Protein AF-0000000084448054 (afdb_homodimer)

pLDDT: mean 90.61, std 10.12, range [24.33, 98.62]

Secondary structure (DSSP, 8-state):
--------HHHHHHHHHHHHHH-TTS-HHHHHHHHHHHHHHTTSS-HHHHHHHHHHHHHHHHHHHHHHHHHHHT---HHHHHHHHHHHHHHHH-SSTTSPPPPHHHHHHHHHS--EEEEEE--S---S-HHHHHHHHHHHTTPPPPSSPPP-SPPPPPHHHHHHHHHHHHHHHHHHHHHHHHHHHHHHHHH-TTTGGG----SEEEEE-TTTB-TT-SS--HHHHHHHHHHHHHHHHHHHHHHHTTS-HHHHHHHHHHHHHHHHHHHHHHHHSPPSSSPPHHHHHHHHHHHHHTHHHH-SSSHHHHHHHHHHHHH-SSHHHHHHHHHHHHHHHHHTTSSSEEEEEEEHHHHHHHHHHH-GGG-S-TT-HHHHHHHHHHHHHHHHH--PPP--HHHHHH---HHHHHHHHHHHIIIII-SSS-EEEEEET---HHHHHHHHHHHHHTT-GGGEEEEEEE-SHHIIIIIHHHHHHHHHT-HHHHHHHHHHTEEEEEEESHHHHHHH-HHHHHHHHHHHHHHHHHHHHHTT-TTSEEEEEEE--SSGGGT--TT-HHHHHHHHS-HHHHHHHHHTT--EEEEEEEEHHHHHGGGSSHHHHHHHHHHHHHHHTPPPP-S--HHHHTHHHHHHHHHHHHHHHHHHHH-HHHHHHIIIIIGGG----SSS-SB---TTSS-----SGGGB-HHHHHHHHHHTT--HHHHTTHHHHHHHSHHHHHHHHHH-HHHHHHHHHHHHHHHT--HHHHHHHHHHT-HHHHHHHHHH--STTHHHHHHHHHHHHHHHT-HHHHHHHHHHHHHHHHHHHHHS-SSSTTPPP---HHHHHHHHHHHHHHHHHHHHHTTPPP---BTTB-HHHHHHHHHTT-HHHHHHHHHHHS--S--GGGGS--SSPPPP----SHHHIIIIIHHHHHHHHHHHHHHHHHHHHTTS--/--------HHHHHHHHHHHHHH-TTS-HHHHHHHHHHHHHHTTSS-HHHHHHHHHHHHHHHHHHHHHHHHHHHT---HHHHHHHHHHHHHHHH-SSTTSPPPPHHHHHHHHHS--EEEEEE--S---S-HHHHHHHHHHHTTPPPPSSPPP-SPPPPPHHHHHHHHHHHHHHHHHHHHHHHHHHHHHHHHH-TTTGGG----SEEEEE-TTTB-TT-SS--HHHHHHHHHHHHHHHHHHHHHHHTTS-HHHHHHHHHHHHHHHHHHHHHHHHSPPSSSPPHHHHHHHHHHHHHTHHHH-SSSHHHHHHHHHHHHH-SSHHHHHHHHHHHHHHHHHTTSSSEEEEEEEHHHHHHHHHHH-GGG-S-TT-HHHHHHHHHHHHHHHHH--PPP--HHHHHH---HHHHHHHHHHHHHHHT-SSS-EEEEEET---HHHHHHHHHHHHHTT-GGGEEEEEEE-SHHIIIIIHHHHHHHHHT-HHHHHHHHHHTEEEEEEESHHHHHHH-HHHHHHHHHHHHHHHHHHHHHTT-TTSEEEEEEE--SSGGGT--TT-HHHHHHHHS-HHHHHHHHHTT--EEEEEEEEHHHHHGGGSSHHHHHHHHHHHHHHHTPPPP-S--HHHHTHHHHHHHHHHHHHHHHHHHH-HHHHHHIIIIIGGG----SSS-SB---TTSS-----SGGGB-HHHHHHHHHHTT--HHHHTTHHHHHHHSHHHHHHHHHH-HHHHHHHHHHHHHHHT--HHHHHHHHHHT-HHHHHHHHHH--STTHHHHHHHHHHHHHHHT-HHHHHHHHHHHHHHHHHHHHHS-SSSTTPPP---HHHHHHHHHHHHHHHHHHHHHTTPPP---BTTB-HHHHHHHHHTT-HHHHHHHHHHHS--S--GGGGS--SSPPPP----SHHHIIIIIHHHHHHHHHHHHHHHHHHHHTTS--

Nearest PDB structures (foldseek):
  1jqo-assembly1_A  TM=6.121E-01  e=1.648E-20  Zea mays
  8qx3-assembly1_A  TM=6.351E-01  e=4.471E-20  Arabidopsis thaliana
  8ojf-assembly1_B-2  TM=6.512E-01  e=2.265E-19  Arabidopsis thaliana
  8cj5-assembly1_B-2  TM=6.074E-01  e=2.115E-20  Arabidopsis thaliana
  8ojy-assembly2_C  TM=5.848E-01  e=1.375E-19  Arabidopsis thaliana

Foldseek 3Di:
DPPDPPDDLLVLLVVLVVVCVVPVVDFSLQVSLVVQLVCCVVVNADLVNVLVVLLVLLLVLLLVLLQLQLQQLVFDPLVVLLVLLLVVLLCQQPVPPVDAGDDPVSSQVQFQDAFAEEEAEADLFQQAAPVSLLQSLCVSNPHDRDPDRGDQGYDADDLVNQLVLSLLLLVLLLVLLLSSLLSNLVSCCVRPVPCSLPHQGDHYFYEYARLFEPAVHPQRDLLSSVLSFLVQLLVLLVVLLVLPVVDDCVLCVVLNVLSVQLNVLSVVLNVLRDDTDQDDPVSLVSSQCSLAVCLVSNDQWCVVNLVSLVRSLVPDPDDVNNSSSSSSSSSCVNAPSGSHAYEHEYALVLLLVVCVVPPVQLDDDCVDPVNVVSNLVSLLVLLVDAAADEAGSVCLSPDDRPLLNSLSSLLSCCPRPYVPAAYEYEYEPDQALSSVSSSLSSNRNNPNLLRYQYEYEQAAPCCLPPGVLVRVLRNLVRPSSVVSQVSNQAHEYEYFQLNNLQQQFRLLSLVSVLVSLLSVLVSCVVSVNLAGEYEYEYEAECFLSRQNFSSHDLLSLCSNPPLVSVVSSVVSPHRYHYYYYQYTSLSSSCSSDSSSSSSNVSSRSCSSSDDRDPDDFVCVVPVPLVVVLSVQSRVQSNVLQPAQLNLLLCQQQQLVLDDRSRPDRQFQDDPPPDRDSRRGCVRGDRLSSQLSCLLLQARCSHQARNLVSCLVPLPVLAVSCPRGPNSVSSCSSVLLRQQSHDLSSNVLVLVLLALVNLCVCLVPDPDPPSSVLSNLLSVLSVVVVSNVSNVVSSVSRVVSVVSNQVSFDCDDPGHRHHHRSSSSSLSSNLSSLLVVLLSLLSVDDADDDDPNDGSSSLSSCVSNPVLPVSLVVVCVRFPQADDPCLPPCPVDPRDDDPTTNVVCCVRHNVSSVSSSVVSNSSSSSSCSSSSTRD/DPPDPPDDLLVLLVVLVVVCVVPVVDFSLQVSLVVQLVCCVVVNADLVNVLVVLLVLLLVLLLVLLQLQLQQLVFDDLVVLLVLLLVVLLCQQPVPPVDAGDDPVSSLVQFQDAFAEEEAEAPLFQQAAPVSLLQSLCVSNVHDRDPDRGDLGYDADDLVNQLVLSLLLLVLLLVLLLSSQLSNLVSCCVRPVPCSLVHQGDHYFYHYARLFEPAVNPQRDLLSSVLSFLVQLLVLLVVLLVLPVVDDCVLCVVLNVLSVQLNVLSVVLNVLRDDTDDDDPVSLVSSQCSLAVCLVSNDQWCVVNLVSLVRSLVPGPDDVNNSSSSSSSSSCVNAPSGSHAYEHEYALVLLLVVCVVPPVQLDDDCVDPVNVVSNLVSLLVLLVDAAADEQGSVCLSVDDRPLLNSLSSLLSCCVRPYVPAAYEYEYEPDQALSSVSSSLSSNRNNPNLLRYQYEYEQAAPCCLPPGVLVRVLRNLVRPSSVVSQVSNQAHEYEYFQLNNLQQQFRLLSLVSVLVSLLSVLVSCVVSVNLRGEYEYEYEAECFLSSVNFSSHDLLSLCSNPPLVSVVSSVVSPHRYHYYYYQYTSLSSSCSSDSSSSSSNVSSRSCSSSDDRDPDDFVCVVPVPLVVVLSVQSRVQSNVLQPAQLNLLLCQQQQLVLDDRSHPDRQFDDDPPPDRDSRRGCVRGDRLSSQLSCLLLQARCSHQARNLVSCLVPLPVLAVSCPRGPNSVSSCSSVLLRQQSHDLSSNVLVLVLLALVNLCVCLVPDPDPPSSVLSNLLSVLSVVVVSNVSNVVSSVSRVVSVVSNQVSFDCDDPGHRHHHRSSSSSLSSNLSSLLVVQLSLLSVDDADDDDPNDGSSSLSSCVSNPVLPVSLVVVCVRFPQDDDPCQPPCPVDPRDDDPTTPVVCCVRHNVSSVSSSVVSNSSSSSSCSSSSTRD

Sequence (1868 aa):
MRHDPPFDILRLAAETRQAAVSDPFGSPALALALLLSRRMDDGGLSRAELAQLLRDLGQSAFRDRAARLREAVGVVPIAETDQALTALATRIARPDPQDSPVRFAAFAVAAERPRAAAVFTAHPTFSLPPVTNKALAAMASGGPAPTEVLPLRPDVPTLAMEFAQAAEAIIHARDALDRMAGAFLKVARDFWPDRWLRLEPRPVILASWVGYDTDGRTDIGWQDTLRLRLSMKRMQLERLKLQLDPLEEETTGPLRQRVDEALLAVDEQIAACPPSGPTEPMAVRDFAHKLVGLREAALVTPVPLLDLFESAIAEAADEETRMALCVARAGLAAHGLSLAGTHVRLNAAQLHNAARLHFAEIGGDPADPARRRATFAAVNEALQHVKPEPVDMGGLMAEQASALRLIMTVTQIAKHVDASQPVRFLIAETESGLTLLIALLLARLCGVEEHLEISPLFETAEALEHRGERVVEEALRSPAWRDYLRKLGRLCLQFGYSDSGRYVGQVQASQLIERLKLRVADLLDRYGLGDLEVVLFDTHGEGLGRAGHPDGLAARLDYLDPPAVRAAFAAHDTPVRLETSFQGSDGYLNFGTPELAQATIARIAEHAFAPVEADSDPVYAEGGFANDLFAGARAAMSALVDDPGYAALLGAIGTALLDRTGSRPAARQSDSGGPNVIRHVRELRAIPNNAVLQQLGFLATLTHGMGDGASREPDTFADLLRRSPRFRNAMAFVRAALRCSDPDVLRGYVASLDPGMWLDRAAHTRRAGRPAALMRVARALEDLGLTDPTRRVLRRLLADDIRLRGAWPKEGGYVAPAMSDRLFALHALRLCLIHRIWLIAVEMPDFSPRHSVTREGLVQRLLRLDVEGAADVFDAVFPVVEPAGASLDFAEPPTPRHGGYGREHEEITEPLRELFAMVREVSAVVTLECDAFGMRHDPPFDILRLAAETRQAAVSDPFGSPALALALLLSRRMDDGGLSRAELAQLLRDLGQSAFRDRAARLREAVGVVPIAETDQALTALATRIARPDPQDSPVRFAAFAVAAERPRAAAVFTAHPTFSLPPVTNKALAAMASGGPAPTEVLPLRPDVPTLAMEFAQAAEAIIHARDALDRMAGAFLKVARDFWPDRWLRLEPRPVILASWVGYDTDGRTDIGWQDTLRLRLSMKRMQLERLKLQLDPLEEETTGPLRQRVDEALLAVDEQIAACPPSGPTEPMAVRDFAHKLVGLREAALVTPVPLLDLFESAIAEAADEETRMALCVARAGLAAHGLSLAGTHVRLNAAQLHNAARLHFAEIGGDPADPARRRATFAAVNEALQHVKPEPVDMGGLMAEQASALRLIMTVTQIAKHVDASQPVRFLIAETESGLTLLIALLLARLCGVEEHLEISPLFETAEALEHRGERVVEEALRSPAWRDYLRKLGRLCLQFGYSDSGRYVGQVQASQLIERLKLRVADLLDRYGLGDLEVVLFDTHGEGLGRAGHPDGLAARLDYLDPPAVRAAFAAHDTPVRLETSFQGSDGYLNFGTPELAQATIARIAEHAFAPVEADSDPVYAEGGFANDLFAGARAAMSALVDDPGYAALLGAIGTALLDRTGSRPAARQSDSGGPNVIRHVRELRAIPNNAVLQQLGFLATLTHGMGDGASREPDTFADLLRRSPRFRNAMAFVRAALRCSDPDVLRGYVASLDPGMWLDRAAHTRRAGRPAALMRVARALEDLGLTDPTRRVLRRLLADDIRLRGAWPKEGGYVAPAMSDRLFALHALRLCLIHRIWLIAVEMPDFSPRHSVTREGLVQRLLRLDVEGAADVFDAVFPVVEPAGASLDFAEPPTPRHGGYGREHEEITEPLRELFAMVREVSAVVTLECDAFG

Structure (mmCIF, N/CA/C/O backbone):
data_AF-0000000084448054-model_v1
#
loop_
_entity.id
_entity.type
_entity.pdbx_description
1 polymer 'Phosphoenolpyruvate carboxylase'
#
loop_
_atom_site.group_PDB
_atom_site.id
_atom_site.type_symbol
_atom_site.label_atom_id
_atom_site.label_alt_id
_atom_site.label_comp_id
_atom_site.label_asym_id
_atom_site.label_entity_id
_atom_site.label_seq_id
_atom_site.pdbx_PDB_ins_code
_atom_site.Cartn_x
_atom_site.Cartn_y
_atom_site.Cartn_z
_atom_site.occupancy
_atom_site.B_iso_or_equiv
_atom_site.auth_seq_id
_atom_site.auth_comp_id
_atom_site.auth_asym_id
_atom_site.auth_atom_id
_atom_site.pdbx_PDB_model_num
ATOM 1 N N . MET A 1 1 ? -13.938 -16.812 39.594 1 24.33 1 MET A N 1
ATOM 2 C CA . MET A 1 1 ? -14.492 -15.633 38.938 1 24.33 1 MET A CA 1
ATOM 3 C C . MET A 1 1 ? -13.383 -14.711 38.438 1 24.33 1 MET A C 1
ATOM 5 O O . MET A 1 1 ? -12.617 -14.172 39.25 1 24.33 1 MET A O 1
ATOM 9 N N . ARG A 1 2 ? -12.711 -15.047 37.344 1 34.75 2 ARG A N 1
ATOM 10 C CA . ARG A 1 2 ? -11.547 -14.289 36.906 1 34.75 2 ARG A CA 1
ATOM 11 C C . ARG A 1 2 ? -11.82 -12.789 36.938 1 34.75 2 ARG A C 1
ATOM 13 O O . ARG A 1 2 ? -12.781 -12.32 36.312 1 34.75 2 ARG A O 1
ATOM 20 N N . HIS A 1 3 ? -11.609 -12.102 37.781 1 37.38 3 HIS A N 1
ATOM 21 C CA . HIS A 1 3 ? -11.891 -10.703 38.094 1 37.38 3 HIS A CA 1
ATOM 22 C C . HIS A 1 3 ? -11.328 -9.773 37.031 1 37.38 3 HIS A C 1
ATOM 24 O O . HIS A 1 3 ? -10.109 -9.703 36.844 1 37.38 3 HIS A O 1
ATOM 30 N N . ASP A 1 4 ? -11.969 -9.562 35.969 1 50.38 4 ASP A N 1
ATOM 31 C CA . ASP A 1 4 ? -11.641 -8.664 34.875 1 50.38 4 ASP A CA 1
ATOM 32 C C . ASP A 1 4 ? -11.328 -7.258 35.406 1 50.38 4 ASP A C 1
ATOM 34 O O . ASP A 1 4 ? -12.125 -6.668 36.125 1 50.38 4 ASP A O 1
ATOM 38 N N . PRO A 1 5 ? -10.141 -6.895 35.625 1 58.28 5 PRO A N 1
ATOM 39 C CA . PRO A 1 5 ? -9.812 -5.555 36.094 1 58.28 5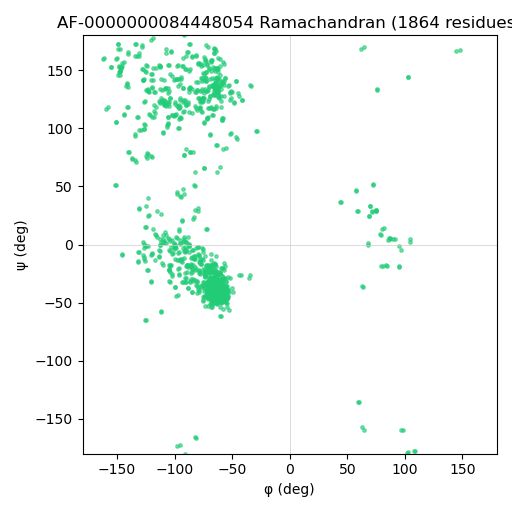 PRO A CA 1
ATOM 40 C C . PRO A 1 5 ? -10.742 -4.48 35.562 1 58.28 5 PRO A C 1
ATOM 42 O O . PRO A 1 5 ? -11.328 -4.656 34.469 1 58.28 5 PRO A O 1
ATOM 45 N N . PRO A 1 6 ? -11.195 -3.525 36.438 1 67.44 6 PRO A N 1
ATOM 46 C CA . PRO A 1 6 ? -12.055 -2.43 36 1 67.44 6 PRO A CA 1
ATOM 47 C C . PRO A 1 6 ? -11.539 -1.761 34.719 1 67.44 6 PRO A C 1
ATOM 49 O O . PRO A 1 6 ? -10.328 -1.725 34.5 1 67.44 6 PRO A O 1
ATOM 52 N N . PHE A 1 7 ? -12.461 -1.431 33.875 1 84.19 7 PHE A N 1
ATOM 53 C CA . PHE A 1 7 ? -12.148 -0.812 32.594 1 84.19 7 PHE A CA 1
ATOM 54 C C . PHE A 1 7 ? -11.383 0.492 32.781 1 84.19 7 PHE A C 1
ATOM 56 O O . PHE A 1 7 ? -11.867 1.404 33.469 1 84.19 7 PHE A O 1
ATOM 63 N N . ASP A 1 8 ? -10.109 0.466 32.469 1 92.75 8 ASP A N 1
ATOM 64 C CA . ASP A 1 8 ? -9.234 1.632 32.531 1 92.75 8 ASP A CA 1
ATOM 65 C C . ASP A 1 8 ? -8.516 1.842 31.188 1 92.75 8 ASP A C 1
ATOM 67 O O . ASP A 1 8 ? -7.492 1.202 30.922 1 92.75 8 ASP A O 1
ATOM 71 N N . ILE A 1 9 ? -9.023 2.82 30.469 1 95.12 9 ILE A N 1
ATOM 72 C CA . ILE A 1 9 ? -8.547 3.01 29.109 1 95.12 9 ILE A CA 1
ATOM 73 C C . ILE A 1 9 ? -7.078 3.436 29.125 1 95.12 9 ILE A C 1
ATOM 75 O O . ILE A 1 9 ? -6.316 3.107 28.219 1 95.12 9 ILE A O 1
ATOM 79 N N . LEU A 1 10 ? -6.613 4.195 30.156 1 96.31 10 LEU A N 1
ATOM 80 C CA . LEU A 1 10 ? -5.23 4.652 30.219 1 96.31 10 LEU A CA 1
ATOM 81 C C . LEU A 1 10 ? -4.285 3.482 30.484 1 96.31 10 LEU A C 1
ATOM 83 O O . LEU A 1 10 ? -3.195 3.42 29.922 1 96.31 10 LEU A O 1
ATOM 87 N N . ARG A 1 11 ? -4.707 2.592 31.344 1 95.69 11 ARG A N 1
ATOM 88 C CA . ARG A 1 11 ? -3.93 1.381 31.578 1 95.69 11 ARG A CA 1
ATOM 89 C C . ARG A 1 11 ? -3.828 0.542 30.312 1 95.69 11 ARG A C 1
ATOM 91 O O . ARG A 1 11 ? -2.754 0.037 29.969 1 95.69 11 ARG A O 1
ATOM 98 N N . LEU A 1 12 ? -4.957 0.373 29.641 1 95 12 LEU A N 1
ATOM 99 C CA . LEU A 1 12 ? -4.973 -0.401 28.406 1 95 12 LEU A CA 1
ATOM 100 C C . LEU A 1 12 ? -4.074 0.238 27.344 1 95 12 LEU A C 1
ATOM 102 O O . LEU A 1 12 ? -3.404 -0.466 26.594 1 95 12 LEU A O 1
ATOM 106 N N . ALA A 1 13 ? -4.125 1.584 27.281 1 96.25 13 ALA A N 1
ATOM 107 C CA . ALA A 1 13 ? -3.26 2.301 26.359 1 96.25 13 ALA A CA 1
ATOM 108 C C . ALA A 1 13 ? -1.789 2.025 26.641 1 96.25 13 ALA A C 1
ATOM 110 O O . ALA A 1 13 ? -1.013 1.726 25.734 1 96.25 13 ALA A O 1
ATOM 111 N N . ALA A 1 14 ? -1.418 2.059 27.906 1 95.62 14 ALA A N 1
ATOM 112 C CA . ALA A 1 14 ? -0.038 1.796 28.312 1 95.62 14 ALA A CA 1
ATOM 113 C C . ALA A 1 14 ? 0.369 0.365 27.969 1 95.62 14 ALA A C 1
ATOM 115 O O . ALA A 1 14 ? 1.479 0.127 27.484 1 95.62 14 ALA A O 1
ATOM 116 N N . GLU A 1 15 ? -0.505 -0.547 28.172 1 93.31 15 GLU A N 1
ATOM 117 C CA . GLU A 1 15 ? -0.228 -1.959 27.922 1 93.31 15 GLU A CA 1
ATOM 118 C C . GLU A 1 15 ? -0.071 -2.236 26.438 1 93.31 15 GLU A C 1
ATOM 120 O O . GLU A 1 15 ? 0.83 -2.971 26.031 1 93.31 15 GLU A O 1
ATOM 125 N N . THR A 1 16 ? -0.963 -1.732 25.656 1 91.75 16 THR A N 1
ATOM 126 C CA . THR A 1 16 ? -0.918 -1.951 24.219 1 91.75 16 THR A CA 1
ATOM 127 C C . THR A 1 16 ? 0.344 -1.339 23.625 1 91.75 16 THR A C 1
ATOM 129 O O . THR A 1 16 ? 0.952 -1.919 22.719 1 91.75 16 THR A O 1
ATOM 132 N N . ARG A 1 17 ? 0.717 -0.185 24.094 1 92.44 17 ARG A N 1
ATOM 133 C CA . ARG A 1 17 ? 1.926 0.479 23.625 1 92.44 17 ARG A CA 1
ATOM 134 C C . ARG A 1 17 ? 3.174 -0.302 24.016 1 92.44 17 ARG A C 1
ATOM 136 O O . ARG A 1 17 ? 4.113 -0.424 23.234 1 92.44 17 ARG A O 1
ATOM 143 N N . GLN A 1 18 ? 3.15 -0.87 25.203 1 89.19 18 GLN A N 1
ATOM 144 C CA . GLN A 1 18 ? 4.277 -1.675 25.672 1 89.19 18 GLN A CA 1
ATOM 145 C C . GLN A 1 18 ? 4.422 -2.943 24.828 1 89.19 18 GLN A C 1
ATOM 147 O O . GLN A 1 18 ? 5.539 -3.359 24.516 1 89.19 18 GLN A O 1
ATOM 152 N N . ALA A 1 19 ? 3.357 -3.508 24.484 1 83 19 ALA A N 1
ATOM 153 C CA . ALA A 1 19 ? 3.365 -4.719 23.672 1 83 19 ALA A CA 1
ATOM 154 C C . ALA A 1 19 ? 3.938 -4.445 22.281 1 83 19 ALA A C 1
ATOM 156 O O . ALA A 1 19 ? 4.574 -5.316 21.688 1 83 19 ALA A O 1
ATOM 157 N N . ALA A 1 20 ? 3.701 -3.301 21.797 1 82 20 ALA A N 1
ATOM 158 C CA . ALA A 1 20 ? 4.145 -2.93 20.469 1 82 20 ALA A CA 1
ATOM 159 C C . ALA A 1 20 ? 5.66 -2.744 20.422 1 82 20 ALA A C 1
ATOM 161 O O . ALA A 1 20 ? 6.266 -2.795 19.344 1 82 20 ALA A O 1
ATOM 162 N N . VAL A 1 21 ? 6.207 -2.586 21.578 1 80.25 21 VAL A N 1
ATOM 163 C CA . VAL A 1 21 ? 7.648 -2.373 21.641 1 80.25 21 VAL A CA 1
ATOM 164 C C . VAL A 1 21 ? 8.375 -3.613 21.125 1 80.25 21 VAL A C 1
ATOM 166 O O . VAL A 1 21 ? 9.398 -3.502 20.438 1 80.25 21 VAL A O 1
ATOM 169 N N . SER A 1 22 ? 7.766 -4.758 21.297 1 79.5 22 SER A N 1
ATOM 170 C CA . SER A 1 22 ? 8.438 -5.996 20.906 1 79.5 22 SER A CA 1
ATOM 171 C C . SER A 1 22 ? 7.945 -6.488 19.547 1 79.5 22 SER A C 1
ATOM 173 O O . SER A 1 22 ? 8.594 -7.316 18.906 1 79.5 22 SER A O 1
ATOM 175 N N . ASP A 1 23 ? 6.902 -5.941 19.078 1 85.06 23 ASP A N 1
ATOM 176 C CA . ASP A 1 23 ? 6.336 -6.367 17.812 1 85.06 23 ASP A CA 1
ATOM 177 C C . ASP A 1 23 ? 6.16 -5.188 16.859 1 85.06 23 ASP A C 1
ATOM 179 O O . ASP A 1 23 ? 5.117 -4.527 16.859 1 85.06 23 ASP A O 1
ATOM 183 N N . PRO A 1 24 ? 7.09 -5.043 15.945 1 87.94 24 PRO A N 1
ATOM 184 C CA . PRO A 1 24 ? 7.023 -3.871 15.062 1 87.94 24 PRO A CA 1
ATOM 185 C C . PRO A 1 24 ? 5.957 -4.008 13.984 1 87.94 24 PRO A C 1
ATOM 187 O O . PRO A 1 24 ? 5.703 -3.059 13.234 1 87.94 24 PRO A O 1
ATOM 190 N N . PHE A 1 25 ? 5.297 -5.141 13.945 1 88.88 25 PHE A N 1
ATOM 191 C CA . PHE A 1 25 ? 4.371 -5.383 12.844 1 88.88 25 PHE A CA 1
ATOM 192 C C . PHE A 1 25 ? 2.934 -5.137 13.281 1 88.88 25 PHE A C 1
ATOM 194 O O . PHE A 1 25 ? 2.01 -5.199 12.469 1 88.88 25 PHE A O 1
ATOM 201 N N . GLY A 1 26 ? 2.73 -4.805 14.523 1 87.06 26 GLY A N 1
ATOM 202 C CA . GLY A 1 26 ? 1.397 -4.523 15.031 1 87.06 26 GLY A CA 1
ATOM 203 C C . GLY A 1 26 ? 1.025 -3.055 14.953 1 87.06 26 GLY A C 1
ATOM 204 O O . GLY A 1 26 ? 1.767 -2.254 14.375 1 87.06 26 GLY A O 1
ATOM 205 N N . SER A 1 27 ? -0.175 -2.725 15.398 1 91.31 27 SER A N 1
ATOM 206 C CA . SER A 1 27 ? -0.687 -1.363 15.516 1 91.31 27 SER A CA 1
ATOM 207 C C . SER A 1 27 ? -1.37 -1.144 16.859 1 91.31 27 SER A C 1
ATOM 209 O O . SER A 1 27 ? -2.561 -1.425 17 1 91.31 27 SER A O 1
ATOM 211 N N . PRO A 1 28 ? -0.624 -0.637 17.75 1 93.69 28 PRO A N 1
ATOM 212 C CA . PRO A 1 28 ? -1.193 -0.506 19.094 1 93.69 28 PRO A CA 1
ATOM 213 C C . PRO A 1 28 ? -2.459 0.347 19.109 1 93.69 28 PRO A C 1
ATOM 215 O O . PRO A 1 28 ? -3.391 0.057 19.875 1 93.69 28 PRO A O 1
ATOM 218 N N . ALA A 1 29 ? -2.508 1.424 18.312 1 96.44 29 ALA A N 1
ATOM 219 C CA . ALA A 1 29 ? -3.695 2.275 18.281 1 96.44 29 ALA A CA 1
ATOM 220 C C . ALA A 1 29 ? -4.91 1.505 17.766 1 96.44 29 ALA A C 1
ATOM 222 O O . ALA A 1 29 ? -5.996 1.596 18.344 1 96.44 29 ALA A O 1
ATOM 223 N N . LEU A 1 30 ? -4.738 0.731 16.734 1 96.69 30 LEU A N 1
ATOM 224 C CA . LEU A 1 30 ? -5.836 -0.053 16.172 1 96.69 30 LEU A CA 1
ATOM 225 C C . LEU A 1 30 ? -6.215 -1.199 17.109 1 96.69 30 LEU A C 1
ATOM 227 O O . LEU A 1 30 ? -7.387 -1.567 17.203 1 96.69 30 LEU A O 1
ATOM 231 N N . ALA A 1 31 ? -5.191 -1.812 17.719 1 94.81 31 ALA A N 1
ATOM 232 C CA . ALA A 1 31 ? -5.461 -2.891 18.656 1 94.81 31 ALA A CA 1
ATOM 233 C C . ALA A 1 31 ? -6.363 -2.412 19.797 1 94.81 31 ALA A C 1
ATOM 235 O O . ALA A 1 31 ? -7.312 -3.1 20.172 1 94.81 31 ALA A O 1
ATOM 236 N N . LEU A 1 32 ? -6.039 -1.258 20.344 1 96.31 32 LEU A N 1
ATOM 237 C CA . LEU A 1 32 ? -6.863 -0.7 21.406 1 96.31 32 LEU A CA 1
ATOM 238 C C . LEU A 1 32 ? -8.25 -0.333 20.891 1 96.31 32 LEU A C 1
ATOM 240 O O . LEU A 1 32 ? -9.25 -0.566 21.562 1 96.31 32 LEU A O 1
ATOM 244 N N . ALA A 1 33 ? -8.312 0.298 19.703 1 97.44 33 ALA A N 1
ATOM 245 C CA . ALA A 1 33 ? -9.602 0.623 19.094 1 97.44 33 ALA A CA 1
ATOM 246 C C . ALA A 1 33 ? -10.469 -0.624 18.953 1 97.44 33 ALA A C 1
ATOM 248 O O . ALA A 1 33 ? -11.672 -0.59 19.234 1 97.44 33 ALA A O 1
ATOM 249 N N . LEU A 1 34 ? -9.883 -1.688 18.469 1 95.56 34 LEU A N 1
ATOM 250 C CA . LEU A 1 34 ? -10.625 -2.932 18.281 1 95.56 34 LEU A CA 1
ATOM 251 C C . LEU A 1 34 ? -11.078 -3.51 19.609 1 95.56 34 LEU A C 1
ATOM 253 O O . LEU A 1 34 ? -12.18 -4.051 19.719 1 95.56 34 LEU A O 1
ATOM 257 N N . LEU A 1 35 ? -10.203 -3.486 20.594 1 94.19 35 LEU A N 1
ATOM 258 C CA . LEU A 1 35 ? -10.57 -3.943 21.922 1 94.19 35 LEU A CA 1
ATOM 259 C C . LEU A 1 35 ? -11.805 -3.203 22.422 1 94.19 35 LEU A C 1
ATOM 261 O O . LEU A 1 35 ? -12.719 -3.816 22.984 1 94.19 35 LEU A O 1
ATOM 265 N N . LEU A 1 36 ? -11.82 -1.893 22.266 1 95.94 36 LEU A N 1
ATOM 266 C CA . LEU A 1 36 ? -12.977 -1.091 22.656 1 95.94 36 LEU A CA 1
ATOM 267 C C . LEU A 1 36 ? -14.219 -1.504 21.875 1 95.94 36 LEU A C 1
ATOM 269 O O . LEU A 1 36 ? -15.297 -1.643 22.453 1 95.94 36 LEU A O 1
ATOM 273 N N . SER A 1 37 ? -14.047 -1.657 20.594 1 95.12 37 SER A N 1
ATOM 274 C CA . SER A 1 37 ? -15.156 -2.07 19.734 1 95.12 37 SER A CA 1
ATOM 275 C C . SER A 1 37 ? -15.727 -3.412 20.188 1 95.12 37 SER A C 1
ATOM 277 O O . SER A 1 37 ? -16.953 -3.59 20.234 1 95.12 37 SER A O 1
ATOM 279 N N . ARG A 1 38 ? -14.844 -4.391 20.516 1 93.44 38 ARG A N 1
ATOM 280 C CA . ARG A 1 38 ? -15.273 -5.707 20.969 1 93.44 38 ARG A CA 1
ATOM 281 C C . ARG A 1 38 ? -16.016 -5.609 22.297 1 93.44 38 ARG A C 1
ATOM 283 O O . ARG A 1 38 ? -17.016 -6.309 22.5 1 93.44 38 ARG A O 1
ATOM 290 N N . ARG A 1 39 ? -15.586 -4.766 23.141 1 93.56 39 ARG A N 1
ATOM 291 C CA . ARG A 1 39 ? -16.266 -4.57 24.406 1 93.56 39 ARG A CA 1
ATOM 292 C C . ARG A 1 39 ? -17.656 -3.971 24.203 1 93.56 39 ARG A C 1
ATOM 294 O O . ARG A 1 39 ? -18.578 -4.277 24.953 1 93.56 39 ARG A O 1
ATOM 301 N N . MET A 1 40 ? -17.75 -3.107 23.25 1 94 40 MET A N 1
ATOM 302 C CA . MET A 1 40 ? -19.047 -2.545 22.922 1 94 40 MET A CA 1
ATOM 303 C C . MET A 1 40 ? -19.984 -3.617 22.375 1 94 40 MET A C 1
ATOM 305 O O . MET A 1 40 ? -21.156 -3.668 22.719 1 94 40 MET A O 1
ATOM 309 N N . ASP A 1 41 ? -19.453 -4.438 21.531 1 92.75 41 ASP A N 1
ATOM 310 C CA . ASP A 1 41 ? -20.234 -5.5 20.906 1 92.75 41 ASP A CA 1
ATOM 311 C C . ASP A 1 41 ? -20.734 -6.492 21.953 1 92.75 41 ASP A C 1
ATOM 313 O O . ASP A 1 41 ? -21.859 -7.004 21.828 1 92.75 41 ASP A O 1
ATOM 317 N N . ASP A 1 42 ? -19.938 -6.73 22.953 1 91.44 42 ASP A N 1
ATOM 318 C CA . ASP A 1 42 ? -20.312 -7.727 23.953 1 91.44 42 ASP A CA 1
ATOM 319 C C . ASP A 1 42 ? -21.109 -7.094 25.094 1 91.44 42 ASP A C 1
ATOM 321 O O . ASP A 1 42 ? -21.422 -7.758 26.078 1 91.44 42 ASP A O 1
ATOM 325 N N . GLY A 1 43 ? -21.359 -5.848 25 1 90.19 43 GLY A N 1
ATOM 326 C CA . GLY A 1 43 ? -22.188 -5.152 25.984 1 90.19 43 GLY A CA 1
ATOM 327 C C . GLY A 1 43 ? -21.406 -4.664 27.188 1 90.19 43 GLY A C 1
ATOM 328 O O . GLY A 1 43 ? -21.984 -4.133 28.141 1 90.19 43 GLY A O 1
ATOM 329 N N . GLY A 1 44 ? -20.109 -4.812 27.156 1 91.25 44 GLY A N 1
ATOM 330 C CA . GLY A 1 44 ? -19.266 -4.406 28.281 1 91.25 44 GLY A CA 1
ATOM 331 C C . GLY A 1 44 ? -19.016 -2.912 28.312 1 91.25 44 GLY A C 1
ATOM 332 O O . GLY A 1 44 ? -18.547 -2.387 29.328 1 91.25 44 GLY A O 1
ATOM 333 N N . LEU A 1 45 ? -19.281 -2.211 27.281 1 93.12 45 LEU A N 1
ATOM 334 C CA . LEU A 1 45 ? -19.078 -0.771 27.156 1 93.12 45 LEU A CA 1
ATOM 335 C C . LEU A 1 45 ? -20.188 -0.141 26.328 1 93.12 45 LEU A C 1
ATOM 337 O O . LEU A 1 45 ? -20.281 -0.399 25.125 1 93.12 45 LEU A O 1
ATOM 341 N N . SER A 1 46 ? -20.984 0.623 26.969 1 94.19 46 SER A N 1
ATOM 342 C CA . SER A 1 46 ? -22.078 1.272 26.25 1 94.19 46 SER A CA 1
ATOM 343 C C . SER A 1 46 ? -21.641 2.617 25.672 1 94.19 46 SER A C 1
ATOM 345 O O . SER A 1 46 ? -20.594 3.145 26.047 1 94.19 46 SER A O 1
ATOM 347 N N . ARG A 1 47 ? -22.438 3.16 24.766 1 93.94 47 ARG A N 1
ATOM 348 C CA . ARG A 1 47 ? -22.172 4.484 24.219 1 93.94 47 ARG A CA 1
ATOM 349 C C . ARG A 1 47 ? -22.219 5.551 25.297 1 93.94 47 ARG A C 1
ATOM 351 O O . ARG A 1 47 ? -21.438 6.504 25.281 1 93.94 47 ARG A O 1
ATOM 358 N N . ALA A 1 48 ? -23.109 5.367 26.203 1 94.25 48 ALA A N 1
ATOM 359 C CA . ALA A 1 48 ? -23.25 6.316 27.312 1 94.25 48 ALA A CA 1
ATOM 360 C C . ALA A 1 48 ? -22 6.305 28.203 1 94.25 48 ALA A C 1
ATOM 362 O O . ALA A 1 48 ? -21.562 7.355 28.672 1 94.25 48 ALA A O 1
ATOM 363 N N . GLU A 1 49 ? -21.547 5.094 28.422 1 94.25 49 GLU A N 1
ATOM 364 C CA . GLU A 1 49 ? -20.328 4.969 29.219 1 94.25 49 GLU A CA 1
ATOM 365 C C . GLU A 1 49 ? -19.125 5.574 28.5 1 94.25 49 GLU A C 1
ATOM 367 O O . GLU A 1 49 ? -18.25 6.172 29.141 1 94.25 49 GLU A O 1
ATOM 372 N N . LEU A 1 50 ? -19.094 5.434 27.234 1 94.56 50 LEU A N 1
ATOM 373 C CA . LEU A 1 50 ? -18.031 6.027 26.422 1 94.56 50 LEU A CA 1
ATOM 374 C C . LEU A 1 50 ? -18.094 7.551 26.484 1 94.56 50 LEU A C 1
ATOM 376 O O . LEU A 1 50 ? -17.062 8.219 26.562 1 94.56 50 LEU A O 1
ATOM 380 N N . ALA A 1 51 ? -19.281 8.07 26.359 1 94.38 51 ALA A N 1
ATOM 381 C CA . ALA A 1 51 ? -19.469 9.516 26.453 1 94.38 51 ALA A CA 1
ATOM 382 C C . ALA A 1 51 ? -19.016 10.047 27.797 1 94.38 51 ALA A C 1
ATOM 384 O O . ALA A 1 51 ? -18.391 11.109 27.875 1 94.38 51 ALA A O 1
ATOM 385 N N . GLN A 1 52 ? -19.312 9.273 28.828 1 94 52 GLN A N 1
ATOM 386 C CA . GLN A 1 52 ? -18.906 9.672 30.156 1 94 52 GLN A CA 1
ATOM 387 C C . GLN A 1 52 ? -17.375 9.617 30.297 1 94 52 GLN A C 1
ATOM 389 O O . GLN A 1 52 ? -16.781 10.5 30.922 1 94 52 GLN A O 1
ATOM 394 N N . LEU A 1 53 ? -16.859 8.602 29.781 1 94.5 53 LEU A N 1
ATOM 395 C CA . LEU A 1 53 ? -15.406 8.484 29.781 1 94.5 53 LEU A CA 1
ATOM 396 C C . LEU A 1 53 ? -14.758 9.68 29.094 1 94.5 53 LEU A C 1
ATOM 398 O O . LEU A 1 53 ? -13.781 10.234 29.594 1 94.5 53 LEU A O 1
ATOM 402 N N . LEU A 1 54 ? -15.273 10.078 27.984 1 94.81 54 LEU A N 1
ATOM 403 C CA . LEU A 1 54 ? -14.75 11.203 27.219 1 94.81 54 LEU A CA 1
ATOM 404 C C . LEU A 1 54 ? -14.875 12.5 28.016 1 94.81 54 LEU A C 1
ATOM 406 O O . LEU A 1 54 ? -13.977 13.344 27.984 1 94.81 54 LEU A O 1
ATOM 410 N N . ARG A 1 55 ? -15.945 12.648 28.734 1 93.94 55 ARG A N 1
ATOM 411 C CA . ARG A 1 55 ? -16.141 13.82 29.578 1 93.94 55 ARG A CA 1
ATOM 412 C C . ARG A 1 55 ? -15.094 13.867 30.688 1 93.94 55 ARG A C 1
ATOM 414 O O . ARG A 1 55 ? -14.555 14.93 31 1 93.94 55 ARG A O 1
ATOM 421 N N . ASP A 1 56 ? -14.82 12.711 31.219 1 94.19 56 ASP A N 1
ATOM 422 C CA . ASP A 1 56 ? -13.836 12.633 32.281 1 94.19 56 ASP A CA 1
ATOM 423 C C . ASP A 1 56 ? -12.438 12.992 31.781 1 94.19 56 ASP A C 1
ATOM 425 O O . ASP A 1 56 ? -11.703 13.727 32.438 1 94.19 56 ASP A O 1
ATOM 429 N N . LEU A 1 57 ? -12.133 12.461 30.656 1 95.75 57 LEU A N 1
ATOM 430 C CA . LEU A 1 57 ? -10.844 12.781 30.047 1 95.75 57 LEU A CA 1
ATOM 431 C C . LEU A 1 57 ? -10.758 14.266 29.703 1 95.75 57 LEU A C 1
ATOM 433 O O . LEU A 1 57 ? -9.703 14.883 29.859 1 95.75 57 LEU A O 1
ATOM 437 N N . GLY A 1 58 ? -11.891 14.805 29.234 1 95.44 58 GLY A N 1
ATOM 438 C CA . GLY A 1 58 ? -11.945 16.219 28.922 1 95.44 58 GLY A CA 1
ATOM 439 C C . GLY A 1 58 ? -11.742 17.125 30.125 1 95.44 58 GLY A C 1
ATOM 440 O O . GLY A 1 58 ? -11.055 18.141 30.031 1 95.44 58 GLY A O 1
ATOM 441 N N . GLN A 1 59 ? -12.297 16.766 31.219 1 94.69 59 GLN A N 1
ATOM 442 C CA . GLN A 1 59 ? -12.141 17.531 32.438 1 94.69 59 GLN A CA 1
ATOM 443 C C . GLN A 1 59 ? -10.695 17.516 32.938 1 94.69 59 GLN A C 1
ATOM 445 O O . GLN A 1 59 ? -10.172 18.547 33.375 1 94.69 59 GLN A O 1
ATOM 450 N N . SER A 1 60 ? -10.148 16.328 32.781 1 95.25 60 SER A N 1
ATOM 451 C CA . SER A 1 60 ? -8.742 16.219 33.156 1 95.25 60 SER A CA 1
ATOM 452 C C . SER A 1 60 ? -7.855 17.062 32.281 1 95.25 60 SER A C 1
ATOM 454 O O . SER A 1 60 ? -6.949 17.766 32.75 1 95.25 60 SER A O 1
ATOM 456 N N . ALA A 1 61 ? -8.102 17 31 1 96.12 61 ALA A N 1
ATOM 457 C CA . ALA A 1 61 ? -7.336 17.781 30.047 1 96.12 61 ALA A CA 1
ATOM 458 C C . ALA A 1 61 ? -7.535 19.281 30.281 1 96.12 61 ALA A C 1
ATOM 460 O O . ALA A 1 61 ? -6.602 20.078 30.125 1 96.12 61 ALA A O 1
ATOM 461 N N . PHE A 1 62 ? -8.742 19.656 30.625 1 96.06 62 PHE A N 1
ATOM 462 C CA . PHE A 1 62 ? -9.102 21.047 30.906 1 96.06 62 PHE A CA 1
ATOM 463 C C . PHE A 1 62 ? -8.281 21.578 32.094 1 96.06 62 PHE A C 1
ATOM 465 O O . PHE A 1 62 ? -7.707 22.672 32 1 96.06 62 PHE A O 1
ATOM 472 N N . ARG A 1 63 ? -8.18 20.844 33.094 1 95.94 63 ARG A N 1
ATOM 473 C CA . ARG A 1 63 ? -7.422 21.234 34.281 1 95.94 63 ARG A CA 1
ATOM 474 C C . ARG A 1 63 ? -5.938 21.375 33.969 1 95.94 63 ARG A C 1
ATOM 476 O O . ARG A 1 63 ? -5.289 22.328 34.406 1 95.94 63 ARG A O 1
ATOM 483 N N . ASP A 1 64 ? -5.488 20.453 33.25 1 96.06 64 ASP A N 1
ATOM 484 C CA . ASP A 1 64 ? -4.074 20.5 32.875 1 96.06 64 ASP A CA 1
ATOM 485 C C . ASP A 1 64 ? -3.771 21.719 32 1 96.06 64 ASP A C 1
ATOM 487 O O . ASP A 1 64 ? -2.719 22.344 32.156 1 96.06 64 ASP A O 1
ATOM 491 N N . ARG A 1 65 ? -4.664 22.016 31.047 1 95.31 65 ARG A N 1
ATOM 492 C CA . ARG A 1 65 ? -4.457 23.188 30.203 1 95.31 65 ARG A CA 1
ATOM 493 C C . ARG A 1 65 ? -4.438 24.469 31.016 1 95.31 65 ARG A C 1
ATOM 495 O O . ARG A 1 65 ? -3.637 25.375 30.75 1 95.31 65 ARG A O 1
ATOM 502 N N . ALA A 1 66 ? -5.34 24.578 31.938 1 96.38 66 ALA A N 1
ATOM 503 C CA . ALA A 1 66 ? -5.371 25.766 32.781 1 96.38 66 ALA A CA 1
ATOM 504 C C . ALA A 1 66 ? -4.051 25.938 33.531 1 96.38 66 ALA A C 1
ATOM 506 O O . ALA A 1 66 ? -3.533 27.047 33.656 1 96.38 66 ALA A O 1
ATOM 507 N N . ALA A 1 67 ? -3.58 24.812 34.031 1 96.19 67 ALA A N 1
ATOM 508 C CA . ALA A 1 67 ? -2.309 24.859 34.75 1 96.19 67 ALA A CA 1
ATOM 509 C C . ALA A 1 67 ? -1.171 25.281 33.812 1 96.19 67 ALA A C 1
ATOM 511 O O . ALA A 1 67 ? -0.302 26.062 34.219 1 96.19 67 ALA A O 1
ATOM 512 N N . ARG A 1 68 ? -1.169 24.734 32.656 1 94.38 68 ARG A N 1
ATOM 513 C CA . ARG A 1 68 ? -0.121 25.094 31.688 1 94.38 68 ARG A CA 1
ATOM 514 C C . ARG A 1 68 ? -0.212 26.562 31.297 1 94.38 68 ARG A C 1
ATOM 516 O O . ARG A 1 68 ? 0.81 27.219 31.078 1 94.38 68 ARG A O 1
ATOM 523 N N . LEU A 1 69 ? -1.425 27.094 31.125 1 94.75 69 LEU A N 1
ATOM 524 C CA . LEU A 1 69 ? -1.604 28.5 30.812 1 94.75 69 LEU A CA 1
ATOM 525 C C . LEU A 1 69 ? -1.05 29.391 31.922 1 94.75 69 LEU A C 1
ATOM 527 O O . LEU A 1 69 ? -0.367 30.375 31.656 1 94.75 69 LEU A O 1
ATOM 531 N N . ARG A 1 70 ? -1.309 29.062 33.125 1 95.88 70 ARG A N 1
ATOM 532 C CA . ARG A 1 70 ? -0.795 29.797 34.281 1 95.88 70 ARG A CA 1
ATOM 533 C C . ARG A 1 70 ? 0.728 29.859 34.25 1 95.88 70 ARG A C 1
ATOM 535 O O . ARG A 1 70 ? 1.312 30.922 34.438 1 95.88 70 ARG A O 1
ATOM 542 N N . GLU A 1 71 ? 1.26 28.734 34 1 94.94 71 GLU A N 1
ATOM 543 C CA . GLU A 1 71 ? 2.717 28.656 33.938 1 94.94 71 GLU A CA 1
ATOM 544 C C . GLU A 1 71 ? 3.281 29.422 32.75 1 94.94 71 GLU A C 1
ATOM 546 O O . GLU A 1 71 ? 4.312 30.094 32.875 1 94.94 71 GLU A O 1
ATOM 551 N N . ALA A 1 72 ? 2.68 29.312 31.688 1 93.88 72 ALA A N 1
ATOM 552 C CA . ALA A 1 72 ? 3.162 29.922 30.453 1 93.88 72 ALA A CA 1
ATOM 553 C C . ALA A 1 72 ? 3.191 31.453 30.562 1 93.88 72 ALA A C 1
ATOM 555 O O . ALA A 1 72 ? 4.109 32.094 30.062 1 93.88 72 ALA A O 1
ATOM 556 N N . VAL A 1 73 ? 2.176 32.062 31.188 1 94.5 73 VAL A N 1
ATOM 557 C CA . VAL A 1 73 ? 2.07 33.531 31.297 1 94.5 73 VAL A CA 1
ATOM 558 C C . VAL A 1 73 ? 2.809 34 32.562 1 94.5 73 VAL A C 1
ATOM 560 O O . VAL A 1 73 ? 3.207 35.156 32.625 1 94.5 73 VAL A O 1
ATOM 563 N N . GLY A 1 74 ? 3.035 33.125 33.469 1 93.31 74 GLY A N 1
ATOM 564 C CA . GLY A 1 74 ? 3.652 33.5 34.75 1 93.31 74 GLY A CA 1
ATOM 565 C C . GLY A 1 74 ? 2.727 34.281 35.656 1 93.31 74 GLY A C 1
ATOM 566 O O . GLY A 1 74 ? 3.092 35.344 36.156 1 93.31 74 GLY A O 1
ATOM 567 N N . VAL A 1 75 ? 1.59 33.75 35.844 1 91.56 75 VAL A N 1
ATOM 568 C CA . VAL A 1 75 ? 0.579 34.438 36.656 1 91.56 75 VAL A CA 1
ATOM 569 C C . VAL A 1 75 ? 0.943 34.344 38.125 1 91.56 75 VAL A C 1
ATOM 571 O O . VAL A 1 75 ? 1.167 33.25 38.656 1 91.56 75 VAL A O 1
ATOM 574 N N . VAL A 1 76 ? 0.995 35.469 38.75 1 88.75 76 VAL A N 1
ATOM 575 C CA . VAL A 1 76 ? 1.192 35.625 40.188 1 88.75 76 VAL A CA 1
ATOM 576 C C . VAL A 1 76 ? 0.185 36.656 40.719 1 88.75 76 VAL A C 1
ATOM 578 O O . VAL A 1 76 ? -0.586 37.219 39.969 1 88.75 76 VAL A O 1
ATOM 581 N N . PRO A 1 77 ? 0.137 36.781 42.031 1 90.75 77 PRO A N 1
ATOM 582 C CA . PRO A 1 77 ? -0.763 37.812 42.531 1 90.75 77 PRO A CA 1
ATOM 583 C C . PRO A 1 77 ? -0.482 39.219 41.969 1 90.75 77 PRO A C 1
ATOM 585 O O . PRO A 1 77 ? 0.678 39.562 41.75 1 90.75 77 PRO A O 1
ATOM 588 N N . ILE A 1 78 ? -1.478 39.938 41.75 1 93.56 78 ILE A N 1
ATOM 589 C CA . ILE A 1 78 ? -1.428 41.219 41.062 1 93.56 78 ILE A CA 1
ATOM 590 C C . ILE A 1 78 ? -0.408 42.125 41.75 1 93.56 78 ILE A C 1
ATOM 592 O O . ILE A 1 78 ? 0.338 42.844 41.094 1 93.56 78 ILE A O 1
ATOM 596 N N . ALA A 1 79 ? -0.363 42.062 43.094 1 94.69 79 ALA A N 1
ATOM 597 C CA . ALA A 1 79 ? 0.543 42.938 43.844 1 94.69 79 ALA A CA 1
ATOM 598 C C . ALA A 1 79 ? 1.999 42.656 43.5 1 94.69 79 ALA A C 1
ATOM 600 O O . ALA A 1 79 ? 2.828 43.562 43.438 1 94.69 79 ALA A O 1
ATOM 601 N N . GLU A 1 80 ? 2.211 41.438 43.344 1 95 80 GLU A N 1
ATOM 602 C CA . GLU A 1 80 ? 3.568 41.031 42.969 1 95 80 GLU A CA 1
ATOM 603 C C . GLU A 1 80 ? 3.924 41.5 41.562 1 95 80 GLU A C 1
ATOM 605 O O . GLU A 1 80 ? 5.059 41.906 41.312 1 95 80 GLU A O 1
ATOM 610 N N . THR A 1 81 ? 2.975 41.406 40.656 1 95.25 81 THR A N 1
ATOM 611 C CA . THR A 1 81 ? 3.191 41.906 39.281 1 95.25 81 THR A CA 1
ATOM 612 C C . THR A 1 81 ? 3.373 43.438 39.312 1 95.25 81 THR A C 1
ATOM 614 O O . THR A 1 81 ? 4.195 43.969 38.562 1 95.25 81 THR A O 1
ATOM 617 N N . ASP A 1 82 ? 2.682 44.094 40.156 1 96 82 ASP A N 1
ATOM 618 C CA . ASP A 1 82 ? 2.826 45.562 40.312 1 96 82 ASP A CA 1
ATOM 619 C C . ASP A 1 82 ? 4.223 45.906 40.781 1 96 82 ASP A C 1
ATOM 621 O O . ASP A 1 82 ? 4.816 46.906 40.312 1 96 82 ASP A O 1
ATOM 625 N N . GLN A 1 83 ? 4.637 45.125 41.719 1 96.12 83 GLN A N 1
ATOM 626 C CA . GLN A 1 83 ? 5.98 45.375 42.219 1 96.12 83 GLN A CA 1
ATOM 627 C C . GLN A 1 83 ? 7.035 45.156 41.125 1 96.12 83 GLN A C 1
ATOM 629 O O . GLN A 1 83 ? 8.016 45.906 41.094 1 96.12 83 GLN A O 1
ATOM 634 N N . ALA A 1 84 ? 6.805 44.188 40.406 1 95.62 84 ALA A N 1
ATOM 635 C CA . ALA A 1 84 ? 7.727 43.906 39.312 1 95.62 84 ALA A CA 1
ATOM 636 C C . ALA A 1 84 ? 7.742 45.062 38.312 1 95.62 84 ALA A C 1
ATOM 638 O O . ALA A 1 84 ? 8.797 45.438 37.781 1 95.62 84 ALA A O 1
ATOM 639 N N . LEU A 1 85 ? 6.613 45.656 38 1 96.62 85 LEU A N 1
ATOM 640 C CA . LEU A 1 85 ? 6.516 46.812 37.094 1 96.62 85 LEU A CA 1
ATOM 641 C C . LEU A 1 85 ? 7.188 48.031 37.688 1 96.62 85 LEU A C 1
ATOM 643 O O . LEU A 1 85 ? 7.836 48.812 36.969 1 96.62 85 LEU A O 1
ATOM 647 N N . THR A 1 86 ? 7.043 48.25 38.969 1 97.31 86 THR A N 1
ATOM 648 C CA . THR A 1 86 ? 7.711 49.344 39.656 1 97.31 86 THR A CA 1
ATOM 649 C C . THR A 1 86 ? 9.227 49.156 39.625 1 97.31 86 THR A C 1
ATOM 651 O O . THR A 1 86 ? 9.961 50.125 39.406 1 97.31 86 THR A O 1
ATOM 654 N N . ALA A 1 87 ? 9.57 47.969 39.875 1 96.94 87 ALA A N 1
ATOM 655 C CA . ALA A 1 87 ? 11 47.656 39.781 1 96.94 87 ALA A CA 1
ATOM 656 C C . ALA A 1 87 ? 11.547 47.938 38.375 1 96.94 87 ALA A C 1
ATOM 658 O O . ALA A 1 87 ? 12.664 48.438 38.25 1 96.94 87 ALA A O 1
ATOM 659 N N . LEU A 1 88 ? 10.812 47.562 37.406 1 96.94 88 LEU A N 1
ATOM 660 C CA . LEU A 1 88 ? 11.195 47.844 36.031 1 96.94 88 LEU A CA 1
ATOM 661 C C . LEU A 1 88 ? 11.336 49.344 35.781 1 96.94 88 LEU A C 1
ATOM 663 O O . LEU A 1 88 ? 12.344 49.812 35.25 1 96.94 88 LEU A O 1
ATOM 667 N N . ALA A 1 89 ? 10.367 50.156 36.219 1 97.62 89 ALA A N 1
ATOM 668 C CA . ALA A 1 89 ? 10.398 51.625 36.094 1 97.62 89 ALA A CA 1
ATOM 669 C C . ALA A 1 89 ? 11.586 52.219 36.844 1 97.62 89 ALA A C 1
ATOM 671 O O . ALA A 1 89 ? 12.211 53.156 36.344 1 97.62 89 ALA A O 1
ATOM 672 N N . THR A 1 90 ? 11.836 51.656 37.969 1 97.5 90 THR A N 1
ATOM 673 C CA . THR A 1 90 ? 12.945 52.125 38.781 1 97.5 90 THR A CA 1
ATOM 674 C C . THR A 1 90 ? 14.281 51.906 38.094 1 97.5 90 THR A C 1
ATOM 676 O O . THR A 1 90 ? 15.156 52.781 38.094 1 97.5 90 THR A O 1
ATOM 679 N N . ARG A 1 91 ? 14.352 50.781 37.5 1 96.12 91 ARG A N 1
ATOM 680 C CA . ARG A 1 91 ? 15.586 50.469 36.781 1 96.12 91 ARG A CA 1
ATOM 681 C C . ARG A 1 91 ? 15.781 51.438 35.594 1 96.12 91 ARG A C 1
ATOM 683 O O . ARG A 1 91 ? 16.906 51.75 35.25 1 96.12 91 ARG A O 1
ATOM 690 N N . ILE A 1 92 ? 14.68 51.812 34.969 1 96 92 ILE A N 1
ATOM 691 C CA . ILE A 1 92 ? 14.75 52.75 33.844 1 96 92 ILE A CA 1
ATOM 692 C C . ILE A 1 92 ? 15.156 54.125 34.375 1 96 92 ILE A C 1
ATOM 694 O O . ILE A 1 92 ? 15.945 54.812 33.75 1 96 92 ILE A O 1
ATOM 698 N N . ALA A 1 93 ? 14.68 54.5 35.562 1 97.12 93 ALA A N 1
ATOM 699 C CA . ALA A 1 93 ? 14.953 55.781 36.156 1 97.12 93 ALA A CA 1
ATOM 700 C C . ALA A 1 93 ? 16.375 55.844 36.719 1 97.12 93 ALA A C 1
ATOM 702 O O . ALA A 1 93 ? 17.016 56.906 36.688 1 97.12 93 ALA A O 1
ATOM 703 N N . ARG A 1 94 ? 16.797 54.75 37.219 1 96.38 94 ARG A N 1
ATOM 704 C CA . ARG A 1 94 ? 18.109 54.625 37.812 1 96.38 94 ARG A CA 1
ATOM 705 C C . ARG A 1 94 ? 18.766 53.312 37.469 1 96.38 94 ARG A C 1
ATOM 707 O O . ARG A 1 94 ? 18.781 52.375 38.281 1 96.38 94 ARG A O 1
ATOM 714 N N . PRO A 1 95 ? 19.328 53.219 36.281 1 92.44 95 PRO A N 1
ATOM 715 C CA . PRO A 1 95 ? 19.906 51.969 35.781 1 92.44 95 PRO A CA 1
ATOM 716 C C . PRO A 1 95 ? 20.984 51.406 36.719 1 92.44 95 PRO A C 1
ATOM 718 O O . PRO A 1 95 ? 21.062 50.188 36.969 1 92.44 95 PRO A O 1
ATOM 721 N N . ASP A 1 96 ? 21.812 52.312 37.312 1 92.69 96 ASP A N 1
ATOM 722 C CA . ASP A 1 96 ? 22.766 51.969 38.375 1 92.69 96 ASP A CA 1
ATOM 723 C C . ASP A 1 96 ? 22.281 52.469 39.719 1 92.69 96 ASP A C 1
ATOM 725 O O . ASP A 1 96 ? 22.219 53.656 39.969 1 92.69 96 ASP A O 1
ATOM 729 N N . PRO A 1 97 ? 21.906 51.562 40.531 1 90.38 97 PRO A N 1
ATOM 730 C CA . PRO A 1 97 ? 21.344 51.938 41.844 1 90.38 97 PRO A CA 1
ATOM 731 C C . PRO A 1 97 ? 22.312 52.812 42.656 1 90.38 97 PRO A C 1
ATOM 733 O O . PRO A 1 97 ? 21.891 53.5 43.594 1 90.38 97 PRO A O 1
ATOM 736 N N . GLN A 1 98 ? 23.594 52.75 42.344 1 92.5 98 GLN A N 1
ATOM 737 C CA . GLN A 1 98 ? 24.594 53.5 43.094 1 92.5 98 GLN A CA 1
ATOM 738 C C . GLN A 1 98 ? 24.781 54.906 42.531 1 92.5 98 GLN A C 1
ATOM 740 O O . GLN A 1 98 ? 25.438 55.75 43.156 1 92.5 98 GLN A O 1
ATOM 745 N N . ASP A 1 99 ? 24.156 55.125 41.469 1 93 99 ASP A N 1
ATOM 746 C CA . ASP A 1 99 ? 24.312 56.406 40.812 1 93 99 ASP A CA 1
ATOM 747 C C . ASP A 1 99 ? 23.047 57.25 40.969 1 93 99 ASP A C 1
ATOM 749 O O . ASP A 1 99 ? 22.031 56.781 41.469 1 93 99 ASP A O 1
ATOM 753 N N . SER A 1 100 ? 23.156 58.5 40.625 1 93.75 100 SER A N 1
ATOM 754 C CA . SER A 1 100 ? 21.984 59.375 40.594 1 93.75 100 SER A CA 1
ATOM 755 C C . SER A 1 100 ? 21.031 58.969 39.469 1 93.75 100 SER A C 1
ATOM 757 O O . SER A 1 100 ? 21.453 58.344 38.469 1 93.75 100 SER A O 1
ATOM 759 N N . PRO A 1 101 ? 19.75 59.188 39.656 1 95.31 101 PRO A N 1
ATOM 760 C CA . PRO A 1 101 ? 18.797 58.906 38.562 1 95.31 101 PRO A CA 1
ATOM 761 C C . PRO A 1 101 ? 19.125 59.688 37.281 1 95.31 101 PRO A C 1
ATOM 763 O O . PRO A 1 101 ? 19.828 60.688 37.312 1 95.31 101 PRO A O 1
ATOM 766 N N . VAL A 1 102 ? 18.656 59.156 36.219 1 96.69 102 VAL A N 1
ATOM 767 C CA . VAL A 1 102 ? 18.812 59.844 34.938 1 96.69 102 VAL A CA 1
ATOM 768 C C . VAL A 1 102 ? 18.031 61.156 34.969 1 96.69 102 VAL A C 1
ATOM 770 O O . VAL A 1 102 ? 17.281 61.438 35.938 1 96.69 102 VAL A O 1
ATOM 773 N N . ARG A 1 103 ? 18.328 62 33.906 1 96.31 103 ARG A N 1
ATOM 774 C CA . ARG A 1 103 ? 17.531 63.219 33.781 1 96.31 103 ARG A CA 1
ATOM 775 C C . ARG A 1 103 ? 16.078 62.906 33.5 1 96.31 103 ARG A C 1
ATOM 777 O O . ARG A 1 103 ? 15.781 61.938 32.781 1 96.31 103 ARG A O 1
ATOM 784 N N . PHE A 1 104 ? 15.062 63.688 34.062 1 96.38 104 PHE A N 1
ATOM 785 C CA . PHE A 1 104 ? 13.633 63.5 33.844 1 96.38 104 PHE A CA 1
ATOM 786 C C . PHE A 1 104 ? 13.312 63.375 32.375 1 96.38 104 PHE A C 1
ATOM 788 O O . PHE A 1 104 ? 12.477 62.562 31.969 1 96.38 104 PHE A O 1
ATOM 795 N N . ALA A 1 105 ? 13.977 64.188 31.625 1 96.56 105 ALA A N 1
ATOM 796 C CA . ALA A 1 105 ? 13.719 64.188 30.188 1 96.56 105 ALA A CA 1
ATOM 797 C C . ALA A 1 105 ? 14.031 62.812 29.578 1 96.56 105 ALA A C 1
ATOM 799 O O . ALA A 1 105 ? 13.32 62.344 28.672 1 96.56 105 ALA A O 1
ATOM 800 N N . ALA A 1 106 ? 15.062 62.219 30.047 1 95.88 106 ALA A N 1
ATOM 801 C CA . ALA A 1 106 ? 15.445 60.875 29.562 1 95.88 106 ALA A CA 1
ATOM 802 C C . ALA A 1 106 ? 14.422 59.844 29.969 1 95.88 106 ALA A C 1
ATOM 804 O O . ALA A 1 106 ? 14.094 58.938 29.188 1 95.88 106 ALA A O 1
ATOM 805 N N . PHE A 1 107 ? 14.008 59.844 31.203 1 96.06 107 PHE A N 1
ATOM 806 C CA . PHE A 1 107 ? 12.984 58.938 31.703 1 96.06 107 PHE A CA 1
ATOM 807 C C . PHE A 1 107 ? 11.68 59.125 30.938 1 96.06 107 PHE A C 1
ATOM 809 O O . PHE A 1 107 ? 11.008 58.125 30.609 1 96.06 107 PHE A O 1
ATOM 816 N N . ALA A 1 108 ? 11.312 60.344 30.625 1 96.94 108 ALA A N 1
ATOM 817 C CA . ALA A 1 108 ? 10.078 60.656 29.906 1 96.94 108 ALA A CA 1
ATOM 818 C C . ALA A 1 108 ? 10.109 60.094 28.484 1 96.94 108 ALA A C 1
ATOM 820 O O . ALA A 1 108 ? 9.117 59.531 28.016 1 96.94 108 ALA A O 1
ATOM 821 N N . VAL A 1 109 ? 11.188 60.219 27.906 1 95.19 109 VAL A N 1
ATOM 822 C CA . VAL A 1 109 ? 11.328 59.688 26.562 1 95.19 109 VAL A CA 1
ATOM 823 C C . VAL A 1 109 ? 11.156 58.156 26.578 1 95.19 109 VAL A C 1
ATOM 825 O O . VAL A 1 109 ? 10.492 57.594 25.703 1 95.19 109 VAL A O 1
ATOM 828 N N . ALA A 1 110 ? 11.766 57.5 27.516 1 95 110 ALA A N 1
ATOM 829 C CA . ALA A 1 110 ? 11.68 56.062 27.625 1 95 110 ALA A CA 1
ATOM 830 C C . ALA A 1 110 ? 10.258 55.594 27.938 1 95 110 ALA A C 1
ATOM 832 O O . ALA A 1 110 ? 9.789 54.594 27.391 1 95 110 ALA A O 1
ATOM 833 N N . ALA A 1 111 ? 9.594 56.344 28.719 1 97 111 ALA A N 1
ATOM 834 C CA . ALA A 1 111 ? 8.281 55.938 29.219 1 97 111 ALA A CA 1
ATOM 835 C C . ALA A 1 111 ? 7.18 56.312 28.219 1 97 111 ALA A C 1
ATOM 837 O O . ALA A 1 111 ? 6.094 55.719 28.234 1 97 111 ALA A O 1
ATOM 838 N N . GLU A 1 112 ? 7.41 57.312 27.375 1 97.06 112 GLU A N 1
ATOM 839 C CA . GLU A 1 112 ? 6.332 57.875 26.562 1 97.06 112 GLU A CA 1
ATOM 840 C C . GLU A 1 112 ? 6.387 57.344 25.125 1 97.06 112 GLU A C 1
ATOM 842 O O . GLU A 1 112 ? 5.426 57.5 24.375 1 97.06 112 GLU A O 1
ATOM 847 N N . ARG A 1 113 ? 7.402 56.625 24.781 1 95.25 113 ARG A N 1
ATOM 848 C CA . ARG A 1 113 ? 7.469 56 23.469 1 95.25 113 ARG A CA 1
ATOM 849 C C . ARG A 1 113 ? 6.875 54.594 23.484 1 95.25 113 ARG A C 1
ATOM 851 O O . ARG A 1 113 ? 7.32 53.75 24.25 1 95.25 113 ARG A O 1
ATOM 858 N N . PRO A 1 114 ? 5.879 54.344 22.641 1 96.81 114 PRO A N 1
ATOM 859 C CA . PRO A 1 114 ? 5.406 52.969 22.547 1 96.81 114 PRO A CA 1
ATOM 860 C C . PRO A 1 114 ? 6.477 52.031 22.016 1 96.81 114 PRO A C 1
ATOM 862 O O . PRO A 1 114 ? 6.957 52.188 20.891 1 96.81 114 PRO A O 1
ATOM 865 N N . ARG A 1 115 ? 6.848 51.062 22.797 1 97 115 ARG A N 1
ATOM 866 C CA . ARG A 1 115 ? 7.902 50.125 22.453 1 97 115 ARG A CA 1
ATOM 867 C C . ARG A 1 115 ? 7.316 48.781 22 1 97 115 ARG A C 1
ATOM 869 O O . ARG A 1 115 ? 7.969 48.031 21.281 1 97 115 ARG A O 1
ATOM 876 N N . ALA A 1 116 ? 6.152 48.5 22.484 1 97.81 116 ALA A N 1
ATOM 877 C CA . ALA A 1 116 ? 5.484 47.25 22.141 1 97.81 116 ALA A CA 1
ATOM 878 C C . ALA A 1 116 ? 3.975 47.469 22.031 1 97.81 116 ALA A C 1
ATOM 880 O O . ALA A 1 116 ? 3.426 48.406 22.578 1 97.81 116 ALA A O 1
ATOM 881 N N . ALA A 1 117 ? 3.354 46.562 21.281 1 97.75 117 ALA A N 1
ATOM 882 C CA . ALA A 1 117 ? 1.896 46.594 21.188 1 97.75 117 ALA A CA 1
ATOM 883 C C . ALA A 1 117 ? 1.331 45.156 21.156 1 97.75 117 ALA A C 1
ATOM 885 O O . ALA A 1 117 ? 1.916 44.281 20.531 1 97.75 117 ALA A O 1
ATOM 886 N N . ALA A 1 118 ? 0.293 44.906 21.891 1 97.44 118 ALA A N 1
ATOM 887 C CA . ALA A 1 118 ? -0.525 43.719 21.75 1 97.44 118 ALA A CA 1
ATOM 888 C C . ALA A 1 118 ? -1.673 43.938 20.766 1 97.44 118 ALA A C 1
ATOM 890 O O . ALA A 1 118 ? -2.484 44.844 20.969 1 97.44 118 ALA A O 1
ATOM 891 N N . VAL A 1 119 ? -1.695 43.156 19.719 1 96.88 119 VAL A N 1
ATOM 892 C CA . VAL A 1 119 ? -2.709 43.344 18.688 1 96.88 119 VAL A CA 1
ATOM 893 C C . VAL A 1 119 ? -3.717 42.188 18.75 1 96.88 119 VAL A C 1
ATOM 895 O O . VAL A 1 119 ? -3.354 41.031 18.578 1 96.88 119 VAL A O 1
ATOM 898 N N . PHE A 1 120 ? -4.973 42.469 18.953 1 95.88 120 PHE A N 1
ATOM 899 C CA . PHE A 1 120 ? -6.043 41.469 19.016 1 95.88 120 PHE A CA 1
ATOM 900 C C . PHE A 1 120 ? -6.613 41.188 17.641 1 95.88 120 PHE A C 1
ATOM 902 O O . PHE A 1 120 ? -7.129 42.094 16.969 1 95.88 120 PHE A O 1
ATOM 909 N N . THR A 1 121 ? -6.598 39.969 17.203 1 91.19 121 THR A N 1
ATOM 910 C CA . THR A 1 121 ? -7.008 39.656 15.836 1 91.19 121 THR A CA 1
ATOM 911 C C . THR A 1 121 ? -8.109 38.594 15.844 1 91.19 121 THR A C 1
ATOM 913 O O . THR A 1 121 ? -8.234 37.812 16.797 1 91.19 121 THR A O 1
ATOM 916 N N . ALA A 1 122 ? -9.062 38.656 14.758 1 77.69 122 ALA A N 1
ATOM 917 C CA . ALA A 1 122 ? -10.219 37.75 14.68 1 77.69 122 ALA A CA 1
ATOM 918 C C . ALA A 1 122 ? -9.836 36.406 14.078 1 77.69 122 ALA A C 1
ATOM 920 O O . ALA A 1 122 ? -10.695 35.562 13.891 1 77.69 122 ALA A O 1
ATOM 921 N N . HIS A 1 123 ? -9.086 35.656 14.516 1 66.38 123 HIS A N 1
ATOM 922 C CA . HIS A 1 123 ? -8.688 34.406 13.844 1 66.38 123 HIS A CA 1
ATOM 923 C C . HIS A 1 123 ? -9.523 33.25 14.32 1 66.38 123 HIS A C 1
ATOM 925 O O . HIS A 1 123 ? -10.008 33.219 15.453 1 66.38 123 HIS A O 1
ATOM 931 N N . PRO A 1 124 ? -9.797 32.344 13.32 1 64.06 124 PRO A N 1
ATOM 932 C CA . PRO A 1 124 ? -10.672 31.188 13.57 1 64.06 124 PRO A CA 1
ATOM 933 C C . PRO A 1 124 ? -10.102 30.234 14.609 1 64.06 124 PRO A C 1
ATOM 935 O O . PRO A 1 124 ? -9.867 29.062 14.305 1 64.06 124 PRO A O 1
ATOM 938 N N . THR A 1 125 ? -9.953 30.734 15.727 1 75.06 125 THR A N 1
ATOM 939 C CA . THR A 1 125 ? -9.438 29.875 16.797 1 75.06 125 THR A CA 1
ATOM 940 C C . THR A 1 125 ? -10.383 29.875 17.984 1 75.06 125 THR A C 1
ATOM 942 O O . THR A 1 125 ? -9.938 29.828 19.141 1 75.06 125 THR A O 1
ATOM 945 N N . PHE A 1 126 ? -11.586 29.984 17.672 1 74.62 126 PHE A N 1
ATOM 946 C CA . PHE A 1 126 ? -12.578 29.875 18.734 1 74.62 126 PHE A CA 1
ATOM 947 C C . PHE A 1 126 ? -12.906 28.406 19.016 1 74.62 126 PHE A C 1
ATOM 949 O O . PHE A 1 126 ? -14 27.938 18.672 1 74.62 126 PHE A O 1
ATOM 956 N N . SER A 1 127 ? -11.984 27.844 19.766 1 84.75 127 SER A N 1
ATOM 957 C CA . SER A 1 127 ? -12.023 26.391 19.906 1 84.75 127 SER A CA 1
ATOM 958 C C . SER A 1 127 ? -12.898 25.969 21.062 1 84.75 127 SER A C 1
ATOM 960 O O . SER A 1 127 ? -13.297 24.812 21.172 1 84.75 127 SER A O 1
ATOM 962 N N . LEU A 1 128 ? -13.195 26.922 21.984 1 89.81 128 LEU A N 1
ATOM 963 C CA . LEU A 1 128 ? -14.039 26.641 23.141 1 89.81 128 LEU A CA 1
ATOM 964 C C . LEU A 1 128 ? -15.234 27.594 23.188 1 89.81 128 LEU A C 1
ATOM 966 O O . LEU A 1 128 ? -15.141 28.734 22.734 1 89.81 128 LEU A O 1
ATOM 970 N N . PRO A 1 129 ? -16.281 27.094 23.828 1 91.38 129 PRO A N 1
ATOM 971 C CA . PRO A 1 129 ? -17.359 28.031 24.094 1 91.38 129 PRO A CA 1
ATOM 972 C C . PRO A 1 129 ? -16.953 29.156 25.062 1 91.38 129 PRO A C 1
ATOM 974 O O . PRO A 1 129 ? -16.094 28.938 25.922 1 91.38 129 PRO A O 1
ATOM 977 N N . PRO A 1 130 ? -17.594 30.281 24.922 1 90.25 130 PRO A N 1
ATOM 978 C CA . PRO A 1 130 ? -17.234 31.422 25.766 1 90.25 130 PRO A CA 1
ATOM 979 C C . PRO A 1 130 ? -17.25 31.094 27.266 1 90.25 130 PRO A C 1
ATOM 981 O O . PRO A 1 130 ? -16.375 31.516 28.016 1 90.25 130 PRO A O 1
ATOM 984 N N . VAL A 1 131 ? -18.25 30.297 27.688 1 92.19 131 VAL A N 1
ATOM 985 C CA . VAL A 1 131 ? -18.375 29.953 29.109 1 92.19 131 VAL A CA 1
ATOM 986 C C . VAL A 1 131 ? -17.188 29.094 29.547 1 92.19 131 VAL A C 1
ATOM 988 O O . VAL A 1 131 ? -16.656 29.281 30.641 1 92.19 131 VAL A O 1
ATOM 991 N N . THR A 1 132 ? -16.859 28.156 28.734 1 94.31 132 THR A N 1
ATOM 992 C CA . THR A 1 132 ? -15.727 27.281 29.031 1 94.31 132 THR A CA 1
ATOM 993 C C . THR A 1 132 ? -14.414 28.062 29 1 94.31 132 THR A C 1
ATOM 995 O O . THR A 1 132 ? -13.516 27.828 29.812 1 94.31 132 THR A O 1
ATOM 998 N N . ASN A 1 133 ? -14.289 28.969 28.047 1 93.19 133 ASN A N 1
ATOM 999 C CA . ASN A 1 133 ? -13.109 29.812 27.938 1 93.19 133 ASN A CA 1
ATOM 1000 C C . ASN A 1 133 ? -12.922 30.672 29.188 1 93.19 133 ASN A C 1
ATOM 1002 O O . ASN A 1 133 ? -11.797 30.844 29.672 1 93.19 133 ASN A O 1
ATOM 1006 N N . LYS A 1 134 ? -13.969 31.25 29.656 1 94.62 134 LYS A N 1
ATOM 1007 C CA . LYS A 1 134 ? -13.938 32.094 30.859 1 94.62 134 LYS A CA 1
ATOM 1008 C C . LYS A 1 134 ? -13.531 31.25 32.062 1 94.62 134 LYS A C 1
ATOM 1010 O O . LYS A 1 134 ? -12.766 31.719 32.906 1 94.62 134 LYS A O 1
ATOM 1015 N N . ALA A 1 135 ? -14.086 30.047 32.094 1 96.19 135 ALA A N 1
ATOM 1016 C CA . ALA A 1 135 ? -13.742 29.156 33.219 1 96.19 135 ALA A CA 1
ATOM 1017 C C . ALA A 1 135 ? -12.266 28.781 33.156 1 96.19 135 ALA A C 1
ATOM 1019 O O . ALA A 1 135 ? -11.625 28.656 34.219 1 96.19 135 ALA A O 1
ATOM 1020 N N . LEU A 1 136 ? -11.781 28.531 32 1 96 136 LEU A N 1
ATOM 1021 C CA . LEU A 1 136 ? -10.367 28.203 31.844 1 96 136 LEU A CA 1
ATOM 1022 C C . LEU A 1 136 ? -9.477 29.328 32.312 1 96 136 LEU A C 1
ATOM 1024 O O . LEU A 1 136 ? -8.492 29.109 33.031 1 96 136 LEU A O 1
ATOM 1028 N N . ALA A 1 137 ? -9.758 30.578 31.938 1 96.38 137 ALA A N 1
ATOM 1029 C CA . ALA A 1 137 ? -9 31.75 32.344 1 96.38 137 ALA A CA 1
ATOM 1030 C C . ALA A 1 137 ? -9.047 31.906 33.875 1 96.38 137 ALA A C 1
ATOM 1032 O O . ALA A 1 137 ? -8.039 32.219 34.5 1 96.38 137 ALA A O 1
ATOM 1033 N N . ALA A 1 138 ? -10.227 31.719 34.438 1 96.5 138 ALA A N 1
ATOM 1034 C CA . ALA A 1 138 ? -10.398 31.859 35.875 1 96.5 138 ALA A CA 1
ATOM 1035 C C . ALA A 1 138 ? -9.547 30.828 36.625 1 96.5 138 ALA A C 1
ATOM 1037 O O . ALA A 1 138 ? -8.906 31.172 37.625 1 96.5 138 ALA A O 1
ATOM 1038 N N . MET A 1 139 ? -9.602 29.672 36.125 1 96.25 139 MET A N 1
ATOM 1039 C CA . MET A 1 139 ? -8.812 28.625 36.781 1 96.25 139 MET A CA 1
ATOM 1040 C C . MET A 1 139 ? -7.32 28.906 36.656 1 96.25 139 MET A C 1
ATOM 1042 O O . MET A 1 139 ? -6.559 28.703 37.594 1 96.25 139 MET A O 1
ATOM 1046 N N . ALA A 1 140 ? -6.906 29.328 35.469 1 96.31 140 ALA A N 1
ATOM 1047 C CA . ALA A 1 140 ? -5.504 29.672 35.25 1 96.31 140 ALA A CA 1
ATOM 1048 C C . ALA A 1 140 ? -5.055 30.797 36.156 1 96.31 140 ALA A C 1
ATOM 1050 O O . ALA A 1 140 ? -3.865 30.938 36.438 1 96.31 140 ALA A O 1
ATOM 1051 N N . SER A 1 141 ? -5.957 31.656 36.656 1 96.12 141 SER A N 1
ATOM 1052 C CA . SER A 1 141 ? -5.66 32.812 37.5 1 96.12 141 SER A CA 1
ATOM 1053 C C . SER A 1 141 ? -5.73 32.406 38.969 1 96.12 141 SER A C 1
ATOM 1055 O O . SER A 1 141 ? -5.688 33.281 39.844 1 96.12 141 SER A O 1
ATOM 1057 N N . GLY A 1 142 ? -5.93 31.172 39.281 1 92 142 GLY A N 1
ATOM 1058 C CA . GLY A 1 142 ? -5.938 30.688 40.656 1 92 142 GLY A CA 1
ATOM 1059 C C . GLY A 1 142 ? -7.332 30.406 41.188 1 92 142 GLY A C 1
ATOM 1060 O O . GLY A 1 142 ? -7.504 30.062 42.375 1 92 142 GLY A O 1
ATOM 1061 N N . GLY A 1 143 ? -8.297 30.531 40.375 1 91.94 143 GLY A N 1
ATOM 1062 C CA . GLY A 1 143 ? -9.648 30.188 40.75 1 91.94 143 GLY A CA 1
ATOM 1063 C C . GLY A 1 143 ? -9.875 28.703 40.906 1 91.94 143 GLY A C 1
ATOM 1064 O O . GLY A 1 143 ? -9.016 27.906 40.5 1 91.94 143 GLY A O 1
ATOM 1065 N N . PRO A 1 144 ? -10.961 28.328 41.406 1 91.62 144 PRO A N 1
ATOM 1066 C CA . PRO A 1 144 ? -11.266 26.922 41.594 1 91.62 144 PRO A CA 1
ATOM 1067 C C . PRO A 1 144 ? -11.664 26.219 40.312 1 91.62 144 PRO A C 1
ATOM 1069 O O . PRO A 1 144 ? -12.117 26.875 39.375 1 91.62 144 PRO A O 1
ATOM 1072 N N . ALA A 1 145 ? -11.438 24.953 40.281 1 90.12 145 ALA A N 1
ATOM 1073 C CA . ALA A 1 145 ? -11.93 24.156 39.156 1 90.12 145 ALA A CA 1
ATOM 1074 C C . ALA A 1 145 ? -13.453 24.188 39.094 1 90.12 145 ALA A C 1
ATOM 1076 O O . ALA A 1 145 ? -14.133 24.172 40.125 1 90.12 145 ALA A O 1
ATOM 1077 N N . PRO A 1 146 ? -13.914 24.297 37.875 1 90.25 146 PRO A N 1
ATOM 1078 C CA . PRO A 1 146 ? -15.367 24.281 37.75 1 90.25 146 PRO A CA 1
ATOM 1079 C C . PRO A 1 146 ? -15.992 23 38.344 1 90.25 146 PRO A C 1
ATOM 1081 O O . PRO A 1 146 ? -15.43 21.922 38.188 1 90.25 146 PRO A O 1
ATOM 1084 N N . THR A 1 147 ? -17.125 23.188 39 1 84.75 147 THR A N 1
ATOM 1085 C CA . THR A 1 147 ? -17.812 22.062 39.625 1 84.75 147 THR A CA 1
ATOM 1086 C C . THR A 1 147 ? -18.656 21.312 38.594 1 84.75 147 THR A C 1
ATOM 1088 O O . THR A 1 147 ? -18.844 20.094 38.688 1 84.75 147 THR A O 1
ATOM 1091 N N . GLU A 1 148 ? -19.141 21.969 37.625 1 86.12 148 GLU A N 1
ATOM 1092 C CA . GLU A 1 148 ? -20 21.375 36.594 1 86.12 148 GLU A CA 1
ATOM 1093 C C . GLU A 1 148 ? -19.203 21.016 35.344 1 86.12 148 GLU A C 1
ATOM 1095 O O . GLU A 1 148 ? -18.141 21.594 35.094 1 86.12 148 GLU A O 1
ATOM 1100 N N . VAL A 1 149 ? -19.766 20.031 34.688 1 88.62 149 VAL A N 1
ATOM 1101 C CA . VAL A 1 149 ? -19.172 19.672 33.375 1 88.62 149 VAL A CA 1
ATOM 1102 C C . VAL A 1 149 ? -19.453 20.766 32.375 1 88.62 149 VAL A C 1
ATOM 1104 O O . VAL A 1 149 ? -20.609 21.141 32.156 1 88.62 149 VAL A O 1
ATOM 1107 N N . LEU A 1 150 ? -18.422 21.281 31.766 1 92.06 150 LEU A N 1
ATOM 1108 C CA . LEU A 1 150 ? -18.547 22.359 30.797 1 92.06 150 LEU A CA 1
ATOM 1109 C C . LEU A 1 150 ? -18.531 21.812 29.375 1 92.06 150 LEU A C 1
ATOM 1111 O O . LEU A 1 150 ? -17.844 20.828 29.078 1 92.06 150 LEU A O 1
ATOM 1115 N N . PRO A 1 151 ? -19.344 22.422 28.547 1 93.44 151 PRO A N 1
ATOM 1116 C CA . PRO A 1 151 ? -19.234 22.031 27.141 1 93.44 151 PRO A CA 1
ATOM 1117 C C . PRO A 1 151 ? -17.875 22.359 26.531 1 93.44 151 PRO A C 1
ATOM 1119 O O . PRO A 1 151 ? -17.281 23.406 26.859 1 93.44 151 PRO A O 1
ATOM 1122 N N . LEU A 1 152 ? -17.422 21.5 25.672 1 93.31 152 LEU A N 1
ATOM 1123 C CA . LEU A 1 152 ? -16.094 21.703 25.109 1 93.31 152 LEU A CA 1
ATOM 1124 C C . LEU A 1 152 ? -16.156 22.062 23.625 1 93.31 152 LEU A C 1
ATOM 1126 O O . LEU A 1 152 ? -15.188 22.547 23.062 1 93.31 152 LEU A O 1
ATOM 1130 N N . ARG A 1 153 ? -17.234 21.859 22.969 1 91.94 153 ARG A N 1
ATOM 1131 C CA . ARG A 1 153 ? -17.344 22.125 21.531 1 91.94 153 ARG A CA 1
ATOM 1132 C C . ARG A 1 153 ? -17.875 23.547 21.281 1 91.94 153 ARG A C 1
ATOM 1134 O O . ARG A 1 153 ? -18.844 23.969 21.906 1 91.94 153 ARG A O 1
ATOM 1141 N N . PRO A 1 154 ? -17.234 24.234 20.359 1 88.19 154 PRO A N 1
ATOM 1142 C CA . PRO A 1 154 ? -17.594 25.641 20.156 1 88.19 154 PRO A CA 1
ATOM 1143 C C . PRO A 1 154 ? -18.875 25.812 19.344 1 88.19 154 PRO A C 1
ATOM 1145 O O . PRO A 1 154 ? -19.25 24.906 18.594 1 88.19 154 PRO A O 1
ATOM 1148 N N . ASP A 1 155 ? -19.453 26.938 19.562 1 82.88 155 ASP A N 1
ATOM 1149 C CA . ASP A 1 155 ? -20.516 27.391 18.672 1 82.88 155 ASP A CA 1
ATOM 1150 C C . ASP A 1 155 ? -19.953 28.109 17.453 1 82.88 155 ASP A C 1
ATOM 1152 O O . ASP A 1 155 ? -18.797 28.547 17.469 1 82.88 155 ASP A O 1
ATOM 1156 N N . VAL A 1 156 ? -20.719 28.219 16.469 1 82.31 156 VAL A N 1
ATOM 1157 C CA . VAL A 1 156 ? -20.281 29 15.312 1 82.31 156 VAL A CA 1
ATOM 1158 C C . VAL A 1 156 ? -20.203 30.484 15.688 1 82.31 156 VAL A C 1
ATOM 1160 O O . VAL A 1 156 ? -21.203 31.094 16.031 1 82.31 156 VAL A O 1
ATOM 1163 N N . PRO A 1 157 ? -19.016 31.016 15.609 1 83 157 PRO A N 1
ATOM 1164 C CA . PRO A 1 157 ? -18.891 32.406 16.047 1 83 157 PRO A CA 1
ATOM 1165 C C . PRO A 1 157 ? -19.438 33.406 15.031 1 83 157 PRO A C 1
ATOM 1167 O O . PRO A 1 157 ? -19.281 33.188 13.82 1 83 157 PRO A O 1
ATOM 1170 N N . THR A 1 158 ? -20.031 34.438 15.492 1 83.81 158 THR A N 1
ATOM 1171 C CA . THR A 1 158 ? -20.422 35.562 14.68 1 83.81 158 THR A CA 1
ATOM 1172 C C . THR A 1 158 ? -19.453 36.719 14.875 1 83.81 158 THR A C 1
ATOM 1174 O O . THR A 1 158 ? -18.656 36.719 15.812 1 83.81 158 THR A O 1
ATOM 1177 N N . LEU A 1 159 ? -19.547 37.688 14 1 87.44 159 LEU A N 1
ATOM 1178 C CA . LEU A 1 159 ? -18.688 38.875 14.125 1 87.44 159 LEU A CA 1
ATOM 1179 C C . LEU A 1 159 ? -18.906 39.562 15.453 1 87.44 159 LEU A C 1
ATOM 1181 O O . LEU A 1 159 ? -17.953 40.031 16.094 1 87.44 159 LEU A O 1
ATOM 1185 N N . ALA A 1 160 ? -20.156 39.688 15.805 1 88.69 160 ALA A N 1
ATOM 1186 C CA . ALA A 1 160 ? -20.5 40.344 17.062 1 88.69 160 ALA A CA 1
ATOM 1187 C C . ALA A 1 160 ? -19.906 39.594 18.25 1 88.69 160 ALA A C 1
ATOM 1189 O O . ALA A 1 160 ? -19.438 40.219 19.219 1 88.69 160 ALA A O 1
ATOM 1190 N N . MET A 1 161 ? -19.891 38.312 18.203 1 88.62 161 MET A N 1
ATOM 1191 C CA . MET A 1 161 ? -19.344 37.5 19.281 1 88.62 161 MET A CA 1
ATOM 1192 C C . MET A 1 161 ? -17.828 37.656 19.359 1 88.62 161 MET A C 1
ATOM 1194 O O . MET A 1 161 ? -17.266 37.75 20.438 1 88.62 161 MET A O 1
ATOM 1198 N N . GLU A 1 162 ? -17.266 37.688 18.234 1 89.94 162 GLU A N 1
ATOM 1199 C CA . GLU A 1 162 ? -15.812 37.875 18.188 1 89.94 162 GLU A CA 1
ATOM 1200 C C . GLU A 1 162 ? -15.422 39.219 18.766 1 89.94 162 GLU A C 1
ATOM 1202 O O . GLU A 1 162 ? -14.484 39.312 19.562 1 89.94 162 GLU A O 1
ATOM 1207 N N . PHE A 1 163 ? -16.156 40.219 18.312 1 93.12 163 PHE A N 1
ATOM 1208 C CA . PHE A 1 163 ? -15.875 41.594 18.75 1 93.12 163 PHE A CA 1
ATOM 1209 C C . PHE A 1 163 ? -16.078 41.719 20.266 1 93.12 163 PHE A C 1
ATOM 1211 O O . PHE A 1 163 ? -15.266 42.344 20.938 1 93.12 163 PHE A O 1
ATOM 1218 N N . ALA A 1 164 ? -17.109 41.125 20.75 1 93.5 164 ALA A N 1
ATOM 1219 C CA . ALA A 1 164 ? -17.406 41.219 22.188 1 93.5 164 ALA A CA 1
ATOM 1220 C C . ALA A 1 164 ? -16.297 40.562 23.016 1 93.5 164 ALA A C 1
ATOM 1222 O O . ALA A 1 164 ? -15.898 41.094 24.047 1 93.5 164 ALA A O 1
ATOM 1223 N N . GLN A 1 165 ? -15.812 39.438 22.562 1 93 165 GLN A N 1
ATOM 1224 C CA . GLN A 1 165 ? -14.742 38.75 23.281 1 93 165 GLN A CA 1
ATOM 1225 C C . GLN A 1 165 ? -13.438 39.531 23.203 1 93 165 GLN A C 1
ATOM 1227 O O . GLN A 1 165 ? -12.703 39.625 24.188 1 93 165 GLN A O 1
ATOM 1232 N N . ALA A 1 166 ? -13.188 40.094 22.062 1 95.12 166 ALA A N 1
ATOM 1233 C CA . ALA A 1 166 ? -11.992 40.938 21.906 1 95.12 166 ALA A CA 1
ATOM 1234 C C . ALA A 1 166 ? -12.055 42.156 22.828 1 95.12 166 ALA A C 1
ATOM 1236 O O . ALA A 1 166 ? -11.07 42.5 23.469 1 95.12 166 ALA A O 1
ATOM 1237 N N . ALA A 1 167 ? -13.203 42.781 22.844 1 96.62 167 ALA A N 1
ATOM 1238 C CA . ALA A 1 167 ? -13.383 44 23.656 1 96.62 167 ALA A CA 1
ATOM 1239 C C . ALA A 1 167 ? -13.188 43.719 25.141 1 96.62 167 ALA A C 1
ATOM 1241 O O . ALA A 1 167 ? -12.562 44.5 25.859 1 96.62 167 ALA A O 1
ATOM 1242 N N . GLU A 1 168 ? -13.719 42.625 25.547 1 96.5 168 GLU A N 1
ATOM 1243 C CA . GLU A 1 168 ? -13.562 42.25 26.938 1 96.5 168 GLU A CA 1
ATOM 1244 C C . GLU A 1 168 ? -12.086 42.031 27.281 1 96.5 168 GLU A C 1
ATOM 1246 O O . GLU A 1 168 ? -11.625 42.5 28.328 1 96.5 168 GLU A O 1
ATOM 1251 N N . ALA A 1 169 ? -11.422 41.312 26.469 1 96.75 169 ALA A N 1
ATOM 1252 C CA . ALA A 1 169 ? -9.984 41.094 26.672 1 96.75 169 ALA A CA 1
ATOM 1253 C C . ALA A 1 169 ? -9.227 42.438 26.672 1 96.75 169 ALA A C 1
ATOM 1255 O O . ALA A 1 169 ? -8.32 42.625 27.469 1 96.75 169 ALA A O 1
ATOM 1256 N N . ILE A 1 170 ? -9.578 43.344 25.781 1 98.19 170 ILE A N 1
ATOM 1257 C CA . ILE A 1 170 ? -8.914 44.625 25.656 1 98.19 170 ILE A CA 1
ATOM 1258 C C . ILE A 1 170 ? -9.18 45.469 26.906 1 98.19 170 ILE A C 1
ATOM 1260 O O . ILE A 1 170 ? -8.297 46.219 27.375 1 98.19 170 ILE A O 1
ATOM 1264 N N . ILE A 1 171 ? -10.336 45.406 27.422 1 98.31 171 ILE A N 1
ATOM 1265 C CA . ILE A 1 171 ? -10.664 46.125 28.625 1 98.31 171 ILE A CA 1
ATOM 1266 C C . ILE A 1 171 ? -9.75 45.688 29.766 1 98.31 171 ILE A C 1
ATOM 1268 O O . ILE A 1 171 ? -9.203 46.531 30.5 1 98.31 171 ILE A O 1
ATOM 1272 N N . HIS A 1 172 ? -9.578 44.344 29.922 1 97.94 172 HIS A N 1
ATOM 1273 C CA . HIS A 1 172 ? -8.648 43.844 30.922 1 97.94 172 HIS A CA 1
ATOM 1274 C C . HIS A 1 172 ? -7.23 44.344 30.656 1 97.94 172 HIS A C 1
ATOM 1276 O O . HIS A 1 172 ? -6.508 44.688 31.594 1 97.94 172 HIS A O 1
ATOM 1282 N N . ALA A 1 173 ? -6.875 44.344 29.422 1 98.5 173 ALA A N 1
ATOM 1283 C CA . ALA A 1 173 ? -5.539 44.781 29.047 1 98.5 173 ALA A CA 1
ATOM 1284 C C . ALA A 1 173 ? -5.355 46.281 29.375 1 98.5 173 ALA A C 1
ATOM 1286 O O . ALA A 1 173 ? -4.281 46.688 29.828 1 98.5 173 ALA A O 1
ATOM 1287 N N . ARG A 1 174 ? -6.371 47.125 29.109 1 98.44 174 ARG A N 1
ATOM 1288 C CA . ARG A 1 174 ? -6.328 48.531 29.422 1 98.44 174 ARG A CA 1
ATOM 1289 C C . ARG A 1 174 ? -6.18 48.781 30.922 1 98.44 174 ARG A C 1
ATOM 1291 O O . ARG A 1 174 ? -5.477 49.688 31.328 1 98.44 174 ARG A O 1
ATOM 1298 N N . ASP A 1 175 ? -6.848 47.969 31.672 1 98.19 175 ASP A N 1
ATOM 1299 C CA . ASP A 1 175 ? -6.691 48.062 33.125 1 98.19 175 ASP A CA 1
ATOM 1300 C C . ASP A 1 175 ? -5.25 47.781 33.531 1 98.19 175 ASP A C 1
ATOM 1302 O O . ASP A 1 175 ? -4.703 48.438 34.406 1 98.19 175 ASP A O 1
ATOM 1306 N N . ALA A 1 176 ? -4.738 46.719 32.938 1 98.19 176 ALA A N 1
ATOM 1307 C CA . ALA A 1 176 ? -3.346 46.375 33.219 1 98.19 176 ALA A CA 1
ATOM 1308 C C . ALA A 1 176 ? -2.41 47.5 32.812 1 98.19 176 ALA A C 1
ATOM 1310 O O . ALA A 1 176 ? -1.427 47.781 33.531 1 98.19 176 ALA A O 1
ATOM 1311 N N . LEU A 1 177 ? -2.682 48.188 31.734 1 98.25 177 LEU A N 1
ATOM 1312 C CA . LEU A 1 177 ? -1.877 49.312 31.281 1 98.25 177 LEU A CA 1
ATOM 1313 C C . LEU A 1 177 ? -1.963 50.5 32.25 1 98.25 177 LEU A C 1
ATOM 1315 O O . LEU A 1 177 ? -0.982 51.219 32.469 1 98.25 177 LEU A O 1
ATOM 1319 N N . ASP A 1 178 ? -3.113 50.719 32.812 1 98 178 ASP A N 1
ATOM 1320 C CA . ASP A 1 178 ? -3.275 51.781 33.812 1 98 178 ASP A CA 1
ATOM 1321 C C . ASP A 1 178 ? -2.381 51.5 35.031 1 98 178 ASP A C 1
ATOM 1323 O O . ASP A 1 178 ? -1.77 52.438 35.562 1 98 178 ASP A O 1
ATOM 1327 N N . ARG A 1 179 ? -2.385 50.25 35.375 1 97.5 179 ARG A N 1
ATOM 1328 C CA . ARG A 1 179 ? -1.532 49.875 36.531 1 97.5 179 ARG A CA 1
ATOM 1329 C C . ARG A 1 179 ? -0.06 50.062 36.188 1 97.5 179 ARG A C 1
ATOM 1331 O O . ARG A 1 179 ? 0.724 50.5 37.031 1 97.5 179 ARG A O 1
ATOM 1338 N N . MET A 1 180 ? 0.295 49.719 35 1 98 180 MET A N 1
ATOM 1339 C CA . MET A 1 180 ? 1.663 49.969 34.562 1 98 180 MET A CA 1
ATOM 1340 C C . MET A 1 180 ? 1.982 51.469 34.562 1 98 180 MET A C 1
ATOM 1342 O O . MET A 1 180 ? 3.043 51.875 35.031 1 98 180 MET A O 1
ATOM 1346 N N . ALA A 1 181 ? 1.084 52.281 34.031 1 98 181 ALA A N 1
ATOM 1347 C CA . ALA A 1 181 ? 1.267 53.75 34.062 1 98 181 ALA A CA 1
ATOM 1348 C C . ALA A 1 181 ? 1.437 54.25 35.469 1 98 181 ALA A C 1
ATOM 1350 O O . ALA A 1 181 ? 2.266 55.125 35.719 1 98 181 ALA A O 1
ATOM 1351 N N . GLY A 1 182 ? 0.614 53.75 36.344 1 97.69 182 GLY A N 1
ATOM 1352 C CA . GLY A 1 182 ? 0.738 54.094 37.75 1 97.69 182 GLY A CA 1
ATOM 1353 C C . GLY A 1 182 ? 2.113 53.812 38.344 1 97.69 182 GLY A C 1
ATOM 1354 O O . GLY A 1 182 ? 2.654 54.625 39.094 1 97.69 182 GLY A O 1
ATOM 1355 N N . ALA A 1 183 ? 2.641 52.688 38 1 97.81 183 ALA A N 1
ATOM 1356 C CA . ALA A 1 183 ? 3.973 52.312 38.469 1 97.81 183 ALA A CA 1
ATOM 1357 C C . ALA A 1 183 ? 5.023 53.312 38 1 97.81 183 ALA A C 1
ATOM 1359 O O . ALA A 1 183 ? 5.887 53.719 38.75 1 97.81 183 ALA A O 1
ATOM 1360 N N . PHE A 1 184 ? 4.969 53.656 36.75 1 98.25 184 PHE A N 1
ATOM 1361 C CA . PHE A 1 184 ? 5.918 54.625 36.156 1 98.25 184 PHE A CA 1
ATOM 1362 C C . PHE A 1 184 ? 5.762 56 36.781 1 98.25 184 PHE A C 1
ATOM 1364 O O . PHE A 1 184 ? 6.754 56.688 37.062 1 98.25 184 PHE A O 1
ATOM 1371 N N . LEU A 1 185 ? 4.555 56.469 37 1 98.19 185 LEU A N 1
ATOM 1372 C CA . LEU A 1 185 ? 4.27 57.781 37.594 1 98.19 185 LEU A CA 1
ATOM 1373 C C . LEU A 1 185 ? 4.738 57.812 39.031 1 98.19 185 LEU A C 1
ATOM 1375 O O . LEU A 1 185 ? 5.254 58.844 39.469 1 98.19 185 LEU A O 1
ATOM 1379 N N . LYS A 1 186 ? 4.508 56.75 39.75 1 97.88 186 LYS A N 1
ATOM 1380 C CA . LYS A 1 186 ? 4.98 56.688 41.156 1 97.88 186 LYS A CA 1
ATOM 1381 C C . LYS A 1 186 ? 6.496 56.844 41.219 1 97.88 186 LYS A C 1
ATOM 1383 O O . LYS A 1 186 ? 7.008 57.562 42.062 1 97.88 186 LYS A O 1
ATOM 1388 N N . VAL A 1 187 ? 7.121 56.156 40.375 1 97.94 187 VAL A N 1
ATOM 1389 C CA . VAL A 1 187 ? 8.578 56.25 40.344 1 97.94 187 VAL A CA 1
ATOM 1390 C C . VAL A 1 187 ? 9 57.656 39.969 1 97.94 187 VAL A C 1
ATOM 1392 O O . VAL A 1 187 ? 9.93 58.219 40.531 1 97.94 187 VAL A O 1
ATOM 1395 N N . ALA A 1 188 ? 8.359 58.281 38.938 1 98 188 ALA A N 1
ATOM 1396 C CA . ALA A 1 188 ? 8.648 59.656 38.562 1 98 188 ALA A CA 1
ATOM 1397 C C . ALA A 1 188 ? 8.43 60.625 39.719 1 98 188 ALA A C 1
ATOM 1399 O O . ALA A 1 188 ? 9.211 61.562 39.906 1 98 188 ALA A O 1
ATOM 1400 N N . ARG A 1 189 ? 7.348 60.406 40.438 1 97.06 189 ARG A N 1
ATOM 1401 C CA . ARG A 1 189 ? 7.043 61.25 41.594 1 97.06 189 ARG A CA 1
ATOM 1402 C C . ARG A 1 189 ? 8.148 61.156 42.656 1 97.06 189 ARG A C 1
ATOM 1404 O O . ARG A 1 189 ? 8.516 62.156 43.25 1 97.06 189 ARG A O 1
ATOM 1411 N N . ASP A 1 190 ? 8.625 60.031 42.906 1 96.69 190 ASP A N 1
ATOM 1412 C CA . ASP A 1 190 ? 9.648 59.812 43.906 1 96.69 190 ASP A CA 1
ATOM 1413 C C . ASP A 1 190 ? 10.969 60.469 43.5 1 96.69 190 ASP A C 1
ATOM 1415 O O . ASP A 1 190 ? 11.656 61.031 44.344 1 96.69 190 ASP A O 1
ATOM 1419 N N . PHE A 1 191 ? 11.297 60.375 42.25 1 96.62 191 PHE A N 1
ATOM 1420 C CA . PHE A 1 191 ? 12.602 60.875 41.812 1 96.62 191 PHE A CA 1
ATOM 1421 C C . PHE A 1 191 ? 12.531 62.312 41.375 1 96.62 191 PHE A C 1
ATOM 1423 O O . PHE A 1 191 ? 13.516 63.062 41.469 1 96.62 191 PHE A O 1
ATOM 1430 N N . TRP A 1 192 ? 11.398 62.75 40.812 1 97.06 192 TRP A N 1
ATOM 1431 C CA . TRP A 1 192 ? 11.219 64.125 40.281 1 97.06 192 TRP A CA 1
ATOM 1432 C C . TRP A 1 192 ? 9.883 64.688 40.75 1 97.06 192 TRP A C 1
ATOM 1434 O O . TRP A 1 192 ? 8.984 64.875 39.938 1 97.06 192 TRP A O 1
ATOM 1444 N N . PRO A 1 193 ? 9.672 65.062 42 1 95.25 193 PRO A N 1
ATOM 1445 C CA . PRO A 1 193 ? 8.398 65.5 42.562 1 95.25 193 PRO A CA 1
ATOM 1446 C C . PRO A 1 193 ? 7.852 66.75 41.906 1 95.25 193 PRO A C 1
ATOM 1448 O O . PRO A 1 193 ? 6.641 67 41.906 1 95.25 193 PRO A O 1
ATOM 1451 N N . ASP A 1 194 ? 8.727 67.562 41.312 1 94.25 194 ASP A N 1
ATOM 1452 C CA . ASP A 1 194 ? 8.289 68.812 40.75 1 94.25 194 ASP A CA 1
ATOM 1453 C C . ASP A 1 194 ? 7.898 68.688 39.281 1 94.25 194 ASP A C 1
ATOM 1455 O O . ASP A 1 194 ? 7.312 69.562 38.688 1 94.25 194 ASP A O 1
ATOM 1459 N N . ARG A 1 195 ? 8.078 67.438 38.75 1 95.94 195 ARG A N 1
ATOM 1460 C CA . ARG A 1 195 ? 7.93 67.312 37.281 1 95.94 195 ARG A CA 1
ATOM 1461 C C . ARG A 1 195 ? 7.016 66.125 36.906 1 95.94 195 ARG A C 1
ATOM 1463 O O . ARG A 1 195 ? 6.531 66.062 35.781 1 95.94 195 ARG A O 1
ATOM 1470 N N . TRP A 1 196 ? 6.715 65.25 37.75 1 95.75 196 TRP A N 1
ATOM 1471 C CA . TRP A 1 196 ? 6.078 63.969 37.469 1 95.75 196 TRP A CA 1
ATOM 1472 C C . TRP A 1 196 ? 4.688 64.188 36.875 1 95.75 196 TRP A C 1
ATOM 1474 O O . TRP A 1 196 ? 4.199 63.344 36.094 1 95.75 196 TRP A O 1
ATOM 1484 N N . LEU A 1 197 ? 4.023 65.25 37.125 1 95.75 197 LEU A N 1
ATOM 1485 C CA . LEU A 1 197 ? 2.674 65.562 36.625 1 95.75 197 LEU A CA 1
ATOM 1486 C C . LEU A 1 197 ? 2.66 65.688 35.125 1 95.75 197 LEU A C 1
ATOM 1488 O O . LEU A 1 197 ? 1.609 65.625 34.469 1 95.75 197 LEU A O 1
ATOM 1492 N N . ARG A 1 198 ? 3.791 65.875 34.531 1 94.81 198 ARG A N 1
ATOM 1493 C CA . ARG A 1 198 ? 3.879 66.125 33.094 1 94.81 198 ARG A CA 1
ATOM 1494 C C . ARG A 1 198 ? 4.066 64.812 32.344 1 94.81 198 ARG A C 1
ATOM 1496 O O . ARG A 1 198 ? 3.893 64.75 31.125 1 94.81 198 ARG A O 1
ATOM 1503 N N . LEU A 1 199 ? 4.359 63.719 33.031 1 96.75 199 LEU A N 1
ATOM 1504 C CA . LEU A 1 199 ? 4.672 62.438 32.406 1 96.75 199 LEU A CA 1
ATOM 1505 C C . LEU A 1 199 ? 3.41 61.75 31.891 1 96.75 199 LEU A C 1
ATOM 1507 O O . LEU A 1 199 ? 2.385 61.719 32.562 1 96.75 199 LEU A O 1
ATOM 1511 N N . GLU A 1 200 ? 3.418 61.219 30.672 1 96.62 200 GLU A N 1
ATOM 1512 C CA . GLU A 1 200 ? 2.357 60.438 30.062 1 96.62 200 GLU A CA 1
ATOM 1513 C C . GLU A 1 200 ? 2.873 59.062 29.625 1 96.62 200 GLU A C 1
ATOM 1515 O O . GLU A 1 200 ? 3.049 58.812 28.438 1 96.62 200 GLU A O 1
ATOM 1520 N N . PRO A 1 201 ? 3.027 58.125 30.547 1 96.81 201 PRO A N 1
ATOM 1521 C CA . PRO A 1 201 ? 3.619 56.844 30.219 1 96.81 201 PRO A CA 1
ATOM 1522 C C . PRO A 1 201 ? 2.768 56.031 29.25 1 96.81 201 PRO A C 1
ATOM 1524 O O . PRO A 1 201 ? 1.566 55.844 29.469 1 96.81 201 PRO A O 1
ATOM 1527 N N . ARG A 1 202 ? 3.332 55.562 28.188 1 96.38 202 ARG A N 1
ATOM 1528 C CA . ARG A 1 202 ? 2.641 54.688 27.219 1 96.38 202 ARG A CA 1
ATOM 1529 C C . ARG A 1 202 ? 3.619 53.75 26.516 1 96.38 202 ARG A C 1
ATOM 1531 O O . ARG A 1 202 ? 3.627 53.688 25.281 1 96.38 202 ARG A O 1
ATOM 1538 N N . PRO A 1 203 ? 4.477 53 27.234 1 96.56 203 PRO A N 1
ATOM 1539 C CA . PRO A 1 203 ? 5.477 52.125 26.609 1 96.56 203 PRO A CA 1
ATOM 1540 C C . PRO A 1 203 ? 4.859 50.938 25.906 1 96.56 203 PRO A C 1
ATOM 1542 O O . PRO A 1 203 ? 5.488 50.344 25.031 1 96.56 203 PRO A O 1
ATOM 1545 N N . VAL A 1 204 ? 3.662 50.531 26.312 1 98.06 204 VAL A N 1
ATOM 1546 C CA . VAL A 1 204 ? 2.908 49.438 25.688 1 98.06 204 VAL A CA 1
ATOM 1547 C C . VAL A 1 204 ? 1.525 49.938 25.281 1 98.06 204 VAL A C 1
ATOM 1549 O O . VAL A 1 204 ? 0.865 50.656 26.047 1 98.06 204 VAL A O 1
ATOM 1552 N N . ILE A 1 205 ? 1.146 49.625 24.078 1 98.25 205 ILE A N 1
ATOM 1553 C CA . ILE A 1 205 ? -0.172 50.031 23.609 1 98.25 205 ILE A CA 1
ATOM 1554 C C . ILE A 1 205 ? -0.928 48.844 23.047 1 98.25 205 ILE A C 1
ATOM 1556 O O . ILE A 1 205 ? -0.388 47.719 23 1 98.25 205 ILE A O 1
ATOM 1560 N N . LEU A 1 206 ? -2.219 49.031 22.766 1 98.5 206 LEU A N 1
ATOM 1561 C CA . LEU A 1 206 ? -3.076 47.969 22.234 1 98.5 206 LEU A CA 1
ATOM 1562 C C . LEU A 1 206 ? -3.637 48.344 20.875 1 98.5 206 LEU A C 1
ATOM 1564 O O . LEU A 1 206 ? -3.811 49.531 20.578 1 98.5 206 LEU A O 1
ATOM 1568 N N . ALA A 1 207 ? -3.818 47.375 20.016 1 97.75 207 ALA A N 1
ATOM 1569 C CA . ALA A 1 207 ? -4.508 47.562 18.75 1 97.75 207 ALA A CA 1
ATOM 1570 C C . ALA A 1 207 ? -5.41 46.344 18.438 1 97.75 207 ALA A C 1
ATOM 1572 O O . ALA A 1 207 ? -5.34 45.344 19.109 1 97.75 207 ALA A O 1
ATOM 1573 N N . SER A 1 208 ? -6.336 46.5 17.5 1 96.5 208 SER A N 1
ATOM 1574 C CA . SER A 1 208 ? -7.242 45.438 17.094 1 96.5 208 SER A CA 1
ATOM 1575 C C . SER A 1 208 ? -7.617 45.531 15.625 1 96.5 208 SER A C 1
ATOM 1577 O O . SER A 1 208 ? -7.75 46.656 15.086 1 96.5 208 SER A O 1
ATOM 1579 N N . TRP A 1 209 ? -7.797 44.375 15 1 94.44 209 TRP A N 1
ATOM 1580 C CA . TRP A 1 209 ? -8.344 44.406 13.648 1 94.44 209 TRP A CA 1
ATOM 1581 C C . TRP A 1 209 ? -9.695 43.719 13.586 1 94.44 209 TRP A C 1
ATOM 1583 O O . TRP A 1 209 ? -10.227 43.469 12.5 1 94.44 209 TRP A O 1
ATOM 1593 N N . VAL A 1 210 ? -10.258 43.344 14.734 1 92.38 210 VAL A N 1
ATOM 1594 C CA . VAL A 1 210 ? -11.547 42.656 14.773 1 92.38 210 VAL A CA 1
ATOM 1595 C C . VAL A 1 210 ? -12.641 43.594 14.273 1 92.38 210 VAL A C 1
ATOM 1597 O O . VAL A 1 210 ? -12.883 44.656 14.867 1 92.38 210 VAL A O 1
ATOM 1600 N N . GLY A 1 211 ? -13.227 43.25 13.25 1 89.75 211 GLY A N 1
ATOM 1601 C CA . GLY A 1 211 ? -14.234 44.094 12.633 1 89.75 211 GLY A CA 1
ATOM 1602 C C . GLY A 1 211 ? -13.688 44.969 11.516 1 89.75 211 GLY A C 1
ATOM 1603 O O . GLY A 1 211 ? -14.445 45.656 10.828 1 89.75 211 GLY A O 1
ATOM 1604 N N . TYR A 1 212 ? -12.383 44.844 11.312 1 92.62 212 TYR A N 1
ATOM 1605 C CA . TYR A 1 212 ? -11.742 45.719 10.336 1 92.62 212 TYR A CA 1
ATOM 1606 C C . TYR A 1 212 ? -10.992 44.906 9.289 1 92.62 212 TYR A C 1
ATOM 1608 O O . TYR A 1 212 ? -10.375 45.5 8.383 1 92.62 212 TYR A O 1
ATOM 1616 N N . ASP A 1 213 ? -11.023 43.656 9.43 1 89.31 213 ASP A N 1
ATOM 1617 C CA . ASP A 1 213 ? -10.352 42.75 8.508 1 89.31 213 ASP A CA 1
ATOM 1618 C C . ASP A 1 213 ? -11.289 42.281 7.398 1 89.31 213 ASP A C 1
ATOM 1620 O O . ASP A 1 213 ? -12.227 41.531 7.641 1 89.31 213 ASP A O 1
ATOM 1624 N N . THR A 1 214 ? -10.977 42.688 6.223 1 84.56 214 THR A N 1
ATOM 1625 C CA . THR A 1 214 ? -11.875 42.375 5.117 1 84.56 214 THR A CA 1
ATOM 1626 C C . THR A 1 214 ? -11.242 41.344 4.168 1 84.56 214 THR A C 1
ATOM 1628 O O . THR A 1 214 ? -11.828 41 3.15 1 84.56 214 THR A O 1
ATOM 1631 N N . ASP A 1 215 ? -10.125 40.938 4.508 1 79.94 215 ASP A N 1
ATOM 1632 C CA . ASP A 1 215 ? -9.461 39.969 3.648 1 79.94 215 ASP A CA 1
ATOM 1633 C C . ASP A 1 215 ? -10.203 38.625 3.652 1 79.94 215 ASP A C 1
ATOM 1635 O O . ASP A 1 215 ? -10.188 37.906 4.648 1 79.94 215 ASP A O 1
ATOM 1639 N N . GLY A 1 216 ? -10.773 38.312 2.586 1 67.69 216 GLY A N 1
ATOM 1640 C CA . GLY A 1 216 ? -11.461 37.031 2.414 1 67.69 216 GLY A CA 1
ATOM 1641 C C . GLY A 1 216 ? -12.844 37.031 3.049 1 67.69 216 GLY A C 1
ATOM 1642 O O . GLY A 1 216 ? -13.445 35.969 3.201 1 67.69 216 GLY A O 1
ATOM 1643 N N . ARG A 1 217 ? -13.273 38.156 3.482 1 74.5 217 ARG A N 1
ATOM 1644 C CA . ARG A 1 217 ? -14.57 38.25 4.148 1 74.5 217 ARG A CA 1
ATOM 1645 C C . ARG A 1 217 ? -15.516 39.156 3.375 1 74.5 217 ARG A C 1
ATOM 1647 O O . ARG A 1 217 ? -15.125 40.25 2.93 1 74.5 217 ARG A O 1
ATOM 1654 N N . THR A 1 218 ? -16.609 38.656 3.205 1 73.88 218 THR A N 1
ATOM 1655 C CA . THR A 1 218 ? -17.609 39.469 2.5 1 73.88 218 THR A CA 1
ATOM 1656 C C . THR A 1 218 ? -18.719 39.906 3.451 1 73.88 218 THR A C 1
ATOM 1658 O O . THR A 1 218 ? -19.625 40.656 3.061 1 73.88 218 THR A O 1
ATOM 1661 N N . ASP A 1 219 ? -18.516 39.562 4.68 1 79.19 219 ASP A N 1
ATOM 1662 C CA . ASP A 1 219 ? -19.609 39.812 5.625 1 79.19 219 ASP A CA 1
ATOM 1663 C C . ASP A 1 219 ? -19.391 41.125 6.371 1 79.19 219 ASP A C 1
ATOM 1665 O O . ASP A 1 219 ? -20.25 41.562 7.145 1 79.19 219 ASP A O 1
ATOM 1669 N N . ILE A 1 220 ? -18.266 41.75 6.203 1 89.19 220 ILE A N 1
ATOM 1670 C CA . ILE A 1 220 ? -17.984 43 6.887 1 89.19 220 ILE A CA 1
ATOM 1671 C C . ILE A 1 220 ? -18.078 44.156 5.898 1 89.19 220 ILE A C 1
ATOM 1673 O O . ILE A 1 220 ? -17.156 44.406 5.117 1 89.19 220 ILE A O 1
ATOM 1677 N N . GLY A 1 221 ? -19.141 44.906 5.969 1 89.94 221 GLY A N 1
ATOM 1678 C CA . GLY A 1 221 ? -19.297 46.094 5.168 1 89.94 221 GLY A CA 1
ATOM 1679 C C . GLY A 1 221 ? -18.688 47.344 5.816 1 89.94 221 GLY A C 1
ATOM 1680 O O . GLY A 1 221 ? -18.297 47.281 6.984 1 89.94 221 GLY A O 1
ATOM 1681 N N . TRP A 1 222 ? -18.656 48.469 5.055 1 93.75 222 TRP A N 1
ATOM 1682 C CA . TRP A 1 222 ? -18.078 49.688 5.566 1 93.75 222 TRP A CA 1
ATOM 1683 C C . TRP A 1 222 ? -18.875 50.219 6.758 1 93.75 222 TRP A C 1
ATOM 1685 O O . TRP A 1 222 ? -18.297 50.812 7.688 1 93.75 222 TRP A O 1
ATOM 1695 N N . GLN A 1 223 ? -20.203 50 6.703 1 94.25 223 GLN A N 1
ATOM 1696 C CA . GLN A 1 223 ? -21.047 50.438 7.809 1 94.25 223 GLN A CA 1
ATOM 1697 C C . GLN A 1 223 ? -20.75 49.656 9.078 1 94.25 223 GLN A C 1
ATOM 1699 O O . GLN A 1 223 ? -20.828 50.188 10.188 1 94.25 223 GLN A O 1
ATOM 1704 N N . ASP A 1 224 ? -20.469 48.344 8.93 1 94.56 224 ASP A N 1
ATOM 1705 C CA . ASP A 1 224 ? -20.094 47.531 10.078 1 94.56 224 ASP A CA 1
ATOM 1706 C C . ASP A 1 224 ? -18.797 48.062 10.703 1 94.56 224 ASP A C 1
ATOM 1708 O O . ASP A 1 224 ? -18.688 48.125 11.93 1 94.56 224 ASP A O 1
ATOM 1712 N N . THR A 1 225 ? -17.844 48.344 9.828 1 95.62 225 THR A N 1
ATOM 1713 C CA . THR A 1 225 ? -16.547 48.844 10.281 1 95.62 225 THR A CA 1
ATOM 1714 C C . THR A 1 225 ? -16.734 50.156 11.047 1 95.62 225 THR A C 1
ATOM 1716 O O . THR A 1 225 ? -16.156 50.344 12.117 1 95.62 225 THR A O 1
ATOM 1719 N N . LEU A 1 226 ? -17.516 51.062 10.547 1 96.62 226 LEU A N 1
ATOM 1720 C CA . LEU A 1 226 ? -17.75 52.344 11.195 1 96.62 226 LEU A CA 1
ATOM 1721 C C . LEU A 1 226 ? -18.484 52.156 12.516 1 96.62 226 LEU A C 1
ATOM 1723 O O . LEU A 1 226 ? -18.172 52.812 13.508 1 96.62 226 LEU A O 1
ATOM 1727 N N . ARG A 1 227 ? -19.453 51.281 12.484 1 96.44 227 ARG A N 1
ATOM 1728 C CA . ARG A 1 227 ? -20.203 51 13.695 1 96.44 227 ARG A CA 1
ATOM 1729 C C . ARG A 1 227 ? -19.297 50.5 14.805 1 96.44 227 ARG A C 1
ATOM 1731 O O . ARG A 1 227 ? -19.375 50.938 15.945 1 96.44 227 ARG A O 1
ATOM 1738 N N . LEU A 1 228 ? -18.516 49.562 14.477 1 96.38 228 LEU A N 1
ATOM 1739 C CA . LEU A 1 228 ? -17.625 48.938 15.469 1 96.38 228 LEU A CA 1
ATOM 1740 C C . LEU A 1 228 ? -16.562 49.938 15.922 1 96.38 228 LEU A C 1
ATOM 1742 O O . LEU A 1 228 ? -16.156 49.938 17.094 1 96.38 228 LEU A O 1
ATOM 1746 N N . ARG A 1 229 ? -16.094 50.781 14.969 1 97.56 229 ARG A N 1
ATOM 1747 C CA . ARG A 1 229 ? -15.133 51.812 15.359 1 97.56 229 ARG A CA 1
ATOM 1748 C C . ARG A 1 229 ? -15.758 52.812 16.328 1 97.56 229 ARG A C 1
ATOM 1750 O O . ARG A 1 229 ? -15.102 53.281 17.266 1 97.56 229 ARG A O 1
ATOM 1757 N N . LEU A 1 230 ? -16.953 53.188 16.062 1 98.06 230 LEU A N 1
ATOM 1758 C CA . LEU A 1 230 ? -17.672 54.062 16.969 1 98.06 230 LEU A CA 1
ATOM 1759 C C . LEU A 1 230 ? -17.891 53.406 18.312 1 98.06 230 LEU A C 1
ATOM 1761 O O . LEU A 1 230 ? -17.844 54.062 19.359 1 98.06 230 LEU A O 1
ATOM 1765 N N . SER A 1 231 ? -18.141 52.156 18.266 1 98 231 SER A N 1
ATOM 1766 C CA . SER A 1 231 ? -18.297 51.438 19.5 1 98 231 SER A CA 1
ATOM 1767 C C . SER A 1 231 ? -17.016 51.438 20.328 1 98 231 SER A C 1
ATOM 1769 O O . SER A 1 231 ? -17.062 51.562 21.562 1 98 231 SER A O 1
ATOM 1771 N N . MET A 1 232 ? -15.906 51.281 19.703 1 98.19 232 MET A N 1
ATOM 1772 C CA . MET A 1 232 ? -14.617 51.344 20.391 1 98.19 232 MET A CA 1
ATOM 1773 C C . MET A 1 232 ? -14.422 52.719 21.016 1 98.19 232 MET A C 1
ATOM 1775 O O . MET A 1 232 ? -13.867 52.844 22.109 1 98.19 232 MET A O 1
ATOM 1779 N N . LYS A 1 233 ? -14.836 53.781 20.328 1 98.56 233 LYS A N 1
ATOM 1780 C CA . LYS A 1 233 ? -14.789 55.156 20.859 1 98.56 233 LYS A CA 1
ATOM 1781 C C . LYS A 1 233 ? -15.672 55.281 22.094 1 98.56 233 LYS A C 1
ATOM 1783 O O . LYS A 1 233 ? -15.266 55.875 23.094 1 98.56 233 LYS A O 1
ATOM 1788 N N . ARG A 1 234 ? -16.828 54.75 21.969 1 98.38 234 ARG A N 1
ATOM 1789 C CA . ARG A 1 234 ? -17.75 54.781 23.094 1 98.38 234 ARG A CA 1
ATOM 1790 C C . ARG A 1 234 ? -17.141 54.125 24.328 1 98.38 234 ARG A C 1
ATOM 1792 O O . ARG A 1 234 ? -17.25 54.656 25.438 1 98.38 234 ARG A O 1
ATOM 1799 N N . MET A 1 235 ? -16.547 53.031 24.141 1 98.12 235 MET A N 1
ATOM 1800 C CA . MET A 1 235 ? -15.977 52.281 25.25 1 98.12 235 MET A CA 1
ATOM 1801 C C . MET A 1 235 ? -14.812 53.031 25.875 1 98.12 235 MET A C 1
ATOM 1803 O O . MET A 1 235 ? -14.617 52.969 27.094 1 98.12 235 MET A O 1
ATOM 1807 N N . GLN A 1 236 ? -14.016 53.688 25.062 1 98 236 GLN A N 1
ATOM 1808 C CA . GLN A 1 236 ? -12.961 54.562 25.578 1 98 236 GLN A CA 1
ATOM 1809 C C . GLN A 1 236 ? -13.539 55.656 26.469 1 98 236 GLN A C 1
ATOM 1811 O O . GLN A 1 236 ? -13.016 55.938 27.547 1 98 236 GLN A O 1
ATOM 1816 N N . LEU A 1 237 ? -14.578 56.312 26.016 1 98.31 237 LEU A N 1
ATOM 1817 C CA . LEU A 1 237 ? -15.219 57.406 26.75 1 98.31 237 LEU A CA 1
ATOM 1818 C C . LEU A 1 237 ? -15.875 56.875 28.031 1 98.31 237 LEU A C 1
ATOM 1820 O O . LEU A 1 237 ? -15.828 57.531 29.078 1 98.31 237 LEU A O 1
ATOM 1824 N N . GLU A 1 238 ? -16.484 55.781 27.891 1 98 238 GLU A N 1
ATOM 1825 C CA . GLU A 1 238 ? -17.078 55.125 29.062 1 98 238 GLU A CA 1
ATOM 1826 C C . GLU A 1 238 ? -16.031 54.812 30.109 1 98 238 GLU A C 1
ATOM 1828 O O . GLU A 1 238 ? -16.281 54.938 31.312 1 98 238 GLU A O 1
ATOM 1833 N N . ARG A 1 239 ? -14.961 54.25 29.688 1 97.38 239 ARG A N 1
ATOM 1834 C CA . ARG A 1 239 ? -13.852 53.969 30.594 1 97.38 239 ARG A CA 1
ATOM 1835 C C . ARG A 1 239 ? -13.398 55.25 31.312 1 97.38 239 ARG A C 1
ATOM 1837 O O . ARG A 1 239 ? -13.164 55.219 32.531 1 97.38 239 ARG A O 1
ATOM 1844 N N . LEU A 1 240 ? -13.25 56.375 30.609 1 97.44 240 LEU A N 1
ATOM 1845 C CA . LEU A 1 240 ? -12.875 57.625 31.219 1 97.44 240 LEU A CA 1
ATOM 1846 C C . LEU A 1 240 ? -13.898 58.062 32.281 1 97.44 240 LEU A C 1
ATOM 1848 O O . LEU A 1 240 ? -13.531 58.531 33.344 1 97.44 240 LEU A O 1
ATOM 1852 N N . LYS A 1 241 ? -15.117 57.906 31.922 1 97.25 241 LYS A N 1
ATOM 1853 C CA . LYS A 1 241 ? -16.188 58.25 32.844 1 97.25 241 LYS A CA 1
ATOM 1854 C C . LYS A 1 241 ? -16.047 57.438 34.156 1 97.25 241 LYS A C 1
ATOM 1856 O O . LYS A 1 241 ? -16.125 58 35.25 1 97.25 241 LYS A O 1
ATOM 1861 N N . LEU A 1 242 ? -15.805 56.25 34.031 1 96.69 242 LEU A N 1
ATOM 1862 C CA . LEU A 1 242 ? -15.672 55.375 35.188 1 96.69 242 LEU A CA 1
ATOM 1863 C C . LEU A 1 242 ? -14.461 55.75 36.031 1 96.69 242 LEU A C 1
ATOM 1865 O O . LEU A 1 242 ? -14.484 55.594 37.25 1 96.69 242 LEU A O 1
ATOM 1869 N N . GLN A 1 243 ? -13.414 56.188 35.406 1 96.56 243 GLN A N 1
ATOM 1870 C CA . GLN A 1 243 ? -12.203 56.594 36.125 1 96.56 243 GLN A CA 1
ATOM 1871 C C . GLN A 1 243 ? -12.414 57.938 36.844 1 96.56 243 GLN A C 1
ATOM 1873 O O . GLN A 1 243 ? -11.805 58.188 37.875 1 96.56 243 GLN A O 1
ATOM 1878 N N . LEU A 1 244 ? -13.297 58.781 36.344 1 96.19 244 LEU A N 1
ATOM 1879 C CA . LEU A 1 244 ? -13.492 60.125 36.844 1 96.19 244 LEU A CA 1
ATOM 1880 C C . LEU A 1 244 ? -14.562 60.156 37.938 1 96.19 244 LEU A C 1
ATOM 1882 O O . LEU A 1 244 ? -14.523 61 38.844 1 96.19 244 LEU A O 1
ATOM 1886 N N . ASP A 1 245 ? -15.461 59.312 37.906 1 94.31 245 ASP A N 1
ATOM 1887 C CA . ASP A 1 245 ? -16.641 59.312 38.75 1 94.31 245 ASP A CA 1
ATOM 1888 C C . ASP A 1 245 ? -16.234 59.25 40.25 1 94.31 245 ASP A C 1
ATOM 1890 O O . ASP A 1 245 ? -16.844 59.938 41.062 1 94.31 245 ASP A O 1
ATOM 1894 N N . PRO A 1 246 ? -15.25 58.469 40.562 1 93.44 246 PRO A N 1
ATOM 1895 C CA . PRO A 1 246 ? -14.898 58.406 42 1 93.44 246 PRO A CA 1
ATOM 1896 C C . PRO A 1 246 ? -14.141 59.625 42.5 1 93.44 246 PRO A C 1
ATOM 1898 O O . PRO A 1 246 ? -13.938 59.781 43.688 1 93.44 246 PRO A O 1
ATOM 1901 N N . LEU A 1 247 ? -13.773 60.531 41.594 1 94 247 LEU A N 1
ATOM 1902 C CA . LEU A 1 247 ? -12.969 61.688 41.969 1 94 247 LEU A CA 1
ATOM 1903 C C . LEU A 1 247 ? -13.859 62.875 42.312 1 94 247 LEU A C 1
ATOM 1905 O O . LEU A 1 247 ? -15.039 62.875 41.969 1 94 247 LEU A O 1
ATOM 1909 N N . GLU A 1 248 ? -13.32 63.844 43.031 1 90.94 248 GLU A N 1
ATOM 1910 C CA . GLU A 1 248 ? -14.086 65 43.531 1 90.94 248 GLU A CA 1
ATOM 1911 C C . GLU A 1 248 ? -14.688 65.75 42.375 1 90.94 248 GLU A C 1
ATOM 1913 O O . GLU A 1 248 ? -13.992 66.125 41.406 1 90.94 248 GLU A O 1
ATOM 1918 N N . GLU A 1 249 ? -15.914 66.188 42.531 1 88.44 249 GLU A N 1
ATOM 1919 C CA . GLU A 1 249 ? -16.672 66.812 41.5 1 88.44 249 GLU A CA 1
ATOM 1920 C C . GLU A 1 249 ? -16.156 68.25 41.219 1 88.44 249 GLU A C 1
ATOM 1922 O O . GLU A 1 249 ? -16.188 68.75 40.094 1 88.44 249 GLU A O 1
ATOM 1927 N N . GLU A 1 250 ? -15.75 68.875 42.312 1 88.12 250 GLU A N 1
ATOM 1928 C CA . GLU A 1 250 ? -15.266 70.25 42.188 1 88.12 250 GLU A CA 1
ATOM 1929 C C . GLU A 1 250 ? -14.07 70.312 41.25 1 88.12 250 GLU A C 1
ATOM 1931 O O . GLU A 1 250 ? -13.922 71.25 40.469 1 88.12 250 GLU A O 1
ATOM 1936 N N . THR A 1 251 ? -13.305 69.25 41.188 1 89.88 251 THR A N 1
ATOM 1937 C CA . THR A 1 251 ? -12.07 69.188 40.406 1 89.88 251 THR A CA 1
ATOM 1938 C C . THR A 1 251 ? -12.336 68.625 39.031 1 89.88 251 THR A C 1
ATOM 1940 O O . THR A 1 251 ? -11.75 69.062 38.031 1 89.88 251 THR A O 1
ATOM 1943 N N . THR A 1 252 ? -13.32 67.688 38.875 1 92.5 252 THR A N 1
ATOM 1944 C CA . THR A 1 252 ? -13.453 66.938 37.656 1 92.5 252 THR A CA 1
ATOM 1945 C C . THR A 1 252 ? -14.75 67.25 36.938 1 92.5 252 THR A C 1
ATOM 1947 O O . THR A 1 252 ? -15.062 66.688 35.875 1 92.5 252 THR A O 1
ATOM 1950 N N . GLY A 1 253 ? -15.492 68.188 37.375 1 93.31 253 GLY A N 1
ATOM 1951 C CA . GLY A 1 253 ? -16.797 68.562 36.844 1 93.31 253 GLY A CA 1
ATOM 1952 C C . GLY A 1 253 ? -16.781 68.812 35.375 1 93.31 253 GLY A C 1
ATOM 1953 O O . GLY A 1 253 ? -17.531 68.188 34.594 1 93.31 253 GLY A O 1
ATOM 1954 N N . PRO A 1 254 ? -15.906 69.75 34.969 1 94.56 254 PRO A N 1
ATOM 1955 C CA . PRO A 1 254 ? -15.852 70.062 33.531 1 94.56 254 PRO A CA 1
ATOM 1956 C C . PRO A 1 254 ? -15.484 68.875 32.688 1 94.56 254 PRO A C 1
ATOM 1958 O O . PRO A 1 254 ? -16.031 68.75 31.578 1 94.56 254 PRO A O 1
ATOM 1961 N N . LEU A 1 255 ? -14.594 68.062 33.156 1 95.31 255 LEU A N 1
ATOM 1962 C CA . LEU A 1 255 ? -14.195 66.875 32.469 1 95.31 255 LEU A CA 1
ATOM 1963 C C . LEU A 1 255 ? -15.359 65.875 32.344 1 95.31 255 LEU A C 1
ATOM 1965 O O . LEU A 1 255 ? -15.602 65.312 31.266 1 95.31 255 LEU A O 1
ATOM 1969 N N . ARG A 1 256 ? -16.062 65.625 33.344 1 95.94 256 ARG A N 1
ATOM 1970 C CA . ARG A 1 256 ? -17.188 64.75 33.375 1 95.94 256 ARG A CA 1
ATOM 1971 C C . ARG A 1 256 ? -18.297 65.188 32.438 1 95.94 256 ARG A C 1
ATOM 1973 O O . ARG A 1 256 ? -18.859 64.375 31.703 1 95.94 256 ARG A O 1
ATOM 1980 N N . GLN A 1 257 ? -18.531 66.438 32.469 1 96.19 257 GLN A N 1
ATOM 1981 C CA . GLN A 1 257 ? -19.578 67 31.609 1 96.19 257 GLN A CA 1
ATOM 1982 C C . GLN A 1 257 ? -19.219 66.812 30.141 1 96.19 257 GLN A C 1
ATOM 1984 O O . GLN A 1 257 ? -20.078 66.438 29.328 1 96.19 257 GLN A O 1
ATOM 1989 N N . ARG A 1 258 ? -18 67.125 29.828 1 96.94 258 ARG A N 1
ATOM 1990 C CA . ARG A 1 258 ? -17.562 67 28.438 1 96.94 258 ARG A CA 1
ATOM 1991 C C . ARG A 1 258 ? -17.578 65.562 27.953 1 96.94 258 ARG A C 1
ATOM 1993 O O . ARG A 1 258 ? -17.938 65.25 26.812 1 96.94 258 ARG A O 1
ATOM 2000 N N . VAL A 1 259 ? -17.188 64.562 28.812 1 97.56 259 VAL A N 1
ATOM 2001 C CA . VAL A 1 259 ? -17.219 63.156 28.5 1 97.56 259 VAL A CA 1
ATOM 2002 C C . VAL A 1 259 ? -18.656 62.719 28.297 1 97.56 259 VAL A C 1
ATOM 2004 O O . VAL A 1 259 ? -18.953 61.938 27.359 1 97.56 259 VAL A O 1
ATOM 2007 N N . ASP A 1 260 ? -19.562 63.188 29.109 1 97.38 260 ASP A N 1
ATOM 2008 C CA . ASP A 1 260 ? -20.969 62.812 29 1 97.38 260 ASP A CA 1
ATOM 2009 C C . ASP A 1 260 ? -21.578 63.344 27.688 1 97.38 260 ASP A C 1
ATOM 2011 O O . ASP A 1 260 ? -22.359 62.656 27.047 1 97.38 260 ASP A O 1
ATOM 2015 N N . GLU A 1 261 ? -21.188 64.562 27.375 1 97.81 261 GLU A N 1
ATOM 2016 C CA . GLU A 1 261 ? -21.641 65.125 26.125 1 97.81 261 GLU A CA 1
ATOM 2017 C C . GLU A 1 261 ? -21.156 64.312 24.938 1 97.81 261 GLU A C 1
ATOM 2019 O O . GLU A 1 261 ? -21.922 64 24 1 97.81 261 GLU A O 1
ATOM 2024 N N . ALA A 1 262 ? -19.938 63.969 24.984 1 98.25 262 ALA A N 1
ATOM 2025 C CA . ALA A 1 262 ? -19.375 63.156 23.922 1 98.25 262 ALA A CA 1
ATOM 2026 C C . ALA A 1 262 ? -20.047 61.812 23.828 1 98.25 262 ALA A C 1
ATOM 2028 O O . ALA A 1 262 ? -20.328 61.312 22.734 1 98.25 262 ALA A O 1
ATOM 2029 N N . LEU A 1 263 ? -20.312 61.156 24.953 1 98.06 263 LEU A N 1
ATOM 2030 C CA . LEU A 1 263 ? -20.938 59.844 25.016 1 98.06 263 LEU A CA 1
ATOM 2031 C C . LEU A 1 263 ? -22.328 59.875 24.391 1 98.06 263 LEU A C 1
ATOM 2033 O O . LEU A 1 263 ? -22.703 58.969 23.625 1 98.06 263 LEU A O 1
ATOM 2037 N N . LEU A 1 264 ? -23.047 60.906 24.688 1 97.94 264 LEU A N 1
ATOM 2038 C CA . LEU A 1 264 ? -24.391 61.062 24.141 1 97.94 264 LEU A CA 1
ATOM 2039 C C . LEU A 1 264 ? -24.344 61.219 22.625 1 97.94 264 LEU A C 1
ATOM 2041 O O . LEU A 1 264 ? -25.156 60.594 21.906 1 97.94 264 LEU A O 1
ATOM 2045 N N . ALA A 1 265 ? -23.422 62 22.188 1 98.25 265 ALA A N 1
ATOM 2046 C CA . ALA A 1 265 ? -23.266 62.219 20.75 1 98.25 265 ALA A CA 1
ATOM 2047 C C . ALA A 1 265 ? -22.891 60.938 20.047 1 98.25 265 ALA A C 1
ATOM 2049 O O . ALA A 1 265 ? -23.422 60.625 18.984 1 98.25 265 ALA A O 1
ATOM 2050 N N . VAL A 1 266 ? -21.969 60.156 20.594 1 98.38 266 VAL A N 1
ATOM 2051 C CA . VAL A 1 266 ? -21.5 58.906 19.984 1 98.38 266 VAL A CA 1
ATOM 2052 C C . VAL A 1 266 ? -22.641 57.906 19.969 1 98.38 266 VAL A C 1
ATOM 2054 O O . VAL A 1 266 ? -22.781 57.125 19 1 98.38 266 VAL A O 1
ATOM 2057 N N . ASP A 1 267 ? -23.438 57.812 21.016 1 97.94 267 ASP A N 1
ATOM 2058 C CA . ASP A 1 267 ? -24.578 56.906 21.062 1 97.94 267 ASP A CA 1
ATOM 2059 C C . ASP A 1 267 ? -25.547 57.219 19.922 1 97.94 267 ASP A C 1
ATOM 2061 O O . ASP A 1 267 ? -26.094 56.281 19.312 1 97.94 267 ASP A O 1
ATOM 2065 N N . GLU A 1 268 ? -25.75 58.438 19.672 1 97.62 268 GLU A N 1
ATOM 2066 C CA . GLU A 1 268 ? -26.641 58.812 18.578 1 97.62 268 GLU A CA 1
ATOM 2067 C C . GLU A 1 268 ? -26.047 58.438 17.234 1 97.62 268 GLU A C 1
ATOM 2069 O O . GLU A 1 268 ? -26.781 58.031 16.328 1 97.62 268 GLU A O 1
ATOM 2074 N N . GLN A 1 269 ? -24.828 58.625 17.125 1 97.69 269 GLN A N 1
ATOM 2075 C CA . GLN A 1 269 ? -24.156 58.25 15.891 1 97.69 269 GLN A CA 1
ATOM 2076 C C . GLN A 1 269 ? -24.25 56.75 15.641 1 97.69 269 GLN A C 1
ATOM 2078 O O . GLN A 1 269 ? -24.531 56.312 14.523 1 97.69 269 GLN A O 1
ATOM 2083 N N . ILE A 1 270 ? -24.016 55.938 16.703 1 97.56 270 ILE A N 1
ATOM 2084 C CA . ILE A 1 270 ? -24.078 54.5 16.594 1 97.56 270 ILE A CA 1
ATOM 2085 C C . ILE A 1 270 ? -25.5 54.062 16.234 1 97.56 270 ILE A C 1
ATOM 2087 O O . ILE A 1 270 ? -25.703 53.219 15.367 1 97.56 270 ILE A O 1
ATOM 2091 N N . ALA A 1 271 ? -26.469 54.688 16.797 1 96.62 271 ALA A N 1
ATOM 2092 C CA . ALA A 1 271 ? -27.875 54.344 16.562 1 96.62 271 ALA A CA 1
ATOM 2093 C C . ALA A 1 271 ? -28.281 54.656 15.125 1 96.62 271 ALA A C 1
ATOM 2095 O O . ALA A 1 271 ? -29.125 53.969 14.555 1 96.62 271 ALA A O 1
ATOM 2096 N N . ALA A 1 272 ? -27.641 55.625 14.555 1 96 272 ALA A N 1
ATOM 2097 C CA . ALA A 1 272 ? -28 56.062 13.203 1 96 272 ALA A CA 1
ATOM 2098 C C . ALA A 1 272 ? -27.297 55.219 12.148 1 96 272 ALA A C 1
ATOM 2100 O O . ALA A 1 272 ? -27.672 55.25 10.969 1 96 272 ALA A O 1
ATOM 2101 N N . CYS A 1 273 ? -26.281 54.5 12.523 1 95.69 273 CYS A N 1
ATOM 2102 C CA . CYS A 1 273 ? -25.531 53.719 11.555 1 95.69 273 CYS A CA 1
ATOM 2103 C C . CYS A 1 273 ? -26.391 52.625 10.953 1 95.69 273 CYS A C 1
ATOM 2105 O O . CYS A 1 273 ? -27.031 51.875 11.68 1 95.69 273 CYS A O 1
ATOM 2107 N N . PRO A 1 274 ? -26.391 52.438 9.641 1 93.56 274 PRO A N 1
ATOM 2108 C CA . PRO A 1 274 ? -27.219 51.406 9.008 1 93.56 274 PRO A CA 1
ATOM 2109 C C . PRO A 1 274 ? -26.828 50 9.438 1 93.56 274 PRO A C 1
ATOM 2111 O O . PRO A 1 274 ? -25.656 49.75 9.773 1 93.56 274 PRO A O 1
ATOM 2114 N N . PRO A 1 275 ? -27.844 49.094 9.422 1 90.44 275 PRO A N 1
ATOM 2115 C CA . PRO A 1 275 ? -27.547 47.688 9.766 1 90.44 275 PRO A CA 1
ATOM 2116 C C . PRO A 1 275 ? -26.641 47.031 8.734 1 90.44 275 PRO A C 1
ATOM 2118 O O . PRO A 1 275 ? -26.406 47.562 7.66 1 90.44 275 PRO A O 1
ATOM 2121 N N . SER A 1 276 ? -26.156 45.844 9.094 1 88.88 276 SER A N 1
ATOM 2122 C CA . SER A 1 276 ? -25.297 45.062 8.195 1 88.88 276 SER A CA 1
ATOM 2123 C C . SER A 1 276 ? -26.047 44.656 6.93 1 88.88 276 SER A C 1
ATOM 2125 O O . SER A 1 276 ? -27.266 44.438 6.965 1 88.88 276 SER A O 1
ATOM 2127 N N . GLY A 1 277 ? -25.297 44.469 5.82 1 84.88 277 GLY A N 1
ATOM 2128 C CA . GLY A 1 277 ? -25.922 44.094 4.562 1 84.88 277 GLY A CA 1
ATOM 2129 C C . GLY A 1 277 ? -26.156 45.25 3.631 1 84.88 277 GLY A C 1
ATOM 2130 O O . GLY A 1 277 ? -25.516 46.312 3.773 1 84.88 277 GLY A O 1
ATOM 2131 N N . PRO A 1 278 ? -27.094 45.094 2.654 1 84.25 278 PRO A N 1
ATOM 2132 C CA . PRO A 1 278 ? -27.391 46.156 1.717 1 84.25 278 PRO A CA 1
ATOM 2133 C C . PRO A 1 278 ? -27.969 47.406 2.408 1 84.25 278 PRO A C 1
ATOM 2135 O O . PRO A 1 278 ? -28.797 47.281 3.305 1 84.25 278 PRO A O 1
ATOM 2138 N N . THR A 1 279 ? -27.391 48.562 2.072 1 87.06 279 THR A N 1
ATOM 2139 C CA . THR A 1 279 ? -27.766 49.812 2.754 1 87.06 279 THR A CA 1
ATOM 2140 C C . THR A 1 279 ? -28.75 50.594 1.91 1 87.06 279 THR A C 1
ATOM 2142 O O . THR A 1 279 ? -28.641 50.656 0.683 1 87.06 279 THR A O 1
ATOM 2145 N N . GLU A 1 280 ? -29.719 51.219 2.598 1 90.75 280 GLU A N 1
ATOM 2146 C CA . GLU A 1 280 ? -30.656 52.125 1.964 1 90.75 280 GLU A CA 1
ATOM 2147 C C . GLU A 1 280 ? -30.094 53.562 1.918 1 90.75 280 GLU A C 1
ATOM 2149 O O . GLU A 1 280 ? -29.688 54.094 2.945 1 90.75 280 GLU A O 1
ATOM 2154 N N . PRO A 1 281 ? -30.188 54.219 0.774 1 91.38 281 PRO A N 1
ATOM 2155 C CA . PRO A 1 281 ? -29.578 55.531 0.6 1 91.38 281 PRO A CA 1
ATOM 2156 C C . PRO A 1 281 ? -30.062 56.562 1.621 1 91.38 281 PRO A C 1
ATOM 2158 O O . PRO A 1 281 ? -29.266 57.344 2.123 1 91.38 281 PRO A O 1
ATOM 2161 N N . MET A 1 282 ? -31.312 56.469 1.922 1 93.19 282 MET A N 1
ATOM 2162 C CA . MET A 1 282 ? -31.844 57.438 2.873 1 93.19 282 MET A CA 1
ATOM 2163 C C . MET A 1 282 ? -31.266 57.188 4.266 1 93.19 282 MET A C 1
ATOM 2165 O O . MET A 1 282 ? -31.016 58.156 5 1 93.19 282 MET A O 1
ATOM 2169 N N . ALA A 1 283 ? -31.141 56.031 4.629 1 93.12 283 ALA A N 1
ATOM 2170 C CA . ALA A 1 283 ? -30.547 55.656 5.914 1 93.12 283 ALA A CA 1
ATOM 2171 C C . ALA A 1 283 ? -29.094 56.094 5.984 1 93.12 283 ALA A C 1
ATOM 2173 O O . ALA A 1 283 ? -28.625 56.562 7.031 1 93.12 283 ALA A O 1
ATOM 2174 N N . VAL A 1 284 ? -28.391 56 4.898 1 94.44 284 VAL A N 1
ATOM 2175 C CA . VAL A 1 284 ? -26.984 56.406 4.82 1 94.44 284 VAL A CA 1
ATOM 2176 C C . VAL A 1 284 ? -26.875 57.938 4.945 1 94.44 284 VAL A C 1
ATOM 2178 O O . VAL A 1 284 ? -25.969 58.438 5.605 1 94.44 284 VAL A O 1
ATOM 2181 N N . ARG A 1 285 ? -27.781 58.594 4.293 1 93.75 285 ARG A N 1
ATOM 2182 C CA . ARG A 1 285 ? -27.828 60.031 4.391 1 93.75 285 ARG A CA 1
ATOM 2183 C C . ARG A 1 285 ? -28.062 60.5 5.836 1 93.75 285 ARG A C 1
ATOM 2185 O O . ARG A 1 285 ? -27.375 61.406 6.324 1 93.75 285 ARG A O 1
ATOM 2192 N N . ASP A 1 286 ? -28.984 59.875 6.453 1 94.44 286 ASP A N 1
ATOM 2193 C CA . ASP A 1 286 ? -29.281 60.188 7.84 1 94.44 286 ASP A CA 1
ATOM 2194 C C . ASP A 1 286 ? -28.078 59.938 8.742 1 94.44 286 ASP A C 1
ATOM 2196 O O . ASP A 1 286 ? -27.797 60.719 9.648 1 94.44 286 ASP A O 1
ATOM 2200 N N . PHE A 1 287 ? -27.5 58.844 8.539 1 94.88 287 PHE A N 1
ATOM 2201 C CA . PHE A 1 287 ? -26.297 58.531 9.297 1 94.88 287 PHE A CA 1
ATOM 2202 C C . PHE A 1 287 ? -25.219 59.562 9.062 1 94.88 287 PHE A C 1
ATOM 2204 O O . PHE A 1 287 ? -24.562 60 10.016 1 94.88 287 PHE A O 1
ATOM 2211 N N . ALA A 1 288 ? -25.016 60 7.812 1 95.75 288 ALA A N 1
ATOM 2212 C CA . ALA A 1 288 ? -24 61 7.469 1 95.75 288 ALA A CA 1
ATOM 2213 C C . ALA A 1 288 ? -24.266 62.312 8.211 1 95.75 288 ALA A C 1
ATOM 2215 O O . ALA A 1 288 ? -23.328 62.938 8.734 1 95.75 288 ALA A O 1
ATOM 2216 N N . HIS A 1 289 ? -25.5 62.656 8.258 1 96.12 289 HIS A N 1
ATOM 2217 C CA . HIS A 1 289 ? -25.859 63.906 8.922 1 96.12 289 HIS A CA 1
ATOM 2218 C C . HIS A 1 289 ? -25.594 63.812 10.422 1 96.12 289 HIS A C 1
ATOM 2220 O O . HIS A 1 289 ? -25.156 64.812 11.023 1 96.12 289 HIS A O 1
ATOM 2226 N N . LYS A 1 290 ? -25.891 62.75 10.93 1 96.75 290 LYS A N 1
ATOM 2227 C CA . LYS A 1 290 ? -25.641 62.562 12.359 1 96.75 290 LYS A CA 1
ATOM 2228 C C . LYS A 1 290 ? -24.141 62.5 12.648 1 96.75 290 LYS A C 1
ATOM 2230 O O . LYS A 1 290 ? -23.672 63.062 13.625 1 96.75 290 LYS A O 1
ATOM 2235 N N . LEU A 1 291 ? -23.438 61.719 11.812 1 96.69 291 LEU A N 1
ATOM 2236 C CA . LEU A 1 291 ? -22 61.562 11.992 1 96.69 291 LEU A CA 1
ATOM 2237 C C . LEU A 1 291 ? -21.281 62.906 11.898 1 96.69 291 LEU A C 1
ATOM 2239 O O . LEU A 1 291 ? -20.469 63.219 12.758 1 96.69 291 LEU A O 1
ATOM 2243 N N . VAL A 1 292 ? -21.609 63.719 10.906 1 95.88 292 VAL A N 1
ATOM 2244 C CA . VAL A 1 292 ? -20.969 65 10.656 1 95.88 292 VAL A CA 1
ATOM 2245 C C . VAL A 1 292 ? -21.516 66.062 11.609 1 95.88 292 VAL A C 1
ATOM 2247 O O . VAL A 1 292 ? -20.75 66.875 12.164 1 95.88 292 VAL A O 1
ATOM 2250 N N . GLY A 1 293 ? -22.781 66 11.797 1 96.25 293 GLY A N 1
ATOM 2251 C CA . GLY A 1 293 ? -23.438 67 12.602 1 96.25 293 GLY A CA 1
ATOM 2252 C C . GLY A 1 293 ? -23.031 67 14.062 1 96.25 293 GLY A C 1
ATOM 2253 O O . GLY A 1 293 ? -23 68 14.727 1 96.25 293 GLY A O 1
ATOM 2254 N N . LEU A 1 294 ? -22.703 65.812 14.523 1 96.75 294 LEU A N 1
ATOM 2255 C CA . LEU A 1 294 ? -22.422 65.688 15.945 1 96.75 294 LEU A CA 1
ATOM 2256 C C . LEU A 1 294 ? -20.922 65.5 16.188 1 96.75 294 LEU A C 1
ATOM 2258 O O . LEU A 1 294 ? -20.516 65.188 17.297 1 96.75 294 LEU A O 1
ATOM 2262 N N . ARG A 1 295 ? -20.094 65.625 15.242 1 95.38 295 ARG A N 1
ATOM 2263 C CA . ARG A 1 295 ? -18.688 65.25 15.336 1 95.38 295 ARG A CA 1
ATOM 2264 C C . ARG A 1 295 ? -17.969 66.062 16.391 1 95.38 295 ARG A C 1
ATOM 2266 O O . ARG A 1 295 ? -17.109 65.562 17.109 1 95.38 295 ARG A O 1
ATOM 2273 N N . GLU A 1 296 ? -18.375 67.375 16.547 1 95.56 296 GLU A N 1
ATOM 2274 C CA . GLU A 1 296 ? -17.719 68.25 17.547 1 95.56 296 GLU A CA 1
ATOM 2275 C C . GLU A 1 296 ? -18.109 67.812 18.969 1 95.56 296 GLU A C 1
ATOM 2277 O O . GLU A 1 296 ? -17.266 67.75 19.859 1 95.56 296 GLU A O 1
ATOM 2282 N N . ALA A 1 297 ? -19.391 67.562 19.062 1 96.81 297 ALA A N 1
ATOM 2283 C CA . ALA A 1 297 ? -19.875 67.062 20.344 1 96.81 297 ALA A CA 1
ATOM 2284 C C . ALA A 1 297 ? -19.25 65.688 20.688 1 96.81 297 ALA A C 1
ATOM 2286 O O . ALA A 1 297 ? -18.953 65.438 21.844 1 96.81 297 ALA A O 1
ATOM 2287 N N . ALA A 1 298 ? -19.078 64.875 19.75 1 97.69 298 ALA A N 1
ATOM 2288 C CA . ALA A 1 298 ? -18.516 63.562 19.906 1 97.69 298 ALA A CA 1
ATOM 2289 C C . ALA A 1 298 ? -17 63.625 20.047 1 97.69 298 ALA A C 1
ATOM 2291 O O . ALA A 1 298 ? -16.375 62.656 20.5 1 97.69 298 ALA A O 1
ATOM 2292 N N . LEU A 1 299 ? -16.375 64.688 19.719 1 97.44 299 LEU A N 1
ATOM 2293 C CA . LEU A 1 299 ? -14.938 64.938 19.734 1 97.44 299 LEU A CA 1
ATOM 2294 C C . LEU A 1 299 ? -14.273 64.25 18.547 1 97.44 299 LEU A C 1
ATOM 2296 O O . LEU A 1 299 ? -14.5 63.031 18.312 1 97.44 299 LEU A O 1
ATOM 2300 N N . VAL A 1 300 ? -13.438 64.812 17.828 1 96.81 300 VAL A N 1
ATOM 2301 C CA . VAL A 1 300 ? -12.688 64.25 16.719 1 96.81 300 VAL A CA 1
ATOM 2302 C C . VAL A 1 300 ? -11.211 64.188 17.078 1 96.81 300 VAL A C 1
ATOM 2304 O O . VAL A 1 300 ? -10.406 63.656 16.297 1 96.81 300 VAL A O 1
ATOM 2307 N N . THR A 1 301 ? -10.844 64.688 18.188 1 97.06 301 THR A N 1
ATOM 2308 C CA . THR A 1 301 ? -9.523 64.625 18.797 1 97.06 301 THR A CA 1
ATOM 2309 C C . THR A 1 301 ? -9.633 64.562 20.312 1 97.06 301 THR A C 1
ATOM 2311 O O . THR A 1 301 ? -10.586 65.125 20.875 1 97.06 301 THR A O 1
ATOM 2314 N N . PRO A 1 302 ? -8.703 64 20.969 1 97.25 302 PRO A N 1
ATOM 2315 C CA . PRO A 1 302 ? -8.75 64 22.438 1 97.25 302 PRO A CA 1
ATOM 2316 C C . PRO A 1 302 ? -8.281 65.312 23.047 1 97.25 302 PRO A C 1
ATOM 2318 O O . PRO A 1 302 ? -8.305 65.438 24.266 1 97.25 302 PRO A O 1
ATOM 2321 N N . VAL A 1 303 ? -7.859 66.25 22.297 1 96.56 303 VAL A N 1
ATOM 2322 C CA . VAL A 1 303 ? -7.199 67.5 22.734 1 96.56 303 VAL A CA 1
ATOM 2323 C C . VAL A 1 303 ? -8.086 68.25 23.719 1 96.56 303 VAL A C 1
ATOM 2325 O O . VAL A 1 303 ? -7.621 68.688 24.766 1 96.56 303 VAL A O 1
ATOM 2328 N N . PRO A 1 304 ? -9.406 68.375 23.438 1 96.88 304 PRO A N 1
ATOM 2329 C CA . PRO A 1 304 ? -10.258 69.062 24.406 1 96.88 304 PRO A CA 1
ATOM 2330 C C . PRO A 1 304 ? -10.258 68.438 25.781 1 96.88 304 PRO A C 1
ATOM 2332 O O . PRO A 1 304 ? -10.297 69.062 26.812 1 96.88 304 PRO A O 1
ATOM 2335 N N . LEU A 1 305 ? -10.305 67.125 25.781 1 97.38 305 LEU A N 1
ATOM 2336 C CA . LEU A 1 305 ? -10.266 66.438 27.047 1 97.38 305 LEU A CA 1
ATOM 2337 C C . LEU A 1 305 ? -8.898 66.562 27.719 1 97.38 305 LEU A C 1
ATOM 2339 O O . LEU A 1 305 ? -8.812 66.688 28.938 1 97.38 305 LEU A O 1
ATOM 2343 N N . LEU A 1 306 ? -7.809 66.5 26.922 1 96.5 306 LEU A N 1
ATOM 2344 C CA . LEU A 1 306 ? -6.453 66.625 27.469 1 96.5 306 LEU A CA 1
ATOM 2345 C C . LEU A 1 306 ? -6.246 67.938 28.109 1 96.5 306 LEU A C 1
ATOM 2347 O O . LEU A 1 306 ? -5.594 68.062 29.156 1 96.5 306 LEU A O 1
ATOM 2351 N N . ASP A 1 307 ? -6.832 69 27.531 1 96.06 307 ASP A N 1
ATOM 2352 C CA . ASP A 1 307 ? -6.758 70.375 28.109 1 96.06 307 ASP A CA 1
ATOM 2353 C C . ASP A 1 307 ? -7.48 70.438 29.453 1 96.06 307 ASP A C 1
ATOM 2355 O O . ASP A 1 307 ? -6.988 71.062 30.406 1 96.06 307 ASP A O 1
ATOM 2359 N N . LEU A 1 308 ? -8.602 69.812 29.438 1 96.44 308 LEU A N 1
ATOM 2360 C CA . LEU A 1 308 ? -9.367 69.812 30.688 1 96.44 308 LEU A CA 1
ATOM 2361 C C . LEU A 1 308 ? -8.641 69 31.75 1 96.44 308 LEU A C 1
ATOM 2363 O O . LEU A 1 308 ? -8.727 69.312 32.938 1 96.44 308 LEU A O 1
ATOM 2367 N N . PHE A 1 309 ? -7.934 67.938 31.375 1 96.81 309 PHE A N 1
ATOM 2368 C CA . PHE A 1 309 ? -7.121 67.125 32.312 1 96.81 309 PHE A CA 1
ATOM 2369 C C . PHE A 1 309 ? -6.039 68 32.938 1 96.81 309 PHE A C 1
ATOM 2371 O O . PHE A 1 309 ? -5.758 67.875 34.125 1 96.81 309 PHE A O 1
ATOM 2378 N N . GLU A 1 310 ? -5.406 68.875 32.094 1 94.88 310 GLU A N 1
ATOM 2379 C CA . GLU A 1 310 ? -4.367 69.75 32.594 1 94.88 310 GLU A CA 1
ATOM 2380 C C . GLU A 1 310 ? -4.91 70.688 33.688 1 94.88 310 GLU A C 1
ATOM 2382 O O . GLU A 1 310 ? -4.281 70.812 34.75 1 94.88 310 GLU A O 1
ATOM 2387 N N . SER A 1 311 ? -6.047 71.125 33.469 1 94.81 311 SER A N 1
ATOM 2388 C CA . SER A 1 311 ? -6.695 72 34.438 1 94.81 311 SER A CA 1
ATOM 2389 C C . SER A 1 311 ? -7.086 71.25 35.688 1 94.81 311 SER A C 1
ATOM 2391 O O . SER A 1 311 ? -6.875 71.688 36.812 1 94.81 311 SER A O 1
ATOM 2393 N N . ALA A 1 312 ? -7.637 70.125 35.5 1 95.75 312 ALA A N 1
ATOM 2394 C CA . ALA A 1 312 ? -8.078 69.312 36.625 1 95.75 312 ALA A CA 1
ATOM 2395 C C . ALA A 1 312 ? -6.895 68.875 37.5 1 95.75 312 ALA A C 1
ATOM 2397 O O . ALA A 1 312 ? -6.996 68.875 38.719 1 95.75 312 ALA A O 1
ATOM 2398 N N . ILE A 1 313 ? -5.805 68.562 36.906 1 96.06 313 ILE A N 1
ATOM 2399 C CA . ILE A 1 313 ? -4.609 68.125 37.625 1 96.06 313 ILE A CA 1
ATOM 2400 C C . ILE A 1 313 ? -4.051 69.25 38.438 1 96.06 313 ILE A C 1
ATOM 2402 O O . ILE A 1 313 ? -3.654 69.062 39.594 1 96.06 313 ILE A O 1
ATOM 2406 N N . ALA A 1 314 ? -4.078 70.5 37.875 1 93.56 314 ALA A N 1
ATOM 2407 C CA . ALA A 1 314 ? -3.568 71.688 38.531 1 93.56 314 ALA A CA 1
ATOM 2408 C C . ALA A 1 314 ? -4.426 72.062 39.75 1 93.56 314 ALA A C 1
ATOM 2410 O O . ALA A 1 314 ? -3.912 72.562 40.75 1 93.56 314 ALA A O 1
ATOM 2411 N N . GLU A 1 315 ? -5.637 71.75 39.688 1 92.62 315 GLU A N 1
ATOM 2412 C CA . GLU A 1 315 ? -6.582 72.188 40.688 1 92.62 315 GLU A CA 1
ATOM 2413 C C . GLU A 1 315 ? -6.805 71.125 41.75 1 92.62 315 GLU A C 1
ATOM 2415 O O . GLU A 1 315 ? -7.418 71.375 42.781 1 92.62 315 GLU A O 1
ATOM 2420 N N . ALA A 1 316 ? -6.332 69.938 41.438 1 93.12 316 ALA A N 1
ATOM 2421 C CA . ALA A 1 316 ? -6.562 68.875 42.375 1 93.12 316 ALA A CA 1
ATOM 2422 C C . ALA A 1 316 ? -5.973 69.188 43.75 1 93.12 316 ALA A C 1
ATOM 2424 O O . ALA A 1 316 ? -4.875 69.75 43.844 1 93.12 316 ALA A O 1
ATOM 2425 N N . ALA A 1 317 ? -6.699 68.812 44.812 1 87.94 317 ALA A N 1
ATOM 2426 C CA . ALA A 1 317 ? -6.344 69.25 46.156 1 87.94 317 ALA A CA 1
ATOM 2427 C C . ALA A 1 317 ? -5.305 68.312 46.75 1 87.94 317 ALA A C 1
ATOM 2429 O O . ALA A 1 317 ? -4.52 68.688 47.625 1 87.94 317 ALA A O 1
ATOM 2430 N N . ASP A 1 318 ? -5.367 67.062 46.312 1 92.19 318 ASP A N 1
ATOM 2431 C CA . ASP A 1 318 ? -4.477 66.062 46.938 1 92.19 318 ASP A CA 1
ATOM 2432 C C . ASP A 1 318 ? -3.73 65.25 45.875 1 92.19 318 ASP A C 1
ATOM 2434 O O . ASP A 1 318 ? -4.125 65.25 44.719 1 92.19 318 ASP A O 1
ATOM 2438 N N . GLU A 1 319 ? -2.705 64.625 46.312 1 92.56 319 GLU A N 1
ATOM 2439 C CA . GLU A 1 319 ? -1.784 63.906 45.438 1 92.56 319 GLU A CA 1
ATOM 2440 C C . GLU A 1 319 ? -2.434 62.656 44.875 1 92.56 319 GLU A C 1
ATOM 2442 O O . GLU A 1 319 ? -2.154 62.25 43.719 1 92.56 319 GLU A O 1
ATOM 2447 N N . GLU A 1 320 ? -3.244 62.062 45.594 1 93.19 320 GLU A N 1
ATOM 2448 C CA . GLU A 1 320 ? -3.922 60.844 45.125 1 93.19 320 GLU A CA 1
ATOM 2449 C C . GLU A 1 320 ? -4.828 61.125 43.938 1 93.19 320 GLU A C 1
ATOM 2451 O O . GLU A 1 320 ? -4.879 60.344 43 1 93.19 320 GLU A O 1
ATOM 2456 N N . THR A 1 321 ? -5.531 62.188 44.031 1 95 321 THR A N 1
ATOM 2457 C CA . THR A 1 321 ? -6.387 62.625 42.938 1 95 321 THR A CA 1
ATOM 2458 C C . THR A 1 321 ? -5.555 62.969 41.719 1 95 321 THR A C 1
ATOM 2460 O O . THR A 1 321 ? -5.918 62.625 40.594 1 95 321 THR A O 1
ATOM 2463 N N . ARG A 1 322 ? -4.449 63.625 41.938 1 96.19 322 ARG A N 1
ATOM 2464 C CA . ARG A 1 322 ? -3.551 63.938 40.844 1 96.19 322 ARG A CA 1
ATOM 2465 C C . ARG A 1 322 ? -3.029 62.688 40.156 1 96.19 322 ARG A C 1
ATOM 2467 O O . ARG A 1 322 ? -2.979 62.625 38.938 1 96.19 322 ARG A O 1
ATOM 2474 N N . MET A 1 323 ? -2.686 61.719 40.969 1 96.56 323 MET A N 1
ATOM 2475 C CA . MET A 1 323 ? -2.195 60.438 40.469 1 96.56 323 MET A CA 1
ATOM 2476 C C . MET A 1 323 ? -3.256 59.781 39.594 1 96.56 323 MET A C 1
ATOM 2478 O O . MET A 1 323 ? -2.967 59.312 38.469 1 96.56 323 MET A O 1
ATOM 2482 N N . ALA A 1 324 ? -4.434 59.75 40.062 1 96.81 324 ALA A N 1
ATOM 2483 C CA . ALA A 1 324 ? -5.535 59.094 39.344 1 96.81 324 ALA A CA 1
ATOM 2484 C C . ALA A 1 324 ? -5.797 59.812 38.031 1 96.81 324 ALA A C 1
ATOM 2486 O O . ALA A 1 324 ? -6.047 59.156 37 1 96.81 324 ALA A O 1
ATOM 2487 N N . LEU A 1 325 ? -5.73 61.094 38 1 97.38 325 LEU A N 1
ATOM 2488 C CA . LEU A 1 325 ? -5.953 61.875 36.781 1 97.38 325 LEU A CA 1
ATOM 2489 C C . LEU A 1 325 ? -4.824 61.656 35.781 1 97.38 325 LEU A C 1
ATOM 2491 O O . LEU A 1 325 ? -5.066 61.594 34.594 1 97.38 325 LEU A O 1
ATOM 2495 N N . CYS A 1 326 ? -3.584 61.562 36.312 1 97.88 326 CYS A N 1
ATOM 2496 C CA . CYS A 1 326 ? -2.441 61.312 35.406 1 97.88 326 CYS A CA 1
ATOM 2497 C C . CYS A 1 326 ? -2.523 59.938 34.75 1 97.88 326 CYS A C 1
ATOM 2499 O O . CYS A 1 326 ? -2.186 59.812 33.594 1 97.88 326 CYS A O 1
ATOM 2501 N N . VAL A 1 327 ? -2.992 59 35.5 1 97.88 327 VAL A N 1
ATOM 2502 C CA . VAL A 1 327 ? -3.143 57.656 34.938 1 97.88 327 VAL A CA 1
ATOM 2503 C C . VAL A 1 327 ? -4.203 57.656 33.844 1 97.88 327 VAL A C 1
ATOM 2505 O O . VAL A 1 327 ? -3.996 57.062 32.781 1 97.88 327 VAL A O 1
ATOM 2508 N N . ALA A 1 328 ? -5.336 58.25 34.062 1 97.81 328 ALA A N 1
ATOM 2509 C CA . ALA A 1 328 ? -6.402 58.344 33.062 1 97.81 328 ALA A CA 1
ATOM 2510 C C . ALA A 1 328 ? -5.938 59.094 31.828 1 97.81 328 ALA A C 1
ATOM 2512 O O . ALA A 1 328 ? -6.242 58.688 30.703 1 97.81 328 ALA A O 1
ATOM 2513 N N . ARG A 1 329 ? -5.195 60.156 32.094 1 97.62 329 ARG A N 1
ATOM 2514 C CA . ARG A 1 329 ? -4.664 60.969 30.984 1 97.62 329 ARG A CA 1
ATOM 2515 C C . ARG A 1 329 ? -3.719 60.125 30.125 1 97.62 329 ARG A C 1
ATOM 2517 O O . ARG A 1 329 ? -3.723 60.25 28.906 1 97.62 329 ARG A O 1
ATOM 2524 N N . ALA A 1 330 ? -2.898 59.344 30.781 1 97.56 330 ALA A N 1
ATOM 2525 C CA . ALA A 1 330 ? -1.947 58.531 30.047 1 97.56 330 ALA A CA 1
ATOM 2526 C C . ALA A 1 330 ? -2.67 57.562 29.109 1 97.56 330 ALA A C 1
ATOM 2528 O O . ALA A 1 330 ? -2.229 57.344 27.969 1 97.56 330 ALA A O 1
ATOM 2529 N N . GLY A 1 331 ? -3.736 56.938 29.547 1 97.25 331 GLY A N 1
ATOM 2530 C CA . GLY A 1 331 ? -4.523 56.062 28.703 1 97.25 331 GLY A CA 1
ATOM 2531 C C . GLY A 1 331 ? -5.133 56.75 27.5 1 97.25 331 GLY A C 1
ATOM 2532 O O . GLY A 1 331 ? -5.176 56.219 26.406 1 97.25 331 GLY A O 1
ATOM 2533 N N . LEU A 1 332 ? -5.656 57.906 27.719 1 97.06 332 LEU A N 1
ATOM 2534 C CA . LEU A 1 332 ? -6.242 58.719 26.656 1 97.06 332 LEU A CA 1
ATOM 2535 C C . LEU A 1 332 ? -5.18 59.125 25.641 1 97.06 332 LEU A C 1
ATOM 2537 O O . LEU A 1 332 ? -5.41 59.062 24.422 1 97.06 332 LEU A O 1
ATOM 2541 N N . ALA A 1 333 ? -4.059 59.469 26.172 1 95.56 333 ALA A N 1
ATOM 2542 C CA . ALA A 1 333 ? -2.965 59.906 25.297 1 95.56 333 ALA A CA 1
ATOM 2543 C C . ALA A 1 333 ? -2.461 58.75 24.438 1 95.56 333 ALA A C 1
ATOM 2545 O O . ALA A 1 333 ? -2.08 58.938 23.281 1 95.56 333 ALA A O 1
ATOM 2546 N N . ALA A 1 334 ? -2.457 57.625 24.969 1 96.12 334 ALA A N 1
ATOM 2547 C CA . ALA A 1 334 ? -1.901 56.469 24.297 1 96.12 334 ALA A CA 1
ATOM 2548 C C . ALA A 1 334 ? -2.828 55.969 23.203 1 96.12 334 ALA A C 1
ATOM 2550 O O . ALA A 1 334 ? -2.367 55.438 22.172 1 96.12 334 ALA A O 1
ATOM 2551 N N . HIS A 1 335 ? -4.184 56.094 23.344 1 97.62 335 HIS A N 1
ATOM 2552 C CA . HIS A 1 335 ? -5.094 55.375 22.453 1 97.62 335 HIS A CA 1
ATOM 2553 C C . HIS A 1 335 ? -6.09 56.344 21.812 1 97.62 335 HIS A C 1
ATOM 2555 O O . HIS A 1 335 ? -6.941 55.938 21.016 1 97.62 335 HIS A O 1
ATOM 2561 N N . GLY A 1 336 ? -5.961 57.594 22.141 1 97.06 336 GLY A N 1
ATOM 2562 C CA . GLY A 1 336 ? -6.895 58.562 21.594 1 97.06 336 GLY A CA 1
ATOM 2563 C C . GLY A 1 336 ? -8.336 58.281 21.953 1 97.06 336 GLY A C 1
ATOM 2564 O O . GLY A 1 336 ? -8.656 58.031 23.125 1 97.06 336 GLY A O 1
ATOM 2565 N N . LEU A 1 337 ? -9.18 58.406 20.938 1 98 337 LEU A N 1
ATOM 2566 C CA . LEU A 1 337 ? -10.602 58.219 21.172 1 98 337 LEU A CA 1
ATOM 2567 C C . LEU A 1 337 ? -11.039 56.812 20.781 1 98 337 LEU A C 1
ATOM 2569 O O . LEU A 1 337 ? -12.031 56.656 20.078 1 98 337 LEU A O 1
ATOM 2573 N N . SER A 1 338 ? -10.289 55.875 21.172 1 97.69 338 SER A N 1
ATOM 2574 C CA . SER A 1 338 ? -10.602 54.469 20.938 1 97.69 338 SER A CA 1
ATOM 2575 C C . SER A 1 338 ? -10.086 53.594 22.078 1 97.69 338 SER A C 1
ATOM 2577 O O . SER A 1 338 ? -9.07 53.906 22.703 1 97.69 338 SER A O 1
ATOM 2579 N N . LEU A 1 339 ? -10.797 52.5 22.328 1 97.94 339 LEU A N 1
ATOM 2580 C CA . LEU A 1 339 ? -10.344 51.531 23.328 1 97.94 339 LEU A CA 1
ATOM 2581 C C . LEU A 1 339 ? -8.984 50.969 22.953 1 97.94 339 LEU A C 1
ATOM 2583 O O . LEU A 1 339 ? -8.18 50.625 23.844 1 97.94 339 LEU A O 1
ATOM 2587 N N . ALA A 1 340 ? -8.727 50.781 21.703 1 97.88 340 ALA A N 1
ATOM 2588 C CA . ALA A 1 340 ? -7.477 50.281 21.141 1 97.88 340 ALA A CA 1
ATOM 2589 C C . ALA A 1 340 ? -7.246 50.844 19.734 1 97.88 340 ALA A C 1
ATOM 2591 O O . ALA A 1 340 ? -8.188 51.281 19.078 1 97.88 340 ALA A O 1
ATOM 2592 N N . GLY A 1 341 ? -5.98 50.781 19.297 1 96.94 341 GLY A N 1
ATOM 2593 C CA . GLY A 1 341 ? -5.676 51.219 17.938 1 96.94 341 GLY A CA 1
ATOM 2594 C C . GLY A 1 341 ? -6.391 50.375 16.891 1 96.94 341 GLY A C 1
ATOM 2595 O O . GLY A 1 341 ? -6.797 49.25 17.156 1 96.94 341 GLY A O 1
ATOM 2596 N N . THR A 1 342 ? -6.5 50.969 15.641 1 97.44 342 THR A N 1
ATOM 2597 C CA . THR A 1 342 ? -7.27 50.312 14.57 1 97.44 342 THR A CA 1
ATOM 2598 C C . THR A 1 342 ? -6.348 49.812 13.469 1 97.44 342 THR A C 1
ATOM 2600 O O . THR A 1 342 ? -5.559 50.562 12.906 1 97.44 342 THR A O 1
ATOM 2603 N N . HIS A 1 343 ? -6.438 48.5 13.164 1 97.19 343 HIS A N 1
ATOM 2604 C CA . HIS A 1 343 ? -5.77 47.906 12.016 1 97.19 343 HIS A CA 1
ATOM 2605 C C . HIS A 1 343 ? -6.781 47.406 10.984 1 97.19 343 HIS A C 1
ATOM 2607 O O . HIS A 1 343 ? -7.672 46.625 11.305 1 97.19 343 HIS A O 1
ATOM 2613 N N . VAL A 1 344 ? -6.688 47.875 9.773 1 96.25 344 VAL A N 1
ATOM 2614 C CA . VAL A 1 344 ? -7.52 47.344 8.695 1 96.25 344 VAL A CA 1
ATOM 2615 C C . VAL A 1 344 ? -6.688 46.469 7.777 1 96.25 344 VAL A C 1
ATOM 2617 O O . VAL A 1 344 ? -5.461 46.594 7.734 1 96.25 344 VAL A O 1
ATOM 2620 N N . ARG A 1 345 ? -7.383 45.562 7.137 1 94.12 345 ARG A N 1
ATOM 2621 C CA . ARG A 1 345 ? -6.637 44.625 6.316 1 94.12 345 ARG A CA 1
ATOM 2622 C C . ARG A 1 345 ? -7.379 44.312 5.023 1 94.12 345 ARG A C 1
ATOM 2624 O O . ARG A 1 345 ? -8.609 44.219 5.012 1 94.12 345 ARG A O 1
ATOM 2631 N N . LEU A 1 346 ? -6.648 44.25 3.965 1 92.12 346 LEU A N 1
ATOM 2632 C CA . LEU A 1 346 ? -7.176 43.844 2.67 1 92.12 346 LEU A CA 1
ATOM 2633 C C . LEU A 1 346 ? -6.102 43.156 1.846 1 92.12 346 LEU A C 1
ATOM 2635 O O . LEU A 1 346 ? -4.934 43.094 2.244 1 92.12 346 LEU A O 1
ATOM 2639 N N . ASN A 1 347 ? -6.5 42.594 0.699 1 89.56 347 ASN A N 1
ATOM 2640 C CA . ASN A 1 347 ? -5.574 41.875 -0.153 1 89.56 347 ASN A CA 1
ATOM 2641 C C . ASN A 1 347 ? -4.926 42.781 -1.195 1 89.56 347 ASN A C 1
ATOM 2643 O O . ASN A 1 347 ? -5.574 43.688 -1.719 1 89.56 347 ASN A O 1
ATOM 2647 N N . ALA A 1 348 ? -3.721 42.438 -1.604 1 90.25 348 ALA A N 1
ATOM 2648 C CA . ALA A 1 348 ? -2.967 43.219 -2.58 1 90.25 348 ALA A CA 1
ATOM 2649 C C . ALA A 1 348 ? -3.711 43.312 -3.91 1 90.25 348 ALA A C 1
ATOM 2651 O O . ALA A 1 348 ? -3.67 44.312 -4.59 1 90.25 348 ALA A O 1
ATOM 2652 N N . ALA A 1 349 ? -4.359 42.25 -4.258 1 86.81 349 ALA A N 1
ATOM 2653 C CA . ALA A 1 349 ? -5.07 42.219 -5.531 1 86.81 349 ALA A CA 1
ATOM 2654 C C . ALA A 1 349 ? -6.145 43.281 -5.605 1 86.81 349 ALA A C 1
ATOM 2656 O O . ALA A 1 349 ? -6.398 43.844 -6.676 1 86.81 349 ALA A O 1
ATOM 2657 N N . GLN A 1 350 ? -6.742 43.562 -4.504 1 90.44 350 GLN A N 1
ATOM 2658 C CA . GLN A 1 350 ? -7.816 44.531 -4.461 1 90.44 350 GLN A CA 1
ATOM 2659 C C . GLN A 1 350 ? -7.273 45.969 -4.676 1 90.44 350 GLN A C 1
ATOM 2661 O O . GLN A 1 350 ? -7.961 46.812 -5.246 1 90.44 350 GLN A O 1
ATOM 2666 N N . LEU A 1 351 ? -6.082 46.188 -4.238 1 93 351 LEU A N 1
ATOM 2667 C CA . LEU A 1 351 ? -5.43 47.469 -4.461 1 93 351 LEU A CA 1
ATOM 2668 C C . LEU A 1 351 ? -5.133 47.688 -5.941 1 93 351 LEU A C 1
ATOM 2670 O O . LEU A 1 351 ? -5.395 48.75 -6.488 1 93 351 LEU A O 1
ATOM 2674 N N . HIS A 1 352 ? -4.633 46.719 -6.551 1 89.56 352 HIS A N 1
ATOM 2675 C CA . HIS A 1 352 ? -4.316 46.781 -7.973 1 89.56 352 HIS A CA 1
ATOM 2676 C C . HIS A 1 352 ? -5.578 46.969 -8.805 1 89.56 352 HIS A C 1
ATOM 2678 O O . HIS A 1 352 ? -5.57 47.75 -9.773 1 89.56 352 HIS A O 1
ATOM 2684 N N . ASN A 1 353 ? -6.613 46.344 -8.453 1 87.31 353 ASN A N 1
ATOM 2685 C CA . ASN A 1 353 ? -7.887 46.5 -9.141 1 87.31 353 ASN A CA 1
ATOM 2686 C C . ASN A 1 353 ? -8.406 47.938 -9.016 1 87.31 353 ASN A C 1
ATOM 2688 O O . ASN A 1 353 ? -8.922 48.5 -9.977 1 87.31 353 ASN A O 1
ATOM 2692 N N . ALA A 1 354 ? -8.328 48.438 -7.832 1 91.12 354 ALA A N 1
ATOM 2693 C CA . ALA A 1 354 ? -8.773 49.812 -7.602 1 91.12 354 ALA A CA 1
ATOM 2694 C C . ALA A 1 354 ? -7.957 50.781 -8.422 1 91.12 354 ALA A C 1
ATOM 2696 O O . ALA A 1 354 ? -8.5 51.75 -8.977 1 91.12 354 ALA A O 1
ATOM 2697 N N . ALA A 1 355 ? -6.684 50.562 -8.492 1 89.12 355 ALA A N 1
ATOM 2698 C CA . ALA A 1 355 ? -5.801 51.438 -9.25 1 89.12 355 ALA A CA 1
ATOM 2699 C C . ALA A 1 355 ? -6.133 51.406 -10.734 1 89.12 355 ALA A C 1
ATOM 2701 O O . ALA A 1 355 ? -6.117 52.438 -11.414 1 89.12 355 ALA A O 1
ATOM 2702 N N . ARG A 1 356 ? -6.395 50.281 -11.219 1 83 356 ARG A N 1
ATOM 2703 C CA . ARG A 1 356 ? -6.734 50.125 -12.625 1 83 356 ARG A CA 1
ATOM 2704 C C . ARG A 1 356 ? -8.023 50.875 -12.969 1 83 356 ARG A C 1
ATOM 2706 O O . ARG A 1 356 ? -8.156 51.438 -14.055 1 83 356 ARG A O 1
ATOM 2713 N N . LEU A 1 357 ? -8.875 50.781 -12.125 1 80.94 357 LEU A N 1
ATOM 2714 C CA . LEU A 1 357 ? -10.18 51.406 -12.352 1 80.94 357 LEU A CA 1
ATOM 2715 C C . LEU A 1 357 ? -10.07 52.938 -12.312 1 80.94 357 LEU A C 1
ATOM 2717 O O . LEU A 1 357 ? -10.734 53.625 -13.094 1 80.94 357 LEU A O 1
ATOM 2721 N N . HIS A 1 358 ? -9.25 53.5 -11.484 1 85.75 358 HIS A N 1
ATOM 2722 C CA . HIS A 1 358 ? -9.266 54.938 -11.211 1 85.75 358 HIS A CA 1
ATOM 2723 C C . HIS A 1 358 ? -8.117 55.656 -11.914 1 85.75 358 HIS A C 1
ATOM 2725 O O . HIS A 1 358 ? -8.125 56.875 -12.047 1 85.75 358 HIS A O 1
ATOM 2731 N N . PHE A 1 359 ? -7.098 54.906 -12.336 1 85.94 359 PHE A N 1
ATOM 2732 C CA . PHE A 1 359 ? -5.949 55.469 -13.023 1 85.94 359 PHE A CA 1
ATOM 2733 C C . PHE A 1 359 ? -5.664 54.719 -14.32 1 85.94 359 PHE A C 1
ATOM 2735 O O . PHE A 1 359 ? -5.008 53.688 -14.305 1 85.94 359 PHE A O 1
ATOM 2742 N N . ALA A 1 360 ? -6.109 55.25 -15.398 1 77.19 360 ALA A N 1
ATOM 2743 C CA . ALA A 1 360 ? -6.059 54.625 -16.703 1 77.19 360 ALA A CA 1
ATOM 2744 C C . ALA A 1 360 ? -4.625 54.25 -17.094 1 77.19 360 ALA A C 1
ATOM 2746 O O . ALA A 1 360 ? -4.391 53.281 -17.797 1 77.19 360 ALA A O 1
ATOM 2747 N N . GLU A 1 361 ? -3.766 55.031 -16.578 1 77.06 361 GLU A N 1
ATOM 2748 C CA . GLU A 1 361 ? -2.371 54.844 -16.969 1 77.06 361 GLU A CA 1
ATOM 2749 C C . GLU A 1 361 ? -1.748 53.656 -16.25 1 77.06 361 GLU A C 1
ATOM 2751 O O . GLU A 1 361 ? -0.699 53.156 -16.656 1 77.06 361 GLU A O 1
ATOM 2756 N N . ILE A 1 362 ? -2.232 53.25 -15.125 1 77.25 362 ILE A N 1
ATOM 2757 C CA . ILE A 1 362 ? -1.677 52.156 -14.336 1 77.25 362 ILE A CA 1
ATOM 2758 C C . ILE A 1 362 ? -2.217 50.812 -14.844 1 77.25 362 ILE A C 1
ATOM 2760 O O . ILE A 1 362 ? -1.601 49.75 -14.625 1 77.25 362 ILE A O 1
ATOM 2764 N N . GLY A 1 363 ? -2.684 50.719 -16.047 1 62.5 363 GLY A N 1
ATOM 2765 C CA . GLY A 1 363 ? -3.305 49.531 -16.594 1 62.5 363 GLY A CA 1
ATOM 2766 C C . GLY A 1 363 ? -2.311 48.562 -17.219 1 62.5 363 GLY A C 1
ATOM 2767 O O . GLY A 1 363 ? -1.153 48.938 -17.438 1 62.5 363 GLY A O 1
ATOM 2768 N N . GLY A 1 364 ? -2.33 47.031 -16.875 1 57.09 364 GLY A N 1
ATOM 2769 C CA . GLY A 1 364 ? -1.541 45.969 -17.5 1 57.09 364 GLY A CA 1
ATOM 2770 C C . GLY A 1 364 ? -1.188 44.844 -16.547 1 57.09 364 GLY A C 1
ATOM 2771 O O . GLY A 1 364 ? -1.448 44.938 -15.344 1 57.09 364 GLY A O 1
ATOM 2772 N N . ASP A 1 365 ? -0.733 43.812 -17.094 1 54.56 365 ASP A N 1
ATOM 2773 C CA . ASP A 1 365 ? -0.355 42.625 -16.359 1 54.56 365 ASP A CA 1
ATOM 2774 C C . ASP A 1 365 ? 0.925 42.844 -15.562 1 54.56 365 ASP A C 1
ATOM 2776 O O . ASP A 1 365 ? 1.985 43.094 -16.141 1 54.56 365 ASP A O 1
ATOM 2780 N N . PRO A 1 366 ? 0.893 42.938 -14.133 1 55.25 366 PRO A N 1
ATOM 2781 C CA . PRO A 1 366 ? 2.094 43.156 -13.328 1 55.25 366 PRO A CA 1
ATOM 2782 C C . PRO A 1 366 ? 3.164 42.094 -13.562 1 55.25 366 PRO A C 1
ATOM 2784 O O . PRO A 1 366 ? 4.312 42.25 -13.133 1 55.25 366 PRO A O 1
ATOM 2787 N N . ALA A 1 367 ? 2.869 40.906 -14.18 1 54.03 367 ALA A N 1
ATOM 2788 C CA . ALA A 1 367 ? 3.799 39.812 -14.344 1 54.03 367 ALA A CA 1
ATOM 2789 C C . ALA A 1 367 ? 4.777 40.062 -15.484 1 54.03 367 ALA A C 1
ATOM 2791 O O . ALA A 1 367 ? 5.824 39.438 -15.578 1 54.03 367 ALA A O 1
ATOM 2792 N N . ASP A 1 368 ? 4.625 41.031 -16.391 1 61.62 368 ASP A N 1
ATOM 2793 C CA . ASP A 1 368 ? 5.512 41.375 -17.5 1 61.62 368 ASP A CA 1
ATOM 2794 C C . ASP A 1 368 ? 6.586 42.344 -17.062 1 61.62 368 ASP A C 1
ATOM 2796 O O . ASP A 1 368 ? 6.277 43.5 -16.703 1 61.62 368 ASP A O 1
ATOM 2800 N N . PRO A 1 369 ? 7.84 41.938 -17.062 1 64.19 369 PRO A N 1
ATOM 2801 C CA . PRO A 1 369 ? 8.898 42.812 -16.562 1 64.19 369 PRO A CA 1
ATOM 2802 C C . PRO A 1 369 ? 8.922 44.188 -17.266 1 64.19 369 PRO A C 1
ATOM 2804 O O . PRO A 1 369 ? 9.18 45.188 -16.625 1 64.19 369 PRO A O 1
ATOM 2807 N N . ALA A 1 370 ? 8.797 44.188 -18.625 1 62.59 370 ALA A N 1
ATOM 2808 C CA . ALA A 1 370 ? 8.773 45.438 -19.344 1 62.59 370 ALA A CA 1
ATOM 2809 C C . ALA A 1 370 ? 7.602 46.312 -18.906 1 62.59 370 ALA A C 1
ATOM 2811 O O . ALA A 1 370 ? 7.754 47.531 -18.734 1 62.59 370 ALA A O 1
ATOM 2812 N N . ARG A 1 371 ? 6.668 45.688 -18.656 1 73.88 371 ARG A N 1
ATOM 2813 C CA . ARG A 1 371 ? 5.457 46.406 -18.25 1 73.88 371 ARG A CA 1
ATOM 2814 C C . ARG A 1 371 ? 5.543 46.844 -16.781 1 73.88 371 ARG A C 1
ATOM 2816 O O . ARG A 1 371 ? 4.973 47.875 -16.406 1 73.88 371 ARG A O 1
ATOM 2823 N N . ARG A 1 372 ? 6.359 46.156 -16.078 1 80.69 372 ARG A N 1
ATOM 2824 C CA . ARG A 1 372 ? 6.535 46.5 -14.672 1 80.69 372 ARG A CA 1
ATOM 2825 C C . ARG A 1 372 ? 7.242 47.844 -14.523 1 80.69 372 ARG A C 1
ATOM 2827 O O . ARG A 1 372 ? 6.832 48.688 -13.719 1 80.69 372 ARG A O 1
ATOM 2834 N N . ARG A 1 373 ? 8.281 48.062 -15.258 1 83.25 373 ARG A N 1
ATOM 2835 C CA . ARG A 1 373 ? 9.023 49.312 -15.195 1 83.25 373 ARG A CA 1
ATOM 2836 C C . ARG A 1 373 ? 8.148 50.469 -15.617 1 83.25 373 ARG A C 1
ATOM 2838 O O . ARG A 1 373 ? 8.188 51.531 -14.992 1 83.25 373 ARG A O 1
ATOM 2845 N N . ALA A 1 374 ? 7.465 50.188 -16.609 1 85.44 374 ALA A N 1
ATOM 2846 C CA . ALA A 1 374 ? 6.562 51.25 -17.109 1 85.44 374 ALA A CA 1
ATOM 2847 C C . ALA A 1 374 ? 5.488 51.562 -16.062 1 85.44 374 ALA A C 1
ATOM 2849 O O . ALA A 1 374 ? 5.102 52.719 -15.914 1 85.44 374 ALA A O 1
ATOM 2850 N N . THR A 1 375 ? 5.023 50.625 -15.445 1 88 375 THR A N 1
ATOM 2851 C CA . THR A 1 375 ? 3.971 50.844 -14.453 1 88 375 THR A CA 1
ATOM 2852 C C . THR A 1 375 ? 4.508 51.594 -13.234 1 88 375 THR A C 1
ATOM 2854 O O . THR A 1 375 ? 3.82 52.438 -12.688 1 88 375 THR A O 1
ATOM 2857 N N . PHE A 1 376 ? 5.738 51.25 -12.805 1 90.69 376 PHE A N 1
ATOM 2858 C CA . PHE A 1 376 ? 6.367 51.969 -11.711 1 90.69 376 PHE A CA 1
ATOM 2859 C C . PHE A 1 376 ? 6.484 53.469 -12.047 1 90.69 376 PHE A C 1
ATOM 2861 O O . PHE A 1 376 ? 6.195 54.312 -11.203 1 90.69 376 PHE A O 1
ATOM 2868 N N . ALA A 1 377 ? 6.867 53.625 -13.273 1 90.12 377 ALA A N 1
ATOM 2869 C CA . ALA A 1 377 ? 7.02 55.031 -13.719 1 90.12 377 ALA A CA 1
ATOM 2870 C C . ALA A 1 377 ? 5.676 55.75 -13.734 1 90.12 377 ALA A C 1
ATOM 2872 O O . ALA A 1 377 ? 5.59 56.906 -13.336 1 90.12 377 ALA A O 1
ATOM 2873 N N . ALA A 1 378 ? 4.758 55.062 -14.195 1 90.5 378 ALA A N 1
ATOM 2874 C CA . ALA A 1 378 ? 3.418 55.656 -14.281 1 90.5 378 ALA A CA 1
ATOM 2875 C C . ALA A 1 378 ? 2.877 55.969 -12.891 1 90.5 378 ALA A C 1
ATOM 2877 O O . ALA A 1 378 ? 2.258 57.031 -12.688 1 90.5 378 ALA A O 1
ATOM 2878 N N . VAL A 1 379 ? 3.051 55.125 -11.914 1 93.56 379 VAL A N 1
ATOM 2879 C CA . VAL A 1 379 ? 2.549 55.312 -10.562 1 93.56 379 VAL A CA 1
ATOM 2880 C C . VAL A 1 379 ? 3.299 56.469 -9.891 1 93.56 379 VAL A C 1
ATOM 2882 O O . VAL A 1 379 ? 2.699 57.281 -9.18 1 93.56 379 VAL A O 1
ATOM 2885 N N . ASN A 1 380 ? 4.555 56.562 -10.133 1 94.06 380 ASN A N 1
ATOM 2886 C CA . ASN A 1 380 ? 5.348 57.656 -9.57 1 94.06 380 ASN A CA 1
ATOM 2887 C C . ASN A 1 380 ? 4.914 59 -10.133 1 94.06 380 ASN A C 1
ATOM 2889 O O . ASN A 1 380 ? 4.883 60 -9.414 1 94.06 380 ASN A O 1
ATOM 2893 N N . GLU A 1 381 ? 4.676 58.938 -11.398 1 93.12 381 GLU A N 1
ATOM 2894 C CA . GLU A 1 381 ? 4.168 60.156 -12.016 1 93.12 381 GLU A CA 1
ATOM 2895 C C . GLU A 1 381 ? 2.818 60.562 -11.438 1 93.12 381 GLU A C 1
ATOM 2897 O O . GLU A 1 381 ? 2.582 61.719 -11.148 1 93.12 381 GLU A O 1
ATOM 2902 N N . ALA A 1 382 ? 2.002 59.594 -11.32 1 93.19 382 ALA A N 1
ATOM 2903 C CA . ALA A 1 382 ? 0.686 59.875 -10.742 1 93.19 382 ALA A CA 1
ATOM 2904 C C . ALA A 1 382 ? 0.807 60.406 -9.32 1 93.19 382 ALA A C 1
ATOM 2906 O O . ALA A 1 382 ? 0.031 61.281 -8.914 1 93.19 382 ALA A O 1
ATOM 2907 N N . LEU A 1 383 ? 1.739 59.906 -8.539 1 95.31 383 LEU A N 1
ATOM 2908 C CA . LEU A 1 383 ? 1.953 60.312 -7.152 1 95.31 383 LEU A CA 1
ATOM 2909 C C . LEU A 1 383 ? 2.4 61.75 -7.074 1 95.31 383 LEU A C 1
ATOM 2911 O O . LEU A 1 383 ? 2.117 62.438 -6.09 1 95.31 383 LEU A O 1
ATOM 2915 N N . GLN A 1 384 ? 2.977 62.25 -8.078 1 92.06 384 GLN A N 1
ATOM 2916 C CA . GLN A 1 384 ? 3.467 63.625 -8.102 1 92.06 384 GLN A CA 1
ATOM 2917 C C . GLN A 1 384 ? 2.338 64.625 -8.414 1 92.06 384 GLN A C 1
ATOM 2919 O O . GLN A 1 384 ? 2.385 65.75 -8 1 92.06 384 GLN A O 1
ATOM 2924 N N . HIS A 1 385 ? 1.298 64 -9.039 1 91.5 385 HIS A N 1
ATOM 2925 C CA . HIS A 1 385 ? 0.322 65 -9.578 1 91.5 385 HIS A CA 1
ATOM 2926 C C . HIS A 1 385 ? -1.044 64.75 -8.93 1 91.5 385 HIS A C 1
ATOM 2928 O O . HIS A 1 385 ? -1.914 65.625 -9.039 1 91.5 385 HIS A O 1
ATOM 2934 N N . VAL A 1 386 ? -1.187 63.719 -8.242 1 92.94 386 VAL A N 1
ATOM 2935 C CA . VAL A 1 386 ? -2.506 63.406 -7.711 1 92.94 386 VAL A CA 1
ATOM 2936 C C . VAL A 1 386 ? -2.93 64.438 -6.699 1 92.94 386 VAL A C 1
ATOM 2938 O O . VAL A 1 386 ? -2.111 64.938 -5.906 1 92.94 386 VAL A O 1
ATOM 2941 N N . LYS A 1 387 ? -4.168 64.938 -6.836 1 93.5 387 LYS A N 1
ATOM 2942 C CA . LYS A 1 387 ? -4.766 65.875 -5.887 1 93.5 387 LYS A CA 1
ATOM 2943 C C . LYS A 1 387 ? -5.883 65.188 -5.086 1 93.5 387 LYS A C 1
ATOM 2945 O O . LYS A 1 387 ? -6.641 64.375 -5.621 1 93.5 387 LYS A O 1
ATOM 2950 N N . PRO A 1 388 ? -5.965 65.5 -3.844 1 94.31 388 PRO A N 1
ATOM 2951 C CA . PRO A 1 388 ? -7.004 64.938 -3.016 1 94.31 388 PRO A CA 1
ATOM 2952 C C . PRO A 1 388 ? -8.414 65.25 -3.488 1 94.31 388 PRO A C 1
ATOM 2954 O O . PRO A 1 388 ? -8.68 66.375 -3.875 1 94.31 388 PRO A O 1
ATOM 2957 N N . GLU A 1 389 ? -9.203 64.312 -3.512 1 93.75 389 GLU A N 1
ATOM 2958 C CA . GLU A 1 389 ? -10.625 64.438 -3.818 1 93.75 389 GLU A CA 1
ATOM 2959 C C . GLU A 1 389 ? -11.477 64.375 -2.557 1 93.75 389 GLU A C 1
ATOM 2961 O O . GLU A 1 389 ? -11.117 63.656 -1.604 1 93.75 389 GLU A O 1
ATOM 2966 N N . PRO A 1 390 ? -12.547 65.125 -2.561 1 92.5 390 PRO A N 1
ATOM 2967 C CA . PRO A 1 390 ? -13.422 65 -1.391 1 92.5 390 PRO A CA 1
ATOM 2968 C C . PRO A 1 390 ? -14.062 63.656 -1.245 1 92.5 390 PRO A C 1
ATOM 2970 O O . PRO A 1 390 ? -14.445 63.031 -2.242 1 92.5 390 PRO A O 1
ATOM 2973 N N . VAL A 1 391 ? -14.148 63.156 -0.11 1 94.12 391 VAL A N 1
ATOM 2974 C CA . VAL A 1 391 ? -14.75 61.875 0.208 1 94.12 391 VAL A CA 1
ATOM 2975 C C . VAL A 1 391 ? -15.953 62.062 1.125 1 94.12 391 VAL A C 1
ATOM 2977 O O . VAL A 1 391 ? -15.82 62.594 2.232 1 94.12 391 VAL A O 1
ATOM 2980 N N . ASP A 1 392 ? -17.109 61.781 0.666 1 93.19 392 ASP A N 1
ATOM 2981 C CA . ASP A 1 392 ? -18.312 61.812 1.489 1 93.19 392 ASP A CA 1
ATOM 2982 C C . ASP A 1 392 ? -18.969 60.438 1.556 1 93.19 392 ASP A C 1
ATOM 2984 O O . ASP A 1 392 ? -18.484 59.469 0.951 1 93.19 392 ASP A O 1
ATOM 2988 N N . MET A 1 393 ? -20.047 60.344 2.328 1 93 393 MET A N 1
ATOM 2989 C CA . MET A 1 393 ? -20.703 59.062 2.541 1 93 393 MET A CA 1
ATOM 2990 C C . MET A 1 393 ? -21.375 58.594 1.261 1 93 393 MET A C 1
ATOM 2992 O O . MET A 1 393 ? -21.516 57.375 1.049 1 93 393 MET A O 1
ATOM 2996 N N . GLY A 1 394 ? -21.781 59.531 0.429 1 90.31 394 GLY A N 1
ATOM 2997 C CA . GLY A 1 394 ? -22.344 59.156 -0.856 1 90.31 394 GLY A CA 1
ATOM 2998 C C . GLY A 1 394 ? -21.344 58.469 -1.775 1 90.31 394 GLY A C 1
ATOM 2999 O O . GLY A 1 394 ? -21.656 57.469 -2.398 1 90.31 394 GLY A O 1
ATOM 3000 N N . GLY A 1 395 ? -20.25 59.094 -1.861 1 89.88 395 GLY A N 1
ATOM 3001 C CA . GLY A 1 395 ? -19.188 58.5 -2.623 1 89.88 395 GLY A CA 1
ATOM 3002 C C . GLY A 1 395 ? -18.781 57.125 -2.092 1 89.88 395 GLY A C 1
ATOM 3003 O O . GLY A 1 395 ? -18.516 56.219 -2.867 1 89.88 395 GLY A O 1
ATOM 3004 N N . LEU A 1 396 ? -18.719 57 -0.751 1 93.5 396 LEU A N 1
ATOM 3005 C CA . LEU A 1 396 ? -18.391 55.75 -0.099 1 93.5 396 LEU A CA 1
ATOM 3006 C C . LEU A 1 396 ? -19.406 54.688 -0.432 1 93.5 396 LEU A C 1
ATOM 3008 O O . LEU A 1 396 ? -19.047 53.531 -0.735 1 93.5 396 LEU A O 1
ATOM 3012 N N . MET A 1 397 ? -20.625 55 -0.449 1 89.94 397 MET A N 1
ATOM 3013 C CA . MET A 1 397 ? -21.719 54.062 -0.748 1 89.94 397 MET A CA 1
ATOM 3014 C C . MET A 1 397 ? -21.672 53.625 -2.211 1 89.94 397 MET A C 1
ATOM 3016 O O . MET A 1 397 ? -21.984 52.469 -2.533 1 89.94 397 MET A O 1
ATOM 3020 N N . ALA A 1 398 ? -21.188 54.531 -3.09 1 88 398 ALA A N 1
ATOM 3021 C CA . ALA A 1 398 ? -21.219 54.281 -4.531 1 88 398 ALA A CA 1
ATOM 3022 C C . ALA A 1 398 ? -19.969 53.562 -5.004 1 88 398 ALA A C 1
ATOM 3024 O O . ALA A 1 398 ? -19.969 52.938 -6.074 1 88 398 ALA A O 1
ATOM 3025 N N . GLU A 1 399 ? -18.953 53.594 -4.191 1 90.94 399 GLU A N 1
ATOM 3026 C CA . GLU A 1 399 ? -17.672 53.062 -4.609 1 90.94 399 GLU A CA 1
ATOM 3027 C C . GLU A 1 399 ? -17.734 51.562 -4.805 1 90.94 399 GLU A C 1
ATOM 3029 O O . GLU A 1 399 ? -18.312 50.844 -3.977 1 90.94 399 GLU A O 1
ATOM 3034 N N . GLN A 1 400 ? -17.109 51.062 -5.902 1 83.69 400 GLN A N 1
ATOM 3035 C CA . GLN A 1 400 ? -17.203 49.656 -6.25 1 83.69 400 GLN A CA 1
ATOM 3036 C C . GLN A 1 400 ? -15.906 48.938 -5.898 1 83.69 400 GLN A C 1
ATOM 3038 O O . GLN A 1 400 ? -15.93 47.719 -5.605 1 83.69 400 GLN A O 1
ATOM 3043 N N . ALA A 1 401 ? -14.836 49.594 -5.984 1 89.12 401 ALA A N 1
ATOM 3044 C CA . ALA A 1 401 ? -13.562 48.969 -5.668 1 89.12 401 ALA A CA 1
ATOM 3045 C C . ALA A 1 401 ? -13.375 48.812 -4.16 1 89.12 401 ALA A C 1
ATOM 3047 O O . ALA A 1 401 ? -13.414 49.812 -3.426 1 89.12 401 ALA A O 1
ATOM 3048 N N . SER A 1 402 ? -13.148 47.625 -3.689 1 90.88 402 SER A N 1
ATOM 3049 C CA . SER A 1 402 ? -13.086 47.344 -2.266 1 90.88 402 SER A CA 1
ATOM 3050 C C . SER A 1 402 ? -11.961 48.094 -1.584 1 90.88 402 SER A C 1
ATOM 3052 O O . SER A 1 402 ? -12.117 48.594 -0.465 1 90.88 402 SER A O 1
ATOM 3054 N N . ALA A 1 403 ? -10.812 48.156 -2.27 1 93.94 403 ALA A N 1
ATOM 3055 C CA . ALA A 1 403 ? -9.664 48.844 -1.671 1 93.94 403 ALA A CA 1
ATOM 3056 C C . ALA A 1 403 ? -9.93 50.312 -1.479 1 93.94 403 ALA A C 1
ATOM 3058 O O . ALA A 1 403 ? -9.625 50.875 -0.424 1 93.94 403 ALA A O 1
ATOM 3059 N N . LEU A 1 404 ? -10.43 50.938 -2.477 1 94.19 404 LEU A N 1
ATOM 3060 C CA . LEU A 1 404 ? -10.742 52.344 -2.377 1 94.19 404 LEU A CA 1
ATOM 3061 C C . LEU A 1 404 ? -11.852 52.594 -1.358 1 94.19 404 LEU A C 1
ATOM 3063 O O . LEU A 1 404 ? -11.812 53.594 -0.621 1 94.19 404 LEU A O 1
ATOM 3067 N N . ARG A 1 405 ? -12.805 51.719 -1.351 1 94.06 405 ARG A N 1
ATOM 3068 C CA . ARG A 1 405 ? -13.883 51.812 -0.373 1 94.06 405 ARG A CA 1
ATOM 3069 C C . ARG A 1 405 ? -13.336 51.75 1.051 1 94.06 405 ARG A C 1
ATOM 3071 O O . ARG A 1 405 ? -13.797 52.5 1.929 1 94.06 405 ARG A O 1
ATOM 3078 N N . LEU A 1 406 ? -12.445 50.844 1.297 1 95.81 406 LEU A N 1
ATOM 3079 C CA . LEU A 1 406 ? -11.844 50.75 2.621 1 95.81 406 LEU A CA 1
ATOM 3080 C C . LEU A 1 406 ? -11.086 52 2.982 1 95.81 406 LEU A C 1
ATOM 3082 O O . LEU A 1 406 ? -11.18 52.5 4.113 1 95.81 406 LEU A O 1
ATOM 3086 N N . ILE A 1 407 ? -10.336 52.594 2.068 1 96.81 407 ILE A N 1
ATOM 3087 C CA . ILE A 1 407 ? -9.586 53.812 2.318 1 96.81 407 ILE A CA 1
ATOM 3088 C C . ILE A 1 407 ? -10.555 54.969 2.543 1 96.81 407 ILE A C 1
ATOM 3090 O O . ILE A 1 407 ? -10.305 55.844 3.387 1 96.81 407 ILE A O 1
ATOM 3094 N N . MET A 1 408 ? -11.641 55.031 1.799 1 96.81 408 MET A N 1
ATOM 3095 C CA . MET A 1 408 ? -12.672 56.031 2.018 1 96.81 408 MET A CA 1
ATOM 3096 C C . MET A 1 408 ? -13.281 55.906 3.412 1 96.81 408 MET A C 1
ATOM 3098 O O . MET A 1 408 ? -13.594 56.906 4.055 1 96.81 408 MET A O 1
ATOM 3102 N N . THR A 1 409 ? -13.492 54.688 3.812 1 96.94 409 THR A N 1
ATOM 3103 C CA . THR A 1 409 ? -13.984 54.438 5.16 1 96.94 409 THR A CA 1
ATOM 3104 C C . THR A 1 409 ? -13.016 55 6.203 1 96.94 409 THR A C 1
ATOM 3106 O O . THR A 1 409 ? -13.438 55.625 7.168 1 96.94 409 THR A O 1
ATOM 3109 N N . VAL A 1 410 ? -11.75 54.719 6.016 1 97.31 410 VAL A N 1
ATOM 3110 C CA . VAL A 1 410 ? -10.719 55.25 6.906 1 97.31 410 VAL A CA 1
ATOM 3111 C C . VAL A 1 410 ? -10.742 56.75 6.891 1 97.31 410 VAL A C 1
ATOM 3113 O O . VAL A 1 410 ? -10.531 57.406 7.918 1 97.31 410 VAL A O 1
ATOM 3116 N N . THR A 1 411 ? -10.984 57.312 5.707 1 97.06 411 THR A N 1
ATOM 3117 C CA . THR A 1 411 ? -11.086 58.75 5.574 1 97.06 411 THR A CA 1
ATOM 3118 C C . THR A 1 411 ? -12.227 59.312 6.438 1 97.06 411 THR A C 1
ATOM 3120 O O . THR A 1 411 ? -12.07 60.344 7.098 1 97.06 411 THR A O 1
ATOM 3123 N N . GLN A 1 412 ? -13.305 58.656 6.402 1 96.62 412 GLN A N 1
ATOM 3124 C CA . GLN A 1 412 ? -14.43 59.062 7.238 1 96.62 412 GLN A CA 1
ATOM 3125 C C . GLN A 1 412 ? -14.078 58.969 8.719 1 96.62 412 GLN A C 1
ATOM 3127 O O . GLN A 1 412 ? -14.484 59.812 9.516 1 96.62 412 GLN A O 1
ATOM 3132 N N . ILE A 1 413 ? -13.383 57.938 9.109 1 97 413 ILE A N 1
ATOM 3133 C CA . ILE A 1 413 ? -12.938 57.781 10.492 1 97 413 ILE A CA 1
ATOM 3134 C C . ILE A 1 413 ? -12.055 58.969 10.883 1 97 413 ILE A C 1
ATOM 3136 O O . ILE A 1 413 ? -12.266 59.594 11.93 1 97 413 ILE A O 1
ATOM 3140 N N . ALA A 1 414 ? -11.078 59.312 10.031 1 96 414 ALA A N 1
ATOM 3141 C CA . ALA A 1 414 ? -10.133 60.375 10.312 1 96 414 ALA A CA 1
ATOM 3142 C C . ALA A 1 414 ? -10.836 61.719 10.391 1 96 414 ALA A C 1
ATOM 3144 O O . ALA A 1 414 ? -10.477 62.562 11.211 1 96 414 ALA A O 1
ATOM 3145 N N . LYS A 1 415 ? -11.867 61.906 9.594 1 95.38 415 LYS A N 1
ATOM 3146 C CA . LYS A 1 415 ? -12.562 63.188 9.523 1 95.38 415 LYS A CA 1
ATOM 3147 C C . LYS A 1 415 ? -13.531 63.344 10.695 1 95.38 415 LYS A C 1
ATOM 3149 O O . LYS A 1 415 ? -13.656 64.438 11.242 1 95.38 415 LYS A O 1
ATOM 3154 N N . HIS A 1 416 ? -14.172 62.281 11.047 1 96.5 416 HIS A N 1
ATOM 3155 C CA . HIS A 1 416 ? -15.383 62.5 11.836 1 96.5 416 HIS A CA 1
ATOM 3156 C C . HIS A 1 416 ? -15.344 61.688 13.125 1 96.5 416 HIS A C 1
ATOM 3158 O O . HIS A 1 416 ? -16.156 61.906 14.023 1 96.5 416 HIS A O 1
ATOM 3164 N N . VAL A 1 417 ? -14.469 60.781 13.281 1 97.06 417 VAL A N 1
ATOM 3165 C CA . VAL A 1 417 ? -14.469 59.875 14.453 1 97.06 417 VAL A CA 1
ATOM 3166 C C . VAL A 1 417 ? -13.25 60.188 15.328 1 97.06 417 VAL A C 1
ATOM 3168 O O . VAL A 1 417 ? -13.391 60.438 16.531 1 97.06 417 VAL A O 1
ATOM 3171 N N . ASP A 1 418 ? -12.102 60.125 14.797 1 96.94 418 ASP A N 1
ATOM 3172 C CA . ASP A 1 418 ? -10.867 60.375 15.523 1 96.94 418 ASP A CA 1
ATOM 3173 C C . ASP A 1 418 ? -9.727 60.719 14.562 1 96.94 418 ASP A C 1
ATOM 3175 O O . ASP A 1 418 ? -9.273 59.844 13.805 1 96.94 418 ASP A O 1
ATOM 3179 N N . ALA A 1 419 ? -9.203 61.844 14.617 1 95.19 419 ALA A N 1
ATOM 3180 C CA . ALA A 1 419 ? -8.133 62.281 13.727 1 95.19 419 ALA A CA 1
ATOM 3181 C C . ALA A 1 419 ? -6.773 62.156 14.406 1 95.19 419 ALA A C 1
ATOM 3183 O O . ALA A 1 419 ? -5.738 62.344 13.766 1 95.19 419 ALA A O 1
ATOM 3184 N N . SER A 1 420 ? -6.82 61.781 15.57 1 94.5 420 SER A N 1
ATOM 3185 C CA . SER A 1 420 ? -5.602 61.875 16.375 1 94.5 420 SER A CA 1
ATOM 3186 C C . SER A 1 420 ? -4.734 60.625 16.188 1 94.5 420 SER A C 1
ATOM 3188 O O . SER A 1 420 ? -3.51 60.688 16.328 1 94.5 420 SER A O 1
ATOM 3190 N N . GLN A 1 421 ? -5.352 59.5 15.953 1 94.5 421 GLN A N 1
ATOM 3191 C CA . GLN A 1 421 ? -4.625 58.25 15.852 1 94.5 421 GLN A CA 1
ATOM 3192 C C . GLN A 1 421 ? -4.566 57.75 14.406 1 94.5 421 GLN A C 1
ATOM 3194 O O . GLN A 1 421 ? -5.582 57.75 13.703 1 94.5 421 GLN A O 1
ATOM 3199 N N . PRO A 1 422 ? -3.389 57.312 13.969 1 94.75 422 PRO A N 1
ATOM 3200 C CA . PRO A 1 422 ? -3.32 56.719 12.625 1 94.75 422 PRO A CA 1
ATOM 3201 C C . PRO A 1 422 ? -3.971 55.344 12.555 1 94.75 422 PRO A C 1
ATOM 3203 O O . PRO A 1 422 ? -4.145 54.688 13.586 1 94.75 422 PRO A O 1
ATOM 3206 N N . VAL A 1 423 ? -4.383 55.031 11.383 1 97.25 423 VAL A N 1
ATOM 3207 C CA . VAL A 1 423 ? -4.941 53.688 11.117 1 97.25 423 VAL A CA 1
ATOM 3208 C C . VAL A 1 423 ? -3.922 52.844 10.359 1 97.25 423 VAL A C 1
ATOM 3210 O O . VAL A 1 423 ? -3.387 53.281 9.336 1 97.25 423 VAL A O 1
ATOM 3213 N N . ARG A 1 424 ? -3.564 51.656 10.961 1 98.06 424 ARG A N 1
ATOM 3214 C CA . ARG A 1 424 ? -2.695 50.719 10.266 1 98.06 424 ARG A CA 1
ATOM 3215 C C . ARG A 1 424 ? -3.416 50.094 9.086 1 98.06 424 ARG A C 1
ATOM 3217 O O . ARG A 1 424 ? -4.531 49.594 9.227 1 98.06 424 ARG A O 1
ATOM 3224 N N . PHE A 1 425 ? -2.838 50.125 7.895 1 97.44 425 PHE A N 1
ATOM 3225 C CA . PHE A 1 425 ? -3.391 49.531 6.68 1 97.44 425 PHE A CA 1
ATOM 3226 C C . PHE A 1 425 ? -2.578 48.312 6.25 1 97.44 425 PHE A C 1
ATOM 3228 O O . PHE A 1 425 ? -1.591 48.438 5.523 1 97.44 425 PHE A O 1
ATOM 3235 N N . LEU A 1 426 ? -3.068 47.125 6.641 1 96.44 426 LEU A N 1
ATOM 3236 C CA . LEU A 1 426 ? -2.354 45.906 6.383 1 96.44 426 LEU A CA 1
ATOM 3237 C C . LEU A 1 426 ? -2.701 45.344 5.004 1 96.44 426 LEU A C 1
ATOM 3239 O O . LEU A 1 426 ? -3.877 45.25 4.637 1 96.44 426 LEU A O 1
ATOM 3243 N N . ILE A 1 427 ? -1.656 44.938 4.27 1 95.25 427 ILE A N 1
ATOM 3244 C CA . ILE A 1 427 ? -1.853 44.406 2.92 1 95.25 427 ILE A CA 1
ATOM 3245 C C . ILE A 1 427 ? -1.388 42.969 2.852 1 95.25 427 ILE A C 1
ATOM 3247 O O . ILE A 1 427 ? -0.185 42.688 2.83 1 95.25 427 ILE A O 1
ATOM 3251 N N . ALA A 1 428 ? -2.326 42.125 2.725 1 89.75 428 ALA A N 1
ATOM 3252 C CA . ALA A 1 428 ? -2.016 40.688 2.643 1 89.75 428 ALA A CA 1
ATOM 3253 C C . ALA A 1 428 ? -1.401 40.344 1.291 1 89.75 428 ALA A C 1
ATOM 3255 O O . ALA A 1 428 ? -1.695 40.969 0.282 1 89.75 428 ALA A O 1
ATOM 3256 N N . GLU A 1 429 ? -0.525 39.375 1.187 1 82.5 429 GLU A N 1
ATOM 3257 C CA . GLU A 1 429 ? 0.085 38.781 0.003 1 82.5 429 GLU A CA 1
ATOM 3258 C C . GLU A 1 429 ? 0.808 39.844 -0.835 1 82.5 429 GLU A C 1
ATOM 3260 O O . GLU A 1 429 ? 0.577 39.938 -2.041 1 82.5 429 GLU A O 1
ATOM 3265 N N . THR A 1 430 ? 1.553 40.625 -0.134 1 88.62 430 THR A N 1
ATOM 3266 C CA . THR A 1 430 ? 2.311 41.656 -0.826 1 88.62 430 THR A CA 1
ATOM 3267 C C . THR A 1 430 ? 3.545 41.062 -1.502 1 88.62 430 THR A C 1
ATOM 3269 O O . THR A 1 430 ? 4.43 40.531 -0.832 1 88.62 430 THR A O 1
ATOM 3272 N N . GLU A 1 431 ? 3.648 41.25 -2.828 1 84.19 431 GLU A N 1
ATOM 3273 C CA . GLU A 1 431 ? 4.746 40.625 -3.555 1 84.19 431 GLU A CA 1
ATOM 3274 C C . GLU A 1 431 ? 5.535 41.656 -4.363 1 84.19 431 GLU A C 1
ATOM 3276 O O . GLU A 1 431 ? 6.527 41.312 -5.008 1 84.19 431 GLU A O 1
ATOM 3281 N N . SER A 1 432 ? 5.078 42.938 -4.301 1 87.56 432 SER A N 1
ATOM 3282 C CA . SER A 1 432 ? 5.758 43.969 -5.074 1 87.56 432 SER A CA 1
ATOM 3283 C C . SER A 1 432 ? 5.684 45.312 -4.371 1 87.56 432 SER A C 1
ATOM 3285 O O . SER A 1 432 ? 4.691 45.625 -3.707 1 87.56 432 SER A O 1
ATOM 3287 N N . GLY A 1 433 ? 6.742 46.062 -4.613 1 91.56 433 GLY A N 1
ATOM 3288 C CA . GLY A 1 433 ? 6.727 47.438 -4.105 1 91.56 433 GLY A CA 1
ATOM 3289 C C . GLY A 1 433 ? 5.691 48.312 -4.781 1 91.56 433 GLY A C 1
ATOM 3290 O O . GLY A 1 433 ? 5.273 49.344 -4.227 1 91.56 433 GLY A O 1
ATOM 3291 N N . LEU A 1 434 ? 5.316 47.875 -5.965 1 91.44 434 LEU A N 1
ATOM 3292 C CA . LEU A 1 434 ? 4.273 48.594 -6.684 1 91.44 434 LEU A CA 1
ATOM 3293 C C . LEU A 1 434 ? 2.994 48.656 -5.855 1 91.44 434 LEU A C 1
ATOM 3295 O O . LEU A 1 434 ? 2.275 49.656 -5.895 1 91.44 434 LEU A O 1
ATOM 3299 N N . THR A 1 435 ? 2.688 47.594 -5.094 1 93.88 435 THR A N 1
ATOM 3300 C CA . THR A 1 435 ? 1.498 47.562 -4.254 1 93.88 435 THR A CA 1
ATOM 3301 C C . THR A 1 435 ? 1.517 48.656 -3.213 1 93.88 435 THR A C 1
ATOM 3303 O O . THR A 1 435 ? 0.49 49.281 -2.951 1 93.88 435 THR A O 1
ATOM 3306 N N . LEU A 1 436 ? 2.633 48.906 -2.699 1 96.06 436 LEU A N 1
ATOM 3307 C CA . LEU A 1 436 ? 2.777 49.938 -1.675 1 96.06 436 LEU A CA 1
ATOM 3308 C C . LEU A 1 436 ? 2.58 51.312 -2.268 1 96.06 436 LEU A C 1
ATOM 3310 O O . LEU A 1 436 ? 1.929 52.188 -1.659 1 96.06 436 LEU A O 1
ATOM 3314 N N . LEU A 1 437 ? 3.131 51.5 -3.449 1 96.31 437 LEU A N 1
ATOM 3315 C CA . LEU A 1 437 ? 2.988 52.812 -4.113 1 96.31 437 LEU A CA 1
ATOM 3316 C C . LEU A 1 437 ? 1.536 53.062 -4.508 1 96.31 437 LEU A C 1
ATOM 3318 O O . LEU A 1 437 ? 1.054 54.188 -4.434 1 96.31 437 LEU A O 1
ATOM 3322 N N . ILE A 1 438 ? 0.891 52 -4.918 1 95.31 438 ILE A N 1
ATOM 3323 C CA . ILE A 1 438 ? -0.519 52.125 -5.277 1 95.31 438 ILE A CA 1
ATOM 3324 C C . ILE A 1 438 ? -1.34 52.469 -4.043 1 95.31 438 ILE A C 1
ATOM 3326 O O . ILE A 1 438 ? -2.236 53.312 -4.109 1 95.31 438 ILE A O 1
ATOM 3330 N N . ALA A 1 439 ? -1.075 51.781 -2.957 1 97.38 439 ALA A N 1
ATOM 3331 C CA . ALA A 1 439 ? -1.77 52.125 -1.715 1 97.38 439 ALA A CA 1
ATOM 3332 C C . ALA A 1 439 ? -1.586 53.594 -1.354 1 97.38 439 ALA A C 1
ATOM 3334 O O . ALA A 1 439 ? -2.537 54.25 -0.941 1 97.38 439 ALA A O 1
ATOM 3335 N N . LEU A 1 440 ? -0.363 54.062 -1.484 1 97.5 440 LEU A N 1
ATOM 3336 C CA . LEU A 1 440 ? -0.066 55.469 -1.203 1 97.5 440 LEU A CA 1
ATOM 3337 C C . LEU A 1 440 ? -0.824 56.406 -2.156 1 97.5 440 LEU A C 1
ATOM 3339 O O . LEU A 1 440 ? -1.347 57.438 -1.74 1 97.5 440 LEU A O 1
ATOM 3343 N N . LEU A 1 441 ? -0.821 56.031 -3.432 1 96.56 441 LEU A N 1
ATOM 3344 C CA . LEU A 1 441 ? -1.533 56.812 -4.445 1 96.56 441 LEU A CA 1
ATOM 3345 C C . LEU A 1 441 ? -3.008 56.969 -4.082 1 96.56 441 LEU A C 1
ATOM 3347 O O . LEU A 1 441 ? -3.561 58.062 -4.137 1 96.56 441 LEU A O 1
ATOM 3351 N N . LEU A 1 442 ? -3.619 55.844 -3.736 1 96.75 442 LEU A N 1
ATOM 3352 C CA . LEU A 1 442 ? -5.035 55.844 -3.381 1 96.75 442 LEU A CA 1
ATOM 3353 C C . LEU A 1 442 ? -5.266 56.625 -2.098 1 96.75 442 LEU A C 1
ATOM 3355 O O . LEU A 1 442 ? -6.285 57.312 -1.956 1 96.75 442 LEU A O 1
ATOM 3359 N N . ALA A 1 443 ? -4.383 56.5 -1.138 1 97.38 443 ALA A N 1
ATOM 3360 C CA . ALA A 1 443 ? -4.484 57.281 0.103 1 97.38 443 ALA A CA 1
ATOM 3361 C C . ALA A 1 443 ? -4.418 58.781 -0.171 1 97.38 443 ALA A C 1
ATOM 3363 O O . ALA A 1 443 ? -5.16 59.562 0.431 1 97.38 443 ALA A O 1
ATOM 3364 N N . ARG A 1 444 ? -3.525 59.188 -1.062 1 96.56 444 ARG A N 1
ATOM 3365 C CA . ARG A 1 444 ? -3.4 60.594 -1.444 1 96.56 444 ARG A CA 1
ATOM 3366 C C . ARG A 1 444 ? -4.66 61.094 -2.146 1 96.56 444 ARG A C 1
ATOM 3368 O O . ARG A 1 444 ? -5.102 62.219 -1.926 1 96.56 444 ARG A O 1
ATOM 3375 N N . LEU A 1 445 ? -5.121 60.219 -2.994 1 95.44 445 LEU A N 1
ATOM 3376 C CA . LEU A 1 445 ? -6.352 60.562 -3.709 1 95.44 445 LEU A CA 1
ATOM 3377 C C . LEU A 1 445 ? -7.477 60.875 -2.732 1 95.44 445 LEU A C 1
ATOM 3379 O O . LEU A 1 445 ? -8.289 61.781 -2.988 1 95.44 445 LEU A O 1
ATOM 3383 N N . CYS A 1 446 ? -7.5 60.156 -1.628 1 96.44 446 CYS A N 1
ATOM 3384 C CA . CYS A 1 446 ? -8.562 60.375 -0.646 1 96.44 446 CYS A CA 1
ATOM 3385 C C . CYS A 1 446 ? -8.156 61.406 0.399 1 96.44 446 CYS A C 1
ATOM 3387 O O . CYS A 1 446 ? -8.93 61.688 1.319 1 96.44 446 CYS A O 1
ATOM 3389 N N . GLY A 1 447 ? -6.953 61.875 0.36 1 94.5 447 GLY A N 1
ATOM 3390 C CA . GLY A 1 447 ? -6.465 62.906 1.264 1 94.5 447 GLY A CA 1
ATOM 3391 C C . GLY A 1 447 ? -6.199 62.375 2.666 1 94.5 447 GLY A C 1
ATOM 3392 O O . GLY A 1 447 ? -6.348 63.125 3.643 1 94.5 447 GLY A O 1
ATOM 3393 N N . VAL A 1 448 ? -5.844 61.156 2.838 1 95.62 448 VAL A N 1
ATOM 3394 C CA . VAL A 1 448 ? -5.719 60.594 4.176 1 95.62 448 VAL A CA 1
ATOM 3395 C C . VAL A 1 448 ? -4.328 60 4.352 1 95.62 448 VAL A C 1
ATOM 3397 O O . VAL A 1 448 ? -4.09 59.219 5.285 1 95.62 448 VAL A O 1
ATOM 3400 N N . GLU A 1 449 ? -3.32 60.281 3.518 1 94.25 449 GLU A N 1
ATOM 3401 C CA . GLU A 1 449 ? -2 59.656 3.527 1 94.25 449 GLU A CA 1
ATOM 3402 C C . GLU A 1 449 ? -1.319 59.812 4.883 1 94.25 449 GLU A C 1
ATOM 3404 O O . GLU A 1 449 ? -0.582 58.938 5.328 1 94.25 449 GLU A O 1
ATOM 3409 N N . GLU A 1 450 ? -1.639 60.875 5.586 1 92.44 450 GLU A N 1
ATOM 3410 C CA . GLU A 1 450 ? -0.97 61.156 6.855 1 92.44 450 GLU A CA 1
ATOM 3411 C C . GLU A 1 450 ? -1.607 60.375 7.992 1 92.44 450 GLU A C 1
ATOM 3413 O O . GLU A 1 450 ? -1.027 60.25 9.07 1 92.44 450 GLU A O 1
ATOM 3418 N N . HIS A 1 451 ? -2.758 59.781 7.742 1 94.69 451 HIS A N 1
ATOM 3419 C CA . HIS A 1 451 ? -3.484 59.062 8.766 1 94.69 451 HIS A CA 1
ATOM 3420 C C . HIS A 1 451 ? -3.436 57.562 8.5 1 94.69 451 HIS A C 1
ATOM 3422 O O . HIS A 1 451 ? -4.062 56.75 9.219 1 94.69 451 HIS A O 1
ATOM 3428 N N . LEU A 1 452 ? -2.748 57.25 7.488 1 96 452 LEU A N 1
ATOM 3429 C CA . LEU A 1 452 ? -2.719 55.844 7.078 1 96 452 LEU A CA 1
ATOM 3430 C C . LEU A 1 452 ? -1.304 55.281 7.16 1 96 452 LEU A C 1
ATOM 3432 O O . LEU A 1 452 ? -0.388 55.781 6.516 1 96 452 LEU A O 1
ATOM 3436 N N . GLU A 1 453 ? -1.134 54.25 7.977 1 97.56 453 GLU A N 1
ATOM 3437 C CA . GLU A 1 453 ? 0.146 53.562 8.047 1 97.56 453 GLU A CA 1
ATOM 3438 C C . GLU A 1 453 ? 0.141 52.312 7.176 1 97.56 453 GLU A C 1
ATOM 3440 O O . GLU A 1 453 ? -0.307 51.25 7.609 1 97.56 453 GLU A O 1
ATOM 3445 N N . ILE A 1 454 ? 0.704 52.344 6.008 1 97.75 454 ILE A N 1
ATOM 3446 C CA . ILE A 1 454 ? 0.702 51.25 5.031 1 97.75 454 ILE A CA 1
ATOM 3447 C C . ILE A 1 454 ? 1.705 50.188 5.453 1 97.75 454 ILE A C 1
ATOM 3449 O O . ILE A 1 454 ? 2.883 50.5 5.664 1 97.75 454 ILE A O 1
ATOM 3453 N N . SER A 1 455 ? 1.226 49 5.59 1 97.19 455 SER A N 1
ATOM 3454 C CA . SER A 1 455 ? 2.039 47.906 6.121 1 97.19 455 SER A CA 1
ATOM 3455 C C . SER A 1 455 ? 1.917 46.656 5.262 1 97.19 455 SER A C 1
ATOM 3457 O O . SER A 1 455 ? 0.875 46 5.258 1 97.19 455 SER A O 1
ATOM 3459 N N . PRO A 1 456 ? 2.963 46.219 4.492 1 95.44 456 PRO A N 1
ATOM 3460 C CA . PRO A 1 456 ? 2.934 44.969 3.74 1 95.44 456 PRO A CA 1
ATOM 3461 C C . PRO A 1 456 ? 3.041 43.75 4.641 1 95.44 456 PRO A C 1
ATOM 3463 O O . PRO A 1 456 ? 3.771 43.781 5.637 1 95.44 456 PRO A O 1
ATOM 3466 N N . LEU A 1 457 ? 2.312 42.719 4.336 1 93 457 LEU A N 1
ATOM 3467 C CA . LEU A 1 457 ? 2.41 41.438 5.004 1 93 457 LEU A CA 1
ATOM 3468 C C . LEU A 1 457 ? 3.236 40.469 4.176 1 93 457 LEU A C 1
ATOM 3470 O O . LEU A 1 457 ? 2.906 40.188 3.021 1 93 457 LEU A O 1
ATOM 3474 N N . PHE A 1 458 ? 4.312 39.938 4.738 1 90.44 458 PHE A N 1
ATOM 3475 C CA . PHE A 1 458 ? 5.148 38.938 4.121 1 90.44 458 PHE A CA 1
ATOM 3476 C C . PHE A 1 458 ? 4.805 37.531 4.668 1 90.44 458 PHE A C 1
ATOM 3478 O O . PHE A 1 458 ? 5.082 37.25 5.828 1 90.44 458 PHE A O 1
ATOM 3485 N N . GLU A 1 459 ? 4.203 36.625 3.816 1 85 459 GLU A N 1
ATOM 3486 C CA . GLU A 1 459 ? 3.746 35.375 4.371 1 85 459 GLU A CA 1
ATOM 3487 C C . GLU A 1 459 ? 3.912 34.219 3.361 1 85 459 GLU A C 1
ATOM 3489 O O . GLU A 1 459 ? 3.744 33.062 3.703 1 85 459 GLU A O 1
ATOM 3494 N N . THR A 1 460 ? 4.238 34.531 2.18 1 78.44 460 THR A N 1
ATOM 3495 C CA . THR A 1 460 ? 4.406 33.469 1.19 1 78.44 460 THR A CA 1
ATOM 3496 C C . THR A 1 460 ? 5.863 33 1.116 1 78.44 460 THR A C 1
ATOM 3498 O O . THR A 1 460 ? 6.77 33.781 1.433 1 78.44 460 THR A O 1
ATOM 3501 N N . ALA A 1 461 ? 5.992 31.797 0.723 1 75.81 461 ALA A N 1
ATOM 3502 C CA . ALA A 1 461 ? 7.348 31.281 0.553 1 75.81 461 ALA A CA 1
ATOM 3503 C C . ALA A 1 461 ? 8.156 32.156 -0.399 1 75.81 461 ALA A C 1
ATOM 3505 O O . ALA A 1 461 ? 9.328 32.438 -0.142 1 75.81 461 ALA A O 1
ATOM 3506 N N . GLU A 1 462 ? 7.535 32.562 -1.329 1 76.88 462 GLU A N 1
ATOM 3507 C CA . GLU A 1 462 ? 8.195 33.406 -2.336 1 76.88 462 GLU A CA 1
ATOM 3508 C C . GLU A 1 462 ? 8.586 34.75 -1.767 1 76.88 462 GLU A C 1
ATOM 3510 O O . GLU A 1 462 ? 9.695 35.25 -2.014 1 76.88 462 GLU A O 1
ATOM 3515 N N . ALA A 1 463 ? 7.719 35.312 -1.017 1 77.81 463 ALA A N 1
ATOM 3516 C CA . ALA A 1 463 ? 7.977 36.625 -0.427 1 77.81 463 ALA A CA 1
ATOM 3517 C C . ALA A 1 463 ? 9.117 36.531 0.586 1 77.81 463 ALA A C 1
ATOM 3519 O O . ALA A 1 463 ? 9.945 37.469 0.661 1 77.81 463 ALA A O 1
ATOM 3520 N N . LEU A 1 464 ? 9.133 35.469 1.264 1 80 464 LEU A N 1
ATOM 3521 C CA . LEU A 1 464 ? 10.133 35.344 2.32 1 80 464 LEU A CA 1
ATOM 3522 C C . LEU A 1 464 ? 11.484 34.938 1.747 1 80 464 LEU A C 1
ATOM 3524 O O . LEU A 1 464 ? 12.523 35.375 2.211 1 80 464 LEU A O 1
ATOM 3528 N N . GLU A 1 465 ? 11.461 34.094 0.708 1 75.19 465 GLU A N 1
ATOM 3529 C CA . GLU A 1 465 ? 12.703 33.531 0.182 1 75.19 465 GLU A CA 1
ATOM 3530 C C . GLU A 1 465 ? 13.352 34.5 -0.825 1 75.19 465 GLU A C 1
ATOM 3532 O O . GLU A 1 465 ? 14.578 34.656 -0.846 1 75.19 465 GLU A O 1
ATOM 3537 N N . HIS A 1 466 ? 12.562 35.094 -1.637 1 68.5 466 HIS A N 1
ATOM 3538 C CA . HIS A 1 466 ? 13.18 35.719 -2.795 1 68.5 466 HIS A CA 1
ATOM 3539 C C . HIS A 1 466 ? 12.812 37.219 -2.859 1 68.5 466 HIS A C 1
ATOM 3541 O O . HIS A 1 466 ? 13.562 38 -3.42 1 68.5 466 HIS A O 1
ATOM 3547 N N . ARG A 1 467 ? 11.758 37.562 -2.24 1 71.38 467 ARG A N 1
ATOM 3548 C CA . ARG A 1 467 ? 11.211 38.812 -2.734 1 71.38 467 ARG A CA 1
ATOM 3549 C C . ARG A 1 467 ? 11 39.812 -1.594 1 71.38 467 ARG A C 1
ATOM 3551 O O . ARG A 1 467 ? 10.844 41 -1.827 1 71.38 467 ARG A O 1
ATOM 3558 N N . GLY A 1 468 ? 11.094 39.438 -0.389 1 73.81 468 GLY A N 1
ATOM 3559 C CA . GLY A 1 468 ? 10.695 40.344 0.668 1 73.81 468 GLY A CA 1
ATOM 3560 C C . GLY A 1 468 ? 11.516 41.625 0.691 1 73.81 468 GLY A C 1
ATOM 3561 O O . GLY A 1 468 ? 10.953 42.719 0.713 1 73.81 468 GLY A O 1
ATOM 3562 N N . GLU A 1 469 ? 12.773 41.469 0.634 1 82.25 469 GLU A N 1
ATOM 3563 C CA . GLU A 1 469 ? 13.656 42.625 0.651 1 82.25 469 GLU A CA 1
ATOM 3564 C C . GLU A 1 469 ? 13.508 43.438 -0.623 1 82.25 469 GLU A C 1
ATOM 3566 O O . GLU A 1 469 ? 13.602 44.656 -0.586 1 82.25 469 GLU A O 1
ATOM 3571 N N . ARG A 1 470 ? 13.25 42.812 -1.656 1 86.5 470 ARG A N 1
ATOM 3572 C CA . ARG A 1 470 ? 13.102 43.5 -2.936 1 86.5 470 ARG A CA 1
ATOM 3573 C C . ARG A 1 470 ? 11.844 44.375 -2.945 1 86.5 470 ARG A C 1
ATOM 3575 O O . ARG A 1 470 ? 11.836 45.438 -3.553 1 86.5 470 ARG A O 1
ATOM 3582 N N . VAL A 1 471 ? 10.836 43.875 -2.25 1 89.69 471 VAL A N 1
ATOM 3583 C CA . VAL A 1 471 ? 9.578 44.625 -2.164 1 89.69 471 VAL A CA 1
ATOM 3584 C C . VAL A 1 471 ? 9.812 45.969 -1.451 1 89.69 471 VAL A C 1
ATOM 3586 O O . VAL A 1 471 ? 9.383 47 -1.933 1 89.69 471 VAL A O 1
ATOM 3589 N N . VAL A 1 472 ? 10.484 45.906 -0.344 1 92.38 472 VAL A N 1
ATOM 3590 C CA . VAL A 1 472 ? 10.766 47.094 0.453 1 92.38 472 VAL A CA 1
ATOM 3591 C C . VAL A 1 472 ? 11.695 48.031 -0.321 1 92.38 472 VAL A C 1
ATOM 3593 O O . VAL A 1 472 ? 11.469 49.219 -0.358 1 92.38 472 VAL A O 1
ATOM 3596 N N . GLU A 1 473 ? 12.656 47.469 -0.968 1 93.19 473 GLU A N 1
ATOM 3597 C CA . GLU A 1 473 ? 13.617 48.25 -1.723 1 93.19 473 GLU A CA 1
ATOM 3598 C C . GLU A 1 473 ? 12.953 48.938 -2.908 1 93.19 473 GLU A C 1
ATOM 3600 O O . GLU A 1 473 ? 13.258 50.094 -3.205 1 93.19 473 GLU A O 1
ATOM 3605 N N . GLU A 1 474 ? 12.148 48.219 -3.561 1 92.69 474 GLU A N 1
ATOM 3606 C CA . GLU A 1 474 ? 11.422 48.781 -4.691 1 92.69 474 GLU A CA 1
ATOM 3607 C C . GLU A 1 474 ? 10.633 50 -4.273 1 92.69 474 GLU A C 1
ATOM 3609 O O . GLU A 1 474 ? 10.586 51 -5.004 1 92.69 474 GLU A O 1
ATOM 3614 N N . ALA A 1 475 ? 9.977 49.906 -3.168 1 94.56 475 ALA A N 1
ATOM 3615 C CA . ALA A 1 475 ? 9.219 51.062 -2.67 1 94.56 475 ALA A CA 1
ATOM 3616 C C . ALA A 1 475 ? 10.141 52.219 -2.289 1 94.56 475 ALA A C 1
ATOM 3618 O O . ALA A 1 475 ? 9.836 53.375 -2.555 1 94.56 475 ALA A O 1
ATOM 3619 N N . LEU A 1 476 ? 11.297 51.906 -1.724 1 94.94 476 LEU A N 1
ATOM 3620 C CA . LEU A 1 476 ? 12.234 52.938 -1.235 1 94.94 476 LEU A CA 1
ATOM 3621 C C . LEU A 1 476 ? 12.875 53.688 -2.395 1 94.94 476 LEU A C 1
ATOM 3623 O O . LEU A 1 476 ? 13.367 54.781 -2.217 1 94.94 476 LEU A O 1
ATOM 3627 N N . ARG A 1 477 ? 12.844 53.094 -3.529 1 94.25 477 ARG A N 1
ATOM 3628 C CA . ARG A 1 477 ? 13.391 53.75 -4.707 1 94.25 477 ARG A CA 1
ATOM 3629 C C . ARG A 1 477 ? 12.531 54.938 -5.098 1 94.25 477 ARG A C 1
ATOM 3631 O O . ARG A 1 477 ? 13 55.875 -5.777 1 94.25 477 ARG A O 1
ATOM 3638 N N . SER A 1 478 ? 11.305 54.969 -4.723 1 95.56 478 SER A N 1
ATOM 3639 C CA . SER A 1 478 ? 10.391 56.062 -5.031 1 95.56 478 SER A CA 1
ATOM 3640 C C . SER A 1 478 ? 10.602 57.25 -4.094 1 95.56 478 SER A C 1
ATOM 3642 O O . SER A 1 478 ? 10.508 57.094 -2.871 1 95.56 478 SER A O 1
ATOM 3644 N N . PRO A 1 479 ? 10.805 58.375 -4.621 1 95 479 PRO A N 1
ATOM 3645 C CA . PRO A 1 479 ? 10.93 59.562 -3.758 1 95 479 PRO A CA 1
ATOM 3646 C C . PRO A 1 479 ? 9.648 59.875 -2.99 1 95 479 PRO A C 1
ATOM 3648 O O . PRO A 1 479 ? 9.703 60.281 -1.835 1 95 479 PRO A O 1
ATOM 3651 N N . ALA A 1 480 ? 8.594 59.656 -3.645 1 95.81 480 ALA A N 1
ATOM 3652 C CA . ALA A 1 480 ? 7.305 59.875 -2.994 1 95.81 480 ALA A CA 1
ATOM 3653 C C . ALA A 1 480 ? 7.152 59 -1.757 1 95.81 480 ALA A C 1
ATOM 3655 O O . ALA A 1 480 ? 6.609 59.438 -0.74 1 95.81 480 ALA A O 1
ATOM 3656 N N . TRP A 1 481 ? 7.59 57.812 -1.858 1 96.75 481 TRP A N 1
ATOM 3657 C CA . TRP A 1 481 ? 7.508 56.875 -0.735 1 96.75 481 TRP A CA 1
ATOM 3658 C C . TRP A 1 481 ? 8.422 57.312 0.403 1 96.75 481 TRP A C 1
ATOM 3660 O O . TRP A 1 481 ? 8.023 57.312 1.57 1 96.75 481 TRP A O 1
ATOM 3670 N N . ARG A 1 482 ? 9.602 57.75 0.125 1 96.56 482 ARG A N 1
ATOM 3671 C CA . ARG A 1 482 ? 10.539 58.219 1.141 1 96.56 482 ARG A CA 1
ATOM 3672 C C . ARG A 1 482 ? 9.992 59.469 1.846 1 96.56 482 ARG A C 1
ATOM 3674 O O . ARG A 1 482 ? 10.125 59.594 3.064 1 96.56 482 ARG A O 1
ATOM 3681 N N . ASP A 1 483 ? 9.414 60.281 1.02 1 95.75 483 ASP A N 1
ATOM 3682 C CA . ASP A 1 483 ? 8.828 61.5 1.598 1 95.75 483 ASP A CA 1
ATOM 3683 C C . ASP A 1 483 ? 7.68 61.125 2.545 1 95.75 483 ASP A C 1
ATOM 3685 O O . ASP A 1 483 ? 7.547 61.75 3.613 1 95.75 483 ASP A O 1
ATOM 3689 N N . TYR A 1 484 ? 6.891 60.312 2.123 1 95.62 484 TYR A N 1
ATOM 3690 C CA . TYR A 1 484 ? 5.781 59.812 2.934 1 95.62 484 TYR A CA 1
ATOM 3691 C C . TYR A 1 484 ? 6.277 59.25 4.258 1 95.62 484 TYR A C 1
ATOM 3693 O O . TYR A 1 484 ? 5.746 59.594 5.32 1 95.62 484 TYR A O 1
ATOM 3701 N N . LEU A 1 485 ? 7.316 58.438 4.25 1 96.69 485 LEU A N 1
ATOM 3702 C CA . LEU A 1 485 ? 7.867 57.812 5.449 1 96.69 485 LEU A CA 1
ATOM 3703 C C . LEU A 1 485 ? 8.445 58.875 6.387 1 96.69 485 LEU A C 1
ATOM 3705 O O . LEU A 1 485 ? 8.281 58.781 7.605 1 96.69 485 LEU A O 1
ATOM 3709 N N . ARG A 1 486 ? 9.078 59.844 5.801 1 95.12 486 ARG A N 1
ATOM 3710 C CA . AR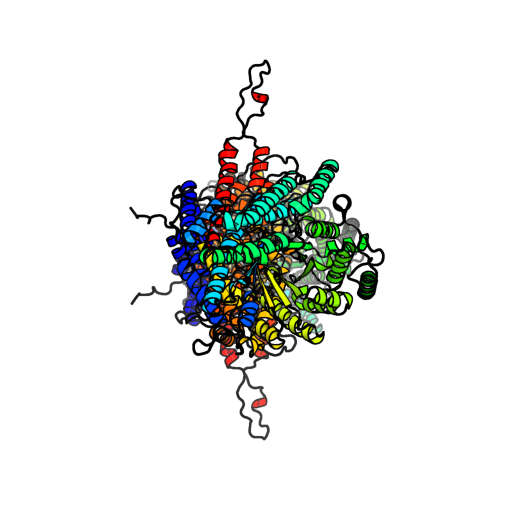G A 1 486 ? 9.656 60.906 6.613 1 95.12 486 ARG A CA 1
ATOM 3711 C C . ARG A 1 486 ? 8.562 61.719 7.324 1 95.12 486 ARG A C 1
ATOM 3713 O O . ARG A 1 486 ? 8.734 62.094 8.484 1 95.12 486 ARG A O 1
ATOM 3720 N N . LYS A 1 487 ? 7.539 61.844 6.582 1 94.5 487 LYS A N 1
ATOM 3721 C CA . LYS A 1 487 ? 6.418 62.594 7.16 1 94.5 487 LYS A CA 1
ATOM 3722 C C . LYS A 1 487 ? 5.738 61.781 8.258 1 94.5 487 LYS A C 1
ATOM 3724 O O . LYS A 1 487 ? 5.363 62.312 9.297 1 94.5 487 LYS A O 1
ATOM 3729 N N . LEU A 1 488 ? 5.547 60.594 8 1 94.12 488 LEU A N 1
ATOM 3730 C CA . LEU A 1 488 ? 4.898 59.688 8.953 1 94.12 488 LEU A CA 1
ATOM 3731 C C . LEU A 1 488 ? 5.812 59.406 10.141 1 94.12 488 LEU A C 1
ATOM 3733 O O . LEU A 1 488 ? 5.336 59.219 11.266 1 94.12 488 LEU A O 1
ATOM 3737 N N . GLY A 1 489 ? 7.113 59.25 9.836 1 94.62 489 GLY A N 1
ATOM 3738 C CA . GLY A 1 489 ? 8.117 59 10.867 1 94.62 489 GLY A CA 1
ATOM 3739 C C . GLY A 1 489 ? 8.344 57.531 11.172 1 94.62 489 GLY A C 1
ATOM 3740 O O . GLY A 1 489 ? 9.086 57.219 12.086 1 94.62 489 GLY A O 1
ATOM 3741 N N . ARG A 1 490 ? 7.727 56.688 10.445 1 95.81 490 ARG A N 1
ATOM 3742 C CA . ARG A 1 490 ? 7.926 55.281 10.758 1 95.81 490 ARG A CA 1
ATOM 3743 C C . ARG A 1 490 ? 7.668 54.406 9.539 1 95.81 490 ARG A C 1
ATOM 3745 O O . ARG A 1 490 ? 6.949 54.812 8.625 1 95.81 490 ARG A O 1
ATOM 3752 N N . LEU A 1 491 ? 8.312 53.219 9.461 1 96.56 491 LEU A N 1
ATOM 3753 C CA . LEU A 1 491 ? 8.086 52.125 8.531 1 96.56 491 LEU A CA 1
ATOM 3754 C C . LEU A 1 491 ? 7.426 50.938 9.234 1 96.56 491 LEU A C 1
ATOM 3756 O O . LEU A 1 491 ? 7.945 50.438 10.234 1 96.56 491 LEU A O 1
ATOM 3760 N N . CYS A 1 492 ? 6.234 50.562 8.773 1 97.5 492 CYS A N 1
ATOM 3761 C CA . CYS A 1 492 ? 5.5 49.469 9.391 1 97.5 492 CYS A CA 1
ATOM 3762 C C . CYS A 1 492 ? 5.578 48.188 8.523 1 97.5 492 CYS A C 1
ATOM 3764 O O . CYS A 1 492 ? 5.277 48.25 7.328 1 97.5 492 CYS A O 1
ATOM 3766 N N . LEU A 1 493 ? 5.996 47.094 9.102 1 96 493 LEU A N 1
ATOM 3767 C CA . LEU A 1 493 ? 6.102 45.812 8.422 1 96 493 LEU A CA 1
ATOM 3768 C C . LEU A 1 493 ? 5.359 44.719 9.195 1 96 493 LEU A C 1
ATOM 3770 O O . LEU A 1 493 ? 5.348 44.719 10.43 1 96 493 LEU A O 1
ATOM 3774 N N . GLN A 1 494 ? 4.73 43.844 8.477 1 95.44 494 GLN A N 1
ATOM 3775 C CA . GLN A 1 494 ? 4.031 42.719 9.086 1 95.44 494 GLN A CA 1
ATOM 3776 C C . GLN A 1 494 ? 4.59 41.406 8.586 1 95.44 494 GLN A C 1
ATOM 3778 O O . GLN A 1 494 ? 4.902 41.25 7.406 1 95.44 494 GLN A O 1
ATOM 3783 N N . PHE A 1 495 ? 4.691 40.406 9.477 1 93.06 495 PHE A N 1
ATOM 3784 C CA . PHE A 1 495 ? 5.219 39.094 9.156 1 93.06 495 PHE A CA 1
ATOM 3785 C C . PHE A 1 495 ? 4.234 38 9.555 1 93.06 495 PHE A C 1
ATOM 3787 O O . PHE A 1 495 ? 3.818 37.938 10.711 1 93.06 495 PHE A O 1
ATOM 3794 N N . GLY A 1 496 ? 3.852 37.188 8.578 1 88.81 496 GLY A N 1
ATOM 3795 C CA . GLY A 1 496 ? 2.938 36.094 8.828 1 88.81 496 GLY A CA 1
ATOM 3796 C C . GLY A 1 496 ? 3.646 34.781 9.086 1 88.81 496 GLY A C 1
ATOM 3797 O O . GLY A 1 496 ? 4.32 34.25 8.203 1 88.81 496 GLY A O 1
ATOM 3798 N N . TYR A 1 497 ? 3.408 34.094 10.211 1 82.94 497 TYR A N 1
ATOM 3799 C CA . TYR A 1 497 ? 4.098 32.875 10.609 1 82.94 497 TYR A CA 1
ATOM 3800 C C . TYR A 1 497 ? 3.287 31.641 10.227 1 82.94 497 TYR A C 1
ATOM 3802 O O . TYR A 1 497 ? 3.814 30.703 9.625 1 82.94 497 TYR A O 1
ATOM 3810 N N . SER A 1 498 ? 2.01 31.641 10.438 1 81.5 498 SER A N 1
ATOM 3811 C CA . SER A 1 498 ? 1.177 30.469 10.211 1 81.5 498 SER A CA 1
ATOM 3812 C C . SER A 1 498 ? 1.098 30.125 8.727 1 81.5 498 SER A C 1
ATOM 3814 O O . SER A 1 498 ? 1.244 28.953 8.344 1 81.5 498 SER A O 1
ATOM 3816 N N . ASP A 1 499 ? 0.843 31.047 7.941 1 80.06 499 ASP A N 1
ATOM 3817 C CA . ASP A 1 499 ? 0.695 30.812 6.512 1 80.06 499 ASP A CA 1
ATOM 3818 C C . ASP A 1 499 ? 2.01 30.344 5.895 1 80.06 499 ASP A C 1
ATOM 3820 O O . ASP A 1 499 ? 2.016 29.453 5.035 1 80.06 499 ASP A O 1
ATOM 3824 N N . SER A 1 500 ? 3.055 30.938 6.398 1 82.44 500 SER A N 1
ATOM 3825 C CA . SER A 1 500 ? 4.355 30.531 5.879 1 82.44 500 SER A CA 1
ATOM 3826 C C . SER A 1 500 ? 4.711 29.125 6.34 1 82.44 500 SER A C 1
ATOM 3828 O O . SER A 1 500 ? 5.273 28.344 5.574 1 82.44 500 SER A O 1
ATOM 3830 N N . GLY A 1 501 ? 4.363 28.844 7.496 1 87.44 501 GLY A N 1
ATOM 3831 C CA . GLY A 1 501 ? 4.699 27.547 8.07 1 87.44 501 GLY A CA 1
ATOM 3832 C C . GLY A 1 501 ? 4.062 26.375 7.34 1 87.44 501 GLY A C 1
ATOM 3833 O O . GLY A 1 501 ? 4.641 25.297 7.262 1 87.44 501 GLY A O 1
ATOM 3834 N N . ARG A 1 502 ? 2.982 26.578 6.789 1 88.62 502 ARG A N 1
ATOM 3835 C CA . ARG A 1 502 ? 2.258 25.531 6.086 1 88.62 502 ARG A CA 1
ATOM 3836 C C . ARG A 1 502 ? 3.01 25.094 4.832 1 88.62 502 ARG A C 1
ATOM 3838 O O . ARG A 1 502 ? 2.908 23.938 4.414 1 88.62 502 ARG A O 1
ATOM 3845 N N . TYR A 1 503 ? 3.775 26.047 4.246 1 87.69 503 TYR A N 1
ATOM 3846 C CA . TYR A 1 503 ? 4.41 25.75 2.969 1 87.69 503 TYR A CA 1
ATOM 3847 C C . TYR A 1 503 ? 5.875 25.359 3.162 1 87.69 503 TYR A C 1
ATOM 3849 O O . TYR A 1 503 ? 6.391 24.484 2.473 1 87.69 503 TYR A O 1
ATOM 3857 N N . VAL A 1 504 ? 6.496 26.047 4.145 1 92 504 VAL A N 1
ATOM 3858 C CA . VAL A 1 504 ? 7.941 25.844 4.207 1 92 504 VAL A CA 1
ATOM 3859 C C . VAL A 1 504 ? 8.32 25.25 5.559 1 92 504 VAL A C 1
ATOM 3861 O O . VAL A 1 504 ? 9.477 24.875 5.77 1 92 504 VAL A O 1
ATOM 3864 N N . GLY A 1 505 ? 7.406 25.156 6.469 1 92.38 505 GLY A N 1
ATOM 3865 C CA . GLY A 1 505 ? 7.688 24.766 7.84 1 92.38 505 GLY A CA 1
ATOM 3866 C C . GLY A 1 505 ? 7.711 25.938 8.805 1 92.38 505 GLY A C 1
ATOM 3867 O O . GLY A 1 505 ? 8.172 27.031 8.453 1 92.38 505 GLY A O 1
ATOM 3868 N N . GLN A 1 506 ? 7.254 25.734 9.992 1 92 506 GLN A N 1
ATOM 3869 C CA . GLN A 1 506 ? 7.07 26.828 10.938 1 92 506 GLN A CA 1
ATOM 3870 C C . GLN A 1 506 ? 8.414 27.359 11.43 1 92 506 GLN A C 1
ATOM 3872 O O . GLN A 1 506 ? 8.617 28.578 11.477 1 92 506 GLN A O 1
ATOM 3877 N N . VAL A 1 507 ? 9.266 26.5 11.789 1 92.62 507 VAL A N 1
ATOM 3878 C CA . VAL A 1 507 ? 10.562 26.922 12.305 1 92.62 507 VAL A CA 1
ATOM 3879 C C . VAL A 1 507 ? 11.383 27.562 11.18 1 92.62 507 VAL A C 1
ATOM 3881 O O . VAL A 1 507 ? 12.047 28.578 11.391 1 92.62 507 VAL A O 1
ATOM 3884 N N . GLN A 1 508 ? 11.289 26.984 10.055 1 92.56 508 GLN A N 1
ATOM 3885 C CA . GLN A 1 508 ? 11.992 27.5 8.883 1 92.56 508 GLN A CA 1
ATOM 3886 C C . GLN A 1 508 ? 11.469 28.875 8.5 1 92.56 508 GLN A C 1
ATOM 3888 O O . GLN A 1 508 ? 12.25 29.75 8.102 1 92.56 508 GLN A O 1
ATOM 3893 N N . ALA A 1 509 ? 10.211 29.078 8.633 1 91.19 509 ALA A N 1
ATOM 3894 C CA . ALA A 1 509 ? 9.609 30.375 8.336 1 91.19 509 ALA A CA 1
ATOM 3895 C C . ALA A 1 509 ? 10.164 31.453 9.258 1 91.19 509 ALA A C 1
ATOM 3897 O O . ALA A 1 509 ? 10.406 32.594 8.82 1 91.19 509 ALA A O 1
ATOM 3898 N N . SER A 1 510 ? 10.32 31.125 10.477 1 90.75 510 SER A N 1
ATOM 3899 C CA . SER A 1 510 ? 10.852 32.094 11.438 1 90.75 510 SER A CA 1
ATOM 3900 C C . SER A 1 510 ? 12.273 32.5 11.078 1 90.75 510 SER A C 1
ATOM 3902 O O . SER A 1 510 ? 12.664 33.656 11.297 1 90.75 510 SER A O 1
ATOM 3904 N N . GLN A 1 511 ? 13.023 31.578 10.578 1 91.12 511 GLN A N 1
ATOM 3905 C CA . GLN A 1 511 ? 14.375 31.891 10.141 1 91.12 511 GLN A CA 1
ATOM 3906 C C . GLN A 1 511 ? 14.367 32.812 8.938 1 91.12 511 GLN A C 1
ATOM 3908 O O . GLN A 1 511 ? 15.188 33.719 8.844 1 91.12 511 GLN A O 1
ATOM 3913 N N . LEU A 1 512 ? 13.5 32.594 8.055 1 91.56 512 LEU A N 1
ATOM 3914 C CA . LEU A 1 512 ? 13.383 33.438 6.879 1 91.56 512 LEU A CA 1
ATOM 3915 C C . LEU A 1 512 ? 12.945 34.844 7.273 1 91.56 512 LEU A C 1
ATOM 3917 O O . LEU A 1 512 ? 13.43 35.844 6.707 1 91.56 512 LEU A O 1
ATOM 3921 N N . ILE A 1 513 ? 12.039 34.938 8.211 1 92.94 513 ILE A N 1
ATOM 3922 C CA . ILE A 1 513 ? 11.555 36.25 8.695 1 92.94 513 ILE A CA 1
ATOM 3923 C C . ILE A 1 513 ? 12.695 37 9.367 1 92.94 513 ILE A C 1
ATOM 3925 O O . ILE A 1 513 ? 12.852 38.188 9.172 1 92.94 513 ILE A O 1
ATOM 3929 N N . GLU A 1 514 ? 13.445 36.281 10.156 1 92.5 514 GLU A N 1
ATOM 3930 C CA . GLU A 1 514 ? 14.602 36.875 10.797 1 92.5 514 GLU A CA 1
ATOM 3931 C C . GLU A 1 514 ? 15.57 37.469 9.766 1 92.5 514 GLU A C 1
ATOM 3933 O O . GLU A 1 514 ? 16.062 38.562 9.922 1 92.5 514 GLU A O 1
ATOM 3938 N N . ARG A 1 515 ? 15.852 36.719 8.742 1 91.12 515 ARG A N 1
ATOM 3939 C CA . ARG A 1 515 ? 16.734 37.188 7.68 1 91.12 515 ARG A CA 1
ATOM 3940 C C . ARG A 1 515 ? 16.172 38.438 7 1 91.12 515 ARG A C 1
ATOM 3942 O O . ARG A 1 515 ? 16.922 39.344 6.66 1 91.12 515 ARG A O 1
ATOM 3949 N N . LEU A 1 516 ? 14.938 38.406 6.809 1 92.88 516 LEU A N 1
ATOM 3950 C CA . LEU A 1 516 ? 14.297 39.562 6.188 1 92.88 516 LEU A CA 1
ATOM 3951 C C . LEU A 1 516 ? 14.414 40.781 7.074 1 92.88 516 LEU A C 1
ATOM 3953 O O . LEU A 1 516 ? 14.688 41.875 6.582 1 92.88 516 LEU A O 1
ATOM 3957 N N . LYS A 1 517 ? 14.172 40.656 8.375 1 94.25 517 LYS A N 1
ATOM 3958 C CA . LYS A 1 517 ? 14.312 41.781 9.312 1 94.25 517 LYS A CA 1
ATOM 3959 C C . LYS A 1 517 ? 15.719 42.344 9.266 1 94.25 517 LYS A C 1
ATOM 3961 O O . LYS A 1 517 ? 15.883 43.594 9.289 1 94.25 517 LYS A O 1
ATOM 3966 N N . LEU A 1 518 ? 16.719 41.5 9.195 1 92.44 518 LEU A N 1
ATOM 3967 C CA . LEU A 1 518 ? 18.109 41.969 9.125 1 92.44 518 LEU A CA 1
ATOM 3968 C C . LEU A 1 518 ? 18.375 42.75 7.844 1 92.44 518 LEU A C 1
ATOM 3970 O O . LEU A 1 518 ? 19.047 43.75 7.863 1 92.44 518 LEU A O 1
ATOM 3974 N N . ARG A 1 519 ? 17.812 42.281 6.789 1 91.94 519 ARG A N 1
ATOM 3975 C CA . ARG A 1 519 ? 17.984 42.969 5.508 1 91.94 519 ARG A CA 1
ATOM 3976 C C . ARG A 1 519 ? 17.328 44.344 5.512 1 91.94 519 ARG A C 1
ATOM 3978 O O . ARG A 1 519 ? 17.812 45.281 4.887 1 91.94 519 ARG A O 1
ATOM 3985 N N . VAL A 1 520 ? 16.188 44.406 6.121 1 92.88 520 VAL A N 1
ATOM 3986 C CA . VAL A 1 520 ? 15.477 45.656 6.215 1 92.88 520 VAL A CA 1
ATOM 3987 C C . VAL A 1 520 ? 16.328 46.688 6.957 1 92.88 520 VAL A C 1
ATOM 3989 O O . VAL A 1 520 ? 16.391 47.844 6.566 1 92.88 520 VAL A O 1
ATOM 3992 N N . ALA A 1 521 ? 16.953 46.281 8.031 1 92.81 521 ALA A N 1
ATOM 3993 C CA . ALA A 1 521 ? 17.844 47.156 8.781 1 92.81 521 ALA A CA 1
ATOM 3994 C C . ALA A 1 521 ? 18.953 47.719 7.887 1 92.81 521 ALA A C 1
ATOM 3996 O O . ALA A 1 521 ? 19.25 48.906 7.922 1 92.81 521 ALA A O 1
ATOM 3997 N N . ASP A 1 522 ? 19.5 46.875 7.047 1 91.88 522 ASP A N 1
ATOM 3998 C CA . ASP A 1 522 ? 20.562 47.281 6.129 1 91.88 522 ASP A CA 1
ATOM 3999 C C . ASP A 1 522 ? 20.047 48.281 5.082 1 91.88 522 ASP A C 1
ATOM 4001 O O . ASP A 1 522 ? 20.734 49.219 4.738 1 91.88 522 ASP A O 1
ATOM 4005 N N . LEU A 1 523 ? 18.906 47.969 4.613 1 92 523 LEU A N 1
ATOM 4006 C CA . LEU A 1 523 ? 18.312 48.781 3.568 1 92 523 LEU A CA 1
ATOM 4007 C C . LEU A 1 523 ? 18.047 50.188 4.074 1 92 523 LEU A C 1
ATOM 4009 O O . LEU A 1 523 ? 18.266 51.188 3.357 1 92 523 LEU A O 1
ATOM 4013 N N . LEU A 1 524 ? 17.453 50.344 5.289 1 93.12 524 LEU A N 1
ATOM 4014 C CA . LEU A 1 524 ? 17.141 51.656 5.848 1 93.12 524 LEU A CA 1
ATOM 4015 C C . LEU A 1 524 ? 18.422 52.469 6.027 1 93.12 524 LEU A C 1
ATOM 4017 O O . LEU A 1 524 ? 18.406 53.688 5.781 1 93.12 524 LEU A O 1
ATOM 4021 N N . ASP A 1 525 ? 19.453 51.812 6.402 1 91 525 ASP A N 1
ATOM 4022 C CA . ASP A 1 525 ? 20.734 52.5 6.539 1 91 525 ASP A CA 1
ATOM 4023 C C . ASP A 1 525 ? 21.25 52.969 5.184 1 91 525 ASP A C 1
ATOM 4025 O O . ASP A 1 525 ? 21.688 54.125 5.055 1 91 525 ASP A O 1
ATOM 4029 N N . ARG A 1 526 ? 21.172 52.219 4.191 1 92.25 526 ARG A N 1
ATOM 4030 C CA . ARG A 1 526 ? 21.656 52.531 2.85 1 92.25 526 ARG A CA 1
ATOM 4031 C C . ARG A 1 526 ? 20.922 53.719 2.254 1 92.25 526 ARG A C 1
ATOM 4033 O O . ARG A 1 526 ? 21.484 54.5 1.497 1 92.25 526 ARG A O 1
ATOM 4040 N N . TYR A 1 527 ? 19.672 53.875 2.566 1 94.06 527 TYR A N 1
ATOM 4041 C CA . TYR A 1 527 ? 18.859 54.938 1.986 1 94.06 527 TYR A CA 1
ATOM 4042 C C . TYR A 1 527 ? 18.828 56.156 2.895 1 94.06 527 TYR A C 1
ATOM 4044 O O . TYR A 1 527 ? 18.078 57.094 2.65 1 94.06 527 TYR A O 1
ATOM 4052 N N . GLY A 1 528 ? 19.578 56.094 3.977 1 92.38 528 GLY A N 1
ATOM 4053 C CA . GLY A 1 528 ? 19.672 57.219 4.891 1 92.38 528 GLY A CA 1
ATOM 4054 C C . GLY A 1 528 ? 18.406 57.438 5.695 1 92.38 528 GLY A C 1
ATOM 4055 O O . GLY A 1 528 ? 18.047 58.562 5.992 1 92.38 528 GLY A O 1
ATOM 4056 N N . LEU A 1 529 ? 17.641 56.469 5.98 1 93.44 529 LEU A N 1
ATOM 4057 C CA . LEU A 1 529 ? 16.391 56.562 6.715 1 93.44 529 LEU A CA 1
ATOM 4058 C C . LEU A 1 529 ? 16.5 55.812 8.047 1 93.44 529 LEU A C 1
ATOM 4060 O O . LEU A 1 529 ? 15.5 55.312 8.578 1 93.44 529 LEU A O 1
ATOM 4064 N N . GLY A 1 530 ? 17.656 55.75 8.57 1 88.38 530 GLY A N 1
ATOM 4065 C CA . GLY A 1 530 ? 17.906 55.031 9.812 1 88.38 530 GLY A CA 1
ATOM 4066 C C . GLY A 1 530 ? 17.219 55.656 11.008 1 88.38 530 GLY A C 1
ATOM 4067 O O . GLY A 1 530 ? 17.047 55.031 12.047 1 88.38 530 GLY A O 1
ATOM 4068 N N . ASP A 1 531 ? 16.797 56.875 10.859 1 89.44 531 ASP A N 1
ATOM 4069 C CA . ASP A 1 531 ? 16.188 57.594 11.984 1 89.44 531 ASP A CA 1
ATOM 4070 C C . ASP A 1 531 ? 14.695 57.281 12.094 1 89.44 531 ASP A C 1
ATOM 4072 O O . ASP A 1 531 ? 14.062 57.625 13.102 1 89.44 531 ASP A O 1
ATOM 4076 N N . LEU A 1 532 ? 14.164 56.656 11.125 1 94.38 532 LEU A N 1
ATOM 4077 C CA . LEU A 1 532 ? 12.758 56.281 11.156 1 94.38 532 LEU A CA 1
ATOM 4078 C C . LEU A 1 532 ? 12.516 55.188 12.211 1 94.38 532 LEU A C 1
ATOM 4080 O O . LEU A 1 532 ? 13.359 54.312 12.398 1 94.38 532 LEU A O 1
ATOM 4084 N N . GLU A 1 533 ? 11.406 55.25 12.898 1 96.25 533 GLU A N 1
ATOM 4085 C CA . GLU A 1 533 ? 10.984 54.125 13.711 1 96.25 533 GLU A CA 1
ATOM 4086 C C . GLU A 1 533 ? 10.539 52.938 12.844 1 96.25 533 GLU A C 1
ATOM 4088 O O . GLU A 1 533 ? 9.867 53.156 11.828 1 96.25 533 GLU A O 1
ATOM 4093 N N . VAL A 1 534 ? 10.961 51.75 13.203 1 97.19 534 VAL A N 1
ATOM 4094 C CA . VAL A 1 534 ? 10.531 50.562 12.492 1 97.19 534 VAL A CA 1
ATOM 4095 C C . VAL A 1 534 ? 9.57 49.75 13.367 1 97.19 534 VAL A C 1
ATOM 4097 O O . VAL A 1 534 ? 9.898 49.375 14.492 1 97.19 534 VAL A O 1
ATOM 4100 N N . VAL A 1 535 ? 8.352 49.562 12.852 1 97.69 535 VAL A N 1
ATOM 4101 C CA . VAL A 1 535 ? 7.363 48.719 13.539 1 97.69 535 VAL A CA 1
ATOM 4102 C C . VAL A 1 535 ? 7.367 47.312 12.945 1 97.69 535 VAL A C 1
ATOM 4104 O O . VAL A 1 535 ? 7.16 47.125 11.742 1 97.69 535 VAL A O 1
ATOM 4107 N N . LEU A 1 536 ? 7.66 46.375 13.75 1 97.25 536 LEU A N 1
ATOM 4108 C CA . LEU A 1 536 ? 7.645 44.969 13.359 1 97.25 536 LEU A CA 1
ATOM 4109 C C . LEU A 1 536 ? 6.441 44.25 13.961 1 97.25 536 LEU A C 1
ATOM 4111 O O . LEU A 1 536 ? 6.461 43.875 15.141 1 97.25 536 LEU A O 1
ATOM 4115 N N . PHE A 1 537 ? 5.469 44.031 13.172 1 97.06 537 PHE A N 1
ATOM 4116 C CA . PHE A 1 537 ? 4.258 43.344 13.609 1 97.06 537 PHE A CA 1
ATOM 4117 C C . PHE A 1 537 ? 4.32 41.875 13.266 1 97.06 537 PHE A C 1
ATOM 4119 O O . PHE A 1 537 ? 4.195 41.5 12.102 1 97.06 537 PHE A O 1
ATOM 4126 N N . ASP A 1 538 ? 4.488 41.031 14.266 1 94.38 538 ASP A N 1
ATOM 4127 C CA . ASP A 1 538 ? 4.562 39.594 14.102 1 94.38 538 ASP A CA 1
ATOM 4128 C C . ASP A 1 538 ? 3.199 38.938 14.328 1 94.38 538 ASP A C 1
ATOM 4130 O O . ASP A 1 538 ? 2.715 38.875 15.453 1 94.38 538 ASP A O 1
ATOM 4134 N N . THR A 1 539 ? 2.631 38.469 13.297 1 91.19 539 THR A N 1
ATOM 4135 C CA . THR A 1 539 ? 1.373 37.75 13.398 1 91.19 539 THR A CA 1
ATOM 4136 C C . THR A 1 539 ? 1.627 36.25 13.68 1 91.19 539 THR A C 1
ATOM 4138 O O . THR A 1 539 ? 1.604 35.438 12.766 1 91.19 539 THR A O 1
ATOM 4141 N N . HIS A 1 540 ? 1.882 36.062 14.898 1 88.75 540 HIS A N 1
ATOM 4142 C CA . HIS A 1 540 ? 2.168 34.75 15.484 1 88.75 540 HIS A CA 1
ATOM 4143 C C . HIS A 1 540 ? 1.051 34.312 16.422 1 88.75 540 HIS A C 1
ATOM 4145 O O . HIS A 1 540 ? 0.503 35.125 17.172 1 88.75 540 HIS A O 1
ATOM 4151 N N . GLY A 1 541 ? 0.478 33.125 16.234 1 83.25 541 GLY A N 1
ATOM 4152 C CA . GLY A 1 541 ? -0.664 32.688 17.016 1 83.25 541 GLY A CA 1
ATOM 4153 C C . GLY A 1 541 ? -0.277 31.781 18.172 1 83.25 541 GLY A C 1
ATOM 4154 O O . GLY A 1 541 ? 0.887 31.734 18.578 1 83.25 541 GLY A O 1
ATOM 4155 N N . GLU A 1 542 ? -1.234 31.234 18.844 1 84.75 542 GLU A N 1
ATOM 4156 C CA . GLU A 1 542 ? -1.035 30.484 20.078 1 84.75 542 GLU A CA 1
ATOM 4157 C C . GLU A 1 542 ? -0.787 29 19.797 1 84.75 542 GLU A C 1
ATOM 4159 O O . GLU A 1 542 ? -0.153 28.312 20.594 1 84.75 542 GLU A O 1
ATOM 4164 N N . GLY A 1 543 ? -1.177 28.516 18.781 1 85 543 GLY A N 1
ATOM 4165 C CA . GLY A 1 543 ? -0.978 27.109 18.484 1 85 543 GLY A CA 1
ATOM 4166 C C . GLY A 1 543 ? 0.42 26.797 17.984 1 85 543 GLY A C 1
ATOM 4167 O O . GLY A 1 543 ? 1.112 27.672 17.469 1 85 543 GLY A O 1
ATOM 4168 N N . LEU A 1 544 ? 0.844 25.578 18.172 1 81.06 544 LEU A N 1
ATOM 4169 C CA . LEU A 1 544 ? 2.184 25.172 17.766 1 81.06 544 LEU A CA 1
ATOM 4170 C C . LEU A 1 544 ? 2.402 25.453 16.281 1 81.06 544 LEU A C 1
ATOM 4172 O O . LEU A 1 544 ? 3.498 25.844 15.867 1 81.06 544 LEU A O 1
ATOM 4176 N N . GLY A 1 545 ? 1.302 25.25 15.586 1 73.06 545 GLY A N 1
ATOM 4177 C CA . GLY A 1 545 ? 1.412 25.5 14.164 1 73.06 545 GLY A CA 1
ATOM 4178 C C . GLY A 1 545 ? 1.284 26.969 13.805 1 73.06 545 GLY A C 1
ATOM 4179 O O . GLY A 1 545 ? 1.419 27.328 12.633 1 73.06 545 GLY A O 1
ATOM 4180 N N . ARG A 1 546 ? 1.039 27.75 14.773 1 73.81 546 ARG A N 1
ATOM 4181 C CA . ARG A 1 546 ? 0.919 29.188 14.562 1 73.81 546 ARG A CA 1
ATOM 4182 C C . ARG A 1 546 ? 1.985 29.953 15.352 1 73.81 546 ARG A C 1
ATOM 4184 O O . ARG A 1 546 ? 1.764 31.094 15.766 1 73.81 546 ARG A O 1
ATOM 4191 N N . ALA A 1 547 ? 2.867 29.094 15.758 1 54.69 547 ALA A N 1
ATOM 4192 C CA . ALA A 1 547 ? 4.078 29.625 16.375 1 54.69 547 ALA A CA 1
ATOM 4193 C C . ALA A 1 547 ? 3.828 30.016 17.828 1 54.69 547 ALA A C 1
ATOM 4195 O O . ALA A 1 547 ? 4.539 30.859 18.391 1 54.69 547 ALA A O 1
ATOM 4196 N N . GLY A 1 548 ? 2.65 29.547 18.391 1 77.69 548 GLY A N 1
ATOM 4197 C CA . GLY A 1 548 ? 2.57 29.688 19.828 1 77.69 548 GLY A CA 1
ATOM 4198 C C . GLY A 1 548 ? 3.682 28.953 20.562 1 77.69 548 GLY A C 1
ATOM 4199 O O . GLY A 1 548 ? 3.889 27.766 20.359 1 77.69 548 GLY A O 1
ATOM 4200 N N . HIS A 1 549 ? 4.395 29.688 21.203 1 90.56 549 HIS A N 1
ATOM 4201 C CA . HIS A 1 549 ? 5.613 29.109 21.766 1 90.56 549 HIS A CA 1
ATOM 4202 C C . HIS A 1 549 ? 5.297 28.188 22.938 1 90.56 549 HIS A C 1
ATOM 4204 O O . HIS A 1 549 ? 4.57 28.562 23.859 1 90.56 549 HIS A O 1
ATOM 4210 N N . PRO A 1 550 ? 5.809 27.078 22.984 1 91.38 550 PRO A N 1
ATOM 4211 C CA . PRO A 1 550 ? 5.473 26.078 24 1 91.38 550 PRO A CA 1
ATOM 4212 C C . PRO A 1 550 ? 6.078 26.391 25.359 1 91.38 550 PRO A C 1
ATOM 4214 O O . PRO A 1 550 ? 5.59 25.906 26.391 1 91.38 550 PRO A O 1
ATOM 4217 N N . ASP A 1 551 ? 7.121 27.203 25.406 1 92 551 ASP A N 1
ATOM 4218 C CA . ASP A 1 551 ? 7.805 27.469 26.672 1 92 551 ASP A CA 1
ATOM 4219 C C . ASP A 1 551 ? 7.293 28.766 27.312 1 92 551 ASP A C 1
ATOM 4221 O O . ASP A 1 551 ? 7.945 29.328 28.188 1 92 551 ASP A O 1
ATOM 4225 N N . GLY A 1 552 ? 6.195 29.297 26.828 1 92.62 552 GLY A N 1
ATOM 4226 C CA . GLY A 1 552 ? 5.531 30.406 27.484 1 92.62 552 GLY A CA 1
ATOM 4227 C C . GLY A 1 552 ? 5.668 31.719 26.734 1 92.62 552 GLY A C 1
ATOM 4228 O O . GLY A 1 552 ? 6.305 31.766 25.688 1 92.62 552 GLY A O 1
ATOM 4229 N N . LEU A 1 553 ? 5.105 32.719 27.359 1 94.25 553 LEU A N 1
ATOM 4230 C CA . LEU A 1 553 ? 4.973 34.031 26.688 1 94.25 553 LEU A CA 1
ATOM 4231 C C . LEU A 1 553 ? 6.328 34.719 26.578 1 94.25 553 LEU A C 1
ATOM 4233 O O . LEU A 1 553 ? 6.648 35.312 25.547 1 94.25 553 LEU A O 1
ATOM 4237 N N . ALA A 1 554 ? 7.18 34.688 27.641 1 94.5 554 ALA A N 1
ATOM 4238 C CA . ALA A 1 554 ? 8.5 35.312 27.594 1 94.5 554 ALA A CA 1
ATOM 4239 C C . ALA A 1 554 ? 9.344 34.719 26.469 1 94.5 554 ALA A C 1
ATOM 4241 O O . ALA A 1 554 ? 9.969 35.438 25.703 1 94.5 554 ALA A O 1
ATOM 4242 N N . ALA A 1 555 ? 9.32 33.406 26.391 1 94.44 555 ALA A N 1
ATOM 4243 C CA . ALA A 1 555 ? 10.055 32.719 25.328 1 94.44 555 ALA A CA 1
ATOM 4244 C C . ALA A 1 555 ? 9.516 33.094 23.953 1 94.44 555 ALA A C 1
ATOM 4246 O O . ALA A 1 555 ? 10.273 33.188 22.984 1 94.44 555 ALA A O 1
ATOM 4247 N N . ARG A 1 556 ? 8.234 33.25 23.891 1 95.19 556 ARG A N 1
ATOM 4248 C CA . ARG A 1 556 ? 7.594 33.656 22.641 1 95.19 556 ARG A CA 1
ATOM 4249 C C . ARG A 1 556 ? 8.125 35.031 22.172 1 95.19 556 ARG A C 1
ATOM 4251 O O . ARG A 1 556 ? 8.461 35.188 21 1 95.19 556 ARG A O 1
ATOM 4258 N N . LEU A 1 557 ? 8.164 35.969 23.031 1 94.81 557 LEU A N 1
ATOM 4259 C CA . LEU A 1 557 ? 8.625 37.312 22.672 1 94.81 557 LEU A CA 1
ATOM 4260 C C . LEU A 1 557 ? 10.094 37.281 22.266 1 94.81 557 LEU A C 1
ATOM 4262 O O . LEU A 1 557 ? 10.484 37.969 21.312 1 94.81 557 LEU A O 1
ATOM 4266 N N . ASP A 1 558 ? 10.852 36.438 22.938 1 92.88 558 ASP A N 1
ATOM 4267 C CA . ASP A 1 558 ? 12.25 36.25 22.547 1 92.88 558 ASP A CA 1
ATOM 4268 C C . ASP A 1 558 ? 12.359 35.656 21.156 1 92.88 558 ASP A C 1
ATOM 4270 O O . ASP A 1 558 ? 13.266 35.969 20.391 1 92.88 558 ASP A O 1
ATOM 4274 N N . TYR A 1 559 ? 11.5 34.75 20.938 1 93.75 559 TYR A N 1
ATOM 4275 C CA . TYR A 1 559 ? 11.484 34.031 19.656 1 93.75 559 TYR A CA 1
ATOM 4276 C C . TYR A 1 559 ? 11.172 35 18.516 1 93.75 559 TYR A C 1
ATOM 4278 O O . TYR A 1 559 ? 11.766 34.906 17.438 1 93.75 559 TYR A O 1
ATOM 4286 N N . LEU A 1 560 ? 10.297 35.938 18.719 1 93.44 560 LEU A N 1
ATOM 4287 C CA . LEU A 1 560 ? 9.828 36.875 17.688 1 93.44 560 LEU A CA 1
ATOM 4288 C C . LEU A 1 560 ? 10.797 38.031 17.516 1 93.44 560 LEU A C 1
ATOM 4290 O O . LEU A 1 560 ? 10.758 38.75 16.516 1 93.44 560 LEU A O 1
ATOM 4294 N N . ASP A 1 561 ? 11.609 38.219 18.5 1 94 561 ASP A N 1
ATOM 4295 C CA . ASP A 1 561 ? 12.578 39.312 18.516 1 94 561 ASP A CA 1
ATOM 4296 C C . ASP A 1 561 ? 14 38.781 18.734 1 94 561 ASP A C 1
ATOM 4298 O O . ASP A 1 561 ? 14.617 39.062 19.766 1 94 561 ASP A O 1
ATOM 4302 N N . PRO A 1 562 ? 14.547 38.219 17.688 1 91.69 562 PRO A N 1
ATOM 4303 C CA . PRO A 1 562 ? 15.852 37.562 17.875 1 91.69 562 PRO A CA 1
ATOM 4304 C C . PRO A 1 562 ? 16.953 38.562 18.219 1 91.69 562 PRO A C 1
ATOM 4306 O O . PRO A 1 562 ? 16.938 39.688 17.734 1 91.69 562 PRO A O 1
ATOM 4309 N N . PRO A 1 563 ? 17.906 38.094 18.938 1 88.31 563 PRO A N 1
ATOM 4310 C CA . PRO A 1 563 ? 18.969 39 19.391 1 88.31 563 PRO A CA 1
ATOM 4311 C C . PRO A 1 563 ? 19.734 39.656 18.25 1 88.31 563 PRO A C 1
ATOM 4313 O O . PRO A 1 563 ? 20.094 40.812 18.344 1 88.31 563 PRO A O 1
ATOM 4316 N N . ALA A 1 564 ? 19.969 38.906 17.219 1 90.25 564 ALA A N 1
ATOM 4317 C CA . ALA A 1 564 ? 20.688 39.469 16.078 1 90.25 564 ALA A CA 1
ATOM 4318 C C . ALA A 1 564 ? 19.938 40.625 15.453 1 90.25 564 ALA A C 1
ATOM 4320 O O . ALA A 1 564 ? 20.531 41.594 15.016 1 90.25 564 ALA A O 1
ATOM 4321 N N . VAL A 1 565 ? 18.641 40.531 15.375 1 93.25 565 VAL A N 1
ATOM 4322 C CA . VAL A 1 565 ? 17.812 41.594 14.797 1 93.25 565 VAL A CA 1
ATOM 4323 C C . VAL A 1 565 ? 17.828 42.812 15.703 1 93.25 565 VAL A C 1
ATOM 4325 O O . VAL A 1 565 ? 18 43.938 15.227 1 93.25 565 VAL A O 1
ATOM 4328 N N . ARG A 1 566 ? 17.656 42.594 17 1 92.56 566 ARG A N 1
ATOM 4329 C CA . ARG A 1 566 ? 17.719 43.688 17.953 1 92.56 566 ARG A CA 1
ATOM 4330 C C . ARG A 1 566 ? 19.047 44.438 17.859 1 92.56 566 ARG A C 1
ATOM 4332 O O . ARG A 1 566 ? 19.094 45.656 17.859 1 92.56 566 ARG A O 1
ATOM 4339 N N . ALA A 1 567 ? 20.094 43.625 17.766 1 91.94 567 ALA A N 1
ATOM 4340 C CA . ALA A 1 567 ? 21.438 44.188 17.688 1 91.94 567 ALA A CA 1
ATOM 4341 C C . ALA A 1 567 ? 21.625 45 16.391 1 91.94 567 ALA A C 1
ATOM 4343 O O . ALA A 1 567 ? 22.266 46.062 16.391 1 91.94 567 ALA A O 1
ATOM 4344 N N . ALA A 1 568 ? 21.109 44.531 15.328 1 92 568 ALA A N 1
ATOM 4345 C CA . ALA A 1 568 ? 21.25 45.188 14.039 1 92 568 ALA A CA 1
ATOM 4346 C C . ALA A 1 568 ? 20.578 46.531 14.031 1 92 568 ALA A C 1
ATOM 4348 O O . ALA A 1 568 ? 21.156 47.531 13.547 1 92 568 ALA A O 1
ATOM 4349 N N . PHE A 1 569 ? 19.375 46.656 14.516 1 93.81 569 PHE A N 1
ATOM 4350 C CA . PHE A 1 569 ? 18.672 47.938 14.562 1 93.81 569 PHE A CA 1
ATOM 4351 C C . PHE A 1 569 ? 19.312 48.875 15.578 1 93.81 569 PHE A C 1
ATOM 4353 O O . PHE A 1 569 ? 19.375 50.094 15.359 1 93.81 569 PHE A O 1
ATOM 4360 N N . ALA A 1 570 ? 19.781 48.312 16.703 1 91 570 ALA A N 1
ATOM 4361 C CA . ALA A 1 570 ? 20.469 49.094 17.719 1 91 570 ALA A CA 1
ATOM 4362 C C . ALA A 1 570 ? 21.75 49.719 17.156 1 91 570 ALA A C 1
ATOM 4364 O O . ALA A 1 570 ? 22.109 50.844 17.5 1 91 570 ALA A O 1
ATOM 4365 N N . ALA A 1 571 ? 22.453 48.969 16.375 1 90 571 ALA A N 1
ATOM 4366 C CA . ALA A 1 571 ? 23.703 49.438 15.797 1 90 571 ALA A CA 1
ATOM 4367 C C . ALA A 1 571 ? 23.484 50.656 14.93 1 90 571 ALA A C 1
ATOM 4369 O O . ALA A 1 571 ? 24.359 51.5 14.82 1 90 571 ALA A O 1
ATOM 4370 N N . HIS A 1 572 ? 22.328 50.812 14.438 1 89.06 572 HIS A N 1
ATOM 4371 C CA . HIS A 1 572 ? 22.016 51.938 13.578 1 89.06 572 HIS A CA 1
ATOM 4372 C C . HIS A 1 572 ? 21.203 53 14.336 1 89.06 572 HIS A C 1
ATOM 4374 O O . HIS A 1 572 ? 20.703 53.938 13.734 1 89.06 572 HIS A O 1
ATOM 4380 N N . ASP A 1 573 ? 20.984 52.75 15.594 1 89.69 573 ASP A N 1
ATOM 4381 C CA . ASP A 1 573 ? 20.188 53.625 16.453 1 89.69 573 ASP A CA 1
ATOM 4382 C C . ASP A 1 573 ? 18.766 53.781 15.93 1 89.69 573 ASP A C 1
ATOM 4384 O O . ASP A 1 573 ? 18.188 54.875 16 1 89.69 573 ASP A O 1
ATOM 4388 N N . THR A 1 574 ? 18.297 52.812 15.266 1 93.69 574 THR A N 1
ATOM 4389 C CA . THR A 1 574 ? 16.938 52.812 14.75 1 93.69 574 THR A CA 1
ATOM 4390 C C . THR A 1 574 ? 15.953 52.375 15.836 1 93.69 574 THR A C 1
ATOM 4392 O O . THR A 1 574 ? 16.047 51.25 16.359 1 93.69 574 THR A O 1
ATOM 4395 N N . PRO A 1 575 ? 14.992 53.219 16.234 1 94.19 575 PRO A N 1
ATOM 4396 C CA . PRO A 1 575 ? 13.984 52.75 17.203 1 94.19 575 PRO A CA 1
ATOM 4397 C C . PRO A 1 575 ? 13.078 51.688 16.641 1 94.19 575 PRO A C 1
ATOM 4399 O O . PRO A 1 575 ? 12.672 51.75 15.484 1 94.19 575 PRO A O 1
ATOM 4402 N N . VAL A 1 576 ? 12.836 50.688 17.453 1 95.62 576 VAL A N 1
ATOM 4403 C CA . VAL A 1 576 ? 12.008 49.594 17 1 95.62 576 VAL A CA 1
ATOM 4404 C C . VAL A 1 576 ? 10.812 49.406 17.922 1 95.62 576 VAL A C 1
ATOM 4406 O O . VAL A 1 576 ? 10.945 49.562 19.141 1 95.62 576 VAL A O 1
ATOM 4409 N N . ARG A 1 577 ? 9.633 49.25 17.406 1 96.88 577 ARG A N 1
ATOM 4410 C CA . ARG A 1 577 ? 8.438 48.844 18.125 1 96.88 577 ARG A CA 1
ATOM 4411 C C . ARG A 1 577 ? 8.031 47.406 17.734 1 96.88 577 ARG A C 1
ATOM 4413 O O . ARG A 1 577 ? 7.828 47.125 16.547 1 96.88 577 ARG A O 1
ATOM 4420 N N . LEU A 1 578 ? 7.918 46.594 18.719 1 96.19 578 LEU A N 1
ATOM 4421 C CA . LEU A 1 578 ? 7.516 45.188 18.484 1 96.19 578 LEU A CA 1
ATOM 4422 C C . LEU A 1 578 ? 6.016 45.031 18.703 1 96.19 578 LEU A C 1
ATOM 4424 O O . LEU A 1 578 ? 5.504 45.344 19.781 1 96.19 578 LEU A O 1
ATOM 4428 N N . GLU A 1 579 ? 5.309 44.625 17.703 1 97.06 579 GLU A N 1
ATOM 4429 C CA . GLU A 1 579 ? 3.889 44.312 17.828 1 97.06 579 GLU A CA 1
ATOM 4430 C C . GLU A 1 579 ? 3.643 42.812 17.641 1 97.06 579 GLU A C 1
ATOM 4432 O O . GLU A 1 579 ? 4.238 42.188 16.766 1 97.06 579 GLU A O 1
ATOM 4437 N N . THR A 1 580 ? 2.846 42.25 18.516 1 95 580 THR A N 1
ATOM 4438 C CA . THR A 1 580 ? 2.543 40.812 18.469 1 95 580 THR A CA 1
ATOM 4439 C C . THR A 1 580 ? 1.035 40.562 18.469 1 95 580 THR A C 1
ATOM 4441 O O . THR A 1 580 ? 0.299 41.25 19.203 1 95 580 THR A O 1
ATOM 4444 N N . SER A 1 581 ? 0.667 39.656 17.75 1 94.31 581 SER A N 1
ATOM 4445 C CA . SER A 1 581 ? -0.762 39.375 17.672 1 94.31 581 SER A CA 1
ATOM 4446 C C . SER A 1 581 ? -1.201 38.406 18.766 1 94.31 581 SER A C 1
ATOM 4448 O O . SER A 1 581 ? -0.412 37.594 19.234 1 94.31 581 SER A O 1
ATOM 4450 N N . PHE A 1 582 ? -2.387 38.5 19.219 1 94.31 582 PHE A N 1
ATOM 4451 C CA . PHE A 1 582 ? -3.156 37.562 20.031 1 94.31 582 PHE A CA 1
ATOM 4452 C C . PHE A 1 582 ? -4.449 37.156 19.328 1 94.31 582 PHE A C 1
ATOM 4454 O O . PHE A 1 582 ? -5.387 37.969 19.25 1 94.31 582 PHE A O 1
ATOM 4461 N N . GLN A 1 583 ? -4.504 35.938 18.938 1 89.88 583 GLN A N 1
ATOM 4462 C CA . GLN A 1 583 ? -5.461 35.562 17.906 1 89.88 583 GLN A CA 1
ATOM 4463 C C . GLN A 1 583 ? -6.645 34.812 18.5 1 89.88 583 GLN A C 1
ATOM 4465 O O . GLN A 1 583 ? -6.473 33.719 19.062 1 89.88 583 GLN A O 1
ATOM 4470 N N . GLY A 1 584 ? -7.766 35.344 18.344 1 88.19 584 GLY A N 1
ATOM 4471 C CA . GLY A 1 584 ? -9 34.656 18.688 1 88.19 584 GLY A CA 1
ATOM 4472 C C . GLY A 1 584 ? -9.117 34.375 20.172 1 88.19 584 GLY A C 1
ATOM 4473 O O . GLY A 1 584 ? -8.43 35 20.984 1 88.19 584 GLY A O 1
ATOM 4474 N N . SER A 1 585 ? -9.969 33.406 20.438 1 88.69 585 SER A N 1
ATOM 4475 C CA . SER A 1 585 ? -10.273 33.094 21.828 1 88.69 585 SER A CA 1
ATOM 4476 C C . SER A 1 585 ? -9.07 32.5 22.547 1 88.69 585 SER A C 1
ATOM 4478 O O . SER A 1 585 ? -8.875 32.719 23.734 1 88.69 585 SER A O 1
ATOM 4480 N N . ASP A 1 586 ? -8.242 31.828 21.812 1 91.06 586 ASP A N 1
ATOM 4481 C CA . ASP A 1 586 ? -7.035 31.266 22.406 1 91.06 586 ASP A CA 1
ATOM 4482 C C . ASP A 1 586 ? -6.062 32.375 22.828 1 91.06 586 ASP A C 1
ATOM 4484 O O . ASP A 1 586 ? -5.438 32.281 23.875 1 91.06 586 ASP A O 1
ATOM 4488 N N . GLY A 1 587 ? -5.934 33.344 21.922 1 92.31 587 GLY A N 1
ATOM 4489 C CA . GLY A 1 587 ? -5.07 34.469 22.25 1 92.31 587 GLY A CA 1
ATOM 4490 C C . GLY A 1 587 ? -5.645 35.344 23.344 1 92.31 587 GLY A C 1
ATOM 4491 O O . GLY A 1 587 ? -4.902 35.875 24.172 1 92.31 587 GLY A O 1
ATOM 4492 N N . TYR A 1 588 ? -6.953 35.469 23.344 1 94.69 588 TYR A N 1
ATOM 4493 C CA . TYR A 1 588 ? -7.621 36.344 24.312 1 94.69 588 TYR A CA 1
ATOM 4494 C C . TYR A 1 588 ? -7.508 35.781 25.719 1 94.69 588 TYR A C 1
ATOM 4496 O O . TYR A 1 588 ? -7.637 36.531 26.703 1 94.69 588 TYR A O 1
ATOM 4504 N N . LEU A 1 589 ? -7.199 34.531 25.766 1 93.56 589 LEU A N 1
ATOM 4505 C CA . LEU A 1 589 ? -7.062 33.875 27.062 1 93.56 589 LEU A CA 1
ATOM 4506 C C . LEU A 1 589 ? -5.969 34.562 27.891 1 93.56 589 LEU A C 1
ATOM 4508 O O . LEU A 1 589 ? -6.066 34.625 29.109 1 93.56 589 LEU A O 1
ATOM 4512 N N . ASN A 1 590 ? -4.98 35.031 27.234 1 95.19 590 ASN A N 1
ATOM 4513 C CA . ASN A 1 590 ? -3.893 35.719 27.906 1 95.19 590 ASN A CA 1
ATOM 4514 C C . ASN A 1 590 ? -4.395 36.938 28.656 1 95.19 590 ASN A C 1
ATOM 4516 O O . ASN A 1 590 ? -3.725 37.438 29.562 1 95.19 590 ASN A O 1
ATOM 4520 N N . PHE A 1 591 ? -5.559 37.438 28.297 1 97.19 591 PHE A N 1
ATOM 4521 C CA . PHE A 1 591 ? -6.168 38.625 28.891 1 97.19 591 PHE A CA 1
ATOM 4522 C C . PHE A 1 591 ? -7.543 38.281 29.453 1 97.19 591 PHE A C 1
ATOM 4524 O O . PHE A 1 591 ? -8.398 39.188 29.562 1 97.19 591 PHE A O 1
ATOM 4531 N N . GLY A 1 592 ? -7.762 37.031 29.812 1 95.94 592 GLY A N 1
ATOM 4532 C CA . GLY A 1 592 ? -9.094 36.562 30.172 1 95.94 592 GLY A CA 1
ATOM 4533 C C . GLY A 1 592 ? -9.547 37.031 31.531 1 95.94 592 GLY A C 1
ATOM 4534 O O . GLY A 1 592 ? -10.742 37.094 31.812 1 95.94 592 GLY A O 1
ATOM 4535 N N . THR A 1 593 ? -8.586 37.312 32.375 1 96.88 593 THR A N 1
ATOM 4536 C CA . THR A 1 593 ? -8.82 37.875 33.688 1 96.88 593 THR A CA 1
ATOM 4537 C C . THR A 1 593 ? -7.855 39.031 33.969 1 96.88 593 THR A C 1
ATOM 4539 O O . THR A 1 593 ? -6.859 39.188 33.25 1 96.88 593 THR A O 1
ATOM 4542 N N . PRO A 1 594 ? -8.148 39.844 34.906 1 96.44 594 PRO A N 1
ATOM 4543 C CA . PRO A 1 594 ? -7.215 40.938 35.25 1 96.44 594 PRO A CA 1
ATOM 4544 C C . PRO A 1 594 ? -5.82 40.406 35.594 1 96.44 594 PRO A C 1
ATOM 4546 O O . PRO A 1 594 ? -4.816 41 35.219 1 96.44 594 PRO A O 1
ATOM 4549 N N . GLU A 1 595 ? -5.789 39.25 36.344 1 96.69 595 GLU A N 1
ATOM 4550 C CA . GLU A 1 595 ? -4.508 38.656 36.719 1 96.69 595 GLU A CA 1
ATOM 4551 C C . GLU A 1 595 ? -3.705 38.25 35.469 1 96.69 595 GLU A C 1
ATOM 4553 O O . GLU A 1 595 ? -2.508 38.5 35.375 1 96.69 595 GLU A O 1
ATOM 4558 N N . LEU A 1 596 ? -4.402 37.562 34.562 1 97.25 596 LEU A N 1
ATOM 4559 C CA . LEU A 1 596 ? -3.756 37.125 33.344 1 97.25 596 LEU A CA 1
ATOM 4560 C C . LEU A 1 596 ? -3.303 38.344 32.531 1 97.25 596 LEU A C 1
ATOM 4562 O O . LEU A 1 596 ? -2.186 38.375 32 1 97.25 596 LEU A O 1
ATOM 4566 N N . ALA A 1 597 ? -4.168 39.344 32.375 1 97.88 597 ALA A N 1
ATOM 4567 C CA . ALA A 1 597 ? -3.846 40.531 31.609 1 97.88 597 ALA A CA 1
ATOM 4568 C C . ALA A 1 597 ? -2.646 41.281 32.188 1 97.88 597 ALA A C 1
ATOM 4570 O O . ALA A 1 597 ? -1.766 41.719 31.469 1 97.88 597 ALA A O 1
ATOM 4571 N N . GLN A 1 598 ? -2.65 41.406 33.531 1 97.56 598 GLN A N 1
ATOM 4572 C CA . GLN A 1 598 ? -1.55 42.094 34.219 1 97.56 598 GLN A CA 1
ATOM 4573 C C . GLN A 1 598 ? -0.231 41.344 34 1 97.56 598 GLN A C 1
ATOM 4575 O O . GLN A 1 598 ? 0.795 41.969 33.719 1 97.56 598 GLN A O 1
ATOM 4580 N N . ALA A 1 599 ? -0.303 40.031 34.188 1 97.31 599 ALA A N 1
ATOM 4581 C CA . ALA A 1 599 ? 0.893 39.25 33.938 1 97.31 599 ALA A CA 1
ATOM 4582 C C . ALA A 1 599 ? 1.368 39.344 32.5 1 97.31 599 ALA A C 1
ATOM 4584 O O . ALA A 1 599 ? 2.57 39.469 32.25 1 97.31 599 ALA A O 1
ATOM 4585 N N . THR A 1 600 ? 0.466 39.312 31.547 1 97.19 600 THR A N 1
ATOM 4586 C CA . THR A 1 600 ? 0.791 39.406 30.125 1 97.19 600 THR A CA 1
ATOM 4587 C C . THR A 1 600 ? 1.447 40.719 29.797 1 97.19 600 THR A C 1
ATOM 4589 O O . THR A 1 600 ? 2.494 40.781 29.141 1 97.19 600 THR A O 1
ATOM 4592 N N . ILE A 1 601 ? 0.86 41.844 30.25 1 97.94 601 ILE A N 1
ATOM 4593 C CA . ILE A 1 601 ? 1.389 43.156 29.984 1 97.94 601 ILE A CA 1
ATOM 4594 C C . ILE A 1 601 ? 2.764 43.312 30.641 1 97.94 601 ILE A C 1
ATOM 4596 O O . ILE A 1 601 ? 3.666 43.906 30.062 1 97.94 601 ILE A O 1
ATOM 4600 N N . ALA A 1 602 ? 2.865 42.75 31.812 1 97.75 602 ALA A N 1
ATOM 4601 C CA . ALA A 1 602 ? 4.156 42.812 32.5 1 97.75 602 ALA A CA 1
ATOM 4602 C C . ALA A 1 602 ? 5.238 42.125 31.688 1 97.75 602 ALA A C 1
ATOM 4604 O O . ALA A 1 602 ? 6.355 42.625 31.562 1 97.75 602 ALA A O 1
ATOM 4605 N N . ARG A 1 603 ? 4.926 40.906 31.141 1 96.38 603 ARG A N 1
ATOM 4606 C CA . ARG A 1 603 ? 5.895 40.188 30.328 1 96.38 603 ARG A CA 1
ATOM 4607 C C . ARG A 1 603 ? 6.266 40.969 29.078 1 96.38 603 ARG A C 1
ATOM 4609 O O . ARG A 1 603 ? 7.434 41 28.688 1 96.38 603 ARG A O 1
ATOM 4616 N N . ILE A 1 604 ? 5.285 41.562 28.484 1 97.56 604 ILE A N 1
ATOM 4617 C CA . ILE A 1 604 ? 5.523 42.375 27.281 1 97.56 604 ILE A CA 1
ATOM 4618 C C . ILE A 1 604 ? 6.434 43.562 27.625 1 97.56 604 ILE A C 1
ATOM 4620 O O . ILE A 1 604 ? 7.387 43.844 26.906 1 97.56 604 ILE A O 1
ATOM 4624 N N . ALA A 1 605 ? 6.152 44.219 28.734 1 97.88 605 ALA A N 1
ATOM 4625 C CA . ALA A 1 605 ? 6.957 45.344 29.156 1 97.88 605 ALA A CA 1
ATOM 4626 C C . ALA A 1 605 ? 8.383 44.938 29.484 1 97.88 605 ALA A C 1
ATOM 4628 O O . ALA A 1 605 ? 9.344 45.625 29.094 1 97.88 605 ALA A O 1
ATOM 4629 N N . GLU A 1 606 ? 8.477 43.875 30.203 1 96.94 606 GLU A N 1
ATOM 4630 C CA . GLU A 1 606 ? 9.797 43.344 30.562 1 96.94 606 GLU A CA 1
ATOM 4631 C C . GLU A 1 606 ? 10.633 43.094 29.312 1 96.94 606 GLU A C 1
ATOM 4633 O O . GLU A 1 606 ? 11.812 43.438 29.266 1 96.94 606 GLU A O 1
ATOM 4638 N N . HIS A 1 607 ? 10.039 42.5 28.328 1 96.06 607 HIS A N 1
ATOM 4639 C CA . HIS A 1 607 ? 10.758 42.25 27.078 1 96.06 607 HIS A CA 1
ATOM 4640 C C . HIS A 1 607 ? 11.109 43.531 26.359 1 96.06 607 HIS A C 1
ATOM 4642 O O . HIS A 1 607 ? 12.219 43.688 25.844 1 96.06 607 HIS A O 1
ATOM 4648 N N . ALA A 1 608 ? 10.141 44.438 26.297 1 95.75 608 ALA A N 1
ATOM 4649 C CA . ALA A 1 608 ? 10.312 45.688 25.562 1 95.75 608 ALA A CA 1
ATOM 4650 C C . ALA A 1 608 ? 11.484 46.5 26.109 1 95.75 608 ALA A C 1
ATOM 4652 O O . ALA A 1 608 ? 12.172 47.219 25.375 1 95.75 608 ALA A O 1
ATOM 4653 N N . PHE A 1 609 ? 11.727 46.438 27.422 1 95.75 609 PHE A N 1
ATOM 4654 C CA . PHE A 1 609 ? 12.766 47.25 28.047 1 95.75 609 PHE A CA 1
ATOM 4655 C C . PHE A 1 609 ? 14.023 46.406 28.281 1 95.75 609 PHE A C 1
ATOM 4657 O O . PHE A 1 609 ? 15.008 46.906 28.828 1 95.75 609 PHE A O 1
ATOM 4664 N N . ALA A 1 610 ? 13.977 45.156 27.875 1 93.19 610 ALA A N 1
ATOM 4665 C CA . ALA A 1 610 ? 15.156 44.312 28.062 1 93.19 610 ALA A CA 1
ATOM 4666 C C . ALA A 1 610 ? 16.344 44.844 27.297 1 93.19 610 ALA A C 1
ATOM 4668 O O . ALA A 1 610 ? 16.203 45.344 26.172 1 93.19 610 ALA A O 1
ATOM 4669 N N . PRO A 1 611 ? 17.531 44.75 27.875 1 88.44 611 PRO A N 1
ATOM 4670 C CA . PRO A 1 611 ? 18.719 45.219 27.188 1 88.44 611 PRO A CA 1
ATOM 4671 C C . PRO A 1 611 ? 19.109 44.344 26 1 88.44 611 PRO A C 1
ATOM 4673 O O . PRO A 1 611 ? 18.781 43.156 25.984 1 88.44 611 PRO A O 1
ATOM 4676 N N . VAL A 1 612 ? 19.766 44.969 24.984 1 85.38 612 VAL A N 1
ATOM 4677 C CA . VAL A 1 612 ? 20.25 44.25 23.812 1 85.38 612 VAL A CA 1
ATOM 4678 C C . VAL A 1 612 ? 21.547 43.5 24.172 1 85.38 612 VAL A C 1
ATOM 4680 O O . VAL A 1 612 ? 22.484 44.125 24.688 1 85.38 612 VAL A O 1
ATOM 4683 N N . GLU A 1 613 ? 21.484 42.219 24.078 1 75.56 613 GLU A N 1
ATOM 4684 C CA . GLU A 1 613 ? 22.672 41.438 24.391 1 75.56 613 GLU A CA 1
ATOM 4685 C C . GLU A 1 613 ? 23.688 41.469 23.25 1 75.56 613 GLU A C 1
ATOM 4687 O O . GLU A 1 613 ? 23.328 41.344 22.078 1 75.56 613 GLU A O 1
ATOM 4692 N N . ALA A 1 614 ? 25.031 41.75 23.594 1 67.69 614 ALA A N 1
ATOM 4693 C CA . ALA A 1 614 ? 26.109 41.938 22.625 1 67.69 614 ALA A CA 1
ATOM 4694 C C . ALA A 1 614 ? 26.734 40.594 22.25 1 67.69 614 ALA A C 1
ATOM 4696 O O . ALA A 1 614 ? 27.312 40.469 21.172 1 67.69 614 ALA A O 1
ATOM 4697 N N . ASP A 1 615 ? 26.516 39.594 23.047 1 67.31 615 ASP A N 1
ATOM 4698 C CA . ASP A 1 615 ? 27.297 38.375 22.828 1 67.31 615 ASP A CA 1
ATOM 4699 C C . ASP A 1 615 ? 26.719 37.531 21.672 1 67.31 615 ASP A C 1
ATOM 4701 O O . ASP A 1 615 ? 25.5 37.5 21.5 1 67.31 615 ASP A O 1
ATOM 4705 N N . SER A 1 616 ? 27.578 37.062 20.984 1 79.12 616 SER A N 1
ATOM 4706 C CA . SER A 1 616 ? 27.219 36.375 19.75 1 79.12 616 SER A CA 1
ATOM 4707 C C . SER A 1 616 ? 26.672 34.969 20.047 1 79.12 616 SER A C 1
ATOM 4709 O O . SER A 1 616 ? 27.312 34.188 20.734 1 79.12 616 SER A O 1
ATOM 4711 N N . ASP A 1 617 ? 25.438 34.625 19.797 1 88.31 617 ASP A N 1
ATOM 4712 C CA . ASP A 1 617 ? 24.828 33.312 19.844 1 88.31 617 ASP A CA 1
ATOM 4713 C C . ASP A 1 617 ? 25.516 32.344 18.875 1 88.31 617 ASP A C 1
ATOM 4715 O O . ASP A 1 617 ? 25.766 32.688 17.719 1 88.31 617 ASP A O 1
ATOM 4719 N N . PRO A 1 618 ? 25.938 31.188 19.344 1 89 618 PRO A N 1
ATOM 4720 C CA . PRO A 1 618 ? 26.688 30.219 18.547 1 89 618 PRO A CA 1
ATOM 4721 C C . PRO A 1 618 ? 26 29.891 17.219 1 89 618 PRO A C 1
ATOM 4723 O O . PRO A 1 618 ? 26.672 29.531 16.25 1 89 618 PRO A O 1
ATOM 4726 N N . VAL A 1 619 ? 24.719 29.969 17.141 1 90.88 619 VAL A N 1
ATOM 4727 C CA . VAL A 1 619 ? 23.984 29.594 15.938 1 90.88 619 VAL A CA 1
ATOM 4728 C C . VAL A 1 619 ? 24.344 30.531 14.789 1 90.88 619 VAL A C 1
ATOM 4730 O O . VAL A 1 619 ? 24.297 30.125 13.617 1 90.88 619 VAL A O 1
ATOM 4733 N N . TYR A 1 620 ? 24.719 31.766 15.086 1 86.12 620 TYR A N 1
ATOM 4734 C CA . TYR A 1 620 ? 25.078 32.719 14.055 1 86.12 620 TYR A CA 1
ATOM 4735 C C . TYR A 1 620 ? 26.531 32.562 13.641 1 86.12 620 TYR A C 1
ATOM 4737 O O . TYR A 1 620 ? 26.906 32.875 12.508 1 86.12 620 TYR A O 1
ATOM 4745 N N . ALA A 1 621 ? 27.484 32.094 14.555 1 76.94 621 ALA A N 1
ATOM 4746 C CA . ALA A 1 621 ? 28.891 31.875 14.273 1 76.94 621 ALA A CA 1
ATOM 4747 C C . ALA A 1 621 ? 29.094 30.609 13.461 1 76.94 621 ALA A C 1
ATOM 4749 O O . ALA A 1 621 ? 29.953 30.547 12.578 1 76.94 621 ALA A O 1
ATOM 4750 N N . GLU A 1 622 ? 28.453 29.594 13.828 1 69.44 622 GLU A N 1
ATOM 4751 C CA . GLU A 1 622 ? 28.5 28.312 13.141 1 69.44 622 GLU A CA 1
ATOM 4752 C C . GLU A 1 622 ? 27.391 28.188 12.102 1 69.44 622 GLU A C 1
ATOM 4754 O O . GLU A 1 622 ? 26.703 27.172 12.039 1 69.44 622 GLU A O 1
ATOM 4759 N N . GLY A 1 623 ? 27.234 29.125 11.328 1 66.44 623 GLY A N 1
ATOM 4760 C CA . GLY A 1 623 ? 26.078 29.344 10.484 1 66.44 623 GLY A CA 1
ATOM 4761 C C . GLY A 1 623 ? 25.938 28.312 9.375 1 66.44 623 GLY A C 1
ATOM 4762 O O . GLY A 1 623 ? 24.844 28.078 8.859 1 66.44 623 GLY A O 1
ATOM 4763 N N . GLY A 1 624 ? 27.016 27.516 9.305 1 83.06 624 GLY A N 1
ATOM 4764 C CA . GLY A 1 624 ? 26.953 26.562 8.203 1 83.06 624 GLY A CA 1
ATOM 4765 C C . GLY A 1 624 ? 25.984 25.422 8.438 1 83.06 624 GLY A C 1
ATOM 4766 O O . GLY A 1 624 ? 25.109 25.172 7.613 1 83.06 624 GLY A O 1
ATOM 4767 N N . PHE A 1 625 ? 25.969 24.797 9.656 1 90.5 625 PHE A N 1
ATOM 4768 C CA . PHE A 1 625 ? 25.094 23.672 9.961 1 90.5 625 PHE A CA 1
ATOM 4769 C C . PHE A 1 625 ? 23.641 24.125 10.031 1 90.5 625 PHE A C 1
ATOM 4771 O O . PHE A 1 625 ? 22.766 23.5 9.43 1 90.5 625 PHE A O 1
ATOM 4778 N N . ALA A 1 626 ? 23.391 25.172 10.812 1 91.56 626 ALA A N 1
ATOM 4779 C CA . ALA A 1 626 ? 22.016 25.641 11.008 1 91.56 626 ALA A CA 1
ATOM 4780 C C . ALA A 1 626 ? 21.391 26.062 9.688 1 91.56 626 ALA A C 1
ATOM 4782 O O . ALA A 1 626 ? 20.219 25.766 9.43 1 91.56 626 ALA A O 1
ATOM 4783 N N . ASN A 1 627 ? 22.172 26.688 8.883 1 90.56 627 ASN A N 1
ATOM 4784 C CA . ASN A 1 627 ? 21.672 27.078 7.574 1 90.56 627 ASN A CA 1
ATOM 4785 C C . ASN A 1 627 ? 21.297 25.875 6.723 1 90.56 627 ASN A C 1
ATOM 4787 O O . ASN A 1 627 ? 20.266 25.859 6.055 1 90.56 627 ASN A O 1
ATOM 4791 N N . ASP A 1 628 ? 22.141 24.922 6.793 1 92.94 628 ASP A N 1
ATOM 4792 C CA . ASP A 1 628 ? 21.875 23.703 6.02 1 92.94 628 ASP A CA 1
ATOM 4793 C C . ASP A 1 628 ? 20.672 22.953 6.562 1 92.94 628 ASP A C 1
ATOM 4795 O O . ASP A 1 628 ? 19.875 22.406 5.793 1 92.94 628 ASP A O 1
ATOM 4799 N N . LEU A 1 629 ? 20.594 22.859 7.832 1 94.62 629 LEU A N 1
ATOM 4800 C CA . LEU A 1 629 ? 19.469 22.188 8.484 1 94.62 629 LEU A CA 1
ATOM 4801 C C . LEU A 1 629 ? 18.141 22.812 8.062 1 94.62 629 LEU A C 1
ATOM 4803 O O . LEU A 1 629 ? 17.234 22.109 7.629 1 94.62 629 LEU A O 1
ATOM 4807 N N . PHE A 1 630 ? 18.047 24.109 8.117 1 93.81 630 PHE A N 1
ATOM 4808 C CA . PHE A 1 630 ? 16.797 24.781 7.828 1 93.81 630 PHE A CA 1
ATOM 4809 C C . PHE A 1 630 ? 16.5 24.781 6.332 1 93.81 630 PHE A C 1
ATOM 4811 O O . PHE A 1 630 ? 15.352 24.641 5.918 1 93.81 630 PHE A O 1
ATOM 4818 N N . ALA A 1 631 ? 17.562 24.922 5.539 1 93.12 631 ALA A N 1
ATOM 4819 C CA . ALA A 1 631 ? 17.375 24.859 4.09 1 93.12 631 ALA A CA 1
ATOM 4820 C C . ALA A 1 631 ? 16.859 23.484 3.662 1 93.12 631 ALA A C 1
ATOM 4822 O O . ALA A 1 631 ? 15.969 23.391 2.816 1 93.12 631 ALA A O 1
ATOM 4823 N N . GLY A 1 632 ? 17.484 22.469 4.215 1 95.31 632 GLY A N 1
ATOM 4824 C CA . GLY A 1 632 ? 17.047 21.109 3.924 1 95.31 632 GLY A CA 1
ATOM 4825 C C . GLY A 1 632 ? 15.609 20.859 4.363 1 95.31 632 GLY A C 1
ATOM 4826 O O . GLY A 1 632 ? 14.844 20.203 3.65 1 95.31 632 GLY A O 1
ATOM 4827 N N . ALA A 1 633 ? 15.281 21.344 5.516 1 96.06 633 ALA A N 1
ATOM 4828 C CA . ALA A 1 633 ? 13.93 21.156 6.043 1 96.06 633 ALA A CA 1
ATOM 4829 C C . ALA A 1 633 ? 12.898 21.891 5.18 1 96.06 633 ALA A C 1
ATOM 4831 O O . ALA A 1 633 ? 11.797 21.375 4.965 1 96.06 633 ALA A O 1
ATOM 4832 N N . ARG A 1 634 ? 13.25 23.047 4.711 1 94.62 634 ARG A N 1
ATOM 4833 C CA . ARG A 1 634 ? 12.367 23.797 3.822 1 94.62 634 ARG A CA 1
ATOM 4834 C C . ARG A 1 634 ? 12.102 23.016 2.535 1 94.62 634 ARG A C 1
ATOM 4836 O O . ARG A 1 634 ? 10.953 22.922 2.084 1 94.62 634 ARG A O 1
ATOM 4843 N N . ALA A 1 635 ? 13.141 22.484 1.99 1 95.06 635 ALA A N 1
ATOM 4844 C CA . ALA A 1 635 ? 13.016 21.703 0.76 1 95.06 635 ALA A CA 1
ATOM 4845 C C . ALA A 1 635 ? 12.125 20.484 0.977 1 95.06 635 ALA A C 1
ATOM 4847 O O . ALA A 1 635 ? 11.305 20.141 0.12 1 95.06 635 ALA A O 1
ATOM 4848 N N . ALA A 1 636 ? 12.32 19.844 2.088 1 96.06 636 ALA A N 1
ATOM 4849 C CA . ALA A 1 636 ? 11.523 18.656 2.412 1 96.06 636 ALA A CA 1
ATOM 4850 C C . ALA A 1 636 ? 10.047 19.016 2.561 1 96.06 636 ALA A C 1
ATOM 4852 O O . ALA A 1 636 ? 9.172 18.297 2.076 1 96.06 636 ALA A O 1
ATOM 4853 N N . MET A 1 637 ? 9.742 20.094 3.232 1 95 637 MET A N 1
ATOM 4854 C CA . MET A 1 637 ? 8.367 20.531 3.426 1 95 637 MET A CA 1
ATOM 4855 C C . MET A 1 637 ? 7.723 20.906 2.098 1 95 637 MET A C 1
ATOM 4857 O O . MET A 1 637 ? 6.562 20.594 1.847 1 95 637 MET A O 1
ATOM 4861 N N . SER A 1 638 ? 8.469 21.625 1.302 1 93.56 638 SER A N 1
ATOM 4862 C CA . SER A 1 638 ? 7.961 22 -0.014 1 93.56 638 SER A CA 1
ATOM 4863 C C . SER A 1 638 ? 7.602 20.766 -0.841 1 93.56 638 SER A C 1
ATOM 4865 O O . SER A 1 638 ? 6.59 20.75 -1.543 1 93.56 638 SER A O 1
ATOM 4867 N N . ALA A 1 639 ? 8.453 19.797 -0.766 1 95 639 ALA A N 1
ATOM 4868 C CA . ALA A 1 639 ? 8.188 18.547 -1.48 1 95 639 ALA A CA 1
ATOM 4869 C C . ALA A 1 639 ? 6.941 17.859 -0.94 1 95 639 ALA A C 1
ATOM 4871 O O . ALA A 1 639 ? 6.172 17.266 -1.702 1 95 639 ALA A O 1
ATOM 4872 N N . LEU A 1 640 ? 6.754 17.859 0.332 1 95.56 640 LEU A N 1
ATOM 4873 C CA . LEU A 1 640 ? 5.57 17.266 0.952 1 95.56 640 LEU A CA 1
ATOM 4874 C C . LEU A 1 640 ? 4.305 17.984 0.484 1 95.56 640 LEU A C 1
ATOM 4876 O O . LEU A 1 640 ? 3.311 17.328 0.155 1 95.56 640 LEU A O 1
ATOM 4880 N N . VAL A 1 641 ? 4.359 19.281 0.473 1 93.62 641 VAL A N 1
ATOM 4881 C CA . VAL A 1 641 ? 3.221 20.109 0.084 1 93.62 641 VAL A CA 1
ATOM 4882 C C . VAL A 1 641 ? 2.805 19.766 -1.347 1 93.62 641 VAL A C 1
ATOM 4884 O O . VAL A 1 641 ? 1.613 19.75 -1.666 1 93.62 641 VAL A O 1
ATOM 4887 N N . ASP A 1 642 ? 3.752 19.438 -2.166 1 93.06 642 ASP A N 1
ATOM 4888 C CA . ASP A 1 642 ? 3.488 19.156 -3.574 1 93.06 642 ASP A CA 1
ATOM 4889 C C . ASP A 1 642 ? 3.031 17.719 -3.773 1 93.06 642 ASP A C 1
ATOM 4891 O O . ASP A 1 642 ? 2.529 17.359 -4.84 1 93.06 642 ASP A O 1
ATOM 4895 N N . ASP A 1 643 ? 3.172 16.938 -2.807 1 93.25 643 ASP A N 1
ATOM 4896 C CA . ASP A 1 643 ? 2.777 15.539 -2.898 1 93.25 643 ASP A CA 1
ATOM 4897 C C . ASP A 1 643 ? 1.26 15.391 -2.82 1 93.25 643 ASP A C 1
ATOM 4899 O O . ASP A 1 643 ? 0.643 15.773 -1.825 1 93.25 643 ASP A O 1
ATOM 4903 N N . PRO A 1 644 ? 0.662 14.719 -3.803 1 92.06 644 PRO A N 1
ATOM 4904 C CA . PRO A 1 644 ? -0.791 14.531 -3.775 1 92.06 644 PRO A CA 1
ATOM 4905 C C . PRO A 1 644 ? -1.255 13.711 -2.574 1 92.06 644 PRO A C 1
ATOM 4907 O O . PRO A 1 644 ? -2.387 13.875 -2.109 1 92.06 644 PRO A O 1
ATOM 4910 N N . GLY A 1 645 ? -0.396 12.898 -2.105 1 94 645 GLY A N 1
ATOM 4911 C CA . GLY A 1 645 ? -0.74 12.109 -0.933 1 94 645 GLY A CA 1
ATOM 4912 C C . GLY A 1 645 ? -0.95 12.953 0.311 1 94 645 GLY A C 1
ATOM 4913 O O . GLY A 1 645 ? -1.718 12.578 1.199 1 94 645 GLY A O 1
ATOM 4914 N N . TYR A 1 646 ? -0.279 14.031 0.341 1 96.31 646 TYR A N 1
ATOM 4915 C CA . TYR A 1 646 ? -0.438 14.922 1.485 1 96.31 646 TYR A CA 1
ATOM 4916 C C . TYR A 1 646 ? -1.824 15.555 1.497 1 96.31 646 TYR A C 1
ATOM 4918 O O . TYR A 1 646 ? -2.494 15.578 2.531 1 96.31 646 TYR A O 1
ATOM 4926 N N . ALA A 1 647 ? -2.271 16.047 0.397 1 94.06 647 ALA A N 1
ATOM 4927 C CA . ALA A 1 647 ? -3.623 16.594 0.264 1 94.06 647 ALA A CA 1
ATOM 4928 C C . ALA A 1 647 ? -4.672 15.531 0.58 1 94.06 647 ALA A C 1
ATOM 4930 O O . ALA A 1 647 ? -5.676 15.82 1.238 1 94.06 647 ALA A O 1
ATOM 4931 N N . ALA A 1 648 ? -4.375 14.367 0.16 1 93.88 648 ALA A N 1
ATOM 4932 C CA . ALA A 1 648 ? -5.293 13.258 0.409 1 93.88 648 ALA A CA 1
ATOM 4933 C C . ALA A 1 648 ? -5.391 12.945 1.9 1 93.88 648 ALA A C 1
ATOM 4935 O O . ALA A 1 648 ? -6.48 12.695 2.42 1 93.88 648 ALA A O 1
ATOM 4936 N N . LEU A 1 649 ? -4.258 12.938 2.527 1 94.25 649 LEU A N 1
ATOM 4937 C CA . LEU A 1 649 ? -4.211 12.656 3.959 1 94.25 649 LEU A CA 1
ATOM 4938 C C . LEU A 1 649 ? -5.023 13.688 4.738 1 94.25 649 LEU A C 1
ATOM 4940 O O . LEU A 1 649 ? -5.809 13.32 5.617 1 94.25 649 LEU A O 1
ATOM 4944 N N . LEU A 1 650 ? -4.906 14.93 4.414 1 94.06 650 LEU A N 1
ATOM 4945 C CA . LEU A 1 650 ? -5.598 16.016 5.109 1 94.06 650 LEU A CA 1
ATOM 4946 C C . LEU A 1 650 ? -7.086 16 4.781 1 94.06 650 LEU A C 1
ATOM 4948 O O . LEU A 1 650 ? -7.918 16.312 5.641 1 94.06 650 LEU A O 1
ATOM 4952 N N . GLY A 1 651 ? -7.41 15.602 3.59 1 91.31 651 GLY A N 1
ATOM 4953 C CA . GLY A 1 651 ? -8.773 15.742 3.098 1 91.31 651 GLY A CA 1
ATOM 4954 C C . GLY A 1 651 ? -9.617 14.5 3.305 1 91.31 651 GLY A C 1
ATOM 4955 O O . GLY A 1 651 ? -10.844 14.547 3.193 1 91.31 651 GLY A O 1
ATOM 4956 N N . ALA A 1 652 ? -8.969 13.367 3.617 1 92.62 652 ALA A N 1
ATOM 4957 C CA . ALA A 1 652 ? -9.719 12.125 3.752 1 92.62 652 ALA A CA 1
ATOM 4958 C C . ALA A 1 652 ? -10.766 12.234 4.855 1 92.62 652 ALA A C 1
ATOM 4960 O O . ALA A 1 652 ? -11.969 12.203 4.582 1 92.62 652 ALA A O 1
ATOM 4961 N N . ILE A 1 653 ? -10.297 12.461 6.066 1 92.5 653 ILE A N 1
ATOM 4962 C CA . ILE A 1 653 ? -11.211 12.602 7.188 1 92.5 653 ILE A CA 1
ATOM 4963 C C . ILE A 1 653 ? -10.859 13.852 7.992 1 92.5 653 ILE A C 1
ATOM 4965 O O . ILE A 1 653 ? -11.617 14.273 8.867 1 92.5 653 ILE A O 1
ATOM 4969 N N . GLY A 1 654 ? -9.812 14.492 7.691 1 92.94 654 GLY A N 1
ATOM 4970 C CA . GLY A 1 654 ? -9.234 15.531 8.531 1 92.94 654 GLY A CA 1
ATOM 4971 C C . GLY A 1 654 ? -10.148 16.734 8.719 1 92.94 654 GLY A C 1
ATOM 4972 O O . GLY A 1 654 ? -10.375 17.172 9.844 1 92.94 654 GLY A O 1
ATOM 4973 N N . THR A 1 655 ? -10.664 17.234 7.676 1 90.38 655 THR A N 1
ATOM 4974 C CA . THR A 1 655 ? -11.484 18.438 7.758 1 90.38 655 THR A CA 1
ATOM 4975 C C . THR A 1 655 ? -12.773 18.156 8.523 1 90.38 655 THR A C 1
ATOM 4977 O O . THR A 1 655 ? -13.305 19.047 9.195 1 90.38 655 THR A O 1
ATOM 4980 N N . ALA A 1 656 ? -13.18 16.938 8.453 1 93.75 656 ALA A N 1
ATOM 4981 C CA . ALA A 1 656 ? -14.422 16.562 9.133 1 93.75 656 ALA A CA 1
ATOM 4982 C C . ALA A 1 656 ? -14.219 16.516 10.648 1 93.75 656 ALA A C 1
ATOM 4984 O O . ALA A 1 656 ? -15.18 16.578 11.414 1 93.75 656 ALA A O 1
ATOM 4985 N N . LEU A 1 657 ? -13.023 16.438 11.062 1 95.75 657 LEU A N 1
ATOM 4986 C CA . LEU A 1 657 ? -12.719 16.328 12.484 1 95.75 657 LEU A CA 1
ATOM 4987 C C . LEU A 1 657 ? -12.812 17.703 13.172 1 95.75 657 LEU A C 1
ATOM 4989 O O . LEU A 1 657 ? -12.805 17.781 14.398 1 95.75 657 LEU A O 1
ATOM 4993 N N . LEU A 1 658 ? -12.953 18.734 12.391 1 92.62 658 LEU A N 1
ATOM 4994 C CA . LEU A 1 658 ? -12.906 20.078 12.938 1 92.62 658 LEU A CA 1
ATOM 4995 C C . LEU A 1 658 ? -14.297 20.703 13 1 92.62 658 LEU A C 1
ATOM 4997 O O . LEU A 1 658 ? -15.07 20.594 12.047 1 92.62 658 LEU A O 1
ATOM 5001 N N . ASP A 1 659 ? -14.625 21.234 14.141 1 90.94 659 ASP A N 1
ATOM 5002 C CA . ASP A 1 659 ? -15.781 22.125 14.188 1 90.94 659 ASP A CA 1
ATOM 5003 C C . ASP A 1 659 ? -15.461 23.484 13.539 1 90.94 659 ASP A C 1
ATOM 5005 O O . ASP A 1 659 ? -14.297 23.828 13.375 1 90.94 659 ASP A O 1
ATOM 5009 N N . ARG A 1 660 ? -16.5 24.172 13.164 1 84.38 660 ARG A N 1
ATOM 5010 C CA . ARG A 1 660 ? -16.297 25.516 12.641 1 84.38 660 ARG A CA 1
ATOM 5011 C C . ARG A 1 660 ? -15.875 26.484 13.742 1 84.38 660 ARG A C 1
ATOM 5013 O O . ARG A 1 660 ? -16.625 26.719 14.695 1 84.38 660 ARG A O 1
ATOM 5020 N N . THR A 1 661 ? -14.602 26.875 13.633 1 74.88 661 THR A N 1
ATOM 5021 C CA . THR A 1 661 ? -14.031 27.688 14.703 1 74.88 661 THR A CA 1
ATOM 5022 C C . THR A 1 661 ? -13.945 29.156 14.297 1 74.88 661 THR A C 1
ATOM 5024 O O . THR A 1 661 ? -13.422 29.984 15.039 1 74.88 661 THR A O 1
ATOM 5027 N N . GLY A 1 662 ? -14.32 29.422 13.156 1 70.12 662 GLY A N 1
ATOM 5028 C CA . GLY A 1 662 ? -14.305 30.797 12.688 1 70.12 662 GLY A CA 1
ATOM 5029 C C . GLY A 1 662 ? -15.398 31.109 11.68 1 70.12 662 GLY A C 1
ATOM 5030 O O . GLY A 1 662 ? -16.141 30.203 11.273 1 70.12 662 GLY A O 1
ATOM 5031 N N . SER A 1 663 ? -15.508 32.312 11.477 1 60.75 663 SER A N 1
ATOM 5032 C CA . SER A 1 663 ? -16.547 32.781 10.555 1 60.75 663 SER A CA 1
ATOM 5033 C C . SER A 1 663 ? -16.219 32.344 9.117 1 60.75 663 SER A C 1
ATOM 5035 O O . SER A 1 663 ? -17.125 32.281 8.273 1 60.75 663 SER A O 1
ATOM 5037 N N . ARG A 1 664 ? -14.906 32 8.945 1 60.44 664 ARG A N 1
ATOM 5038 C CA . ARG A 1 664 ? -14.5 31.594 7.609 1 60.44 664 ARG A CA 1
ATOM 5039 C C . ARG A 1 664 ? -14.539 30.078 7.457 1 60.44 664 ARG A C 1
ATOM 5041 O O . ARG A 1 664 ? -14.211 29.344 8.391 1 60.44 664 ARG A O 1
ATOM 5048 N N . PRO A 1 665 ? -15.039 29.484 6.297 1 62.59 665 PRO A N 1
ATOM 5049 C CA . PRO A 1 665 ? -14.977 28.047 6.082 1 62.59 665 PRO A CA 1
ATOM 5050 C C . PRO A 1 665 ? -13.547 27.516 6.023 1 62.59 665 PRO A C 1
ATOM 5052 O O . PRO A 1 665 ? -12.625 28.25 5.668 1 62.59 665 PRO A O 1
ATOM 5055 N N . ALA A 1 666 ? -13.336 26.312 6.461 1 61.22 666 ALA A N 1
ATOM 5056 C CA . ALA A 1 666 ? -12.023 25.672 6.477 1 61.22 666 ALA A CA 1
ATOM 5057 C C . ALA A 1 666 ? -11.445 25.562 5.066 1 61.22 666 ALA A C 1
ATOM 5059 O O . ALA A 1 666 ? -10.25 25.75 4.863 1 61.22 666 ALA A O 1
ATOM 5060 N N . ALA A 1 667 ? -12.203 24.953 4.102 1 58.5 667 ALA A N 1
ATOM 5061 C CA . ALA A 1 667 ? -11.758 24.797 2.717 1 58.5 667 ALA A CA 1
ATOM 5062 C C . ALA A 1 667 ? -12.32 25.922 1.836 1 58.5 667 ALA A C 1
ATOM 5064 O O . ALA A 1 667 ? -13.469 26.328 2 1 58.5 667 ALA A O 1
ATOM 5065 N N . ARG A 1 668 ? -11.414 26.312 0.931 1 50.28 668 ARG A N 1
ATOM 5066 C CA . ARG A 1 668 ? -11.859 27.312 -0.03 1 50.28 668 ARG A CA 1
ATOM 5067 C C . ARG A 1 668 ? -12.891 26.734 -0.993 1 50.28 668 ARG A C 1
ATOM 5069 O O . ARG A 1 668 ? -12.805 25.578 -1.374 1 50.28 668 ARG A O 1
ATOM 5076 N N . GLN A 1 669 ? -14.273 26.812 -0.842 1 47.75 669 GLN A N 1
ATOM 5077 C CA . GLN A 1 669 ? -15.461 26.266 -1.493 1 47.75 669 GLN A CA 1
ATOM 5078 C C . GLN A 1 669 ? -15.195 25.969 -2.965 1 47.75 669 GLN A C 1
ATOM 5080 O O . GLN A 1 669 ? -14.656 26.812 -3.688 1 47.75 669 GLN A O 1
ATOM 5085 N N . SER A 1 670 ? -14.875 24.578 -3.248 1 44.03 670 SER A N 1
ATOM 5086 C CA . SER A 1 670 ? -15.047 24.266 -4.664 1 44.03 670 SER A CA 1
ATOM 5087 C C . SER A 1 670 ? -16.516 24.344 -5.07 1 44.03 670 SER A C 1
ATOM 5089 O O . SER A 1 670 ? -17.406 24.125 -4.242 1 44.03 670 SER A O 1
ATOM 5091 N N . ASP A 1 671 ? -16.875 24.984 -6.023 1 38.09 671 ASP A N 1
ATOM 5092 C CA . ASP A 1 671 ? -18.188 25.266 -6.578 1 38.09 671 ASP A CA 1
ATOM 5093 C C . ASP A 1 671 ? -19.047 24 -6.609 1 38.09 671 ASP A C 1
ATOM 5095 O O . ASP A 1 671 ? -20.219 24.047 -7.012 1 38.09 671 ASP A O 1
ATOM 5099 N N . SER A 1 672 ? -18.531 22.781 -6.668 1 37.94 672 SER A N 1
ATOM 5100 C CA . SER A 1 672 ? -19.375 21.734 -7.227 1 37.94 672 SER A CA 1
ATOM 5101 C C . SER A 1 672 ? -20.125 20.969 -6.129 1 37.94 672 SER A C 1
ATOM 5103 O O . SER A 1 672 ? -20.719 19.938 -6.387 1 37.94 672 SER A O 1
ATOM 5105 N N . GLY A 1 673 ? -20.703 21.5 -5.047 1 42 673 GLY A N 1
ATOM 5106 C CA . GLY A 1 673 ? -21.672 20.969 -4.102 1 42 673 GLY A CA 1
ATOM 5107 C C . GLY A 1 673 ? -21.172 19.766 -3.334 1 42 673 GLY A C 1
ATOM 5108 O O . GLY A 1 673 ? -21.844 19.281 -2.426 1 42 673 GLY A O 1
ATOM 5109 N N . GLY A 1 674 ? -20.375 18.781 -3.781 1 45.84 674 GLY A N 1
ATOM 5110 C CA . GLY A 1 674 ? -20.031 17.547 -3.092 1 45.84 674 GLY A CA 1
ATOM 5111 C C . GLY A 1 674 ? -18.906 17.734 -2.084 1 45.84 674 GLY A C 1
ATOM 5112 O O . GLY A 1 674 ? -18.406 18.828 -1.896 1 45.84 674 GLY A O 1
ATOM 5113 N N . PRO A 1 675 ? -18.812 16.688 -1.159 1 51.69 675 PRO A N 1
ATOM 5114 C CA . PRO A 1 675 ? -17.734 16.797 -0.191 1 51.69 675 PRO A CA 1
ATOM 5115 C C . PRO A 1 675 ? -16.422 17.297 -0.825 1 51.69 675 PRO A C 1
ATOM 5117 O O . PRO A 1 675 ? -16.094 16.891 -1.946 1 51.69 675 PRO A O 1
ATOM 5120 N N . ASN A 1 676 ? -15.844 18.344 -0.338 1 56.12 676 ASN A N 1
ATOM 5121 C CA . ASN A 1 676 ? -14.688 19.047 -0.881 1 56.12 676 ASN A CA 1
ATOM 5122 C C . ASN A 1 676 ? -13.445 18.172 -0.874 1 56.12 676 ASN A C 1
ATOM 5124 O O . ASN A 1 676 ? -12.977 17.75 0.188 1 56.12 676 ASN A O 1
ATOM 5128 N N . VAL A 1 677 ? -13.234 17.328 -1.937 1 68.75 677 VAL A N 1
ATOM 5129 C CA . VAL A 1 677 ? -11.953 16.656 -2.121 1 68.75 677 VAL A CA 1
ATOM 5130 C C . VAL A 1 677 ? -10.836 17.688 -2.244 1 68.75 677 VAL A C 1
ATOM 5132 O O . VAL A 1 677 ? -10.938 18.625 -3.031 1 68.75 677 VAL A O 1
ATOM 5135 N N . ILE A 1 678 ? -9.992 17.766 -1.188 1 79.31 678 ILE A N 1
ATOM 5136 C CA . ILE A 1 678 ? -8.82 18.641 -1.231 1 79.31 678 ILE A CA 1
ATOM 5137 C C . ILE A 1 678 ? -7.789 18.062 -2.199 1 79.31 678 ILE A C 1
ATOM 5139 O O . ILE A 1 678 ? -7.285 16.953 -1.996 1 79.31 678 ILE A O 1
ATOM 5143 N N . ARG A 1 679 ? -7.461 18.781 -3.268 1 80.75 679 ARG A N 1
ATOM 5144 C CA . ARG A 1 679 ? -6.527 18.297 -4.277 1 80.75 679 ARG A CA 1
ATOM 5145 C C . ARG A 1 679 ? -5.117 18.812 -4.016 1 80.75 679 ARG A C 1
ATOM 5147 O O . ARG A 1 679 ? -4.137 18.188 -4.441 1 80.75 679 ARG A O 1
ATOM 5154 N N . HIS A 1 680 ? -5.109 19.922 -3.35 1 85.88 680 HIS A N 1
ATOM 5155 C CA . HIS A 1 680 ? -3.852 20.547 -2.959 1 85.88 680 HIS A CA 1
ATOM 5156 C C . HIS A 1 680 ? -4 21.297 -1.646 1 85.88 680 HIS A C 1
ATOM 5158 O O . HIS A 1 680 ? -5.078 21.812 -1.338 1 85.88 680 HIS A O 1
ATOM 5164 N N . VAL A 1 681 ? -2.982 21.438 -0.954 1 85.88 681 VAL A N 1
ATOM 5165 C CA . VAL A 1 681 ? -2.961 22.016 0.381 1 85.88 681 VAL A CA 1
ATOM 5166 C C . VAL A 1 681 ? -3.377 23.484 0.304 1 85.88 681 VAL A C 1
ATOM 5168 O O . VAL A 1 681 ? -3.906 24.047 1.271 1 85.88 681 VAL A O 1
ATOM 5171 N N . ARG A 1 682 ? -3.223 24.062 -0.796 1 82.19 682 ARG A N 1
ATOM 5172 C CA . ARG A 1 682 ? -3.545 25.484 -0.987 1 82.19 682 ARG A CA 1
ATOM 5173 C C . ARG A 1 682 ? -5.039 25.719 -0.813 1 82.19 682 ARG A C 1
ATOM 5175 O O . ARG A 1 682 ? -5.461 26.844 -0.522 1 82.19 682 ARG A O 1
ATOM 5182 N N . GLU A 1 683 ? -5.723 24.688 -0.876 1 84.62 683 GLU A N 1
ATOM 5183 C CA . GLU A 1 683 ? -7.172 24.812 -0.737 1 84.62 683 GLU A CA 1
ATOM 5184 C C . GLU A 1 683 ? -7.582 24.859 0.731 1 84.62 683 GLU A C 1
ATOM 5186 O O . GLU A 1 683 ? -8.703 25.25 1.054 1 84.62 683 GLU A O 1
ATOM 5191 N N . LEU A 1 684 ? -6.648 24.594 1.607 1 84.75 684 LEU A N 1
ATOM 5192 C CA . LEU A 1 684 ? -6.895 24.641 3.045 1 84.75 684 LEU A CA 1
ATOM 5193 C C . LEU A 1 684 ? -6.207 25.844 3.682 1 84.75 684 LEU A C 1
ATOM 5195 O O . LEU A 1 684 ? -5.07 26.172 3.336 1 84.75 684 LEU A O 1
ATOM 5199 N N . ARG A 1 685 ? -6.949 26.484 4.492 1 81.25 685 ARG A N 1
ATOM 5200 C CA . ARG A 1 685 ? -6.332 27.578 5.246 1 81.25 685 ARG A CA 1
ATOM 5201 C C . ARG A 1 685 ? -5.285 27.047 6.215 1 81.25 685 ARG A C 1
ATOM 5203 O O . ARG A 1 685 ? -5.254 25.859 6.512 1 81.25 685 ARG A O 1
ATOM 5210 N N . ALA A 1 686 ? -4.457 27.938 6.707 1 85.5 686 ALA A N 1
ATOM 5211 C CA . ALA A 1 686 ? -3.305 27.547 7.512 1 85.5 686 ALA A CA 1
ATOM 5212 C C . ALA A 1 686 ? -3.748 26.938 8.836 1 85.5 686 ALA A C 1
ATOM 5214 O O . ALA A 1 686 ? -3.225 25.891 9.258 1 85.5 686 ALA A O 1
ATOM 5215 N N . ILE A 1 687 ? -4.688 27.594 9.438 1 88.06 687 ILE A N 1
ATOM 5216 C CA . ILE A 1 687 ? -5.07 27.156 10.773 1 88.06 687 ILE A CA 1
ATOM 5217 C C . ILE A 1 687 ? -5.754 25.797 10.703 1 88.06 687 ILE A C 1
ATOM 5219 O O . ILE A 1 687 ? -5.387 24.875 11.43 1 88.06 687 ILE A O 1
ATOM 5223 N N . PRO A 1 688 ? -6.66 25.609 9.758 1 90.06 688 PRO A N 1
ATOM 5224 C CA . PRO A 1 688 ? -7.246 24.266 9.617 1 90.06 688 PRO A CA 1
ATOM 5225 C C . PRO A 1 688 ? -6.215 23.203 9.234 1 90.06 688 PRO A C 1
ATOM 5227 O O . PRO A 1 688 ? -6.316 22.062 9.672 1 90.06 688 PRO A O 1
ATOM 5230 N N . ASN A 1 689 ? -5.316 23.547 8.414 1 92.31 689 ASN A N 1
ATOM 5231 C CA . ASN A 1 689 ? -4.25 22.609 8.07 1 92.31 689 ASN A CA 1
ATOM 5232 C C . ASN A 1 689 ? -3.531 22.109 9.32 1 92.31 689 ASN A C 1
ATOM 5234 O O . ASN A 1 689 ? -3.367 20.891 9.492 1 92.31 689 ASN A O 1
ATOM 5238 N N . ASN A 1 690 ? -3.145 23.031 10.133 1 92.88 690 ASN A N 1
ATOM 5239 C CA . ASN A 1 690 ? -2.439 22.656 11.352 1 92.88 690 ASN A CA 1
ATOM 5240 C C . ASN A 1 690 ? -3.342 21.891 12.312 1 92.88 690 ASN A C 1
ATOM 5242 O O . ASN A 1 690 ? -2.889 20.969 13 1 92.88 690 ASN A O 1
ATOM 5246 N N . ALA A 1 691 ? -4.562 22.359 12.328 1 93.94 691 ALA A N 1
ATOM 5247 C CA . ALA A 1 691 ? -5.508 21.703 13.219 1 93.94 691 ALA A CA 1
ATOM 5248 C C . ALA A 1 691 ? -5.719 20.25 12.82 1 93.94 691 ALA A C 1
ATOM 5250 O O . ALA A 1 691 ? -5.84 19.375 13.672 1 93.94 691 ALA A O 1
ATOM 5251 N N . VAL A 1 692 ? -5.797 20.016 11.578 1 95.31 692 VAL A N 1
ATOM 5252 C CA . VAL A 1 692 ? -5.969 18.641 11.102 1 95.31 692 VAL A CA 1
ATOM 5253 C C . VAL A 1 692 ? -4.758 17.797 11.508 1 95.31 692 VAL A C 1
ATOM 5255 O O . VAL A 1 692 ? -4.906 16.672 11.961 1 95.31 692 VAL A O 1
ATOM 5258 N N . LEU A 1 693 ? -3.564 18.328 11.312 1 96.19 693 LEU A N 1
ATOM 5259 C CA . LEU A 1 693 ? -2.352 17.609 11.695 1 96.19 693 LEU A CA 1
ATOM 5260 C C . LEU A 1 693 ? -2.352 17.297 13.188 1 96.19 693 LEU A C 1
ATOM 5262 O O . LEU A 1 693 ? -1.918 16.234 13.602 1 96.19 693 LEU A O 1
ATOM 5266 N N . GLN A 1 694 ? -2.865 18.266 13.914 1 95.06 694 GLN A N 1
ATOM 5267 C CA . GLN A 1 694 ? -3.025 18.047 15.352 1 95.06 694 GLN A CA 1
ATOM 5268 C C . GLN A 1 694 ? -3.977 16.891 15.625 1 95.06 694 GLN A C 1
ATOM 5270 O O . GLN A 1 694 ? -3.686 16.031 16.453 1 95.06 694 GLN A O 1
ATOM 5275 N N . GLN A 1 695 ? -4.992 16.891 14.906 1 97.38 695 GLN A N 1
ATOM 5276 C CA . GLN A 1 695 ? -6.023 15.875 15.109 1 97.38 695 GLN A CA 1
ATOM 5277 C C . GLN A 1 695 ? -5.547 14.508 14.633 1 97.38 695 GLN A C 1
ATOM 5279 O O . GLN A 1 695 ? -6.016 13.477 15.125 1 97.38 695 GLN A O 1
ATOM 5284 N N . LEU A 1 696 ? -4.625 14.477 13.758 1 97.62 696 LEU A N 1
ATOM 5285 C CA . LEU A 1 696 ? -4.102 13.219 13.242 1 97.62 696 LEU A CA 1
ATOM 5286 C C . LEU A 1 696 ? -2.912 12.75 14.078 1 97.62 696 LEU A C 1
ATOM 5288 O O . LEU A 1 696 ? -2.387 11.656 13.859 1 97.62 696 LEU A O 1
ATOM 5292 N N . GLY A 1 697 ? -2.508 13.602 15 1 97.5 697 GLY A N 1
ATOM 5293 C CA . GLY A 1 697 ? -1.452 13.242 15.938 1 97.5 697 GLY A CA 1
ATOM 5294 C C . GLY A 1 697 ? -0.072 13.25 15.305 1 97.5 697 GLY A C 1
ATOM 5295 O O . GLY A 1 697 ? 0.779 12.422 15.656 1 97.5 697 GLY A O 1
ATOM 5296 N N . PHE A 1 698 ? 0.131 14.047 14.328 1 97.38 698 PHE A N 1
ATOM 5297 C CA . PHE A 1 698 ? 1.435 14.18 13.695 1 97.38 698 PHE A CA 1
ATOM 5298 C C . PHE A 1 698 ? 1.616 15.586 13.125 1 97.38 698 PHE A C 1
ATOM 5300 O O . PHE A 1 698 ? 1.123 15.891 12.039 1 97.38 698 PHE A O 1
ATOM 5307 N N . LEU A 1 699 ? 2.377 16.375 13.742 1 96.56 699 LEU A N 1
ATOM 5308 C CA . LEU A 1 699 ? 2.521 17.781 13.391 1 96.56 699 LEU A CA 1
ATOM 5309 C C . LEU A 1 699 ? 3.672 17.984 12.414 1 96.56 699 LEU A C 1
ATOM 5311 O O . LEU A 1 699 ? 4.691 18.578 12.758 1 96.56 699 LEU A O 1
ATOM 5315 N N . ALA A 1 700 ? 3.463 17.672 11.219 1 96.25 700 ALA A N 1
ATOM 5316 C CA . ALA A 1 700 ? 4.473 17.641 10.164 1 96.25 700 ALA A CA 1
ATOM 5317 C C . ALA A 1 700 ? 5.039 19.031 9.891 1 96.25 700 ALA A C 1
ATOM 5319 O O . ALA A 1 700 ? 6.223 19.172 9.578 1 96.25 700 ALA A O 1
ATOM 5320 N N . THR A 1 701 ? 4.281 20.062 10.039 1 94.62 701 THR A N 1
ATOM 5321 C CA . THR A 1 701 ? 4.727 21.422 9.734 1 94.62 701 THR A CA 1
ATOM 5322 C C . THR A 1 701 ? 5.84 21.844 10.688 1 94.62 701 THR A C 1
ATOM 5324 O O . THR A 1 701 ? 6.559 22.812 10.414 1 94.62 701 THR A O 1
ATOM 5327 N N . LEU A 1 702 ? 5.953 21.156 11.789 1 95.31 702 LEU A N 1
ATOM 5328 C CA . LEU A 1 702 ? 6.934 21.547 12.797 1 95.31 702 LEU A CA 1
ATOM 5329 C C . LEU A 1 702 ? 8.133 20.609 12.773 1 95.31 702 LEU A C 1
ATOM 5331 O O . LEU A 1 702 ? 9.227 20.969 13.211 1 95.31 702 LEU A O 1
ATOM 5335 N N . THR A 1 703 ? 7.965 19.391 12.227 1 95.56 703 THR A N 1
ATOM 5336 C CA . THR A 1 703 ? 9.016 18.391 12.438 1 95.56 703 THR A CA 1
ATOM 5337 C C . THR A 1 703 ? 9.586 17.922 11.102 1 95.56 703 THR A C 1
ATOM 5339 O O . THR A 1 703 ? 10.75 17.531 11.023 1 95.56 703 THR A O 1
ATOM 5342 N N . HIS A 1 704 ? 8.789 17.891 10.094 1 96.44 704 HIS A N 1
ATOM 5343 C CA . HIS A 1 704 ? 9.18 17.203 8.859 1 96.44 704 HIS A CA 1
ATOM 5344 C C . HIS A 1 704 ? 10.375 17.891 8.211 1 96.44 704 HIS A C 1
ATOM 5346 O O . HIS A 1 704 ? 10.406 19.125 8.094 1 96.44 704 HIS A O 1
ATOM 5352 N N . GLY A 1 705 ? 11.297 17.172 7.812 1 96.31 705 GLY A N 1
ATOM 5353 C CA . GLY A 1 705 ? 12.492 17.672 7.156 1 96.31 705 GLY A CA 1
ATOM 5354 C C . GLY A 1 705 ? 13.648 17.891 8.117 1 96.31 705 GLY A C 1
ATOM 5355 O O . GLY A 1 705 ? 14.805 17.969 7.691 1 96.31 705 GLY A O 1
ATOM 5356 N N . MET A 1 706 ? 13.391 18 9.414 1 96.38 706 MET A N 1
ATOM 5357 C CA . MET A 1 706 ? 14.414 18.234 10.422 1 96.38 706 MET A CA 1
ATOM 5358 C C . MET A 1 706 ? 15.289 17 10.617 1 96.38 706 MET A C 1
ATOM 5360 O O . MET A 1 706 ? 16.469 17.125 10.953 1 96.38 706 MET A O 1
ATOM 5364 N N . GLY A 1 707 ? 14.695 15.852 10.445 1 96 707 GLY A N 1
ATOM 5365 C CA . GLY A 1 707 ? 15.406 14.609 10.695 1 96 707 GLY A CA 1
ATOM 5366 C C . GLY A 1 707 ? 16.562 14.383 9.758 1 96 707 GLY A C 1
ATOM 5367 O O . GLY A 1 707 ? 17.641 13.953 10.18 1 96 707 GLY A O 1
ATOM 5368 N N . ASP A 1 708 ? 16.344 14.695 8.508 1 94.12 708 ASP A N 1
ATOM 5369 C CA . ASP A 1 708 ? 17.406 14.5 7.516 1 94.12 708 ASP A CA 1
ATOM 5370 C C . ASP A 1 708 ? 18.641 15.305 7.867 1 94.12 708 ASP A C 1
ATOM 5372 O O . ASP A 1 708 ? 19.766 14.773 7.895 1 94.12 708 ASP A O 1
ATOM 5376 N N . GLY A 1 709 ? 18.469 16.578 8.156 1 93.5 709 GLY A N 1
ATOM 5377 C CA . GLY A 1 709 ? 19.594 17.438 8.484 1 93.5 709 GLY A CA 1
ATOM 5378 C C . GLY A 1 709 ? 20.234 17.109 9.82 1 93.5 709 GLY A C 1
ATOM 5379 O O . GLY A 1 709 ? 21.453 17.078 9.938 1 93.5 709 GLY A O 1
ATOM 5380 N N . ALA A 1 710 ? 19.422 16.859 10.836 1 95.5 710 ALA A N 1
ATOM 5381 C CA . ALA A 1 710 ? 19.922 16.562 12.18 1 95.5 710 ALA A CA 1
ATOM 5382 C C . ALA A 1 710 ? 20.75 15.281 12.188 1 95.5 710 ALA A C 1
ATOM 5384 O O . ALA A 1 710 ? 21.75 15.188 12.898 1 95.5 710 ALA A O 1
ATOM 5385 N N . SER A 1 711 ? 20.328 14.312 11.43 1 93.81 711 SER A N 1
ATOM 5386 C CA . SER A 1 711 ? 20.953 13 11.445 1 93.81 711 SER A CA 1
ATOM 5387 C C . SER A 1 711 ? 22.312 13.023 10.742 1 93.81 711 SER A C 1
ATOM 5389 O O . SER A 1 711 ? 23.156 12.156 10.977 1 93.81 711 SER A O 1
ATOM 5391 N N . ARG A 1 712 ? 22.531 13.953 9.867 1 91.88 712 ARG A N 1
ATOM 5392 C CA . ARG A 1 712 ? 23.797 14.062 9.164 1 91.88 712 ARG A CA 1
ATOM 5393 C C . ARG A 1 712 ? 24.922 14.453 10.117 1 91.88 712 ARG A C 1
ATOM 5395 O O . ARG A 1 712 ? 26.062 14 9.961 1 91.88 712 ARG A O 1
ATOM 5402 N N . GLU A 1 713 ? 24.594 15.352 11.117 1 93.06 713 GLU A N 1
ATOM 5403 C CA . GLU A 1 713 ? 25.547 15.781 12.133 1 93.06 713 GLU A CA 1
ATOM 5404 C C . GLU A 1 713 ? 24.906 15.812 13.516 1 93.06 713 GLU A C 1
ATOM 5406 O O . GLU A 1 713 ? 24.781 16.875 14.125 1 93.06 713 GLU A O 1
ATOM 5411 N N . PRO A 1 714 ? 24.672 14.68 14.078 1 91.62 714 PRO A N 1
ATOM 5412 C CA . PRO A 1 714 ? 23.938 14.609 15.344 1 91.62 714 PRO A CA 1
ATOM 5413 C C . PRO A 1 714 ? 24.672 15.297 16.5 1 91.62 714 PRO A C 1
ATOM 5415 O O . PRO A 1 714 ? 24.031 15.875 17.375 1 91.62 714 PRO A O 1
ATOM 5418 N N . ASP A 1 715 ? 26 15.289 16.406 1 92.12 715 ASP A N 1
ATOM 5419 C CA . ASP A 1 715 ? 26.781 15.906 17.469 1 92.12 715 ASP A CA 1
ATOM 5420 C C . ASP A 1 715 ? 26.656 17.422 17.438 1 92.12 715 ASP A C 1
ATOM 5422 O O . ASP A 1 715 ? 26.516 18.078 18.469 1 92.12 715 ASP A O 1
ATOM 5426 N N . THR A 1 716 ? 26.766 17.969 16.25 1 93.25 716 THR A N 1
ATOM 5427 C CA . THR A 1 716 ? 26.609 19.406 16.094 1 93.25 716 THR A CA 1
ATOM 5428 C C . THR A 1 716 ? 25.203 19.828 16.484 1 93.25 716 THR A C 1
ATOM 5430 O O . THR A 1 716 ? 25.016 20.875 17.125 1 93.25 716 THR A O 1
ATOM 5433 N N . PHE A 1 717 ? 24.203 19.047 16.156 1 94.81 717 PHE A N 1
ATOM 5434 C CA . PHE A 1 717 ? 22.812 19.312 16.516 1 94.81 717 PHE A CA 1
ATOM 5435 C C . PHE A 1 717 ? 22.656 19.375 18.031 1 94.81 717 PHE A C 1
ATOM 5437 O O . PHE A 1 717 ? 22.078 20.328 18.562 1 94.81 717 PHE A O 1
ATOM 5444 N N . ALA A 1 718 ? 23.234 18.453 18.719 1 91.88 718 ALA A N 1
ATOM 5445 C CA . ALA A 1 718 ? 23.156 18.375 20.172 1 91.88 718 ALA A CA 1
ATOM 5446 C C . ALA A 1 718 ? 23.906 19.531 20.828 1 91.88 718 ALA A C 1
ATOM 5448 O O . ALA A 1 718 ? 23.453 20.094 21.828 1 91.88 718 ALA A O 1
ATOM 5449 N N . ASP A 1 719 ? 25.016 19.828 20.203 1 92.56 719 ASP A N 1
ATOM 5450 C CA . ASP A 1 719 ? 25.844 20.906 20.734 1 92.56 719 ASP A CA 1
ATOM 5451 C C . ASP A 1 719 ? 25.109 22.25 20.656 1 92.56 719 ASP A C 1
ATOM 5453 O O . ASP A 1 719 ? 25.125 23.031 21.609 1 92.56 719 ASP A O 1
ATOM 5457 N N . LEU A 1 720 ? 24.469 22.547 19.562 1 92.94 720 LEU A N 1
ATOM 5458 C CA . LEU A 1 720 ? 23.719 23.797 19.391 1 92.94 720 LEU A CA 1
ATOM 5459 C C . LEU A 1 720 ? 22.516 23.844 20.328 1 92.94 720 LEU A C 1
ATOM 5461 O O . LEU A 1 720 ? 22.172 24.906 20.859 1 92.94 720 LEU A O 1
ATOM 5465 N N . LEU A 1 721 ? 21.891 22.75 20.547 1 92.44 721 LEU A N 1
ATOM 5466 C CA . LEU A 1 721 ? 20.766 22.688 21.453 1 92.44 721 LEU A CA 1
ATOM 5467 C C . LEU A 1 721 ? 21.188 23.062 22.875 1 92.44 721 LEU A C 1
ATOM 5469 O O . LEU A 1 721 ? 20.406 23.672 23.609 1 92.44 721 LEU A O 1
ATOM 5473 N N . ARG A 1 722 ? 22.391 22.781 23.141 1 90.81 722 ARG A N 1
ATOM 5474 C CA . ARG A 1 722 ? 22.875 23.031 24.5 1 90.81 722 ARG A CA 1
ATOM 5475 C C . ARG A 1 722 ? 23.406 24.453 24.641 1 90.81 722 ARG A C 1
ATOM 5477 O O . ARG A 1 722 ? 23.156 25.125 25.641 1 90.81 722 ARG A O 1
ATOM 5484 N N . ARG A 1 723 ? 24.047 24.922 23.609 1 91.19 723 ARG A N 1
ATOM 5485 C CA . ARG A 1 723 ? 24.844 26.125 23.797 1 91.19 723 ARG A CA 1
ATOM 5486 C C . ARG A 1 723 ? 24.156 27.344 23.188 1 91.19 723 ARG A C 1
ATOM 5488 O O . ARG A 1 723 ? 24.484 28.484 23.547 1 91.19 723 ARG A O 1
ATOM 5495 N N . SER A 1 724 ? 23.312 27.172 22.297 1 93.38 724 SER A N 1
ATOM 5496 C CA . SER A 1 724 ? 22.703 28.297 21.609 1 93.38 724 SER A CA 1
ATOM 5497 C C . SER A 1 724 ? 21.297 28.562 22.125 1 93.38 724 SER A C 1
ATOM 5499 O O . SER A 1 724 ? 20.375 27.781 21.859 1 93.38 724 SER A O 1
ATOM 5501 N N . PRO A 1 725 ? 21.078 29.656 22.797 1 91.94 725 PRO A N 1
ATOM 5502 C CA . PRO A 1 725 ? 19.734 29.984 23.25 1 91.94 725 PRO A CA 1
ATOM 5503 C C . PRO A 1 725 ? 18.75 30.172 22.094 1 91.94 725 PRO A C 1
ATOM 5505 O O . PRO A 1 725 ? 17.609 29.719 22.172 1 91.94 725 PRO A O 1
ATOM 5508 N N . ARG A 1 726 ? 19.188 30.828 20.984 1 93.5 726 ARG A N 1
ATOM 5509 C CA . ARG A 1 726 ? 18.312 31.047 19.828 1 93.5 726 ARG A CA 1
ATOM 5510 C C . ARG A 1 726 ? 17.906 29.719 19.188 1 93.5 726 ARG A C 1
ATOM 5512 O O . ARG A 1 726 ? 16.734 29.531 18.859 1 93.5 726 ARG A O 1
ATOM 5519 N N . PHE A 1 727 ? 18.875 28.797 19.078 1 94.62 727 PHE A N 1
ATOM 5520 C CA . PHE A 1 727 ? 18.609 27.5 18.484 1 94.62 727 PHE A CA 1
ATOM 5521 C C . PHE A 1 727 ? 17.703 26.672 19.391 1 94.62 727 PHE A C 1
ATOM 5523 O O . PHE A 1 727 ? 16.75 26.047 18.922 1 94.62 727 PHE A O 1
ATOM 5530 N N . ARG A 1 728 ? 17.984 26.703 20.609 1 93.81 728 ARG A N 1
ATOM 5531 C CA . ARG A 1 728 ? 17.188 25.984 21.578 1 93.81 728 ARG A CA 1
ATOM 5532 C C . ARG A 1 728 ? 15.75 26.5 21.594 1 93.81 728 ARG A C 1
ATOM 5534 O O . ARG A 1 728 ? 14.805 25.703 21.688 1 93.81 728 ARG A O 1
ATOM 5541 N N . ASN A 1 729 ? 15.57 27.797 21.547 1 93.88 729 ASN A N 1
ATOM 5542 C CA . ASN A 1 729 ? 14.25 28.406 21.516 1 93.88 729 ASN A CA 1
ATOM 5543 C C . ASN A 1 729 ? 13.477 27.984 20.266 1 93.88 729 ASN A C 1
ATOM 5545 O O . ASN A 1 729 ? 12.273 27.719 20.344 1 93.88 729 ASN A O 1
ATOM 5549 N N . ALA A 1 730 ? 14.148 27.891 19.203 1 93.88 730 ALA A N 1
ATOM 5550 C CA . ALA A 1 730 ? 13.516 27.438 17.953 1 93.88 730 ALA A CA 1
ATOM 5551 C C . ALA A 1 730 ? 13.148 25.953 18.031 1 93.88 730 ALA A C 1
ATOM 5553 O O . ALA A 1 730 ? 12.062 25.562 17.594 1 93.88 730 ALA A O 1
ATOM 5554 N N . MET A 1 731 ? 13.992 25.156 18.641 1 94.56 731 MET A N 1
ATOM 5555 C CA . MET A 1 731 ? 13.789 23.719 18.703 1 94.56 731 MET A CA 1
ATOM 5556 C C . MET A 1 731 ? 12.719 23.359 19.734 1 94.56 731 MET A C 1
ATOM 5558 O O . MET A 1 731 ? 12.234 22.234 19.766 1 94.56 731 MET A O 1
ATOM 5562 N N . ALA A 1 732 ? 12.367 24.344 20.547 1 93.94 732 ALA A N 1
ATOM 5563 C CA . ALA A 1 732 ? 11.273 24.094 21.484 1 93.94 732 ALA A CA 1
ATOM 5564 C C . ALA A 1 732 ? 9.992 23.719 20.75 1 93.94 732 ALA A C 1
ATOM 5566 O O . ALA A 1 732 ? 9.203 22.906 21.25 1 93.94 732 ALA A O 1
ATOM 5567 N N . PHE A 1 733 ? 9.828 24.25 19.594 1 94.19 733 PHE A N 1
ATOM 5568 C CA . PHE A 1 733 ? 8.664 23.922 18.781 1 94.19 733 PHE A CA 1
ATOM 5569 C C . PHE A 1 733 ? 8.711 22.469 18.328 1 94.19 733 PHE A C 1
ATOM 5571 O O . PHE A 1 733 ? 7.699 21.766 18.391 1 94.19 733 PHE A O 1
ATOM 5578 N N . VAL A 1 734 ? 9.836 22.047 17.891 1 95.31 734 VAL A N 1
ATOM 5579 C CA . VAL A 1 734 ? 10.008 20.672 17.422 1 95.31 734 VAL A CA 1
ATOM 5580 C C . VAL A 1 734 ? 9.789 19.703 18.578 1 95.31 734 VAL A C 1
ATOM 5582 O O . VAL A 1 734 ? 9.125 18.672 18.422 1 95.31 734 VAL A O 1
ATOM 5585 N N . ARG A 1 735 ? 10.352 20.062 19.703 1 93.88 735 ARG A N 1
ATOM 5586 C CA . ARG A 1 735 ? 10.195 19.25 20.906 1 93.88 735 ARG A CA 1
ATOM 5587 C C . ARG A 1 735 ? 8.727 19.094 21.281 1 93.88 735 ARG A C 1
ATOM 5589 O O . ARG A 1 735 ? 8.258 18 21.562 1 93.88 735 ARG A O 1
ATOM 5596 N N . ALA A 1 736 ? 8.016 20.234 21.297 1 93.69 736 ALA A N 1
ATOM 5597 C CA . ALA A 1 736 ? 6.594 20.203 21.625 1 93.69 736 ALA A CA 1
ATOM 5598 C C . ALA A 1 736 ? 5.809 19.391 20.594 1 93.69 736 ALA A C 1
ATOM 5600 O O . ALA A 1 736 ? 4.848 18.703 20.938 1 93.69 736 ALA A O 1
ATOM 5601 N N . ALA A 1 737 ? 6.176 19.516 19.359 1 95.06 737 ALA A N 1
ATOM 5602 C CA . ALA A 1 737 ? 5.52 18.766 18.297 1 95.06 737 ALA A CA 1
ATOM 5603 C C . ALA A 1 737 ? 5.703 17.266 18.5 1 95.06 737 ALA A C 1
ATOM 5605 O O . ALA A 1 737 ? 4.793 16.484 18.234 1 95.06 737 ALA A O 1
ATOM 5606 N N . LEU A 1 738 ? 6.875 16.844 18.906 1 94.56 738 LEU A N 1
ATOM 5607 C CA . LEU A 1 738 ? 7.145 15.438 19.156 1 94.56 738 LEU A CA 1
ATOM 5608 C C . LEU A 1 738 ? 6.27 14.906 20.281 1 94.56 738 LEU A C 1
ATOM 5610 O O . LEU A 1 738 ? 5.836 13.75 20.25 1 94.56 738 LEU A O 1
ATOM 5614 N N . ARG A 1 739 ? 5.938 15.742 21.219 1 94 739 ARG A N 1
ATOM 5615 C CA . ARG A 1 739 ? 5.074 15.375 22.328 1 94 739 ARG A CA 1
ATOM 5616 C C . ARG A 1 739 ? 3.65 15.102 21.859 1 94 739 ARG A C 1
ATOM 5618 O O . ARG A 1 739 ? 2.934 14.289 22.438 1 94 739 ARG A O 1
ATOM 5625 N N . CYS A 1 740 ? 3.264 15.758 20.797 1 95.69 740 CYS A N 1
ATOM 5626 C CA . CYS A 1 740 ? 1.895 15.648 20.297 1 95.69 740 CYS A CA 1
ATOM 5627 C C . CYS A 1 740 ? 1.834 14.781 19.047 1 95.69 740 CYS A C 1
ATOM 5629 O O . CYS A 1 740 ? 0.796 14.711 18.391 1 95.69 740 CYS A O 1
ATOM 5631 N N . SER A 1 741 ? 2.975 14.195 18.688 1 96.12 741 SER A N 1
ATOM 5632 C CA . SER A 1 741 ? 3.037 13.359 17.484 1 96.12 741 SER A CA 1
ATOM 5633 C C . SER A 1 741 ? 3.436 11.93 17.844 1 96.12 741 SER A C 1
ATOM 5635 O O . SER A 1 741 ? 4.328 11.711 18.656 1 96.12 741 SER A O 1
ATOM 5637 N N . ASP A 1 742 ? 2.748 11.031 17.266 1 96.44 742 ASP A N 1
ATOM 5638 C CA . ASP A 1 742 ? 3.045 9.609 17.422 1 96.44 742 ASP A CA 1
ATOM 5639 C C . ASP A 1 742 ? 2.848 8.859 16.109 1 96.44 742 ASP A C 1
ATOM 5641 O O . ASP A 1 742 ? 1.729 8.781 15.594 1 96.44 742 ASP A O 1
ATOM 5645 N N . PRO A 1 743 ? 3.906 8.266 15.594 1 93.62 743 PRO A N 1
ATOM 5646 C CA . PRO A 1 743 ? 3.793 7.555 14.32 1 93.62 743 PRO A CA 1
ATOM 5647 C C . PRO A 1 743 ? 2.76 6.434 14.359 1 93.62 743 PRO A C 1
ATOM 5649 O O . PRO A 1 743 ? 2.104 6.156 13.352 1 93.62 743 PRO A O 1
ATOM 5652 N N . ASP A 1 744 ? 2.572 5.785 15.461 1 94.31 744 ASP A N 1
ATOM 5653 C CA . ASP A 1 744 ? 1.604 4.699 15.57 1 94.31 744 ASP A CA 1
ATOM 5654 C C . ASP A 1 744 ? 0.175 5.223 15.453 1 94.31 744 ASP A C 1
ATOM 5656 O O . ASP A 1 744 ? -0.704 4.539 14.922 1 94.31 744 ASP A O 1
ATOM 5660 N N . VAL A 1 745 ? -0.021 6.375 15.953 1 97.38 745 VAL A N 1
ATOM 5661 C CA . VAL A 1 745 ? -1.334 7.004 15.844 1 97.38 745 VAL A CA 1
ATOM 5662 C C . VAL A 1 745 ? -1.63 7.34 14.383 1 97.38 745 VAL A C 1
ATOM 5664 O O . VAL A 1 745 ? -2.688 6.98 13.859 1 97.38 745 VAL A O 1
ATOM 5667 N N . LEU A 1 746 ? -0.689 8.016 13.742 1 97.5 746 LEU A N 1
ATOM 5668 C CA . LEU A 1 746 ? -0.889 8.352 12.336 1 97.5 746 LEU A CA 1
ATOM 5669 C C . LEU A 1 746 ? -1.078 7.094 11.5 1 97.5 746 LEU A C 1
ATOM 5671 O O . LEU A 1 746 ? -1.912 7.066 10.586 1 97.5 746 LEU A O 1
ATOM 5675 N N . ARG A 1 747 ? -0.34 6.109 11.82 1 95.88 747 ARG A N 1
ATOM 5676 C CA . ARG A 1 747 ? -0.476 4.828 11.133 1 95.88 747 ARG A CA 1
ATOM 5677 C C . ARG A 1 747 ? -1.884 4.266 11.305 1 95.88 747 ARG A C 1
ATOM 5679 O O . ARG A 1 747 ? -2.428 3.656 10.375 1 95.88 747 ARG A O 1
ATOM 5686 N N . GLY A 1 748 ? -2.428 4.367 12.469 1 97.19 748 GLY A N 1
ATOM 5687 C CA . GLY A 1 748 ? -3.789 3.91 12.703 1 97.19 748 GLY A CA 1
ATOM 5688 C C . GLY A 1 748 ? -4.801 4.559 11.773 1 97.19 748 GLY A C 1
ATOM 5689 O O . GLY A 1 748 ? -5.668 3.881 11.219 1 97.19 748 GLY A O 1
ATOM 5690 N N . TYR A 1 749 ? -4.672 5.859 11.602 1 97.88 749 TYR A N 1
ATOM 5691 C CA . TYR A 1 749 ? -5.59 6.574 10.719 1 97.88 749 TYR A CA 1
ATOM 5692 C C . TYR A 1 749 ? -5.398 6.156 9.266 1 97.88 749 TYR A C 1
ATOM 5694 O O . TYR A 1 749 ? -6.371 5.922 8.547 1 97.88 749 TYR A O 1
ATOM 5702 N N . VAL A 1 750 ? -4.164 6.055 8.844 1 96.75 750 VAL A N 1
ATOM 5703 C CA . VAL A 1 750 ? -3.861 5.695 7.461 1 96.75 750 VAL A CA 1
ATOM 5704 C C . VAL A 1 750 ? -4.305 4.262 7.188 1 96.75 750 VAL A C 1
ATOM 5706 O O . VAL A 1 750 ? -4.879 3.971 6.137 1 96.75 750 VAL A O 1
ATOM 5709 N N . ALA A 1 751 ? -4.035 3.383 8.156 1 96.38 751 ALA A N 1
ATOM 5710 C CA . ALA A 1 751 ? -4.418 1.98 8.023 1 96.38 751 ALA A CA 1
ATOM 5711 C C . ALA A 1 751 ? -5.934 1.83 7.949 1 96.38 751 ALA A C 1
ATOM 5713 O O . ALA A 1 751 ? -6.445 0.933 7.273 1 96.38 751 ALA A O 1
ATOM 5714 N N . SER A 1 752 ? -6.629 2.678 8.633 1 97.38 752 SER A N 1
ATOM 5715 C CA . SER A 1 752 ? -8.086 2.619 8.602 1 97.38 752 SER A CA 1
ATOM 5716 C C . SER A 1 752 ? -8.625 2.889 7.199 1 97.38 752 SER A C 1
ATOM 5718 O O . SER A 1 752 ? -9.695 2.406 6.84 1 97.38 752 SER A O 1
ATOM 5720 N N . LEU A 1 753 ? -7.84 3.607 6.398 1 96.44 753 LEU A N 1
ATOM 5721 C CA . LEU A 1 753 ? -8.25 3.926 5.035 1 96.44 753 LEU A CA 1
ATOM 5722 C C . LEU A 1 753 ? -7.84 2.814 4.07 1 96.44 753 LEU A C 1
ATOM 5724 O O . LEU A 1 753 ? -8.156 2.873 2.881 1 96.44 753 LEU A O 1
ATOM 5728 N N . ASP A 1 754 ? -7.191 1.805 4.57 1 95.25 754 ASP A N 1
ATOM 5729 C CA . ASP A 1 754 ? -6.695 0.688 3.77 1 95.25 754 ASP A CA 1
ATOM 5730 C C . ASP A 1 754 ? -7.676 -0.483 3.795 1 95.25 754 ASP A C 1
ATOM 5732 O O . ASP A 1 754 ? -7.883 -1.104 4.84 1 95.25 754 ASP A O 1
ATOM 5736 N N . PRO A 1 755 ? -8.234 -0.864 2.607 1 96.62 755 PRO A N 1
ATOM 5737 C CA . PRO A 1 755 ? -9.125 -2.025 2.576 1 96.62 755 PRO A CA 1
ATOM 5738 C C . PRO A 1 755 ? -8.477 -3.283 3.148 1 96.62 755 PRO A C 1
ATOM 5740 O O . PRO A 1 755 ? -9.156 -4.133 3.725 1 96.62 755 PRO A O 1
ATOM 5743 N N . GLY A 1 756 ? -7.184 -3.402 2.986 1 94.62 756 GLY A N 1
ATOM 5744 C CA . GLY A 1 756 ? -6.465 -4.57 3.473 1 94.62 756 GLY A CA 1
ATOM 5745 C C . GLY A 1 756 ? -6.617 -4.781 4.969 1 94.62 756 GLY A C 1
ATOM 5746 O O . GLY A 1 756 ? -6.746 -5.918 5.43 1 94.62 756 GLY A O 1
ATOM 5747 N N . MET A 1 757 ? -6.609 -3.699 5.699 1 94.75 757 MET A N 1
ATOM 5748 C CA . MET A 1 757 ? -6.77 -3.783 7.148 1 94.75 757 MET A CA 1
ATOM 5749 C C . MET A 1 757 ? -8.133 -4.363 7.516 1 94.75 757 MET A C 1
ATOM 5751 O O . MET A 1 757 ? -8.234 -5.191 8.422 1 94.75 757 MET A O 1
ATOM 5755 N N . TRP A 1 758 ? -9.102 -4.012 6.84 1 97.12 758 TRP A N 1
ATOM 5756 C CA . TRP A 1 758 ? -10.461 -4.484 7.094 1 97.12 758 TRP A CA 1
ATOM 5757 C C . TRP A 1 758 ? -10.609 -5.945 6.684 1 97.12 758 TRP A C 1
ATOM 5759 O O . TRP A 1 758 ? -11.328 -6.707 7.336 1 97.12 758 TRP A O 1
ATOM 5769 N N . LEU A 1 759 ? -10.008 -6.336 5.578 1 96.12 759 LEU A N 1
ATOM 5770 C CA . LEU A 1 759 ? -10.008 -7.734 5.16 1 96.12 759 LEU A CA 1
ATOM 5771 C C . LEU A 1 759 ? -9.312 -8.609 6.195 1 96.12 759 LEU A C 1
ATOM 5773 O O . LEU A 1 759 ? -9.758 -9.727 6.469 1 96.12 759 LEU A O 1
ATOM 5777 N N . ASP A 1 760 ? -8.227 -8.102 6.734 1 93.38 760 ASP A N 1
ATOM 5778 C CA . ASP A 1 760 ? -7.547 -8.828 7.801 1 93.38 760 ASP A CA 1
ATOM 5779 C C . ASP A 1 760 ? -8.469 -9.047 9 1 93.38 760 ASP A C 1
ATOM 5781 O O . ASP A 1 760 ? -8.492 -10.133 9.578 1 93.38 760 ASP A O 1
ATOM 5785 N N . ARG A 1 761 ? -9.148 -8.031 9.336 1 94.12 761 ARG A N 1
ATOM 5786 C CA . ARG A 1 761 ? -10.117 -8.156 10.414 1 94.12 761 ARG A CA 1
ATOM 5787 C C . ARG A 1 761 ? -11.195 -9.18 10.07 1 94.12 761 ARG A C 1
ATOM 5789 O O . ARG A 1 761 ? -11.602 -9.969 10.922 1 94.12 761 ARG A O 1
ATOM 5796 N N . ALA A 1 762 ? -11.68 -9.078 8.828 1 94.56 762 ALA A N 1
ATOM 5797 C CA . ALA A 1 762 ? -12.719 -10 8.375 1 94.56 762 ALA A CA 1
ATOM 5798 C C . ALA A 1 762 ? -12.25 -11.453 8.477 1 94.56 762 ALA A C 1
ATOM 5800 O O . ALA A 1 762 ? -13.023 -12.336 8.836 1 94.56 762 ALA A O 1
ATOM 5801 N N . ALA A 1 763 ? -11.008 -11.688 8.172 1 89.94 763 ALA A N 1
ATOM 5802 C CA . ALA A 1 763 ? -10.438 -13.031 8.164 1 89.94 763 ALA A CA 1
ATOM 5803 C C . ALA A 1 763 ? -10.32 -13.586 9.578 1 89.94 763 ALA A C 1
ATOM 5805 O O . ALA A 1 763 ? -10.266 -14.805 9.773 1 89.94 763 ALA A O 1
ATOM 5806 N N . HIS A 1 764 ? -10.328 -12.695 10.586 1 88.12 764 HIS A N 1
ATOM 5807 C CA . HIS A 1 764 ? -10 -13.148 11.938 1 88.12 764 HIS A CA 1
ATOM 5808 C C . HIS A 1 764 ? -11.203 -13.047 12.859 1 88.12 764 HIS A C 1
ATOM 5810 O O . HIS A 1 764 ? -11.172 -13.555 13.984 1 88.12 764 HIS A O 1
ATOM 5816 N N . THR A 1 765 ? -12.203 -12.398 12.367 1 88.44 765 THR A N 1
ATOM 5817 C CA . THR A 1 765 ? -13.352 -12.219 13.242 1 88.44 765 THR A CA 1
ATOM 5818 C C . THR A 1 765 ? -14.141 -13.523 13.375 1 88.44 765 THR A C 1
ATOM 5820 O O . THR A 1 765 ? -14.188 -14.32 12.445 1 88.44 765 THR A O 1
ATOM 5823 N N . ARG A 1 766 ? -14.75 -13.742 14.586 1 79.75 766 ARG A N 1
ATOM 5824 C CA . ARG A 1 766 ? -15.547 -14.938 14.852 1 79.75 766 ARG A CA 1
ATOM 5825 C C . ARG A 1 766 ? -17.016 -14.578 15.023 1 79.75 766 ARG A C 1
ATOM 5827 O O . ARG A 1 766 ? -17.859 -15.469 15.188 1 79.75 766 ARG A O 1
ATOM 5834 N N . ARG A 1 767 ? -17.219 -13.305 14.898 1 84.31 767 ARG A N 1
ATOM 5835 C CA . ARG A 1 767 ? -18.609 -12.875 15.055 1 84.31 767 ARG A CA 1
ATOM 5836 C C . ARG A 1 767 ? -19.406 -13.109 13.773 1 84.31 767 ARG A C 1
ATOM 5838 O O . ARG A 1 767 ? -18.969 -12.711 12.688 1 84.31 767 ARG A O 1
ATOM 5845 N N . ALA A 1 768 ? -20.562 -13.695 13.977 1 83.19 768 ALA A N 1
ATOM 5846 C CA . ALA A 1 768 ? -21.406 -14.031 12.836 1 83.19 768 ALA A CA 1
ATOM 5847 C C . ALA A 1 768 ? -21.828 -12.773 12.07 1 83.19 768 ALA A C 1
ATOM 5849 O O . ALA A 1 768 ? -22.172 -11.766 12.68 1 83.19 768 ALA A O 1
ATOM 5850 N N . GLY A 1 769 ? -21.719 -12.766 10.797 1 86.31 769 GLY A N 1
ATOM 5851 C CA . GLY A 1 769 ? -22.156 -11.68 9.938 1 86.31 769 GLY A CA 1
ATOM 5852 C C . GLY A 1 769 ? -21.125 -10.562 9.812 1 86.31 769 GLY A C 1
ATOM 5853 O O . GLY A 1 769 ? -21.188 -9.766 8.875 1 86.31 769 GLY A O 1
ATOM 5854 N N . ARG A 1 770 ? -20.219 -10.547 10.719 1 91 770 ARG A N 1
ATOM 5855 C CA . ARG A 1 770 ? -19.266 -9.445 10.789 1 91 770 ARG A CA 1
ATOM 5856 C C . ARG A 1 770 ? -18.312 -9.469 9.602 1 91 770 ARG A C 1
ATOM 5858 O O . ARG A 1 770 ? -17.938 -8.422 9.07 1 91 770 ARG A O 1
ATOM 5865 N N . PRO A 1 771 ? -17.891 -10.648 9.172 1 91.88 771 PRO A N 1
ATOM 5866 C CA . PRO A 1 771 ? -16.969 -10.672 8.023 1 91.88 771 PRO A CA 1
ATOM 5867 C C . PRO A 1 771 ? -17.562 -9.977 6.793 1 91.88 771 PRO A C 1
ATOM 5869 O O . PRO A 1 771 ? -16.859 -9.227 6.109 1 91.88 771 PRO A O 1
ATOM 5872 N N . ALA A 1 772 ? -18.812 -10.164 6.602 1 92.06 772 ALA A N 1
ATOM 5873 C CA . ALA A 1 772 ? -19.453 -9.555 5.438 1 92.06 772 ALA A CA 1
ATOM 5874 C C . ALA A 1 772 ? -19.469 -8.039 5.551 1 92.06 772 ALA A C 1
ATOM 5876 O O . ALA A 1 772 ? -19.234 -7.332 4.566 1 92.06 772 ALA A O 1
ATOM 5877 N N . ALA A 1 773 ? -19.781 -7.562 6.727 1 94.94 773 ALA A N 1
ATOM 5878 C CA . ALA A 1 773 ? -19.781 -6.121 6.945 1 94.94 773 ALA A CA 1
ATOM 5879 C C . ALA A 1 773 ? -18.406 -5.52 6.742 1 94.94 773 ALA A C 1
ATOM 5881 O O . ALA A 1 773 ? -18.25 -4.473 6.109 1 94.94 773 ALA A O 1
ATOM 5882 N N . LEU A 1 774 ? -17.422 -6.172 7.328 1 97.31 774 LEU A N 1
ATOM 5883 C CA . LEU A 1 774 ? -16.031 -5.719 7.199 1 97.31 774 LEU A CA 1
ATOM 5884 C C . LEU A 1 774 ? -15.594 -5.727 5.738 1 97.31 774 LEU A C 1
ATOM 5886 O O . LEU A 1 774 ? -14.898 -4.812 5.293 1 97.31 774 LEU A O 1
ATOM 5890 N N . MET A 1 775 ? -16.031 -6.723 4.984 1 96 775 MET A N 1
ATOM 5891 C CA . MET A 1 775 ? -15.688 -6.812 3.566 1 96 775 MET A CA 1
ATOM 5892 C C . MET A 1 775 ? -16.359 -5.699 2.773 1 96 775 MET A C 1
ATOM 5894 O O . MET A 1 775 ? -15.805 -5.195 1.801 1 96 775 MET A O 1
ATOM 5898 N N . ARG A 1 776 ? -17.562 -5.355 3.166 1 96 776 ARG A N 1
ATOM 5899 C CA . ARG A 1 776 ? -18.25 -4.254 2.5 1 96 776 ARG A CA 1
ATOM 5900 C C . ARG A 1 776 ? -17.516 -2.934 2.732 1 96 776 ARG A C 1
ATOM 5902 O O . ARG A 1 776 ? -17.438 -2.096 1.832 1 96 776 ARG A O 1
ATOM 5909 N N . VAL A 1 777 ? -17.031 -2.732 3.959 1 97.5 777 VAL A N 1
ATOM 5910 C CA . VAL A 1 777 ? -16.234 -1.537 4.234 1 97.5 777 VAL A CA 1
ATOM 5911 C C . VAL A 1 777 ? -14.992 -1.529 3.352 1 97.5 777 VAL A C 1
ATOM 5913 O O . VAL A 1 777 ? -14.648 -0.503 2.758 1 97.5 777 VAL A O 1
ATOM 5916 N N . ALA A 1 778 ? -14.344 -2.691 3.314 1 97.25 778 ALA A N 1
ATOM 5917 C CA . ALA A 1 778 ? -13.141 -2.816 2.494 1 97.25 778 ALA A CA 1
ATOM 5918 C C . ALA A 1 778 ? -13.422 -2.436 1.044 1 97.25 778 ALA A C 1
ATOM 5920 O O . ALA A 1 778 ? -12.648 -1.701 0.427 1 97.25 778 ALA A O 1
ATOM 5921 N N . ARG A 1 779 ? -14.516 -2.92 0.513 1 95.44 779 ARG A N 1
ATOM 5922 C CA . ARG A 1 779 ? -14.875 -2.635 -0.874 1 95.44 779 ARG A CA 1
ATOM 5923 C C . ARG A 1 779 ? -15.133 -1.146 -1.077 1 95.44 779 ARG A C 1
ATOM 5925 O O . ARG A 1 779 ? -14.703 -0.564 -2.072 1 95.44 779 ARG A O 1
ATOM 5932 N N . ALA A 1 780 ? -15.844 -0.569 -0.156 1 95.62 780 ALA A N 1
ATOM 5933 C CA . ALA A 1 780 ? -16.141 0.855 -0.247 1 95.62 780 ALA A CA 1
ATOM 5934 C C . ALA A 1 780 ? -14.875 1.696 -0.204 1 95.62 780 ALA A C 1
ATOM 5936 O O . ALA A 1 780 ? -14.766 2.703 -0.906 1 95.62 780 ALA A O 1
ATOM 5937 N N . LEU A 1 781 ? -13.945 1.314 0.618 1 96.06 781 LEU A N 1
ATOM 5938 C CA . LEU A 1 781 ? -12.68 2.031 0.732 1 96.06 781 LEU A CA 1
ATOM 5939 C C . LEU A 1 781 ? -11.852 1.871 -0.536 1 96.06 781 LEU A C 1
ATOM 5941 O O . LEU A 1 781 ? -11.117 2.783 -0.918 1 96.06 781 LEU A O 1
ATOM 5945 N N . GLU A 1 782 ? -11.875 0.66 -1.12 1 93.81 782 GLU A N 1
ATOM 5946 C CA . GLU A 1 782 ? -11.18 0.438 -2.383 1 93.81 782 GLU A CA 1
ATOM 5947 C C . GLU A 1 782 ? -11.633 1.433 -3.447 1 93.81 782 GLU A C 1
ATOM 5949 O O . GLU A 1 782 ? -10.82 1.925 -4.234 1 93.81 782 GLU A O 1
ATOM 5954 N N . ASP A 1 783 ? -12.859 1.767 -3.414 1 91.44 783 ASP A N 1
ATOM 5955 C CA . ASP A 1 783 ? -13.453 2.676 -4.395 1 91.44 783 ASP A CA 1
ATOM 5956 C C . ASP A 1 783 ? -13 4.113 -4.148 1 91.44 783 ASP A C 1
ATOM 5958 O O . ASP A 1 783 ? -12.961 4.926 -5.074 1 91.44 783 ASP A O 1
ATOM 5962 N N . LEU A 1 784 ? -12.664 4.43 -2.912 1 89.94 784 LEU A N 1
ATOM 5963 C CA . LEU A 1 784 ? -12.211 5.777 -2.57 1 89.94 784 LEU A CA 1
ATOM 5964 C C . LEU A 1 784 ? -10.82 6.043 -3.139 1 89.94 784 LEU A C 1
ATOM 5966 O O . LEU A 1 784 ? -10.469 7.191 -3.408 1 89.94 784 LEU A O 1
ATOM 5970 N N . GLY A 1 785 ? -9.922 5.031 -3.281 1 89.25 785 GLY A N 1
ATOM 5971 C CA . GLY A 1 785 ? -8.625 5.145 -3.922 1 89.25 785 GLY A CA 1
ATOM 5972 C C . GLY A 1 785 ? -7.637 5.98 -3.125 1 89.25 785 GLY A C 1
ATOM 5973 O O . GLY A 1 785 ? -6.82 6.703 -3.701 1 89.25 785 GLY A O 1
ATOM 5974 N N . LEU A 1 786 ? -7.676 5.969 -1.763 1 91.69 786 LEU A N 1
ATOM 5975 C CA . LEU A 1 786 ? -6.84 6.832 -0.936 1 91.69 786 LEU A CA 1
ATOM 5976 C C . LEU A 1 786 ? -5.695 6.043 -0.312 1 91.69 786 LEU A C 1
ATOM 5978 O O . LEU A 1 786 ? -4.754 6.629 0.227 1 91.69 786 LEU A O 1
ATOM 5982 N N . THR A 1 787 ? -5.641 4.785 -0.477 1 91.06 787 THR A N 1
ATOM 5983 C CA . THR A 1 787 ? -4.707 3.932 0.253 1 91.06 787 THR A CA 1
ATOM 5984 C C . THR A 1 787 ? -3.271 4.203 -0.186 1 91.06 787 THR A C 1
ATOM 5986 O O . THR A 1 787 ? -2.414 4.523 0.64 1 91.06 787 THR A O 1
ATOM 5989 N N . ASP A 1 788 ? -2.969 4.145 -1.464 1 90.81 788 ASP A N 1
ATOM 5990 C CA . ASP A 1 788 ? -1.598 4.211 -1.958 1 90.81 788 ASP A CA 1
ATOM 5991 C C . ASP A 1 788 ? -0.987 5.586 -1.701 1 90.81 788 ASP A C 1
ATOM 5993 O O . ASP A 1 788 ? 0.107 5.691 -1.143 1 90.81 788 ASP A O 1
ATOM 5997 N N . PRO A 1 789 ? -1.744 6.672 -1.979 1 92.69 789 PRO A N 1
ATOM 5998 C CA . PRO A 1 789 ? -1.137 7.984 -1.75 1 92.69 789 PRO A CA 1
ATOM 5999 C C . PRO A 1 789 ? -0.906 8.281 -0.269 1 92.69 789 PRO A C 1
ATOM 6001 O O . PRO A 1 789 ? 0.125 8.844 0.098 1 92.69 789 PRO A O 1
ATOM 6004 N N . THR A 1 790 ? -1.776 7.902 0.595 1 95.69 790 THR A N 1
ATOM 6005 C CA . THR A 1 790 ? -1.624 8.203 2.014 1 95.69 790 THR A CA 1
ATOM 6006 C C . THR A 1 790 ? -0.509 7.363 2.629 1 95.69 790 THR A C 1
ATOM 6008 O O . THR A 1 790 ? 0.219 7.832 3.506 1 95.69 790 THR A O 1
ATOM 6011 N N . ARG A 1 791 ? -0.338 6.188 2.174 1 94.06 791 ARG A N 1
ATOM 6012 C CA . ARG A 1 791 ? 0.73 5.332 2.676 1 94.06 791 ARG A CA 1
ATOM 6013 C C . ARG A 1 791 ? 2.1 5.859 2.258 1 94.06 791 ARG A C 1
ATOM 6015 O O . ARG A 1 791 ? 3.068 5.75 3.012 1 94.06 791 ARG A O 1
ATOM 6022 N N . ARG A 1 792 ? 2.168 6.324 1.098 1 93.62 792 ARG A N 1
ATOM 6023 C CA . ARG A 1 792 ? 3.424 6.895 0.624 1 93.62 792 ARG A CA 1
ATOM 6024 C C . ARG A 1 792 ? 3.854 8.07 1.492 1 93.62 792 ARG A C 1
ATOM 6026 O O . ARG A 1 792 ? 5.027 8.195 1.845 1 93.62 792 ARG A O 1
ATOM 6033 N N . VAL A 1 793 ? 2.885 8.93 1.797 1 96 793 VAL A N 1
ATOM 6034 C CA . VAL A 1 793 ? 3.176 10.086 2.641 1 96 793 VAL A CA 1
ATOM 6035 C C . VAL A 1 793 ? 3.572 9.617 4.039 1 96 793 VAL A C 1
ATOM 6037 O O . VAL A 1 793 ? 4.504 10.156 4.641 1 96 793 VAL A O 1
ATOM 6040 N N . LEU A 1 794 ? 2.873 8.617 4.551 1 96.5 794 LEU A N 1
ATOM 6041 C CA . LEU A 1 794 ? 3.215 8.078 5.859 1 96.5 794 LEU A CA 1
ATOM 6042 C C . LEU A 1 794 ? 4.664 7.605 5.891 1 96.5 794 LEU A C 1
ATOM 6044 O O . LEU A 1 794 ? 5.391 7.875 6.852 1 96.5 794 LEU A O 1
ATOM 6048 N N . ARG A 1 795 ? 5.109 6.91 4.855 1 95.62 795 ARG A N 1
ATOM 6049 C CA . ARG A 1 795 ? 6.477 6.406 4.812 1 95.62 795 ARG A CA 1
ATOM 6050 C C . ARG A 1 795 ? 7.488 7.547 4.812 1 95.62 795 ARG A C 1
ATOM 6052 O O . ARG A 1 795 ? 8.523 7.469 5.477 1 95.62 795 ARG A O 1
ATOM 6059 N N . ARG A 1 796 ? 7.141 8.586 4.066 1 95.38 796 ARG A N 1
ATOM 6060 C CA . ARG A 1 796 ? 8.008 9.766 4.016 1 95.38 796 ARG A CA 1
ATOM 6061 C C . ARG A 1 796 ? 8.141 10.406 5.395 1 95.38 796 ARG A C 1
ATOM 6063 O O . ARG A 1 796 ? 9.242 10.719 5.836 1 95.38 796 ARG A O 1
ATOM 6070 N N . LEU A 1 797 ? 7.043 10.594 6.047 1 97.25 797 LEU A N 1
ATOM 6071 C CA . LEU A 1 797 ? 7.023 11.211 7.367 1 97.25 797 LEU A CA 1
ATOM 6072 C C . LEU A 1 797 ? 7.734 10.328 8.391 1 97.25 797 LEU A C 1
ATOM 6074 O O . LEU A 1 797 ? 8.492 10.828 9.227 1 97.25 797 LEU A O 1
ATOM 6078 N N . LEU A 1 798 ? 7.504 9.055 8.281 1 96.12 798 LEU A N 1
ATOM 6079 C CA . LEU A 1 798 ? 8.086 8.109 9.227 1 96.12 798 LEU A CA 1
ATOM 6080 C C . LEU A 1 798 ? 9.602 8.062 9.086 1 96.12 798 LEU A C 1
ATOM 6082 O O . LEU A 1 798 ? 10.32 8.023 10.094 1 96.12 798 LEU A O 1
ATOM 6086 N N . ALA A 1 799 ? 10.109 8.039 7.863 1 96.25 799 ALA A N 1
ATOM 6087 C CA . ALA A 1 799 ? 11.555 7.996 7.637 1 96.25 799 ALA A CA 1
ATOM 6088 C C . ALA A 1 799 ? 12.242 9.188 8.289 1 96.25 799 ALA A C 1
ATOM 6090 O O . ALA A 1 799 ? 13.266 9.031 8.961 1 96.25 799 ALA A O 1
ATOM 6091 N N . ASP A 1 800 ? 11.656 10.344 8.094 1 97.06 800 ASP A N 1
ATOM 6092 C CA . ASP A 1 800 ? 12.25 11.547 8.672 1 97.06 800 ASP A CA 1
ATOM 6093 C C . ASP A 1 800 ? 12.109 11.555 10.195 1 97.06 800 ASP A C 1
ATOM 6095 O O . ASP A 1 800 ? 13.008 12.023 10.898 1 97.06 800 ASP A O 1
ATOM 6099 N N . ASP A 1 801 ? 11.016 11.109 10.719 1 96.19 801 ASP A N 1
ATOM 6100 C CA . ASP A 1 801 ? 10.781 11.047 12.156 1 96.19 801 ASP A CA 1
ATOM 6101 C C . ASP A 1 801 ? 11.797 10.133 12.844 1 96.19 801 ASP A C 1
ATOM 6103 O O . ASP A 1 801 ? 12.297 10.453 13.922 1 96.19 801 ASP A O 1
ATOM 6107 N N . ILE A 1 802 ? 12.055 9.023 12.227 1 94.31 802 ILE A N 1
ATOM 6108 C CA . ILE A 1 802 ? 13.031 8.078 12.766 1 94.31 802 ILE A CA 1
ATOM 6109 C C . ILE A 1 802 ? 14.398 8.742 12.852 1 94.31 802 ILE A C 1
ATOM 6111 O O . ILE A 1 802 ? 15.094 8.625 13.859 1 94.31 802 ILE A O 1
ATOM 6115 N N . ARG A 1 803 ? 14.781 9.477 11.805 1 95 803 ARG A N 1
ATOM 6116 C CA . ARG A 1 803 ? 16.047 10.188 11.789 1 95 803 ARG A CA 1
ATOM 6117 C C . ARG A 1 803 ? 16.094 11.258 12.875 1 95 803 ARG A C 1
ATOM 6119 O O . ARG A 1 803 ? 17.109 11.422 13.547 1 95 803 ARG A O 1
ATOM 6126 N N . LEU A 1 804 ? 14.984 11.969 12.977 1 95.44 804 LEU A N 1
ATOM 6127 C CA . LEU A 1 804 ? 14.922 13.047 13.953 1 95.44 804 LEU A CA 1
ATOM 6128 C C . LEU A 1 804 ? 15.047 12.516 15.375 1 95.44 804 LEU A C 1
ATOM 6130 O O . LEU A 1 804 ? 15.852 13.023 16.156 1 95.44 804 LEU A O 1
ATOM 6134 N N . ARG A 1 805 ? 14.281 11.539 15.719 1 92.38 805 ARG A N 1
ATOM 6135 C CA . ARG A 1 805 ? 14.328 10.945 17.047 1 92.38 805 ARG A CA 1
ATOM 6136 C C . ARG A 1 805 ? 15.688 10.305 17.328 1 92.38 805 ARG A C 1
ATOM 6138 O O . ARG A 1 805 ? 16.156 10.289 18.469 1 92.38 805 ARG A O 1
ATOM 6145 N N . GLY A 1 806 ? 16.297 9.781 16.25 1 90.5 806 GLY A N 1
ATOM 6146 C CA . GLY A 1 806 ? 17.625 9.195 16.391 1 90.5 806 GLY A CA 1
ATOM 6147 C C . GLY A 1 806 ? 18.688 10.219 16.688 1 90.5 806 GLY A C 1
ATOM 6148 O O . GLY A 1 806 ? 19.656 9.914 17.391 1 90.5 806 GLY A O 1
ATOM 6149 N N . ALA A 1 807 ? 18.5 11.383 16.141 1 92.25 807 ALA A N 1
ATOM 6150 C CA . ALA A 1 807 ? 19.5 12.438 16.297 1 92.25 807 ALA A CA 1
ATOM 6151 C C . ALA A 1 807 ? 19.297 13.203 17.594 1 92.25 807 ALA A C 1
ATOM 6153 O O . ALA A 1 807 ? 20.203 13.898 18.062 1 92.25 807 ALA A O 1
ATOM 6154 N N . TRP A 1 808 ? 18.062 13.141 18.156 1 92.19 808 TRP A N 1
ATOM 6155 C CA . TRP A 1 808 ? 17.75 13.875 19.375 1 92.19 808 TRP A CA 1
ATOM 6156 C C . TRP A 1 808 ? 18.547 13.32 20.547 1 92.19 808 TRP A C 1
ATOM 6158 O O . TRP A 1 808 ? 18.719 12.109 20.672 1 92.19 808 TRP A O 1
ATOM 6168 N N . PRO A 1 809 ? 19.109 14.18 21.359 1 88.75 809 PRO A N 1
ATOM 6169 C CA . PRO A 1 809 ? 19.891 13.703 22.5 1 88.75 809 PRO A CA 1
ATOM 6170 C C . PRO A 1 809 ? 19.109 12.727 23.375 1 88.75 809 PRO A C 1
ATOM 6172 O O . PRO A 1 809 ? 17.906 12.93 23.625 1 88.75 809 PRO A O 1
ATOM 6175 N N . LYS A 1 810 ? 19.719 11.648 23.797 1 82.31 810 LYS A N 1
ATOM 6176 C CA . LYS A 1 810 ? 19.062 10.586 24.547 1 82.31 810 LYS A CA 1
ATOM 6177 C C . LYS A 1 810 ? 19.281 10.773 26.047 1 82.31 810 LYS A C 1
ATOM 6179 O O . LYS A 1 810 ? 18.609 10.125 26.859 1 82.31 810 LYS A O 1
ATOM 6184 N N . GLU A 1 811 ? 20.266 11.5 26.375 1 77.81 811 GLU A N 1
ATOM 6185 C CA . GLU A 1 811 ? 20.547 11.742 27.781 1 77.81 811 GLU A CA 1
ATOM 6186 C C . GLU A 1 811 ? 20.688 13.234 28.062 1 77.81 811 GLU A C 1
ATOM 6188 O O . GLU A 1 811 ? 20.828 14.039 27.141 1 77.81 811 GLU A O 1
ATOM 6193 N N . GLY A 1 812 ? 20.359 13.445 29.188 1 70.75 812 GLY A N 1
ATOM 6194 C CA . GLY A 1 812 ? 20.469 14.828 29.625 1 70.75 812 GLY A CA 1
ATOM 6195 C C . GLY A 1 812 ? 19.125 15.531 29.656 1 70.75 812 GLY A C 1
ATOM 6196 O O . GLY A 1 812 ? 18.078 14.891 29.562 1 70.75 812 GLY A O 1
ATOM 6197 N N . GLY A 1 813 ? 18.953 16.688 29.953 1 68.81 813 GLY A N 1
ATOM 6198 C CA . GLY A 1 813 ? 17.766 17.5 30.156 1 68.81 813 GLY A CA 1
ATOM 6199 C C . GLY A 1 813 ? 17.047 17.844 28.875 1 68.81 813 GLY A C 1
ATOM 6200 O O . GLY A 1 813 ? 16.047 18.562 28.891 1 68.81 813 GLY A O 1
ATOM 6201 N N . TYR A 1 814 ? 17.453 17.078 27.672 1 73.44 814 TYR A N 1
ATOM 6202 C CA . TYR A 1 814 ? 16.859 17.484 26.422 1 73.44 814 TYR A CA 1
ATOM 6203 C C . TYR A 1 814 ? 16.297 16.297 25.656 1 73.44 814 TYR A C 1
ATOM 6205 O O . TYR A 1 814 ? 16.266 16.297 24.422 1 73.44 814 TYR A O 1
ATOM 6213 N N . VAL A 1 815 ? 15.859 15.297 26.328 1 78.88 815 VAL A N 1
ATOM 6214 C CA . VAL A 1 815 ? 15.336 14.086 25.719 1 78.88 815 VAL A CA 1
ATOM 6215 C C . VAL A 1 815 ? 14.031 14.398 24.984 1 78.88 815 VAL A C 1
ATOM 6217 O O . VAL A 1 815 ? 13.211 15.18 25.484 1 78.88 815 VAL A O 1
ATOM 6220 N N . ALA A 1 816 ? 13.875 13.836 23.734 1 80.94 816 ALA A N 1
ATOM 6221 C CA . ALA A 1 816 ? 12.641 14.039 22.984 1 80.94 816 ALA A CA 1
ATOM 6222 C C . ALA A 1 816 ? 11.438 13.461 23.719 1 80.94 816 ALA A C 1
ATOM 6224 O O . ALA A 1 816 ? 11.484 12.312 24.172 1 80.94 816 ALA A O 1
ATOM 6225 N N . PRO A 1 817 ? 10.398 14.25 23.906 1 88.12 817 PRO A N 1
ATOM 6226 C CA . PRO A 1 817 ? 9.219 13.742 24.594 1 88.12 817 PRO A CA 1
ATOM 6227 C C . PRO A 1 817 ? 8.406 12.773 23.75 1 88.12 817 PRO A C 1
ATOM 6229 O O . PRO A 1 817 ? 8.586 12.711 22.531 1 88.12 817 PRO A O 1
ATOM 6232 N N . ALA A 1 818 ? 7.621 11.961 24.484 1 92.06 818 ALA A N 1
ATOM 6233 C CA . ALA A 1 818 ? 6.684 11.047 23.844 1 92.06 818 ALA A CA 1
ATOM 6234 C C . ALA A 1 818 ? 5.238 11.453 24.125 1 92.06 818 ALA A C 1
ATOM 6236 O O . ALA A 1 818 ? 4.961 12.141 25.109 1 92.06 818 ALA A O 1
ATOM 6237 N N . MET A 1 819 ? 4.387 11.094 23.234 1 96.06 819 MET A N 1
ATOM 6238 C CA . MET A 1 819 ? 2.963 11.352 23.422 1 96.06 819 MET A CA 1
ATOM 6239 C C . MET A 1 819 ? 2.467 10.703 24.719 1 96.06 819 MET A C 1
ATOM 6241 O O . MET A 1 819 ? 2.852 9.57 25.031 1 96.06 819 MET A O 1
ATOM 6245 N N . SER A 1 820 ? 1.639 11.367 25.469 1 96.75 820 SER A N 1
ATOM 6246 C CA . SER A 1 820 ? 1.09 10.836 26.719 1 96.75 820 SER A CA 1
ATOM 6247 C C . SER A 1 820 ? 0.128 9.68 26.453 1 96.75 820 SER A C 1
ATOM 6249 O O . SER A 1 820 ? -0.411 9.562 25.344 1 96.75 820 SER A O 1
ATOM 6251 N N . ASP A 1 821 ? -0.106 8.852 27.438 1 97 821 ASP A N 1
ATOM 6252 C CA . ASP A 1 821 ? -1.057 7.754 27.312 1 97 821 ASP A CA 1
ATOM 6253 C C . ASP A 1 821 ? -2.477 8.273 27.109 1 97 821 ASP A C 1
ATOM 6255 O O . ASP A 1 821 ? -3.275 7.652 26.406 1 97 821 ASP A O 1
ATOM 6259 N N . ARG A 1 822 ? -2.779 9.375 27.734 1 97.5 822 ARG A N 1
ATOM 6260 C CA . ARG A 1 822 ? -4.117 9.938 27.578 1 97.5 822 ARG A CA 1
ATOM 6261 C C . ARG A 1 822 ? -4.379 10.383 26.141 1 97.5 822 ARG A C 1
ATOM 6263 O O . ARG A 1 822 ? -5.418 10.055 25.578 1 97.5 822 ARG A O 1
ATOM 6270 N N . LEU A 1 823 ? -3.434 11.156 25.578 1 98.12 823 LEU A N 1
ATOM 6271 C CA . LEU A 1 823 ? -3.59 11.602 24.203 1 98.12 823 LEU A CA 1
ATOM 6272 C C . LEU A 1 823 ? -3.646 10.414 23.25 1 98.12 823 LEU A C 1
ATOM 6274 O O . LEU A 1 823 ? -4.441 10.406 22.312 1 98.12 823 LEU A O 1
ATOM 6278 N N . PHE A 1 824 ? -2.818 9.398 23.516 1 98.19 824 PHE A N 1
ATOM 6279 C CA . PHE A 1 824 ? -2.828 8.18 22.719 1 98.19 824 PHE A CA 1
ATOM 6280 C C . PHE A 1 824 ? -4.184 7.488 22.797 1 98.19 824 PHE A C 1
ATOM 6282 O O . PHE A 1 824 ? -4.738 7.066 21.781 1 98.19 824 PHE A O 1
ATOM 6289 N N . ALA A 1 825 ? -4.707 7.363 23.984 1 98.19 825 ALA A N 1
ATOM 6290 C CA . ALA A 1 825 ? -5.996 6.719 24.219 1 98.19 825 ALA A CA 1
ATOM 6291 C C . ALA A 1 825 ? -7.117 7.457 23.5 1 98.19 825 ALA A C 1
ATOM 6293 O O . ALA A 1 825 ? -8.055 6.836 22.984 1 98.19 825 ALA A O 1
ATOM 6294 N N . LEU A 1 826 ? -7.051 8.773 23.484 1 98.5 826 LEU A N 1
ATOM 6295 C CA . LEU A 1 826 ? -8.047 9.578 22.797 1 98.5 826 LEU A CA 1
ATOM 6296 C C . LEU A 1 826 ? -8.07 9.25 21.312 1 98.5 826 LEU A C 1
ATOM 6298 O O . LEU A 1 826 ? -9.148 9.109 20.719 1 98.5 826 LEU A O 1
ATOM 6302 N N . HIS A 1 827 ? -6.898 9.125 20.703 1 98.62 827 HIS A N 1
ATOM 6303 C CA . HIS A 1 827 ? -6.824 8.781 19.297 1 98.62 827 HIS A CA 1
ATOM 6304 C C . HIS A 1 827 ? -7.375 7.379 19.031 1 98.62 827 HIS A C 1
ATOM 6306 O O . HIS A 1 827 ? -8.086 7.16 18.047 1 98.62 827 HIS A O 1
ATOM 6312 N N . ALA A 1 828 ? -7.031 6.434 19.891 1 98.25 828 ALA A N 1
ATOM 6313 C CA . ALA A 1 828 ? -7.539 5.07 19.75 1 98.25 828 ALA A CA 1
ATOM 6314 C C . ALA A 1 828 ? -9.062 5.035 19.875 1 98.25 828 ALA A C 1
ATOM 6316 O O . ALA A 1 828 ? -9.734 4.324 19.125 1 98.25 828 ALA A O 1
ATOM 6317 N N . LEU A 1 829 ? -9.562 5.719 20.828 1 98.12 829 LEU A N 1
ATOM 6318 C CA . LEU A 1 829 ? -11.008 5.824 21.016 1 98.12 829 LEU A CA 1
ATOM 6319 C C . LEU A 1 829 ? -11.672 6.398 19.766 1 98.12 829 LEU A C 1
ATOM 6321 O O . LEU A 1 829 ? -12.711 5.902 19.328 1 98.12 829 LEU A O 1
ATOM 6325 N N . ARG A 1 830 ? -11.109 7.461 19.234 1 98.62 830 ARG A N 1
ATOM 6326 C CA . ARG A 1 830 ? -11.656 8.047 18.016 1 98.62 830 ARG A CA 1
ATOM 6327 C C . ARG A 1 830 ? -11.656 7.043 16.875 1 98.62 830 ARG A C 1
ATOM 6329 O O . ARG A 1 830 ? -12.617 6.973 16.094 1 98.62 830 ARG A O 1
ATOM 6336 N N . LEU A 1 831 ? -10.57 6.324 16.734 1 98.44 831 LEU A N 1
ATOM 6337 C CA . LEU A 1 831 ? -10.508 5.301 15.703 1 98.44 831 LEU A CA 1
ATOM 6338 C C . LEU A 1 831 ? -11.633 4.289 15.867 1 98.44 831 LEU A C 1
ATOM 6340 O O . LEU A 1 831 ? -12.258 3.883 14.891 1 98.44 831 LEU A O 1
ATOM 6344 N N . CYS A 1 832 ? -11.891 3.867 17.078 1 98.19 832 CYS A N 1
ATOM 6345 C CA . CYS A 1 832 ? -13 2.965 17.375 1 98.19 832 CYS A CA 1
ATOM 6346 C C . CYS A 1 832 ? -14.32 3.557 16.891 1 98.19 832 CYS A C 1
ATOM 6348 O O . CYS A 1 832 ? -15.094 2.885 16.203 1 98.19 832 CYS A O 1
ATOM 6350 N N . LEU A 1 833 ? -14.531 4.805 17.219 1 98.5 833 LEU A N 1
ATOM 6351 C CA . LEU A 1 833 ? -15.773 5.477 16.859 1 98.5 833 LEU A CA 1
ATOM 6352 C C . LEU A 1 833 ? -15.914 5.578 15.352 1 98.5 833 LEU A C 1
ATOM 6354 O O . LEU A 1 833 ? -17 5.332 14.805 1 98.5 833 LEU A O 1
ATOM 6358 N N . ILE A 1 834 ? -14.852 5.953 14.68 1 98.5 834 ILE A N 1
ATOM 6359 C CA . ILE A 1 834 ? -14.867 6.082 13.227 1 98.5 834 ILE A CA 1
ATOM 6360 C C . ILE A 1 834 ? -15.18 4.727 12.594 1 98.5 834 ILE A C 1
ATOM 6362 O O . ILE A 1 834 ? -16 4.641 11.68 1 98.5 834 ILE A O 1
ATOM 6366 N N . HIS A 1 835 ? -14.516 3.684 13.086 1 98.31 835 HIS A N 1
ATOM 6367 C CA . HIS A 1 835 ? -14.758 2.344 12.57 1 98.31 835 HIS A CA 1
ATOM 6368 C C . HIS A 1 835 ? -16.219 1.942 12.734 1 98.31 835 HIS A C 1
ATOM 6370 O O . HIS A 1 835 ? -16.812 1.326 11.844 1 98.31 835 HIS A O 1
ATOM 6376 N N . ARG A 1 836 ? -16.797 2.256 13.844 1 97.56 836 ARG A N 1
ATOM 6377 C CA . ARG A 1 836 ? -18.203 1.93 14.086 1 97.56 836 ARG A CA 1
ATOM 6378 C C . ARG A 1 836 ? -19.109 2.695 13.133 1 97.56 836 ARG A C 1
ATOM 6380 O O . ARG A 1 836 ? -20.094 2.145 12.633 1 97.56 836 ARG A O 1
ATOM 6387 N N . ILE A 1 837 ? -18.781 3.943 12.906 1 98 837 ILE A N 1
ATOM 6388 C CA . ILE A 1 837 ? -19.547 4.742 11.953 1 98 837 ILE A CA 1
ATOM 6389 C C . ILE A 1 837 ? -19.516 4.074 10.578 1 98 837 ILE A C 1
ATOM 6391 O O . ILE A 1 837 ? -20.547 3.953 9.914 1 98 837 ILE A O 1
ATOM 6395 N N . TRP A 1 838 ? -18.359 3.648 10.164 1 98.19 838 TRP A N 1
ATOM 6396 C CA . TRP A 1 838 ? -18.219 3.041 8.844 1 98.19 838 TRP A CA 1
ATOM 6397 C C . TRP A 1 838 ? -18.953 1.709 8.766 1 98.19 838 TRP A C 1
ATOM 6399 O O . TRP A 1 838 ? -19.5 1.354 7.723 1 98.19 838 TRP A O 1
ATOM 6409 N N . LEU A 1 839 ? -18.969 0.948 9.836 1 96.88 839 LEU A N 1
ATOM 6410 C CA . LEU A 1 839 ? -19.703 -0.311 9.867 1 96.88 839 LEU A CA 1
ATOM 6411 C C . LEU A 1 839 ? -21.203 -0.068 9.742 1 96.88 839 LEU A C 1
ATOM 6413 O O . LEU A 1 839 ? -21.906 -0.842 9.094 1 96.88 839 LEU A O 1
ATOM 6417 N N . ILE A 1 840 ? -21.719 0.988 10.359 1 96.06 840 ILE A N 1
ATOM 6418 C CA . ILE A 1 840 ? -23.125 1.344 10.227 1 96.06 840 ILE A CA 1
ATOM 6419 C C . ILE A 1 840 ? -23.391 1.821 8.805 1 96.06 840 ILE A C 1
ATOM 6421 O O . ILE A 1 840 ? -24.453 1.521 8.234 1 96.06 840 ILE A O 1
ATOM 6425 N N . ALA A 1 841 ? -22.453 2.572 8.234 1 95 841 ALA A N 1
ATOM 6426 C CA . ALA A 1 841 ? -22.609 3.139 6.895 1 95 841 ALA A CA 1
ATOM 6427 C C . ALA A 1 841 ? -22.906 2.051 5.867 1 95 841 ALA A C 1
ATOM 6429 O O . ALA A 1 841 ? -23.766 2.23 5 1 95 841 ALA A O 1
ATOM 6430 N N . VAL A 1 842 ? -22.234 0.925 5.98 1 94.12 842 VAL A N 1
ATOM 6431 C CA . VAL A 1 842 ? -22.344 -0.095 4.945 1 94.12 842 VAL A CA 1
ATOM 6432 C C . VAL A 1 842 ? -23.578 -0.959 5.199 1 94.12 842 VAL A C 1
ATOM 6434 O O . VAL A 1 842 ? -23.922 -1.817 4.387 1 94.12 842 VAL A O 1
ATOM 6437 N N . GLU A 1 843 ? -24.266 -0.753 6.273 1 90.69 843 GLU A N 1
ATOM 6438 C CA . GLU A 1 843 ? -25.484 -1.49 6.582 1 90.69 843 GLU A CA 1
ATOM 6439 C C . GLU A 1 843 ? -26.719 -0.721 6.133 1 90.69 843 GLU A C 1
ATOM 6441 O O . GLU A 1 843 ? -27.844 -1.218 6.25 1 90.69 843 GLU A O 1
ATOM 6446 N N . MET A 1 844 ? -26.484 0.368 5.59 1 89.06 844 MET A N 1
ATOM 6447 C CA . MET A 1 844 ? -27.609 1.166 5.098 1 89.06 844 MET A CA 1
ATOM 6448 C C . MET A 1 844 ? -28.391 0.407 4.031 1 89.06 844 MET A C 1
ATOM 6450 O O . MET A 1 844 ? -27.797 -0.217 3.15 1 89.06 844 MET A O 1
ATOM 6454 N N . PRO A 1 845 ? -29.656 0.475 4.145 1 86.56 845 PRO A N 1
ATOM 6455 C CA . PRO A 1 845 ? -30.484 -0.25 3.166 1 86.56 845 PRO A CA 1
ATOM 6456 C C . PRO A 1 845 ? -30.406 0.356 1.768 1 86.56 845 PRO A C 1
ATOM 6458 O O . PRO A 1 845 ? -30.094 1.54 1.619 1 86.56 845 PRO A O 1
ATOM 6461 N N . ASP A 1 846 ? -30.703 -0.477 0.828 1 82.25 846 ASP A N 1
ATOM 6462 C CA . ASP A 1 846 ? -30.734 -0.006 -0.554 1 82.25 846 ASP A CA 1
ATOM 6463 C C . ASP A 1 846 ? -31.953 0.881 -0.808 1 82.25 846 ASP A C 1
ATOM 6465 O O . ASP A 1 846 ? -33 0.703 -0.182 1 82.25 846 ASP A O 1
ATOM 6469 N N . PHE A 1 847 ? -31.781 1.837 -1.564 1 80.44 847 PHE A N 1
ATOM 6470 C CA . PHE A 1 847 ? -32.906 2.678 -1.99 1 80.44 847 PHE A CA 1
ATOM 6471 C C . PHE A 1 847 ? -32.688 3.18 -3.414 1 80.44 847 PHE A C 1
ATOM 6473 O O . PHE A 1 847 ? -31.562 3.184 -3.912 1 80.44 847 PHE A O 1
ATOM 6480 N N . SER A 1 848 ? -33.75 3.436 -4.129 1 73.75 848 SER A N 1
ATOM 6481 C CA . SER A 1 848 ? -33.688 3.938 -5.496 1 73.75 848 SER A CA 1
ATOM 6482 C C . SER A 1 848 ? -33.062 5.324 -5.547 1 73.75 848 SER A C 1
ATOM 6484 O O . SER A 1 848 ? -33.312 6.16 -4.68 1 73.75 848 SER A O 1
ATOM 6486 N N . PRO A 1 849 ? -32.125 5.406 -6.512 1 75.81 849 PRO A N 1
ATOM 6487 C CA . PRO A 1 849 ? -31.484 6.715 -6.629 1 75.81 849 PRO A CA 1
ATOM 6488 C C . PRO A 1 849 ? -32.5 7.859 -6.727 1 75.81 849 PRO A C 1
ATOM 6490 O O . PRO A 1 849 ? -33.5 7.734 -7.406 1 75.81 849 PRO A O 1
ATOM 6493 N N . ARG A 1 850 ? -32.469 8.852 -5.953 1 69.44 850 ARG A N 1
ATOM 6494 C CA . ARG A 1 850 ? -33.312 10.039 -5.961 1 69.44 850 ARG A CA 1
ATOM 6495 C C . ARG A 1 850 ? -32.469 11.312 -6.074 1 69.44 850 ARG A C 1
ATOM 6497 O O . ARG A 1 850 ? -31.594 11.555 -5.254 1 69.44 850 ARG A O 1
ATOM 6504 N N . HIS A 1 851 ? -32.812 12.172 -6.926 1 62.19 851 HIS A N 1
ATOM 6505 C CA . HIS A 1 851 ? -32.156 13.461 -7.113 1 62.19 851 HIS A CA 1
ATOM 6506 C C . HIS A 1 851 ? -30.641 13.32 -7.09 1 62.19 851 HIS A C 1
ATOM 6508 O O . HIS A 1 851 ? -29.953 14.055 -6.375 1 62.19 851 HIS A O 1
ATOM 6514 N N . SER A 1 852 ? -30.094 12.312 -7.598 1 73.88 852 SER A N 1
ATOM 6515 C CA . SER A 1 852 ? -28.672 12.109 -7.844 1 73.88 852 SER A CA 1
ATOM 6516 C C . SER A 1 852 ? -27.969 11.531 -6.617 1 73.88 852 SER A C 1
ATOM 6518 O O . SER A 1 852 ? -26.75 11.422 -6.59 1 73.88 852 SER A O 1
ATOM 6520 N N . VAL A 1 853 ? -28.844 11.227 -5.605 1 81.88 853 VAL A N 1
ATOM 6521 C CA . VAL A 1 853 ? -28.25 10.609 -4.426 1 81.88 853 VAL A CA 1
ATOM 6522 C C . VAL A 1 853 ? -28.312 9.086 -4.555 1 81.88 853 VAL A C 1
ATOM 6524 O O . VAL A 1 853 ? -29.375 8.531 -4.828 1 81.88 853 VAL A O 1
ATOM 6527 N N . THR A 1 854 ? -27.266 8.469 -4.488 1 87 854 THR A N 1
ATOM 6528 C CA . THR A 1 854 ? -27.203 7.008 -4.5 1 87 854 THR A CA 1
ATOM 6529 C C . THR A 1 854 ? -26.719 6.477 -3.148 1 87 854 THR A C 1
ATOM 6531 O O . THR A 1 854 ? -26.156 7.223 -2.352 1 87 854 THR A O 1
ATOM 6534 N N . ARG A 1 855 ? -27.109 5.328 -2.871 1 89.31 855 ARG A N 1
ATOM 6535 C CA . ARG A 1 855 ? -26.625 4.691 -1.648 1 89.31 855 ARG A CA 1
ATOM 6536 C C . ARG A 1 855 ? -25.094 4.695 -1.591 1 89.31 855 ARG A C 1
ATOM 6538 O O . ARG A 1 855 ? -24.516 4.988 -0.546 1 89.31 855 ARG A O 1
ATOM 6545 N N . GLU A 1 856 ? -24.453 4.352 -2.721 1 89.38 856 GLU A N 1
ATOM 6546 C CA . GLU A 1 856 ? -23 4.352 -2.795 1 89.38 856 GLU A CA 1
ATOM 6547 C C . GLU A 1 856 ? -22.422 5.738 -2.51 1 89.38 856 GLU A C 1
ATOM 6549 O O . GLU A 1 856 ? -21.406 5.867 -1.846 1 89.38 856 GLU A O 1
ATOM 6554 N N . GLY A 1 857 ? -23.156 6.637 -3.047 1 90.38 857 GLY A N 1
ATOM 6555 C CA . GLY A 1 857 ? -22.734 8 -2.783 1 90.38 857 GLY A CA 1
ATOM 6556 C C . GLY A 1 857 ? -22.797 8.375 -1.314 1 90.38 857 GLY A C 1
ATOM 6557 O O . GLY A 1 857 ? -21.906 9.062 -0.802 1 90.38 857 GLY A O 1
ATOM 6558 N N . LEU A 1 858 ? -23.828 7.957 -0.595 1 91.69 858 LEU A N 1
ATOM 6559 C CA . LEU A 1 858 ? -23.984 8.242 0.829 1 91.69 858 LEU A CA 1
ATOM 6560 C C . LEU A 1 858 ? -22.906 7.527 1.642 1 91.69 858 LEU A C 1
ATOM 6562 O O . LEU A 1 858 ? -22.375 8.086 2.605 1 91.69 858 LEU A O 1
ATOM 6566 N N . VAL A 1 859 ? -22.594 6.328 1.262 1 94.06 859 VAL A N 1
ATOM 6567 C CA . VAL A 1 859 ? -21.562 5.57 1.954 1 94.06 859 VAL A CA 1
ATOM 6568 C C . VAL A 1 859 ? -20.203 6.27 1.792 1 94.06 859 VAL A C 1
ATOM 6570 O O . VAL A 1 859 ? -19.438 6.371 2.748 1 94.06 859 VAL A O 1
ATOM 6573 N N . GLN A 1 860 ? -19.938 6.777 0.607 1 93 860 GLN A N 1
ATOM 6574 C CA . GLN A 1 860 ? -18.688 7.48 0.363 1 93 860 GLN A CA 1
ATOM 6575 C C . GLN A 1 860 ? -18.594 8.734 1.225 1 93 860 GLN A C 1
ATOM 6577 O O . GLN A 1 860 ? -17.516 9.062 1.731 1 93 860 GLN A O 1
ATOM 6582 N N . ARG A 1 861 ? -19.703 9.43 1.375 1 93 861 ARG A N 1
ATOM 6583 C CA . ARG A 1 861 ? -19.719 10.609 2.23 1 93 861 ARG A CA 1
ATOM 6584 C C . ARG A 1 861 ? -19.438 10.242 3.684 1 93 861 ARG A C 1
ATOM 6586 O O . ARG A 1 861 ? -18.703 10.938 4.375 1 93 861 ARG A O 1
ATOM 6593 N N . LEU A 1 862 ? -19.984 9.164 4.102 1 95.69 862 LEU A N 1
ATOM 6594 C CA . LEU A 1 862 ? -19.812 8.727 5.484 1 95.69 862 LEU A CA 1
ATOM 6595 C C . LEU A 1 862 ? -18.391 8.25 5.727 1 95.69 862 LEU A C 1
ATOM 6597 O O . LEU A 1 862 ? -17.844 8.414 6.824 1 95.69 862 LEU A O 1
ATOM 6601 N N . LEU A 1 863 ? -17.75 7.645 4.691 1 95.69 863 LEU A N 1
ATOM 6602 C CA . LEU A 1 863 ? -16.359 7.219 4.832 1 95.69 863 LEU A CA 1
ATOM 6603 C C . LEU A 1 863 ? -15.438 8.422 5.016 1 95.69 863 LEU A C 1
ATOM 6605 O O . LEU A 1 863 ? -14.359 8.305 5.602 1 95.69 863 LEU A O 1
ATOM 6609 N N . ARG A 1 864 ? -15.93 9.617 4.562 1 94.38 864 ARG A N 1
ATOM 6610 C CA . ARG A 1 864 ? -15.18 10.852 4.746 1 94.38 864 ARG A CA 1
ATOM 6611 C C . ARG A 1 864 ? -15.688 11.625 5.953 1 94.38 864 ARG A C 1
ATOM 6613 O O . ARG A 1 864 ? -15.336 12.797 6.145 1 94.38 864 ARG A O 1
ATOM 6620 N N . LEU A 1 865 ? -16.609 11.039 6.68 1 96.31 865 LEU A N 1
ATOM 6621 C CA . LEU A 1 865 ? -17.172 11.516 7.941 1 96.31 865 LEU A CA 1
ATOM 6622 C C . LEU A 1 865 ? -18.031 12.758 7.715 1 96.31 865 LEU A C 1
ATOM 6624 O O . LEU A 1 865 ? -18.062 13.656 8.562 1 96.31 865 LEU A O 1
ATOM 6628 N N . ASP A 1 866 ? -18.547 12.898 6.48 1 93.75 866 ASP A N 1
ATOM 6629 C CA . ASP A 1 866 ? -19.625 13.852 6.285 1 93.75 866 ASP A CA 1
ATOM 6630 C C . ASP A 1 866 ? -20.938 13.312 6.855 1 93.75 866 ASP A C 1
ATOM 6632 O O . ASP A 1 866 ? -21.906 13.102 6.117 1 93.75 866 ASP A O 1
ATOM 6636 N N . VAL A 1 867 ? -20.969 13.164 8.117 1 95.56 867 VAL A N 1
ATOM 6637 C CA . VAL A 1 867 ? -22.016 12.414 8.797 1 95.56 867 VAL A CA 1
ATOM 6638 C C . VAL A 1 867 ? -23.297 13.242 8.844 1 95.56 867 VAL A C 1
ATOM 6640 O O . VAL A 1 867 ? -24.391 12.75 8.523 1 95.56 867 VAL A O 1
ATOM 6643 N N . GLU A 1 868 ? -23.188 14.516 9.25 1 91.94 868 GLU A N 1
ATOM 6644 C CA . GLU A 1 868 ? -24.375 15.367 9.352 1 91.94 868 GLU A CA 1
ATOM 6645 C C . GLU A 1 868 ? -25.062 15.523 7.996 1 91.94 868 GLU A C 1
ATOM 6647 O O . GLU A 1 868 ? -26.281 15.359 7.891 1 91.94 868 GLU A O 1
ATOM 6652 N N . GLY A 1 869 ? -24.234 15.781 6.973 1 89.75 869 GLY A N 1
ATOM 6653 C CA . GLY A 1 869 ? -24.797 15.898 5.637 1 89.75 869 GLY A CA 1
ATOM 6654 C C . GLY A 1 869 ? -25.453 14.617 5.145 1 89.75 869 GLY A C 1
ATOM 6655 O O . GLY A 1 869 ? -26.531 14.648 4.566 1 89.75 869 GLY A O 1
ATOM 6656 N N . ALA A 1 870 ? -24.797 13.531 5.422 1 92 870 ALA A N 1
ATOM 6657 C CA . ALA A 1 870 ? -25.312 12.242 4.984 1 92 870 ALA A CA 1
ATOM 6658 C C . ALA A 1 870 ? -26.578 11.867 5.754 1 92 870 ALA A C 1
ATOM 6660 O O . ALA A 1 870 ? -27.516 11.297 5.184 1 92 870 ALA A O 1
ATOM 6661 N N . ALA A 1 871 ? -26.562 12.102 7.047 1 91.62 871 ALA A N 1
ATOM 6662 C CA . ALA A 1 871 ? -27.734 11.812 7.875 1 91.62 871 ALA A CA 1
ATOM 6663 C C . ALA A 1 871 ? -28.938 12.633 7.434 1 91.62 871 ALA A C 1
ATOM 6665 O O . ALA A 1 871 ? -30.078 12.141 7.434 1 91.62 871 ALA A O 1
ATOM 6666 N N . ASP A 1 872 ? -28.734 13.875 7.07 1 90.31 872 ASP A N 1
ATOM 6667 C CA . ASP A 1 872 ? -29.828 14.727 6.578 1 90.31 872 ASP A CA 1
ATOM 6668 C C . ASP A 1 872 ? -30.438 14.148 5.301 1 90.31 872 ASP A C 1
ATOM 6670 O O . ASP A 1 872 ? -31.656 14.125 5.145 1 90.31 872 ASP A O 1
ATOM 6674 N N . VAL A 1 873 ? -29.578 13.758 4.422 1 87.31 873 VAL A N 1
ATOM 6675 C CA . VAL A 1 873 ? -30.047 13.164 3.172 1 87.31 873 VAL A CA 1
ATOM 6676 C C . VAL A 1 873 ? -30.812 11.875 3.465 1 87.31 873 VAL A C 1
ATOM 6678 O O . VAL A 1 873 ? -31.844 11.609 2.861 1 87.31 873 VAL A O 1
ATOM 6681 N N . PHE A 1 874 ? -30.312 11.055 4.375 1 87.75 874 PHE A N 1
ATOM 6682 C CA . PHE A 1 874 ? -30.953 9.805 4.758 1 87.75 874 PHE A CA 1
ATOM 6683 C C . PHE A 1 874 ? -32.344 10.062 5.34 1 87.75 874 PHE A C 1
ATOM 6685 O O . PHE A 1 874 ? -33.312 9.352 5.027 1 87.75 874 PHE A O 1
ATOM 6692 N N . ASP A 1 875 ? -32.438 11.07 6.145 1 86.88 875 ASP A N 1
ATOM 6693 C CA . ASP A 1 875 ? -33.688 11.422 6.758 1 86.88 875 ASP A CA 1
ATOM 6694 C C . ASP A 1 875 ? -34.719 11.852 5.703 1 86.88 875 ASP A C 1
ATOM 6696 O O . ASP A 1 875 ? -35.906 11.609 5.859 1 86.88 875 ASP A O 1
ATOM 6700 N N . ALA A 1 876 ? -34.188 12.484 4.707 1 82.75 876 ALA A N 1
ATOM 6701 C CA . ALA A 1 876 ? -35.062 12.906 3.617 1 82.75 876 ALA A CA 1
ATOM 6702 C C . ALA A 1 876 ? -35.562 11.703 2.811 1 82.75 876 ALA A C 1
ATOM 6704 O O . ALA A 1 876 ? -36.688 11.695 2.324 1 82.75 876 ALA A O 1
ATOM 6705 N N . VAL A 1 877 ? -34.719 10.711 2.66 1 81 877 VAL A N 1
ATOM 6706 C CA . VAL A 1 877 ? -35.062 9.516 1.891 1 81 877 VAL A CA 1
ATOM 6707 C C . VAL A 1 877 ? -35.969 8.602 2.715 1 81 877 VAL A C 1
ATOM 6709 O O . VAL A 1 877 ? -36.844 7.941 2.172 1 81 877 VAL A O 1
ATOM 6712 N N . PHE A 1 878 ? -35.688 8.578 4.012 1 82.56 878 PHE A N 1
ATOM 6713 C CA . PHE A 1 878 ? -36.438 7.738 4.926 1 82.56 878 PHE A CA 1
ATOM 6714 C C . PHE A 1 878 ? -37.125 8.586 6.008 1 82.56 878 PHE A C 1
ATOM 6716 O O . PHE A 1 878 ? -36.719 8.547 7.168 1 82.56 878 PHE A O 1
ATOM 6723 N N . PRO A 1 879 ? -38.156 9.25 5.676 1 78.88 879 PRO A N 1
ATOM 6724 C CA . PRO A 1 879 ? -38.781 10.164 6.645 1 78.88 879 PRO A CA 1
ATOM 6725 C C . PRO A 1 879 ? -39.5 9.43 7.77 1 78.88 879 PRO A C 1
ATOM 6727 O O . PRO A 1 879 ? -40.125 8.391 7.535 1 78.88 879 PRO A O 1
ATOM 6730 N N . VAL A 1 880 ? -39.25 9.867 8.961 1 72.06 880 VAL A N 1
ATOM 6731 C CA . VAL A 1 880 ? -39.875 9.273 10.125 1 72.06 880 VAL A CA 1
ATOM 6732 C C . VAL A 1 880 ? -41.344 9.688 10.18 1 72.06 880 VAL A C 1
ATOM 6734 O O . VAL A 1 880 ? -42.219 8.891 10.555 1 72.06 880 VAL A O 1
ATOM 6737 N N . VAL A 1 881 ? -41.625 11.055 10.102 1 65.25 881 VAL A N 1
ATOM 6738 C CA . VAL A 1 881 ? -42.938 11.609 10.367 1 65.25 881 VAL A CA 1
ATOM 6739 C C . VAL A 1 881 ? -43.812 11.469 9.125 1 65.25 881 VAL A C 1
ATOM 6741 O O . VAL A 1 881 ? -43.344 11.586 7.996 1 65.25 881 VAL A O 1
ATOM 6744 N N . GLU A 1 882 ? -44.969 10.945 9.477 1 59.47 882 GLU A N 1
ATOM 6745 C CA . GLU A 1 882 ? -46.031 10.891 8.477 1 59.47 882 GLU A CA 1
ATOM 6746 C C . GLU A 1 882 ? -46.25 12.258 7.82 1 59.47 882 GLU A C 1
ATOM 6748 O O . GLU A 1 882 ? -46.094 13.289 8.461 1 59.47 882 GLU A O 1
ATOM 6753 N N . PRO A 1 883 ? -46.312 12.227 6.535 1 56.53 883 PRO A N 1
ATOM 6754 C CA . PRO A 1 883 ? -46.562 13.508 5.867 1 56.53 883 PRO A CA 1
ATOM 6755 C C . PRO A 1 883 ? -47.656 14.32 6.559 1 56.53 883 PRO A C 1
ATOM 6757 O O . PRO A 1 883 ? -48.562 13.758 7.148 1 56.53 883 PRO A O 1
ATOM 6760 N N . ALA A 1 884 ? -47.5 15.586 6.93 1 60.84 884 ALA A N 1
ATOM 6761 C CA . ALA A 1 884 ? -48.375 16.531 7.613 1 60.84 884 ALA A CA 1
ATOM 6762 C C . ALA A 1 884 ? -49.844 16.328 7.227 1 60.84 884 ALA A C 1
ATOM 6764 O O . ALA A 1 884 ? -50.719 16.484 8.055 1 60.84 884 ALA A O 1
ATOM 6765 N N . GLY A 1 885 ? -50.031 15.82 6.105 1 59.06 885 GLY A N 1
ATOM 6766 C CA . GLY A 1 885 ? -51.406 15.742 5.629 1 59.06 885 GLY A CA 1
ATOM 6767 C C . GLY A 1 885 ? -52.094 14.438 5.992 1 59.06 885 GLY A C 1
ATOM 6768 O O . GLY A 1 885 ? -53.281 14.266 5.738 1 59.06 885 GLY A O 1
ATOM 6769 N N . ALA A 1 886 ? -51.375 13.695 6.688 1 60.09 886 ALA A N 1
ATOM 6770 C CA . ALA A 1 886 ? -51.938 12.367 6.91 1 60.09 886 ALA A CA 1
ATOM 6771 C C . ALA A 1 886 ? -53.094 12.43 7.922 1 60.09 886 ALA A C 1
ATOM 6773 O O . ALA A 1 886 ? -54 11.602 7.891 1 60.09 886 ALA A O 1
ATOM 6774 N N . SER A 1 887 ? -53 13.578 8.789 1 63.28 887 SER A N 1
ATOM 6775 C CA . SER A 1 887 ? -54.062 13.688 9.812 1 63.28 887 SER A CA 1
ATOM 6776 C C . SER A 1 887 ? -55.281 14.43 9.289 1 63.28 887 SER A C 1
ATOM 6778 O O . SER A 1 887 ? -56.281 14.547 9.992 1 63.28 887 SER A O 1
ATOM 6780 N N . LEU A 1 888 ? -55.156 14.773 8.211 1 68.44 888 LEU A N 1
ATOM 6781 C CA . LEU A 1 888 ? -56.312 15.516 7.68 1 68.44 888 LEU A CA 1
ATOM 6782 C C . LEU A 1 888 ? -57.469 14.578 7.375 1 68.44 888 LEU A C 1
ATOM 6784 O O . LEU A 1 888 ? -57.25 13.398 7.102 1 68.44 888 LEU A O 1
ATOM 6788 N N . ASP A 1 889 ? -58.688 15.031 7.652 1 73.75 889 ASP A N 1
ATOM 6789 C CA . ASP A 1 889 ? -59.906 14.273 7.383 1 73.75 889 ASP A CA 1
ATOM 6790 C C . ASP A 1 889 ? -60.219 14.273 5.895 1 73.75 889 ASP A C 1
ATOM 6792 O O . ASP A 1 889 ? -60.562 15.32 5.32 1 73.75 889 ASP A O 1
ATOM 6796 N N . PHE A 1 890 ? -59.938 13.125 5.406 1 77.19 890 PHE A N 1
ATOM 6797 C CA . PHE A 1 890 ? -60.25 13.016 3.979 1 77.19 890 PHE A CA 1
ATOM 6798 C C . PHE A 1 890 ? -61.625 12.445 3.75 1 77.19 890 PHE A C 1
ATOM 6800 O O . PHE A 1 890 ? -61.906 11.875 2.693 1 77.19 890 PHE A O 1
ATOM 6807 N N . ALA A 1 891 ? -62.406 12.531 4.668 1 76.75 891 ALA A N 1
ATOM 6808 C CA . ALA A 1 891 ? -63.812 12.18 4.594 1 76.75 891 ALA A CA 1
ATOM 6809 C C . ALA A 1 891 ? -64 10.68 4.41 1 76.75 891 ALA A C 1
ATOM 6811 O O . ALA A 1 891 ? -65.062 10.227 4.012 1 76.75 891 ALA A 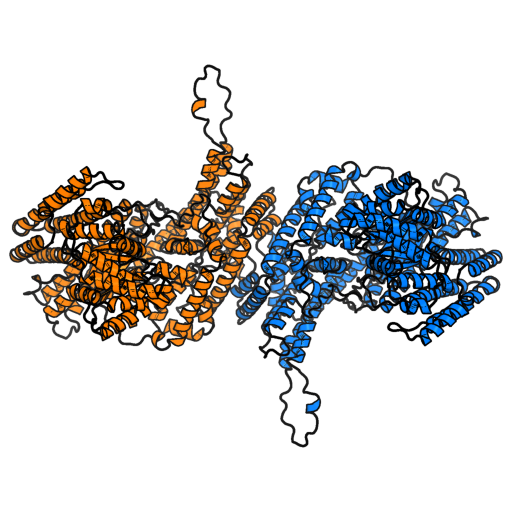O 1
ATOM 6812 N N . GLU A 1 892 ? -62.938 9.969 4.379 1 73.06 892 GLU A N 1
ATOM 6813 C CA . GLU A 1 892 ? -62.969 8.508 4.402 1 73.06 892 GLU A CA 1
ATOM 6814 C C . GLU A 1 892 ? -62.25 7.969 5.637 1 73.06 892 GLU A C 1
ATOM 6816 O O . GLU A 1 892 ? -61.438 8.672 6.246 1 73.06 892 GLU A O 1
ATOM 6821 N N . PRO A 1 893 ? -62.719 6.836 6.004 1 72.38 893 PRO A N 1
ATOM 6822 C CA . PRO A 1 893 ? -61.969 6.254 7.125 1 72.38 893 PRO A CA 1
ATOM 6823 C C . PRO A 1 893 ? -60.469 6.203 6.863 1 72.38 893 PRO A C 1
ATOM 6825 O O . PRO A 1 893 ? -60.062 5.879 5.754 1 72.38 893 PRO A O 1
ATOM 6828 N N . PRO A 1 894 ? -59.812 6.648 7.777 1 64.06 894 PRO A N 1
ATOM 6829 C CA . PRO A 1 894 ? -58.375 6.719 7.566 1 64.06 894 PRO A CA 1
ATOM 6830 C C . PRO A 1 894 ? -57.75 5.348 7.359 1 64.06 894 PRO A C 1
ATOM 6832 O O . PRO A 1 894 ? -58.125 4.383 8.031 1 64.06 894 PRO A O 1
ATOM 6835 N N . THR A 1 895 ? -57 5.172 6.262 1 67.69 895 THR A N 1
ATOM 6836 C CA . THR A 1 895 ? -56.188 3.98 6.035 1 67.69 895 THR A CA 1
ATOM 6837 C C . THR A 1 895 ? -55.125 3.848 7.105 1 67.69 895 THR A C 1
ATOM 6839 O O . THR A 1 895 ? -54.531 4.844 7.527 1 67.69 895 THR A O 1
ATOM 6842 N N . PRO A 1 896 ? -55.031 2.602 7.695 1 62.31 896 PRO A N 1
ATOM 6843 C CA . PRO A 1 896 ? -53.938 2.393 8.672 1 62.31 896 PRO A CA 1
ATOM 6844 C C . PRO A 1 896 ? -52.594 2.852 8.164 1 62.31 896 PRO A C 1
ATOM 6846 O O . PRO A 1 896 ? -52.219 2.549 7.023 1 62.31 896 PRO A O 1
ATOM 6849 N N . ARG A 1 897 ? -52 3.682 8.82 1 60.66 897 ARG A N 1
ATOM 6850 C CA . ARG A 1 897 ? -50.688 4.195 8.469 1 60.66 897 ARG A CA 1
ATOM 6851 C C . ARG A 1 897 ? -49.594 3.52 9.289 1 60.66 897 ARG A C 1
ATOM 6853 O O . ARG A 1 897 ? -49.75 3.354 10.508 1 60.66 897 ARG A O 1
ATOM 6860 N N . HIS A 1 898 ? -48.781 2.707 8.625 1 58.94 898 HIS A N 1
ATOM 6861 C CA . HIS A 1 898 ? -47.781 1.888 9.281 1 58.94 898 HIS A CA 1
ATOM 6862 C C . HIS A 1 898 ? -46.531 2.713 9.641 1 58.94 898 HIS A C 1
ATOM 6864 O O . HIS A 1 898 ? -45.469 2.158 9.938 1 58.94 898 HIS A O 1
ATOM 6870 N N . GLY A 1 899 ? -46.781 3.934 9.859 1 59.5 899 GLY A N 1
ATOM 6871 C CA . GLY A 1 899 ? -45.75 4.801 10.359 1 59.5 899 GLY A CA 1
ATOM 6872 C C . GLY A 1 899 ? -44.594 4.973 9.383 1 59.5 899 GLY A C 1
ATOM 6873 O O . GLY A 1 899 ? -44.656 4.477 8.258 1 59.5 899 GLY A O 1
ATOM 6874 N N . GLY A 1 900 ? -43.688 5.863 9.602 1 67.31 900 GLY A N 1
ATOM 6875 C CA . GLY A 1 900 ? -42.5 6.133 8.781 1 67.31 900 GLY A CA 1
ATOM 6876 C C . GLY A 1 900 ? -41.344 5.199 9.07 1 67.31 900 GLY A C 1
ATOM 6877 O O . GLY A 1 900 ? -41.562 4.07 9.523 1 67.31 900 GLY A O 1
ATOM 6878 N N . TYR A 1 901 ? -40.25 5.484 8.656 1 76.69 901 TYR A N 1
ATOM 6879 C CA . TYR A 1 901 ? -39.031 4.695 8.742 1 76.69 901 TYR A CA 1
ATOM 6880 C C . TYR A 1 901 ? -38.344 4.883 10.102 1 76.69 901 TYR A C 1
ATOM 6882 O O . TYR A 1 901 ? -37.156 5.137 10.172 1 76.69 901 TYR A O 1
ATOM 6890 N N . GLY A 1 902 ? -39.094 4.723 11.25 1 76.69 902 GLY A N 1
ATOM 6891 C CA . GLY A 1 902 ? -38.594 4.93 12.594 1 76.69 902 GLY A CA 1
ATOM 6892 C C . GLY A 1 902 ? -37.5 3.973 12.969 1 76.69 902 GLY A C 1
ATOM 6893 O O . GLY A 1 902 ? -36.531 4.355 13.656 1 76.69 902 GLY A O 1
ATOM 6894 N N . ARG A 1 903 ? -37.562 2.801 12.523 1 78.44 903 ARG A N 1
ATOM 6895 C CA . ARG A 1 903 ? -36.531 1.799 12.828 1 78.44 903 ARG A CA 1
ATOM 6896 C C . ARG A 1 903 ? -35.188 2.168 12.203 1 78.44 903 ARG A C 1
ATOM 6898 O O . ARG A 1 903 ? -34.156 1.993 12.828 1 78.44 903 ARG A O 1
ATOM 6905 N N . GLU A 1 904 ? -35.25 2.652 10.992 1 83.25 904 GLU A N 1
ATOM 6906 C CA . GLU A 1 904 ? -34.031 3.076 10.305 1 83.25 904 GLU A CA 1
ATOM 6907 C C . GLU A 1 904 ? -33.375 4.238 11.031 1 83.25 904 GLU A C 1
ATOM 6909 O O . GLU A 1 904 ? -32.125 4.309 11.102 1 83.25 904 GLU A O 1
ATOM 6914 N N . HIS A 1 905 ? -34.156 5 11.57 1 86.5 905 HIS A N 1
ATOM 6915 C CA . HIS A 1 905 ? -33.594 6.125 12.312 1 86.5 905 HIS A CA 1
ATOM 6916 C C . HIS A 1 905 ? -32.938 5.664 13.617 1 86.5 905 HIS A C 1
ATOM 6918 O O . HIS A 1 905 ? -31.859 6.109 13.977 1 86.5 905 HIS A O 1
ATOM 6924 N N . GLU A 1 906 ? -33.531 4.805 14.258 1 87.5 906 GLU A N 1
ATOM 6925 C CA . GLU A 1 906 ? -33.031 4.301 15.539 1 87.5 906 GLU A CA 1
ATOM 6926 C C . GLU A 1 906 ? -31.781 3.467 15.359 1 87.5 906 GLU A C 1
ATOM 6928 O O . GLU A 1 906 ? -30.906 3.449 16.234 1 87.5 906 GLU A O 1
ATOM 6933 N N . GLU A 1 907 ? -31.688 2.91 14.25 1 88.44 907 GLU A N 1
ATOM 6934 C CA . GLU A 1 907 ? -30.594 1.954 14.062 1 88.44 907 GLU A CA 1
ATOM 6935 C C . GLU A 1 907 ? -29.469 2.557 13.234 1 88.44 907 GLU A C 1
ATOM 6937 O O . GLU A 1 907 ? -28.328 2.072 13.273 1 88.44 907 GLU A O 1
ATOM 6942 N N . ILE A 1 908 ? -29.75 3.596 12.539 1 91.69 908 ILE A N 1
ATOM 6943 C CA . ILE A 1 908 ? -28.734 4.078 11.609 1 91.69 908 ILE A CA 1
ATOM 6944 C C . ILE A 1 908 ? -28.422 5.543 11.891 1 91.69 908 ILE A C 1
ATOM 6946 O O . ILE A 1 908 ? -27.375 5.867 12.445 1 91.69 908 ILE A O 1
ATOM 6950 N N . THR A 1 909 ? -29.406 6.438 11.688 1 91.12 909 THR A N 1
ATOM 6951 C CA . THR A 1 909 ? -29.094 7.859 11.695 1 91.12 909 THR A CA 1
ATOM 6952 C C . THR A 1 909 ? -28.797 8.344 13.109 1 91.12 909 THR A C 1
ATOM 6954 O O . THR A 1 909 ? -27.891 9.156 13.32 1 91.12 909 THR A O 1
ATOM 6957 N N . GLU A 1 910 ? -29.516 7.906 14.109 1 93.44 910 GLU A N 1
ATOM 6958 C CA . GLU A 1 910 ? -29.281 8.359 15.477 1 93.44 910 GLU A CA 1
ATOM 6959 C C . GLU A 1 910 ? -27.922 7.898 15.992 1 93.44 910 GLU A C 1
ATOM 6961 O O . GLU A 1 910 ? -27.141 8.703 16.516 1 93.44 910 GLU A O 1
ATOM 6966 N N . PRO A 1 911 ? -27.641 6.652 15.82 1 94.75 911 PRO A N 1
ATOM 6967 C CA . PRO A 1 911 ? -26.297 6.227 16.234 1 94.75 911 PRO A CA 1
ATOM 6968 C C . PRO A 1 911 ? -25.188 6.945 15.477 1 94.75 911 PRO A C 1
ATOM 6970 O O . PRO A 1 911 ? -24.141 7.258 16.062 1 94.75 911 PRO A O 1
ATOM 6973 N N . LEU A 1 912 ? -25.406 7.203 14.219 1 96.38 912 LEU A N 1
ATOM 6974 C CA . LEU A 1 912 ? -24.406 7.918 13.422 1 96.38 912 LEU A CA 1
ATOM 6975 C C . LEU A 1 912 ? -24.141 9.297 14.008 1 96.38 912 LEU A C 1
ATOM 6977 O O . LEU A 1 912 ? -22.984 9.688 14.172 1 96.38 912 LEU A O 1
ATOM 6981 N N . ARG A 1 913 ? -25.203 9.992 14.312 1 96.25 913 ARG A N 1
ATOM 6982 C CA . ARG A 1 913 ? -25.062 11.336 14.859 1 96.25 913 ARG A CA 1
ATOM 6983 C C . ARG A 1 913 ? -24.422 11.305 16.234 1 96.25 913 ARG A C 1
ATOM 6985 O O . ARG A 1 913 ? -23.609 12.172 16.578 1 96.25 913 ARG A O 1
ATOM 6992 N N . GLU A 1 914 ? -24.766 10.367 17.016 1 96.56 914 GLU A N 1
ATOM 6993 C CA . GLU A 1 914 ? -24.203 10.242 18.375 1 96.56 914 GLU A CA 1
ATOM 6994 C C . GLU A 1 914 ? -22.719 9.93 18.328 1 96.56 914 GLU A C 1
ATOM 6996 O O . GLU A 1 914 ? -21.922 10.523 19.062 1 96.56 914 GLU A O 1
ATOM 7001 N N . LEU A 1 915 ? -22.359 8.953 17.516 1 97.81 915 LEU A N 1
ATOM 7002 C CA . LEU A 1 915 ? -20.969 8.562 17.406 1 97.81 915 LEU A CA 1
ATOM 7003 C C . LEU A 1 915 ? -20.125 9.711 16.859 1 97.81 915 LEU A C 1
ATOM 7005 O O . LEU A 1 915 ? -19.016 9.945 17.312 1 97.81 915 LEU A O 1
ATOM 7009 N N . PHE A 1 916 ? -20.672 10.383 15.891 1 97.69 916 PHE A N 1
ATOM 7010 C CA . PHE A 1 916 ? -19.922 11.477 15.289 1 97.69 916 PHE A CA 1
ATOM 7011 C C . PHE A 1 916 ? -19.766 12.625 16.281 1 97.69 916 PHE A C 1
ATOM 7013 O O . PHE A 1 916 ? -18.734 13.297 16.297 1 97.69 916 PHE A O 1
ATOM 7020 N N . ALA A 1 917 ? -20.781 12.875 17.047 1 96.88 917 ALA A N 1
ATOM 7021 C CA . ALA A 1 917 ? -20.672 13.883 18.094 1 96.88 917 ALA A CA 1
ATOM 7022 C C . ALA A 1 917 ? -19.516 13.555 19.047 1 96.88 917 ALA A C 1
ATOM 7024 O O . ALA A 1 917 ? -18.797 14.445 19.5 1 96.88 917 ALA A O 1
ATOM 7025 N N . MET A 1 918 ? -19.359 12.312 19.359 1 97.75 918 MET A N 1
ATOM 7026 C CA . MET A 1 918 ? -18.266 11.891 20.234 1 97.75 918 MET A CA 1
ATOM 7027 C C . MET A 1 918 ? -16.922 12.062 19.516 1 97.75 918 MET A C 1
ATOM 7029 O O . MET A 1 918 ? -15.922 12.398 20.156 1 97.75 918 MET A O 1
ATOM 7033 N N . VAL A 1 919 ? -16.875 11.766 18.156 1 98.25 919 VAL A N 1
ATOM 7034 C CA . VAL A 1 919 ? -15.656 12 17.391 1 98.25 919 VAL A CA 1
ATOM 7035 C C . VAL A 1 919 ? -15.234 13.461 17.516 1 98.25 919 VAL A C 1
ATOM 7037 O O . VAL A 1 919 ? -14.062 13.758 17.734 1 98.25 919 VAL A O 1
ATOM 7040 N N . ARG A 1 920 ? -16.188 14.367 17.438 1 96.81 920 ARG A N 1
ATOM 7041 C CA . ARG A 1 920 ? -15.906 15.805 17.547 1 96.81 920 ARG A CA 1
ATOM 7042 C C . ARG A 1 920 ? -15.531 16.188 18.969 1 96.81 920 ARG A C 1
ATOM 7044 O O . ARG A 1 920 ? -14.727 17.094 19.188 1 96.81 920 ARG A O 1
ATOM 7051 N N . GLU A 1 921 ? -16.125 15.523 19.891 1 97.06 921 GLU A N 1
ATOM 7052 C CA . GLU A 1 921 ? -15.742 15.758 21.281 1 97.06 921 GLU A CA 1
ATOM 7053 C C . GLU A 1 921 ? -14.289 15.367 21.516 1 97.06 921 GLU A C 1
ATOM 7055 O O . GLU A 1 921 ? -13.562 16.047 22.25 1 97.06 921 GLU A O 1
ATOM 7060 N N . VAL A 1 922 ? -13.883 14.242 20.953 1 98.12 922 VAL A N 1
ATOM 7061 C CA . VAL A 1 922 ? -12.477 13.844 21.031 1 98.12 922 VAL A CA 1
ATOM 7062 C C . VAL A 1 922 ? -11.594 14.953 20.469 1 98.12 922 VAL A C 1
ATOM 7064 O O . VAL A 1 922 ? -10.531 15.25 21.016 1 98.12 922 VAL A O 1
ATOM 7067 N N . SER A 1 923 ? -12.031 15.57 19.359 1 97.38 923 SER A N 1
ATOM 7068 C CA . SER A 1 923 ? -11.273 16.656 18.75 1 97.38 923 SER A CA 1
ATOM 7069 C C . SER A 1 923 ? -11.086 17.812 19.719 1 97.38 923 SER A C 1
ATOM 7071 O O . SER A 1 923 ? -10 18.406 19.797 1 97.38 923 SER A O 1
ATOM 7073 N N . ALA A 1 924 ? -12.094 18.109 20.438 1 96.12 924 ALA A N 1
ATOM 7074 C CA . ALA A 1 924 ? -12.016 19.188 21.438 1 96.12 924 ALA A CA 1
ATOM 7075 C C . ALA A 1 924 ? -11 18.844 22.516 1 96.12 924 ALA A C 1
ATOM 7077 O O . ALA A 1 924 ? -10.211 19.703 22.938 1 96.12 924 ALA A O 1
ATOM 7078 N N . VAL A 1 925 ? -11.039 17.625 23 1 97.44 925 VAL A N 1
ATOM 7079 C CA . VAL A 1 925 ? -10.141 17.219 24.062 1 97.44 925 VAL A CA 1
ATOM 7080 C C . VAL A 1 925 ? -8.703 17.203 23.562 1 97.44 925 VAL A C 1
ATOM 7082 O O . VAL A 1 925 ? -7.773 17.594 24.281 1 97.44 925 VAL A O 1
ATOM 7085 N N . VAL A 1 926 ? -8.5 16.688 22.312 1 97.25 926 VAL A N 1
ATOM 7086 C CA . VAL A 1 926 ? -7.168 16.703 21.703 1 97.25 926 VAL A CA 1
ATOM 7087 C C . VAL A 1 926 ? -6.641 18.125 21.641 1 97.25 926 VAL A C 1
ATOM 7089 O O . VAL A 1 926 ? -5.461 18.375 21.891 1 97.25 926 VAL A O 1
ATOM 7092 N N . THR A 1 927 ? -7.48 19.078 21.281 1 94.94 927 THR A N 1
ATOM 7093 C CA . THR A 1 927 ? -7.086 20.484 21.219 1 94.94 927 THR A CA 1
ATOM 7094 C C . THR A 1 927 ? -6.648 20.969 22.594 1 94.94 927 THR A C 1
ATOM 7096 O O . THR A 1 927 ? -5.684 21.734 22.719 1 94.94 927 THR A O 1
ATOM 7099 N N . LEU A 1 928 ? -7.379 20.562 23.656 1 95.06 928 LEU A N 1
ATOM 7100 C CA . LEU A 1 928 ? -6.98 20.906 25.016 1 95.06 928 LEU A CA 1
ATOM 7101 C C . LEU A 1 928 ? -5.594 20.359 25.344 1 95.06 928 LEU A C 1
ATOM 7103 O O . LEU A 1 928 ? -4.777 21.047 25.953 1 95.06 928 LEU A O 1
ATOM 7107 N N . GLU A 1 929 ? -5.363 19.156 24.859 1 94.94 929 GLU A N 1
ATOM 7108 C CA . GLU A 1 929 ? -4.07 18.516 25.078 1 94.94 929 GLU A CA 1
ATOM 7109 C C . GLU A 1 929 ? -2.947 19.266 24.391 1 94.94 929 GLU A C 1
ATOM 7111 O O . GLU A 1 929 ? -1.805 19.266 24.844 1 94.94 929 GLU A O 1
ATOM 7116 N N . CYS A 1 930 ? -3.332 19.969 23.328 1 92.88 930 CYS A N 1
ATOM 7117 C CA . CYS A 1 930 ? -2.332 20.672 22.531 1 92.88 930 CYS A CA 1
ATOM 7118 C C . CYS A 1 930 ? -2.283 22.141 22.891 1 92.88 930 CYS A C 1
ATOM 7120 O O . CYS A 1 930 ? -1.549 22.922 22.281 1 92.88 930 CYS A O 1
ATOM 7122 N N . ASP A 1 931 ? -3.088 22.578 23.797 1 91.06 931 ASP A N 1
ATOM 7123 C CA . ASP A 1 931 ? -3.07 23.891 24.438 1 91.06 931 ASP A CA 1
ATOM 7124 C C . ASP A 1 931 ? -3.705 24.953 23.547 1 91.06 931 ASP A C 1
ATOM 7126 O O . ASP A 1 931 ? -4.027 26.047 24 1 91.06 931 ASP A O 1
ATOM 7130 N N . ALA A 1 932 ? -3.852 24.719 22.25 1 91.56 932 ALA A N 1
ATOM 7131 C CA . ALA A 1 932 ? -4.492 25.641 21.328 1 91.56 932 ALA A CA 1
ATOM 7132 C C . ALA A 1 932 ? -4.922 24.938 20.047 1 91.56 932 ALA A C 1
ATOM 7134 O O . ALA A 1 932 ? -4.43 23.859 19.734 1 91.56 932 ALA A O 1
ATOM 7135 N N . PHE A 1 933 ? -5.82 25.547 19.359 1 90.62 933 PHE A N 1
ATOM 7136 C CA . PHE A 1 933 ? -6.312 25.031 18.094 1 90.62 933 PHE A CA 1
ATOM 7137 C C . PHE A 1 933 ? -5.348 25.375 16.969 1 90.62 933 PHE A C 1
ATOM 7139 O O . PHE A 1 933 ? -5.09 26.547 16.688 1 90.62 933 PHE A O 1
ATOM 7146 N N . GLY A 1 934 ? -4.793 24.391 16.391 1 87.5 934 GLY A N 1
ATOM 7147 C CA . GLY A 1 934 ? -3.928 24.578 15.234 1 87.5 934 GLY A CA 1
ATOM 7148 C C . GLY A 1 934 ? -2.467 24.75 15.602 1 87.5 934 GLY A C 1
ATOM 7149 O O . GLY A 1 934 ? -1.619 24.953 14.734 1 87.5 934 GLY A O 1
ATOM 7150 N N . MET B 1 1 ? 17.516 -18.906 36.844 1 24.47 1 MET B N 1
ATOM 7151 C CA . MET B 1 1 ? 17.969 -19.156 35.5 1 24.47 1 MET B CA 1
ATOM 7152 C C . MET B 1 1 ? 16.797 -19.406 34.562 1 24.47 1 MET B C 1
ATOM 7154 O O . MET B 1 1 ? 16.078 -20.391 34.719 1 24.47 1 MET B O 1
ATOM 7158 N N . ARG B 1 2 ? 16.047 -18.375 34.156 1 35.16 2 ARG B N 1
ATOM 7159 C CA . ARG B 1 2 ? 14.836 -18.578 33.344 1 35.16 2 ARG B CA 1
ATOM 7160 C C . ARG B 1 2 ? 15.078 -19.547 32.219 1 35.16 2 ARG B C 1
ATOM 7162 O O . ARG B 1 2 ? 15.984 -19.359 31.406 1 35.16 2 ARG B O 1
ATOM 7169 N N . HIS B 1 3 ? 14.922 -20.656 32.281 1 37.38 3 HIS B N 1
ATOM 7170 C CA . HIS B 1 3 ? 15.188 -21.781 31.375 1 37.38 3 HIS B CA 1
ATOM 7171 C C . HIS B 1 3 ? 14.516 -21.578 30.016 1 37.38 3 HIS B C 1
ATOM 7173 O O . HIS B 1 3 ? 13.289 -21.531 29.938 1 37.38 3 HIS B O 1
ATOM 7179 N N . ASP B 1 4 ? 15.062 -20.891 29.141 1 50.47 4 ASP B N 1
ATOM 7180 C CA . ASP B 1 4 ? 14.625 -20.625 27.766 1 50.47 4 ASP B CA 1
ATOM 7181 C C . ASP B 1 4 ? 14.32 -21.938 27.047 1 50.47 4 ASP B C 1
ATOM 7183 O O . ASP B 1 4 ? 15.156 -22.844 27 1 50.47 4 ASP B O 1
ATOM 7187 N N . PRO B 1 5 ? 13.148 -22.406 26.984 1 58.38 5 PRO B N 1
ATOM 7188 C CA . PRO B 1 5 ? 12.812 -23.656 26.297 1 58.38 5 PRO B CA 1
ATOM 7189 C C . PRO B 1 5 ? 13.672 -23.875 25.047 1 58.38 5 PRO B C 1
ATOM 7191 O O . PRO B 1 5 ? 14.164 -22.906 24.453 1 58.38 5 PRO B O 1
ATOM 7194 N N . PRO B 1 6 ? 14.156 -25.172 24.844 1 67.56 6 PRO B N 1
ATOM 7195 C CA . PRO B 1 6 ? 14.938 -25.484 23.641 1 67.56 6 PRO B CA 1
ATOM 7196 C C . PRO B 1 6 ? 14.305 -24.938 22.375 1 67.56 6 PRO B C 1
ATOM 7198 O O . PRO B 1 6 ? 13.078 -24.828 22.281 1 67.56 6 PRO B O 1
ATOM 7201 N N . PHE B 1 7 ? 15.133 -24.453 21.5 1 84.12 7 PHE B N 1
ATOM 7202 C CA . PHE B 1 7 ? 14.695 -23.859 20.234 1 84.12 7 PHE B CA 1
ATOM 7203 C C . PHE B 1 7 ? 13.906 -24.875 19.406 1 84.12 7 PHE B C 1
ATOM 7205 O O . PHE B 1 7 ? 14.398 -25.953 19.094 1 84.12 7 PHE B O 1
ATOM 7212 N N . ASP B 1 8 ? 12.617 -24.672 19.344 1 92.75 8 ASP B N 1
ATOM 7213 C CA . ASP B 1 8 ? 11.703 -25.484 18.547 1 92.75 8 ASP B CA 1
ATOM 7214 C C . ASP B 1 8 ? 10.867 -24.609 17.609 1 92.75 8 ASP B C 1
ATOM 7216 O O . ASP B 1 8 ? 9.859 -24.031 18.016 1 92.75 8 ASP B O 1
ATOM 7220 N N . ILE B 1 9 ? 11.289 -24.641 16.344 1 95.12 9 ILE B N 1
ATOM 7221 C CA . ILE B 1 9 ? 10.695 -23.719 15.383 1 95.12 9 ILE B CA 1
ATOM 7222 C C . ILE B 1 9 ? 9.219 -24.062 15.188 1 95.12 9 ILE B C 1
ATOM 7224 O O . ILE B 1 9 ? 8.398 -23.172 14.93 1 95.12 9 ILE B O 1
ATOM 7228 N N . LEU B 1 10 ? 8.805 -25.359 15.289 1 96.31 10 LEU B N 1
ATOM 7229 C CA . LEU B 1 10 ? 7.41 -25.75 15.094 1 96.31 10 LEU B CA 1
ATOM 7230 C C . LEU B 1 10 ? 6.539 -25.25 16.234 1 96.31 10 LEU B C 1
ATOM 7232 O O . LEU B 1 10 ? 5.41 -24.797 16.016 1 96.31 10 LEU B O 1
ATOM 7236 N N . ARG B 1 11 ? 7.066 -25.344 17.422 1 95.69 11 ARG B N 1
ATOM 7237 C CA . ARG B 1 11 ? 6.359 -24.781 18.578 1 95.69 11 ARG B CA 1
ATOM 7238 C C . ARG B 1 11 ? 6.188 -23.281 18.438 1 95.69 11 ARG B C 1
ATOM 7240 O O . ARG B 1 11 ? 5.109 -22.75 18.703 1 95.69 11 ARG B O 1
ATOM 7247 N N . LEU B 1 12 ? 7.266 -22.609 18.062 1 94.94 12 LEU B N 1
ATOM 7248 C CA . LEU B 1 12 ? 7.215 -21.172 17.875 1 94.94 12 LEU B CA 1
ATOM 7249 C C . LEU B 1 12 ? 6.211 -20.781 16.797 1 94.94 12 LEU B C 1
ATOM 7251 O O . LEU B 1 12 ? 5.508 -19.781 16.922 1 94.94 12 LEU B O 1
ATOM 7255 N N . ALA B 1 13 ? 6.203 -21.594 15.711 1 96.25 13 ALA B N 1
ATOM 7256 C CA . ALA B 1 13 ? 5.238 -21.344 14.641 1 96.25 13 ALA B CA 1
ATOM 7257 C C . ALA B 1 13 ? 3.805 -21.453 15.156 1 96.25 13 ALA B C 1
ATOM 7259 O O . ALA B 1 13 ? 2.975 -20.594 14.891 1 96.25 13 ALA B O 1
ATOM 7260 N N . ALA B 1 14 ? 3.525 -22.469 15.953 1 95.62 14 ALA B N 1
ATOM 7261 C CA . ALA B 1 14 ? 2.191 -22.672 16.516 1 95.62 14 ALA B CA 1
ATOM 7262 C C . ALA B 1 14 ? 1.817 -21.516 17.438 1 95.62 14 ALA B C 1
ATOM 7264 O O . ALA B 1 14 ? 0.684 -21.031 17.422 1 95.62 14 ALA B O 1
ATOM 7265 N N . GLU B 1 15 ? 2.736 -21.062 18.203 1 93.19 15 GLU B N 1
ATOM 7266 C CA . GLU B 1 15 ? 2.496 -19.984 19.172 1 93.19 15 GLU B CA 1
ATOM 7267 C C . GLU B 1 15 ? 2.234 -18.672 18.453 1 93.19 15 GLU B C 1
ATOM 7269 O O . GLU B 1 15 ? 1.332 -17.922 18.844 1 93.19 15 GLU B O 1
ATOM 7274 N N . THR B 1 16 ? 3.049 -18.344 17.516 1 91.69 16 THR B N 1
ATOM 7275 C CA . THR B 1 16 ? 2.898 -17.094 16.781 1 91.69 16 THR B CA 1
ATOM 7276 C C . THR B 1 16 ? 1.57 -17.062 16.031 1 91.69 16 THR B C 1
ATOM 7278 O O . THR B 1 16 ? 0.916 -16.016 15.969 1 91.69 16 THR B O 1
ATOM 7281 N N . ARG B 1 17 ? 1.186 -18.172 15.477 1 92.31 17 ARG B N 1
ATOM 7282 C CA . ARG B 1 17 ? -0.083 -18.266 14.758 1 92.31 17 ARG B CA 1
ATOM 7283 C C . ARG B 1 17 ? -1.263 -18.125 15.719 1 92.31 17 ARG B C 1
ATOM 7285 O O . ARG B 1 17 ? -2.256 -17.469 15.391 1 92.31 17 ARG B O 1
ATOM 7292 N N . GLN B 1 18 ? -1.125 -18.688 16.891 1 89 18 GLN B N 1
ATOM 7293 C CA . GLN B 1 18 ? -2.182 -18.578 17.906 1 89 18 GLN B CA 1
ATOM 7294 C C . GLN B 1 18 ? -2.342 -17.141 18.375 1 89 18 GLN B C 1
ATOM 7296 O O . GLN B 1 18 ? -3.463 -16.672 18.578 1 89 18 GLN B O 1
ATOM 7301 N N . ALA B 1 19 ? -1.282 -16.469 18.5 1 82.88 19 ALA B N 1
ATOM 7302 C CA . ALA B 1 19 ? -1.306 -15.078 18.938 1 82.88 19 ALA B CA 1
ATOM 7303 C C . ALA B 1 19 ? -1.997 -14.195 17.906 1 82.88 19 ALA B C 1
ATOM 7305 O O . ALA B 1 19 ? -2.639 -13.203 18.25 1 82.88 19 ALA B O 1
ATOM 7306 N N . ALA B 1 20 ? -1.845 -14.531 16.688 1 81.69 20 ALA B N 1
ATOM 7307 C CA . ALA B 1 20 ? -2.412 -13.742 15.602 1 81.69 20 ALA B CA 1
ATOM 7308 C C . ALA B 1 20 ? -3.932 -13.883 15.562 1 81.69 20 ALA B C 1
ATOM 7310 O O . ALA B 1 20 ? -4.621 -13.039 14.977 1 81.69 20 ALA B O 1
ATOM 7311 N N . VAL B 1 21 ? -4.395 -14.906 16.219 1 79.88 21 VAL B N 1
ATOM 7312 C CA . VAL B 1 21 ? -5.836 -15.133 16.219 1 79.88 21 VAL B CA 1
ATOM 7313 C C . VAL B 1 21 ? -6.539 -13.984 16.922 1 79.88 21 VAL B C 1
ATOM 7315 O O . VAL B 1 21 ? -7.617 -13.555 16.5 1 79.88 21 VAL B O 1
ATOM 7318 N N . SER B 1 22 ? -5.867 -13.391 17.875 1 79.44 22 SER B N 1
ATOM 7319 C CA . SER B 1 22 ? -6.504 -12.336 18.656 1 79.44 22 SER B CA 1
ATOM 7320 C C . SER B 1 22 ? -6.113 -10.953 18.141 1 79.44 22 SER B C 1
ATOM 7322 O O . SER B 1 22 ? -6.785 -9.961 18.438 1 79.44 22 SER B O 1
ATOM 7324 N N . ASP B 1 23 ? -5.137 -10.891 17.328 1 85.19 23 ASP B N 1
ATOM 7325 C CA . ASP B 1 23 ? -4.668 -9.609 16.812 1 85.19 23 ASP B CA 1
ATOM 7326 C C . ASP B 1 23 ? -4.621 -9.625 15.289 1 85.19 23 ASP B C 1
ATOM 7328 O O . ASP B 1 23 ? -3.602 -9.984 14.695 1 85.19 23 ASP B O 1
ATOM 7332 N N . PRO B 1 24 ? -5.637 -9.062 14.688 1 88.06 24 PRO B N 1
ATOM 7333 C CA . PRO B 1 24 ? -5.691 -9.125 13.227 1 88.06 24 PRO B CA 1
ATOM 7334 C C . PRO B 1 24 ? -4.711 -8.164 12.555 1 88.06 24 PRO B C 1
ATOM 7336 O O . PRO B 1 24 ? -4.559 -8.18 11.336 1 88.06 24 PRO B O 1
ATOM 7339 N N . PHE B 1 25 ? -4.02 -7.375 13.352 1 88.94 25 PHE B N 1
ATOM 7340 C CA . PHE B 1 25 ? -3.176 -6.34 12.773 1 88.94 25 PHE B CA 1
ATOM 7341 C C . PHE B 1 25 ? -1.718 -6.781 12.742 1 88.94 25 PHE B C 1
ATOM 7343 O O . PHE B 1 25 ? -0.861 -6.082 12.195 1 88.94 25 PHE B O 1
ATOM 7350 N N . GLY B 1 26 ? -1.429 -7.945 13.25 1 87.12 26 GLY B N 1
ATOM 7351 C CA . GLY B 1 26 ? -0.071 -8.469 13.242 1 87.12 26 GLY B CA 1
ATOM 7352 C C . GLY B 1 26 ? 0.244 -9.297 12.016 1 87.12 26 GLY B C 1
ATOM 7353 O O . GLY B 1 26 ? -0.562 -9.367 11.086 1 87.12 26 GLY B O 1
ATOM 7354 N N . SER B 1 27 ? 1.453 -9.805 11.938 1 91.31 27 SER B N 1
ATOM 7355 C CA . SER B 1 27 ? 1.927 -10.719 10.906 1 91.31 27 SER B CA 1
ATOM 7356 C C . SER B 1 27 ? 2.709 -11.883 11.508 1 91.31 27 SER B C 1
ATOM 7358 O O . SER B 1 27 ? 3.924 -11.781 11.703 1 91.31 27 SER B O 1
ATOM 7360 N N . PRO B 1 28 ? 2.029 -12.906 11.734 1 93.62 28 PRO B N 1
ATOM 7361 C CA . PRO B 1 28 ? 2.695 -14.016 12.43 1 93.62 28 PRO B CA 1
ATOM 7362 C C . PRO B 1 28 ? 3.924 -14.523 11.68 1 93.62 28 PRO B C 1
ATOM 7364 O O . PRO B 1 28 ? 4.922 -14.898 12.305 1 93.62 28 PRO B O 1
ATOM 7367 N N . ALA B 1 29 ? 3.863 -14.602 10.336 1 96.38 29 ALA B N 1
ATOM 7368 C CA . ALA B 1 29 ? 5.012 -15.07 9.57 1 96.38 29 ALA B CA 1
ATOM 7369 C C . ALA B 1 29 ? 6.211 -14.148 9.742 1 96.38 29 ALA B C 1
ATOM 7371 O O . ALA B 1 29 ? 7.336 -14.609 9.945 1 96.38 29 ALA B O 1
ATOM 7372 N N . LEU B 1 30 ? 5.988 -12.852 9.703 1 96.62 30 LEU B N 1
ATOM 7373 C CA . LEU B 1 30 ? 7.066 -11.883 9.875 1 96.62 30 LEU B CA 1
ATOM 7374 C C . LEU B 1 30 ? 7.562 -11.867 11.32 1 96.62 30 LEU B C 1
ATOM 7376 O O . LEU B 1 30 ? 8.75 -11.664 11.57 1 96.62 30 LEU B O 1
ATOM 7380 N N . ALA B 1 31 ? 6.621 -11.992 12.258 1 94.81 31 ALA B N 1
ATOM 7381 C CA . ALA B 1 31 ? 7.008 -12.039 13.664 1 94.81 31 ALA B CA 1
ATOM 7382 C C . ALA B 1 31 ? 7.973 -13.188 13.93 1 94.81 31 ALA B C 1
ATOM 7384 O O . ALA B 1 31 ? 8.977 -13.008 14.633 1 94.81 31 ALA B O 1
ATOM 7385 N N . LEU B 1 32 ? 7.648 -14.336 13.406 1 96.25 32 LEU B N 1
ATOM 7386 C CA . LEU B 1 32 ? 8.531 -15.484 13.57 1 96.25 32 LEU B CA 1
ATOM 7387 C C . LEU B 1 32 ? 9.859 -15.258 12.852 1 96.25 32 LEU B C 1
ATOM 7389 O O . LEU B 1 32 ? 10.922 -15.594 13.375 1 96.25 32 LEU B O 1
ATOM 7393 N N . ALA B 1 33 ? 9.82 -14.75 11.609 1 97.44 33 ALA B N 1
ATOM 7394 C CA . ALA B 1 33 ? 11.039 -14.43 10.875 1 97.44 33 ALA B CA 1
ATOM 7395 C C . ALA B 1 33 ? 11.938 -13.5 11.68 1 97.44 33 ALA B C 1
ATOM 7397 O O . ALA B 1 33 ? 13.156 -13.688 11.734 1 97.44 33 ALA B O 1
ATOM 7398 N N . LEU B 1 34 ? 11.344 -12.469 12.25 1 95.56 34 LEU B N 1
ATOM 7399 C CA . LEU B 1 34 ? 12.109 -11.508 13.039 1 95.56 34 LEU B CA 1
ATOM 7400 C C . LEU B 1 34 ? 12.695 -12.156 14.281 1 95.56 34 LEU B C 1
ATOM 7402 O O . LEU B 1 34 ? 13.82 -11.852 14.68 1 95.56 34 LEU B O 1
ATOM 7406 N N . LEU B 1 35 ? 11.906 -12.969 14.945 1 94.12 35 LEU B N 1
ATOM 7407 C CA . LEU B 1 35 ? 12.398 -13.703 16.109 1 94.12 35 LEU B CA 1
ATOM 7408 C C . LEU B 1 35 ? 13.641 -14.516 15.758 1 94.12 35 LEU B C 1
ATOM 7410 O O . LEU B 1 35 ? 14.609 -14.531 16.516 1 94.12 35 LEU B O 1
ATOM 7414 N N . LEU B 1 36 ? 13.594 -15.211 14.633 1 95.88 36 LEU B N 1
ATOM 7415 C CA . LEU B 1 36 ? 14.742 -15.969 14.164 1 95.88 36 LEU B CA 1
ATOM 7416 C C . LEU B 1 36 ? 15.93 -15.055 13.891 1 95.88 36 LEU B C 1
ATOM 7418 O O . LEU B 1 36 ? 17.062 -15.367 14.273 1 95.88 36 LEU B O 1
ATOM 7422 N N . SER B 1 37 ? 15.664 -13.969 13.219 1 95.06 37 SER B N 1
ATOM 7423 C CA . SER B 1 37 ? 16.719 -13.008 12.914 1 95.06 37 SER B CA 1
ATOM 7424 C C . SER B 1 37 ? 17.375 -12.484 14.195 1 95.06 37 SER B C 1
ATOM 7426 O O . SER B 1 37 ? 18.594 -12.359 14.258 1 95.06 37 SER B O 1
ATOM 7428 N N . ARG B 1 38 ? 16.547 -12.148 15.219 1 93.44 38 ARG B N 1
ATOM 7429 C CA . ARG B 1 38 ? 17.062 -11.648 16.5 1 93.44 38 ARG B CA 1
ATOM 7430 C C . ARG B 1 38 ? 17.906 -12.711 17.188 1 93.44 38 ARG B C 1
ATOM 7432 O O . ARG B 1 38 ? 18.938 -12.391 17.781 1 93.44 38 ARG B O 1
ATOM 7439 N N . ARG B 1 39 ? 17.516 -13.914 17.094 1 93.5 39 ARG B N 1
ATOM 7440 C CA . ARG B 1 39 ? 18.297 -15 17.688 1 93.5 39 ARG B CA 1
ATOM 7441 C C . ARG B 1 39 ? 19.641 -15.164 16.984 1 93.5 39 ARG B C 1
ATOM 7443 O O . ARG B 1 39 ? 20.641 -15.508 17.625 1 93.5 39 ARG B O 1
ATOM 7450 N N . MET B 1 40 ? 19.625 -14.969 15.719 1 94 40 MET B N 1
ATOM 7451 C CA . MET B 1 40 ? 20.875 -15.016 14.969 1 94 40 MET B CA 1
ATOM 7452 C C . MET B 1 40 ? 21.797 -13.867 15.375 1 94 40 MET B C 1
ATOM 7454 O O . MET B 1 40 ? 23 -14.062 15.547 1 94 40 MET B O 1
ATOM 7458 N N . ASP B 1 41 ? 21.219 -12.727 15.523 1 92.69 41 ASP B N 1
ATOM 7459 C CA . ASP B 1 41 ? 21.984 -11.539 15.891 1 92.69 41 ASP B CA 1
ATOM 7460 C C . ASP B 1 41 ? 22.625 -11.703 17.281 1 92.69 41 ASP B C 1
ATOM 7462 O O . ASP B 1 41 ? 23.734 -11.242 17.5 1 92.69 41 ASP B O 1
ATOM 7466 N N . ASP B 1 42 ? 21.922 -12.367 18.156 1 91.44 42 ASP B N 1
ATOM 7467 C CA . ASP B 1 42 ? 22.406 -12.5 19.516 1 91.44 42 ASP B CA 1
ATOM 7468 C C . ASP B 1 42 ? 23.266 -13.75 19.672 1 91.44 42 ASP B C 1
ATOM 7470 O O . ASP B 1 42 ? 23.688 -14.086 20.781 1 91.44 42 ASP B O 1
ATOM 7474 N N . GLY B 1 43 ? 23.484 -14.461 18.625 1 90.25 43 GLY B N 1
ATOM 7475 C CA . GLY B 1 43 ? 24.359 -15.617 18.641 1 90.25 43 GLY B CA 1
ATOM 7476 C C . GLY B 1 43 ? 23.656 -16.891 19.078 1 90.25 43 GLY B C 1
ATOM 7477 O O . GLY B 1 43 ? 24.297 -17.938 19.219 1 90.25 43 GLY B O 1
ATOM 7478 N N . GLY B 1 44 ? 22.359 -16.812 19.297 1 91.25 44 GLY B N 1
ATOM 7479 C CA . GLY B 1 44 ? 21.609 -17.984 19.75 1 91.25 44 GLY B CA 1
ATOM 7480 C C . GLY B 1 44 ? 21.297 -18.969 18.641 1 91.25 44 GLY B C 1
ATOM 7481 O O . GLY B 1 44 ? 20.891 -20.094 18.906 1 91.25 44 GLY B O 1
ATOM 7482 N N . LEU B 1 45 ? 21.453 -18.594 17.422 1 93.06 45 LEU B N 1
ATOM 7483 C CA . LEU B 1 45 ? 21.188 -19.422 16.25 1 93.06 45 LEU B CA 1
ATOM 7484 C C . LEU B 1 45 ? 22.203 -19.125 15.148 1 93.06 45 LEU B C 1
ATOM 7486 O O . LEU B 1 45 ? 22.203 -18.016 14.586 1 93.06 45 LEU B O 1
ATOM 7490 N N . SER B 1 46 ? 23.016 -20.062 14.883 1 94.25 46 SER B N 1
ATOM 7491 C CA . SER B 1 46 ? 24.016 -19.875 13.844 1 94.25 46 SER B CA 1
ATOM 7492 C C . SER B 1 46 ? 23.484 -20.297 12.477 1 94.25 46 SER B C 1
ATOM 7494 O O . SER B 1 46 ? 22.453 -20.953 12.391 1 94.25 46 SER B O 1
ATOM 7496 N N . ARG B 1 47 ? 24.172 -19.906 11.422 1 93.88 47 ARG B N 1
ATOM 7497 C CA . ARG B 1 47 ? 23.812 -20.328 10.07 1 93.88 47 ARG B CA 1
ATOM 7498 C C . ARG B 1 47 ? 23.906 -21.844 9.922 1 93.88 47 ARG B C 1
ATOM 7500 O O . ARG B 1 47 ? 23.094 -22.453 9.234 1 93.88 47 ARG B O 1
ATOM 7507 N N . ALA B 1 48 ? 24.875 -22.391 10.555 1 94.25 48 ALA B N 1
ATOM 7508 C CA . ALA B 1 48 ? 25.062 -23.828 10.5 1 94.25 48 ALA B CA 1
ATOM 7509 C C . ALA B 1 48 ? 23.906 -24.562 11.164 1 94.25 48 ALA B C 1
ATOM 7511 O O . ALA B 1 48 ? 23.453 -25.609 10.68 1 94.25 48 ALA B O 1
ATOM 7512 N N . GLU B 1 49 ? 23.516 -24 12.289 1 94.25 49 GLU B N 1
ATOM 7513 C CA . GLU B 1 49 ? 22.375 -24.578 12.984 1 94.25 49 GLU B CA 1
ATOM 7514 C C . GLU B 1 49 ? 21.094 -24.453 12.156 1 94.25 49 GLU B C 1
ATOM 7516 O O . GLU B 1 49 ? 20.25 -25.344 12.164 1 94.25 49 GLU B O 1
ATOM 7521 N N . LEU B 1 50 ? 20.953 -23.375 11.477 1 94.56 50 LEU B N 1
ATOM 7522 C CA . LEU B 1 50 ? 19.797 -23.172 10.602 1 94.56 50 LEU B CA 1
ATOM 7523 C C . LEU B 1 50 ? 19.812 -24.172 9.445 1 94.56 50 LEU B C 1
ATOM 7525 O O . LEU B 1 50 ? 18.766 -24.688 9.062 1 94.56 50 LEU B O 1
ATOM 7529 N N . ALA B 1 51 ? 20.969 -24.359 8.883 1 94.38 51 ALA B N 1
ATOM 7530 C CA . ALA B 1 51 ? 21.109 -25.328 7.797 1 94.38 51 ALA B CA 1
ATOM 7531 C C . ALA B 1 51 ? 20.734 -26.719 8.266 1 94.38 51 ALA B C 1
ATOM 7533 O O . ALA B 1 51 ? 20.078 -27.484 7.543 1 94.38 51 ALA B O 1
ATOM 7534 N N . GLN B 1 52 ? 21.156 -27.031 9.484 1 94.06 52 GLN B N 1
ATOM 7535 C CA . GLN B 1 52 ? 20.828 -28.328 10.047 1 94.06 52 GLN B CA 1
ATOM 7536 C C . GLN B 1 52 ? 19.328 -28.453 10.297 1 94.06 52 GLN B C 1
ATOM 7538 O O . GLN B 1 52 ? 18.75 -29.516 10.047 1 94.06 52 GLN B O 1
ATOM 7543 N N . LEU B 1 53 ? 18.812 -27.422 10.812 1 94.56 53 LEU B N 1
ATOM 7544 C CA . LEU B 1 53 ? 17.359 -27.406 11.023 1 94.56 53 LEU B CA 1
ATOM 7545 C C . LEU B 1 53 ? 16.625 -27.656 9.711 1 94.56 53 LEU B C 1
ATOM 7547 O O . LEU B 1 53 ? 15.664 -28.438 9.68 1 94.56 53 LEU B O 1
ATOM 7551 N N . LEU B 1 54 ? 17.016 -27.031 8.68 1 94.81 54 LEU B N 1
ATOM 7552 C CA . LEU B 1 54 ? 16.391 -27.172 7.367 1 94.81 54 LEU B CA 1
ATOM 7553 C C . LEU B 1 54 ? 16.531 -28.594 6.852 1 94.81 54 LEU B C 1
ATOM 7555 O O . LEU B 1 54 ? 15.594 -29.141 6.254 1 94.81 54 LEU B O 1
ATOM 7559 N N . ARG B 1 55 ? 17.641 -29.203 7.09 1 94 55 ARG B N 1
ATOM 7560 C CA . ARG B 1 55 ? 17.859 -30.594 6.699 1 94 55 ARG B CA 1
ATOM 7561 C C . ARG B 1 55 ? 16.906 -31.516 7.445 1 94 55 ARG B C 1
ATOM 7563 O O . ARG B 1 55 ? 16.359 -32.438 6.855 1 94 55 ARG B O 1
ATOM 7570 N N . ASP B 1 56 ? 16.734 -31.203 8.695 1 94.25 56 ASP B N 1
ATOM 7571 C CA . ASP B 1 56 ? 15.836 -32.031 9.508 1 94.25 56 ASP B CA 1
ATOM 7572 C C . ASP B 1 56 ? 14.398 -31.906 9.023 1 94.25 56 ASP B C 1
ATOM 7574 O O . ASP B 1 56 ? 13.68 -32.906 8.93 1 94.25 56 ASP B O 1
ATOM 7578 N N . LEU B 1 57 ? 14.008 -30.719 8.758 1 95.75 57 LEU B N 1
ATOM 7579 C CA . LEU B 1 57 ? 12.672 -30.484 8.227 1 95.75 57 LEU B CA 1
ATOM 7580 C C . LEU B 1 57 ? 12.5 -31.172 6.875 1 95.75 57 LEU B C 1
ATOM 7582 O O . LEU B 1 57 ? 11.438 -31.734 6.586 1 95.75 57 LEU B O 1
ATOM 7586 N N . GLY B 1 58 ? 13.562 -31.109 6.066 1 95.38 58 GLY B N 1
ATOM 7587 C CA . GLY B 1 58 ? 13.539 -31.75 4.762 1 95.38 58 GLY B CA 1
ATOM 7588 C C . GLY B 1 58 ? 13.398 -33.25 4.844 1 95.38 58 GLY B C 1
ATOM 7589 O O . GLY B 1 58 ? 12.656 -33.875 4.062 1 95.38 58 GLY B O 1
ATOM 7590 N N . GLN B 1 59 ? 14.062 -33.875 5.773 1 94.69 59 GLN B N 1
ATOM 7591 C CA . GLN B 1 59 ? 13.977 -35.312 5.957 1 94.69 59 GLN B CA 1
ATOM 7592 C C . GLN B 1 59 ? 12.57 -35.719 6.387 1 94.69 59 GLN B C 1
ATOM 7594 O O . GLN B 1 59 ? 12.055 -36.75 5.922 1 94.69 59 GLN B O 1
ATOM 7599 N N . SER B 1 60 ? 12.062 -34.875 7.262 1 95.25 60 SER B N 1
ATOM 7600 C CA . SER B 1 60 ? 10.695 -35.156 7.703 1 95.25 60 SER B CA 1
ATOM 7601 C C . SER B 1 60 ? 9.711 -35.031 6.547 1 95.25 60 SER B C 1
ATOM 7603 O O . SER B 1 60 ? 8.82 -35.875 6.391 1 95.25 60 SER B O 1
ATOM 7605 N N . ALA B 1 61 ? 9.844 -34 5.797 1 96.19 61 ALA B N 1
ATOM 7606 C CA . ALA B 1 61 ? 8.977 -33.781 4.645 1 96.19 61 ALA B CA 1
ATOM 7607 C C . ALA B 1 61 ? 9.133 -34.906 3.619 1 96.19 61 ALA B C 1
ATOM 7609 O O . ALA B 1 61 ? 8.156 -35.312 2.992 1 96.19 61 ALA B O 1
ATOM 7610 N N . PHE B 1 62 ? 10.352 -35.344 3.449 1 96.06 62 PHE B N 1
ATOM 7611 C CA . PHE B 1 62 ? 10.68 -36.438 2.525 1 96.06 62 PHE B CA 1
ATOM 7612 C C . PHE B 1 62 ? 9.938 -37.719 2.908 1 96.06 62 PHE B C 1
ATOM 7614 O O . PHE B 1 62 ? 9.312 -38.344 2.059 1 96.06 62 PHE B O 1
ATOM 7621 N N . ARG B 1 63 ? 9.953 -38.062 4.129 1 96 63 ARG B N 1
ATOM 7622 C CA . ARG B 1 63 ? 9.281 -39.25 4.625 1 96 63 ARG B CA 1
ATOM 7623 C C . ARG B 1 63 ? 7.77 -39.156 4.43 1 96 63 ARG B C 1
ATOM 7625 O O . ARG B 1 63 ? 7.121 -40.125 4.027 1 96 63 ARG B O 1
ATOM 7632 N N . ASP B 1 64 ? 7.297 -38 4.734 1 96.12 64 ASP B N 1
ATOM 7633 C CA . ASP B 1 64 ? 5.855 -37.812 4.586 1 96.12 64 ASP B CA 1
ATOM 7634 C C . ASP B 1 64 ? 5.438 -37.906 3.119 1 96.12 64 ASP B C 1
ATOM 7636 O O . ASP B 1 64 ? 4.379 -38.469 2.811 1 96.12 64 ASP B O 1
ATOM 7640 N N . ARG B 1 65 ? 6.23 -37.344 2.213 1 95.38 65 ARG B N 1
ATOM 7641 C CA . ARG B 1 65 ? 5.91 -37.438 0.79 1 95.38 65 ARG B CA 1
ATOM 7642 C C . ARG B 1 65 ? 5.906 -38.875 0.308 1 95.38 65 ARG B C 1
ATOM 7644 O O . ARG B 1 65 ? 5.051 -39.25 -0.487 1 95.38 65 ARG B O 1
ATOM 7651 N N . ALA B 1 66 ? 6.879 -39.594 0.723 1 96.38 66 ALA B N 1
ATOM 7652 C CA . ALA B 1 66 ? 6.934 -41.031 0.345 1 96.38 66 ALA B CA 1
ATOM 7653 C C . ALA B 1 66 ? 5.672 -41.75 0.791 1 96.38 66 ALA B C 1
ATOM 7655 O O . ALA B 1 66 ? 5.113 -42.562 0.039 1 96.38 66 ALA B O 1
ATOM 7656 N N . ALA B 1 67 ? 5.293 -41.469 2 1 96.25 67 ALA B N 1
ATOM 7657 C CA . ALA B 1 67 ? 4.082 -42.094 2.527 1 96.25 67 ALA B CA 1
ATOM 7658 C C . ALA B 1 67 ? 2.857 -41.688 1.711 1 96.25 67 ALA B C 1
ATOM 7660 O O . ALA B 1 67 ? 1.992 -42.5 1.426 1 96.25 67 ALA B O 1
ATOM 7661 N N . ARG B 1 68 ? 2.777 -40.406 1.394 1 94.5 68 ARG B N 1
ATOM 7662 C CA . ARG B 1 68 ? 1.642 -39.938 0.612 1 94.5 68 ARG B CA 1
ATOM 7663 C C . ARG B 1 68 ? 1.639 -40.562 -0.784 1 94.5 68 ARG B C 1
ATOM 7665 O O . ARG B 1 68 ? 0.577 -40.844 -1.337 1 94.5 68 ARG B O 1
ATOM 7672 N N . LEU B 1 69 ? 2.812 -40.719 -1.402 1 94.88 69 LEU B N 1
ATOM 7673 C CA . LEU B 1 69 ? 2.908 -41.375 -2.709 1 94.88 69 LEU B CA 1
ATOM 7674 C C . LEU B 1 69 ? 2.406 -42.812 -2.65 1 94.88 69 LEU B C 1
ATOM 7676 O O . LEU B 1 69 ? 1.662 -43.25 -3.529 1 94.88 69 LEU B O 1
ATOM 7680 N N . ARG B 1 70 ? 2.781 -43.5 -1.655 1 95.94 70 ARG B N 1
ATOM 7681 C CA . ARG B 1 70 ? 2.332 -44.875 -1.459 1 95.94 70 ARG B CA 1
ATOM 7682 C C . ARG B 1 70 ? 0.811 -44.969 -1.399 1 95.94 70 ARG B C 1
ATOM 7684 O O . ARG B 1 70 ? 0.199 -45.812 -2.061 1 95.94 70 ARG B O 1
ATOM 7691 N N . GLU B 1 71 ? 0.305 -44.062 -0.665 1 95 71 GLU B N 1
ATOM 7692 C CA . GLU B 1 71 ? -1.146 -44.031 -0.504 1 95 71 GLU B CA 1
ATOM 7693 C C . GLU B 1 71 ? -1.834 -43.625 -1.8 1 95 71 GLU B C 1
ATOM 7695 O O . GLU B 1 71 ? -2.875 -44.156 -2.162 1 95 71 GLU B O 1
ATOM 7700 N N . ALA B 1 72 ? -1.317 -42.719 -2.438 1 94 72 ALA B N 1
ATOM 7701 C CA . ALA B 1 72 ? -1.92 -42.156 -3.648 1 94 72 ALA B CA 1
ATOM 7702 C C . ALA B 1 72 ? -2.006 -43.219 -4.75 1 94 72 ALA B C 1
ATOM 7704 O O . ALA B 1 72 ? -2.99 -43.25 -5.492 1 94 72 ALA B O 1
ATOM 7705 N N . VAL B 1 73 ? -0.975 -44.062 -4.914 1 94.56 73 VAL B N 1
ATOM 7706 C CA . VAL B 1 73 ? -0.924 -45.031 -5.98 1 94.56 73 VAL B CA 1
ATOM 7707 C C . VAL B 1 73 ? -1.577 -46.344 -5.504 1 94.56 73 VAL B C 1
ATOM 7709 O O . VAL B 1 73 ? -2.016 -47.156 -6.316 1 94.56 73 VAL B O 1
ATOM 7712 N N . GLY B 1 74 ? -1.696 -46.5 -4.234 1 93.19 74 GLY B N 1
ATOM 7713 C CA . GLY B 1 74 ? -2.221 -47.75 -3.67 1 93.19 74 GLY B CA 1
ATOM 7714 C C . GLY B 1 74 ? -1.256 -48.906 -3.783 1 93.19 74 GLY B C 1
ATOM 7715 O O . GLY B 1 74 ? -1.626 -50 -4.262 1 93.19 74 GLY B O 1
ATOM 7716 N N . VAL B 1 75 ? -0.082 -48.688 -3.332 1 91.44 75 VAL B N 1
ATOM 7717 C CA . VAL B 1 75 ? 0.962 -49.688 -3.451 1 91.44 75 VAL B CA 1
ATOM 7718 C C . VAL B 1 75 ? 0.729 -50.812 -2.424 1 91.44 75 VAL B C 1
ATOM 7720 O O . VAL B 1 75 ? 0.59 -50.531 -1.229 1 91.44 75 VAL B O 1
ATOM 7723 N N . VAL B 1 76 ? 0.684 -52 -2.896 1 88.44 76 VAL B N 1
ATOM 7724 C CA . VAL B 1 76 ? 0.603 -53.219 -2.111 1 88.44 76 VAL B CA 1
ATOM 7725 C C . VAL B 1 76 ? 1.609 -54.219 -2.643 1 88.44 76 VAL B C 1
ATOM 7727 O O . VAL B 1 76 ? 2.277 -54 -3.648 1 88.44 76 VAL B O 1
ATOM 7730 N N . PRO B 1 77 ? 1.758 -55.312 -1.95 1 90.44 77 PRO B N 1
ATOM 7731 C CA . PRO B 1 77 ? 2.656 -56.344 -2.49 1 90.44 77 PRO B CA 1
ATOM 7732 C C . PRO B 1 77 ? 2.268 -56.781 -3.898 1 90.44 77 PRO B C 1
ATOM 7734 O O . PRO B 1 77 ? 1.077 -56.906 -4.207 1 90.44 77 PRO B O 1
ATOM 7737 N N . ILE B 1 78 ? 3.215 -57.031 -4.668 1 93.38 78 ILE B N 1
ATOM 7738 C CA . ILE B 1 78 ? 3.051 -57.344 -6.09 1 93.38 78 ILE B CA 1
ATOM 7739 C C . ILE B 1 78 ? 2.057 -58.469 -6.277 1 93.38 78 ILE B C 1
ATOM 7741 O O . ILE B 1 78 ? 1.223 -58.438 -7.184 1 93.38 78 ILE B O 1
ATOM 7745 N N . ALA B 1 79 ? 2.143 -59.469 -5.41 1 94.56 79 ALA B N 1
ATOM 7746 C CA . ALA B 1 79 ? 1.271 -60.656 -5.516 1 94.56 79 ALA B CA 1
ATOM 7747 C C . ALA B 1 79 ? -0.196 -60.25 -5.383 1 94.56 79 ALA B C 1
ATOM 7749 O O . ALA B 1 79 ? -1.062 -60.812 -6.051 1 94.56 79 ALA B O 1
ATOM 7750 N N . GLU B 1 80 ? -0.383 -59.375 -4.531 1 94.94 80 GLU B N 1
ATOM 7751 C CA . GLU B 1 80 ? -1.747 -58.906 -4.332 1 94.94 80 GLU B CA 1
ATOM 7752 C C . GLU B 1 80 ? -2.242 -58.125 -5.551 1 94.94 80 GLU B C 1
ATOM 7754 O O . GLU B 1 80 ? -3.408 -58.219 -5.934 1 94.94 80 GLU B O 1
ATOM 7759 N N . THR B 1 81 ? -1.377 -57.312 -6.133 1 95.19 81 THR B N 1
ATOM 7760 C CA . THR B 1 81 ? -1.731 -56.594 -7.352 1 95.19 81 THR B CA 1
ATOM 7761 C C . THR B 1 81 ? -1.971 -57.562 -8.508 1 95.19 81 THR B C 1
ATOM 7763 O O . THR B 1 81 ? -2.877 -57.344 -9.312 1 95.19 81 THR B O 1
ATOM 7766 N N . ASP B 1 82 ? -1.232 -58.625 -8.555 1 96.06 82 ASP B N 1
ATOM 7767 C CA . ASP B 1 82 ? -1.423 -59.656 -9.57 1 96.06 82 ASP B CA 1
ATOM 7768 C C . ASP B 1 82 ? -2.787 -60.312 -9.43 1 96.06 82 ASP B C 1
ATOM 7770 O O . ASP B 1 82 ? -3.457 -60.594 -10.43 1 96.06 82 ASP B O 1
ATOM 7774 N N . GLN B 1 83 ? -3.098 -60.562 -8.211 1 96.12 83 GLN B N 1
ATOM 7775 C CA . GLN B 1 83 ? -4.398 -61.156 -7.949 1 96.12 83 GLN B CA 1
ATOM 7776 C C . GLN B 1 83 ? -5.535 -60.25 -8.391 1 96.12 83 GLN B C 1
ATOM 7778 O O . GLN B 1 83 ? -6.547 -60.688 -8.914 1 96.12 83 GLN B O 1
ATOM 7783 N N . ALA B 1 84 ? -5.32 -59.031 -8.102 1 95.62 84 ALA B N 1
ATOM 7784 C CA . ALA B 1 84 ? -6.328 -58.031 -8.508 1 95.62 84 ALA B CA 1
ATOM 7785 C C . ALA B 1 84 ? -6.473 -58 -10.031 1 95.62 84 ALA B C 1
ATOM 7787 O O . ALA B 1 84 ? -7.582 -57.875 -10.547 1 95.62 84 ALA B O 1
ATOM 7788 N N . LEU B 1 85 ? -5.402 -58.094 -10.781 1 96.69 85 LEU B N 1
ATOM 7789 C CA . LEU B 1 85 ? -5.43 -58.125 -12.242 1 96.69 85 LEU B CA 1
ATOM 7790 C C . LEU B 1 85 ? -6.098 -59.375 -12.766 1 96.69 85 LEU B C 1
ATOM 7792 O O . LEU B 1 85 ? -6.832 -59.344 -13.75 1 96.69 85 LEU B O 1
ATOM 7796 N N . THR B 1 86 ? -5.848 -60.5 -12.125 1 97.38 86 THR B N 1
ATOM 7797 C CA . THR B 1 86 ? -6.5 -61.75 -12.484 1 97.38 86 THR B CA 1
ATOM 7798 C C . THR B 1 86 ? -8.008 -61.656 -12.25 1 97.38 86 THR B C 1
ATOM 7800 O O . THR B 1 86 ? -8.797 -62.125 -13.07 1 97.38 86 THR B O 1
ATOM 7803 N N . ALA B 1 87 ? -8.273 -61.094 -11.133 1 96.94 87 ALA B N 1
ATOM 7804 C CA . ALA B 1 87 ? -9.695 -60.906 -10.828 1 96.94 87 ALA B CA 1
ATOM 7805 C C . ALA B 1 87 ? -10.367 -60.031 -11.883 1 96.94 87 ALA B C 1
ATOM 7807 O O . ALA B 1 87 ? -11.508 -60.281 -12.266 1 96.94 87 ALA B O 1
ATOM 7808 N N . LEU B 1 88 ? -9.703 -59 -12.266 1 97 88 LEU B N 1
ATOM 7809 C CA . LEU B 1 88 ? -10.203 -58.125 -13.32 1 97 88 LEU B CA 1
ATOM 7810 C C . LEU B 1 88 ? -10.43 -58.906 -14.617 1 97 88 LEU B C 1
ATOM 7812 O O . LEU B 1 88 ? -11.492 -58.812 -15.227 1 97 88 LEU B O 1
ATOM 7816 N N . ALA B 1 89 ? -9.461 -59.719 -15.062 1 97.69 89 ALA B N 1
ATOM 7817 C CA . ALA B 1 89 ? -9.562 -60.531 -16.266 1 97.69 89 ALA B CA 1
ATOM 7818 C C . ALA B 1 89 ? -10.703 -61.531 -16.172 1 97.69 89 ALA B C 1
ATOM 7820 O O . ALA B 1 89 ? -11.414 -61.781 -17.141 1 97.69 89 ALA B O 1
ATOM 7821 N N . THR B 1 90 ? -10.844 -62.062 -15 1 97.5 90 THR B N 1
ATOM 7822 C CA . THR B 1 90 ? -11.898 -63.031 -14.766 1 97.5 90 THR B CA 1
ATOM 7823 C C . THR B 1 90 ? -13.273 -62.406 -14.922 1 97.5 90 THR B C 1
ATOM 7825 O O . THR B 1 90 ? -14.18 -63 -15.516 1 97.5 90 THR B O 1
ATOM 7828 N N . ARG B 1 91 ? -13.352 -61.25 -14.406 1 96.12 91 ARG B N 1
ATOM 7829 C CA . ARG B 1 91 ? -14.625 -60.531 -14.523 1 96.12 91 ARG B CA 1
ATOM 7830 C C . ARG B 1 91 ? -14.953 -60.219 -15.977 1 96.12 91 ARG B C 1
ATOM 7832 O O . ARG B 1 91 ? -16.125 -60.219 -16.359 1 96.12 91 ARG B O 1
ATOM 7839 N N . ILE B 1 92 ? -13.93 -59.938 -16.75 1 96.06 92 ILE B N 1
ATOM 7840 C CA . ILE B 1 92 ? -14.125 -59.656 -18.172 1 96.06 92 ILE B CA 1
ATOM 7841 C C . ILE B 1 92 ? -14.539 -60.938 -18.891 1 96.06 92 ILE B C 1
ATOM 7843 O O . ILE B 1 92 ? -15.414 -60.938 -19.766 1 96.06 92 ILE B O 1
ATOM 7847 N N . ALA B 1 93 ? -13.984 -62.094 -18.469 1 97.19 93 ALA B N 1
ATOM 7848 C CA . ALA B 1 93 ? -14.266 -63.375 -19.078 1 97.19 93 ALA B CA 1
ATOM 7849 C C . ALA B 1 93 ? -15.641 -63.906 -18.656 1 97.19 93 ALA B C 1
ATOM 7851 O O . ALA B 1 93 ? -16.328 -64.562 -19.438 1 97.19 93 ALA B O 1
ATOM 7852 N N . ARG B 1 94 ? -15.969 -63.625 -17.469 1 96.38 94 ARG B N 1
ATOM 7853 C CA . ARG B 1 94 ? -17.234 -64.062 -16.875 1 96.38 94 ARG B CA 1
ATOM 7854 C C . ARG B 1 94 ? -17.859 -62.969 -16.016 1 96.38 94 ARG B C 1
ATOM 7856 O O . ARG B 1 94 ? -17.781 -63.031 -14.797 1 96.38 94 ARG B O 1
ATOM 7863 N N . PRO B 1 95 ? -18.516 -62 -16.656 1 92.5 95 PRO B N 1
ATOM 7864 C CA . PRO B 1 95 ? -19.078 -60.875 -15.922 1 92.5 95 PRO B CA 1
ATOM 7865 C C . PRO B 1 95 ? -20.047 -61.281 -14.82 1 92.5 95 PRO B C 1
ATOM 7867 O O . PRO B 1 95 ? -20.047 -60.688 -13.734 1 92.5 95 PRO B O 1
ATOM 7870 N N . ASP B 1 96 ? -20.859 -62.344 -15.078 1 92.62 96 ASP B N 1
ATOM 7871 C CA . ASP B 1 96 ? -21.703 -62.969 -14.07 1 92.62 96 ASP B CA 1
ATOM 7872 C C . ASP B 1 96 ? -21.125 -64.312 -13.641 1 92.62 96 ASP B C 1
ATOM 7874 O O . ASP B 1 96 ? -21.109 -65.25 -14.422 1 92.62 96 ASP B O 1
ATOM 7878 N N . PRO B 1 97 ? -20.641 -64.375 -12.469 1 90.38 97 PRO B N 1
ATOM 7879 C CA . PRO B 1 97 ? -20 -65.625 -12 1 90.38 97 PRO B CA 1
ATOM 7880 C C . PRO B 1 97 ? -20.938 -66.812 -12.07 1 90.38 97 PRO B C 1
ATOM 7882 O O . PRO B 1 97 ? -20.469 -67.938 -12.07 1 90.38 97 PRO B O 1
ATOM 7885 N N . GLN B 1 98 ? -22.234 -66.562 -12.125 1 92.5 98 GLN B N 1
ATOM 7886 C CA . GLN B 1 98 ? -23.203 -67.688 -12.141 1 92.5 98 GLN B CA 1
ATOM 7887 C C . GLN B 1 98 ? -23.5 -68.125 -13.57 1 92.5 98 GLN B C 1
ATOM 7889 O O . GLN B 1 98 ? -24.141 -69.125 -13.781 1 92.5 98 GLN B O 1
ATOM 7894 N N . ASP B 1 99 ? -22.969 -67.438 -14.453 1 93.06 99 ASP B N 1
ATOM 7895 C CA . ASP B 1 99 ? -23.219 -67.688 -15.859 1 93.06 99 ASP B CA 1
ATOM 7896 C C . ASP B 1 99 ? -21.984 -68.312 -16.516 1 93.06 99 ASP B C 1
ATOM 7898 O O . ASP B 1 99 ? -20.906 -68.375 -15.93 1 93.06 99 ASP B O 1
ATOM 7902 N N . SER B 1 100 ? -22.172 -68.875 -17.688 1 93.81 100 SER B N 1
ATOM 7903 C CA . SER B 1 100 ? -21.047 -69.312 -18.484 1 93.81 100 SER B CA 1
ATOM 7904 C C . SER B 1 100 ? -20.172 -68.188 -18.938 1 93.81 100 SER B C 1
ATOM 7906 O O . SER B 1 100 ? -20.641 -67.062 -19.047 1 93.81 100 SER B O 1
ATOM 7908 N N . PRO B 1 101 ? -18.891 -68.375 -19.125 1 95.44 101 PRO B N 1
ATOM 7909 C CA . PRO B 1 101 ? -18.031 -67.375 -19.656 1 95.44 101 PRO B CA 1
ATOM 7910 C C . PRO B 1 101 ? -18.5 -66.875 -21.031 1 95.44 101 PRO B C 1
ATOM 7912 O O . PRO B 1 101 ? -19.219 -67.562 -21.734 1 95.44 101 PRO B O 1
ATOM 7915 N N . VAL B 1 102 ? -18.109 -65.688 -21.328 1 96.69 102 VAL B N 1
ATOM 7916 C CA . VAL B 1 102 ? -18.391 -65.125 -22.656 1 96.69 102 VAL B CA 1
ATOM 7917 C C . VAL B 1 102 ? -17.656 -65.938 -23.719 1 96.69 102 VAL B C 1
ATOM 7919 O O . VAL B 1 102 ? -16.844 -66.812 -23.375 1 96.69 102 VAL B O 1
ATOM 7922 N N . ARG B 1 103 ? -18.062 -65.688 -25.016 1 96.25 103 ARG B N 1
ATOM 7923 C CA . ARG B 1 103 ? -17.328 -66.312 -26.094 1 96.25 103 ARG B CA 1
ATOM 7924 C C . ARG B 1 103 ? -15.891 -65.812 -26.172 1 96.25 103 ARG B C 1
ATOM 7926 O O . ARG B 1 103 ? -15.625 -64.688 -25.891 1 96.25 103 ARG B O 1
ATOM 7933 N N . PHE B 1 104 ? -14.875 -66.75 -26.5 1 96.44 104 PHE B N 1
ATOM 7934 C CA . PHE B 1 104 ? -13.461 -66.375 -26.609 1 96.44 104 PHE B CA 1
ATOM 7935 C C . PHE B 1 104 ? -13.258 -65.188 -27.469 1 96.44 104 PHE B C 1
ATOM 7937 O O . PHE B 1 104 ? -12.422 -64.312 -27.156 1 96.44 104 PHE B O 1
ATOM 7944 N N . ALA B 1 105 ? -14.008 -65.125 -28.484 1 96.62 105 ALA B N 1
ATOM 7945 C CA . ALA B 1 105 ? -13.867 -64 -29.406 1 96.62 105 ALA B CA 1
ATOM 7946 C C . ALA B 1 105 ? -14.164 -62.656 -28.719 1 96.62 105 ALA B C 1
ATOM 7948 O O . ALA B 1 105 ? -13.516 -61.656 -28.984 1 96.62 105 ALA B O 1
ATOM 7949 N N . ALA B 1 106 ? -15.141 -62.688 -27.875 1 95.88 106 ALA B N 1
ATOM 7950 C CA . ALA B 1 106 ? -15.508 -61.5 -27.125 1 95.88 106 ALA B CA 1
ATOM 7951 C C . ALA B 1 106 ? -14.414 -61.125 -26.141 1 95.88 106 ALA B C 1
ATOM 7953 O O . ALA B 1 106 ? -14.102 -59.938 -25.969 1 95.88 106 ALA B O 1
ATOM 7954 N N . PHE B 1 107 ? -13.891 -62.062 -25.406 1 96.12 107 PHE B N 1
ATOM 7955 C CA . PHE B 1 107 ? -12.797 -61.844 -24.469 1 96.12 107 PHE B CA 1
ATOM 7956 C C . PHE B 1 107 ? -11.562 -61.312 -25.188 1 96.12 107 PHE B C 1
ATOM 7958 O O . PHE B 1 107 ? -10.883 -60.406 -24.703 1 96.12 107 PHE B O 1
ATOM 7965 N N . ALA B 1 108 ? -11.273 -61.844 -26.375 1 96.94 108 ALA B N 1
ATOM 7966 C CA . ALA B 1 108 ? -10.117 -61.438 -27.188 1 96.94 108 ALA B CA 1
ATOM 7967 C C . ALA B 1 108 ? -10.242 -59.969 -27.625 1 96.94 108 ALA B C 1
ATOM 7969 O O . ALA B 1 108 ? -9.273 -59.219 -27.578 1 96.94 108 ALA B O 1
ATOM 7970 N N . VAL B 1 109 ? -11.375 -59.625 -28 1 95.25 109 VAL B N 1
ATOM 7971 C CA . VAL B 1 109 ? -11.602 -58.25 -28.422 1 95.25 109 VAL B CA 1
ATOM 7972 C C . VAL B 1 109 ? -11.375 -57.312 -27.25 1 95.25 109 VAL B C 1
ATOM 7974 O O . VAL B 1 109 ? -10.758 -56.25 -27.406 1 95.25 109 VAL B O 1
ATOM 7977 N N . ALA B 1 110 ? -11.867 -57.656 -26.109 1 95 110 ALA B N 1
ATOM 7978 C CA . ALA B 1 110 ? -11.727 -56.812 -24.906 1 95 110 ALA B CA 1
ATOM 7979 C C . ALA B 1 110 ? -10.258 -56.719 -24.5 1 95 110 ALA B C 1
ATOM 7981 O O . ALA B 1 110 ? -9.797 -55.625 -24.094 1 95 110 ALA B O 1
ATOM 7982 N N . ALA B 1 111 ? -9.562 -57.75 -24.625 1 97 111 ALA B N 1
ATOM 7983 C CA . ALA B 1 111 ? -8.195 -57.844 -24.109 1 97 111 ALA B CA 1
ATOM 7984 C C . ALA B 1 111 ? -7.195 -57.281 -25.109 1 97 111 ALA B C 1
ATOM 7986 O O . ALA B 1 111 ? -6.09 -56.875 -24.734 1 97 111 ALA B O 1
ATOM 7987 N N . GLU B 1 112 ? -7.535 -57.25 -26.391 1 97.12 112 GLU B N 1
ATOM 7988 C CA . GLU B 1 112 ? -6.547 -56.938 -27.422 1 97.12 112 GLU B CA 1
ATOM 7989 C C . GLU B 1 112 ? -6.699 -55.5 -27.906 1 97.12 112 GLU B C 1
ATOM 7991 O O . GLU B 1 112 ? -5.805 -54.969 -28.562 1 97.12 112 GLU B O 1
ATOM 7996 N N . ARG B 1 113 ? -7.715 -54.812 -27.5 1 95.25 113 ARG B N 1
ATOM 7997 C CA . ARG B 1 113 ? -7.863 -53.406 -27.844 1 95.25 113 ARG B CA 1
ATOM 7998 C C . ARG B 1 113 ? -7.211 -52.531 -26.781 1 95.25 113 ARG B C 1
ATOM 8000 O O . ARG B 1 113 ? -7.566 -52.594 -25.609 1 95.25 113 ARG B O 1
ATOM 8007 N N . PRO B 1 114 ? -6.273 -51.656 -27.203 1 96.81 114 PRO B N 1
ATOM 8008 C CA . PRO B 1 114 ? -5.758 -50.688 -26.234 1 96.81 114 PRO B CA 1
ATOM 8009 C C . PRO B 1 114 ? -6.828 -49.719 -25.734 1 96.81 114 PRO B C 1
ATOM 8011 O O . PRO B 1 114 ? -7.402 -48.969 -26.531 1 96.81 114 PRO B O 1
ATOM 8014 N N . ARG B 1 115 ? -7.094 -49.75 -24.469 1 97.06 115 ARG B N 1
ATOM 8015 C CA . ARG B 1 115 ? -8.133 -48.906 -23.875 1 97.06 115 ARG B CA 1
ATOM 8016 C C . ARG B 1 115 ? -7.535 -47.719 -23.172 1 97.06 115 ARG B C 1
ATOM 8018 O O . ARG B 1 115 ? -8.211 -46.688 -22.969 1 97.06 115 ARG B O 1
ATOM 8025 N N . ALA B 1 116 ? -6.328 -47.875 -22.766 1 97.81 116 ALA B N 1
ATOM 8026 C CA . ALA B 1 116 ? -5.637 -46.781 -22.062 1 97.81 116 ALA B CA 1
ATOM 8027 C C . ALA B 1 116 ? -4.152 -46.781 -22.406 1 97.81 116 ALA B C 1
ATOM 8029 O O . ALA B 1 116 ? -3.6 -47.781 -22.859 1 97.81 116 ALA B O 1
ATOM 8030 N N . ALA B 1 117 ? -3.559 -45.594 -22.25 1 97.81 117 ALA B N 1
ATOM 8031 C CA . ALA B 1 117 ? -2.115 -45.469 -22.438 1 97.81 117 ALA B CA 1
ATOM 8032 C C . ALA B 1 117 ? -1.498 -44.531 -21.406 1 97.81 117 ALA B C 1
ATOM 8034 O O . ALA B 1 117 ? -2.092 -43.531 -21.062 1 97.81 117 ALA B O 1
ATOM 8035 N N . ALA B 1 118 ? -0.4 -44.906 -20.828 1 97.44 118 ALA B N 1
ATOM 8036 C CA . ALA B 1 118 ? 0.452 -44 -20.047 1 97.44 118 ALA B CA 1
ATOM 8037 C C . ALA B 1 118 ? 1.508 -43.344 -20.938 1 97.44 118 ALA B C 1
ATOM 8039 O O . ALA B 1 118 ? 2.301 -44.062 -21.578 1 97.44 118 ALA B O 1
ATOM 8040 N N . VAL B 1 119 ? 1.479 -42.062 -21 1 96.94 119 VAL B N 1
ATOM 8041 C CA . VAL B 1 119 ? 2.396 -41.344 -21.875 1 96.94 119 VAL B CA 1
ATOM 8042 C C . VAL B 1 119 ? 3.453 -40.625 -21.047 1 96.94 119 VAL B C 1
ATOM 8044 O O . VAL B 1 119 ? 3.123 -39.75 -20.234 1 96.94 119 VAL B O 1
ATOM 8047 N N . PHE B 1 120 ? 4.707 -40.875 -21.219 1 95.94 120 PHE B N 1
ATOM 8048 C CA . PHE B 1 120 ? 5.82 -40.281 -20.5 1 95.94 120 PHE B CA 1
ATOM 8049 C C . PHE B 1 120 ? 6.285 -39 -21.188 1 95.94 120 PHE B C 1
ATOM 8051 O O . PHE B 1 120 ? 6.719 -39.031 -22.344 1 95.94 120 PHE B O 1
ATOM 8058 N N . THR B 1 121 ? 6.262 -37.906 -20.516 1 91.31 121 THR B N 1
ATOM 8059 C CA . THR B 1 121 ? 6.574 -36.625 -21.141 1 91.31 121 THR B CA 1
ATOM 8060 C C . THR B 1 121 ? 7.703 -35.906 -20.391 1 91.31 121 THR B C 1
ATOM 8062 O O . THR B 1 121 ? 7.934 -36.188 -19.203 1 91.31 121 THR B O 1
ATOM 8065 N N . ALA B 1 122 ? 8.578 -35.094 -21.109 1 77.69 122 ALA B N 1
ATOM 8066 C CA . ALA B 1 122 ? 9.766 -34.469 -20.562 1 77.69 122 ALA B CA 1
ATOM 8067 C C . ALA B 1 122 ? 9.406 -33.156 -19.828 1 77.69 122 ALA B C 1
ATOM 8069 O O . ALA B 1 122 ? 10.266 -32.531 -19.203 1 77.69 122 ALA B O 1
ATOM 8070 N N . HIS B 1 123 ? 8.453 -32.938 -19.312 1 66.19 123 HIS B N 1
ATOM 8071 C CA . HIS B 1 123 ? 8.141 -31.625 -18.75 1 66.19 123 HIS B CA 1
ATOM 8072 C C . HIS B 1 123 ? 9.07 -31.266 -17.609 1 66.19 123 HIS B C 1
ATOM 8074 O O . HIS B 1 123 ? 9.539 -32.156 -16.891 1 66.19 123 HIS B O 1
ATOM 8080 N N . PRO B 1 124 ? 9.547 -29.953 -17.562 1 63.72 124 PRO B N 1
ATOM 8081 C CA . PRO B 1 124 ? 10.539 -29.469 -16.594 1 63.72 124 PRO B CA 1
ATOM 8082 C C . PRO B 1 124 ? 10.062 -29.609 -15.148 1 63.72 124 PRO B C 1
ATOM 8084 O O . PRO B 1 124 ? 9.883 -28.609 -14.453 1 63.72 124 PRO B O 1
ATOM 8087 N N . THR B 1 125 ? 9.938 -30.781 -14.766 1 76.25 125 THR B N 1
ATOM 8088 C CA . THR B 1 125 ? 9.531 -31.031 -13.391 1 76.25 125 THR B CA 1
ATOM 8089 C C . THR B 1 125 ? 10.555 -31.906 -12.672 1 76.25 125 THR B C 1
ATOM 8091 O O . THR B 1 125 ? 10.188 -32.781 -11.898 1 76.25 125 THR B O 1
ATOM 8094 N N . PHE B 1 126 ? 11.766 -31.641 -12.938 1 74.81 126 PHE B N 1
ATOM 8095 C CA . PHE B 1 126 ? 12.805 -32.375 -12.234 1 74.81 126 PHE B CA 1
ATOM 8096 C C . PHE B 1 126 ? 13.203 -31.672 -10.953 1 74.81 126 PHE B C 1
ATOM 8098 O O . PHE B 1 126 ? 14.266 -31.047 -10.883 1 74.81 126 PHE B O 1
ATOM 8105 N N . SER B 1 127 ? 12.375 -31.953 -9.984 1 84.38 127 SER B N 1
ATOM 8106 C CA . SER B 1 127 ? 12.469 -31.156 -8.766 1 84.38 127 SER B CA 1
ATOM 8107 C C . SER B 1 127 ? 13.461 -31.766 -7.785 1 84.38 127 SER B C 1
ATOM 8109 O O . SER B 1 127 ? 13.906 -31.094 -6.852 1 84.38 127 SER B O 1
ATOM 8111 N N . LEU B 1 128 ? 13.797 -33.062 -7.984 1 89.44 128 LEU B N 1
ATOM 8112 C CA . LEU B 1 128 ? 14.742 -33.75 -7.113 1 89.44 128 LEU B CA 1
ATOM 8113 C C . LEU B 1 128 ? 15.891 -34.344 -7.926 1 89.44 128 LEU B C 1
ATOM 8115 O O . LEU B 1 128 ? 15.703 -34.719 -9.086 1 89.44 128 LEU B O 1
ATOM 8119 N N . PRO B 1 129 ? 17 -34.5 -7.227 1 91.19 129 PRO B N 1
ATOM 8120 C CA . PRO B 1 129 ? 18.062 -35.25 -7.883 1 91.19 129 PRO B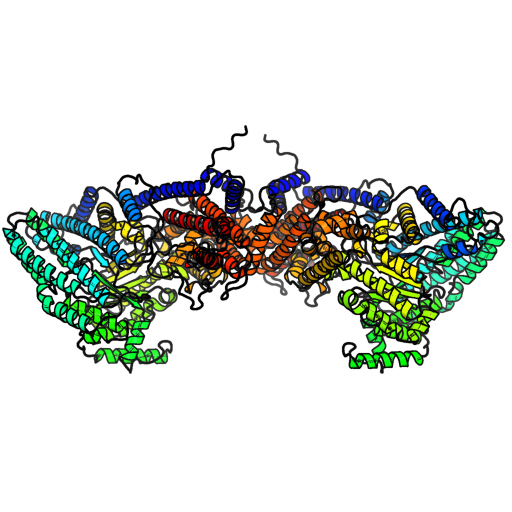 CA 1
ATOM 8121 C C . PRO B 1 129 ? 17.688 -36.719 -8.102 1 91.19 129 PRO B C 1
ATOM 8123 O O . PRO B 1 129 ? 16.906 -37.281 -7.332 1 91.19 129 PRO B O 1
ATOM 8126 N N . PRO B 1 130 ? 18.266 -37.312 -9.117 1 90.19 130 PRO B N 1
ATOM 8127 C CA . PRO B 1 130 ? 17.922 -38.719 -9.438 1 90.19 130 PRO B CA 1
ATOM 8128 C C . PRO B 1 130 ? 18.078 -39.656 -8.242 1 90.19 130 PRO B C 1
ATOM 8130 O O . PRO B 1 130 ? 17.25 -40.531 -8.031 1 90.19 130 PRO B O 1
ATOM 8133 N N . VAL B 1 131 ? 19.141 -39.438 -7.449 1 92.06 131 VAL B N 1
ATOM 8134 C CA . VAL B 1 131 ? 19.406 -40.312 -6.309 1 92.06 131 VAL B CA 1
ATOM 8135 C C . VAL B 1 131 ? 18.297 -40.156 -5.273 1 92.06 131 VAL B C 1
ATOM 8137 O O . VAL B 1 131 ? 17.844 -41.156 -4.684 1 92.06 131 VAL B O 1
ATOM 8140 N N . THR B 1 132 ? 17.938 -38.969 -5.02 1 94.25 132 THR B N 1
ATOM 8141 C CA . THR B 1 132 ? 16.875 -38.688 -4.062 1 94.25 132 THR B CA 1
ATOM 8142 C C . THR B 1 132 ? 15.523 -39.188 -4.578 1 94.25 132 THR B C 1
ATOM 8144 O O . THR B 1 132 ? 14.719 -39.719 -3.809 1 94.25 132 THR B O 1
ATOM 8147 N N . ASN B 1 133 ? 15.289 -39.031 -5.852 1 93.12 133 ASN B N 1
ATOM 8148 C CA . ASN B 1 133 ? 14.062 -39.531 -6.477 1 93.12 133 ASN B CA 1
ATOM 8149 C C . ASN B 1 133 ? 13.945 -41.031 -6.348 1 93.12 133 ASN B C 1
ATOM 8151 O O . ASN B 1 133 ? 12.867 -41.562 -6.082 1 93.12 133 ASN B O 1
ATOM 8155 N N . LYS B 1 134 ? 15.016 -41.719 -6.59 1 94.56 134 LYS B N 1
ATOM 8156 C CA . LYS B 1 134 ? 15.047 -43.188 -6.469 1 94.56 134 LYS B CA 1
ATOM 8157 C C . LYS B 1 134 ? 14.773 -43.625 -5.031 1 94.56 134 LYS B C 1
ATOM 8159 O O . LYS B 1 134 ? 14.062 -44.594 -4.801 1 94.56 134 LYS B O 1
ATOM 8164 N N . ALA B 1 135 ? 15.383 -42.875 -4.133 1 96.19 135 ALA B N 1
ATOM 8165 C CA . ALA B 1 135 ? 15.164 -43.156 -2.719 1 96.19 135 ALA B CA 1
ATOM 8166 C C . ALA B 1 135 ? 13.703 -42.969 -2.332 1 96.19 135 ALA B C 1
ATOM 8168 O O . ALA B 1 135 ? 13.156 -43.719 -1.53 1 96.19 135 ALA B O 1
ATOM 8169 N N . LEU B 1 136 ? 13.133 -41.938 -2.83 1 96 136 LEU B N 1
ATOM 8170 C CA . LEU B 1 136 ? 11.727 -41.625 -2.562 1 96 136 LEU B CA 1
ATOM 8171 C C . LEU B 1 136 ? 10.836 -42.75 -3.064 1 96 136 LEU B C 1
ATOM 8173 O O . LEU B 1 136 ? 9.922 -43.188 -2.357 1 96 136 LEU B O 1
ATOM 8177 N N . ALA B 1 137 ? 11.023 -43.219 -4.285 1 96.38 137 ALA B N 1
ATOM 8178 C CA . ALA B 1 137 ? 10.266 -44.344 -4.867 1 96.38 137 ALA B CA 1
ATOM 8179 C C . ALA B 1 137 ? 10.43 -45.625 -4.043 1 96.38 137 ALA B C 1
ATOM 8181 O O . ALA B 1 137 ? 9.461 -46.344 -3.803 1 96.38 137 ALA B O 1
ATOM 8182 N N . ALA B 1 138 ? 11.656 -45.875 -3.648 1 96.56 138 ALA B N 1
ATOM 8183 C CA . ALA B 1 138 ? 11.945 -47.062 -2.857 1 96.56 138 ALA B CA 1
ATOM 8184 C C . ALA B 1 138 ? 11.203 -47.031 -1.527 1 96.56 138 ALA B C 1
ATOM 8186 O O . ALA B 1 138 ? 10.625 -48.031 -1.108 1 96.56 138 ALA B O 1
ATOM 8187 N N . MET B 1 139 ? 11.266 -45.906 -0.931 1 96.19 139 MET B N 1
ATOM 8188 C CA . MET B 1 139 ? 10.57 -45.781 0.347 1 96.19 139 MET B CA 1
ATOM 8189 C C . MET B 1 139 ? 9.062 -45.906 0.166 1 96.19 139 MET B C 1
ATOM 8191 O O . MET B 1 139 ? 8.391 -46.562 0.983 1 96.19 139 MET B O 1
ATOM 8195 N N . ALA B 1 140 ? 8.539 -45.312 -0.858 1 96.31 140 ALA B N 1
ATOM 8196 C CA . ALA B 1 140 ? 7.109 -45.375 -1.147 1 96.31 140 ALA B CA 1
ATOM 8197 C C . ALA B 1 140 ? 6.695 -46.844 -1.412 1 96.31 140 ALA B C 1
ATOM 8199 O O . ALA B 1 140 ? 5.527 -47.188 -1.235 1 96.31 140 ALA B O 1
ATOM 8200 N N .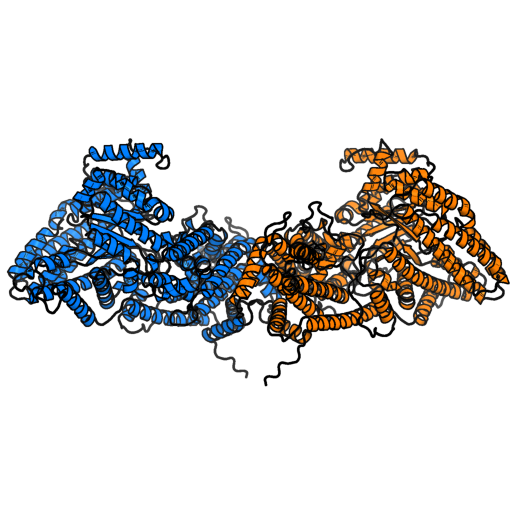 SER B 1 141 ? 7.598 -47.719 -1.841 1 96.12 141 SER B N 1
ATOM 8201 C CA . SER B 1 141 ? 7.324 -49.094 -2.168 1 96.12 141 SER B CA 1
ATOM 8202 C C . SER B 1 141 ? 7.539 -50 -0.959 1 96.12 141 SER B C 1
ATOM 8204 O O . SER B 1 141 ? 7.539 -51.219 -1.086 1 96.12 141 SER B O 1
ATOM 8206 N N . GLY B 1 142 ? 7.801 -49.438 0.195 1 92.06 142 GLY B N 1
ATOM 8207 C CA . GLY B 1 142 ? 7.945 -50.219 1.426 1 92.06 142 GLY B CA 1
ATOM 8208 C C . GLY B 1 142 ? 9.391 -50.375 1.86 1 92.06 142 GLY B C 1
ATOM 8209 O O . GLY B 1 142 ? 9.672 -51.094 2.832 1 92.06 142 GLY B O 1
ATOM 8210 N N . GLY B 1 143 ? 10.289 -49.781 1.152 1 91.88 143 GLY B N 1
ATOM 8211 C CA . GLY B 1 143 ? 11.68 -49.844 1.554 1 91.88 143 GLY B CA 1
ATOM 8212 C C . GLY B 1 143 ? 11.977 -49 2.777 1 91.88 143 GLY B C 1
ATOM 8213 O O . GLY B 1 143 ? 11.125 -48.219 3.23 1 91.88 143 GLY B O 1
ATOM 8214 N N . PRO B 1 144 ? 13.117 -49.125 3.293 1 91.62 144 PRO B N 1
ATOM 8215 C CA . PRO B 1 144 ? 13.492 -48.344 4.484 1 91.62 144 PRO B CA 1
ATOM 8216 C C . PRO B 1 144 ? 13.805 -46.875 4.172 1 91.62 144 PRO B C 1
ATOM 8218 O O . PRO B 1 144 ? 14.148 -46.562 3.033 1 91.62 144 PRO B O 1
ATOM 8221 N N . ALA B 1 145 ? 13.625 -46.094 5.168 1 90.12 145 ALA B N 1
ATOM 8222 C CA . ALA B 1 145 ? 14.047 -44.688 5.039 1 90.12 145 ALA B CA 1
ATOM 8223 C C . ALA B 1 145 ? 15.562 -44.594 4.832 1 90.12 145 ALA B C 1
ATOM 8225 O O . ALA B 1 145 ? 16.328 -45.344 5.441 1 90.12 145 ALA B O 1
ATOM 8226 N N . PRO B 1 146 ? 15.906 -43.688 3.947 1 90.19 146 PRO B N 1
ATOM 8227 C CA . PRO B 1 146 ? 17.359 -43.531 3.76 1 90.19 146 PRO B CA 1
ATOM 8228 C C . PRO B 1 146 ? 18.078 -43.156 5.047 1 90.19 146 PRO B C 1
ATOM 8230 O O . PRO B 1 146 ? 17.547 -42.375 5.852 1 90.19 146 PRO B O 1
ATOM 8233 N N . THR B 1 147 ? 19.234 -43.75 5.242 1 84.81 147 THR B N 1
ATOM 8234 C CA . THR B 1 147 ? 20.031 -43.5 6.441 1 84.81 147 THR B CA 1
ATOM 8235 C C . THR B 1 147 ? 20.812 -42.188 6.301 1 84.81 147 THR B C 1
ATOM 8237 O O . THR B 1 147 ? 21.078 -41.5 7.289 1 84.81 147 THR B O 1
ATOM 8240 N N . GLU B 1 148 ? 21.203 -41.844 5.141 1 86.19 148 GLU B N 1
ATOM 8241 C CA . GLU B 1 148 ? 22 -40.656 4.891 1 86.19 148 GLU B CA 1
ATOM 8242 C C . GLU B 1 148 ? 21.109 -39.469 4.449 1 86.19 148 GLU B C 1
ATOM 8244 O O . GLU B 1 148 ? 20.016 -39.688 3.938 1 86.19 148 GLU B O 1
ATOM 8249 N N . VAL B 1 149 ? 21.672 -38.312 4.738 1 88.5 149 VAL B N 1
ATOM 8250 C CA . VAL B 1 149 ? 21 -37.094 4.266 1 88.5 149 VAL B CA 1
ATOM 8251 C C . VAL B 1 149 ? 21.141 -37 2.75 1 88.5 149 VAL B C 1
ATOM 8253 O O . VAL B 1 149 ? 22.266 -37.031 2.225 1 88.5 149 VAL B O 1
ATOM 8256 N N . LEU B 1 150 ? 20.047 -36.906 2.057 1 92 150 LEU B N 1
ATOM 8257 C CA . LEU B 1 150 ? 20.047 -36.844 0.599 1 92 150 LEU B CA 1
ATOM 8258 C C . LEU B 1 150 ? 19.938 -35.375 0.134 1 92 150 LEU B C 1
ATOM 8260 O O . LEU B 1 150 ? 19.281 -34.562 0.777 1 92 150 LEU B O 1
ATOM 8264 N N . PRO B 1 151 ? 20.641 -35.094 -0.928 1 93.38 151 PRO B N 1
ATOM 8265 C CA . PRO B 1 151 ? 20.438 -33.781 -1.498 1 93.38 151 PRO B CA 1
ATOM 8266 C C . PRO B 1 151 ? 19.016 -33.562 -2.016 1 93.38 151 PRO B C 1
ATOM 8268 O O . PRO B 1 151 ? 18.406 -34.5 -2.568 1 93.38 151 PRO B O 1
ATOM 8271 N N . LEU B 1 152 ? 18.531 -32.375 -1.842 1 93.25 152 LEU B N 1
ATOM 8272 C CA . LEU B 1 152 ? 17.141 -32.094 -2.227 1 93.25 152 LEU B CA 1
ATOM 8273 C C . LEU B 1 152 ? 17.078 -31.188 -3.439 1 93.25 152 LEU B C 1
ATOM 8275 O O . LEU B 1 152 ? 16.047 -31.078 -4.094 1 93.25 152 LEU B O 1
ATOM 8279 N N . ARG B 1 153 ? 18.094 -30.5 -3.797 1 91.94 153 ARG B N 1
ATOM 8280 C CA . ARG B 1 153 ? 18.078 -29.562 -4.914 1 91.94 153 ARG B CA 1
ATOM 8281 C C . ARG B 1 153 ? 18.531 -30.25 -6.207 1 91.94 153 ARG B C 1
ATOM 8283 O O . ARG B 1 153 ? 19.531 -30.953 -6.23 1 91.94 153 ARG B O 1
ATOM 8290 N N . PRO B 1 154 ? 17.781 -29.984 -7.266 1 88 154 PRO B N 1
ATOM 8291 C CA . PRO B 1 154 ? 18.062 -30.688 -8.516 1 88 154 PRO B CA 1
ATOM 8292 C C . PRO B 1 154 ? 19.281 -30.125 -9.25 1 88 154 PRO B C 1
ATOM 8294 O O . PRO B 1 154 ? 19.641 -28.969 -9.055 1 88 154 PRO B O 1
ATOM 8297 N N . ASP B 1 155 ? 19.828 -31 -10.039 1 82.62 155 ASP B N 1
ATOM 8298 C CA . ASP B 1 155 ? 20.812 -30.562 -11.023 1 82.62 155 ASP B CA 1
ATOM 8299 C C . ASP B 1 155 ? 20.141 -30.078 -12.305 1 82.62 155 ASP B C 1
ATOM 8301 O O . ASP B 1 155 ? 18.969 -30.391 -12.539 1 82.62 155 ASP B O 1
ATOM 8305 N N . VAL B 1 156 ? 20.828 -29.375 -13.07 1 82.31 156 VAL B N 1
ATOM 8306 C CA . VAL B 1 156 ? 20.281 -28.969 -14.359 1 82.31 156 VAL B CA 1
ATOM 8307 C C . VAL B 1 156 ? 20.156 -30.203 -15.266 1 82.31 156 VAL B C 1
ATOM 8309 O O . VAL B 1 156 ? 21.141 -30.844 -15.602 1 82.31 156 VAL B O 1
ATOM 8312 N N . PRO B 1 157 ? 18.938 -30.484 -15.641 1 82.81 157 PRO B N 1
ATOM 8313 C CA . PRO B 1 157 ? 18.766 -31.719 -16.422 1 82.81 157 PRO B CA 1
ATOM 8314 C C . PRO B 1 157 ? 19.203 -31.547 -17.875 1 82.81 157 PRO B C 1
ATOM 8316 O O . PRO B 1 157 ? 19 -30.484 -18.469 1 82.81 157 PRO B O 1
ATOM 8319 N N . THR B 1 158 ? 19.781 -32.562 -18.438 1 83.69 158 THR B N 1
ATOM 8320 C CA . THR B 1 158 ? 20.062 -32.656 -19.875 1 83.69 158 THR B CA 1
ATOM 8321 C C . THR B 1 158 ? 19.062 -33.562 -20.562 1 83.69 158 THR B C 1
ATOM 8323 O O . THR B 1 158 ? 18.344 -34.312 -19.906 1 83.69 158 THR B O 1
ATOM 8326 N N . LEU B 1 159 ? 19.031 -33.5 -21.875 1 87.44 159 LEU B N 1
ATOM 8327 C CA . LEU B 1 159 ? 18.141 -34.375 -22.625 1 87.44 159 LEU B CA 1
ATOM 8328 C C . LEU B 1 159 ? 18.438 -35.844 -22.359 1 87.44 159 LEU B C 1
ATOM 8330 O O . LEU B 1 159 ? 17.531 -36.656 -22.219 1 87.44 159 LEU B O 1
ATOM 8334 N N . ALA B 1 160 ? 19.703 -36.125 -22.312 1 88.62 160 ALA B N 1
ATOM 8335 C CA . ALA B 1 160 ? 20.141 -37.5 -22.078 1 88.62 160 ALA B CA 1
ATOM 8336 C C . ALA B 1 160 ? 19.656 -37.969 -20.703 1 88.62 160 ALA B C 1
ATOM 8338 O O . ALA B 1 160 ? 19.25 -39.125 -20.547 1 88.62 160 ALA B O 1
ATOM 8339 N N . MET B 1 161 ? 19.703 -37.125 -19.734 1 88.5 161 MET B N 1
ATOM 8340 C CA . MET B 1 161 ? 19.281 -37.469 -18.375 1 88.5 161 MET B CA 1
ATOM 8341 C C . MET B 1 161 ? 17.766 -37.688 -18.328 1 88.5 161 MET B C 1
ATOM 8343 O O . MET B 1 161 ? 17.297 -38.625 -17.688 1 88.5 161 MET B O 1
ATOM 8347 N N . GLU B 1 162 ? 17.109 -36.875 -19.016 1 89.81 162 GLU B N 1
ATOM 8348 C CA . GLU B 1 162 ? 15.664 -37 -19.078 1 89.81 162 GLU B CA 1
ATOM 8349 C C . GLU B 1 162 ? 15.258 -38.312 -19.734 1 89.81 162 GLU B C 1
ATOM 8351 O O . GLU B 1 162 ? 14.383 -39.031 -19.219 1 89.81 162 GLU B O 1
ATOM 8356 N N . PHE B 1 163 ? 15.906 -38.562 -20.828 1 93.12 163 PHE B N 1
ATOM 8357 C CA . PHE B 1 163 ? 15.602 -39.781 -21.578 1 93.12 163 PHE B CA 1
ATOM 8358 C C . PHE B 1 163 ? 15.914 -41 -20.75 1 93.12 163 PHE B C 1
ATOM 8360 O O . PHE B 1 163 ? 15.133 -41.969 -20.734 1 93.12 163 PHE B O 1
ATOM 8367 N N . ALA B 1 164 ? 17.016 -41 -20.078 1 93.5 164 ALA B N 1
ATOM 8368 C CA . ALA B 1 164 ? 17.422 -42.125 -19.281 1 93.5 164 ALA B CA 1
ATOM 8369 C C . ALA B 1 164 ? 16.406 -42.406 -18.172 1 93.5 164 ALA B C 1
ATOM 8371 O O . ALA B 1 164 ? 16.078 -43.562 -17.891 1 93.5 164 ALA B O 1
ATOM 8372 N N . GLN B 1 165 ? 15.945 -41.344 -17.531 1 92.88 165 GLN B N 1
ATOM 8373 C CA . GLN B 1 165 ? 14.961 -41.5 -16.453 1 92.88 165 GLN B CA 1
ATOM 8374 C C . GLN B 1 165 ? 13.625 -42 -17.016 1 92.88 165 GLN B C 1
ATOM 8376 O O . GLN B 1 165 ? 12.977 -42.875 -16.406 1 92.88 165 GLN B O 1
ATOM 8381 N N . ALA B 1 166 ? 13.25 -41.469 -18.125 1 95.12 166 ALA B N 1
ATOM 8382 C CA . ALA B 1 166 ? 12.016 -41.938 -18.766 1 95.12 166 ALA B CA 1
ATOM 8383 C C . ALA B 1 166 ? 12.102 -43.406 -19.141 1 95.12 166 ALA B C 1
ATOM 8385 O O . ALA B 1 166 ? 11.156 -44.156 -18.906 1 95.12 166 ALA B O 1
ATOM 8386 N N . ALA B 1 167 ? 13.227 -43.781 -19.719 1 96.69 167 ALA B N 1
ATOM 8387 C CA . ALA B 1 167 ? 13.422 -45.188 -20.172 1 96.69 167 ALA B CA 1
ATOM 8388 C C . ALA B 1 167 ? 13.359 -46.156 -18.984 1 96.69 167 ALA B C 1
ATOM 8390 O O . ALA B 1 167 ? 12.758 -47.219 -19.094 1 96.69 167 ALA B O 1
ATOM 8391 N N . GLU B 1 168 ? 13.961 -45.75 -17.953 1 96.44 168 GLU B N 1
ATOM 8392 C CA . GLU B 1 168 ? 13.93 -46.594 -16.75 1 96.44 168 GLU B CA 1
ATOM 8393 C C . GLU B 1 168 ? 12.5 -46.812 -16.266 1 96.44 168 GLU B C 1
ATOM 8395 O O . GLU B 1 168 ? 12.102 -47.938 -15.93 1 96.44 168 GLU B O 1
ATOM 8400 N N . ALA B 1 169 ? 11.789 -45.75 -16.156 1 96.69 169 ALA B N 1
ATOM 8401 C CA . ALA B 1 169 ? 10.391 -45.812 -15.75 1 96.69 169 ALA B CA 1
ATOM 8402 C C . ALA B 1 169 ? 9.578 -46.656 -16.719 1 96.69 169 ALA B C 1
ATOM 8404 O O . ALA B 1 169 ? 8.734 -47.469 -16.297 1 96.69 169 ALA B O 1
ATOM 8405 N N . ILE B 1 170 ? 9.82 -46.562 -18 1 98.19 170 ILE B N 1
ATOM 8406 C CA . ILE B 1 170 ? 9.094 -47.312 -19.016 1 98.19 170 ILE B CA 1
ATOM 8407 C C . ILE B 1 170 ? 9.422 -48.781 -18.906 1 98.19 170 ILE B C 1
ATOM 8409 O O . ILE B 1 170 ? 8.555 -49.656 -19.109 1 98.19 170 ILE B O 1
ATOM 8413 N N . ILE B 1 171 ? 10.633 -49.094 -18.641 1 98.31 171 ILE B N 1
ATOM 8414 C CA . ILE B 1 171 ? 11.031 -50.469 -18.469 1 98.31 171 ILE B CA 1
ATOM 8415 C C . ILE B 1 171 ? 10.234 -51.125 -17.344 1 98.31 171 ILE B C 1
ATOM 8417 O O . ILE B 1 171 ? 9.711 -52.219 -17.484 1 98.31 171 ILE B O 1
ATOM 8421 N N . HIS B 1 172 ? 10.117 -50.406 -16.203 1 97.94 172 HIS B N 1
ATOM 8422 C CA . HIS B 1 172 ? 9.297 -50.875 -15.102 1 97.94 172 HIS B CA 1
ATOM 8423 C C . HIS B 1 172 ? 7.844 -51.062 -15.539 1 97.94 172 HIS B C 1
ATOM 8425 O O . HIS B 1 172 ? 7.188 -52.031 -15.156 1 97.94 172 HIS B O 1
ATOM 8431 N N . ALA B 1 173 ? 7.387 -50.125 -16.266 1 98.5 173 ALA B N 1
ATOM 8432 C CA . ALA B 1 173 ? 6.008 -50.156 -16.734 1 98.5 173 ALA B CA 1
ATOM 8433 C C . ALA B 1 173 ? 5.789 -51.344 -17.672 1 98.5 173 ALA B C 1
ATOM 8435 O O . ALA B 1 173 ? 4.742 -52 -17.609 1 98.5 173 ALA B O 1
ATOM 8436 N N . ARG B 1 174 ? 6.746 -51.625 -18.562 1 98.44 174 ARG B N 1
ATOM 8437 C CA . ARG B 1 174 ? 6.672 -52.781 -19.484 1 98.44 174 ARG B CA 1
ATOM 8438 C C . ARG B 1 174 ? 6.637 -54.094 -18.703 1 98.44 174 ARG B C 1
ATOM 8440 O O . ARG B 1 174 ? 5.93 -55.031 -19.094 1 98.44 174 ARG B O 1
ATOM 8447 N N . ASP B 1 175 ? 7.395 -54.156 -17.672 1 98.19 175 ASP B N 1
ATOM 8448 C CA . ASP B 1 175 ? 7.352 -55.312 -16.812 1 98.19 175 ASP B CA 1
ATOM 8449 C C . ASP B 1 175 ? 5.965 -55.531 -16.203 1 98.19 175 ASP B C 1
ATOM 8451 O O . ASP B 1 175 ? 5.461 -56.625 -16.141 1 98.19 175 ASP B O 1
ATOM 8455 N N . ALA B 1 176 ? 5.453 -54.438 -15.719 1 98.25 176 ALA B N 1
ATOM 8456 C CA . ALA B 1 176 ? 4.102 -54.469 -15.164 1 98.25 176 ALA B CA 1
ATOM 8457 C C . ALA B 1 176 ? 3.09 -54.906 -16.219 1 98.25 176 ALA B C 1
ATOM 8459 O O . ALA B 1 176 ? 2.158 -55.656 -15.906 1 98.25 176 ALA B O 1
ATOM 8460 N N . LEU B 1 177 ? 3.236 -54.5 -17.453 1 98.31 177 LEU B N 1
ATOM 8461 C CA . LEU B 1 177 ? 2.35 -54.875 -18.547 1 98.31 177 LEU B CA 1
ATOM 8462 C C . LEU B 1 177 ? 2.467 -56.375 -18.828 1 98.31 177 LEU B C 1
ATOM 8464 O O . LEU B 1 177 ? 1.476 -57.031 -19.172 1 98.31 177 LEU B O 1
ATOM 8468 N N . ASP B 1 178 ? 3.65 -56.906 -18.766 1 98 178 ASP B N 1
ATOM 8469 C CA . ASP B 1 178 ? 3.85 -58.344 -18.969 1 98 178 ASP B CA 1
ATOM 8470 C C . ASP B 1 178 ? 3.07 -59.125 -17.922 1 98 178 ASP B C 1
ATOM 8472 O O . ASP B 1 178 ? 2.463 -60.156 -18.25 1 98 178 ASP B O 1
ATOM 8476 N N . ARG B 1 179 ? 3.158 -58.625 -16.703 1 97.62 179 ARG B N 1
ATOM 8477 C CA . ARG B 1 179 ? 2.418 -59.281 -15.641 1 97.62 179 ARG B CA 1
ATOM 8478 C C . ARG B 1 179 ? 0.915 -59.219 -15.891 1 97.62 179 ARG B C 1
ATOM 8480 O O . ARG B 1 179 ? 0.188 -60.188 -15.625 1 97.62 179 ARG B O 1
ATOM 8487 N N . MET B 1 180 ? 0.474 -58.094 -16.328 1 98.06 180 MET B N 1
ATOM 8488 C CA . MET B 1 180 ? -0.936 -57.969 -16.688 1 98.06 180 MET B CA 1
ATOM 8489 C C . MET B 1 180 ? -1.312 -58.938 -17.812 1 98.06 180 MET B C 1
ATOM 8491 O O . MET B 1 180 ? -2.342 -59.594 -17.734 1 98.06 180 MET B O 1
ATOM 8495 N N . ALA B 1 181 ? -0.498 -59 -18.859 1 98.06 181 ALA B N 1
ATOM 8496 C CA . ALA B 1 181 ? -0.736 -59.938 -19.953 1 98.06 181 ALA B CA 1
ATOM 8497 C C . ALA B 1 181 ? -0.807 -61.375 -19.453 1 98.06 181 ALA B C 1
ATOM 8499 O O . ALA B 1 181 ? -1.65 -62.156 -19.891 1 98.06 181 ALA B O 1
ATOM 8500 N N . GLY B 1 182 ? 0.11 -61.688 -18.562 1 97.75 182 GLY B N 1
ATOM 8501 C CA . GLY B 1 182 ? 0.09 -63 -17.938 1 97.75 182 GLY B CA 1
ATOM 8502 C C . GLY B 1 182 ? -1.221 -63.312 -17.25 1 97.75 182 GLY B C 1
ATOM 8503 O O . GLY B 1 182 ? -1.732 -64.438 -17.344 1 97.75 182 GLY B O 1
ATOM 8504 N N . ALA B 1 183 ? -1.728 -62.375 -16.531 1 97.88 183 ALA B N 1
ATOM 8505 C CA . ALA B 1 183 ? -3 -62.562 -15.836 1 97.88 183 ALA B CA 1
ATOM 8506 C C . ALA B 1 183 ? -4.129 -62.844 -16.828 1 97.88 183 ALA B C 1
ATOM 8508 O O . ALA B 1 183 ? -4.934 -63.75 -16.609 1 97.88 183 ALA B O 1
ATOM 8509 N N . PHE B 1 184 ? -4.191 -62.125 -17.891 1 98.25 184 PHE B N 1
ATOM 8510 C CA . PHE B 1 184 ? -5.227 -62.312 -18.906 1 98.25 184 PHE B CA 1
ATOM 8511 C C . PHE B 1 184 ? -5.074 -63.656 -19.594 1 98.25 184 PHE B C 1
ATOM 8513 O O . PHE B 1 184 ? -6.066 -64.312 -19.859 1 98.25 184 PHE B O 1
ATOM 8520 N N . LEU B 1 185 ? -3.873 -64.062 -19.938 1 98.19 185 LEU B N 1
ATOM 8521 C CA . LEU B 1 185 ? -3.594 -65.312 -20.609 1 98.19 185 LEU B CA 1
ATOM 8522 C C . LEU B 1 185 ? -3.943 -66.5 -19.703 1 98.19 185 LEU B C 1
ATOM 8524 O O . LEU B 1 185 ? -4.469 -67.5 -20.172 1 98.19 185 LEU B O 1
ATOM 8528 N N . LYS B 1 186 ? -3.611 -66.375 -18.406 1 97.88 186 LYS B N 1
ATOM 8529 C CA . LYS B 1 186 ? -3.963 -67.438 -17.453 1 97.88 186 LYS B CA 1
ATOM 8530 C C . LYS B 1 186 ? -5.473 -67.625 -17.406 1 97.88 186 LYS B C 1
ATOM 8532 O O . LYS B 1 186 ? -5.941 -68.75 -17.406 1 97.88 186 LYS B O 1
ATOM 8537 N N . VAL B 1 187 ? -6.137 -66.562 -17.359 1 97.94 187 VAL B N 1
ATOM 8538 C CA . VAL B 1 187 ? -7.594 -66.688 -17.328 1 97.94 187 VAL B CA 1
ATOM 8539 C C . VAL B 1 187 ? -8.102 -67.25 -18.641 1 97.94 187 VAL B C 1
ATOM 8541 O O . VAL B 1 187 ? -9 -68.125 -18.625 1 97.94 187 VAL B O 1
ATOM 8544 N N . ALA B 1 188 ? -7.586 -66.875 -19.781 1 98.06 188 ALA B N 1
ATOM 8545 C CA . ALA B 1 188 ? -7.965 -67.438 -21.078 1 98.06 188 ALA B CA 1
ATOM 8546 C C . ALA B 1 188 ? -7.691 -68.938 -21.125 1 98.06 188 ALA B C 1
ATOM 8548 O O . ALA B 1 188 ? -8.492 -69.688 -21.656 1 98.06 188 ALA B O 1
ATOM 8549 N N . ARG B 1 189 ? -6.539 -69.312 -20.594 1 97.12 189 ARG B N 1
ATOM 8550 C CA . ARG B 1 189 ? -6.176 -70.75 -20.547 1 97.12 189 ARG B CA 1
ATOM 8551 C C . ARG B 1 189 ? -7.184 -71.562 -19.734 1 97.12 189 ARG B C 1
ATOM 8553 O O . ARG B 1 189 ? -7.551 -72.625 -20.109 1 97.12 189 ARG B O 1
ATOM 8560 N N . ASP B 1 190 ? -7.586 -71 -18.656 1 96.75 190 ASP B N 1
ATOM 8561 C CA . ASP B 1 190 ? -8.516 -71.688 -17.75 1 96.75 190 ASP B CA 1
ATOM 8562 C C . ASP B 1 190 ? -9.891 -71.875 -18.406 1 96.75 190 ASP B C 1
ATOM 8564 O O . ASP B 1 190 ? -10.523 -72.938 -18.281 1 96.75 190 ASP B O 1
ATOM 8568 N N . PHE B 1 191 ? -10.32 -70.875 -19.109 1 96.62 191 PHE B N 1
ATOM 8569 C CA . PHE B 1 191 ? -11.672 -70.875 -19.641 1 96.62 191 PHE B CA 1
ATOM 8570 C C . PHE B 1 191 ? -11.695 -71.438 -21.047 1 96.62 191 PHE B C 1
ATOM 8572 O O . PHE B 1 191 ? -12.703 -72 -21.469 1 96.62 191 PHE B O 1
ATOM 8579 N N . TRP B 1 192 ? -10.641 -71.25 -21.844 1 97.06 192 TRP B N 1
ATOM 8580 C CA . TRP B 1 192 ? -10.555 -71.688 -23.219 1 97.06 192 TRP B CA 1
ATOM 8581 C C . TRP B 1 192 ? -9.219 -72.375 -23.5 1 97.06 192 TRP B C 1
ATOM 8583 O O . TRP B 1 192 ? -8.398 -71.875 -24.266 1 97.06 192 TRP B O 1
ATOM 8593 N N . PRO B 1 193 ? -8.922 -73.562 -23.016 1 95.31 193 PRO B N 1
ATOM 8594 C CA . PRO B 1 193 ? -7.621 -74.25 -23.094 1 95.31 193 PRO B CA 1
ATOM 8595 C C . PRO B 1 193 ? -7.188 -74.5 -24.531 1 95.31 193 PRO B C 1
ATOM 8597 O O . PRO B 1 193 ? -5.988 -74.625 -24.812 1 95.31 193 PRO B O 1
ATOM 8600 N N . ASP B 1 194 ? -8.141 -74.562 -25.453 1 94.19 194 ASP B N 1
ATOM 8601 C CA . ASP B 1 194 ? -7.805 -74.938 -26.828 1 94.19 194 ASP B CA 1
ATOM 8602 C C . ASP B 1 194 ? -7.531 -73.688 -27.656 1 94.19 194 ASP B C 1
ATOM 8604 O O . ASP B 1 194 ? -7.051 -73.75 -28.797 1 94.19 194 ASP B O 1
ATOM 8608 N N . ARG B 1 195 ? -7.707 -72.438 -27.031 1 96 195 ARG B N 1
ATOM 8609 C CA . ARG B 1 195 ? -7.668 -71.25 -27.875 1 96 195 ARG B CA 1
ATOM 8610 C C . ARG B 1 195 ? -6.742 -70.188 -27.281 1 96 195 ARG B C 1
ATOM 8612 O O . ARG B 1 195 ? -6.352 -69.25 -27.984 1 96 195 ARG B O 1
ATOM 8619 N N . TRP B 1 196 ? -6.328 -70.25 -26.062 1 95.75 196 TRP B N 1
ATOM 8620 C CA . TRP B 1 196 ? -5.668 -69.188 -25.328 1 95.75 196 TRP B CA 1
ATOM 8621 C C . TRP B 1 196 ? -4.34 -68.812 -25.969 1 95.75 196 TRP B C 1
ATOM 8623 O O . TRP B 1 196 ? -3.881 -67.688 -25.844 1 95.75 196 TRP B O 1
ATOM 8633 N N . LEU B 1 197 ? -3.709 -69.688 -26.719 1 95.88 197 LEU B N 1
ATOM 8634 C CA . LEU B 1 197 ? -2.414 -69.438 -27.344 1 95.88 197 LEU B CA 1
ATOM 8635 C C . LEU B 1 197 ? -2.529 -68.375 -28.438 1 95.88 197 LEU B C 1
ATOM 8637 O O . LEU B 1 197 ? -1.526 -67.75 -28.828 1 95.88 197 LEU B O 1
ATOM 8641 N N . ARG B 1 198 ? -3.703 -68.062 -28.828 1 94.88 198 ARG B N 1
ATOM 8642 C CA . ARG B 1 198 ? -3.912 -67.125 -29.906 1 94.88 198 ARG B CA 1
ATOM 8643 C C . ARG B 1 198 ? -4.109 -65.688 -29.344 1 94.88 198 ARG B C 1
ATOM 8645 O O . ARG B 1 198 ? -4.035 -64.688 -30.078 1 94.88 198 ARG B O 1
ATOM 8652 N N . LEU B 1 199 ? -4.312 -65.562 -28.047 1 96.81 199 LEU B N 1
ATOM 8653 C CA . LEU B 1 199 ? -4.621 -64.312 -27.422 1 96.81 199 LEU B CA 1
ATOM 8654 C C . LEU B 1 199 ? -3.379 -63.406 -27.344 1 96.81 199 LEU B C 1
ATOM 8656 O O . LEU B 1 199 ? -2.301 -63.875 -26.969 1 96.81 199 LEU B O 1
ATOM 8660 N N . GLU B 1 200 ? -3.459 -62.125 -27.688 1 96.75 200 GLU B N 1
ATOM 8661 C CA . GLU B 1 200 ? -2.418 -61.125 -27.547 1 96.75 200 GLU B CA 1
ATOM 8662 C C . GLU B 1 200 ? -2.912 -59.938 -26.719 1 96.75 200 GLU B C 1
ATOM 8664 O O . GLU B 1 200 ? -3.17 -58.844 -27.25 1 96.75 200 GLU B O 1
ATOM 8669 N N . PRO B 1 201 ? -2.947 -60.062 -25.406 1 96.94 201 PRO B N 1
ATOM 8670 C CA . PRO B 1 201 ? -3.512 -59 -24.562 1 96.94 201 PRO B CA 1
ATOM 8671 C C . PRO B 1 201 ? -2.707 -57.719 -24.609 1 96.94 201 PRO B C 1
ATOM 8673 O O . PRO B 1 201 ? -1.486 -57.75 -24.438 1 96.94 201 PRO B O 1
ATOM 8676 N N . ARG B 1 202 ? -3.336 -56.625 -24.859 1 96.56 202 ARG B N 1
ATOM 8677 C CA . ARG B 1 202 ? -2.689 -55.312 -24.859 1 96.56 202 ARG B CA 1
ATOM 8678 C C . ARG B 1 202 ? -3.686 -54.188 -24.5 1 96.56 202 ARG B C 1
ATOM 8680 O O . ARG B 1 202 ? -3.787 -53.188 -25.203 1 96.56 202 ARG B O 1
ATOM 8687 N N . PRO B 1 203 ? -4.449 -54.312 -23.375 1 96.62 203 PRO B N 1
ATOM 8688 C CA . PRO B 1 203 ? -5.461 -53.312 -23.031 1 96.62 203 PRO B CA 1
ATOM 8689 C C . PRO B 1 203 ? -4.855 -51.969 -22.594 1 96.62 203 PRO B C 1
ATOM 8691 O O . PRO B 1 203 ? -5.527 -50.938 -22.625 1 96.62 203 PRO B O 1
ATOM 8694 N N . VAL B 1 204 ? -3.619 -52 -22.125 1 98.06 204 VAL B N 1
ATOM 8695 C CA . VAL B 1 204 ? -2.875 -50.812 -21.734 1 98.06 204 VAL B CA 1
ATOM 8696 C C . VAL B 1 204 ? -1.551 -50.75 -22.5 1 98.06 204 VAL B C 1
ATOM 8698 O O . VAL B 1 204 ? -0.857 -51.781 -22.609 1 98.06 204 VAL B O 1
ATOM 8701 N N . ILE B 1 205 ? -1.253 -49.594 -23.047 1 98.31 205 ILE B N 1
ATOM 8702 C CA . ILE B 1 205 ? 0.004 -49.469 -23.766 1 98.31 205 ILE B CA 1
ATOM 8703 C C . ILE B 1 205 ? 0.762 -48.25 -23.25 1 98.31 205 ILE B C 1
ATOM 8705 O O . ILE B 1 205 ? 0.262 -47.5 -22.375 1 98.31 205 ILE B O 1
ATOM 8709 N N . LEU B 1 206 ? 2.012 -48.094 -23.688 1 98.56 206 LEU B N 1
ATOM 8710 C CA . LEU B 1 206 ? 2.865 -46.969 -23.266 1 98.56 206 LEU B CA 1
ATOM 8711 C C . LEU B 1 206 ? 3.293 -46.156 -24.469 1 98.56 206 LEU B C 1
ATOM 8713 O O . LEU B 1 206 ? 3.391 -46.656 -25.578 1 98.56 206 LEU B O 1
ATOM 8717 N N . ALA B 1 207 ? 3.441 -44.844 -24.25 1 97.81 207 ALA B N 1
ATOM 8718 C CA . ALA B 1 207 ? 4.016 -43.969 -25.25 1 97.81 207 ALA B CA 1
ATOM 8719 C C . ALA B 1 207 ? 4.941 -42.938 -24.594 1 97.81 207 ALA B C 1
ATOM 8721 O O . ALA B 1 207 ? 4.973 -42.812 -23.359 1 97.81 207 ALA B O 1
ATOM 8722 N N . SER B 1 208 ? 5.781 -42.25 -25.375 1 96.56 208 SER B N 1
ATOM 8723 C CA . SER B 1 208 ? 6.695 -41.25 -24.859 1 96.56 208 SER B CA 1
ATOM 8724 C C . SER B 1 208 ? 6.945 -40.156 -25.906 1 96.56 208 SER B C 1
ATOM 8726 O O . SER B 1 208 ? 6.988 -40.438 -27.109 1 96.56 208 SER B O 1
ATOM 8728 N N . TRP B 1 209 ? 7.121 -38.938 -25.406 1 94.5 209 TRP B N 1
ATOM 8729 C CA . TRP B 1 209 ? 7.555 -37.875 -26.344 1 94.5 209 TRP B CA 1
ATOM 8730 C C . TRP B 1 209 ? 8.914 -37.344 -25.938 1 94.5 209 TRP B C 1
ATOM 8732 O O . TRP B 1 209 ? 9.367 -36.312 -26.469 1 94.5 209 TRP B O 1
ATOM 8742 N N . VAL B 1 210 ? 9.594 -37.969 -24.984 1 92.44 210 VAL B N 1
ATOM 8743 C CA . VAL B 1 210 ? 10.914 -37.531 -24.531 1 92.44 210 VAL B CA 1
ATOM 8744 C C . VAL B 1 210 ? 11.922 -37.719 -25.672 1 92.44 210 VAL B C 1
ATOM 8746 O O . VAL B 1 210 ? 12.172 -38.812 -26.125 1 92.44 210 VAL B O 1
ATOM 8749 N N . GLY B 1 211 ? 12.43 -36.656 -26.094 1 89.75 211 GLY B N 1
ATOM 8750 C CA . GLY B 1 211 ? 13.359 -36.688 -27.219 1 89.75 211 GLY B CA 1
ATOM 8751 C C . GLY B 1 211 ? 12.688 -36.375 -28.547 1 89.75 211 GLY B C 1
ATOM 8752 O O . GLY B 1 211 ? 13.359 -36.281 -29.578 1 89.75 211 GLY B O 1
ATOM 8753 N N . TYR B 1 212 ? 11.383 -36.219 -28.484 1 92.56 212 TYR B N 1
ATOM 8754 C CA . TYR B 1 212 ? 10.625 -36.031 -29.719 1 92.56 212 TYR B CA 1
ATOM 8755 C C . TYR B 1 212 ? 9.828 -34.75 -29.688 1 92.56 212 TYR B C 1
ATOM 8757 O O . TYR B 1 212 ? 9.117 -34.406 -30.656 1 92.56 212 TYR B O 1
ATOM 8765 N N . ASP B 1 213 ? 9.914 -34.062 -28.625 1 89.38 213 ASP B N 1
ATOM 8766 C CA . ASP B 1 213 ? 9.203 -32.781 -28.438 1 89.38 213 ASP B CA 1
ATOM 8767 C C . ASP B 1 213 ? 10.062 -31.609 -28.859 1 89.38 213 ASP B C 1
ATOM 8769 O O . ASP B 1 213 ? 11.039 -31.266 -28.188 1 89.38 213 ASP B O 1
ATOM 8773 N N . THR B 1 214 ? 9.648 -30.938 -29.875 1 84.81 214 THR B N 1
ATOM 8774 C CA . THR B 1 214 ? 10.469 -29.859 -30.406 1 84.81 214 THR B CA 1
ATOM 8775 C C . THR B 1 214 ? 9.797 -28.5 -30.156 1 84.81 214 THR B C 1
ATOM 8777 O O . THR B 1 214 ? 10.312 -27.469 -30.562 1 84.81 214 THR B O 1
ATOM 8780 N N . ASP B 1 215 ? 8.727 -28.547 -29.531 1 80.25 215 ASP B N 1
ATOM 8781 C CA . ASP B 1 215 ? 8.039 -27.281 -29.25 1 80.25 215 ASP B CA 1
ATOM 8782 C C . ASP B 1 215 ? 8.836 -26.422 -28.281 1 80.25 215 ASP B C 1
ATOM 8784 O O . ASP B 1 215 ? 8.922 -26.734 -27.094 1 80.25 215 ASP B O 1
ATOM 8788 N N . GLY B 1 216 ? 9.328 -25.375 -28.75 1 68.06 216 GLY B N 1
ATOM 8789 C CA . GLY B 1 216 ? 10.055 -24.406 -27.953 1 68.06 216 GLY B CA 1
ATOM 8790 C C . GLY B 1 216 ? 11.484 -24.844 -27.656 1 68.06 216 GLY B C 1
ATOM 8791 O O . GLY B 1 216 ? 12.141 -24.266 -26.781 1 68.06 216 GLY B O 1
ATOM 8792 N N . ARG B 1 217 ? 11.898 -25.891 -28.281 1 74.62 217 ARG B N 1
ATOM 8793 C CA . ARG B 1 217 ? 13.242 -26.422 -28.047 1 74.62 217 ARG B CA 1
ATOM 8794 C C . ARG B 1 217 ? 14.086 -26.359 -29.312 1 74.62 217 ARG B C 1
ATOM 8796 O O . ARG B 1 217 ? 13.625 -26.734 -30.391 1 74.62 217 ARG B O 1
ATOM 8803 N N . THR B 1 218 ? 15.188 -25.859 -29.125 1 74.06 218 THR B N 1
ATOM 8804 C CA . THR B 1 218 ? 16.094 -25.781 -30.266 1 74.06 218 THR B CA 1
ATOM 8805 C C . THR B 1 218 ? 17.25 -26.75 -30.109 1 74.06 218 THR B C 1
ATOM 8807 O O . THR B 1 218 ? 18.078 -26.891 -31 1 74.06 218 THR B O 1
ATOM 8810 N N . ASP B 1 219 ? 17.172 -27.5 -29.031 1 79.12 219 ASP B N 1
ATOM 8811 C CA . ASP B 1 219 ? 18.312 -28.359 -28.734 1 79.12 219 ASP B CA 1
ATOM 8812 C C . ASP B 1 219 ? 18.094 -29.766 -29.266 1 79.12 219 ASP B C 1
ATOM 8814 O O . ASP B 1 219 ? 18.984 -30.609 -29.172 1 79.12 219 ASP B O 1
ATOM 8818 N N . ILE B 1 220 ? 16.938 -30.062 -29.766 1 89.12 220 ILE B N 1
ATOM 8819 C CA . ILE B 1 220 ? 16.656 -31.391 -30.281 1 89.12 220 ILE B CA 1
ATOM 8820 C C . ILE B 1 220 ? 16.641 -31.359 -31.812 1 89.12 220 ILE B C 1
ATOM 8822 O O . ILE B 1 220 ? 15.641 -30.953 -32.406 1 89.12 220 ILE B O 1
ATOM 8826 N N . GLY B 1 221 ? 17.672 -31.844 -32.438 1 90 221 GLY B N 1
ATOM 8827 C CA . GLY B 1 221 ? 17.703 -31.969 -33.875 1 90 221 GLY B CA 1
ATOM 8828 C C . GLY B 1 221 ? 17.109 -33.281 -34.375 1 90 221 GLY B C 1
ATOM 8829 O O . GLY B 1 221 ? 16.797 -34.156 -33.594 1 90 221 GLY B O 1
ATOM 8830 N N . TRP B 1 222 ? 16.953 -33.406 -35.719 1 93.75 222 TRP B N 1
ATOM 8831 C CA . TRP B 1 222 ? 16.375 -34.594 -36.312 1 93.75 222 TRP B CA 1
ATOM 8832 C C . TRP B 1 222 ? 17.234 -35.812 -36.031 1 93.75 222 TRP B C 1
ATOM 8834 O O . TRP B 1 222 ? 16.719 -36.938 -35.844 1 93.75 222 TRP B O 1
ATOM 8844 N N . GLN B 1 223 ? 18.562 -35.594 -36 1 94.25 223 GLN B N 1
ATOM 8845 C CA . GLN B 1 223 ? 19.484 -36.688 -35.719 1 94.25 223 GLN B CA 1
ATOM 8846 C C . GLN B 1 223 ? 19.328 -37.188 -34.281 1 94.25 223 GLN B C 1
ATOM 8848 O O . GLN B 1 223 ? 19.469 -38.375 -34.031 1 94.25 223 GLN B O 1
ATOM 8853 N N . ASP B 1 224 ? 19.094 -36.25 -33.344 1 94.62 224 ASP B N 1
ATOM 8854 C CA . ASP B 1 224 ? 18.844 -36.656 -31.969 1 94.62 224 ASP B CA 1
ATOM 8855 C C . ASP B 1 224 ? 17.578 -37.5 -31.859 1 94.62 224 ASP B C 1
ATOM 8857 O O . ASP B 1 224 ? 17.562 -38.5 -31.156 1 94.62 224 ASP B O 1
ATOM 8861 N N . THR B 1 225 ? 16.547 -37.031 -32.562 1 95.69 225 THR B N 1
ATOM 8862 C CA . THR B 1 225 ? 15.281 -37.781 -32.562 1 95.69 225 THR B CA 1
ATOM 8863 C C . THR B 1 225 ? 15.469 -39.188 -33.125 1 95.69 225 THR B C 1
ATOM 8865 O O . THR B 1 225 ? 14.977 -40.156 -32.531 1 95.69 225 THR B O 1
ATOM 8868 N N . LEU B 1 226 ? 16.156 -39.312 -34.188 1 96.69 226 LEU B N 1
ATOM 8869 C CA . LEU B 1 226 ? 16.391 -40.625 -34.812 1 96.69 226 LEU B CA 1
ATOM 8870 C C . LEU B 1 226 ? 17.25 -41.5 -33.875 1 96.69 226 LEU B C 1
ATOM 8872 O O . LEU B 1 226 ? 16.984 -42.688 -33.75 1 96.69 226 LEU B O 1
ATOM 8876 N N . ARG B 1 227 ? 18.25 -40.906 -33.312 1 96.44 227 ARG B N 1
ATOM 8877 C CA . ARG B 1 227 ? 19.109 -41.656 -32.406 1 96.44 227 ARG B CA 1
ATOM 8878 C C . ARG B 1 227 ? 18.312 -42.188 -31.219 1 96.44 227 ARG B C 1
ATOM 8880 O O . ARG B 1 227 ? 18.453 -43.375 -30.859 1 96.44 227 ARG B O 1
ATOM 8887 N N . LEU B 1 228 ? 17.531 -41.375 -30.641 1 96.44 228 LEU B N 1
ATOM 8888 C CA . LEU B 1 228 ? 16.75 -41.781 -29.484 1 96.44 228 LEU B CA 1
ATOM 8889 C C . LEU B 1 228 ? 15.688 -42.812 -29.875 1 96.44 228 LEU B C 1
ATOM 8891 O O . LEU B 1 228 ? 15.383 -43.719 -29.109 1 96.44 228 LEU B O 1
ATOM 8895 N N . ARG B 1 229 ? 15.117 -42.656 -31.078 1 97.56 229 ARG B N 1
ATOM 8896 C CA . ARG B 1 229 ? 14.141 -43.625 -31.547 1 97.56 229 ARG B CA 1
ATOM 8897 C C . ARG B 1 229 ? 14.805 -45 -31.781 1 97.56 229 ARG B C 1
ATOM 8899 O O . ARG B 1 229 ? 14.211 -46.031 -31.484 1 97.56 229 ARG B O 1
ATOM 8906 N N . LEU B 1 230 ? 15.953 -44.969 -32.344 1 98.12 230 LEU B N 1
ATOM 8907 C CA . LEU B 1 230 ? 16.719 -46.219 -32.531 1 98.12 230 LEU B CA 1
ATOM 8908 C C . LEU B 1 230 ? 17.078 -46.812 -31.172 1 98.12 230 LEU B C 1
ATOM 8910 O O . LEU B 1 230 ? 17.078 -48.031 -31.016 1 98.12 230 LEU B O 1
ATOM 8914 N N . SER B 1 231 ? 17.359 -45.969 -30.266 1 98.06 231 SER B N 1
ATOM 8915 C CA . SER B 1 231 ? 17.656 -46.469 -28.922 1 98.06 231 SER B CA 1
ATOM 8916 C C . SER B 1 231 ? 16.438 -47.156 -28.297 1 98.06 231 SER B C 1
ATOM 8918 O O . SER B 1 231 ? 16.578 -48.188 -27.625 1 98.06 231 SER B O 1
ATOM 8920 N N . MET B 1 232 ? 15.289 -46.625 -28.484 1 98.25 232 MET B N 1
ATOM 8921 C CA . MET B 1 232 ? 14.062 -47.25 -28 1 98.25 232 MET B CA 1
ATOM 8922 C C . MET B 1 232 ? 13.859 -48.594 -28.656 1 98.25 232 MET B C 1
ATOM 8924 O O . MET B 1 232 ? 13.391 -49.562 -28.016 1 98.25 232 MET B O 1
ATOM 8928 N N . LYS B 1 233 ? 14.172 -48.719 -29.953 1 98.56 233 LYS B N 1
ATOM 8929 C CA . LYS B 1 233 ? 14.117 -50 -30.656 1 98.56 233 LYS B CA 1
ATOM 8930 C C . LYS B 1 233 ? 15.086 -51 -30.062 1 98.56 233 LYS B C 1
ATOM 8932 O O . LYS B 1 233 ? 14.742 -52.188 -29.844 1 98.56 233 LYS B O 1
ATOM 8937 N N . ARG B 1 234 ? 16.25 -50.531 -29.828 1 98.38 234 ARG B N 1
ATOM 8938 C CA . ARG B 1 234 ? 17.266 -51.406 -29.234 1 98.38 234 ARG B CA 1
ATOM 8939 C C . ARG B 1 234 ? 16.781 -51.969 -27.891 1 98.38 234 ARG B C 1
ATOM 8941 O O . ARG B 1 234 ? 16.969 -53.156 -27.609 1 98.38 234 ARG B O 1
ATOM 8948 N N . MET B 1 235 ? 16.219 -51.125 -27.094 1 98.19 235 MET B N 1
ATOM 8949 C CA . MET B 1 235 ? 15.773 -51.531 -25.781 1 98.19 235 MET B CA 1
ATOM 8950 C C . MET B 1 235 ? 14.641 -52.562 -25.875 1 98.19 235 MET B C 1
ATOM 8952 O O . MET B 1 235 ? 14.539 -53.469 -25.047 1 98.19 235 MET B O 1
ATOM 8956 N N . GLN B 1 236 ? 13.75 -52.375 -26.828 1 98.06 236 GLN B N 1
ATOM 8957 C CA . GLN B 1 236 ? 12.703 -53.344 -27.078 1 98.06 236 GLN B CA 1
ATOM 8958 C C . GLN B 1 236 ? 13.305 -54.719 -27.422 1 98.06 236 GLN B C 1
ATOM 8960 O O . GLN B 1 236 ? 12.867 -55.75 -26.922 1 98.06 236 GLN B O 1
ATOM 8965 N N . LEU B 1 237 ? 14.281 -54.75 -28.312 1 98.31 237 LEU B N 1
ATOM 8966 C CA . LEU B 1 237 ? 14.938 -55.969 -28.734 1 98.31 237 LEU B CA 1
ATOM 8967 C C . LEU B 1 237 ? 15.719 -56.594 -27.578 1 98.31 237 LEU B C 1
ATOM 8969 O O . LEU B 1 237 ? 15.727 -57.812 -27.422 1 98.31 237 LEU B O 1
ATOM 8973 N N . GLU B 1 238 ? 16.359 -55.75 -26.859 1 98 238 GLU B N 1
ATOM 8974 C CA . GLU B 1 238 ? 17.078 -56.25 -25.688 1 98 238 GLU B CA 1
ATOM 8975 C C . GLU B 1 238 ? 16.109 -56.906 -24.688 1 98 238 GLU B C 1
ATOM 8977 O O . GLU B 1 238 ? 16.453 -57.906 -24.062 1 98 238 GLU B O 1
ATOM 8982 N N . ARG B 1 239 ? 15.039 -56.25 -24.453 1 97.44 239 ARG B N 1
ATOM 8983 C CA . ARG B 1 239 ? 14.016 -56.812 -23.562 1 97.44 239 ARG B CA 1
ATOM 8984 C C . ARG B 1 239 ? 13.578 -58.219 -24.047 1 97.44 239 ARG B C 1
ATOM 8986 O O . ARG B 1 239 ? 13.445 -59.125 -23.25 1 97.44 239 ARG B O 1
ATOM 8993 N N . LEU B 1 240 ? 13.32 -58.375 -25.344 1 97.56 240 LEU B N 1
ATOM 8994 C CA . LEU B 1 240 ? 12.945 -59.656 -25.906 1 97.56 240 LEU B CA 1
ATOM 8995 C C . LEU B 1 240 ? 14.039 -60.719 -25.672 1 97.56 240 LEU B C 1
ATOM 8997 O O . LEU B 1 240 ? 13.742 -61.844 -25.312 1 97.56 240 LEU B O 1
ATOM 9001 N N . LYS B 1 241 ? 15.227 -60.281 -25.875 1 97.31 241 LYS B N 1
ATOM 9002 C CA . LYS B 1 241 ? 16.359 -61.188 -25.625 1 97.31 241 LYS B CA 1
ATOM 9003 C C . LYS B 1 241 ? 16.359 -61.688 -24.188 1 97.31 241 LYS B C 1
ATOM 9005 O O . LYS B 1 241 ? 16.5 -62.906 -23.938 1 97.31 241 LYS B O 1
ATOM 9010 N N . LEU B 1 242 ? 16.156 -60.844 -23.312 1 96.75 242 LEU B N 1
ATOM 9011 C CA . LEU B 1 242 ? 16.156 -61.188 -21.891 1 96.75 242 LEU B CA 1
ATOM 9012 C C . LEU B 1 242 ? 15.008 -62.125 -21.562 1 96.75 242 LEU B C 1
ATOM 9014 O O . LEU B 1 242 ? 15.133 -63 -20.672 1 96.75 242 LEU B O 1
ATOM 9018 N N . GLN B 1 243 ? 13.898 -61.969 -22.203 1 96.62 243 GLN B N 1
ATOM 9019 C CA . GLN B 1 243 ? 12.734 -62.844 -21.969 1 96.62 243 GLN B CA 1
ATOM 9020 C C . GLN B 1 243 ? 12.945 -64.25 -22.578 1 96.62 243 GLN B C 1
ATOM 9022 O O . GLN B 1 243 ? 12.422 -65.188 -22.062 1 96.62 243 GLN B O 1
ATOM 9027 N N . LEU B 1 244 ? 13.75 -64.312 -23.625 1 96.25 244 LEU B N 1
ATOM 9028 C CA . LEU B 1 244 ? 13.922 -65.562 -24.375 1 96.25 244 LEU B CA 1
ATOM 9029 C C . LEU B 1 244 ? 15.078 -66.375 -23.797 1 96.25 244 LEU B C 1
ATOM 9031 O O . LEU B 1 244 ? 15.078 -67.625 -23.859 1 96.25 244 LEU B O 1
ATOM 9035 N N . ASP B 1 245 ? 16.016 -65.812 -23.234 1 94.38 245 ASP B N 1
ATOM 9036 C CA . ASP B 1 245 ? 17.266 -66.438 -22.781 1 94.38 245 ASP B CA 1
ATOM 9037 C C . ASP B 1 245 ? 16.984 -67.562 -21.797 1 94.38 245 ASP B C 1
ATOM 9039 O O . ASP B 1 245 ? 17.625 -68.625 -21.859 1 94.38 245 ASP B O 1
ATOM 9043 N N . PRO B 1 246 ? 16.062 -67.375 -20.891 1 93.56 246 PRO B N 1
ATOM 9044 C CA . PRO B 1 246 ? 15.82 -68.375 -19.906 1 93.56 246 PRO B CA 1
ATOM 9045 C C . PRO B 1 246 ? 15.062 -69.625 -20.484 1 93.56 246 PRO B C 1
ATOM 9047 O O . PRO B 1 246 ? 14.953 -70.625 -19.828 1 93.56 246 PRO B O 1
ATOM 9050 N N . LEU B 1 247 ? 14.578 -69.5 -21.703 1 94.06 247 LEU B N 1
ATOM 9051 C CA . LEU B 1 247 ? 13.766 -70.562 -22.297 1 94.06 247 LEU B CA 1
ATOM 9052 C C . LEU B 1 247 ? 14.633 -71.562 -23.062 1 94.06 247 LEU B C 1
ATOM 9054 O O . LEU B 1 247 ? 15.781 -71.25 -23.391 1 94.06 247 LEU B O 1
ATOM 9058 N N . GLU B 1 248 ? 14.117 -72.688 -23.328 1 91.06 248 GLU B N 1
ATOM 9059 C CA . GLU B 1 248 ? 14.875 -73.812 -23.969 1 91.06 248 GLU B CA 1
ATOM 9060 C C . GLU B 1 248 ? 15.344 -73.375 -25.359 1 91.06 248 GLU B C 1
ATOM 9062 O O . GLU B 1 248 ? 14.555 -72.875 -26.172 1 91.06 248 GLU B O 1
ATOM 9067 N N . GLU B 1 249 ? 16.562 -73.688 -25.641 1 88.56 249 GLU B N 1
ATOM 9068 C CA . GLU B 1 249 ? 17.203 -73.25 -26.891 1 88.56 249 GLU B CA 1
ATOM 9069 C C . GLU B 1 249 ? 16.609 -74 -28.094 1 88.56 249 GLU B C 1
ATOM 9071 O O . GLU B 1 249 ? 16.531 -73.438 -29.188 1 88.56 249 GLU B O 1
ATOM 9076 N N . GLU B 1 250 ? 16.266 -75.25 -27.859 1 88.19 250 GLU B N 1
ATOM 9077 C CA . GLU B 1 250 ? 15.719 -76 -28.969 1 88.19 250 GLU B CA 1
ATOM 9078 C C . GLU B 1 250 ? 14.445 -75.375 -29.516 1 88.19 250 GLU B C 1
ATOM 9080 O O . GLU B 1 250 ? 14.203 -75.438 -30.719 1 88.19 250 GLU B O 1
ATOM 9085 N N . THR B 1 251 ? 13.719 -74.75 -28.672 1 90.06 251 THR B N 1
ATOM 9086 C CA . THR B 1 251 ? 12.438 -74.125 -29.031 1 90.06 251 THR B CA 1
ATOM 9087 C C . THR B 1 251 ? 12.609 -72.688 -29.469 1 90.06 251 THR B C 1
ATOM 9089 O O . THR B 1 251 ? 11.93 -72.25 -30.391 1 90.06 251 THR B O 1
ATOM 9092 N N . THR B 1 252 ? 13.602 -71.938 -28.906 1 92.56 252 THR B N 1
ATOM 9093 C CA . THR B 1 252 ? 13.664 -70.5 -29.094 1 92.56 252 THR B CA 1
ATOM 9094 C C . THR B 1 252 ? 14.891 -70.125 -29.922 1 92.56 252 THR B C 1
ATOM 9096 O O . THR B 1 252 ? 15.133 -68.938 -30.172 1 92.56 252 THR B O 1
ATOM 9099 N N . GLY B 1 253 ? 15.625 -71 -30.406 1 93.44 253 GLY B N 1
ATOM 9100 C CA . GLY B 1 253 ? 16.875 -70.75 -31.125 1 93.44 253 GLY B CA 1
ATOM 9101 C C . GLY B 1 253 ? 16.719 -69.812 -32.281 1 93.44 253 GLY B C 1
ATOM 9102 O O . GLY B 1 253 ? 17.422 -68.812 -32.344 1 93.44 253 GLY B O 1
ATOM 9103 N N . PRO B 1 254 ? 15.781 -70.125 -33.188 1 94.62 254 PRO B N 1
ATOM 9104 C CA . PRO B 1 254 ? 15.594 -69.25 -34.344 1 94.62 254 PRO B CA 1
ATOM 9105 C C . PRO B 1 254 ? 15.211 -67.812 -33.906 1 94.62 254 PRO B C 1
ATOM 9107 O O . PRO B 1 254 ? 15.672 -66.812 -34.531 1 94.62 254 PRO B O 1
ATOM 9110 N N . LEU B 1 255 ? 14.398 -67.688 -32.906 1 95.38 255 LEU B N 1
ATOM 9111 C CA . LEU B 1 255 ? 13.984 -66.438 -32.375 1 95.38 255 LEU B CA 1
ATOM 9112 C C . LEU B 1 255 ? 15.18 -65.688 -31.797 1 95.38 255 LEU B C 1
ATOM 9114 O O . LEU B 1 255 ? 15.352 -64.5 -32.062 1 95.38 255 LEU B O 1
ATOM 9118 N N . ARG B 1 256 ? 15.977 -66.25 -31.031 1 96 256 ARG B N 1
ATOM 9119 C CA . ARG B 1 256 ? 17.141 -65.688 -30.391 1 96 256 ARG B CA 1
ATOM 9120 C C . ARG B 1 256 ? 18.141 -65.188 -31.422 1 96 256 ARG B C 1
ATOM 9122 O O . ARG B 1 256 ? 18.688 -64.062 -31.312 1 96 256 ARG B O 1
ATOM 9129 N N . GLN B 1 257 ? 18.328 -66 -32.438 1 96.25 257 GLN B N 1
ATOM 9130 C CA . GLN B 1 257 ? 19.266 -65.625 -33.469 1 96.25 257 GLN B CA 1
ATOM 9131 C C . GLN B 1 257 ? 18.812 -64.438 -34.25 1 96.25 257 GLN B C 1
ATOM 9133 O O . GLN B 1 257 ? 19.609 -63.531 -34.531 1 96.25 257 GLN B O 1
ATOM 9138 N N . ARG B 1 258 ? 17.547 -64.375 -34.531 1 97 258 ARG B N 1
ATOM 9139 C CA . ARG B 1 258 ? 17 -63.25 -35.281 1 97 258 ARG B CA 1
ATOM 9140 C C . ARG B 1 258 ? 17.047 -61.969 -34.469 1 97 258 ARG B C 1
ATOM 9142 O O . ARG B 1 258 ? 17.312 -60.906 -35 1 97 258 ARG B O 1
ATOM 9149 N N . VAL B 1 259 ? 16.766 -62.031 -33.156 1 97.62 259 VAL B N 1
ATOM 9150 C CA . VAL B 1 259 ? 16.828 -60.906 -32.25 1 97.62 259 VAL B CA 1
ATOM 9151 C C . VAL B 1 259 ? 18.266 -60.375 -32.156 1 97.62 259 VAL B C 1
ATOM 9153 O O . VAL B 1 259 ? 18.516 -59.188 -32.188 1 97.62 259 VAL B O 1
ATOM 9156 N N . ASP B 1 260 ? 19.219 -61.312 -32.094 1 97.44 260 ASP B N 1
ATOM 9157 C CA . ASP B 1 260 ? 20.625 -60.938 -32 1 97.44 260 ASP B CA 1
ATOM 9158 C C . ASP B 1 260 ? 21.094 -60.219 -33.25 1 97.44 260 ASP B C 1
ATOM 9160 O O . ASP B 1 260 ? 21.844 -59.25 -33.188 1 97.44 260 ASP B O 1
ATOM 9164 N N . GLU B 1 261 ? 20.625 -60.75 -34.344 1 97.88 261 GLU B N 1
ATOM 9165 C CA . GLU B 1 261 ? 20.969 -60.125 -35.625 1 97.88 261 GLU B CA 1
ATOM 9166 C C . GLU B 1 261 ? 20.422 -58.688 -35.688 1 97.88 261 GLU B C 1
ATOM 9168 O O . GLU B 1 261 ? 21.109 -57.781 -36.156 1 97.88 261 GLU B O 1
ATOM 9173 N N . ALA B 1 262 ? 19.234 -58.594 -35.312 1 98.31 262 ALA B N 1
ATOM 9174 C CA . ALA B 1 262 ? 18.609 -57.281 -35.312 1 98.31 262 ALA B CA 1
ATOM 9175 C C . ALA B 1 262 ? 19.328 -56.312 -34.375 1 98.31 262 ALA B C 1
ATOM 9177 O O . ALA B 1 262 ? 19.531 -55.156 -34.688 1 98.31 262 ALA B O 1
ATOM 9178 N N . LEU B 1 263 ? 19.703 -56.75 -33.188 1 98.12 263 LEU B N 1
ATOM 9179 C CA . LEU B 1 263 ? 20.391 -55.938 -32.188 1 98.12 263 LEU B CA 1
ATOM 9180 C C . LEU B 1 263 ? 21.719 -55.438 -32.719 1 98.12 263 LEU B C 1
ATOM 9182 O O . LEU B 1 263 ? 22.062 -54.281 -32.531 1 98.12 263 LEU B O 1
ATOM 9186 N N . LEU B 1 264 ? 22.406 -56.312 -33.375 1 98 264 LEU B N 1
ATOM 9187 C CA . LEU B 1 264 ? 23.688 -55.906 -33.969 1 98 264 LEU B CA 1
ATOM 9188 C C . LEU B 1 264 ? 23.516 -54.844 -35.031 1 98 264 LEU B C 1
ATOM 9190 O O . LEU B 1 264 ? 24.297 -53.875 -35.062 1 98 264 LEU B O 1
ATOM 9194 N N . ALA B 1 265 ? 22.531 -55.031 -35.844 1 98.31 265 ALA B N 1
ATOM 9195 C CA . ALA B 1 265 ? 22.25 -54.062 -36.906 1 98.31 265 ALA B CA 1
ATOM 9196 C C . ALA B 1 265 ? 21.875 -52.719 -36.312 1 98.31 265 ALA B C 1
ATOM 9198 O O . ALA B 1 265 ? 22.344 -51.688 -36.781 1 98.31 265 ALA B O 1
ATOM 9199 N N . VAL B 1 266 ? 21.031 -52.688 -35.281 1 98.44 266 VAL B N 1
ATOM 9200 C CA . VAL B 1 266 ? 20.578 -51.469 -34.656 1 98.44 266 VAL B CA 1
ATOM 9201 C C . VAL B 1 266 ? 21.734 -50.75 -33.969 1 98.44 266 VAL B C 1
ATOM 9203 O O . VAL B 1 266 ? 21.844 -49.531 -34.031 1 98.44 266 VAL B O 1
ATOM 9206 N N . ASP B 1 267 ? 22.625 -51.5 -33.344 1 97.94 267 ASP B N 1
ATOM 9207 C CA . ASP B 1 267 ? 23.797 -50.906 -32.719 1 97.94 267 ASP B CA 1
ATOM 9208 C C . ASP B 1 267 ? 24.672 -50.188 -33.719 1 97.94 267 ASP B C 1
ATOM 9210 O O . ASP B 1 267 ? 25.188 -49.094 -33.438 1 97.94 267 ASP B O 1
ATOM 9214 N N . GLU B 1 268 ? 24.797 -50.75 -34.875 1 97.69 268 GLU B N 1
ATOM 9215 C CA . GLU B 1 268 ? 25.578 -50.125 -35.906 1 97.69 268 GLU B CA 1
ATOM 9216 C C . GLU B 1 268 ? 24.906 -48.875 -36.438 1 97.69 268 GLU B C 1
ATOM 9218 O O . GLU B 1 268 ? 25.562 -47.875 -36.719 1 97.69 268 GLU B O 1
ATOM 9223 N N . GLN B 1 269 ? 23.656 -48.938 -36.531 1 97.75 269 GLN B N 1
ATOM 9224 C CA . GLN B 1 269 ? 22.906 -47.75 -36.969 1 97.75 269 GLN B CA 1
ATOM 9225 C C . GLN B 1 269 ? 23.047 -46.625 -35.969 1 97.75 269 GLN B C 1
ATOM 9227 O O . GLN B 1 269 ? 23.266 -45.469 -36.344 1 97.75 269 GLN B O 1
ATOM 9232 N N . ILE B 1 270 ? 22.922 -46.938 -34.656 1 97.62 270 ILE B N 1
ATOM 9233 C CA . ILE B 1 270 ? 23.047 -45.938 -33.594 1 97.62 270 ILE B CA 1
ATOM 9234 C C . ILE B 1 270 ? 24.453 -45.344 -33.625 1 97.62 270 ILE B C 1
ATOM 9236 O O . ILE B 1 270 ? 24.609 -44.125 -33.531 1 97.62 270 ILE B O 1
ATOM 9240 N N . ALA B 1 271 ? 25.438 -46.125 -33.812 1 96.69 271 ALA B N 1
ATOM 9241 C CA . ALA B 1 271 ? 26.828 -45.688 -33.812 1 96.69 271 ALA B CA 1
ATOM 9242 C C . ALA B 1 271 ? 27.094 -44.75 -35 1 96.69 271 ALA B C 1
ATOM 9244 O O . ALA B 1 271 ? 27.922 -43.844 -34.906 1 96.69 271 ALA B O 1
ATOM 9245 N N . ALA B 1 272 ? 26.375 -44.938 -36.062 1 96 272 ALA B N 1
ATOM 9246 C CA . ALA B 1 272 ? 26.609 -44.156 -37.281 1 96 272 ALA B CA 1
ATOM 9247 C C . ALA B 1 272 ? 25.859 -42.844 -37.219 1 96 272 ALA B C 1
ATOM 9249 O O . ALA B 1 272 ? 26.125 -41.938 -38.031 1 96 272 ALA B O 1
ATOM 9250 N N . CYS B 1 273 ? 24.906 -42.719 -36.375 1 95.75 273 CYS B N 1
ATOM 9251 C CA . CYS B 1 273 ? 24.109 -41.5 -36.281 1 95.75 273 CYS B CA 1
ATOM 9252 C C . CYS B 1 273 ? 24.953 -40.312 -35.875 1 95.75 273 CYS B C 1
ATOM 9254 O O . CYS B 1 273 ? 25.688 -40.375 -34.906 1 95.75 273 CYS B O 1
ATOM 9256 N N . PRO B 1 274 ? 24.875 -39.156 -36.562 1 93.62 274 PRO B N 1
ATOM 9257 C CA . PRO B 1 274 ? 25.672 -38 -36.219 1 93.62 274 PRO B CA 1
ATOM 9258 C C . PRO B 1 274 ? 25.375 -37.469 -34.844 1 93.62 274 PRO B C 1
ATOM 9260 O O . PRO B 1 274 ? 24.266 -37.625 -34.344 1 93.62 274 PRO B O 1
ATOM 9263 N N . PRO B 1 275 ? 26.438 -36.844 -34.219 1 90.5 275 PRO B N 1
ATOM 9264 C CA . PRO B 1 275 ? 26.219 -36.219 -32.906 1 90.5 275 PRO B CA 1
ATOM 9265 C C . PRO B 1 275 ? 25.266 -35.031 -32.969 1 90.5 275 PRO B C 1
ATOM 9267 O O . PRO B 1 275 ? 24.906 -34.562 -34.031 1 90.5 275 PRO B O 1
ATOM 9270 N N . SER B 1 276 ? 24.844 -34.594 -31.766 1 88.94 276 SER B N 1
ATOM 9271 C CA . SER B 1 276 ? 23.969 -33.438 -31.656 1 88.94 276 SER B CA 1
ATOM 9272 C C . SER B 1 276 ? 24.625 -32.188 -32.219 1 88.94 276 SER B C 1
ATOM 9274 O O . SER B 1 276 ? 25.844 -32.031 -32.125 1 88.94 276 SER B O 1
ATOM 9276 N N . GLY B 1 277 ? 23.797 -31.219 -32.688 1 85 277 GLY B N 1
ATOM 9277 C CA . GLY B 1 277 ? 24.328 -29.984 -33.25 1 85 277 GLY B CA 1
ATOM 9278 C C . GLY B 1 277 ? 24.438 -29.984 -34.75 1 85 277 GLY B C 1
ATOM 9279 O O . GLY B 1 277 ? 23.766 -30.781 -35.438 1 85 277 GLY B O 1
ATOM 9280 N N . PRO B 1 278 ? 25.297 -29.078 -35.312 1 84.44 278 PRO B N 1
ATOM 9281 C CA . PRO B 1 278 ? 25.484 -29.031 -36.781 1 84.44 278 PRO B CA 1
ATOM 9282 C C . PRO B 1 278 ? 26.062 -30.328 -37.344 1 84.44 278 PRO B C 1
ATOM 9284 O O . PRO B 1 278 ? 26.969 -30.906 -36.75 1 84.44 278 PRO B O 1
ATOM 9287 N N . THR B 1 279 ? 25.406 -30.828 -38.406 1 87.19 279 THR B N 1
ATOM 9288 C CA . THR B 1 279 ? 25.797 -32.125 -38.938 1 87.19 279 THR B CA 1
ATOM 9289 C C . THR B 1 279 ? 26.672 -31.938 -40.188 1 87.19 279 THR B C 1
ATOM 9291 O O . THR B 1 279 ? 26.469 -31.016 -40.969 1 87.19 279 THR B O 1
ATOM 9294 N N . GLU B 1 280 ? 27.672 -32.812 -40.281 1 90.69 280 GLU B N 1
ATOM 9295 C CA . GLU B 1 280 ? 28.516 -32.875 -41.469 1 90.69 280 GLU B CA 1
ATOM 9296 C C . GLU B 1 280 ? 27.891 -33.75 -42.562 1 90.69 280 GLU B C 1
ATOM 9298 O O . GLU B 1 280 ? 27.547 -34.906 -42.312 1 90.69 280 GLU B O 1
ATOM 9303 N N . PRO B 1 281 ? 27.875 -33.281 -43.812 1 91.44 281 PRO B N 1
ATOM 9304 C CA . PRO B 1 281 ? 27.188 -34 -44.875 1 91.44 281 PRO B CA 1
ATOM 9305 C C . PRO B 1 281 ? 27.719 -35.438 -45.062 1 91.44 281 PRO B C 1
ATOM 9307 O O . PRO B 1 281 ? 26.938 -36.344 -45.312 1 91.44 281 PRO B O 1
ATOM 9310 N N . MET B 1 282 ? 28.984 -35.562 -44.938 1 93.19 282 MET B N 1
ATOM 9311 C CA . MET B 1 282 ? 29.547 -36.875 -45.125 1 93.19 282 MET B CA 1
ATOM 9312 C C . MET B 1 282 ? 29.109 -37.844 -44.031 1 93.19 282 MET B C 1
ATOM 9314 O O . MET B 1 282 ? 28.859 -39.031 -44.281 1 93.19 282 MET B O 1
ATOM 9318 N N . ALA B 1 283 ? 29.047 -37.375 -42.875 1 93.19 283 ALA B N 1
ATOM 9319 C CA . ALA B 1 283 ? 28.578 -38.188 -41.75 1 93.19 283 ALA B CA 1
ATOM 9320 C C . ALA B 1 283 ? 27.109 -38.562 -41.906 1 93.19 283 ALA B C 1
ATOM 9322 O O . ALA B 1 283 ? 26.703 -39.656 -41.562 1 93.19 283 ALA B O 1
ATOM 9323 N N . VAL B 1 284 ? 26.328 -37.688 -42.469 1 94.44 284 VAL B N 1
ATOM 9324 C CA . VAL B 1 284 ? 24.906 -37.938 -42.719 1 94.44 284 VAL B CA 1
ATOM 9325 C C . VAL B 1 284 ? 24.75 -39 -43.812 1 94.44 284 VAL B C 1
ATOM 9327 O O . VAL B 1 284 ? 23.875 -39.844 -43.719 1 94.44 284 VAL B O 1
ATOM 9330 N N . ARG B 1 285 ? 25.578 -38.875 -44.781 1 93.81 285 ARG B N 1
ATOM 9331 C CA . ARG B 1 285 ? 25.578 -39.875 -45.875 1 93.81 285 ARG B CA 1
ATOM 9332 C C . ARG B 1 285 ? 25.891 -41.25 -45.312 1 93.81 285 ARG B C 1
ATOM 9334 O O . ARG B 1 285 ? 25.219 -42.219 -45.656 1 93.81 285 ARG B O 1
ATOM 9341 N N . ASP B 1 286 ? 26.891 -41.312 -44.531 1 94.44 286 ASP B N 1
ATOM 9342 C CA . ASP B 1 286 ? 27.297 -42.594 -43.938 1 94.44 286 ASP B CA 1
ATOM 9343 C C . ASP B 1 286 ? 26.172 -43.156 -43.062 1 94.44 286 ASP B C 1
ATOM 9345 O O . ASP B 1 286 ? 25.922 -44.375 -43.094 1 94.44 286 ASP B O 1
ATOM 9349 N N . PHE B 1 287 ? 25.625 -42.344 -42.312 1 94.94 287 PHE B N 1
ATOM 9350 C CA . PHE B 1 287 ? 24.5 -42.75 -41.469 1 94.94 287 PHE B CA 1
ATOM 9351 C C . PHE B 1 287 ? 23.359 -43.281 -42.344 1 94.94 287 PHE B C 1
ATOM 9353 O O . PHE B 1 287 ? 22.781 -44.312 -42.031 1 94.94 287 PHE B O 1
ATOM 9360 N N . ALA B 1 288 ? 23.047 -42.594 -43.438 1 95.81 288 ALA B N 1
ATOM 9361 C CA . ALA B 1 288 ? 21.969 -43 -44.344 1 95.81 288 ALA B CA 1
ATOM 9362 C C . ALA B 1 288 ? 22.234 -44.375 -44.938 1 95.81 288 ALA B C 1
ATOM 9364 O O . ALA B 1 288 ? 21.328 -45.219 -45 1 95.81 288 ALA B O 1
ATOM 9365 N N . HIS B 1 289 ? 23.469 -44.594 -45.25 1 96.19 289 HIS B N 1
ATOM 9366 C CA . HIS B 1 289 ? 23.828 -45.875 -45.844 1 96.19 289 HIS B CA 1
ATOM 9367 C C . HIS B 1 289 ? 23.672 -47 -44.812 1 96.19 289 HIS B C 1
ATOM 9369 O O . HIS B 1 289 ? 23.234 -48.094 -45.156 1 96.19 289 HIS B O 1
ATOM 9375 N N . LYS B 1 290 ? 24.062 -46.688 -43.688 1 96.81 290 LYS B N 1
ATOM 9376 C CA . LYS B 1 290 ? 23.938 -47.719 -42.625 1 96.81 290 LYS B CA 1
ATOM 9377 C C . LYS B 1 290 ? 22.469 -47.938 -42.281 1 96.81 290 LYS B C 1
ATOM 9379 O O . LYS B 1 290 ? 22.047 -49.094 -42.062 1 96.81 290 LYS B O 1
ATOM 9384 N N . LEU B 1 291 ? 21.719 -46.844 -42.125 1 96.75 291 LEU B N 1
ATOM 9385 C CA . LEU B 1 291 ? 20.312 -46.906 -41.781 1 96.75 291 LEU B CA 1
ATOM 9386 C C . LEU B 1 291 ? 19.531 -47.719 -42.812 1 96.75 291 LEU B C 1
ATOM 9388 O O . LEU B 1 291 ? 18.781 -48.625 -42.469 1 96.75 291 LEU B O 1
ATOM 9392 N N . VAL B 1 292 ? 19.766 -47.469 -44.094 1 95.88 292 VAL B N 1
ATOM 9393 C CA . VAL B 1 292 ? 19.031 -48.094 -45.219 1 95.88 292 VAL B CA 1
ATOM 9394 C C . VAL B 1 292 ? 19.609 -49.5 -45.469 1 95.88 292 VAL B C 1
ATOM 9396 O O . VAL B 1 292 ? 18.875 -50.438 -45.656 1 95.88 292 VAL B O 1
ATOM 9399 N N . GLY B 1 293 ? 20.891 -49.562 -45.406 1 96.25 293 GLY B N 1
ATOM 9400 C CA . GLY B 1 293 ? 21.562 -50.781 -45.75 1 96.25 293 GLY B CA 1
ATOM 9401 C C . GLY B 1 293 ? 21.281 -51.906 -44.781 1 96.25 293 GLY B C 1
ATOM 9402 O O . GLY B 1 293 ? 21.266 -53.094 -45.156 1 96.25 293 GLY B O 1
ATOM 9403 N N . LEU B 1 294 ? 21.047 -51.562 -43.562 1 96.75 294 LEU B N 1
ATOM 9404 C CA . LEU B 1 294 ? 20.891 -52.594 -42.531 1 96.75 294 LEU B CA 1
ATOM 9405 C C . LEU B 1 294 ? 19.422 -52.688 -42.094 1 96.75 294 LEU B C 1
ATOM 9407 O O . LEU B 1 294 ? 19.109 -53.375 -41.125 1 96.75 294 LEU B O 1
ATOM 9411 N N . ARG B 1 295 ? 18.516 -52.094 -42.75 1 95.38 295 ARG B N 1
ATOM 9412 C CA . ARG B 1 295 ? 17.141 -51.969 -42.281 1 95.38 295 ARG B CA 1
ATOM 9413 C C . ARG B 1 295 ? 16.469 -53.344 -42.188 1 95.38 295 ARG B C 1
ATOM 9415 O O . ARG B 1 295 ? 15.695 -53.594 -41.281 1 95.38 295 ARG B O 1
ATOM 9422 N N . GLU B 1 296 ? 16.844 -54.281 -43.125 1 95.62 296 GLU B N 1
ATOM 9423 C CA . GLU B 1 296 ? 16.234 -55.594 -43.094 1 95.62 296 GLU B CA 1
ATOM 9424 C C . GLU B 1 296 ? 16.75 -56.406 -41.906 1 95.62 296 GLU B C 1
ATOM 9426 O O . GLU B 1 296 ? 15.984 -57.094 -41.25 1 95.62 296 GLU B O 1
ATOM 9431 N N . ALA B 1 297 ? 18.047 -56.281 -41.781 1 96.81 297 ALA B N 1
ATOM 9432 C CA . ALA B 1 297 ? 18.656 -56.938 -40.625 1 96.81 297 ALA B CA 1
ATOM 9433 C C . ALA B 1 297 ? 18.109 -56.375 -39.312 1 96.81 297 ALA B C 1
ATOM 9435 O O . ALA B 1 297 ? 17.922 -57.125 -38.344 1 96.81 297 ALA B O 1
ATOM 9436 N N . ALA B 1 298 ? 17.891 -55.156 -39.25 1 97.75 298 ALA B N 1
ATOM 9437 C CA . ALA B 1 298 ? 17.406 -54.438 -38.062 1 97.75 298 ALA B CA 1
ATOM 9438 C C . ALA B 1 298 ? 15.898 -54.656 -37.875 1 97.75 298 ALA B C 1
ATOM 9440 O O . ALA B 1 298 ? 15.352 -54.406 -36.812 1 97.75 298 ALA B O 1
ATOM 9441 N N . LEU B 1 299 ? 15.211 -55.125 -38.906 1 97.5 299 LEU B N 1
ATOM 9442 C CA . LEU B 1 299 ? 13.766 -55.312 -38.938 1 97.5 299 LEU B CA 1
ATOM 9443 C C . LEU B 1 299 ? 13.047 -53.969 -39.094 1 97.5 299 LEU B C 1
ATOM 9445 O O . LEU B 1 299 ? 13.297 -53.031 -38.344 1 97.5 299 LEU B O 1
ATOM 9449 N N . VAL B 1 300 ? 12.133 -53.844 -39.938 1 96.88 300 VAL B N 1
ATOM 9450 C CA . VAL B 1 300 ? 11.32 -52.625 -40.125 1 96.88 300 VAL B CA 1
ATOM 9451 C C . VAL B 1 300 ? 9.875 -52.906 -39.719 1 96.88 300 VAL B C 1
ATOM 9453 O O . VAL B 1 300 ? 9.039 -52 -39.719 1 96.88 300 VAL B O 1
ATOM 9456 N N . THR B 1 301 ? 9.586 -54.125 -39.406 1 97.19 301 THR B N 1
ATOM 9457 C CA . THR B 1 301 ? 8.32 -54.594 -38.844 1 97.19 301 THR B CA 1
ATOM 9458 C C . THR B 1 301 ? 8.555 -55.75 -37.875 1 97.19 301 THR B C 1
ATOM 9460 O O . THR B 1 301 ? 9.539 -56.469 -38 1 97.19 301 THR B O 1
ATOM 9463 N N . PRO B 1 302 ? 7.711 -55.938 -36.938 1 97.38 302 PRO B N 1
ATOM 9464 C CA . PRO B 1 302 ? 7.883 -57.062 -36 1 97.38 302 PRO B CA 1
ATOM 9465 C C . PRO B 1 302 ? 7.414 -58.375 -36.594 1 97.38 302 PRO B C 1
ATOM 9467 O O . PRO B 1 302 ? 7.535 -59.438 -35.969 1 97.38 302 PRO B O 1
ATOM 9470 N N . VAL B 1 303 ? 6.891 -58.406 -37.781 1 96.62 303 VAL B N 1
ATOM 9471 C CA . VAL B 1 303 ? 6.219 -59.562 -38.406 1 96.62 303 VAL B CA 1
ATOM 9472 C C . VAL B 1 303 ? 7.156 -60.75 -38.438 1 96.62 303 VAL B C 1
ATOM 9474 O O . VAL B 1 303 ? 6.762 -61.875 -38.062 1 96.62 303 VAL B O 1
ATOM 9477 N N . PRO B 1 304 ? 8.438 -60.594 -38.844 1 96.94 304 PRO B N 1
ATOM 9478 C CA . PRO B 1 304 ? 9.336 -61.75 -38.844 1 96.94 304 PRO B CA 1
ATOM 9479 C C . PRO B 1 304 ? 9.477 -62.375 -37.438 1 96.94 304 PRO B C 1
ATOM 9481 O O . PRO B 1 304 ? 9.57 -63.594 -37.344 1 96.94 304 PRO B O 1
ATOM 9484 N N . LEU B 1 305 ? 9.57 -61.562 -36.469 1 97.44 305 LEU B N 1
ATOM 9485 C CA . LEU B 1 305 ? 9.664 -62.094 -35.125 1 97.44 305 LEU B CA 1
ATOM 9486 C C . LEU B 1 305 ? 8.359 -62.75 -34.688 1 97.44 305 LEU B C 1
ATOM 9488 O O . LEU B 1 305 ? 8.359 -63.781 -34.031 1 97.44 305 LEU B O 1
ATOM 9492 N N . LEU B 1 306 ? 7.199 -62.125 -35.031 1 96.62 306 LEU B N 1
ATOM 9493 C CA . LEU B 1 306 ? 5.891 -62.656 -34.688 1 96.62 306 LEU B CA 1
ATOM 9494 C C . LEU B 1 306 ? 5.684 -64.062 -35.312 1 96.62 306 LEU B C 1
ATOM 9496 O O . LEU B 1 306 ? 5.113 -64.938 -34.656 1 96.62 306 LEU B O 1
ATOM 9500 N N . ASP B 1 307 ? 6.172 -64.25 -36.531 1 96.12 307 ASP B N 1
ATOM 9501 C CA . ASP B 1 307 ? 6.09 -65.562 -37.188 1 96.12 307 ASP B CA 1
ATOM 9502 C C . ASP B 1 307 ? 6.918 -66.562 -36.438 1 96.12 307 ASP B C 1
ATOM 9504 O O . ASP B 1 307 ? 6.477 -67.75 -36.281 1 96.12 307 ASP B O 1
ATOM 9508 N N . LEU B 1 308 ? 8.07 -66.188 -36.094 1 96.5 308 LEU B N 1
ATOM 9509 C CA . LEU B 1 308 ? 8.938 -67.062 -35.375 1 96.5 308 LEU B CA 1
ATOM 9510 C C . LEU B 1 308 ? 8.336 -67.438 -34 1 96.5 308 LEU B C 1
ATOM 9512 O O . LEU B 1 308 ? 8.5 -68.5 -33.5 1 96.5 308 LEU B O 1
ATOM 9516 N N . PHE B 1 309 ? 7.629 -66.5 -33.375 1 96.88 309 PHE B N 1
ATOM 9517 C CA . PHE B 1 309 ? 6.926 -66.75 -32.125 1 96.88 309 PHE B CA 1
ATOM 9518 C C . PHE B 1 309 ? 5.867 -67.812 -32.312 1 96.88 309 PHE B C 1
ATOM 9520 O O . PHE B 1 309 ? 5.695 -68.688 -31.453 1 96.88 309 PHE B O 1
ATOM 9527 N N . GLU B 1 310 ? 5.133 -67.75 -33.438 1 95 310 GLU B N 1
ATOM 9528 C CA . GLU B 1 310 ? 4.105 -68.75 -33.719 1 95 310 GLU B CA 1
ATOM 9529 C C . GLU B 1 310 ? 4.699 -70.125 -33.781 1 95 310 GLU B C 1
ATOM 9531 O O . GLU B 1 310 ? 4.152 -71.062 -33.188 1 95 310 GLU B O 1
ATOM 9536 N N . SER B 1 311 ? 5.797 -70.188 -34.406 1 94.88 311 SER B N 1
ATOM 9537 C CA . SER B 1 311 ? 6.488 -71.5 -34.5 1 94.88 311 SER B CA 1
ATOM 9538 C C . SER B 1 311 ? 7.008 -71.938 -33.156 1 94.88 311 SER B C 1
ATOM 9540 O O . SER B 1 311 ? 6.863 -73.125 -32.812 1 94.88 311 SER B O 1
ATOM 9542 N N . ALA B 1 312 ? 7.594 -71.062 -32.438 1 95.88 312 ALA B N 1
ATOM 9543 C CA . ALA B 1 312 ? 8.156 -71.375 -31.141 1 95.88 312 ALA B CA 1
ATOM 9544 C C . ALA B 1 312 ? 7.066 -71.875 -30.172 1 95.88 312 ALA B C 1
ATOM 9546 O O . ALA B 1 312 ? 7.266 -72.812 -29.406 1 95.88 312 ALA B O 1
ATOM 9547 N N . ILE B 1 313 ? 5.941 -71.25 -30.188 1 96.12 313 ILE B N 1
ATOM 9548 C CA . ILE B 1 313 ? 4.828 -71.562 -29.297 1 96.12 313 ILE B CA 1
ATOM 9549 C C . ILE B 1 313 ? 4.293 -72.938 -29.641 1 96.12 313 ILE B C 1
ATOM 9551 O O . ILE B 1 313 ? 4.008 -73.75 -28.75 1 96.12 313 ILE B O 1
ATOM 9555 N N . ALA B 1 314 ? 4.227 -73.25 -30.953 1 93.69 314 ALA B N 1
ATOM 9556 C CA . ALA B 1 314 ? 3.725 -74.562 -31.422 1 93.69 314 ALA B CA 1
ATOM 9557 C C . ALA B 1 314 ? 4.664 -75.688 -31.016 1 93.69 314 ALA B C 1
ATOM 9559 O O . ALA B 1 314 ? 4.215 -76.812 -30.719 1 93.69 314 ALA B O 1
ATOM 9560 N N . GLU B 1 315 ? 5.867 -75.438 -30.938 1 92.62 315 GLU B N 1
ATOM 9561 C CA . GLU B 1 315 ? 6.875 -76.438 -30.719 1 92.62 315 GLU B CA 1
ATOM 9562 C C . GLU B 1 315 ? 7.227 -76.562 -29.234 1 92.62 315 GLU B C 1
ATOM 9564 O O . GLU B 1 315 ? 7.914 -77.5 -28.828 1 92.62 315 GLU B O 1
ATOM 9569 N N . ALA B 1 316 ? 6.785 -75.625 -28.516 1 93.19 316 ALA B N 1
ATOM 9570 C CA . ALA B 1 316 ? 7.141 -75.625 -27.094 1 93.19 316 ALA B CA 1
ATOM 9571 C C . ALA B 1 316 ? 6.656 -76.875 -26.422 1 93.19 316 ALA B C 1
ATOM 9573 O O . ALA B 1 316 ? 5.551 -77.375 -26.688 1 93.19 316 ALA B O 1
ATOM 9574 N N . ALA B 1 317 ? 7.48 -77.5 -25.562 1 88.06 317 ALA B N 1
ATOM 9575 C CA . ALA B 1 317 ? 7.23 -78.812 -24.969 1 88.06 317 ALA B CA 1
ATOM 9576 C C . ALA B 1 317 ? 6.277 -78.688 -23.781 1 88.06 317 ALA B C 1
ATOM 9578 O O . ALA B 1 317 ? 5.562 -79.688 -23.469 1 88.06 317 ALA B O 1
ATOM 9579 N N . ASP B 1 318 ? 6.352 -77.562 -23.094 1 92.19 318 ASP B N 1
ATOM 9580 C CA . ASP B 1 318 ? 5.547 -77.5 -21.875 1 92.19 318 ASP B CA 1
ATOM 9581 C C . ASP B 1 318 ? 4.75 -76.188 -21.859 1 92.19 318 ASP B C 1
ATOM 9583 O O . ASP B 1 318 ? 5.039 -75.25 -22.625 1 92.19 318 ASP B O 1
ATOM 9587 N N . GLU B 1 319 ? 3.783 -76.125 -21.016 1 92.62 319 GLU B N 1
ATOM 9588 C CA . GLU B 1 319 ? 2.822 -75.062 -20.938 1 92.62 319 GLU B CA 1
ATOM 9589 C C . GLU B 1 319 ? 3.469 -73.812 -20.375 1 92.62 319 GLU B C 1
ATOM 9591 O O . GLU B 1 319 ? 3.109 -72.688 -20.766 1 92.62 319 GLU B O 1
ATOM 9596 N N . GLU B 1 320 ? 4.359 -73.938 -19.531 1 93.25 320 GLU B N 1
ATOM 9597 C CA . GLU B 1 320 ? 5.043 -72.812 -18.938 1 93.25 320 GLU B CA 1
ATOM 9598 C C . GLU B 1 320 ? 5.836 -72 -19.984 1 93.25 320 GLU B C 1
ATOM 9600 O O . GLU B 1 320 ? 5.836 -70.812 -19.984 1 93.25 320 GLU B O 1
ATOM 9605 N N . THR B 1 321 ? 6.508 -72.75 -20.797 1 95.06 321 THR B N 1
ATOM 9606 C CA . THR B 1 321 ? 7.258 -72.125 -21.875 1 95.06 321 THR B CA 1
ATOM 9607 C C . THR B 1 321 ? 6.312 -71.438 -22.859 1 95.06 321 THR B C 1
ATOM 9609 O O . THR B 1 321 ? 6.598 -70.312 -23.328 1 95.06 321 THR B O 1
ATOM 9612 N N . ARG B 1 322 ? 5.199 -72.062 -23.125 1 96.25 322 ARG B N 1
ATOM 9613 C CA . ARG B 1 322 ? 4.203 -71.438 -24 1 96.25 322 ARG B CA 1
ATOM 9614 C C . ARG B 1 322 ? 3.68 -70.125 -23.406 1 96.25 322 ARG B C 1
ATOM 9616 O O . ARG B 1 322 ? 3.531 -69.188 -24.109 1 96.25 322 ARG B O 1
ATOM 9623 N N . MET B 1 323 ? 3.441 -70.188 -22.109 1 96.62 323 MET B N 1
ATOM 9624 C CA . MET B 1 323 ? 2.959 -69 -21.422 1 96.62 323 MET B CA 1
ATOM 9625 C C . MET B 1 323 ? 3.973 -67.875 -21.531 1 96.62 323 MET B C 1
ATOM 9627 O O . MET B 1 323 ? 3.611 -66.75 -21.844 1 96.62 323 MET B O 1
ATOM 9631 N N . ALA B 1 324 ? 5.191 -68.188 -21.281 1 96.88 324 ALA B N 1
ATOM 9632 C CA . ALA B 1 324 ? 6.254 -67.188 -21.328 1 96.88 324 ALA B CA 1
ATOM 9633 C C . ALA B 1 324 ? 6.375 -66.562 -22.734 1 96.88 324 ALA B C 1
ATOM 9635 O O . ALA B 1 324 ? 6.566 -65.375 -22.875 1 96.88 324 ALA B O 1
ATOM 9636 N N . LEU B 1 325 ? 6.262 -67.375 -23.75 1 97.44 325 LEU B N 1
ATOM 9637 C CA . LEU B 1 325 ? 6.352 -66.938 -25.125 1 97.44 325 LEU B CA 1
ATOM 9638 C C . LEU B 1 325 ? 5.156 -66.062 -25.5 1 97.44 325 LEU B C 1
ATOM 9640 O O . LEU B 1 325 ? 5.305 -65.062 -26.203 1 97.44 325 LEU B O 1
ATOM 9644 N N . CYS B 1 326 ? 3.963 -66.438 -24.984 1 97.94 326 CYS B N 1
ATOM 9645 C CA . CYS B 1 326 ? 2.764 -65.625 -25.281 1 97.94 326 CYS B CA 1
ATOM 9646 C C . CYS B 1 326 ? 2.846 -64.25 -24.641 1 97.94 326 CYS B C 1
ATOM 9648 O O . CYS B 1 326 ? 2.42 -63.281 -25.234 1 97.94 326 CYS B O 1
ATOM 9650 N N . VAL B 1 327 ? 3.408 -64.188 -23.469 1 97.94 327 VAL B N 1
ATOM 9651 C CA . VAL B 1 327 ? 3.568 -62.938 -22.781 1 97.94 327 VAL B CA 1
ATOM 9652 C C . VAL B 1 327 ? 4.535 -62.031 -23.547 1 97.94 327 VAL B C 1
ATOM 9654 O O . VAL B 1 327 ? 4.262 -60.875 -23.766 1 97.94 327 VAL B O 1
ATOM 9657 N N . ALA B 1 328 ? 5.652 -62.562 -23.969 1 97.88 328 ALA B N 1
ATOM 9658 C CA . ALA B 1 328 ? 6.633 -61.781 -24.75 1 97.88 328 ALA B CA 1
ATOM 9659 C C . ALA B 1 328 ? 6.035 -61.312 -26.078 1 97.88 328 ALA B C 1
ATOM 9661 O O . ALA B 1 328 ? 6.258 -60.188 -26.484 1 97.88 328 ALA B O 1
ATOM 9662 N N . ARG B 1 329 ? 5.277 -62.219 -26.688 1 97.69 329 ARG B N 1
ATOM 9663 C CA . ARG B 1 329 ? 4.625 -61.906 -27.953 1 97.69 329 ARG B CA 1
ATOM 9664 C C . ARG B 1 329 ? 3.646 -60.75 -27.781 1 97.69 329 ARG B C 1
ATOM 9666 O O . ARG B 1 329 ? 3.553 -59.875 -28.641 1 97.69 329 ARG B O 1
ATOM 9673 N N . ALA B 1 330 ? 2.912 -60.781 -26.688 1 97.62 330 ALA B N 1
ATOM 9674 C CA . ALA B 1 330 ? 1.94 -59.719 -26.422 1 97.62 330 ALA B CA 1
ATOM 9675 C C . ALA B 1 330 ? 2.623 -58.375 -26.328 1 97.62 330 ALA B C 1
ATOM 9677 O O . ALA B 1 330 ? 2.104 -57.375 -26.844 1 97.62 330 ALA B O 1
ATOM 9678 N N . GLY B 1 331 ? 3.75 -58.281 -25.672 1 97.38 331 GLY B N 1
ATOM 9679 C CA . GLY B 1 331 ? 4.5 -57.062 -25.578 1 97.38 331 GLY B CA 1
ATOM 9680 C C . GLY B 1 331 ? 4.984 -56.531 -26.938 1 97.38 331 GLY B C 1
ATOM 9681 O O . GLY B 1 331 ? 4.957 -55.344 -27.188 1 97.38 331 GLY B O 1
ATOM 9682 N N . LEU B 1 332 ? 5.477 -57.406 -27.734 1 97.19 332 LEU B N 1
ATOM 9683 C CA . LEU B 1 332 ? 5.938 -57.062 -29.078 1 97.19 332 LEU B CA 1
ATOM 9684 C C . LEU B 1 332 ? 4.777 -56.594 -29.953 1 97.19 332 LEU B C 1
ATOM 9686 O O . LEU B 1 332 ? 4.914 -55.594 -30.688 1 97.19 332 LEU B O 1
ATOM 9690 N N . ALA B 1 333 ? 3.693 -57.25 -29.781 1 95.75 333 ALA B N 1
ATOM 9691 C CA . ALA B 1 333 ? 2.516 -56.875 -30.562 1 95.75 333 ALA B CA 1
ATOM 9692 C C . ALA B 1 333 ? 1.992 -55.5 -30.172 1 95.75 333 ALA B C 1
ATOM 9694 O O . ALA B 1 333 ? 1.515 -54.75 -31.016 1 95.75 333 ALA B O 1
ATOM 9695 N N . ALA B 1 334 ? 2.074 -55.219 -28.969 1 96.25 334 ALA B N 1
ATOM 9696 C CA . ALA B 1 334 ? 1.516 -53.969 -28.438 1 96.25 334 ALA B CA 1
ATOM 9697 C C . ALA B 1 334 ? 2.371 -52.781 -28.812 1 96.25 334 ALA B C 1
ATOM 9699 O O . ALA B 1 334 ? 1.851 -51.688 -29.031 1 96.25 334 ALA B O 1
ATOM 9700 N N . HIS B 1 335 ? 3.725 -52.938 -28.938 1 97.75 335 HIS B N 1
ATOM 9701 C CA . HIS B 1 335 ? 4.586 -51.75 -29.031 1 97.75 335 HIS B CA 1
ATOM 9702 C C . HIS B 1 335 ? 5.488 -51.844 -30.266 1 97.75 335 HIS B C 1
ATOM 9704 O O . HIS B 1 335 ? 6.285 -50.938 -30.516 1 97.75 335 HIS B O 1
ATOM 9710 N N . GLY B 1 336 ? 5.332 -52.875 -31.016 1 97.25 336 GLY B N 1
ATOM 9711 C CA . GLY B 1 336 ? 6.176 -53.031 -32.188 1 97.25 336 GLY B CA 1
ATOM 9712 C C . GLY B 1 336 ? 7.656 -53.094 -31.844 1 97.25 336 GLY B C 1
ATOM 9713 O O . GLY B 1 336 ? 8.078 -53.812 -30.953 1 97.25 336 GLY B O 1
ATOM 9714 N N . LEU B 1 337 ? 8.406 -52.344 -32.656 1 98 337 LEU B N 1
ATOM 9715 C CA . LEU B 1 337 ? 9.852 -52.344 -32.5 1 98 337 LEU B CA 1
ATOM 9716 C C . LEU B 1 337 ? 10.312 -51.156 -31.688 1 98 337 LEU B C 1
ATOM 9718 O O . LEU B 1 337 ? 11.242 -50.438 -32.094 1 98 337 LEU B O 1
ATOM 9722 N N . SER B 1 338 ? 9.641 -50.875 -30.641 1 97.75 338 SER B N 1
ATOM 9723 C CA . SER B 1 338 ? 9.984 -49.781 -29.719 1 97.75 338 SER B CA 1
ATOM 9724 C C . SER B 1 338 ? 9.602 -50.125 -28.281 1 97.75 338 SER B C 1
ATOM 9726 O O . SER B 1 338 ? 8.633 -50.875 -28.062 1 97.75 338 SER B O 1
ATOM 9728 N N . LEU B 1 339 ? 10.367 -49.594 -27.344 1 98 339 LEU B N 1
ATOM 9729 C CA . LEU B 1 339 ? 10.039 -49.812 -25.938 1 98 339 LEU B CA 1
ATOM 9730 C C . LEU B 1 339 ? 8.688 -49.188 -25.609 1 98 339 LEU B C 1
ATOM 9732 O O . LEU B 1 339 ? 7.965 -49.688 -24.75 1 98 339 LEU B O 1
ATOM 9736 N N . ALA B 1 340 ? 8.336 -48.125 -26.234 1 97.94 340 ALA B N 1
ATOM 9737 C CA . ALA B 1 340 ? 7.062 -47.406 -26.094 1 97.94 340 ALA B CA 1
ATOM 9738 C C . ALA B 1 340 ? 6.695 -46.688 -27.391 1 97.94 340 ALA B C 1
ATOM 9740 O O . ALA B 1 340 ? 7.562 -46.438 -28.234 1 97.94 340 ALA B O 1
ATOM 9741 N N . GLY B 1 341 ? 5.398 -46.375 -27.516 1 97.06 341 GLY B N 1
ATOM 9742 C CA . GLY B 1 341 ? 4.969 -45.594 -28.672 1 97.06 341 GLY B CA 1
ATOM 9743 C C . GLY B 1 341 ? 5.625 -44.219 -28.766 1 97.06 341 GLY B C 1
ATOM 9744 O O . GLY B 1 341 ? 6.094 -43.688 -27.75 1 97.06 341 GLY B O 1
ATOM 9745 N N . THR B 1 342 ? 5.613 -43.625 -30 1 97.5 342 THR B N 1
ATOM 9746 C CA . THR B 1 342 ? 6.32 -42.375 -30.25 1 97.5 342 THR B CA 1
ATOM 9747 C C . THR B 1 342 ? 5.336 -41.219 -30.469 1 97.5 342 THR B C 1
ATOM 9749 O O . THR B 1 342 ? 4.48 -41.312 -31.344 1 97.5 342 THR B O 1
ATOM 9752 N N . HIS B 1 343 ? 5.453 -40.156 -29.641 1 97.19 343 HIS B N 1
ATOM 9753 C CA . HIS B 1 343 ? 4.719 -38.906 -29.844 1 97.19 343 HIS B CA 1
ATOM 9754 C C . HIS B 1 343 ? 5.66 -37.781 -30.203 1 97.19 343 HIS B C 1
ATOM 9756 O O . HIS B 1 343 ? 6.602 -37.469 -29.453 1 97.19 343 HIS B O 1
ATOM 9762 N N . VAL B 1 344 ? 5.453 -37.156 -31.312 1 96.25 344 VAL B N 1
ATOM 9763 C CA . VAL B 1 344 ? 6.215 -35.938 -31.656 1 96.25 344 VAL B CA 1
ATOM 9764 C C . VAL B 1 344 ? 5.348 -34.719 -31.469 1 96.25 344 VAL B C 1
ATOM 9766 O O . VAL B 1 344 ? 4.117 -34.812 -31.484 1 96.25 344 VAL B O 1
ATOM 9769 N N . ARG B 1 345 ? 6.027 -33.625 -31.234 1 94.19 345 ARG B N 1
ATOM 9770 C CA . ARG B 1 345 ? 5.254 -32.406 -30.953 1 94.19 345 ARG B CA 1
ATOM 9771 C C . ARG B 1 345 ? 5.902 -31.188 -31.594 1 94.19 345 ARG B C 1
ATOM 9773 O O . ARG B 1 345 ? 7.129 -31.078 -31.625 1 94.19 345 ARG B O 1
ATOM 9780 N N . LEU B 1 346 ? 5.094 -30.359 -32.156 1 92.19 346 LEU B N 1
ATOM 9781 C CA . LEU B 1 346 ? 5.535 -29.078 -32.688 1 92.19 346 LEU B CA 1
ATOM 9782 C C . LEU B 1 346 ? 4.43 -28.031 -32.594 1 92.19 346 LEU B C 1
ATOM 9784 O O . LEU B 1 346 ? 3.303 -28.359 -32.188 1 92.19 346 LEU B O 1
ATOM 9788 N N . ASN B 1 347 ? 4.75 -26.797 -32.906 1 89.62 347 ASN B N 1
ATOM 9789 C CA . ASN B 1 347 ? 3.789 -25.703 -32.812 1 89.62 347 ASN B CA 1
ATOM 9790 C C . ASN B 1 347 ? 3.023 -25.5 -34.094 1 89.62 347 ASN B C 1
ATOM 9792 O O . ASN B 1 347 ? 3.586 -25.641 -35.188 1 89.62 347 ASN B O 1
ATOM 9796 N N . ALA B 1 348 ? 1.803 -25.016 -34 1 90.38 348 ALA B N 1
ATOM 9797 C CA . ALA B 1 348 ? 0.939 -24.781 -35.156 1 90.38 348 ALA B CA 1
ATOM 9798 C C . ALA B 1 348 ? 1.569 -2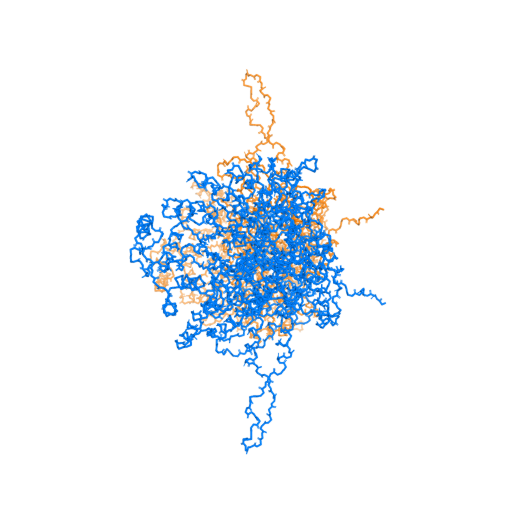3.781 -36.125 1 90.38 348 ALA B C 1
ATOM 9800 O O . ALA B 1 348 ? 1.434 -23.906 -37.344 1 90.38 348 ALA B O 1
ATOM 9801 N N . ALA B 1 349 ? 2.23 -22.828 -35.594 1 86.94 349 ALA B N 1
ATOM 9802 C CA . ALA B 1 349 ? 2.836 -21.781 -36.406 1 86.94 349 ALA B CA 1
ATOM 9803 C C . ALA B 1 349 ? 3.855 -22.375 -37.406 1 86.94 349 ALA B C 1
ATOM 9805 O O . ALA B 1 349 ? 3.996 -21.891 -38.531 1 86.94 349 ALA B O 1
ATOM 9806 N N . GLN B 1 350 ? 4.531 -23.375 -36.938 1 90.5 350 GLN B N 1
ATOM 9807 C CA . GLN B 1 350 ? 5.562 -24 -37.781 1 90.5 350 GLN B CA 1
ATOM 9808 C C . GLN B 1 350 ? 4.949 -24.75 -38.969 1 90.5 350 GLN B C 1
ATOM 9810 O O . GLN B 1 350 ? 5.551 -24.812 -40.031 1 90.5 350 GLN B O 1
ATOM 9815 N N . LEU B 1 351 ? 3.789 -25.266 -38.75 1 93.06 351 LEU B N 1
ATOM 9816 C CA . LEU B 1 351 ? 3.068 -25.922 -39.844 1 93.06 351 LEU B CA 1
ATOM 9817 C C . LEU B 1 351 ? 2.643 -24.922 -40.906 1 93.06 351 LEU B C 1
ATOM 9819 O O . LEU B 1 351 ? 2.822 -25.172 -42.094 1 93.06 351 LEU B O 1
ATOM 9823 N N . HIS B 1 352 ? 2.127 -23.859 -40.5 1 89.69 352 HIS B N 1
ATOM 9824 C CA . HIS B 1 352 ? 1.694 -22.828 -41.438 1 89.69 352 HIS B CA 1
ATOM 9825 C C . HIS B 1 352 ? 2.875 -22.266 -42.219 1 89.69 352 HIS B C 1
ATOM 9827 O O . HIS B 1 352 ? 2.764 -22 -43.406 1 89.69 352 HIS B O 1
ATOM 9833 N N . ASN B 1 353 ? 3.963 -22.078 -41.562 1 87.38 353 ASN B N 1
ATOM 9834 C CA . ASN B 1 353 ? 5.168 -21.609 -42.25 1 87.38 353 ASN B CA 1
ATOM 9835 C C . ASN B 1 353 ? 5.641 -22.594 -43.312 1 87.38 353 ASN B C 1
ATOM 9837 O O . ASN B 1 353 ? 6.051 -22.188 -44.406 1 87.38 353 ASN B O 1
ATOM 9841 N N . ALA B 1 354 ? 5.629 -23.828 -42.938 1 91.25 354 ALA B N 1
ATOM 9842 C CA . ALA B 1 354 ? 6.039 -24.859 -43.906 1 91.25 354 ALA B CA 1
ATOM 9843 C C . ALA B 1 354 ? 5.117 -24.875 -45.125 1 91.25 354 ALA B C 1
ATOM 9845 O O . ALA B 1 354 ? 5.574 -25.031 -46.25 1 91.25 354 ALA B O 1
ATOM 9846 N N . ALA B 1 355 ? 3.852 -24.734 -44.875 1 89.19 355 ALA B N 1
ATOM 9847 C CA . ALA B 1 355 ? 2.875 -24.734 -45.969 1 89.19 355 ALA B CA 1
ATOM 9848 C C . ALA B 1 355 ? 3.084 -23.531 -46.875 1 89.19 355 ALA B C 1
ATOM 9850 O O . ALA B 1 355 ? 2.977 -23.672 -48.094 1 89.19 355 ALA B O 1
ATOM 9851 N N . ARG B 1 356 ? 3.352 -22.438 -46.344 1 83 356 ARG B N 1
ATOM 9852 C CA . ARG B 1 356 ? 3.582 -21.234 -47.125 1 83 356 ARG B CA 1
ATOM 9853 C C . ARG B 1 356 ? 4.809 -21.391 -48.031 1 83 356 ARG B C 1
ATOM 9855 O O . ARG B 1 356 ? 4.828 -20.906 -49.156 1 83 356 ARG B O 1
ATOM 9862 N N . LEU B 1 357 ? 5.73 -21.969 -47.531 1 81 357 LEU B N 1
ATOM 9863 C CA . LEU B 1 357 ? 6.98 -22.141 -48.25 1 81 357 LEU B CA 1
ATOM 9864 C C . LEU B 1 357 ? 6.816 -23.141 -49.375 1 81 357 LEU B C 1
ATOM 9866 O O . LEU B 1 357 ? 7.383 -22.953 -50.469 1 81 357 LEU B O 1
ATOM 9870 N N . HIS B 1 358 ? 6.047 -24.172 -49.25 1 85.69 358 HIS B N 1
ATOM 9871 C CA . HIS B 1 358 ? 6.027 -25.297 -50.188 1 85.69 358 HIS B CA 1
ATOM 9872 C C . HIS B 1 358 ? 4.797 -25.234 -51.062 1 85.69 358 HIS B C 1
ATOM 9874 O O . HIS B 1 358 ? 4.75 -25.906 -52.094 1 85.69 358 HIS B O 1
ATOM 9880 N N . PHE B 1 359 ? 3.777 -24.469 -50.688 1 86.06 359 PHE B N 1
ATOM 9881 C CA . PHE B 1 359 ? 2.555 -24.344 -51.469 1 86.06 359 PHE B CA 1
ATOM 9882 C C . PHE B 1 359 ? 2.195 -22.875 -51.656 1 86.06 359 PHE B C 1
ATOM 9884 O O . PHE B 1 359 ? 1.567 -22.266 -50.812 1 86.06 359 PHE B O 1
ATOM 9891 N N . ALA B 1 360 ? 2.539 -22.359 -52.781 1 77.31 360 ALA B N 1
ATOM 9892 C CA . ALA B 1 360 ? 2.412 -20.953 -53.125 1 77.31 360 ALA B CA 1
ATOM 9893 C C . ALA B 1 360 ? 0.965 -20.484 -52.969 1 77.31 360 ALA B C 1
ATOM 9895 O O . ALA B 1 360 ? 0.711 -19.328 -52.625 1 77.31 360 ALA B O 1
ATOM 9896 N N . GLU B 1 361 ? 0.12 -21.406 -53.156 1 77.25 361 GLU B N 1
ATOM 9897 C CA . GLU B 1 361 ? -1.293 -21.031 -53.156 1 77.25 361 GLU B CA 1
ATOM 9898 C C . GLU B 1 361 ? -1.811 -20.859 -51.719 1 77.25 361 GLU B C 1
ATOM 9900 O O . GLU B 1 361 ? -2.875 -20.281 -51.531 1 77.25 361 GLU B O 1
ATOM 9905 N N . ILE B 1 362 ? -1.232 -21.469 -50.75 1 77.62 362 ILE B N 1
ATOM 9906 C CA . ILE B 1 362 ? -1.683 -21.406 -49.344 1 77.62 362 ILE B CA 1
ATOM 9907 C C . ILE B 1 362 ? -1.128 -20.156 -48.688 1 77.62 362 ILE B C 1
ATOM 9909 O O . ILE B 1 362 ? -1.691 -19.672 -47.688 1 77.62 362 ILE B O 1
ATOM 9913 N N . GLY B 1 363 ? -0.788 -19.141 -49.375 1 63 363 GLY B N 1
ATOM 9914 C CA . GLY B 1 363 ? -0.169 -17.938 -48.844 1 63 363 GLY B CA 1
ATOM 9915 C C . GLY B 1 363 ? -1.178 -16.906 -48.375 1 63 363 GLY B C 1
ATOM 9916 O O . GLY B 1 363 ? -2.373 -17.031 -48.656 1 63 363 GLY B O 1
ATOM 9917 N N . GLY B 1 364 ? -1.034 -16.156 -47.031 1 57.28 364 GLY B N 1
ATOM 9918 C CA . GLY B 1 364 ? -1.833 -15.039 -46.531 1 57.28 364 GLY B CA 1
ATOM 9919 C C . GLY B 1 364 ? -2.061 -15.086 -45.031 1 57.28 364 GLY B C 1
ATOM 9920 O O . GLY B 1 364 ? -1.701 -16.062 -44.375 1 57.28 364 GLY B O 1
ATOM 9921 N N . ASP B 1 365 ? -2.506 -14.047 -44.5 1 55 365 ASP B N 1
ATOM 9922 C CA . ASP B 1 365 ? -2.768 -13.867 -43.094 1 55 365 ASP B CA 1
ATOM 9923 C C . ASP B 1 365 ? -3.99 -14.672 -42.656 1 55 365 ASP B C 1
ATOM 9925 O O . ASP B 1 365 ? -5.102 -14.422 -43.125 1 55 365 ASP B O 1
ATOM 9929 N N . PRO B 1 366 ? -3.838 -15.82 -41.844 1 55.84 366 PRO B N 1
ATOM 9930 C CA . PRO B 1 366 ? -4.977 -16.625 -41.406 1 55.84 366 PRO B CA 1
ATOM 9931 C C . PRO B 1 366 ? -6.016 -15.828 -40.656 1 55.84 366 PRO B C 1
ATOM 9933 O O . PRO B 1 366 ? -7.133 -16.297 -40.438 1 55.84 366 PRO B O 1
ATOM 9936 N N . ALA B 1 367 ? -5.711 -14.633 -40.125 1 54.47 367 ALA B N 1
ATOM 9937 C CA . ALA B 1 367 ? -6.605 -13.844 -39.281 1 54.47 367 ALA B CA 1
ATOM 9938 C C . ALA B 1 367 ? -7.672 -13.141 -40.125 1 54.47 367 ALA B C 1
ATOM 9940 O O . ALA B 1 367 ? -8.703 -12.711 -39.594 1 54.47 367 ALA B O 1
ATOM 9941 N N . ASP B 1 368 ? -7.578 -12.977 -41.469 1 61.47 368 ASP B N 1
ATOM 9942 C CA . ASP B 1 368 ? -8.562 -12.359 -42.344 1 61.47 368 ASP B CA 1
ATOM 9943 C C . ASP B 1 368 ? -9.641 -13.359 -42.781 1 61.47 368 ASP B C 1
ATOM 9945 O O . ASP B 1 368 ? -9.344 -14.352 -43.438 1 61.47 368 ASP B O 1
ATOM 9949 N N . PRO B 1 369 ? -10.875 -13.156 -42.344 1 64.62 369 PRO B N 1
ATOM 9950 C CA . PRO B 1 369 ? -11.93 -14.125 -42.625 1 64.62 369 PRO B CA 1
ATOM 9951 C C . PRO B 1 369 ? -12.078 -14.445 -44.094 1 64.62 369 PRO B C 1
ATOM 9953 O O . PRO B 1 369 ? -12.32 -15.594 -44.469 1 64.62 369 PRO B O 1
ATOM 9956 N N . ALA B 1 370 ? -12.07 -13.391 -44.938 1 65.38 370 ALA B N 1
ATOM 9957 C CA . ALA B 1 370 ? -12.172 -13.633 -46.375 1 65.38 370 ALA B CA 1
ATOM 9958 C C . ALA B 1 370 ? -11.016 -14.492 -46.875 1 65.38 370 ALA B C 1
ATOM 9960 O O . ALA B 1 370 ? -11.211 -15.398 -47.688 1 65.38 370 ALA B O 1
ATOM 9961 N N . ARG B 1 371 ? -10.047 -14.266 -46.344 1 73.88 371 ARG B N 1
ATOM 9962 C CA . ARG B 1 371 ? -8.852 -15 -46.75 1 73.88 371 ARG B CA 1
ATOM 9963 C C . ARG B 1 371 ? -8.836 -16.406 -46.156 1 73.88 371 ARG B C 1
ATOM 9965 O O . ARG B 1 371 ? -8.297 -17.328 -46.781 1 73.88 371 ARG B O 1
ATOM 9972 N N . ARG B 1 372 ? -9.57 -16.531 -45.125 1 80.56 372 ARG B N 1
ATOM 9973 C CA . ARG B 1 372 ? -9.641 -17.844 -44.5 1 80.56 372 ARG B CA 1
ATOM 9974 C C . ARG B 1 372 ? -10.391 -18.844 -45.375 1 80.56 372 ARG B C 1
ATOM 9976 O O . ARG B 1 372 ? -9.953 -19.969 -45.562 1 80.56 372 ARG B O 1
ATOM 9983 N N . ARG B 1 373 ? -11.492 -18.438 -45.938 1 83.06 373 ARG B N 1
ATOM 9984 C CA . ARG B 1 373 ? -12.281 -19.297 -46.781 1 83.06 373 ARG B CA 1
ATOM 9985 C C . ARG B 1 373 ? -11.492 -19.688 -48.031 1 83.06 373 ARG B C 1
ATOM 9987 O O . ARG B 1 373 ? -11.523 -20.844 -48.469 1 83.06 373 ARG B O 1
ATOM 9994 N N . ALA B 1 374 ? -10.875 -18.719 -48.5 1 85.31 374 ALA B N 1
ATOM 9995 C CA . ALA B 1 374 ? -10.062 -18.969 -49.688 1 85.31 374 ALA B CA 1
ATOM 9996 C C . ALA B 1 374 ? -8.922 -19.922 -49.375 1 85.31 374 ALA B C 1
ATOM 9998 O O . ALA B 1 374 ? -8.578 -20.766 -50.219 1 85.31 374 ALA B O 1
ATOM 9999 N N . THR B 1 375 ? -8.375 -19.812 -48.312 1 88.06 375 THR B N 1
ATOM 10000 C CA . THR B 1 375 ? -7.254 -20.656 -47.938 1 88.06 375 THR B CA 1
ATOM 10001 C C . THR B 1 375 ? -7.719 -22.094 -47.719 1 88.06 375 THR B C 1
ATOM 10003 O O . THR B 1 375 ? -7.027 -23.047 -48.094 1 88.06 375 THR B O 1
ATOM 10006 N N . PHE B 1 376 ? -8.891 -22.266 -47.062 1 90.69 376 PHE B N 1
ATOM 10007 C CA . PHE B 1 376 ? -9.453 -23.609 -46.906 1 90.69 376 PHE B CA 1
ATOM 10008 C C . PHE B 1 376 ? -9.656 -24.281 -48.25 1 90.69 376 PHE B C 1
ATOM 10010 O O . PHE B 1 376 ? -9.336 -25.469 -48.406 1 90.69 376 PHE B O 1
ATOM 10017 N N . ALA B 1 377 ? -10.148 -23.469 -49.125 1 90.06 377 ALA B N 1
ATOM 10018 C CA . ALA B 1 377 ? -10.398 -24.016 -50.469 1 90.06 377 ALA B CA 1
ATOM 10019 C C . ALA B 1 377 ? -9.094 -24.406 -51.125 1 90.06 377 ALA B C 1
ATOM 10021 O O . ALA B 1 377 ? -9.016 -25.438 -51.781 1 90.06 377 ALA B O 1
ATOM 10022 N N . ALA B 1 378 ? -8.188 -23.578 -50.969 1 90.5 378 ALA B N 1
ATOM 10023 C CA . ALA B 1 378 ? -6.883 -23.828 -51.594 1 90.5 378 ALA B CA 1
ATOM 10024 C C . ALA B 1 378 ? -6.246 -25.094 -51 1 90.5 378 ALA B C 1
ATOM 10026 O O . ALA B 1 378 ? -5.664 -25.891 -51.75 1 90.5 378 ALA B O 1
ATOM 10027 N N . VAL B 1 379 ? -6.301 -25.312 -49.75 1 93.62 379 VAL B N 1
ATOM 10028 C CA . VAL B 1 379 ? -5.699 -26.469 -49.062 1 93.62 379 VAL B CA 1
ATOM 10029 C C . VAL B 1 379 ? -6.438 -27.734 -49.469 1 93.62 379 VAL B C 1
ATOM 10031 O O . VAL B 1 379 ? -5.816 -28.781 -49.719 1 93.62 379 VAL B O 1
ATOM 10034 N N . ASN B 1 380 ? -7.715 -27.656 -49.594 1 94.06 380 ASN B N 1
ATOM 10035 C CA . ASN B 1 380 ? -8.5 -28.797 -50.031 1 94.06 380 ASN B CA 1
ATOM 10036 C C . ASN B 1 380 ? -8.172 -29.203 -51.469 1 94.06 380 ASN B C 1
ATOM 10038 O O . ASN B 1 380 ? -8.117 -30.391 -51.781 1 94.06 380 ASN B O 1
ATOM 10042 N N . GLU B 1 381 ? -8.039 -28.188 -52.25 1 93.19 381 GLU B N 1
ATOM 10043 C CA . GLU B 1 381 ? -7.633 -28.469 -53.625 1 93.19 381 GLU B CA 1
ATOM 10044 C C . GLU B 1 381 ? -6.254 -29.109 -53.656 1 93.19 381 GLU B C 1
ATOM 10046 O O . GLU B 1 381 ? -6.043 -30.078 -54.406 1 93.19 381 GLU B O 1
ATOM 10051 N N . ALA B 1 382 ? -5.398 -28.562 -52.938 1 93.25 382 ALA B N 1
ATOM 10052 C CA . ALA B 1 382 ? -4.051 -29.125 -52.875 1 93.25 382 ALA B CA 1
ATOM 10053 C C . ALA B 1 382 ? -4.078 -30.578 -52.375 1 93.25 382 ALA B C 1
ATOM 10055 O O . ALA B 1 382 ? -3.312 -31.406 -52.875 1 93.25 382 ALA B O 1
ATOM 10056 N N . LEU B 1 383 ? -4.926 -30.906 -51.438 1 95.38 383 LEU B N 1
ATOM 10057 C CA . LEU B 1 383 ? -5.043 -32.25 -50.844 1 95.38 383 LEU B CA 1
ATOM 10058 C C . LEU B 1 383 ? -5.539 -33.219 -51.875 1 95.38 383 LEU B C 1
ATOM 10060 O O . LEU B 1 383 ? -5.211 -34.406 -51.812 1 95.38 383 LEU B O 1
ATOM 10064 N N . GLN B 1 384 ? -6.211 -32.781 -52.844 1 92.06 384 GLN B N 1
ATOM 10065 C CA . GLN B 1 384 ? -6.754 -33.656 -53.875 1 92.06 384 GLN B CA 1
ATOM 10066 C C . GLN B 1 384 ? -5.695 -34 -54.938 1 92.06 384 GLN B C 1
ATOM 10068 O O . GLN B 1 384 ? -5.758 -35.031 -55.562 1 92.06 384 GLN B O 1
ATOM 10073 N N . HIS B 1 385 ? -4.691 -33.094 -54.969 1 91.5 385 HIS B N 1
ATOM 10074 C CA . HIS B 1 385 ? -3.801 -33.25 -56.125 1 91.5 385 HIS B CA 1
ATOM 10075 C C . HIS B 1 385 ? -2.381 -33.594 -55.656 1 91.5 385 HIS B C 1
ATOM 10077 O O . HIS B 1 385 ? -1.56 -34.031 -56.469 1 91.5 385 HIS B O 1
ATOM 10083 N N . VAL B 1 386 ? -2.139 -33.438 -54.438 1 93 386 VAL B N 1
ATOM 10084 C CA . VAL B 1 386 ? -0.769 -33.594 -53.969 1 93 386 VAL B CA 1
ATOM 10085 C C . VAL B 1 386 ? -0.31 -35.031 -54.188 1 93 386 VAL B C 1
ATOM 10087 O O . VAL B 1 386 ? -1.081 -35.969 -53.969 1 93 386 VAL B O 1
ATOM 10090 N N . LYS B 1 387 ? 0.904 -35.156 -54.719 1 93.5 387 LYS B N 1
ATOM 10091 C CA . LYS B 1 387 ? 1.538 -36.469 -54.906 1 93.5 387 LYS B CA 1
ATOM 10092 C C . LYS B 1 387 ? 2.74 -36.625 -53.969 1 93.5 387 LYS B C 1
ATOM 10094 O O . LYS B 1 387 ? 3.484 -35.656 -53.75 1 93.5 387 LYS B O 1
ATOM 10099 N N . PRO B 1 388 ? 2.91 -37.812 -53.469 1 94.25 388 PRO B N 1
ATOM 10100 C CA . PRO B 1 388 ? 4.039 -38.031 -52.562 1 94.25 388 PRO B CA 1
ATOM 10101 C C . PRO B 1 388 ? 5.391 -37.812 -53.219 1 94.25 388 PRO B C 1
ATOM 10103 O O . PRO B 1 388 ? 5.57 -38.219 -54.375 1 94.25 388 PRO B O 1
ATOM 10106 N N . GLU B 1 389 ? 6.215 -37.156 -52.562 1 93.69 389 GLU B N 1
ATOM 10107 C CA . GLU B 1 389 ? 7.594 -36.969 -53 1 93.69 389 GLU B CA 1
ATOM 10108 C C . GLU B 1 389 ? 8.547 -37.844 -52.219 1 93.69 389 GLU B C 1
ATOM 10110 O O . GLU B 1 389 ? 8.297 -38.156 -51.031 1 93.69 389 GLU B O 1
ATOM 10115 N N . PRO B 1 390 ? 9.594 -38.281 -52.875 1 92.44 390 PRO B N 1
ATOM 10116 C CA . PRO B 1 390 ? 10.562 -39.094 -52.156 1 92.44 390 PRO B CA 1
ATOM 10117 C C . PRO B 1 390 ? 11.266 -38.312 -51.031 1 92.44 390 PRO B C 1
ATOM 10119 O O . PRO B 1 390 ? 11.594 -37.156 -51.219 1 92.44 390 PRO B O 1
ATOM 10122 N N . VAL B 1 391 ? 11.453 -38.875 -49.969 1 94.06 391 VAL B N 1
ATOM 10123 C CA . VAL B 1 391 ? 12.133 -38.281 -48.812 1 94.06 391 VAL B CA 1
ATOM 10124 C C . VAL B 1 391 ? 13.398 -39.094 -48.5 1 94.06 391 VAL B C 1
ATOM 10126 O O . VAL B 1 391 ? 13.328 -40.281 -48.188 1 94.06 391 VAL B O 1
ATOM 10129 N N . ASP B 1 392 ? 14.523 -38.5 -48.656 1 93 392 ASP B N 1
ATOM 10130 C CA . ASP B 1 392 ? 15.789 -39.094 -48.25 1 93 392 ASP B CA 1
ATOM 10131 C C . ASP B 1 392 ? 16.516 -38.25 -47.219 1 93 392 ASP B C 1
ATOM 10133 O O . ASP B 1 392 ? 16.016 -37.188 -46.812 1 93 392 ASP B O 1
ATOM 10137 N N . MET B 1 393 ? 17.641 -38.781 -46.75 1 93 393 MET B N 1
ATOM 10138 C CA . MET B 1 393 ? 18.359 -38.094 -45.688 1 93 393 MET B CA 1
ATOM 10139 C C . MET B 1 393 ? 18.938 -36.781 -46.156 1 93 393 MET B C 1
ATOM 10141 O O . MET B 1 393 ? 19.109 -35.844 -45.375 1 93 393 MET B O 1
ATOM 10145 N N . GLY B 1 394 ? 19.25 -36.719 -47.438 1 90.19 394 GLY B N 1
ATOM 10146 C CA . GLY B 1 394 ? 19.719 -35.469 -48 1 90.19 394 GLY B CA 1
ATOM 10147 C C . GLY B 1 394 ? 18.672 -34.344 -47.969 1 90.19 394 GLY B C 1
ATOM 10148 O O . GLY B 1 394 ? 18.984 -33.219 -47.625 1 90.19 394 GLY B O 1
ATOM 10149 N N . GLY B 1 395 ? 17.562 -34.719 -48.438 1 89.88 395 GLY B N 1
ATOM 10150 C CA . GLY B 1 395 ? 16.453 -33.781 -48.344 1 89.88 395 GLY B CA 1
ATOM 10151 C C . GLY B 1 395 ? 16.156 -33.344 -46.938 1 89.88 395 GLY B C 1
ATOM 10152 O O . GLY B 1 395 ? 15.852 -32.188 -46.688 1 89.88 395 GLY B O 1
ATOM 10153 N N . LEU B 1 396 ? 16.203 -34.312 -46 1 93.44 396 LEU B N 1
ATOM 10154 C CA . LEU B 1 396 ? 15.969 -34.031 -44.594 1 93.44 396 LEU B CA 1
ATOM 10155 C C . LEU B 1 396 ? 17.016 -33.062 -44.062 1 93.44 396 LEU B C 1
ATOM 10157 O O . LEU B 1 396 ? 16.672 -32.125 -43.344 1 93.44 396 LEU B O 1
ATOM 10161 N N . MET B 1 397 ? 18.219 -33.188 -44.406 1 89.88 397 MET B N 1
ATOM 10162 C CA . MET B 1 397 ? 19.297 -32.344 -43.969 1 89.88 397 MET B CA 1
ATOM 10163 C C . MET B 1 397 ? 19.156 -30.938 -44.562 1 89.88 397 MET B C 1
ATOM 10165 O O . MET B 1 397 ? 19.484 -29.938 -43.875 1 89.88 397 MET B O 1
ATOM 10169 N N . ALA B 1 398 ? 18.562 -30.844 -45.75 1 88 398 ALA B N 1
ATOM 10170 C CA . ALA B 1 398 ? 18.5 -29.578 -46.5 1 88 398 ALA B CA 1
ATOM 10171 C C . ALA B 1 398 ? 17.234 -28.797 -46.125 1 88 398 ALA B C 1
ATOM 10173 O O . ALA B 1 398 ? 17.172 -27.578 -46.312 1 88 398 ALA B O 1
ATOM 10174 N N . GLU B 1 399 ? 16.297 -29.5 -45.562 1 90.88 399 GLU B N 1
ATOM 10175 C CA . GLU B 1 399 ? 14.992 -28.875 -45.281 1 90.88 399 GLU B CA 1
ATOM 10176 C C . GLU B 1 399 ? 15.109 -27.781 -44.25 1 90.88 399 GLU B C 1
ATOM 10178 O O . GLU B 1 399 ? 15.773 -27.953 -43.219 1 90.88 399 GLU B O 1
ATOM 10183 N N . GLN B 1 400 ? 14.422 -26.641 -44.5 1 83.88 400 GLN B N 1
ATOM 10184 C CA . GLN B 1 400 ? 14.539 -25.469 -43.625 1 83.88 400 GLN B CA 1
ATOM 10185 C C . GLN B 1 400 ? 13.305 -25.328 -42.75 1 83.88 400 GLN B C 1
ATOM 10187 O O . GLN B 1 400 ? 13.398 -24.812 -41.625 1 83.88 400 GLN B O 1
ATOM 10192 N N . ALA B 1 401 ? 12.203 -25.734 -43.25 1 89.19 401 ALA B N 1
ATOM 10193 C CA . ALA B 1 401 ? 10.984 -25.625 -42.438 1 89.19 401 ALA B CA 1
ATOM 10194 C C . ALA B 1 401 ? 10.93 -26.703 -41.375 1 89.19 401 ALA B C 1
ATOM 10196 O O . ALA B 1 401 ? 10.977 -27.906 -41.656 1 89.19 401 ALA B O 1
ATOM 10197 N N . SER B 1 402 ? 10.789 -26.344 -40.125 1 91 402 SER B N 1
ATOM 10198 C CA . SER B 1 402 ? 10.859 -27.25 -39 1 91 402 SER B CA 1
ATOM 10199 C C . SER B 1 402 ? 9.758 -28.297 -39.062 1 91 402 SER B C 1
ATOM 10201 O O . SER B 1 402 ? 9.992 -29.469 -38.75 1 91 402 SER B O 1
ATOM 10203 N N . ALA B 1 403 ? 8.562 -27.859 -39.438 1 94 403 ALA B N 1
ATOM 10204 C CA . ALA B 1 403 ? 7.438 -28.781 -39.5 1 94 403 ALA B CA 1
ATOM 10205 C C . ALA B 1 403 ? 7.66 -29.875 -40.531 1 94 403 ALA B C 1
ATOM 10207 O O . ALA B 1 403 ? 7.422 -31.047 -40.281 1 94 403 ALA B O 1
ATOM 10208 N N . LEU B 1 404 ? 8.047 -29.453 -41.688 1 94.31 404 LEU B N 1
ATOM 10209 C CA . LEU B 1 404 ? 8.305 -30.422 -42.75 1 94.31 404 LEU B CA 1
ATOM 10210 C C . LEU B 1 404 ? 9.484 -31.312 -42.375 1 94.31 404 LEU B C 1
ATOM 10212 O O . LEU B 1 404 ? 9.477 -32.5 -42.688 1 94.31 404 LEU B O 1
ATOM 10216 N N . ARG B 1 405 ? 10.477 -30.734 -41.781 1 94.12 405 ARG B N 1
ATOM 10217 C CA . ARG B 1 405 ? 11.625 -31.516 -41.344 1 94.12 405 ARG B CA 1
ATOM 10218 C C . ARG B 1 405 ? 11.203 -32.594 -40.344 1 94.12 405 ARG B C 1
ATOM 10220 O O . ARG B 1 405 ? 11.703 -33.719 -40.406 1 94.12 405 ARG B O 1
ATOM 10227 N N . LEU B 1 406 ? 10.367 -32.25 -39.406 1 95.88 406 LEU B N 1
ATOM 10228 C CA . LEU B 1 406 ? 9.883 -33.219 -38.438 1 95.88 406 LEU B CA 1
ATOM 10229 C C . LEU B 1 406 ? 9.109 -34.344 -39.156 1 95.88 406 LEU B C 1
ATOM 10231 O O . LEU B 1 406 ? 9.281 -35.531 -38.812 1 95.88 406 LEU B O 1
ATOM 10235 N N . ILE B 1 407 ? 8.266 -34.031 -40.094 1 96.88 407 ILE B N 1
ATOM 10236 C CA . ILE B 1 407 ? 7.488 -35.031 -40.812 1 96.88 407 ILE B CA 1
ATOM 10237 C C . ILE B 1 407 ? 8.422 -35.906 -41.656 1 96.88 407 ILE B C 1
ATOM 10239 O O . ILE B 1 407 ? 8.211 -37.094 -41.781 1 96.88 407 ILE B O 1
ATOM 10243 N N . MET B 1 408 ? 9.438 -35.312 -42.25 1 96.88 408 MET B N 1
ATOM 10244 C CA . MET B 1 408 ? 10.445 -36.062 -43 1 96.88 408 MET B CA 1
ATOM 10245 C C . MET B 1 408 ? 11.164 -37.031 -42.062 1 96.88 408 MET B C 1
ATOM 10247 O O . MET B 1 408 ? 11.484 -38.156 -42.469 1 96.88 408 MET B O 1
ATOM 10251 N N . THR B 1 409 ? 11.469 -36.562 -40.875 1 97 409 THR B N 1
ATOM 10252 C CA . THR B 1 409 ? 12.086 -37.438 -39.906 1 97 409 THR B CA 1
ATOM 10253 C C . THR B 1 409 ? 11.18 -38.625 -39.594 1 97 409 THR B C 1
ATOM 10255 O O . THR B 1 409 ? 11.648 -39.781 -39.531 1 97 409 THR B O 1
ATOM 10258 N N . VAL B 1 410 ? 9.906 -38.375 -39.375 1 97.38 410 VAL B N 1
ATOM 10259 C CA . VAL B 1 410 ? 8.93 -39.438 -39.156 1 97.38 410 VAL B CA 1
ATOM 10260 C C . VAL B 1 410 ? 8.891 -40.375 -40.344 1 97.38 410 VAL B C 1
ATOM 10262 O O . VAL B 1 410 ? 8.742 -41.594 -40.156 1 97.38 410 VAL B O 1
ATOM 10265 N N . THR B 1 411 ? 9.008 -39.812 -41.5 1 97.12 411 THR B N 1
ATOM 10266 C CA . THR B 1 411 ? 9.039 -40.594 -42.719 1 97.12 411 THR B CA 1
ATOM 10267 C C . THR B 1 411 ? 10.219 -41.594 -42.688 1 97.12 411 THR B C 1
ATOM 10269 O O . THR B 1 411 ? 10.078 -42.75 -43.062 1 97.12 411 THR B O 1
ATOM 10272 N N . GLN B 1 412 ? 11.32 -41.094 -42.312 1 96.69 412 GLN B N 1
ATOM 10273 C CA . GLN B 1 412 ? 12.492 -41.938 -42.188 1 96.69 412 GLN B CA 1
ATOM 10274 C C . GLN B 1 412 ? 12.266 -43.062 -41.156 1 96.69 412 GLN B C 1
ATOM 10276 O O . GLN B 1 412 ? 12.703 -44.188 -41.344 1 96.69 412 GLN B O 1
ATOM 10281 N N . ILE B 1 413 ? 11.656 -42.75 -40.062 1 97.12 413 ILE B N 1
ATOM 10282 C CA . ILE B 1 413 ? 11.336 -43.719 -39.031 1 97.12 413 ILE B CA 1
ATOM 10283 C C . ILE B 1 413 ? 10.438 -44.812 -39.625 1 97.12 413 ILE B C 1
ATOM 10285 O O . ILE B 1 413 ? 10.711 -46 -39.469 1 97.12 413 ILE B O 1
ATOM 10289 N N . ALA B 1 414 ? 9.383 -44.406 -40.344 1 96.12 414 ALA B N 1
ATOM 10290 C CA . ALA B 1 414 ? 8.422 -45.344 -40.938 1 96.12 414 ALA B CA 1
ATOM 10291 C C . ALA B 1 414 ? 9.078 -46.219 -41.969 1 96.12 414 ALA B C 1
ATOM 10293 O O . ALA B 1 414 ? 8.75 -47.406 -42.094 1 96.12 414 ALA B O 1
ATOM 10294 N N . LYS B 1 415 ? 10.023 -45.656 -42.688 1 95.44 415 LYS B N 1
ATOM 10295 C CA . LYS B 1 415 ? 10.664 -46.406 -43.781 1 95.44 415 LYS B CA 1
ATOM 10296 C C . LYS B 1 415 ? 11.703 -47.375 -43.25 1 95.44 415 LYS B C 1
ATOM 10298 O O . LYS B 1 415 ? 11.828 -48.5 -43.781 1 95.44 415 LYS B O 1
ATOM 10303 N N . HIS B 1 416 ? 12.422 -46.969 -42.281 1 96.56 416 HIS B N 1
ATOM 10304 C CA . HIS B 1 416 ? 13.68 -47.656 -42.031 1 96.56 416 HIS B CA 1
ATOM 10305 C C . HIS B 1 416 ? 13.781 -48.156 -40.594 1 96.56 416 HIS B C 1
ATOM 10307 O O . HIS B 1 416 ? 14.656 -48.938 -40.281 1 96.56 416 HIS B O 1
ATOM 10313 N N . VAL B 1 417 ? 12.961 -47.719 -39.719 1 97.12 417 VAL B N 1
ATOM 10314 C CA . VAL B 1 417 ? 13.094 -48.062 -38.312 1 97.12 417 VAL B CA 1
ATOM 10315 C C . VAL B 1 417 ? 11.938 -48.969 -37.906 1 97.12 417 VAL B C 1
ATOM 10317 O O . VAL B 1 417 ? 12.164 -50.062 -37.344 1 97.12 417 VAL B O 1
ATOM 10320 N N . ASP B 1 418 ? 10.742 -48.562 -38.062 1 97.06 418 ASP B N 1
ATOM 10321 C CA . ASP B 1 418 ? 9.562 -49.344 -37.719 1 97.06 418 ASP B CA 1
ATOM 10322 C C . ASP B 1 418 ? 8.336 -48.844 -38.5 1 97.06 418 ASP B C 1
ATOM 10324 O O . ASP B 1 418 ? 7.855 -47.75 -38.281 1 97.06 418 ASP B O 1
ATOM 10328 N N . ALA B 1 419 ? 7.781 -49.625 -39.281 1 95.38 419 ALA B N 1
ATOM 10329 C CA . ALA B 1 419 ? 6.629 -49.25 -40.094 1 95.38 419 ALA B CA 1
ATOM 10330 C C . ALA B 1 419 ? 5.332 -49.75 -39.469 1 95.38 419 ALA B C 1
ATOM 10332 O O . ALA B 1 419 ? 4.238 -49.438 -39.938 1 95.38 419 ALA B O 1
ATOM 10333 N N . SER B 1 420 ? 5.488 -50.406 -38.438 1 94.69 420 SER B N 1
ATOM 10334 C CA . SER B 1 420 ? 4.336 -51.125 -37.906 1 94.69 420 SER B CA 1
ATOM 10335 C C . SER B 1 420 ? 3.504 -50.25 -37 1 94.69 420 SER B C 1
ATOM 10337 O O . SER B 1 420 ? 2.297 -50.469 -36.844 1 94.69 420 SER B O 1
ATOM 10339 N N . GLN B 1 421 ? 4.137 -49.344 -36.312 1 94.62 421 GLN B N 1
ATOM 10340 C CA . GLN B 1 421 ? 3.449 -48.469 -35.344 1 94.62 421 GLN B CA 1
ATOM 10341 C C . GLN B 1 421 ? 3.295 -47.062 -35.875 1 94.62 421 GLN B C 1
ATOM 10343 O O . GLN B 1 421 ? 4.246 -46.469 -36.406 1 94.62 421 GLN B O 1
ATOM 10348 N N . PRO B 1 422 ? 2.107 -46.469 -35.719 1 94.81 422 PRO B N 1
ATOM 10349 C CA . PRO B 1 422 ? 1.956 -45.062 -36.094 1 94.81 422 PRO B CA 1
ATOM 10350 C C . PRO B 1 422 ? 2.656 -44.125 -35.125 1 94.81 422 PRO B C 1
ATOM 10352 O O . PRO B 1 422 ? 2.941 -44.5 -33.969 1 94.81 422 PRO B O 1
ATOM 10355 N N . VAL B 1 423 ? 2.986 -43 -35.625 1 97.38 423 VAL B N 1
ATOM 10356 C CA . VAL B 1 423 ? 3.578 -41.938 -34.812 1 97.38 423 VAL B CA 1
ATOM 10357 C C . VAL B 1 423 ? 2.539 -40.844 -34.562 1 97.38 423 VAL B C 1
ATOM 10359 O O . VAL B 1 423 ? 1.909 -40.344 -35.5 1 97.38 423 VAL B O 1
ATOM 10362 N N . ARG B 1 424 ? 2.277 -40.562 -33.25 1 98.12 424 ARG B N 1
ATOM 10363 C CA . ARG B 1 424 ? 1.395 -39.469 -32.875 1 98.12 424 ARG B CA 1
ATOM 10364 C C . ARG B 1 424 ? 2.043 -38.125 -33.188 1 98.12 424 ARG B C 1
ATOM 10366 O O . ARG B 1 424 ? 3.186 -37.875 -32.781 1 98.12 424 ARG B O 1
ATOM 10373 N N . PHE B 1 425 ? 1.372 -37.25 -33.906 1 97.5 425 PHE B N 1
ATOM 10374 C CA . PHE B 1 425 ? 1.849 -35.938 -34.281 1 97.5 425 PHE B CA 1
ATOM 10375 C C . PHE B 1 425 ? 1.056 -34.844 -33.531 1 97.5 425 PHE B C 1
ATOM 10377 O O . PHE B 1 425 ? 0.011 -34.406 -34 1 97.5 425 PHE B O 1
ATOM 10384 N N . LEU B 1 426 ? 1.625 -34.375 -32.406 1 96.5 426 LEU B N 1
ATOM 10385 C CA . LEU B 1 426 ? 0.945 -33.438 -31.547 1 96.5 426 LEU B CA 1
ATOM 10386 C C . LEU B 1 426 ? 1.202 -32 -32.031 1 96.5 426 LEU B C 1
ATOM 10388 O O . LEU B 1 426 ? 2.348 -31.625 -32.281 1 96.5 426 LEU B O 1
ATOM 10392 N N . ILE B 1 427 ? 0.124 -31.203 -32.062 1 95.38 427 ILE B N 1
ATOM 10393 C CA . ILE B 1 427 ? 0.232 -29.828 -32.531 1 95.38 427 ILE B CA 1
ATOM 10394 C C . ILE B 1 427 ? -0.177 -28.875 -31.422 1 95.38 427 ILE B C 1
ATOM 10396 O O . ILE B 1 427 ? -1.366 -28.719 -31.141 1 95.38 427 ILE B O 1
ATOM 10400 N N . ALA B 1 428 ? 0.778 -28.203 -30.922 1 89.81 428 ALA B N 1
ATOM 10401 C CA . ALA B 1 428 ? 0.517 -27.25 -29.844 1 89.81 428 ALA B CA 1
ATOM 10402 C C . ALA B 1 428 ? -0.187 -26.016 -30.375 1 89.81 428 ALA B C 1
ATOM 10404 O O . ALA B 1 428 ? -0.011 -25.641 -31.547 1 89.81 428 ALA B O 1
ATOM 10405 N N . GLU B 1 429 ? -1.021 -25.359 -29.625 1 82.44 429 GLU B N 1
ATOM 10406 C CA . GLU B 1 429 ? -1.698 -24.078 -29.859 1 82.44 429 GLU B CA 1
ATOM 10407 C C . GLU B 1 429 ? -2.529 -24.125 -31.141 1 82.44 429 GLU B C 1
ATOM 10409 O O . GLU B 1 429 ? -2.402 -23.25 -32 1 82.44 429 GLU B O 1
ATOM 10414 N N . THR B 1 430 ? -3.25 -25.188 -31.25 1 88.75 430 THR B N 1
ATOM 10415 C CA . THR B 1 430 ? -4.102 -25.344 -32.438 1 88.75 430 THR B CA 1
ATOM 10416 C C . THR B 1 430 ? -5.363 -24.484 -32.281 1 88.75 430 THR B C 1
ATOM 10418 O O . THR B 1 430 ? -6.172 -24.703 -31.391 1 88.75 430 THR B O 1
ATOM 10421 N N . GLU B 1 431 ? -5.582 -23.594 -33.281 1 84.19 431 GLU B N 1
ATOM 10422 C CA . GLU B 1 431 ? -6.707 -22.672 -33.156 1 84.19 431 GLU B CA 1
ATOM 10423 C C . GLU B 1 431 ? -7.602 -22.734 -34.375 1 84.19 431 GLU B C 1
ATOM 10425 O O . GLU B 1 431 ? -8.633 -22.062 -34.438 1 84.19 431 GLU B O 1
ATOM 10430 N N . SER B 1 432 ? -7.191 -23.562 -35.375 1 87.62 432 SER B N 1
ATOM 10431 C CA . SER B 1 432 ? -7.977 -23.641 -36.594 1 87.62 432 SER B CA 1
ATOM 10432 C C . SER B 1 432 ? -7.898 -25.031 -37.188 1 87.62 432 SER B C 1
ATOM 10434 O O . SER B 1 432 ? -6.871 -25.719 -37.094 1 87.62 432 SER B O 1
ATOM 10436 N N . GLY B 1 433 ? -9.016 -25.375 -37.844 1 91.69 433 GLY B N 1
ATOM 10437 C CA . GLY B 1 433 ? -9.016 -26.625 -38.594 1 91.69 433 GLY B CA 1
ATOM 10438 C C . GLY B 1 433 ? -8.07 -26.625 -39.781 1 91.69 433 GLY B C 1
ATOM 10439 O O . GLY B 1 433 ? -7.66 -27.672 -40.25 1 91.69 433 GLY B O 1
ATOM 10440 N N . LEU B 1 434 ? -7.777 -25.422 -40.219 1 91.5 434 LEU B N 1
ATOM 10441 C CA . LEU B 1 434 ? -6.824 -25.281 -41.312 1 91.5 434 LEU B CA 1
ATOM 10442 C C . LEU B 1 434 ? -5.488 -25.906 -40.938 1 91.5 434 LEU B C 1
ATOM 10444 O O . LEU B 1 434 ? -4.82 -26.5 -41.812 1 91.5 434 LEU B O 1
ATOM 10448 N N . THR B 1 435 ? -5.078 -25.828 -39.688 1 94 435 THR B N 1
ATOM 10449 C CA . THR B 1 435 ? -3.822 -26.391 -39.219 1 94 435 THR B CA 1
ATOM 10450 C C . THR B 1 435 ? -3.805 -27.906 -39.406 1 94 435 THR B C 1
ATOM 10452 O O . THR B 1 435 ? -2.787 -28.469 -39.812 1 94 435 THR B O 1
ATOM 10455 N N . LEU B 1 436 ? -4.887 -28.5 -39.188 1 96.19 436 LEU B N 1
ATOM 10456 C CA . LEU B 1 436 ? -4.988 -29.938 -39.312 1 96.19 436 LEU B CA 1
ATOM 10457 C C . LEU B 1 436 ? -4.898 -30.359 -40.781 1 96.19 436 LEU B C 1
ATOM 10459 O O . LEU B 1 436 ? -4.234 -31.344 -41.094 1 96.19 436 LEU B O 1
ATOM 10463 N N . LEU B 1 437 ? -5.547 -29.594 -41.625 1 96.31 437 LEU B N 1
ATOM 10464 C CA . LEU B 1 437 ? -5.512 -29.891 -43.031 1 96.31 437 LEU B CA 1
ATOM 10465 C C . LEU B 1 437 ? -4.109 -29.688 -43.594 1 96.31 437 LEU B C 1
ATOM 10467 O O . LEU B 1 437 ? -3.67 -30.438 -44.469 1 96.31 437 LEU B O 1
ATOM 10471 N N . ILE B 1 438 ? -3.461 -28.688 -43.125 1 95.38 438 ILE B N 1
ATOM 10472 C CA . ILE B 1 438 ? -2.09 -28.422 -43.531 1 95.38 438 ILE B CA 1
ATOM 10473 C C . ILE B 1 438 ? -1.187 -29.578 -43.125 1 95.38 438 ILE B C 1
ATOM 10475 O O . ILE B 1 438 ? -0.336 -30.031 -43.875 1 95.38 438 ILE B O 1
ATOM 10479 N N . ALA B 1 439 ? -1.334 -29.984 -41.875 1 97.44 439 ALA B N 1
ATOM 10480 C CA . ALA B 1 439 ? -0.557 -31.125 -41.406 1 97.44 439 ALA B CA 1
ATOM 10481 C C . ALA B 1 439 ? -0.77 -32.344 -42.312 1 97.44 439 ALA B C 1
ATOM 10483 O O . ALA B 1 439 ? 0.184 -33.062 -42.656 1 97.44 439 ALA B O 1
ATOM 10484 N N . LEU B 1 440 ? -2.018 -32.594 -42.656 1 97.56 440 LEU B N 1
ATOM 10485 C CA . LEU B 1 440 ? -2.35 -33.719 -43.531 1 97.56 440 LEU B CA 1
ATOM 10486 C C . LEU B 1 440 ? -1.709 -33.531 -44.906 1 97.56 440 LEU B C 1
ATOM 10488 O O . LEU B 1 440 ? -1.194 -34.469 -45.5 1 97.56 440 LEU B O 1
ATOM 10492 N N . LEU B 1 441 ? -1.802 -32.312 -45.438 1 96.56 441 LEU B N 1
ATOM 10493 C CA . LEU B 1 441 ? -1.207 -32 -46.719 1 96.56 441 LEU B CA 1
ATOM 10494 C C . LEU B 1 441 ? 0.285 -32.312 -46.719 1 96.56 441 LEU B C 1
ATOM 10496 O O . LEU B 1 441 ? 0.785 -32.969 -47.656 1 96.56 441 LEU B O 1
ATOM 10500 N N . LEU B 1 442 ? 0.971 -31.859 -45.719 1 96.75 442 LEU B N 1
ATOM 10501 C CA . LEU B 1 442 ? 2.408 -32.094 -45.594 1 96.75 442 LEU B CA 1
ATOM 10502 C C . LEU B 1 442 ? 2.709 -33.562 -45.438 1 96.75 442 LEU B C 1
ATOM 10504 O O . LEU B 1 442 ? 3.707 -34.062 -45.969 1 96.75 442 LEU B O 1
ATOM 10508 N N . ALA B 1 443 ? 1.907 -34.25 -44.656 1 97.44 443 ALA B N 1
ATOM 10509 C CA . ALA B 1 443 ? 2.074 -35.719 -44.469 1 97.44 443 ALA B CA 1
ATOM 10510 C C . ALA B 1 443 ? 1.926 -36.438 -45.812 1 97.44 443 ALA B C 1
ATOM 10512 O O . ALA B 1 443 ? 2.682 -37.375 -46.094 1 97.44 443 ALA B O 1
ATOM 10513 N N . ARG B 1 444 ? 0.95 -36.031 -46.594 1 96.62 444 ARG B N 1
ATOM 10514 C CA . ARG B 1 444 ? 0.737 -36.625 -47.938 1 96.62 444 ARG B CA 1
ATOM 10515 C C . ARG B 1 444 ? 1.918 -36.344 -48.844 1 96.62 444 ARG B C 1
ATOM 10517 O O . ARG B 1 444 ? 2.33 -37.219 -49.625 1 96.62 444 ARG B O 1
ATOM 10524 N N . LEU B 1 445 ? 2.338 -35.156 -48.75 1 95.38 445 LEU B N 1
ATOM 10525 C CA . LEU B 1 445 ? 3.492 -34.75 -49.562 1 95.38 445 LEU B CA 1
ATOM 10526 C C . LEU B 1 445 ? 4.676 -35.688 -49.281 1 95.38 445 LEU B C 1
ATOM 10528 O O . LEU B 1 445 ? 5.426 -36 -50.219 1 95.38 445 LEU B O 1
ATOM 10532 N N . CYS B 1 446 ? 4.828 -36.094 -48.062 1 96.5 446 CYS B N 1
ATOM 10533 C CA . CYS B 1 446 ? 5.953 -36.938 -47.688 1 96.5 446 CYS B CA 1
ATOM 10534 C C . CYS B 1 446 ? 5.594 -38.406 -47.781 1 96.5 446 CYS B C 1
ATOM 10536 O O . CYS B 1 446 ? 6.422 -39.281 -47.5 1 96.5 446 CYS B O 1
ATOM 10538 N N . GLY B 1 447 ? 4.363 -38.719 -48.062 1 94.56 447 GLY B N 1
ATOM 10539 C CA . GLY B 1 447 ? 3.904 -40.094 -48.25 1 94.56 447 GLY B CA 1
ATOM 10540 C C . GLY B 1 447 ? 3.775 -40.844 -46.969 1 94.56 447 GLY B C 1
ATOM 10541 O O . GLY B 1 447 ? 3.984 -42.062 -46.938 1 94.56 447 GLY B O 1
ATOM 10542 N N . VAL B 1 448 ? 3.496 -40.219 -45.875 1 95.69 448 VAL B N 1
ATOM 10543 C CA . VAL B 1 448 ? 3.506 -40.906 -44.594 1 95.69 448 VAL B CA 1
ATOM 10544 C C . VAL B 1 448 ? 2.16 -40.719 -43.906 1 95.69 448 VAL B C 1
ATOM 10546 O O . VAL B 1 448 ? 2.033 -40.938 -42.688 1 95.69 448 VAL B O 1
ATOM 10549 N N . GLU B 1 449 ? 1.074 -40.281 -44.562 1 94.38 449 GLU B N 1
ATOM 10550 C CA . GLU B 1 449 ? -0.212 -39.938 -43.938 1 94.38 449 GLU B CA 1
ATOM 10551 C C . GLU B 1 449 ? -0.788 -41.125 -43.188 1 94.38 449 GLU B C 1
ATOM 10553 O O . GLU B 1 449 ? -1.454 -40.938 -42.156 1 94.38 449 GLU B O 1
ATOM 10558 N N . GLU B 1 450 ? -0.453 -42.344 -43.594 1 92.5 450 GLU B N 1
ATOM 10559 C CA . GLU B 1 450 ? -1.025 -43.5 -42.938 1 92.5 450 GLU B CA 1
ATOM 10560 C C . GLU B 1 450 ? -0.267 -43.844 -41.656 1 92.5 450 GLU B C 1
ATOM 10562 O O . GLU B 1 450 ? -0.756 -44.625 -40.844 1 92.5 450 GLU B O 1
ATOM 10567 N N . HIS B 1 451 ? 0.882 -43.25 -41.469 1 94.81 451 HIS B N 1
ATOM 10568 C CA . HIS B 1 451 ? 1.718 -43.562 -40.312 1 94.81 451 HIS B CA 1
ATOM 10569 C C . HIS B 1 451 ? 1.702 -42.406 -39.312 1 94.81 451 HIS B C 1
ATOM 10571 O O . HIS B 1 451 ? 2.4 -42.438 -38.312 1 94.81 451 HIS B O 1
ATOM 10577 N N . LEU B 1 452 ? 0.956 -41.438 -39.656 1 96.06 452 LEU B N 1
ATOM 10578 C CA . LEU B 1 452 ? 0.949 -40.25 -38.844 1 96.06 452 LEU B CA 1
ATOM 10579 C C . LEU B 1 452 ? -0.431 -40 -38.219 1 96.06 452 LEU B C 1
ATOM 10581 O O . LEU B 1 452 ? -1.416 -39.844 -38.969 1 96.06 452 LEU B O 1
ATOM 10585 N N . GLU B 1 453 ? -0.487 -40 -36.906 1 97.62 453 GLU B N 1
ATOM 10586 C CA . GLU B 1 453 ? -1.727 -39.656 -36.219 1 97.62 453 GLU B CA 1
ATOM 10587 C C . GLU B 1 453 ? -1.741 -38.188 -35.812 1 97.62 453 GLU B C 1
ATOM 10589 O O . GLU B 1 453 ? -1.23 -37.844 -34.719 1 97.62 453 GLU B O 1
ATOM 10594 N N . ILE B 1 454 ? -2.395 -37.344 -36.531 1 97.81 454 ILE B N 1
ATOM 10595 C CA . ILE B 1 454 ? -2.426 -35.906 -36.312 1 97.81 454 ILE B CA 1
ATOM 10596 C C . ILE B 1 454 ? -3.346 -35.562 -35.125 1 97.81 454 ILE B C 1
ATOM 10598 O O . ILE B 1 454 ? -4.516 -35.969 -35.125 1 97.81 454 ILE B O 1
ATOM 10602 N N . SER B 1 455 ? -2.811 -34.906 -34.156 1 97.25 455 SER B N 1
ATOM 10603 C CA . SER B 1 455 ? -3.531 -34.656 -32.906 1 97.25 455 SER B CA 1
ATOM 10604 C C . SER B 1 455 ? -3.426 -33.188 -32.5 1 97.25 455 SER B C 1
ATOM 10606 O O . SER B 1 455 ? -2.363 -32.75 -32.062 1 97.25 455 SER B O 1
ATOM 10608 N N . PRO B 1 456 ? -4.512 -32.375 -32.562 1 95.5 456 PRO B N 1
ATOM 10609 C CA . PRO B 1 456 ? -4.488 -31 -32.062 1 95.5 456 PRO B CA 1
ATOM 10610 C C . PRO B 1 456 ? -4.473 -30.922 -30.531 1 95.5 456 PRO B C 1
ATOM 10612 O O . PRO B 1 456 ? -5.117 -31.734 -29.859 1 95.5 456 PRO B O 1
ATOM 10615 N N . LEU B 1 457 ? -3.732 -30.016 -30 1 93.19 457 LEU B N 1
ATOM 10616 C CA . LEU B 1 457 ? -3.719 -29.719 -28.578 1 93.19 457 LEU B CA 1
ATOM 10617 C C . LEU B 1 457 ? -4.566 -28.5 -28.266 1 93.19 457 LEU B C 1
ATOM 10619 O O . LEU B 1 457 ? -4.324 -27.406 -28.812 1 93.19 457 LEU B O 1
ATOM 10623 N N . PHE B 1 458 ? -5.566 -28.656 -27.422 1 90.5 458 PHE B N 1
ATOM 10624 C CA . PHE B 1 458 ? -6.406 -27.562 -26.953 1 90.5 458 PHE B CA 1
ATOM 10625 C C . PHE B 1 458 ? -5.961 -27.094 -25.562 1 90.5 458 PHE B C 1
ATOM 10627 O O . PHE B 1 458 ? -6.121 -27.828 -24.578 1 90.5 458 PHE B O 1
ATOM 10634 N N . GLU B 1 459 ? -5.398 -25.844 -25.453 1 85.19 459 GLU B N 1
ATOM 10635 C CA . GLU B 1 459 ? -4.844 -25.453 -24.156 1 85.19 459 GLU B CA 1
ATOM 10636 C C . GLU B 1 459 ? -5.043 -23.953 -23.891 1 85.19 459 GLU B C 1
ATOM 10638 O O . GLU B 1 459 ? -4.789 -23.484 -22.781 1 85.19 459 GLU B O 1
ATOM 10643 N N . THR B 1 460 ? -5.484 -23.234 -24.828 1 78.81 460 THR B N 1
ATOM 10644 C CA . THR B 1 460 ? -5.691 -21.797 -24.609 1 78.81 460 THR B CA 1
ATOM 10645 C C . THR B 1 460 ? -7.133 -21.516 -24.188 1 78.81 460 THR B C 1
ATOM 10647 O O . THR B 1 460 ? -8.039 -22.297 -24.516 1 78.81 460 THR B O 1
ATOM 10650 N N . ALA B 1 461 ? -7.25 -20.453 -23.5 1 76.19 461 ALA B N 1
ATOM 10651 C CA . ALA B 1 461 ? -8.594 -20.047 -23.094 1 76.19 461 ALA B CA 1
ATOM 10652 C C . ALA B 1 461 ? -9.508 -19.891 -24.312 1 76.19 461 ALA B C 1
ATOM 10654 O O . ALA B 1 461 ? -10.664 -20.328 -24.281 1 76.19 461 ALA B O 1
ATOM 10655 N N . GLU B 1 462 ? -8.984 -19.406 -25.266 1 77.12 462 GLU B N 1
ATOM 10656 C CA . GLU B 1 462 ? -9.75 -19.172 -26.484 1 77.12 462 GLU B CA 1
ATOM 10657 C C . GLU B 1 462 ? -10.148 -20.5 -27.141 1 77.12 462 GLU B C 1
ATOM 10659 O O . GLU B 1 462 ? -11.289 -20.656 -27.578 1 77.12 462 GLU B O 1
ATOM 10664 N N . ALA B 1 463 ? -9.25 -21.391 -27.172 1 78.12 463 ALA B N 1
ATOM 10665 C CA . ALA B 1 463 ? -9.508 -22.688 -27.781 1 78.12 463 ALA B CA 1
ATOM 10666 C C . ALA B 1 463 ? -10.555 -23.469 -27 1 78.12 463 ALA B C 1
ATOM 10668 O O . ALA B 1 463 ? -11.414 -24.125 -27.594 1 78.12 463 ALA B O 1
ATOM 10669 N N . LEU B 1 464 ? -10.469 -23.312 -25.734 1 80.38 464 LEU B N 1
ATOM 10670 C CA . LEU B 1 464 ? -11.375 -24.094 -24.906 1 80.38 464 LEU B CA 1
ATOM 10671 C C . LEU B 1 464 ? -12.75 -23.438 -24.828 1 80.38 464 LEU B C 1
ATOM 10673 O O . LEU B 1 464 ? -13.773 -24.125 -24.797 1 80.38 464 LEU B O 1
ATOM 10677 N N . GLU B 1 465 ? -12.781 -22.109 -24.828 1 75.69 465 GLU B N 1
ATOM 10678 C CA . GLU B 1 465 ? -14.039 -21.406 -24.641 1 75.69 465 GLU B CA 1
ATOM 10679 C C . GLU B 1 465 ? -14.805 -21.25 -25.953 1 75.69 465 GLU B C 1
ATOM 10681 O O . GLU B 1 465 ? -16.031 -21.375 -25.984 1 75.69 465 GLU B O 1
ATOM 10686 N N . HIS B 1 466 ? -14.117 -20.953 -26.984 1 69.25 466 HIS B N 1
ATOM 10687 C CA . HIS B 1 466 ? -14.844 -20.484 -28.156 1 69.25 466 HIS B CA 1
ATOM 10688 C C . HIS B 1 466 ? -14.547 -21.344 -29.375 1 69.25 466 HIS B C 1
ATOM 10690 O O . HIS B 1 466 ? -15.375 -21.469 -30.281 1 69.25 466 HIS B O 1
ATOM 10696 N N . ARG B 1 467 ? -13.445 -22.016 -29.344 1 71.69 467 ARG B N 1
ATOM 10697 C CA . ARG B 1 467 ? -13 -22.406 -30.672 1 71.69 467 ARG B CA 1
ATOM 10698 C C . ARG B 1 467 ? -12.734 -23.906 -30.75 1 71.69 467 ARG B C 1
ATOM 10700 O O . ARG B 1 467 ? -12.617 -24.469 -31.828 1 71.69 467 ARG B O 1
ATOM 10707 N N . GLY B 1 468 ? -12.734 -24.609 -29.703 1 74.06 468 GLY B N 1
ATOM 10708 C CA . GLY B 1 468 ? -12.281 -25.984 -29.781 1 74.06 468 GLY B CA 1
ATOM 10709 C C . GLY B 1 468 ? -13.148 -26.844 -30.688 1 74.06 468 GLY B C 1
ATOM 10710 O O . GLY B 1 468 ? -12.633 -27.531 -31.562 1 74.06 468 GLY B O 1
ATOM 10711 N N . GLU B 1 469 ? -14.398 -26.75 -30.484 1 82.62 469 GLU B N 1
ATOM 10712 C CA . GLU B 1 469 ? -15.328 -27.531 -31.297 1 82.62 469 GLU B CA 1
ATOM 10713 C C . GLU B 1 469 ? -15.312 -27.047 -32.75 1 82.62 469 GLU B C 1
ATOM 10715 O O . GLU B 1 469 ? -15.453 -27.859 -33.688 1 82.62 469 GLU B O 1
ATOM 10720 N N . ARG B 1 470 ? -15.117 -25.859 -32.938 1 86.75 470 ARG B N 1
ATOM 10721 C CA . ARG B 1 470 ? -15.102 -25.297 -34.281 1 86.75 470 ARG B CA 1
ATOM 10722 C C . ARG B 1 470 ? -13.891 -25.781 -35.062 1 86.75 470 ARG B C 1
ATOM 10724 O O . ARG B 1 470 ? -13.969 -26 -36.281 1 86.75 470 ARG B O 1
ATOM 10731 N N . VAL B 1 471 ? -12.797 -25.984 -34.344 1 89.81 471 VAL B N 1
ATOM 10732 C CA . VAL B 1 471 ? -11.57 -26.469 -34.969 1 89.81 471 VAL B CA 1
ATOM 10733 C C . VAL B 1 471 ? -11.797 -27.875 -35.531 1 89.81 471 VAL B C 1
ATOM 10735 O O . VAL B 1 471 ? -11.461 -28.141 -36.688 1 89.81 471 VAL B O 1
ATOM 10738 N N . VAL B 1 472 ? -12.383 -28.703 -34.719 1 92.56 472 VAL B N 1
ATOM 10739 C CA . VAL B 1 472 ? -12.648 -30.078 -35.125 1 92.56 472 VAL B CA 1
ATOM 10740 C C . VAL B 1 472 ? -13.672 -30.109 -36.25 1 92.56 472 VAL B C 1
ATOM 10742 O O . VAL B 1 472 ? -13.5 -30.844 -37.219 1 92.56 472 VAL B O 1
ATOM 10745 N N . GLU B 1 473 ? -14.656 -29.297 -36.125 1 93.31 473 GLU B N 1
ATOM 10746 C CA . GLU B 1 473 ? -15.711 -29.25 -37.156 1 93.31 473 GLU B CA 1
ATOM 10747 C C . GLU B 1 473 ? -15.172 -28.75 -38.5 1 93.31 473 GLU B C 1
ATOM 10749 O O . GLU B 1 473 ? -15.539 -29.266 -39.531 1 93.31 473 GLU B O 1
ATOM 10754 N N . GLU B 1 474 ? -14.398 -27.734 -38.375 1 92.88 474 GLU B N 1
ATOM 10755 C CA . GLU B 1 474 ? -13.789 -27.203 -39.594 1 92.88 474 GLU B CA 1
ATOM 10756 C C . GLU B 1 474 ? -13.016 -28.266 -40.344 1 92.88 474 GLU B C 1
ATOM 10758 O O . GLU B 1 474 ? -13.07 -28.328 -41.594 1 92.88 474 GLU B O 1
ATOM 10763 N N . ALA B 1 475 ? -12.266 -29.047 -39.656 1 94.75 475 ALA B N 1
ATOM 10764 C CA . ALA B 1 475 ? -11.516 -30.125 -40.281 1 94.75 475 ALA B CA 1
ATOM 10765 C C . ALA B 1 475 ? -12.461 -31.188 -40.844 1 94.75 475 ALA B C 1
ATOM 10767 O O . ALA B 1 475 ? -12.227 -31.703 -41.938 1 94.75 475 ALA B O 1
ATOM 10768 N N . LEU B 1 476 ? -13.555 -31.484 -40.188 1 95 476 LEU B N 1
ATOM 10769 C CA . LEU B 1 476 ? -14.484 -32.531 -40.562 1 95 476 LEU B CA 1
ATOM 10770 C C . LEU B 1 476 ? -15.25 -32.125 -41.812 1 95 476 LEU B C 1
ATOM 10772 O O . LEU B 1 476 ? -15.773 -33 -42.531 1 95 476 LEU B O 1
ATOM 10776 N N . ARG B 1 477 ? -15.289 -30.875 -42.094 1 94.25 477 ARG B N 1
ATOM 10777 C CA . ARG B 1 477 ? -15.953 -30.406 -43.312 1 94.25 477 ARG B CA 1
ATOM 10778 C C . ARG B 1 477 ? -15.18 -30.828 -44.531 1 94.25 477 ARG B C 1
ATOM 10780 O O . ARG B 1 477 ? -15.742 -30.891 -45.625 1 94.25 477 ARG B O 1
ATOM 10787 N N . SER B 1 478 ? -13.93 -31.078 -44.406 1 95.56 478 SER B N 1
ATOM 10788 C CA . SER B 1 478 ? -13.086 -31.5 -45.531 1 95.56 478 SER B CA 1
ATOM 10789 C C . SER B 1 478 ? -13.273 -33 -45.844 1 95.56 478 SER B C 1
ATOM 10791 O O . SER B 1 478 ? -13.078 -33.844 -44.969 1 95.56 478 SER B O 1
ATOM 10793 N N . PRO B 1 479 ? -13.57 -33.312 -47.031 1 95.06 479 PRO B N 1
ATOM 10794 C CA . PRO B 1 479 ? -13.672 -34.719 -47.375 1 95.06 479 PRO B CA 1
ATOM 10795 C C . PRO B 1 479 ? -12.344 -35.469 -47.25 1 95.06 479 PRO B C 1
ATOM 10797 O O . PRO B 1 479 ? -12.328 -36.625 -46.844 1 95.06 479 PRO B O 1
ATOM 10800 N N . ALA B 1 480 ? -11.336 -34.781 -47.594 1 95.88 480 ALA B N 1
ATOM 10801 C CA . ALA B 1 480 ? -10.016 -35.406 -47.469 1 95.88 480 ALA B CA 1
ATOM 10802 C C . ALA B 1 480 ? -9.719 -35.781 -46.031 1 95.88 480 ALA B C 1
ATOM 10804 O O . ALA B 1 480 ? -9.125 -36.844 -45.75 1 95.88 480 ALA B O 1
ATOM 10805 N N . TRP B 1 481 ? -10.117 -34.969 -45.125 1 96.81 481 TRP B N 1
ATOM 10806 C CA . TRP B 1 481 ? -9.906 -35.25 -43.719 1 96.81 481 TRP B CA 1
ATOM 10807 C C . TRP B 1 481 ? -10.742 -36.438 -43.25 1 96.81 481 TRP B C 1
ATOM 10809 O O . TRP B 1 481 ? -10.258 -37.312 -42.531 1 96.81 481 TRP B O 1
ATOM 10819 N N . ARG B 1 482 ? -11.953 -36.531 -43.656 1 96.62 482 ARG B N 1
ATOM 10820 C CA . ARG B 1 482 ? -12.82 -37.656 -43.312 1 96.62 482 ARG B CA 1
ATOM 10821 C C . ARG B 1 482 ? -12.281 -38.969 -43.875 1 96.62 482 ARG B C 1
ATOM 10823 O O . ARG B 1 482 ? -12.312 -40 -43.188 1 96.62 482 ARG B O 1
ATOM 10830 N N . ASP B 1 483 ? -11.805 -38.812 -45.062 1 95.75 483 ASP B N 1
ATOM 10831 C CA . ASP B 1 483 ? -11.227 -40 -45.688 1 95.75 483 ASP B CA 1
ATOM 10832 C C . ASP B 1 483 ? -9.992 -40.469 -44.906 1 95.75 483 ASP B C 1
ATOM 10834 O O . ASP B 1 483 ? -9.797 -41.688 -44.719 1 95.75 483 ASP B O 1
ATOM 10838 N N . TYR B 1 484 ? -9.195 -39.594 -44.594 1 95.69 484 TYR B N 1
ATOM 10839 C CA . TYR B 1 484 ? -8.008 -39.875 -43.812 1 95.69 484 TYR B CA 1
ATOM 10840 C C . TYR B 1 484 ? -8.375 -40.562 -42.5 1 95.69 484 TYR B C 1
ATOM 10842 O O . TYR B 1 484 ? -7.777 -41.562 -42.125 1 95.69 484 TYR B O 1
ATOM 10850 N N . LEU B 1 485 ? -9.383 -40.062 -41.781 1 96.75 485 LEU B N 1
ATOM 10851 C CA . LEU B 1 485 ? -9.805 -40.625 -40.531 1 96.75 485 LEU B CA 1
ATOM 10852 C C . LEU B 1 485 ? -10.344 -42.062 -40.688 1 96.75 485 LEU B C 1
ATOM 10854 O O . LEU B 1 485 ? -10.086 -42.938 -39.875 1 96.75 485 LEU B O 1
ATOM 10858 N N . ARG B 1 486 ? -11.062 -42.219 -41.781 1 95.12 486 ARG B N 1
ATOM 10859 C CA . ARG B 1 486 ? -11.617 -43.562 -42.031 1 95.1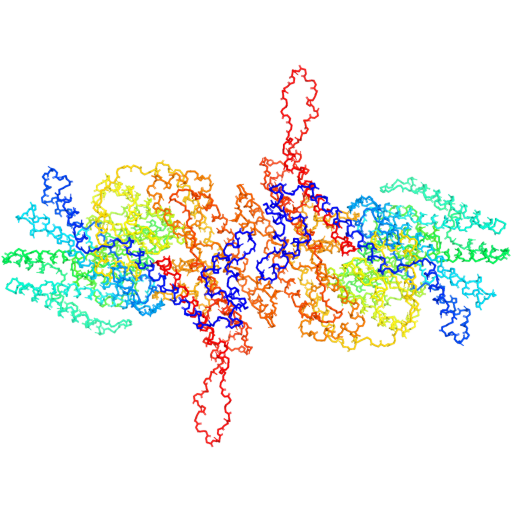2 486 ARG B CA 1
ATOM 10860 C C . ARG B 1 486 ? -10.508 -44.562 -42.281 1 95.12 486 ARG B C 1
ATOM 10862 O O . ARG B 1 486 ? -10.594 -45.719 -41.844 1 95.12 486 ARG B O 1
ATOM 10869 N N . LYS B 1 487 ? -9.547 -44.031 -42.969 1 94.44 487 LYS B N 1
ATOM 10870 C CA . LYS B 1 487 ? -8.414 -44.906 -43.25 1 94.44 487 LYS B CA 1
ATOM 10871 C C . LYS B 1 487 ? -7.617 -45.219 -42 1 94.44 487 LYS B C 1
ATOM 10873 O O . LYS B 1 487 ? -7.184 -46.375 -41.781 1 94.44 487 LYS B O 1
ATOM 10878 N N . LEU B 1 488 ? -7.402 -44.25 -41.25 1 94.25 488 LEU B N 1
ATOM 10879 C CA . LEU B 1 488 ? -6.641 -44.406 -40 1 94.25 488 LEU B CA 1
ATOM 10880 C C . LEU B 1 488 ? -7.441 -45.188 -38.969 1 94.25 488 LEU B C 1
ATOM 10882 O O . LEU B 1 488 ? -6.867 -45.906 -38.156 1 94.25 488 LEU B O 1
ATOM 10886 N N . GLY B 1 489 ? -8.758 -44.906 -38.906 1 94.69 489 GLY B N 1
ATOM 10887 C CA . GLY B 1 489 ? -9.664 -45.594 -38 1 94.69 489 GLY B CA 1
ATOM 10888 C C . GLY B 1 489 ? -9.805 -44.906 -36.656 1 94.69 489 GLY B C 1
ATOM 10889 O O . GLY B 1 489 ? -10.461 -45.438 -35.75 1 94.69 489 GLY B O 1
ATOM 10890 N N . ARG B 1 490 ? -9.211 -43.781 -36.5 1 95.88 490 ARG B N 1
ATOM 10891 C CA . ARG B 1 490 ? -9.328 -43.125 -35.188 1 95.88 490 ARG B CA 1
ATOM 10892 C C . ARG B 1 490 ? -9.133 -41.625 -35.312 1 95.88 490 ARG B C 1
ATOM 10894 O O . ARG B 1 490 ? -8.508 -41.125 -36.25 1 95.88 490 ARG B O 1
ATOM 10901 N N . LEU B 1 491 ? -9.734 -40.844 -34.406 1 96.69 491 LEU B N 1
ATOM 10902 C CA . LEU B 1 491 ? -9.531 -39.406 -34.156 1 96.69 491 LEU B CA 1
ATOM 10903 C C . LEU B 1 491 ? -8.766 -39.188 -32.844 1 96.69 491 LEU B C 1
ATOM 10905 O O . LEU B 1 491 ? -9.195 -39.656 -31.797 1 96.69 491 LEU B O 1
ATOM 10909 N N . CYS B 1 492 ? -7.602 -38.562 -32.938 1 97.56 492 CYS B N 1
ATOM 10910 C CA . CYS B 1 492 ? -6.773 -38.312 -31.766 1 97.56 492 CYS B CA 1
ATOM 10911 C C . CYS B 1 492 ? -6.863 -36.844 -31.328 1 97.56 492 CYS B C 1
ATOM 10913 O O . CYS B 1 492 ? -6.664 -35.938 -32.156 1 97.56 492 CYS B O 1
ATOM 10915 N N . LEU B 1 493 ? -7.188 -36.594 -30.062 1 96.12 493 LEU B N 1
ATOM 10916 C CA . LEU B 1 493 ? -7.293 -35.281 -29.5 1 96.12 493 LEU B CA 1
ATOM 10917 C C . LEU B 1 493 ? -6.445 -35.156 -28.234 1 96.12 493 LEU B C 1
ATOM 10919 O O . LEU B 1 493 ? -6.34 -36.094 -27.453 1 96.12 493 LEU B O 1
ATOM 10923 N N . GLN B 1 494 ? -5.84 -34.031 -28.078 1 95.56 494 GLN B N 1
ATOM 10924 C CA . GLN B 1 494 ? -5.047 -33.75 -26.875 1 95.56 494 GLN B CA 1
ATOM 10925 C C . GLN B 1 494 ? -5.59 -32.562 -26.109 1 95.56 494 GLN B C 1
ATOM 10927 O O . GLN B 1 494 ? -5.996 -31.562 -26.719 1 95.56 494 GLN B O 1
ATOM 10932 N N . PHE B 1 495 ? -5.578 -32.625 -24.797 1 93.31 495 PHE B N 1
ATOM 10933 C CA . PHE B 1 495 ? -6.078 -31.562 -23.922 1 93.31 495 PHE B CA 1
ATOM 10934 C C . PHE B 1 495 ? -5.02 -31.141 -22.922 1 93.31 495 PHE B C 1
ATOM 10936 O O . PHE B 1 495 ? -4.508 -31.984 -22.172 1 93.31 495 PHE B O 1
ATOM 10943 N N . GLY B 1 496 ? -4.688 -29.859 -22.922 1 89.06 496 GLY B N 1
ATOM 10944 C CA . GLY B 1 496 ? -3.717 -29.328 -21.984 1 89.06 496 GLY B CA 1
ATOM 10945 C C . GLY B 1 496 ? -4.352 -28.719 -20.75 1 89.06 496 GLY B C 1
ATOM 10946 O O . GLY B 1 496 ? -5.102 -27.75 -20.844 1 89.06 496 GLY B O 1
ATOM 10947 N N . TYR B 1 497 ? -3.959 -29.141 -19.531 1 83.69 497 TYR B N 1
ATOM 10948 C CA . TYR B 1 497 ? -4.566 -28.703 -18.281 1 83.69 497 TYR B CA 1
ATOM 10949 C C . TYR B 1 497 ? -3.736 -27.609 -17.641 1 83.69 497 TYR B C 1
ATOM 10951 O O . TYR B 1 497 ? -4.266 -26.562 -17.25 1 83.69 497 TYR B O 1
ATOM 10959 N N . SER B 1 498 ? -2.445 -27.719 -17.594 1 81.81 498 SER B N 1
ATOM 10960 C CA . SER B 1 498 ? -1.583 -26.781 -16.891 1 81.81 498 SER B CA 1
ATOM 10961 C C . SER B 1 498 ? -1.603 -25.406 -17.562 1 81.81 498 SER B C 1
ATOM 10963 O O . SER B 1 498 ? -1.717 -24.375 -16.891 1 81.81 498 SER B O 1
ATOM 10965 N N . ASP B 1 499 ? -1.465 -25.391 -18.797 1 81 499 ASP B N 1
ATOM 10966 C CA . ASP B 1 499 ? -1.423 -24.125 -19.531 1 81 499 ASP B CA 1
ATOM 10967 C C . ASP B 1 499 ? -2.762 -23.391 -19.438 1 81 499 ASP B C 1
ATOM 10969 O O . ASP B 1 499 ? -2.803 -22.172 -19.281 1 81 499 ASP B O 1
ATOM 10973 N N . SER B 1 500 ? -3.787 -24.203 -19.516 1 83.75 500 SER B N 1
ATOM 10974 C CA . SER B 1 500 ? -5.105 -23.578 -19.422 1 83.75 500 SER B CA 1
ATOM 10975 C C . SER B 1 500 ? -5.371 -23.062 -18.016 1 83.75 500 SER B C 1
ATOM 10977 O O . SER B 1 500 ? -5.961 -21.984 -17.844 1 83.75 500 SER B O 1
ATOM 10979 N N . GLY B 1 501 ? -4.926 -23.781 -17.094 1 87.94 501 GLY B N 1
ATOM 10980 C CA . GLY B 1 501 ? -5.168 -23.422 -15.703 1 87.94 501 GLY B CA 1
ATOM 10981 C C . GLY B 1 501 ? -4.543 -22.094 -15.312 1 87.94 501 GLY B C 1
ATOM 10982 O O . GLY B 1 501 ? -5.082 -21.375 -14.469 1 87.94 501 GLY B O 1
ATOM 10983 N N . ARG B 1 502 ? -3.516 -21.766 -15.891 1 88.88 502 ARG B N 1
ATOM 10984 C CA . ARG B 1 502 ? -2.811 -20.516 -15.578 1 88.88 502 ARG B CA 1
ATOM 10985 C C . ARG B 1 502 ? -3.643 -19.297 -15.969 1 88.88 502 ARG B C 1
ATOM 10987 O O . ARG B 1 502 ? -3.537 -18.25 -15.344 1 88.88 502 ARG B O 1
ATOM 10994 N N . TYR B 1 503 ? -4.484 -19.484 -17.016 1 88 503 TYR B N 1
ATOM 10995 C CA . TYR B 1 503 ? -5.211 -18.328 -17.547 1 88 503 TYR B CA 1
ATOM 10996 C C . TYR B 1 503 ? -6.641 -18.297 -17.016 1 88 503 TYR B C 1
ATOM 10998 O O . TYR B 1 503 ? -7.176 -17.219 -16.719 1 88 503 TYR B O 1
ATOM 11006 N N . VAL B 1 504 ? -7.211 -19.5 -16.875 1 92.19 504 VAL B N 1
ATOM 11007 C CA . VAL B 1 504 ? -8.633 -19.484 -16.562 1 92.19 504 VAL B CA 1
ATOM 11008 C C . VAL B 1 504 ? -8.883 -20.172 -15.219 1 92.19 504 VAL B C 1
ATOM 11010 O O . VAL B 1 504 ? -10 -20.141 -14.695 1 92.19 504 VAL B O 1
ATOM 11013 N N . GLY B 1 505 ? -7.898 -20.781 -14.656 1 92.56 505 GLY B N 1
ATOM 11014 C CA . GLY B 1 505 ? -8.055 -21.609 -13.469 1 92.56 505 GLY B CA 1
ATOM 11015 C C . GLY B 1 505 ? -8.047 -23.109 -13.773 1 92.56 505 GLY B C 1
ATOM 11016 O O . GLY B 1 505 ? -8.578 -23.531 -14.797 1 92.56 505 GLY B O 1
ATOM 11017 N N . GLN B 1 506 ? -7.488 -23.875 -12.891 1 92.12 506 GLN B N 1
ATOM 11018 C CA . GLN B 1 506 ? -7.277 -25.297 -13.164 1 92.12 506 GLN B CA 1
ATOM 11019 C C . GLN B 1 506 ? -8.602 -26.062 -13.164 1 92.12 506 GLN B C 1
ATOM 11021 O O . GLN B 1 506 ? -8.852 -26.859 -14.055 1 92.12 506 GLN B O 1
ATOM 11026 N N . VAL B 1 507 ? -9.391 -25.812 -12.203 1 92.88 507 VAL B N 1
ATOM 11027 C CA . VAL B 1 507 ? -10.664 -26.531 -12.102 1 92.88 507 VAL B CA 1
ATOM 11028 C C . VAL B 1 507 ? -11.586 -26.094 -13.234 1 92.88 507 VAL B C 1
ATOM 11030 O O . VAL B 1 507 ? -12.273 -26.922 -13.844 1 92.88 507 VAL B O 1
ATOM 11033 N N . GLN B 1 508 ? -11.562 -24.844 -13.5 1 92.81 508 GLN B N 1
ATOM 11034 C CA . GLN B 1 508 ? -12.375 -24.281 -14.586 1 92.81 508 GLN B CA 1
ATOM 11035 C C . GLN B 1 508 ? -11.938 -24.844 -15.938 1 92.81 508 GLN B C 1
ATOM 11037 O O . GLN B 1 508 ? -12.781 -25.125 -16.797 1 92.81 508 GLN B O 1
ATOM 11042 N N . ALA B 1 509 ? -10.68 -25.031 -16.109 1 91.44 509 ALA B N 1
ATOM 11043 C CA . ALA B 1 509 ? -10.156 -25.594 -17.344 1 91.44 509 ALA B CA 1
ATOM 11044 C C . ALA B 1 509 ? -10.68 -27.016 -17.562 1 91.44 509 ALA B C 1
ATOM 11046 O O . ALA B 1 509 ? -11.016 -27.391 -18.688 1 91.44 509 ALA B O 1
ATOM 11047 N N . SER B 1 510 ? -10.727 -27.75 -16.516 1 90.94 510 SER B N 1
ATOM 11048 C CA . SER B 1 510 ? -11.219 -29.125 -16.625 1 90.94 510 SER B CA 1
ATOM 11049 C C . SER B 1 510 ? -12.68 -29.156 -17.047 1 90.94 510 SER B C 1
ATOM 11051 O O . SER B 1 510 ? -13.102 -30.062 -17.766 1 90.94 510 SER B O 1
ATOM 11053 N N . GLN B 1 511 ? -13.43 -28.203 -16.578 1 91.38 511 GLN B N 1
ATOM 11054 C CA . GLN B 1 511 ? -14.828 -28.125 -16.984 1 91.38 511 GLN B CA 1
ATOM 11055 C C . GLN B 1 511 ? -14.953 -27.781 -18.469 1 91.38 511 GLN B C 1
ATOM 11057 O O . GLN B 1 511 ? -15.82 -28.312 -19.172 1 91.38 511 GLN B O 1
ATOM 11062 N N . LEU B 1 512 ? -14.156 -26.906 -18.906 1 91.75 512 LEU B N 1
ATOM 11063 C CA . LEU B 1 512 ? -14.164 -26.531 -20.312 1 91.75 512 LEU B CA 1
ATOM 11064 C C . LEU B 1 512 ? -13.758 -27.719 -21.188 1 91.75 512 LEU B C 1
ATOM 11066 O O . LEU B 1 512 ? -14.328 -27.922 -22.266 1 91.75 512 LEU B O 1
ATOM 11070 N N . ILE B 1 513 ? -12.789 -28.469 -20.75 1 93.31 513 ILE B N 1
ATOM 11071 C CA . ILE B 1 513 ? -12.32 -29.641 -21.484 1 93.31 513 ILE B CA 1
ATOM 11072 C C . ILE B 1 513 ? -13.438 -30.688 -21.547 1 93.31 513 ILE B C 1
ATOM 11074 O O . ILE B 1 513 ? -13.656 -31.297 -22.594 1 93.31 513 ILE B O 1
ATOM 11078 N N . GLU B 1 514 ? -14.086 -30.875 -20.453 1 92.81 514 GLU B N 1
ATOM 11079 C CA . GLU B 1 514 ? -15.219 -31.797 -20.422 1 92.81 514 GLU B CA 1
ATOM 11080 C C . GLU B 1 514 ? -16.281 -31.391 -21.438 1 92.81 514 GLU B C 1
ATOM 11082 O O . GLU B 1 514 ? -16.812 -32.25 -22.156 1 92.81 514 GLU B O 1
ATOM 11087 N N . ARG B 1 515 ? -16.609 -30.156 -21.484 1 91.38 515 ARG B N 1
ATOM 11088 C CA . ARG B 1 515 ? -17.609 -29.641 -22.438 1 91.38 515 ARG B CA 1
ATOM 11089 C C . ARG B 1 515 ? -17.141 -29.891 -23.859 1 91.38 515 ARG B C 1
ATOM 11091 O O . ARG B 1 515 ? -17.953 -30.234 -24.734 1 91.38 515 ARG B O 1
ATOM 11098 N N . LEU B 1 516 ? -15.93 -29.672 -24.078 1 93.06 516 LEU B N 1
ATOM 11099 C CA . LEU B 1 516 ? -15.383 -29.891 -25.406 1 93.06 516 LEU B CA 1
ATOM 11100 C C . LEU B 1 516 ? -15.484 -31.359 -25.797 1 93.06 516 LEU B C 1
ATOM 11102 O O . LEU B 1 516 ? -15.844 -31.688 -26.938 1 93.06 516 LEU B O 1
ATOM 11106 N N . LYS B 1 517 ? -15.141 -32.281 -24.906 1 94.5 517 LYS B N 1
ATOM 11107 C CA . LYS B 1 517 ? -15.242 -33.719 -25.156 1 94.5 517 LYS B CA 1
ATOM 11108 C C . LYS B 1 517 ? -16.672 -34.094 -25.531 1 94.5 517 LYS B C 1
ATOM 11110 O O . LYS B 1 517 ? -16.891 -34.906 -26.438 1 94.5 517 LYS B O 1
ATOM 11115 N N . LEU B 1 518 ? -17.641 -33.531 -24.828 1 92.69 518 LEU B N 1
ATOM 11116 C CA . LEU B 1 518 ? -19.047 -33.812 -25.109 1 92.69 518 LEU B CA 1
ATOM 11117 C C . LEU B 1 518 ? -19.438 -33.312 -26.484 1 92.69 518 LEU B C 1
ATOM 11119 O O . LEU B 1 518 ? -20.156 -34.031 -27.219 1 92.69 518 LEU B O 1
ATOM 11123 N N . ARG B 1 519 ? -18.953 -32.219 -26.844 1 92.12 519 ARG B N 1
ATOM 11124 C CA . ARG B 1 519 ? -19.266 -31.641 -28.156 1 92.12 519 ARG B CA 1
ATOM 11125 C C . ARG B 1 519 ? -18.656 -32.5 -29.281 1 92.12 519 ARG B C 1
ATOM 11127 O O . ARG B 1 519 ? -19.234 -32.625 -30.359 1 92.12 519 ARG B O 1
ATOM 11134 N N . VAL B 1 520 ? -17.484 -32.969 -29.031 1 93.06 520 VAL B N 1
ATOM 11135 C CA . VAL B 1 520 ? -16.812 -33.812 -30.016 1 93.06 520 VAL B CA 1
ATOM 11136 C C . VAL B 1 520 ? -17.656 -35.062 -30.266 1 93.06 520 VAL B C 1
ATOM 11138 O O . VAL B 1 520 ? -17.797 -35.5 -31.422 1 93.06 520 VAL B O 1
ATOM 11141 N N . ALA B 1 521 ? -18.156 -35.656 -29.219 1 93.19 521 ALA B N 1
ATOM 11142 C CA . ALA B 1 521 ? -19.031 -36.844 -29.359 1 93.19 521 ALA B CA 1
ATOM 11143 C C . ALA B 1 521 ? -20.219 -36.531 -30.266 1 93.19 521 ALA B C 1
ATOM 11145 O O . ALA B 1 521 ? -20.562 -37.312 -31.141 1 93.19 521 ALA B O 1
ATOM 11146 N N . ASP B 1 522 ? -20.797 -35.375 -30.094 1 92.06 522 ASP B N 1
ATOM 11147 C CA . ASP B 1 522 ? -21.953 -34.938 -30.891 1 92.06 522 ASP B CA 1
ATOM 11148 C C . ASP B 1 522 ? -21.562 -34.75 -32.344 1 92.06 522 ASP B C 1
ATOM 11150 O O . ASP B 1 522 ? -22.312 -35.125 -33.25 1 92.06 522 ASP B O 1
ATOM 11154 N N . LEU B 1 523 ? -20.453 -34.156 -32.5 1 92.19 523 LEU B N 1
ATOM 11155 C CA . LEU B 1 523 ? -19.969 -33.844 -33.844 1 92.19 523 LEU B CA 1
ATOM 11156 C C . LEU B 1 523 ? -19.719 -35.125 -34.656 1 92.19 523 LEU B C 1
ATOM 11158 O O . LEU B 1 523 ? -20.047 -35.188 -35.844 1 92.19 523 LEU B O 1
ATOM 11162 N N . LEU B 1 524 ? -19.062 -36.125 -34.031 1 93.31 524 LEU B N 1
ATOM 11163 C CA . LEU B 1 524 ? -18.75 -37.375 -34.719 1 93.31 524 LEU B CA 1
ATOM 11164 C C . LEU B 1 524 ? -20.031 -38.094 -35.156 1 93.31 524 LEU B C 1
ATOM 11166 O O . LEU B 1 524 ? -20.109 -38.656 -36.219 1 93.31 524 LEU B O 1
ATOM 11170 N N . ASP B 1 525 ? -21.016 -38 -34.312 1 91.12 525 ASP B N 1
ATOM 11171 C CA . ASP B 1 525 ? -22.297 -38.562 -34.656 1 91.12 525 ASP B CA 1
ATOM 11172 C C . ASP B 1 525 ? -22.938 -37.844 -35.844 1 91.12 525 ASP B C 1
ATOM 11174 O O . ASP B 1 525 ? -23.438 -38.5 -36.75 1 91.12 525 ASP B O 1
ATOM 11178 N N . ARG B 1 526 ? -22.938 -36.594 -35.875 1 92.31 526 ARG B N 1
ATOM 11179 C CA . ARG B 1 526 ? -23.531 -35.781 -36.906 1 92.31 526 ARG B CA 1
ATOM 11180 C C . ARG B 1 526 ? -22.891 -36.031 -38.281 1 92.31 526 ARG B C 1
ATOM 11182 O O . ARG B 1 526 ? -23.562 -35.969 -39.312 1 92.31 526 ARG B O 1
ATOM 11189 N N . TYR B 1 527 ? -21.625 -36.312 -38.281 1 94.12 527 TYR B N 1
ATOM 11190 C CA . TYR B 1 527 ? -20.906 -36.531 -39.531 1 94.12 527 TYR B CA 1
ATOM 11191 C C . TYR B 1 527 ? -20.859 -38 -39.938 1 94.12 527 TYR B C 1
ATOM 11193 O O . TYR B 1 527 ? -20.172 -38.375 -40.875 1 94.12 527 TYR B O 1
ATOM 11201 N N . GLY B 1 528 ? -21.516 -38.812 -39.125 1 92.44 528 GLY B N 1
ATOM 11202 C CA . GLY B 1 528 ? -21.578 -40.25 -39.406 1 92.44 528 GLY B CA 1
ATOM 11203 C C . GLY B 1 528 ? -20.266 -40.969 -39.188 1 92.44 528 GLY B C 1
ATOM 11204 O O . GLY B 1 528 ? -19.922 -41.875 -39.906 1 92.44 528 GLY B O 1
ATOM 11205 N N . LEU B 1 529 ? -19.438 -40.531 -38.344 1 93.44 529 LEU B N 1
ATOM 11206 C CA . LEU B 1 529 ? -18.125 -41.094 -38.031 1 93.44 529 LEU B CA 1
ATOM 11207 C C . LEU B 1 529 ? -18.109 -41.688 -36.625 1 93.44 529 LEU B C 1
ATOM 11209 O O . LEU B 1 529 ? -17.047 -41.719 -35.969 1 93.44 529 LEU B O 1
ATOM 11213 N N . GLY B 1 530 ? -19.219 -42.094 -36.125 1 88.44 530 GLY B N 1
ATOM 11214 C CA . GLY B 1 530 ? -19.344 -42.594 -34.781 1 88.44 530 GLY B CA 1
ATOM 11215 C C . GLY B 1 530 ? -18.578 -43.906 -34.594 1 88.44 530 GLY B C 1
ATOM 11216 O O . GLY B 1 530 ? -18.297 -44.281 -33.438 1 88.44 530 GLY B O 1
ATOM 11217 N N . ASP B 1 531 ? -18.219 -44.531 -35.625 1 89.5 531 ASP B N 1
ATOM 11218 C CA . ASP B 1 531 ? -17.562 -45.844 -35.531 1 89.5 531 ASP B CA 1
ATOM 11219 C C . ASP B 1 531 ? -16.047 -45.688 -35.344 1 89.5 531 ASP B C 1
ATOM 11221 O O . ASP B 1 531 ? -15.352 -46.625 -35.031 1 89.5 531 ASP B O 1
ATOM 11225 N N . LEU B 1 532 ? -15.562 -44.5 -35.531 1 94.44 532 LEU B N 1
ATOM 11226 C CA . LEU B 1 532 ? -14.148 -44.25 -35.312 1 94.44 532 LEU B CA 1
ATOM 11227 C C . LEU B 1 532 ? -13.781 -44.375 -33.844 1 94.44 532 LEU B C 1
ATOM 11229 O O . LEU B 1 532 ? -14.57 -44 -32.969 1 94.44 532 LEU B O 1
ATOM 11233 N N . GLU B 1 533 ? -12.617 -44.906 -33.562 1 96.38 533 GLU B N 1
ATOM 11234 C CA . GLU B 1 533 ? -12.078 -44.812 -32.219 1 96.38 533 GLU B CA 1
ATOM 11235 C C . GLU B 1 533 ? -11.656 -43.375 -31.891 1 96.38 533 GLU B C 1
ATOM 11237 O O . GLU B 1 533 ? -11.078 -42.688 -32.719 1 96.38 533 GLU B O 1
ATOM 11242 N N . VAL B 1 534 ? -12 -42.906 -30.688 1 97.25 534 VAL B N 1
ATOM 11243 C CA . VAL B 1 534 ? -11.57 -41.562 -30.25 1 97.25 534 VAL B CA 1
ATOM 11244 C C . VAL B 1 534 ? -10.516 -41.719 -29.156 1 97.25 534 VAL B C 1
ATOM 11246 O O . VAL B 1 534 ? -10.742 -42.375 -28.141 1 97.25 534 VAL B O 1
ATOM 11249 N N . VAL B 1 535 ? -9.344 -41.156 -29.422 1 97.81 535 VAL B N 1
ATOM 11250 C CA . VAL B 1 535 ? -8.266 -41.125 -28.438 1 97.81 535 VAL B CA 1
ATOM 11251 C C . VAL B 1 535 ? -8.258 -39.781 -27.719 1 97.81 535 VAL B C 1
ATOM 11253 O O . VAL B 1 535 ? -8.141 -38.719 -28.359 1 97.81 535 VAL B O 1
ATOM 11256 N N . LEU B 1 536 ? -8.445 -39.812 -26.453 1 97.38 536 LEU B N 1
ATOM 11257 C CA . LEU B 1 536 ? -8.406 -38.625 -25.609 1 97.38 536 LEU B CA 1
ATOM 11258 C C . LEU B 1 536 ? -7.129 -38.594 -24.781 1 97.38 536 LEU B C 1
ATOM 11260 O O . LEU B 1 536 ? -7.035 -39.25 -23.75 1 97.38 536 LEU B O 1
ATOM 11264 N N . PHE B 1 537 ? -6.207 -37.812 -25.219 1 97.12 537 PHE B N 1
ATOM 11265 C CA . PHE B 1 537 ? -4.941 -37.656 -24.5 1 97.12 537 PHE B CA 1
ATOM 11266 C C . PHE B 1 537 ? -4.969 -36.469 -23.578 1 97.12 537 PHE B C 1
ATOM 11268 O O . PHE B 1 537 ? -4.918 -35.312 -24.016 1 97.12 537 PHE B O 1
ATOM 11275 N N . ASP B 1 538 ? -5.012 -36.719 -22.281 1 94.62 538 ASP B N 1
ATOM 11276 C CA . ASP B 1 538 ? -5.047 -35.688 -21.266 1 94.62 538 ASP B CA 1
ATOM 11277 C C . ASP B 1 538 ? -3.645 -35.375 -20.719 1 94.62 538 ASP B C 1
ATOM 11279 O O . ASP B 1 538 ? -3.072 -36.219 -20 1 94.62 538 ASP B O 1
ATOM 11283 N N . THR B 1 539 ? -3.127 -34.25 -21.047 1 91.56 539 THR B N 1
ATOM 11284 C CA . THR B 1 539 ? -1.839 -33.844 -20.516 1 91.56 539 THR B CA 1
ATOM 11285 C C . THR B 1 539 ? -2.018 -33.156 -19.172 1 91.56 539 THR B C 1
ATOM 11287 O O . THR B 1 539 ? -2.031 -31.906 -19.094 1 91.56 539 THR B O 1
ATOM 11290 N N . HIS B 1 540 ? -2.191 -33.969 -18.219 1 89.31 540 HIS B N 1
ATOM 11291 C CA . HIS B 1 540 ? -2.422 -33.625 -16.812 1 89.31 540 HIS B CA 1
ATOM 11292 C C . HIS B 1 540 ? -1.241 -34.062 -15.953 1 89.31 540 HIS B C 1
ATOM 11294 O O . HIS B 1 540 ? -0.807 -35.219 -16 1 89.31 540 HIS B O 1
ATOM 11300 N N . GLY B 1 541 ? -0.595 -33.125 -15.234 1 84.25 541 GLY B N 1
ATOM 11301 C CA . GLY B 1 541 ? 0.628 -33.406 -14.508 1 84.25 541 GLY B CA 1
ATOM 11302 C C . GLY B 1 541 ? 0.386 -33.75 -13.047 1 84.25 541 GLY B C 1
ATOM 11303 O O . GLY B 1 541 ? -0.743 -34.062 -12.648 1 84.25 541 GLY B O 1
ATOM 11304 N N . GLU B 1 542 ? 1.42 -33.875 -12.281 1 86.12 542 GLU B N 1
ATOM 11305 C CA . GLU B 1 542 ? 1.363 -34.406 -10.914 1 86.12 542 GLU B CA 1
ATOM 11306 C C . GLU B 1 542 ? 1.162 -33.281 -9.914 1 86.12 542 GLU B C 1
ATOM 11308 O O . GLU B 1 542 ? 0.635 -33.5 -8.82 1 86.12 542 GLU B O 1
ATOM 11313 N N . GLY B 1 543 ? 1.503 -32.125 -10.172 1 85.62 543 GLY B N 1
ATOM 11314 C CA . GLY B 1 543 ? 1.333 -31.031 -9.242 1 85.62 543 GLY B CA 1
ATOM 11315 C C . GLY B 1 543 ? -0.079 -30.484 -9.219 1 85.62 543 GLY B C 1
ATOM 11316 O O . GLY B 1 543 ? -0.832 -30.656 -10.18 1 85.62 543 GLY B O 1
ATOM 11317 N N . LEU B 1 544 ? -0.433 -29.875 -8.125 1 82.81 544 LEU B N 1
ATOM 11318 C CA . LEU B 1 544 ? -1.786 -29.344 -7.98 1 82.81 544 LEU B CA 1
ATOM 11319 C C . LEU B 1 544 ? -2.115 -28.375 -9.109 1 82.81 544 LEU B C 1
ATOM 11321 O O . LEU B 1 544 ? -3.244 -28.359 -9.609 1 82.81 544 LEU B O 1
ATOM 11325 N N . GLY B 1 545 ? -1.056 -27.609 -9.445 1 74.88 545 GLY B N 1
ATOM 11326 C CA . GLY B 1 545 ? -1.271 -26.672 -10.531 1 74.88 545 GLY B CA 1
ATOM 11327 C C . GLY B 1 545 ? -1.203 -27.312 -11.906 1 74.88 545 GLY B C 1
ATOM 11328 O O . GLY B 1 545 ? -1.484 -26.672 -12.914 1 74.88 545 GLY B O 1
ATOM 11329 N N . ARG B 1 546 ? -0.817 -28.531 -11.914 1 73.81 546 ARG B N 1
ATOM 11330 C CA . ARG B 1 546 ? -0.74 -29.281 -13.164 1 73.81 546 ARG B CA 1
ATOM 11331 C C . ARG B 1 546 ? -1.813 -30.359 -13.219 1 73.81 546 ARG B C 1
ATOM 11333 O O . ARG B 1 546 ? -1.663 -31.359 -13.938 1 73.81 546 ARG B O 1
ATOM 11340 N N . ALA B 1 547 ? -2.627 -30.203 -12.195 1 57.38 547 ALA B N 1
ATOM 11341 C CA . ALA B 1 547 ? -3.848 -31.016 -12.133 1 57.38 547 ALA B CA 1
ATOM 11342 C C . ALA B 1 547 ? -3.564 -32.406 -11.57 1 57.38 547 ALA B C 1
ATOM 11344 O O . ALA B 1 547 ? -4.316 -33.344 -11.82 1 57.38 547 ALA B O 1
ATOM 11345 N N . GLY B 1 548 ? -2.318 -32.531 -10.938 1 78.12 548 GLY B N 1
ATOM 11346 C CA . GLY B 1 548 ? -2.188 -33.781 -10.164 1 78.12 548 GLY B CA 1
ATOM 11347 C C . GLY B 1 548 ? -3.23 -33.906 -9.07 1 78.12 548 GLY B C 1
ATOM 11348 O O . GLY B 1 548 ? -3.443 -32.969 -8.297 1 78.12 548 GLY B O 1
ATOM 11349 N N . HIS B 1 549 ? -3.906 -34.906 -9.141 1 91.06 549 HIS B N 1
ATOM 11350 C CA . HIS B 1 549 ? -5.062 -35.031 -8.258 1 91.06 549 HIS B CA 1
ATOM 11351 C C . HIS B 1 549 ? -4.633 -35.344 -6.828 1 91.06 549 HIS B C 1
ATOM 11353 O O . HIS B 1 549 ? -3.863 -36.281 -6.598 1 91.06 549 HIS B O 1
ATOM 11359 N N . PRO B 1 550 ? -5.086 -34.688 -5.898 1 91.69 550 PRO B N 1
ATOM 11360 C CA . PRO B 1 550 ? -4.637 -34.844 -4.512 1 91.69 550 PRO B CA 1
ATOM 11361 C C . PRO B 1 550 ? -5.141 -36.125 -3.852 1 91.69 550 PRO B C 1
ATOM 11363 O O . PRO B 1 550 ? -4.555 -36.594 -2.869 1 91.69 550 PRO B O 1
ATOM 11366 N N . ASP B 1 551 ? -6.215 -36.719 -4.367 1 92.31 551 ASP B N 1
ATOM 11367 C CA . ASP B 1 551 ? -6.797 -37.875 -3.73 1 92.31 551 ASP B CA 1
ATOM 11368 C C . ASP B 1 551 ? -6.281 -39.188 -4.371 1 92.31 551 ASP B C 1
ATOM 11370 O O . ASP B 1 551 ? -6.867 -40.25 -4.195 1 92.31 551 ASP B O 1
ATOM 11374 N N . GLY B 1 552 ? -5.258 -39.062 -5.18 1 92.88 552 GLY B N 1
ATOM 11375 C CA . GLY B 1 552 ? -4.57 -40.25 -5.676 1 92.88 552 GLY B CA 1
ATOM 11376 C C . GLY B 1 552 ? -4.824 -40.531 -7.148 1 92.88 552 GLY B C 1
ATOM 11377 O O . GLY B 1 552 ? -5.547 -39.781 -7.801 1 92.88 552 GLY B O 1
ATOM 11378 N N . LEU B 1 553 ? -4.242 -41.625 -7.598 1 94.44 553 LEU B N 1
ATOM 11379 C CA . LEU B 1 553 ? -4.219 -41.906 -9.023 1 94.44 553 LEU B CA 1
ATOM 11380 C C . LEU B 1 553 ? -5.602 -42.312 -9.516 1 94.44 553 LEU B C 1
ATOM 11382 O O . LEU B 1 553 ? -6.031 -41.906 -10.594 1 94.44 553 LEU B O 1
ATOM 11386 N N . ALA B 1 554 ? -6.355 -43.156 -8.742 1 94.69 554 ALA B N 1
ATOM 11387 C CA . ALA B 1 554 ? -7.695 -43.562 -9.148 1 94.69 554 ALA B CA 1
ATOM 11388 C C . ALA B 1 554 ? -8.609 -42.344 -9.328 1 94.69 554 ALA B C 1
ATOM 11390 O O . ALA B 1 554 ? -9.328 -42.25 -10.32 1 94.69 554 ALA B O 1
ATOM 11391 N N . ALA B 1 555 ? -8.539 -41.469 -8.375 1 94.69 555 ALA B N 1
ATOM 11392 C CA . ALA B 1 555 ? -9.336 -40.25 -8.445 1 94.69 555 ALA B CA 1
ATOM 11393 C C . ALA B 1 555 ? -8.93 -39.375 -9.641 1 94.69 555 ALA B C 1
ATOM 11395 O O . ALA B 1 555 ? -9.766 -38.719 -10.258 1 94.69 555 ALA B O 1
ATOM 11396 N N . ARG B 1 556 ? -7.664 -39.375 -9.93 1 95.38 556 ARG B N 1
ATOM 11397 C CA . ARG B 1 556 ? -7.152 -38.656 -11.086 1 95.38 556 ARG B CA 1
ATOM 11398 C C . ARG B 1 556 ? -7.777 -39.156 -12.383 1 95.38 556 ARG B C 1
ATOM 11400 O O . ARG B 1 556 ? -8.227 -38.375 -13.219 1 95.38 556 ARG B O 1
ATOM 11407 N N . LEU B 1 557 ? -7.785 -40.438 -12.555 1 95 557 LEU B N 1
ATOM 11408 C CA . LEU B 1 557 ? -8.328 -41.031 -13.773 1 95 557 LEU B CA 1
ATOM 11409 C C . LEU B 1 557 ? -9.82 -40.75 -13.891 1 95 557 LEU B C 1
ATOM 11411 O O . LEU B 1 557 ? -10.32 -40.469 -14.984 1 95 557 LEU B O 1
ATOM 11415 N N . ASP B 1 558 ? -10.492 -40.781 -12.75 1 93.19 558 ASP B N 1
ATOM 11416 C CA . ASP B 1 558 ? -11.906 -40.406 -12.742 1 93.19 558 ASP B CA 1
ATOM 11417 C C . ASP B 1 558 ? -12.102 -38.969 -13.133 1 93.19 558 ASP B C 1
ATOM 11419 O O . ASP B 1 558 ? -13.086 -38.625 -13.805 1 93.19 558 ASP B O 1
ATOM 11423 N N . TYR B 1 559 ? -11.234 -38.188 -12.648 1 94 559 TYR B N 1
ATOM 11424 C CA . TYR B 1 559 ? -11.289 -36.75 -12.914 1 94 559 TYR B CA 1
ATOM 11425 C C . TYR B 1 559 ? -11.125 -36.469 -14.398 1 94 559 TYR B C 1
ATOM 11427 O O . TYR B 1 559 ? -11.797 -35.594 -14.945 1 94 559 TYR B O 1
ATOM 11435 N N . LEU B 1 560 ? -10.273 -37.188 -15.07 1 93.94 560 LEU B N 1
ATOM 11436 C CA . LEU B 1 560 ? -9.93 -36.938 -16.469 1 93.94 560 LEU B CA 1
ATOM 11437 C C . LEU B 1 560 ? -10.953 -37.594 -17.391 1 93.94 560 LEU B C 1
ATOM 11439 O O . LEU B 1 560 ? -11.023 -37.25 -18.578 1 93.94 560 LEU B O 1
ATOM 11443 N N . ASP B 1 561 ? -11.695 -38.5 -16.875 1 94.19 561 ASP B N 1
ATOM 11444 C CA . ASP B 1 561 ? -12.703 -39.25 -17.609 1 94.19 561 ASP B CA 1
ATOM 11445 C C . ASP B 1 561 ? -14.07 -39.125 -16.953 1 94.19 561 ASP B C 1
ATOM 11447 O O . ASP B 1 561 ? -14.625 -40.094 -16.469 1 94.19 561 ASP B O 1
ATOM 11451 N N . PRO B 1 562 ? -14.664 -37.969 -17.125 1 92 562 PRO B N 1
ATOM 11452 C CA . PRO B 1 562 ? -15.93 -37.719 -16.406 1 92 562 PRO B CA 1
ATOM 11453 C C . PRO B 1 562 ? -17.031 -38.688 -16.859 1 92 562 PRO B C 1
ATOM 11455 O O . PRO B 1 562 ? -17.109 -39.031 -18.047 1 92 562 PRO B O 1
ATOM 11458 N N . PRO B 1 563 ? -17.922 -38.938 -15.977 1 88.88 563 PRO B N 1
ATOM 11459 C CA . PRO B 1 563 ? -18.969 -39.906 -16.281 1 88.88 563 PRO B CA 1
ATOM 11460 C C . PRO B 1 563 ? -19.844 -39.469 -17.453 1 88.88 563 PRO B C 1
ATOM 11462 O O . PRO B 1 563 ? -20.266 -40.281 -18.266 1 88.88 563 PRO B O 1
ATOM 11465 N N . ALA B 1 564 ? -20.141 -38.188 -17.516 1 90.5 564 ALA B N 1
ATOM 11466 C CA . ALA B 1 564 ? -20.969 -37.719 -18.609 1 90.5 564 ALA B CA 1
ATOM 11467 C C . ALA B 1 564 ? -20.312 -37.938 -19.953 1 90.5 564 ALA B C 1
ATOM 11469 O O . ALA B 1 564 ? -20.984 -38.25 -20.938 1 90.5 564 ALA B O 1
ATOM 11470 N N . VAL B 1 565 ? -19.031 -37.75 -20.047 1 93.5 565 VAL B N 1
ATOM 11471 C CA . VAL B 1 565 ? -18.281 -37.969 -21.281 1 93.5 565 VAL B CA 1
ATOM 11472 C C . VAL B 1 565 ? -18.297 -39.438 -21.656 1 93.5 565 VAL B C 1
ATOM 11474 O O . VAL B 1 565 ? -18.547 -39.781 -22.812 1 93.5 565 VAL B O 1
ATOM 11477 N N . ARG B 1 566 ? -18 -40.312 -20.688 1 92.75 566 ARG B N 1
ATOM 11478 C CA . ARG B 1 566 ? -18.031 -41.75 -20.922 1 92.75 566 ARG B CA 1
ATOM 11479 C C . ARG B 1 566 ? -19.391 -42.188 -21.453 1 92.75 566 ARG B C 1
ATOM 11481 O O . ARG B 1 566 ? -19.484 -42.969 -22.391 1 92.75 566 ARG B O 1
ATOM 11488 N N . ALA B 1 567 ? -20.406 -41.625 -20.812 1 92.06 567 ALA B N 1
ATOM 11489 C CA . ALA B 1 567 ? -21.781 -42 -21.188 1 92.06 567 ALA B CA 1
ATOM 11490 C C . ALA B 1 567 ? -22.094 -41.5 -22.609 1 92.06 567 ALA B C 1
ATOM 11492 O O . ALA B 1 567 ? -22.781 -42.188 -23.359 1 92.06 567 ALA B O 1
ATOM 11493 N N . ALA B 1 568 ? -21.641 -40.375 -22.953 1 92.12 568 ALA B N 1
ATOM 11494 C CA . ALA B 1 568 ? -21.922 -39.781 -24.266 1 92.12 568 ALA B CA 1
ATOM 11495 C C . ALA B 1 568 ? -21.297 -40.625 -25.375 1 92.12 568 ALA B C 1
ATOM 11497 O O . ALA B 1 568 ? -21.938 -40.906 -26.391 1 92.12 568 ALA B O 1
ATOM 11498 N N . PHE B 1 569 ? -20.078 -41.031 -25.266 1 94 569 PHE B N 1
ATOM 11499 C CA . PHE B 1 569 ? -19.422 -41.844 -26.266 1 94 569 PHE B CA 1
ATOM 11500 C C . PHE B 1 569 ? -20.016 -43.25 -26.297 1 94 569 PHE B C 1
ATOM 11502 O O . PHE B 1 569 ? -20.141 -43.844 -27.375 1 94 569 PHE B O 1
ATOM 11509 N N . ALA B 1 570 ? -20.375 -43.75 -25.094 1 91.06 570 ALA B N 1
ATOM 11510 C CA . ALA B 1 570 ? -21 -45.094 -25.031 1 91.06 570 ALA B CA 1
ATOM 11511 C C . ALA B 1 570 ? -22.344 -45.094 -25.75 1 91.06 570 ALA B C 1
ATOM 11513 O O . ALA B 1 570 ? -22.719 -46.062 -26.375 1 91.06 570 ALA B O 1
ATOM 11514 N N . ALA B 1 571 ? -23.078 -44.031 -25.594 1 90 571 ALA B N 1
ATOM 11515 C CA . ALA B 1 571 ? -24.391 -43.906 -26.219 1 90 571 ALA B CA 1
ATOM 11516 C C . ALA B 1 571 ? -24.281 -44.031 -27.75 1 90 571 ALA B C 1
ATOM 11518 O O . ALA B 1 571 ? -25.203 -44.5 -28.406 1 90 571 ALA B O 1
ATOM 11519 N N . HIS B 1 572 ? -23.172 -43.688 -28.266 1 89 572 HIS B N 1
ATOM 11520 C CA . HIS B 1 572 ? -22.969 -43.75 -29.703 1 89 572 HIS B CA 1
ATOM 11521 C C . HIS B 1 572 ? -22.141 -44.969 -30.094 1 89 572 HIS B C 1
ATOM 11523 O O . HIS B 1 572 ? -21.734 -45.094 -31.25 1 89 572 HIS B O 1
ATOM 11529 N N . ASP B 1 573 ? -21.828 -45.781 -29.141 1 89.75 573 ASP B N 1
ATOM 11530 C CA . ASP B 1 573 ? -21 -46.969 -29.344 1 89.75 573 ASP B CA 1
ATOM 11531 C C . ASP B 1 573 ? -19.641 -46.594 -29.906 1 89.75 573 ASP B C 1
ATOM 11533 O O . ASP B 1 573 ? -19.094 -47.312 -30.75 1 89.75 573 ASP B O 1
ATOM 11537 N N . THR B 1 574 ? -19.172 -45.469 -29.625 1 93.75 574 THR B N 1
ATOM 11538 C CA . THR B 1 574 ? -17.859 -45 -30.031 1 93.75 574 THR B CA 1
ATOM 11539 C C . THR B 1 574 ? -16.781 -45.531 -29.109 1 93.75 574 THR B C 1
ATOM 11541 O O . THR B 1 574 ? -16.781 -45.219 -27.906 1 93.75 574 THR B O 1
ATOM 11544 N N . PRO B 1 575 ? -15.82 -46.344 -29.578 1 94.25 575 PRO B N 1
ATOM 11545 C CA . PRO B 1 575 ? -14.719 -46.75 -28.719 1 94.25 575 PRO B CA 1
ATOM 11546 C C . PRO B 1 575 ? -13.82 -45.594 -28.297 1 94.25 575 PRO B C 1
ATOM 11548 O O . PRO B 1 575 ? -13.516 -44.719 -29.109 1 94.25 575 PRO B O 1
ATOM 11551 N N . VAL B 1 576 ? -13.477 -45.594 -27.062 1 95.75 576 VAL B N 1
ATOM 11552 C CA . VAL B 1 576 ? -12.648 -44.5 -26.547 1 95.75 576 VAL B CA 1
ATOM 11553 C C . VAL B 1 576 ? -11.375 -45.062 -25.922 1 95.75 576 VAL B C 1
ATOM 11555 O O . VAL B 1 576 ? -11.414 -46.094 -25.25 1 95.75 576 VAL B O 1
ATOM 11558 N N . ARG B 1 577 ? -10.234 -44.531 -26.234 1 96.94 577 ARG B N 1
ATOM 11559 C CA . ARG B 1 577 ? -8.969 -44.781 -25.562 1 96.94 577 ARG B CA 1
ATOM 11560 C C . ARG B 1 577 ? -8.531 -43.562 -24.734 1 96.94 577 ARG B C 1
ATOM 11562 O O . ARG B 1 577 ? -8.414 -42.469 -25.266 1 96.94 577 ARG B O 1
ATOM 11569 N N . LEU B 1 578 ? -8.32 -43.781 -23.484 1 96.31 578 LEU B N 1
ATOM 11570 C CA . LEU B 1 578 ? -7.883 -42.719 -22.594 1 96.31 578 LEU B CA 1
ATOM 11571 C C . LEU B 1 578 ? -6.367 -42.719 -22.438 1 96.31 578 LEU B C 1
ATOM 11573 O O . LEU B 1 578 ? -5.781 -43.75 -22.078 1 96.31 578 LEU B O 1
ATOM 11577 N N . GLU B 1 579 ? -5.723 -41.688 -22.812 1 97.19 579 GLU B N 1
ATOM 11578 C CA . GLU B 1 579 ? -4.285 -41.5 -22.609 1 97.19 579 GLU B CA 1
ATOM 11579 C C . GLU B 1 579 ? -3.99 -40.406 -21.594 1 97.19 579 GLU B C 1
ATOM 11581 O O . GLU B 1 579 ? -4.629 -39.375 -21.609 1 97.19 579 GLU B O 1
ATOM 11586 N N . THR B 1 580 ? -3.107 -40.688 -20.672 1 95.12 580 THR B N 1
ATOM 11587 C CA . THR B 1 580 ? -2.746 -39.75 -19.625 1 95.12 580 THR B CA 1
ATOM 11588 C C . THR B 1 580 ? -1.235 -39.562 -19.562 1 95.12 580 THR B C 1
ATOM 11590 O O . THR B 1 580 ? -0.472 -40.5 -19.688 1 95.12 580 THR B O 1
ATOM 11593 N N . SER B 1 581 ? -0.881 -38.375 -19.328 1 94.5 581 SER B N 1
ATOM 11594 C CA . SER B 1 581 ? 0.548 -38.094 -19.281 1 94.5 581 SER B CA 1
ATOM 11595 C C . SER B 1 581 ? 1.116 -38.344 -17.891 1 94.5 581 SER B C 1
ATOM 11597 O O . SER B 1 581 ? 0.401 -38.219 -16.891 1 94.5 581 SER B O 1
ATOM 11599 N N . PHE B 1 582 ? 2.322 -38.688 -17.766 1 94.44 582 PHE B N 1
ATOM 11600 C CA . PHE B 1 582 ? 3.193 -38.688 -16.594 1 94.44 582 PHE B CA 1
ATOM 11601 C C . PHE B 1 582 ? 4.441 -37.844 -16.844 1 94.44 582 PHE B C 1
ATOM 11603 O O . PHE B 1 582 ? 5.344 -38.25 -17.562 1 94.44 582 PHE B O 1
ATOM 11610 N N . GLN B 1 583 ? 4.508 -36.75 -16.125 1 89.94 583 GLN B N 1
ATOM 11611 C CA . GLN B 1 583 ? 5.383 -35.688 -16.578 1 89.94 583 GLN B CA 1
ATOM 11612 C C . GLN B 1 583 ? 6.645 -35.625 -15.719 1 89.94 583 GLN B C 1
ATOM 11614 O O . GLN B 1 583 ? 6.57 -35.375 -14.508 1 89.94 583 GLN B O 1
ATOM 11619 N N . GLY B 1 584 ? 7.719 -35.781 -16.328 1 88.25 584 GLY B N 1
ATOM 11620 C CA . GLY B 1 584 ? 9.008 -35.594 -15.688 1 88.25 584 GLY B CA 1
ATOM 11621 C C . GLY B 1 584 ? 9.273 -36.562 -14.555 1 88.25 584 GLY B C 1
ATOM 11622 O O . GLY B 1 584 ? 8.648 -37.625 -14.484 1 88.25 584 GLY B O 1
ATOM 11623 N N . SER B 1 585 ? 10.164 -36.094 -13.695 1 88.38 585 SER B N 1
ATOM 11624 C CA . SER B 1 585 ? 10.602 -36.969 -12.617 1 88.38 585 SER B CA 1
ATOM 11625 C C . SER B 1 585 ? 9.484 -37.188 -11.602 1 88.38 585 SER B C 1
ATOM 11627 O O . SER B 1 585 ? 9.383 -38.281 -11.008 1 88.38 585 SER B O 1
ATOM 11629 N N . ASP B 1 586 ? 8.625 -36.25 -11.469 1 91.25 586 ASP B N 1
ATOM 11630 C CA . ASP B 1 586 ? 7.496 -36.406 -10.562 1 91.25 586 ASP B CA 1
ATOM 11631 C C . ASP B 1 586 ? 6.531 -37.469 -11.086 1 91.25 586 ASP B C 1
ATOM 11633 O O . ASP B 1 586 ? 6.012 -38.281 -10.312 1 91.25 586 ASP B O 1
ATOM 11637 N N . GLY B 1 587 ? 6.281 -37.406 -12.375 1 92.5 587 GLY B N 1
ATOM 11638 C CA . GLY B 1 587 ? 5.41 -38.406 -12.977 1 92.5 587 GLY B CA 1
ATOM 11639 C C . GLY B 1 587 ? 6.035 -39.781 -13.031 1 92.5 587 GLY B C 1
ATOM 11640 O O . GLY B 1 587 ? 5.348 -40.781 -12.867 1 92.5 587 GLY B O 1
ATOM 11641 N N . TYR B 1 588 ? 7.336 -39.812 -13.227 1 94.62 588 TYR B N 1
ATOM 11642 C CA . TYR B 1 588 ? 8.055 -41.062 -13.352 1 94.62 588 TYR B CA 1
ATOM 11643 C C . TYR B 1 588 ? 8.07 -41.812 -12.023 1 94.62 588 TYR B C 1
ATOM 11645 O O . TYR B 1 588 ? 8.25 -43.031 -11.992 1 94.62 588 TYR B O 1
ATOM 11653 N N . LEU B 1 589 ? 7.824 -41.062 -11 1 93.62 589 LEU B N 1
ATOM 11654 C CA . LEU B 1 589 ? 7.816 -41.688 -9.672 1 93.62 589 LEU B CA 1
ATOM 11655 C C . LEU B 1 589 ? 6.766 -42.781 -9.586 1 93.62 589 LEU B C 1
ATOM 11657 O O . LEU B 1 589 ? 6.957 -43.781 -8.883 1 93.62 589 LEU B O 1
ATOM 11661 N N . ASN B 1 590 ? 5.699 -42.594 -10.273 1 95.25 590 ASN B N 1
ATOM 11662 C CA . ASN B 1 590 ? 4.645 -43.594 -10.297 1 95.25 590 ASN B CA 1
ATOM 11663 C C . ASN B 1 590 ? 5.156 -44.938 -10.812 1 95.25 590 ASN B C 1
ATOM 11665 O O . ASN B 1 590 ? 4.543 -45.969 -10.57 1 95.25 590 ASN B O 1
ATOM 11669 N N . PHE B 1 591 ? 6.27 -44.938 -11.516 1 97.19 591 PHE B N 1
ATOM 11670 C CA . PHE B 1 591 ? 6.875 -46.094 -12.109 1 97.19 591 PHE B CA 1
ATOM 11671 C C . PHE B 1 591 ? 8.305 -46.281 -11.617 1 97.19 591 PHE B C 1
ATOM 11673 O O . PHE B 1 591 ? 9.133 -46.906 -12.297 1 97.19 591 PHE B O 1
ATOM 11680 N N . GLY B 1 592 ? 8.602 -45.75 -10.445 1 95.94 592 GLY B N 1
ATOM 11681 C CA . GLY B 1 592 ? 9.977 -45.688 -9.969 1 95.94 592 GLY B CA 1
ATOM 11682 C C . GLY B 1 592 ? 10.516 -47.031 -9.516 1 95.94 592 GLY B C 1
ATOM 11683 O O . GLY B 1 592 ? 11.727 -47.25 -9.492 1 95.94 592 GLY B O 1
ATOM 11684 N N . THR B 1 593 ? 9.625 -47.875 -9.109 1 96.81 593 THR B N 1
ATOM 11685 C CA . THR B 1 593 ? 9.938 -49.25 -8.742 1 96.81 593 THR B CA 1
ATOM 11686 C C . THR B 1 593 ? 8.953 -50.219 -9.383 1 96.81 593 THR B C 1
ATOM 11688 O O . THR B 1 593 ? 7.902 -49.812 -9.875 1 96.81 593 THR B O 1
ATOM 11691 N N . PRO B 1 594 ? 9.297 -51.469 -9.445 1 96.44 594 PRO B N 1
ATOM 11692 C CA . PRO B 1 594 ? 8.344 -52.469 -9.977 1 96.44 594 PRO B CA 1
ATOM 11693 C C . PRO B 1 594 ? 7.008 -52.438 -9.242 1 96.44 594 PRO B C 1
ATOM 11695 O O . PRO B 1 594 ? 5.953 -52.594 -9.867 1 96.44 594 PRO B O 1
ATOM 11698 N N . GLU B 1 595 ? 7.078 -52.281 -7.883 1 96.69 595 GLU B N 1
ATOM 11699 C CA . GLU B 1 595 ? 5.855 -52.25 -7.09 1 96.69 595 GLU B CA 1
ATOM 11700 C C . GLU B 1 595 ? 4.977 -51.062 -7.48 1 96.69 595 GLU B C 1
ATOM 11702 O O . GLU B 1 595 ? 3.764 -51.219 -7.652 1 96.69 595 GLU B O 1
ATOM 11707 N N . LEU B 1 596 ? 5.625 -49.906 -7.578 1 97.19 596 LEU B N 1
ATOM 11708 C CA . LEU B 1 596 ? 4.898 -48.688 -7.977 1 97.19 596 LEU B CA 1
ATOM 11709 C C . LEU B 1 596 ? 4.332 -48.844 -9.383 1 97.19 596 LEU B C 1
ATOM 11711 O O . LEU B 1 596 ? 3.174 -48.5 -9.633 1 97.19 596 LEU B O 1
ATOM 11715 N N . ALA B 1 597 ? 5.137 -49.344 -10.312 1 97.88 597 ALA B N 1
ATOM 11716 C CA . ALA B 1 597 ? 4.707 -49.5 -11.695 1 97.88 597 ALA B CA 1
ATOM 11717 C C . ALA B 1 597 ? 3.531 -50.469 -11.789 1 97.88 597 ALA B C 1
ATOM 11719 O O . ALA B 1 597 ? 2.574 -50.219 -12.531 1 97.88 597 ALA B O 1
ATOM 11720 N N . GLN B 1 598 ? 3.645 -51.594 -11.047 1 97.62 598 GLN B N 1
ATOM 11721 C CA . GLN B 1 598 ? 2.576 -52.594 -11.055 1 97.62 598 GLN B CA 1
ATOM 11722 C C . GLN B 1 598 ? 1.273 -52 -10.523 1 97.62 598 GLN B C 1
ATOM 11724 O O . GLN B 1 598 ? 0.204 -52.219 -11.094 1 97.62 598 GLN B O 1
ATOM 11729 N N . ALA B 1 599 ? 1.405 -51.312 -9.406 1 97.38 599 ALA B N 1
ATOM 11730 C CA . ALA B 1 599 ? 0.227 -50.688 -8.828 1 97.38 599 ALA B CA 1
ATOM 11731 C C . ALA B 1 599 ? -0.368 -49.656 -9.789 1 97.38 599 ALA B C 1
ATOM 11733 O O . ALA B 1 599 ? -1.59 -49.562 -9.938 1 97.38 599 ALA B O 1
ATOM 11734 N N . THR B 1 600 ? 0.458 -48.844 -10.43 1 97.25 600 THR B N 1
ATOM 11735 C CA . THR B 1 600 ? 0.015 -47.812 -11.352 1 97.25 600 THR B CA 1
ATOM 11736 C C . THR B 1 600 ? -0.719 -48.438 -12.539 1 97.25 600 THR B C 1
ATOM 11738 O O . THR B 1 600 ? -1.819 -48 -12.891 1 97.25 600 THR B O 1
ATOM 11741 N N . ILE B 1 601 ? -0.144 -49.469 -13.156 1 97.94 601 ILE B N 1
ATOM 11742 C CA . ILE B 1 601 ? -0.746 -50.125 -14.305 1 97.94 601 ILE B CA 1
ATOM 11743 C C . ILE B 1 601 ? -2.068 -50.75 -13.898 1 97.94 601 ILE B C 1
ATOM 11745 O O . ILE B 1 601 ? -3.039 -50.719 -14.656 1 97.94 601 ILE B O 1
ATOM 11749 N N . ALA B 1 602 ? -2.049 -51.312 -12.727 1 97.81 602 ALA B N 1
ATOM 11750 C CA . ALA B 1 602 ? -3.277 -51.938 -12.234 1 97.81 602 ALA B CA 1
ATOM 11751 C C . ALA B 1 602 ? -4.395 -50.906 -12.109 1 97.81 602 ALA B C 1
ATOM 11753 O O . ALA B 1 602 ? -5.539 -51.188 -12.492 1 97.81 602 ALA B O 1
ATOM 11754 N N . ARG B 1 603 ? -4.086 -49.719 -11.547 1 96.44 603 ARG B N 1
ATOM 11755 C CA . ARG B 1 603 ? -5.086 -48.656 -11.406 1 96.44 603 ARG B CA 1
ATOM 11756 C C . ARG B 1 603 ? -5.59 -48.219 -12.773 1 96.44 603 ARG B C 1
ATOM 11758 O O . ARG B 1 603 ? -6.785 -47.969 -12.953 1 96.44 603 ARG B O 1
ATOM 11765 N N . ILE B 1 604 ? -4.688 -48.094 -13.703 1 97.62 604 ILE B N 1
ATOM 11766 C CA . ILE B 1 604 ? -5.055 -47.688 -15.055 1 97.62 604 ILE B CA 1
ATOM 11767 C C . ILE B 1 604 ? -5.98 -48.719 -15.672 1 97.62 604 ILE B C 1
ATOM 11769 O O . ILE B 1 604 ? -7.012 -48.375 -16.266 1 97.62 604 ILE B O 1
ATOM 11773 N N . ALA B 1 605 ? -5.641 -50 -15.523 1 97.88 605 ALA B N 1
ATOM 11774 C CA . ALA B 1 605 ? -6.449 -51.062 -16.078 1 97.88 605 ALA B CA 1
ATOM 11775 C C . ALA B 1 605 ? -7.832 -51.094 -15.422 1 97.88 605 ALA B C 1
ATOM 11777 O O . ALA B 1 605 ? -8.844 -51.25 -16.109 1 97.88 605 ALA B O 1
ATOM 11778 N N . GLU B 1 606 ? -7.812 -51 -14.133 1 96.94 606 GLU B N 1
ATOM 11779 C CA . GLU B 1 606 ? -9.078 -51 -13.406 1 96.94 606 GLU B CA 1
ATOM 11780 C C . GLU B 1 606 ? -10.008 -49.906 -13.922 1 96.94 606 GLU B C 1
ATOM 11782 O O . GLU B 1 606 ? -11.203 -50.125 -14.117 1 96.94 606 GLU B O 1
ATOM 11787 N N . HIS B 1 607 ? -9.477 -48.75 -14.141 1 96.12 607 HIS B N 1
ATOM 11788 C CA . HIS B 1 607 ? -10.281 -47.656 -14.656 1 96.12 607 HIS B CA 1
ATOM 11789 C C . HIS B 1 607 ? -10.742 -47.906 -16.094 1 96.12 607 HIS B C 1
ATOM 11791 O O . HIS B 1 607 ? -11.898 -47.656 -16.438 1 96.12 607 HIS B O 1
ATOM 11797 N N . ALA B 1 608 ? -9.812 -48.406 -16.906 1 95.88 608 ALA B N 1
ATOM 11798 C CA . ALA B 1 608 ? -10.094 -48.625 -18.328 1 95.88 608 ALA B CA 1
ATOM 11799 C C . ALA B 1 608 ? -11.25 -49.625 -18.5 1 95.88 608 ALA B C 1
ATOM 11801 O O . ALA B 1 608 ? -12.016 -49.5 -19.453 1 95.88 608 ALA B O 1
ATOM 11802 N N . PHE B 1 609 ? -11.383 -50.594 -17.594 1 95.81 609 PHE B N 1
ATOM 11803 C CA . PHE B 1 609 ? -12.398 -51.625 -17.75 1 95.81 609 PHE B CA 1
ATOM 11804 C C . PHE B 1 609 ? -13.609 -51.312 -16.859 1 95.81 609 PHE B C 1
ATOM 11806 O O . PHE B 1 609 ? -14.555 -52.125 -16.812 1 95.81 609 PHE B O 1
ATOM 11813 N N . ALA B 1 610 ? -13.539 -50.219 -16.141 1 93.25 610 ALA B N 1
ATOM 11814 C CA . ALA B 1 610 ? -14.664 -49.875 -15.266 1 93.25 610 ALA B CA 1
ATOM 11815 C C . ALA B 1 610 ? -15.938 -49.656 -16.078 1 93.25 610 ALA B C 1
ATOM 11817 O O . ALA B 1 610 ? -15.906 -49.094 -17.172 1 93.25 610 ALA B O 1
ATOM 11818 N N . PRO B 1 611 ? -17.062 -50.094 -15.531 1 88.44 611 PRO B N 1
ATOM 11819 C CA . PRO B 1 611 ? -18.328 -49.906 -16.234 1 88.44 611 PRO B CA 1
ATOM 11820 C C . PRO B 1 611 ? -18.766 -48.438 -16.266 1 88.44 611 PRO B C 1
ATOM 11822 O O . PRO B 1 611 ? -18.391 -47.656 -15.383 1 88.44 611 PRO B O 1
ATOM 11825 N N . VAL B 1 612 ? -19.531 -48.094 -17.328 1 85.44 612 VAL B N 1
ATOM 11826 C CA . VAL B 1 612 ? -20.094 -46.75 -17.453 1 85.44 612 VAL B CA 1
ATOM 11827 C C . VAL B 1 612 ? -21.312 -46.625 -16.547 1 85.44 612 VAL B C 1
ATOM 11829 O O . VAL B 1 612 ? -22.234 -47.438 -16.609 1 85.44 612 VAL B O 1
ATOM 11832 N N . GLU B 1 613 ? -21.203 -45.719 -15.625 1 75.5 613 GLU B N 1
ATOM 11833 C CA . GLU B 1 613 ? -22.328 -45.5 -14.711 1 75.5 613 GLU B CA 1
ATOM 11834 C C . GLU B 1 613 ? -23.453 -44.719 -15.383 1 75.5 613 GLU B C 1
ATOM 11836 O O . GLU B 1 613 ? -23.188 -43.719 -16.047 1 75.5 613 GLU B O 1
ATOM 11841 N N . ALA B 1 614 ? -24.766 -45.219 -15.25 1 67.94 614 ALA B N 1
ATOM 11842 C CA . ALA B 1 614 ? -25.953 -44.656 -15.898 1 67.94 614 ALA B CA 1
ATOM 11843 C C . ALA B 1 614 ? -26.547 -43.531 -15.062 1 67.94 614 ALA B C 1
ATOM 11845 O O . ALA B 1 614 ? -27.219 -42.625 -15.602 1 67.94 614 ALA B O 1
ATOM 11846 N N . ASP B 1 615 ? -26.203 -43.469 -13.789 1 67.5 615 ASP B N 1
ATOM 11847 C CA . ASP B 1 615 ? -26.953 -42.562 -12.93 1 67.5 615 ASP B CA 1
ATOM 11848 C C . ASP B 1 615 ? -26.422 -41.125 -13.078 1 67.5 615 ASP B C 1
ATOM 11850 O O . ASP B 1 615 ? -25.219 -40.906 -13.25 1 67.5 615 ASP B O 1
ATOM 11854 N N . SER B 1 616 ? -27.328 -40.281 -13.094 1 79.44 616 SER B N 1
ATOM 11855 C CA . SER B 1 616 ? -27.031 -38.906 -13.367 1 79.44 616 SER B CA 1
ATOM 11856 C C . SER B 1 616 ? -26.406 -38.219 -12.156 1 79.44 616 SER B C 1
ATOM 11858 O O . SER B 1 616 ? -26.953 -38.281 -11.055 1 79.44 616 SER B O 1
ATOM 11860 N N . ASP B 1 617 ? -25.188 -37.781 -12.141 1 88.62 617 ASP B N 1
ATOM 11861 C CA . ASP B 1 617 ? -24.5 -36.938 -11.141 1 88.62 617 ASP B CA 1
ATOM 11862 C C . ASP B 1 617 ? -25.234 -35.625 -10.938 1 88.62 617 ASP B C 1
ATOM 11864 O O . ASP B 1 617 ? -25.594 -34.938 -11.906 1 88.62 617 ASP B O 1
ATOM 11868 N N . PRO B 1 618 ? -25.562 -35.25 -9.711 1 89.38 618 PRO B N 1
ATOM 11869 C CA . PRO B 1 618 ? -26.344 -34.062 -9.406 1 89.38 618 PRO B CA 1
ATOM 11870 C C . PRO B 1 618 ? -25.75 -32.812 -10.023 1 89.38 618 PRO B C 1
ATOM 11872 O O . PRO B 1 618 ? -26.484 -31.844 -10.297 1 89.38 618 PRO B O 1
ATOM 11875 N N . VAL B 1 619 ? -24.484 -32.719 -10.242 1 91.31 619 VAL B N 1
ATOM 11876 C CA . VAL B 1 619 ? -23.828 -31.531 -10.758 1 91.31 619 VAL B CA 1
ATOM 11877 C C . VAL B 1 619 ? -24.328 -31.234 -12.172 1 91.31 619 VAL B C 1
ATOM 11879 O O . VAL B 1 619 ? -24.375 -30.078 -12.594 1 91.31 619 VAL B O 1
ATOM 11882 N N . TYR B 1 620 ? -24.734 -32.25 -12.914 1 86.62 620 TYR B N 1
ATOM 11883 C CA . TYR B 1 620 ? -25.219 -32.062 -14.273 1 86.62 620 TYR B CA 1
ATOM 11884 C C . TYR B 1 620 ? -26.703 -31.672 -14.281 1 86.62 620 TYR B C 1
ATOM 11886 O O . TYR B 1 620 ? -27.156 -30.984 -15.195 1 86.62 620 TYR B O 1
ATOM 11894 N N . ALA B 1 621 ? -27.547 -32.156 -13.273 1 77.38 621 ALA B N 1
ATOM 11895 C CA . ALA B 1 621 ? -28.953 -31.828 -13.148 1 77.38 621 ALA B CA 1
ATOM 11896 C C . ALA B 1 621 ? -29.156 -30.406 -12.633 1 77.38 621 ALA B C 1
ATOM 11898 O O . ALA B 1 621 ? -30.062 -29.688 -13.062 1 77.38 621 ALA B O 1
ATOM 11899 N N . GLU B 1 622 ? -28.422 -30.047 -11.664 1 70.88 622 GLU B N 1
ATOM 11900 C CA . GLU B 1 622 ? -28.453 -28.703 -11.086 1 70.88 622 GLU B CA 1
ATOM 11901 C C . GLU B 1 622 ? -27.422 -27.781 -11.742 1 70.88 622 GLU B C 1
ATOM 11903 O O . GLU B 1 622 ? -26.75 -27.016 -11.07 1 70.88 622 GLU B O 1
ATOM 11908 N N . GLY B 1 623 ? -27.344 -27.844 -12.984 1 67.38 623 GLY B N 1
ATOM 11909 C CA . GLY B 1 623 ? -26.281 -27.266 -13.789 1 67.38 623 GLY B CA 1
ATOM 11910 C C . GLY B 1 623 ? -26.219 -25.75 -13.703 1 67.38 623 GLY B C 1
ATOM 11911 O O . GLY B 1 623 ? -25.172 -25.156 -13.93 1 67.38 623 GLY B O 1
ATOM 11912 N N . GLY B 1 624 ? -27.266 -25.234 -13.078 1 83.5 624 GLY B N 1
ATOM 11913 C CA . GLY B 1 624 ? -27.266 -23.781 -13.055 1 83.5 624 GLY B CA 1
ATOM 11914 C C . GLY B 1 624 ? -26.25 -23.188 -12.102 1 83.5 624 GLY B C 1
ATOM 11915 O O . GLY B 1 624 ? -25.438 -22.344 -12.492 1 83.5 624 GLY B O 1
ATOM 11916 N N . PHE B 1 625 ? -26.125 -23.719 -10.844 1 90.88 625 PHE B N 1
ATOM 11917 C CA . PHE B 1 625 ? -25.188 -23.219 -9.852 1 90.88 625 PHE B CA 1
ATOM 11918 C C . PHE B 1 625 ? -23.75 -23.5 -10.266 1 90.88 625 PHE B C 1
ATOM 11920 O O . PHE B 1 625 ? -22.906 -22.594 -10.242 1 90.88 625 PHE B O 1
ATOM 11927 N N . ALA B 1 626 ? -23.469 -24.75 -10.625 1 91.88 626 ALA B N 1
ATOM 11928 C CA . ALA B 1 626 ? -22.109 -25.141 -10.969 1 91.88 626 ALA B CA 1
ATOM 11929 C C . ALA B 1 626 ? -21.594 -24.359 -12.172 1 91.88 626 ALA B C 1
ATOM 11931 O O . ALA B 1 626 ? -20.438 -23.922 -12.195 1 91.88 626 ALA B O 1
ATOM 11932 N N . ASN B 1 627 ? -22.469 -24.156 -13.102 1 91 627 ASN B N 1
ATOM 11933 C CA . ASN B 1 627 ? -22.094 -23.375 -14.273 1 91 627 ASN B CA 1
ATOM 11934 C C . ASN B 1 627 ? -21.75 -21.938 -13.898 1 91 627 ASN B C 1
ATOM 11936 O O . ASN B 1 627 ? -20.766 -21.375 -14.398 1 91 627 ASN B O 1
ATOM 11940 N N . ASP B 1 628 ? -22.531 -21.422 -13.055 1 93.12 628 ASP B N 1
ATOM 11941 C CA . ASP B 1 628 ? -22.297 -20.062 -12.617 1 93.12 628 ASP B CA 1
ATOM 11942 C C . ASP B 1 628 ? -21.016 -19.953 -11.797 1 93.12 628 ASP B C 1
ATOM 11944 O O . ASP B 1 628 ? -20.266 -18.984 -11.922 1 93.12 628 ASP B O 1
ATOM 11948 N N . LEU B 1 629 ? -20.828 -20.875 -10.938 1 94.62 629 LEU B N 1
ATOM 11949 C CA . LEU B 1 629 ? -19.641 -20.922 -10.102 1 94.62 629 LEU B CA 1
ATOM 11950 C C . LEU B 1 629 ? -18.375 -20.938 -10.961 1 94.62 629 LEU B C 1
ATOM 11952 O O . LEU B 1 629 ? -17.469 -20.125 -10.758 1 94.62 629 LEU B O 1
ATOM 11956 N N . PHE B 1 630 ? -18.344 -21.781 -11.93 1 93.88 630 PHE B N 1
ATOM 11957 C CA . PHE B 1 630 ? -17.141 -21.938 -12.742 1 93.88 630 PHE B CA 1
ATOM 11958 C C . PHE B 1 630 ? -16.969 -20.766 -13.703 1 93.88 630 PHE B C 1
ATOM 11960 O O . PHE B 1 630 ? -15.852 -20.312 -13.953 1 93.88 630 PHE B O 1
ATOM 11967 N N . ALA B 1 631 ? -18.078 -20.297 -14.227 1 93.25 631 ALA B N 1
ATOM 11968 C CA . ALA B 1 631 ? -18.016 -19.125 -15.102 1 93.25 631 ALA B CA 1
ATOM 11969 C C . ALA B 1 631 ? -17.484 -17.906 -14.352 1 93.25 631 ALA B C 1
ATOM 11971 O O . ALA B 1 631 ? -16.656 -17.156 -14.875 1 93.25 631 ALA B O 1
ATOM 11972 N N . GLY B 1 632 ? -18.031 -17.703 -13.148 1 95.31 632 GLY B N 1
ATOM 11973 C CA . GLY B 1 632 ? -17.547 -16.609 -12.328 1 95.31 632 GLY B CA 1
ATOM 11974 C C . GLY B 1 632 ? -16.078 -16.734 -11.969 1 95.31 632 GLY B C 1
ATOM 11975 O O . GLY B 1 632 ? -15.352 -15.742 -11.977 1 95.31 632 GLY B O 1
ATOM 11976 N N . ALA B 1 633 ? -15.68 -17.922 -11.648 1 96.06 633 ALA B N 1
ATOM 11977 C CA . ALA B 1 633 ? -14.281 -18.172 -11.289 1 96.06 633 ALA B CA 1
ATOM 11978 C C . ALA B 1 633 ? -13.359 -17.922 -12.484 1 96.06 633 ALA B C 1
ATOM 11980 O O . ALA B 1 633 ? -12.258 -17.391 -12.32 1 96.06 633 ALA B O 1
ATOM 11981 N N . ARG B 1 634 ? -13.789 -18.297 -13.648 1 94.75 634 ARG B N 1
ATOM 11982 C CA . ARG B 1 634 ? -13.008 -18.047 -14.859 1 94.75 634 ARG B CA 1
ATOM 11983 C C . ARG B 1 634 ? -12.82 -16.547 -15.086 1 94.75 634 ARG B C 1
ATOM 11985 O O . ARG B 1 634 ? -11.711 -16.109 -15.391 1 94.75 634 ARG B O 1
ATOM 11992 N N . ALA B 1 635 ? -13.875 -15.828 -14.93 1 95.12 635 ALA B N 1
ATOM 11993 C CA . ALA B 1 635 ? -13.812 -14.383 -15.102 1 95.12 635 ALA B CA 1
ATOM 11994 C C . ALA B 1 635 ? -12.867 -13.742 -14.094 1 95.12 635 ALA B C 1
ATOM 11996 O O . ALA B 1 635 ? -12.102 -12.836 -14.438 1 95.12 635 ALA B O 1
ATOM 11997 N N . ALA B 1 636 ? -12.945 -14.211 -12.883 1 96.12 636 ALA B N 1
ATOM 11998 C CA . ALA B 1 636 ? -12.07 -13.688 -11.836 1 96.12 636 ALA B CA 1
ATOM 11999 C C . ALA B 1 636 ? -10.609 -13.969 -12.141 1 96.12 636 ALA B C 1
ATOM 12001 O O . ALA B 1 636 ? -9.75 -13.109 -11.961 1 96.12 636 ALA B O 1
ATOM 12002 N N . MET B 1 637 ? -10.297 -15.148 -12.578 1 95.12 637 MET B N 1
ATOM 12003 C CA . MET B 1 637 ? -8.922 -15.523 -12.906 1 95.12 637 MET B CA 1
ATOM 12004 C C . MET B 1 637 ? -8.414 -14.719 -14.094 1 95.12 637 MET B C 1
ATOM 12006 O O . MET B 1 637 ? -7.262 -14.273 -14.102 1 95.12 637 MET B O 1
ATOM 12010 N N . SER B 1 638 ? -9.242 -14.57 -15.078 1 93.62 638 SER B N 1
ATOM 12011 C CA . SER B 1 638 ? -8.859 -13.766 -16.234 1 93.62 638 SER B CA 1
ATOM 12012 C C . SER B 1 638 ? -8.516 -12.336 -15.828 1 93.62 638 SER B C 1
ATOM 12014 O O . SER B 1 638 ? -7.562 -11.75 -16.344 1 93.62 638 SER B O 1
ATOM 12016 N N . ALA B 1 639 ? -9.312 -11.828 -14.969 1 95.06 639 ALA B N 1
ATOM 12017 C CA . ALA B 1 639 ? -9.062 -10.477 -14.469 1 95.06 639 ALA B CA 1
ATOM 12018 C C . ALA B 1 639 ? -7.746 -10.414 -13.703 1 95.06 639 ALA B C 1
ATOM 12020 O O . ALA B 1 639 ? -7.016 -9.422 -13.781 1 95.06 639 ALA B O 1
ATOM 12021 N N . LEU B 1 640 ? -7.461 -11.391 -12.914 1 95.69 640 LEU B N 1
ATOM 12022 C CA . LEU B 1 640 ? -6.211 -11.461 -12.172 1 95.69 640 LEU B CA 1
ATOM 12023 C C . LEU B 1 640 ? -5.016 -11.492 -13.117 1 95.69 640 LEU B C 1
ATOM 12025 O O . LEU B 1 640 ? -4.023 -10.797 -12.898 1 95.69 640 LEU B O 1
ATOM 12029 N N . VAL B 1 641 ? -5.125 -12.305 -14.133 1 93.75 641 VAL B N 1
ATOM 12030 C CA . VAL B 1 641 ? -4.055 -12.477 -15.109 1 93.75 641 VAL B CA 1
ATOM 12031 C C . VAL B 1 641 ? -3.74 -11.141 -15.781 1 93.75 641 VAL B C 1
ATOM 12033 O O . VAL B 1 641 ? -2.58 -10.844 -16.062 1 93.75 641 VAL B O 1
ATOM 12036 N N . ASP B 1 642 ? -4.738 -10.336 -15.953 1 93.06 642 ASP B N 1
ATOM 12037 C CA . ASP B 1 642 ? -4.578 -9.062 -16.641 1 93.06 642 ASP B CA 1
ATOM 12038 C C . ASP B 1 642 ? -4.082 -7.98 -15.688 1 93.06 642 ASP B C 1
ATOM 12040 O O . ASP B 1 642 ? -3.65 -6.91 -16.125 1 93.06 642 ASP B O 1
ATOM 12044 N N . ASP B 1 643 ? -4.109 -8.25 -14.469 1 93.31 643 ASP B N 1
ATOM 12045 C CA . ASP B 1 643 ? -3.674 -7.277 -13.469 1 93.31 643 ASP B CA 1
ATOM 12046 C C . ASP B 1 643 ? -2.15 -7.18 -13.43 1 93.31 643 ASP B C 1
ATOM 12048 O O . ASP B 1 643 ? -1.467 -8.172 -13.148 1 93.31 643 ASP B O 1
ATOM 12052 N N . PRO B 1 644 ? -1.613 -5.965 -13.57 1 92 644 PRO B N 1
ATOM 12053 C CA . PRO B 1 644 ? -0.158 -5.809 -13.523 1 92 644 PRO B CA 1
ATOM 12054 C C . PRO B 1 644 ? 0.435 -6.199 -12.172 1 92 644 PRO B C 1
ATOM 12056 O O . PRO B 1 644 ? 1.593 -6.617 -12.102 1 92 644 PRO B O 1
ATOM 12059 N N . GLY B 1 645 ? -0.355 -6.078 -11.188 1 94.12 645 GLY B N 1
ATOM 12060 C CA . GLY B 1 645 ? 0.114 -6.477 -9.867 1 94.12 645 GLY B CA 1
ATOM 12061 C C . GLY B 1 645 ? 0.392 -7.961 -9.758 1 94.12 645 GLY B C 1
ATOM 12062 O O . GLY B 1 645 ? 1.242 -8.383 -8.969 1 94.12 645 GLY B O 1
ATOM 12063 N N . TYR B 1 646 ? -0.314 -8.695 -10.523 1 96.38 646 TYR B N 1
ATOM 12064 C CA . TYR B 1 646 ? -0.097 -10.141 -10.5 1 96.38 646 TYR B CA 1
ATOM 12065 C C . TYR B 1 646 ? 1.262 -10.492 -11.094 1 96.38 646 TYR B C 1
ATOM 12067 O O . TYR B 1 646 ? 2.01 -11.289 -10.523 1 96.38 646 TYR B O 1
ATOM 12075 N N . ALA B 1 647 ? 1.603 -9.945 -12.211 1 94.12 647 ALA B N 1
ATOM 12076 C CA . ALA B 1 647 ? 2.916 -10.133 -12.82 1 94.12 647 ALA B CA 1
ATOM 12077 C C . ALA B 1 647 ? 4.027 -9.664 -11.883 1 94.12 647 ALA B C 1
ATOM 12079 O O . ALA B 1 647 ? 5.066 -10.32 -11.773 1 94.12 647 ALA B O 1
ATOM 12080 N N . ALA B 1 648 ? 3.744 -8.609 -11.211 1 93.88 648 ALA B N 1
ATOM 12081 C CA . ALA B 1 648 ? 4.719 -8.07 -10.273 1 93.88 648 ALA B CA 1
ATOM 12082 C C . ALA B 1 648 ? 4.945 -9.023 -9.102 1 93.88 648 ALA B C 1
ATOM 12084 O O . ALA B 1 648 ? 6.082 -9.227 -8.672 1 93.88 648 ALA B O 1
ATOM 12085 N N . LEU B 1 649 ? 3.863 -9.547 -8.609 1 94.38 649 LEU B N 1
ATOM 12086 C CA . LEU B 1 649 ? 3.941 -10.484 -7.496 1 94.38 649 LEU B CA 1
ATOM 12087 C C . LEU B 1 649 ? 4.777 -11.703 -7.867 1 94.38 649 LEU B C 1
ATOM 12089 O O . LEU B 1 649 ? 5.645 -12.125 -7.094 1 94.38 649 LEU B O 1
ATOM 12093 N N . LEU B 1 650 ? 4.59 -12.234 -9.023 1 94.19 650 LEU B N 1
ATOM 12094 C CA . LEU B 1 650 ? 5.297 -13.43 -9.484 1 94.19 650 LEU B CA 1
ATOM 12095 C C . LEU B 1 650 ? 6.754 -13.109 -9.797 1 94.19 650 LEU B C 1
ATOM 12097 O O . LEU B 1 650 ? 7.641 -13.938 -9.57 1 94.19 650 LEU B O 1
ATOM 12101 N N . GLY B 1 651 ? 6.992 -11.922 -10.266 1 91.38 651 GLY B N 1
ATOM 12102 C CA . GLY B 1 651 ? 8.305 -11.57 -10.789 1 91.38 651 GLY B CA 1
ATOM 12103 C C . GLY B 1 651 ? 9.211 -10.922 -9.758 1 91.38 651 GLY B C 1
ATOM 12104 O O . GLY B 1 651 ? 10.422 -10.82 -9.969 1 91.38 651 GLY B O 1
ATOM 12105 N N . ALA B 1 652 ? 8.633 -10.477 -8.641 1 92.62 652 ALA B N 1
ATOM 12106 C CA . ALA B 1 652 ? 9.438 -9.766 -7.652 1 92.62 652 ALA B CA 1
ATOM 12107 C C . ALA B 1 652 ? 10.57 -10.648 -7.133 1 92.62 652 ALA B C 1
ATOM 12109 O O . ALA B 1 652 ? 11.742 -10.359 -7.359 1 92.62 652 ALA B O 1
ATOM 12110 N N . ILE B 1 653 ? 10.195 -11.742 -6.52 1 92.38 653 ILE B N 1
ATOM 12111 C CA . ILE B 1 653 ? 11.195 -12.672 -6 1 92.38 653 ILE B CA 1
ATOM 12112 C C . ILE B 1 653 ? 10.859 -14.094 -6.434 1 92.38 653 ILE B C 1
ATOM 12114 O O . ILE B 1 653 ? 11.672 -15.008 -6.277 1 92.38 653 ILE B O 1
ATOM 12118 N N . GLY B 1 654 ? 9.773 -14.312 -7.031 1 93.06 654 GLY B N 1
ATOM 12119 C CA . GLY B 1 654 ? 9.219 -15.641 -7.266 1 93.06 654 GLY B CA 1
ATOM 12120 C C . GLY B 1 654 ? 10.102 -16.5 -8.148 1 93.06 654 GLY B C 1
ATOM 12121 O O . GLY B 1 654 ? 10.406 -17.641 -7.801 1 93.06 654 GLY B O 1
ATOM 12122 N N . THR B 1 655 ? 10.508 -16 -9.242 1 90.44 655 THR B N 1
ATOM 12123 C CA . THR B 1 655 ? 11.289 -16.781 -10.188 1 90.44 655 THR B CA 1
ATOM 12124 C C . THR B 1 655 ? 12.648 -17.156 -9.594 1 90.44 655 THR B C 1
ATOM 12126 O O . THR B 1 655 ? 13.195 -18.219 -9.906 1 90.44 655 THR B O 1
ATOM 12129 N N . ALA B 1 656 ? 13.102 -16.312 -8.734 1 93.75 656 ALA B N 1
ATOM 12130 C CA . ALA B 1 656 ? 14.398 -16.562 -8.117 1 93.75 656 ALA B CA 1
ATOM 12131 C C . ALA B 1 656 ? 14.32 -17.703 -7.109 1 93.75 656 ALA B C 1
ATOM 12133 O O . ALA B 1 656 ? 15.344 -18.297 -6.762 1 93.75 656 ALA B O 1
ATOM 12134 N N . LEU B 1 657 ? 13.172 -18.031 -6.691 1 95.75 657 LEU B N 1
ATOM 12135 C CA . LEU B 1 657 ? 12.992 -19.078 -5.691 1 95.75 657 LEU B CA 1
ATOM 12136 C C . LEU B 1 657 ? 13.094 -20.453 -6.324 1 95.75 657 LEU B C 1
ATOM 12138 O O . LEU B 1 657 ? 13.195 -21.469 -5.617 1 95.75 657 LEU B O 1
ATOM 12142 N N . LEU B 1 658 ? 13.117 -20.5 -7.625 1 92.56 658 LEU B N 1
ATOM 12143 C CA . LEU B 1 658 ? 13.07 -21.781 -8.32 1 92.56 658 LEU B CA 1
ATOM 12144 C C . LEU B 1 658 ? 14.438 -22.156 -8.875 1 92.56 658 LEU B C 1
ATOM 12146 O O . LEU B 1 658 ? 15.133 -21.312 -9.453 1 92.56 658 LEU B O 1
ATOM 12150 N N . ASP B 1 659 ? 14.844 -23.375 -8.625 1 91 659 ASP B N 1
ATOM 12151 C CA . ASP B 1 659 ? 15.977 -23.906 -9.367 1 91 659 ASP B CA 1
ATOM 12152 C C . ASP B 1 659 ? 15.57 -24.25 -10.805 1 91 659 ASP B C 1
ATOM 12154 O O . ASP B 1 659 ? 14.383 -24.375 -11.109 1 91 659 ASP B O 1
ATOM 12158 N N . ARG B 1 660 ? 16.562 -24.359 -11.648 1 83.94 660 ARG B N 1
ATOM 12159 C CA . ARG B 1 660 ? 16.266 -24.781 -13.016 1 83.94 660 ARG B CA 1
ATOM 12160 C C . ARG B 1 660 ? 15.891 -26.25 -13.062 1 83.94 660 ARG B C 1
ATOM 12162 O O . ARG B 1 660 ? 16.703 -27.125 -12.742 1 83.94 660 ARG B O 1
ATOM 12169 N N . THR B 1 661 ? 14.602 -26.453 -13.297 1 73.81 661 THR B N 1
ATOM 12170 C CA . THR B 1 661 ? 14.07 -27.812 -13.234 1 73.81 661 THR B CA 1
ATOM 12171 C C . THR B 1 661 ? 13.906 -28.391 -14.633 1 73.81 661 THR B C 1
ATOM 12173 O O . THR B 1 661 ? 13.469 -29.531 -14.789 1 73.81 661 THR B O 1
ATOM 12176 N N . GLY B 1 662 ? 14.164 -27.641 -15.594 1 68.69 662 GLY B N 1
ATOM 12177 C CA . GLY B 1 662 ? 14.047 -28.141 -16.953 1 68.69 662 GLY B CA 1
ATOM 12178 C C . GLY B 1 662 ? 15.047 -27.516 -17.906 1 68.69 662 GLY B C 1
ATOM 12179 O O . GLY B 1 662 ? 15.82 -26.625 -17.516 1 68.69 662 GLY B O 1
ATOM 12180 N N . SER B 1 663 ? 15.086 -28.109 -18.984 1 59.53 663 SER B N 1
ATOM 12181 C CA . SER B 1 663 ? 16.016 -27.656 -20.016 1 59.53 663 SER B CA 1
ATOM 12182 C C . SER B 1 663 ? 15.609 -26.281 -20.562 1 59.53 663 SER B C 1
ATOM 12184 O O . SER B 1 663 ? 16.422 -25.578 -21.156 1 59.53 663 SER B O 1
ATOM 12186 N N . ARG B 1 664 ? 14.289 -25.969 -20.25 1 59.12 664 ARG B N 1
ATOM 12187 C CA . ARG B 1 664 ? 13.789 -24.688 -20.734 1 59.12 664 ARG B CA 1
ATOM 12188 C C . ARG B 1 664 ? 13.875 -23.609 -19.641 1 59.12 664 ARG B C 1
ATOM 12190 O O . ARG B 1 664 ? 13.633 -23.906 -18.469 1 59.12 664 ARG B O 1
ATOM 12197 N N . PRO B 1 665 ? 14.336 -22.344 -19.938 1 61.72 665 PRO B N 1
ATOM 12198 C CA . PRO B 1 665 ? 14.305 -21.266 -18.938 1 61.72 665 PRO B CA 1
ATOM 12199 C C . PRO B 1 665 ? 12.891 -20.953 -18.453 1 61.72 665 PRO B C 1
ATOM 12201 O O . PRO B 1 665 ? 11.922 -21.172 -19.172 1 61.72 665 PRO B O 1
ATOM 12204 N N . ALA B 1 666 ? 12.766 -20.594 -17.234 1 61.28 666 ALA B N 1
ATOM 12205 C CA . ALA B 1 666 ? 11.477 -20.266 -16.641 1 61.28 666 ALA B CA 1
ATOM 12206 C C . ALA B 1 666 ? 10.789 -19.141 -17.391 1 61.28 666 ALA B C 1
ATOM 12208 O O . ALA B 1 666 ? 9.57 -19.156 -17.578 1 61.28 666 ALA B O 1
ATOM 12209 N N . ALA B 1 667 ? 11.445 -17.953 -17.562 1 57.69 667 ALA B N 1
ATOM 12210 C CA . ALA B 1 667 ? 10.898 -16.812 -18.281 1 57.69 667 ALA B CA 1
ATOM 12211 C C . ALA B 1 667 ? 11.352 -16.812 -19.734 1 57.69 667 ALA B C 1
ATOM 12213 O O . ALA B 1 667 ? 12.5 -17.141 -20.047 1 57.69 667 ALA B O 1
ATOM 12214 N N . ARG B 1 668 ? 10.367 -16.391 -20.562 1 49.88 668 ARG B N 1
ATOM 12215 C CA . ARG B 1 668 ? 10.703 -16.266 -21.969 1 49.88 668 ARG B CA 1
ATOM 12216 C C . ARG B 1 668 ? 11.672 -15.109 -22.203 1 49.88 668 ARG B C 1
ATOM 12218 O O . ARG B 1 668 ? 11.586 -14.078 -21.531 1 49.88 668 ARG B O 1
ATOM 12225 N N . GLN B 1 669 ? 13.062 -15.203 -22.281 1 47.53 669 GLN B N 1
ATOM 12226 C CA . GLN B 1 669 ? 14.211 -14.305 -22.359 1 47.53 669 GLN B CA 1
ATOM 12227 C C . GLN B 1 669 ? 13.836 -13 -23.062 1 47.53 669 GLN B C 1
ATOM 12229 O O . GLN B 1 669 ? 13.227 -13.016 -24.125 1 47.53 669 GLN B O 1
ATOM 12234 N N . SER B 1 670 ? 13.531 -11.906 -22.172 1 44.09 670 SER B N 1
ATOM 12235 C CA . SER B 1 670 ? 13.594 -10.617 -22.844 1 44.09 670 SER B CA 1
ATOM 12236 C C . SER B 1 670 ? 15.023 -10.297 -23.281 1 44.09 670 SER B C 1
ATOM 12238 O O . SER B 1 670 ? 15.984 -10.75 -22.656 1 44.09 670 SER B O 1
ATOM 12240 N N . ASP B 1 671 ? 15.273 -9.953 -24.422 1 38.25 671 ASP B N 1
ATOM 12241 C CA . ASP B 1 671 ? 16.531 -9.633 -25.078 1 38.25 671 ASP B CA 1
ATOM 12242 C C . ASP B 1 671 ? 17.422 -8.781 -24.188 1 38.25 671 ASP B C 1
ATOM 12244 O O . ASP B 1 671 ? 18.547 -8.445 -24.562 1 38.25 671 ASP B O 1
ATOM 12248 N N . SER B 1 672 ? 16.938 -7.988 -23.25 1 37.62 672 SER B N 1
ATOM 12249 C CA . SER B 1 672 ? 17.766 -6.855 -22.859 1 37.62 672 SER B CA 1
ATOM 12250 C C . SER B 1 672 ? 18.609 -7.184 -21.641 1 37.62 672 SER B C 1
ATOM 12252 O O . SER B 1 672 ? 19.219 -6.297 -21.047 1 37.62 672 SER B O 1
ATOM 12254 N N . GLY B 1 673 ? 19.266 -8.32 -21.391 1 42.09 673 GLY B N 1
ATOM 12255 C CA . GLY B 1 673 ? 20.344 -8.672 -20.469 1 42.09 673 GLY B CA 1
ATOM 12256 C C . GLY B 1 673 ? 19.938 -8.531 -19 1 42.09 673 GLY B C 1
ATOM 12257 O O . GLY B 1 673 ? 20.703 -8.867 -18.109 1 42.09 673 GLY B O 1
ATOM 12258 N N . GLY B 1 674 ? 19.141 -7.602 -18.469 1 45.62 674 GLY B N 1
ATOM 12259 C CA . GLY B 1 674 ? 18.906 -7.379 -17.047 1 45.62 674 GLY B CA 1
ATOM 12260 C C . GLY B 1 674 ? 17.875 -8.328 -16.469 1 45.62 674 GLY B C 1
ATOM 12261 O O . GLY B 1 674 ? 17.359 -9.203 -17.156 1 45.62 674 GLY B O 1
ATOM 12262 N N . PRO B 1 675 ? 17.922 -8.398 -15.055 1 51.56 675 PRO B N 1
ATOM 12263 C CA . PRO B 1 675 ? 16.922 -9.281 -14.453 1 51.56 675 PRO B CA 1
ATOM 12264 C C . PRO B 1 675 ? 15.547 -9.156 -15.109 1 51.56 675 PRO B C 1
ATOM 12266 O O . PRO B 1 675 ? 15.125 -8.055 -15.477 1 51.56 675 PRO B O 1
ATOM 12269 N N . ASN B 1 676 ? 14.977 -10.227 -15.578 1 55.88 676 ASN B N 1
ATOM 12270 C CA . ASN B 1 676 ? 13.75 -10.297 -16.359 1 55.88 676 ASN B CA 1
ATOM 12271 C C . ASN B 1 676 ? 12.547 -9.805 -15.562 1 55.88 676 ASN B C 1
ATOM 12273 O O . ASN B 1 676 ? 12.203 -10.383 -14.523 1 55.88 676 ASN B O 1
ATOM 12277 N N . VAL B 1 677 ? 12.273 -8.461 -15.539 1 68.5 677 VAL B N 1
ATOM 12278 C CA . VAL B 1 677 ? 11 -7.953 -15.023 1 68.5 677 VAL B CA 1
ATOM 12279 C C . VAL B 1 677 ? 9.844 -8.562 -15.812 1 68.5 677 VAL B C 1
ATOM 12281 O O . VAL B 1 677 ? 9.852 -8.547 -17.047 1 68.5 677 VAL B O 1
ATOM 12284 N N . ILE B 1 678 ? 9.102 -9.469 -15.125 1 78.94 678 ILE B N 1
ATOM 12285 C CA . ILE B 1 678 ? 7.902 -10.031 -15.734 1 78.94 678 ILE B CA 1
ATOM 12286 C C . ILE B 1 678 ? 6.809 -8.969 -15.82 1 78.94 678 ILE B C 1
ATOM 12288 O O . ILE B 1 678 ? 6.359 -8.453 -14.797 1 78.94 678 ILE B O 1
ATOM 12292 N N . ARG B 1 679 ? 6.371 -8.617 -17.031 1 80.25 679 ARG B N 1
ATOM 12293 C CA . ARG B 1 679 ? 5.375 -7.566 -17.219 1 80.25 679 ARG B CA 1
ATOM 12294 C C . ARG B 1 679 ? 3.975 -8.156 -17.344 1 80.25 679 ARG B C 1
ATOM 12296 O O . ARG B 1 679 ? 2.986 -7.484 -17.031 1 80.25 679 ARG B O 1
ATOM 12303 N N . HIS B 1 680 ? 3.979 -9.359 -17.781 1 85.69 680 HIS B N 1
ATOM 12304 C CA . HIS B 1 680 ? 2.734 -10.109 -17.922 1 85.69 680 HIS B CA 1
ATOM 12305 C C . HIS B 1 680 ? 2.959 -11.602 -17.688 1 85.69 680 HIS B C 1
ATOM 12307 O O . HIS B 1 680 ? 4.039 -12.117 -17.984 1 85.69 680 HIS B O 1
ATOM 12313 N N . VAL B 1 681 ? 1.995 -12.266 -17.266 1 85.94 681 VAL B N 1
ATOM 12314 C CA . VAL B 1 681 ? 2.057 -13.672 -16.891 1 85.94 681 VAL B CA 1
ATOM 12315 C C . VAL B 1 681 ? 2.41 -14.523 -18.109 1 85.94 681 VAL B C 1
ATOM 12317 O O . VAL B 1 681 ? 2.998 -15.602 -17.969 1 85.94 681 VAL B O 1
ATOM 12320 N N . ARG B 1 682 ? 2.139 -14.039 -19.234 1 82.38 682 ARG B N 1
ATOM 12321 C CA . ARG B 1 682 ? 2.391 -14.773 -20.469 1 82.38 682 ARG B CA 1
ATOM 12322 C C . ARG B 1 682 ? 3.885 -15 -20.672 1 82.38 682 ARG B C 1
ATOM 12324 O O . ARG B 1 682 ? 4.285 -15.914 -21.391 1 82.38 682 ARG B O 1
ATOM 12331 N N . GLU B 1 683 ? 4.602 -14.266 -19.969 1 84.44 683 GLU B N 1
ATOM 12332 C CA . GLU B 1 683 ? 6.047 -14.391 -20.094 1 84.44 683 GLU B CA 1
ATOM 12333 C C . GLU B 1 683 ? 6.578 -15.547 -19.25 1 84.44 683 GLU B C 1
ATOM 12335 O O . GLU B 1 683 ? 7.707 -16 -19.453 1 84.44 683 GLU B O 1
ATOM 12340 N N . LEU B 1 684 ? 5.738 -16.094 -18.422 1 84.75 684 LEU B N 1
ATOM 12341 C CA . LEU B 1 684 ? 6.102 -17.234 -17.578 1 84.75 684 LEU B CA 1
ATOM 12342 C C . LEU B 1 684 ? 5.43 -18.516 -18.047 1 84.75 684 LEU B C 1
ATOM 12344 O O . LEU B 1 684 ? 4.254 -18.5 -18.422 1 84.75 684 LEU B O 1
ATOM 12348 N N . ARG B 1 685 ? 6.215 -19.516 -18.109 1 81.5 685 ARG B N 1
ATOM 12349 C CA . ARG B 1 685 ? 5.625 -20.812 -18.438 1 81.5 685 ARG B CA 1
ATOM 12350 C C . ARG B 1 685 ? 4.676 -21.266 -17.328 1 81.5 685 ARG B C 1
ATOM 12352 O O . ARG B 1 685 ? 4.715 -20.75 -16.219 1 81.5 685 ARG B O 1
ATOM 12359 N N . ALA B 1 686 ? 3.857 -22.25 -17.656 1 85.81 686 ALA B N 1
ATOM 12360 C CA . ALA B 1 686 ? 2.785 -22.656 -16.766 1 85.81 686 ALA B CA 1
ATOM 12361 C C . ALA B 1 686 ? 3.348 -23.297 -15.484 1 85.81 686 ALA B C 1
ATOM 12363 O O . ALA B 1 686 ? 2.898 -22.969 -14.383 1 85.81 686 ALA B O 1
ATOM 12364 N N . ILE B 1 687 ? 4.305 -24.125 -15.688 1 88.19 687 ILE B N 1
ATOM 12365 C CA . ILE B 1 687 ? 4.793 -24.891 -14.539 1 88.19 687 ILE B CA 1
ATOM 12366 C C . ILE B 1 687 ? 5.531 -23.953 -13.586 1 88.19 687 ILE B C 1
ATOM 12368 O O . ILE B 1 687 ? 5.258 -23.938 -12.383 1 88.19 687 ILE B O 1
ATOM 12372 N N . PRO B 1 688 ? 6.375 -23.062 -14.102 1 90.19 688 PRO B N 1
ATOM 12373 C CA . PRO B 1 688 ? 7.004 -22.094 -13.203 1 90.19 688 PRO B CA 1
ATOM 12374 C C . PRO B 1 688 ? 5.988 -21.156 -12.539 1 90.19 688 PRO B C 1
ATOM 12376 O O . PRO B 1 688 ? 6.164 -20.781 -11.383 1 90.19 688 PRO B O 1
ATOM 12379 N N . ASN B 1 689 ? 5.016 -20.766 -13.25 1 92.56 689 ASN B N 1
ATOM 12380 C CA . ASN B 1 689 ? 3.961 -19.953 -12.656 1 92.56 689 ASN B CA 1
ATOM 12381 C C . ASN B 1 689 ? 3.359 -20.625 -11.422 1 92.56 689 ASN B C 1
ATOM 12383 O O . ASN B 1 689 ? 3.256 -20.016 -10.359 1 92.56 689 ASN B O 1
ATOM 12387 N N . ASN B 1 690 ? 3.004 -21.859 -11.594 1 93.06 690 ASN B N 1
ATOM 12388 C CA . ASN B 1 690 ? 2.41 -22.609 -10.492 1 93.06 690 ASN B CA 1
ATOM 12389 C C . ASN B 1 690 ? 3.414 -22.828 -9.367 1 93.06 690 ASN B C 1
ATOM 12391 O O . ASN B 1 690 ? 3.049 -22.797 -8.188 1 93.06 690 ASN B O 1
ATOM 12395 N N . ALA B 1 691 ? 4.613 -23.078 -9.812 1 94 691 ALA B N 1
ATOM 12396 C CA . ALA B 1 691 ? 5.652 -23.312 -8.812 1 94 691 ALA B CA 1
ATOM 12397 C C . ALA B 1 691 ? 5.883 -22.078 -7.957 1 94 691 ALA B C 1
ATOM 12399 O O . ALA B 1 691 ? 6.105 -22.172 -6.746 1 94 691 ALA B O 1
ATOM 12400 N N . VAL B 1 692 ? 5.871 -20.953 -8.562 1 95.38 692 VAL B N 1
ATOM 12401 C CA . VAL B 1 692 ? 6.051 -19.719 -7.816 1 95.38 692 VAL B CA 1
ATOM 12402 C C . VAL B 1 692 ? 4.91 -19.547 -6.816 1 95.38 692 VAL B C 1
ATOM 12404 O O . VAL B 1 692 ? 5.141 -19.188 -5.66 1 95.38 692 VAL B O 1
ATOM 12407 N N . LEU B 1 693 ? 3.686 -19.766 -7.254 1 96.25 693 LEU B N 1
ATOM 12408 C CA . LEU B 1 693 ? 2.533 -19.672 -6.363 1 96.25 693 LEU B CA 1
ATOM 12409 C C . LEU B 1 693 ? 2.666 -20.625 -5.188 1 96.25 693 LEU B C 1
ATOM 12411 O O . LEU B 1 693 ? 2.318 -20.281 -4.055 1 96.25 693 LEU B O 1
ATOM 12415 N N . GLN B 1 694 ? 3.189 -21.766 -5.531 1 95.06 694 GLN B N 1
ATOM 12416 C CA . GLN B 1 694 ? 3.473 -22.75 -4.488 1 95.06 694 GLN B CA 1
ATOM 12417 C C . GLN B 1 694 ? 4.492 -22.203 -3.49 1 95.06 694 GLN B C 1
ATOM 12419 O O . GLN B 1 694 ? 4.305 -22.328 -2.277 1 95.06 694 GLN B O 1
ATOM 12424 N N . GLN B 1 695 ? 5.453 -21.609 -4.004 1 97.31 695 GLN B N 1
ATOM 12425 C CA . GLN B 1 695 ? 6.531 -21.094 -3.168 1 97.31 695 GLN B CA 1
ATOM 12426 C C . GLN B 1 695 ? 6.078 -19.875 -2.369 1 97.31 695 GLN B C 1
ATOM 12428 O O . GLN B 1 695 ? 6.625 -19.578 -1.304 1 97.31 695 GLN B O 1
ATOM 12433 N N . LEU B 1 696 ? 5.09 -19.203 -2.82 1 97.62 696 LEU B N 1
ATOM 12434 C CA . LEU B 1 696 ? 4.574 -18.047 -2.115 1 97.62 696 LEU B CA 1
ATOM 12435 C C . LEU B 1 696 ? 3.477 -18.438 -1.136 1 97.62 696 LEU B C 1
ATOM 12437 O O . LEU B 1 696 ? 2.975 -17.594 -0.385 1 97.62 696 LEU B O 1
ATOM 12441 N N . GLY B 1 697 ? 3.121 -19.703 -1.176 1 97.44 697 GLY B N 1
ATOM 12442 C CA . GLY B 1 697 ? 2.16 -20.234 -0.227 1 97.44 697 GLY B CA 1
ATOM 12443 C C . GLY B 1 697 ? 0.733 -19.812 -0.515 1 97.44 697 GLY B C 1
ATOM 12444 O O . GLY B 1 697 ? -0.055 -19.609 0.409 1 97.44 697 GLY B O 1
ATOM 12445 N N . PHE B 1 698 ? 0.416 -19.578 -1.726 1 97.44 698 PHE B N 1
ATOM 12446 C CA . PHE B 1 698 ? -0.94 -19.219 -2.125 1 97.44 698 PHE B CA 1
ATOM 12447 C C . PHE B 1 698 ? -1.221 -19.672 -3.553 1 97.44 698 PHE B C 1
ATOM 12449 O O . PHE B 1 698 ? -0.823 -19.016 -4.512 1 97.44 698 PHE B O 1
ATOM 12456 N N . LEU B 1 699 ? -1.957 -20.672 -3.715 1 96.62 699 LEU B N 1
ATOM 12457 C CA . LEU B 1 699 ? -2.186 -21.297 -5.012 1 96.62 699 LEU B CA 1
ATOM 12458 C C . LEU B 1 699 ? -3.42 -20.703 -5.691 1 96.62 699 LEU B C 1
ATOM 12460 O O . LEU B 1 699 ? -4.43 -21.391 -5.852 1 96.62 699 LEU B O 1
ATOM 12464 N N . ALA B 1 700 ? -3.295 -19.594 -6.215 1 96.38 700 ALA B N 1
ATOM 12465 C CA . ALA B 1 700 ? -4.387 -18.781 -6.754 1 96.38 700 ALA B CA 1
ATOM 12466 C C . ALA B 1 700 ? -5.031 -19.469 -7.957 1 96.38 700 ALA B C 1
ATOM 12468 O O . ALA B 1 700 ? -6.238 -19.359 -8.164 1 96.38 700 ALA B O 1
ATOM 12469 N N . THR B 1 701 ? -4.301 -20.203 -8.734 1 94.88 701 THR B N 1
ATOM 12470 C CA . THR B 1 701 ? -4.828 -20.828 -9.945 1 94.88 701 THR B CA 1
ATOM 12471 C C . THR B 1 701 ? -5.871 -21.891 -9.594 1 94.88 701 THR B C 1
ATOM 12473 O O . THR B 1 701 ? -6.641 -22.328 -10.453 1 94.88 701 THR B O 1
ATOM 12476 N N . LEU B 1 702 ? -5.871 -22.312 -8.352 1 95.56 702 LEU B N 1
ATOM 12477 C CA . LEU B 1 702 ? -6.777 -23.375 -7.938 1 95.56 702 LEU B CA 1
ATOM 12478 C C . LEU B 1 702 ? -7.941 -22.812 -7.129 1 95.56 702 LEU B C 1
ATOM 12480 O O . LEU B 1 702 ? -9.008 -23.422 -7.055 1 95.56 702 LEU B O 1
ATOM 12484 N N . THR B 1 703 ? -7.762 -21.625 -6.543 1 95.69 703 THR B N 1
ATOM 12485 C CA . THR B 1 703 ? -8.758 -21.203 -5.562 1 95.69 703 THR B CA 1
ATOM 12486 C C . THR B 1 703 ? -9.414 -19.891 -5.984 1 95.69 703 THR B C 1
ATOM 12488 O O . THR B 1 703 ? -10.57 -19.625 -5.637 1 95.69 703 THR B O 1
ATOM 12491 N N . HIS B 1 704 ? -8.703 -19.047 -6.656 1 96.56 704 HIS B N 1
ATOM 12492 C CA . HIS B 1 704 ? -9.164 -17.688 -6.867 1 96.56 704 HIS B CA 1
ATOM 12493 C C . HIS B 1 704 ? -10.438 -17.656 -7.707 1 96.56 704 HIS B C 1
ATOM 12495 O O . HIS B 1 704 ? -10.531 -18.344 -8.727 1 96.56 704 HIS B O 1
ATOM 12501 N N . GLY B 1 705 ? -11.359 -16.922 -7.32 1 96.38 705 GLY B N 1
ATOM 12502 C CA . GLY B 1 705 ? -12.625 -16.766 -8.016 1 96.38 705 GLY B CA 1
ATOM 12503 C C . GLY B 1 705 ? -13.711 -17.688 -7.492 1 96.38 705 GLY B C 1
ATOM 12504 O O . GLY B 1 705 ? -14.898 -17.453 -7.727 1 96.38 705 GLY B O 1
ATOM 12505 N N . MET B 1 706 ? -13.344 -18.734 -6.777 1 96.44 706 MET B N 1
ATOM 12506 C CA . MET B 1 706 ? -14.297 -19.719 -6.246 1 96.44 706 MET B CA 1
ATOM 12507 C C . MET B 1 706 ? -15.102 -19.109 -5.098 1 96.44 706 MET B C 1
ATOM 12509 O O . MET B 1 706 ? -16.25 -19.484 -4.883 1 96.44 706 MET B O 1
ATOM 12513 N N . GLY B 1 707 ? -14.477 -18.25 -4.367 1 96.06 707 GLY B N 1
ATOM 12514 C CA . GLY B 1 707 ? -15.109 -17.688 -3.184 1 96.06 707 GLY B CA 1
ATOM 12515 C C . GLY B 1 707 ? -16.344 -16.859 -3.502 1 96.06 707 GLY B C 1
ATOM 12516 O O . GLY B 1 707 ? -17.359 -16.969 -2.814 1 96.06 707 GLY B O 1
ATOM 12517 N N . ASP B 1 708 ? -16.234 -16.078 -4.543 1 94.12 708 ASP B N 1
ATOM 12518 C CA . ASP B 1 708 ? -17.359 -15.227 -4.922 1 94.12 708 ASP B CA 1
ATOM 12519 C C . ASP B 1 708 ? -18.609 -16.062 -5.227 1 94.12 708 ASP B C 1
ATOM 12521 O O . ASP B 1 708 ? -19.688 -15.797 -4.691 1 94.12 708 ASP B O 1
ATOM 12525 N N . GLY B 1 709 ? -18.453 -17.062 -6.047 1 93.5 709 GLY B N 1
ATOM 12526 C CA . GLY B 1 709 ? -19.578 -17.906 -6.418 1 93.5 709 GLY B CA 1
ATOM 12527 C C . GLY B 1 709 ? -20.094 -18.75 -5.27 1 93.5 709 GLY B C 1
ATOM 12528 O O . GLY B 1 709 ? -21.297 -18.875 -5.066 1 93.5 709 GLY B O 1
ATOM 12529 N N . ALA B 1 710 ? -19.188 -19.359 -4.504 1 95.56 710 ALA B N 1
ATOM 12530 C CA . ALA B 1 710 ? -19.562 -20.234 -3.398 1 95.56 710 ALA B CA 1
ATOM 12531 C C . ALA B 1 710 ? -20.344 -19.469 -2.326 1 95.56 710 ALA B C 1
ATOM 12533 O O . ALA B 1 710 ? -21.281 -20 -1.726 1 95.56 710 ALA B O 1
ATOM 12534 N N . SER B 1 711 ? -19.938 -18.266 -2.092 1 93.94 711 SER B N 1
ATOM 12535 C CA . SER B 1 711 ? -20.516 -17.469 -1.006 1 93.94 711 SER B CA 1
ATOM 12536 C C . SER B 1 711 ? -21.922 -16.984 -1.355 1 93.94 711 SER B C 1
ATOM 12538 O O . SER B 1 711 ? -22.703 -16.656 -0.466 1 93.94 711 SER B O 1
ATOM 12540 N N . ARG B 1 712 ? -22.25 -16.906 -2.607 1 91.94 712 ARG B N 1
ATOM 12541 C CA . ARG B 1 712 ? -23.578 -16.469 -3.025 1 91.94 712 ARG B CA 1
ATOM 12542 C C . ARG B 1 712 ? -24.641 -17.5 -2.641 1 91.94 712 ARG B C 1
ATOM 12544 O O . ARG B 1 712 ? -25.766 -17.141 -2.287 1 91.94 712 ARG B O 1
ATOM 12551 N N . GLU B 1 713 ? -24.25 -18.828 -2.746 1 93.12 713 GLU B N 1
ATOM 12552 C CA . GLU B 1 713 ? -25.141 -19.922 -2.361 1 93.12 713 GLU B CA 1
ATOM 12553 C C . GLU B 1 713 ? -24.391 -20.984 -1.569 1 93.12 713 GLU B C 1
ATOM 12555 O O . GLU B 1 713 ? -24.266 -22.125 -2.023 1 93.12 713 GLU B O 1
ATOM 12560 N N . PRO B 1 714 ? -24.078 -20.719 -0.359 1 91.62 714 PRO B N 1
ATOM 12561 C CA . PRO B 1 714 ? -23.234 -21.625 0.428 1 91.62 714 PRO B CA 1
ATOM 12562 C C . PRO B 1 714 ? -23.906 -22.969 0.679 1 91.62 714 PRO B C 1
ATOM 12564 O O . PRO B 1 714 ? -23.219 -24 0.739 1 91.62 714 PRO B O 1
ATOM 12567 N N . ASP B 1 715 ? -25.234 -22.953 0.728 1 92.06 715 ASP B N 1
ATOM 12568 C CA . ASP B 1 715 ? -25.953 -24.203 0.988 1 92.06 715 ASP B CA 1
ATOM 12569 C C . ASP B 1 715 ? -25.891 -25.125 -0.225 1 92.06 715 ASP B C 1
ATOM 12571 O O . ASP B 1 715 ? -25.688 -26.328 -0.083 1 92.06 715 ASP B O 1
ATOM 12575 N N . THR B 1 716 ? -26.125 -24.531 -1.362 1 93.19 716 THR B N 1
ATOM 12576 C CA . THR B 1 716 ? -26.031 -25.312 -2.59 1 93.19 716 THR B CA 1
ATOM 12577 C C . THR B 1 716 ? -24.609 -25.859 -2.785 1 93.19 716 THR B C 1
ATOM 12579 O O . THR B 1 716 ? -24.422 -27 -3.213 1 93.19 716 THR B O 1
ATOM 12582 N N . PHE B 1 717 ? -23.625 -25.062 -2.469 1 94.88 717 PHE B N 1
ATOM 12583 C CA . PHE B 1 717 ? -22.219 -25.453 -2.551 1 94.88 717 PHE B CA 1
ATOM 12584 C C . PHE B 1 717 ? -21.953 -26.672 -1.664 1 94.88 717 PHE B C 1
ATOM 12586 O O . PHE B 1 717 ? -21.375 -27.656 -2.117 1 94.88 717 PHE B O 1
ATOM 12593 N N . ALA B 1 718 ? -22.422 -26.625 -0.474 1 91.81 718 ALA B N 1
ATOM 12594 C CA . ALA B 1 718 ? -22.219 -27.703 0.488 1 91.81 718 ALA B CA 1
ATOM 12595 C C . ALA B 1 718 ? -22.969 -28.969 0.061 1 91.81 718 ALA B C 1
ATOM 12597 O O . ALA B 1 718 ? -22.453 -30.078 0.228 1 91.81 718 ALA B O 1
ATOM 12598 N N . ASP B 1 719 ? -24.141 -28.719 -0.454 1 92.56 719 ASP B N 1
ATOM 12599 C CA . ASP B 1 719 ? -24.953 -29.844 -0.891 1 92.56 719 ASP B CA 1
ATOM 12600 C C . ASP B 1 719 ? -24.297 -30.594 -2.045 1 92.56 719 ASP B C 1
ATOM 12602 O O . ASP B 1 719 ? -24.25 -31.812 -2.051 1 92.56 719 ASP B O 1
ATOM 12606 N N . LEU B 1 720 ? -23.75 -29.906 -3.02 1 93.06 720 LEU B N 1
ATOM 12607 C CA . LEU B 1 720 ? -23.078 -30.547 -4.148 1 93.06 720 LEU B CA 1
ATOM 12608 C C . LEU B 1 720 ? -21.812 -31.25 -3.691 1 93.06 720 LEU B C 1
ATOM 12610 O O . LEU B 1 720 ? -21.453 -32.312 -4.215 1 93.06 720 LEU B O 1
ATOM 12614 N N . LEU B 1 721 ? -21.109 -30.703 -2.775 1 92.44 721 LEU B N 1
ATOM 12615 C CA . LEU B 1 721 ? -19.906 -31.328 -2.242 1 92.44 721 LEU B CA 1
ATOM 12616 C C . LEU B 1 721 ? -20.234 -32.688 -1.614 1 92.44 721 LEU B C 1
ATOM 12618 O O . LEU B 1 721 ? -19.422 -33.594 -1.686 1 92.44 721 LEU B O 1
ATOM 12622 N N . ARG B 1 722 ? -21.406 -32.75 -1.129 1 90.88 722 ARG B N 1
ATOM 12623 C CA . ARG B 1 722 ? -21.781 -33.969 -0.432 1 90.88 722 ARG B CA 1
ATOM 12624 C C . ARG B 1 722 ? -22.359 -35 -1.404 1 90.88 722 ARG B C 1
ATOM 12626 O O . ARG B 1 722 ? -22.047 -36.188 -1.305 1 90.88 722 ARG B O 1
ATOM 12633 N N . ARG B 1 723 ? -23.094 -34.531 -2.35 1 91.38 723 ARG B N 1
ATOM 12634 C CA . ARG B 1 723 ? -23.938 -35.469 -3.104 1 91.38 723 ARG B CA 1
ATOM 12635 C C . ARG B 1 723 ? -23.344 -35.75 -4.477 1 91.38 723 ARG B C 1
ATOM 12637 O O . ARG B 1 723 ? -23.688 -36.75 -5.117 1 91.38 723 ARG B O 1
ATOM 12644 N N . SER B 1 724 ? -22.562 -34.906 -4.977 1 93.62 724 SER B N 1
ATOM 12645 C CA . SER B 1 724 ? -22.047 -35.062 -6.336 1 93.62 724 SER B CA 1
ATOM 12646 C C . SER B 1 724 ? -20.625 -35.562 -6.328 1 93.62 724 SER B C 1
ATOM 12648 O O . SER B 1 724 ? -19.688 -34.844 -5.977 1 93.62 724 SER B O 1
ATOM 12650 N N . PRO B 1 725 ? -20.391 -36.781 -6.766 1 92.19 725 PRO B N 1
ATOM 12651 C CA . PRO B 1 725 ? -19.016 -37.281 -6.848 1 92.19 725 PRO B CA 1
ATOM 12652 C C . PRO B 1 725 ? -18.141 -36.469 -7.801 1 92.19 725 PRO B C 1
ATOM 12654 O O . PRO B 1 725 ? -16.984 -36.188 -7.496 1 92.19 725 PRO B O 1
ATOM 12657 N N . ARG B 1 726 ? -18.703 -36.031 -8.969 1 93.75 726 ARG B N 1
ATOM 12658 C CA . ARG B 1 726 ? -17.953 -35.25 -9.938 1 93.75 726 ARG B CA 1
ATOM 12659 C C . ARG B 1 726 ? -17.547 -33.906 -9.344 1 93.75 726 ARG B C 1
ATOM 12661 O O . ARG B 1 726 ? -16.406 -33.469 -9.508 1 93.75 726 ARG B O 1
ATOM 12668 N N . PHE B 1 727 ? -18.469 -33.281 -8.625 1 94.81 727 PHE B N 1
ATOM 12669 C CA . PHE B 1 727 ? -18.203 -31.984 -8.008 1 94.81 727 PHE B CA 1
ATOM 12670 C C . PHE B 1 727 ? -17.188 -32.125 -6.875 1 94.81 727 PHE B C 1
ATOM 12672 O O . PHE B 1 727 ? -16.266 -31.328 -6.762 1 94.81 727 PHE B O 1
ATOM 12679 N N . ARG B 1 728 ? -17.375 -33.094 -6.121 1 93.94 728 ARG B N 1
ATOM 12680 C CA . ARG B 1 728 ? -16.469 -33.375 -5.008 1 93.94 728 ARG B CA 1
ATOM 12681 C C . ARG B 1 728 ? -15.055 -33.656 -5.512 1 93.94 728 ARG B C 1
ATOM 12683 O O . ARG B 1 728 ? -14.078 -33.188 -4.926 1 93.94 728 ARG B O 1
ATOM 12690 N N . ASN B 1 729 ? -14.938 -34.438 -6.562 1 94.06 729 ASN B N 1
ATOM 12691 C CA . ASN B 1 729 ? -13.648 -34.719 -7.172 1 94.06 729 ASN B CA 1
ATOM 12692 C C . ASN B 1 729 ? -12.961 -33.469 -7.688 1 94.06 729 ASN B C 1
ATOM 12694 O O . ASN B 1 729 ? -11.75 -33.312 -7.539 1 94.06 729 ASN B O 1
ATOM 12698 N N . ALA B 1 730 ? -13.711 -32.594 -8.227 1 94.06 730 ALA B N 1
ATOM 12699 C CA . ALA B 1 730 ? -13.172 -31.344 -8.711 1 94.06 730 ALA B CA 1
ATOM 12700 C C . ALA B 1 730 ? -12.734 -30.453 -7.551 1 94.06 730 ALA B C 1
ATOM 12702 O O . ALA B 1 730 ? -11.68 -29.812 -7.609 1 94.06 730 ALA B O 1
ATOM 12703 N N . MET B 1 731 ? -13.5 -30.438 -6.484 1 94.69 731 MET B N 1
ATOM 12704 C CA . MET B 1 731 ? -13.234 -29.578 -5.344 1 94.69 731 MET B CA 1
ATOM 12705 C C . MET B 1 731 ? -12.07 -30.109 -4.508 1 94.69 731 MET B C 1
ATOM 12707 O O . MET B 1 731 ? -11.539 -29.391 -3.654 1 94.69 731 MET B O 1
ATOM 12711 N N . ALA B 1 732 ? -11.695 -31.328 -4.777 1 94.06 732 ALA B N 1
ATOM 12712 C CA . ALA B 1 732 ? -10.516 -31.859 -4.094 1 94.06 732 ALA B CA 1
ATOM 12713 C C . ALA B 1 732 ? -9.289 -31 -4.375 1 94.06 732 ALA B C 1
ATOM 12715 O O . ALA B 1 732 ? -8.43 -30.844 -3.504 1 94.06 732 ALA B O 1
ATOM 12716 N N . PHE B 1 733 ? -9.234 -30.438 -5.535 1 94.38 733 PHE B N 1
ATOM 12717 C CA . PHE B 1 733 ? -8.133 -29.547 -5.891 1 94.38 733 PHE B CA 1
ATOM 12718 C C . PHE B 1 733 ? -8.156 -28.281 -5.031 1 94.38 733 PHE B C 1
ATOM 12720 O O . PHE B 1 733 ? -7.117 -27.844 -4.531 1 94.38 733 PHE B O 1
ATOM 12727 N N . VAL B 1 734 ? -9.297 -27.719 -4.879 1 95.38 734 VAL B N 1
ATOM 12728 C CA . VAL B 1 734 ? -9.445 -26.5 -4.098 1 95.38 734 VAL B CA 1
ATOM 12729 C C . VAL B 1 734 ? -9.102 -26.781 -2.635 1 95.38 734 VAL B C 1
ATOM 12731 O O . VAL B 1 734 ? -8.406 -26 -1.993 1 95.38 734 VAL B O 1
ATOM 12734 N N . ARG B 1 735 ? -9.594 -27.906 -2.164 1 94.06 735 ARG B N 1
ATOM 12735 C CA . ARG B 1 735 ? -9.312 -28.312 -0.792 1 94.06 735 ARG B CA 1
ATOM 12736 C C . ARG B 1 735 ? -7.809 -28.453 -0.562 1 94.06 735 ARG B C 1
ATOM 12738 O O . ARG B 1 735 ? -7.277 -27.953 0.434 1 94.06 735 ARG B O 1
ATOM 12745 N N . ALA B 1 736 ? -7.141 -29.156 -1.487 1 93.94 736 ALA B N 1
ATOM 12746 C CA . ALA B 1 736 ? -5.695 -29.344 -1.375 1 93.94 736 ALA B CA 1
ATOM 12747 C C . ALA B 1 736 ? -4.961 -28.016 -1.462 1 93.94 736 ALA B C 1
ATOM 12749 O O . ALA B 1 736 ? -3.945 -27.812 -0.789 1 93.94 736 ALA B O 1
ATOM 12750 N N . ALA B 1 737 ? -5.434 -27.156 -2.309 1 95.25 737 ALA B N 1
ATOM 12751 C CA . ALA B 1 737 ? -4.832 -25.828 -2.447 1 95.25 737 ALA B CA 1
ATOM 12752 C C . ALA B 1 737 ? -4.938 -25.031 -1.146 1 95.25 737 ALA B C 1
ATOM 12754 O O . ALA B 1 737 ? -4.02 -24.297 -0.784 1 95.25 737 ALA B O 1
ATOM 12755 N N . LEU B 1 738 ? -6.051 -25.125 -0.472 1 94.69 738 LEU B N 1
ATOM 12756 C CA . LEU B 1 738 ? -6.238 -24.438 0.799 1 94.69 738 LEU B CA 1
ATOM 12757 C C . LEU B 1 738 ? -5.25 -24.938 1.845 1 94.69 738 LEU B C 1
ATOM 12759 O O . LEU B 1 738 ? -4.777 -24.172 2.682 1 94.69 738 LEU B O 1
ATOM 12763 N N . ARG B 1 739 ? -4.883 -26.188 1.758 1 94.12 739 ARG B N 1
ATOM 12764 C CA . ARG B 1 739 ? -3.916 -26.781 2.672 1 94.12 739 ARG B CA 1
ATOM 12765 C C . ARG B 1 739 ? -2.527 -26.188 2.461 1 94.12 739 ARG B C 1
ATOM 12767 O O . ARG B 1 739 ? -1.729 -26.109 3.396 1 94.12 739 ARG B O 1
ATOM 12774 N N . CYS B 1 740 ? -2.258 -25.766 1.262 1 95.81 740 CYS B N 1
ATOM 12775 C CA . CYS B 1 740 ? -0.931 -25.266 0.916 1 95.81 740 CYS B CA 1
ATOM 12776 C C . CYS B 1 740 ? -0.937 -23.75 0.793 1 95.81 740 CYS B C 1
ATOM 12778 O O . CYS B 1 740 ? 0.046 -23.156 0.344 1 95.81 740 CYS B O 1
ATOM 12780 N N . SER B 1 741 ? -2.082 -23.141 1.123 1 96.19 741 SER B N 1
ATOM 12781 C CA . SER B 1 741 ? -2.207 -21.688 1.027 1 96.19 741 SER B CA 1
ATOM 12782 C C . SER B 1 741 ? -2.521 -21.062 2.385 1 96.19 741 SER B C 1
ATOM 12784 O O . SER B 1 741 ? -3.334 -21.609 3.145 1 96.19 741 SER B O 1
ATOM 12786 N N . ASP B 1 742 ? -1.831 -20.031 2.67 1 96.44 742 ASP B N 1
ATOM 12787 C CA . ASP B 1 742 ? -2.057 -19.281 3.895 1 96.44 742 ASP B CA 1
ATOM 12788 C C . ASP B 1 742 ? -1.942 -17.781 3.637 1 96.44 742 ASP B C 1
ATOM 12790 O O . ASP B 1 742 ? -0.867 -17.281 3.291 1 96.44 742 ASP B O 1
ATOM 12794 N N . PRO B 1 743 ? -3.016 -17.047 3.861 1 93.62 743 PRO B N 1
ATOM 12795 C CA . PRO B 1 743 ? -2.98 -15.609 3.6 1 93.62 743 PRO B CA 1
ATOM 12796 C C . PRO B 1 743 ? -1.904 -14.891 4.406 1 93.62 743 PRO B C 1
ATOM 12798 O O . PRO B 1 743 ? -1.323 -13.906 3.934 1 93.62 743 PRO B O 1
ATOM 12801 N N . ASP B 1 744 ? -1.608 -15.32 5.594 1 94.25 744 ASP B N 1
ATOM 12802 C CA . ASP B 1 744 ? -0.592 -14.68 6.422 1 94.25 744 ASP B CA 1
ATOM 12803 C C . ASP B 1 744 ? 0.801 -14.867 5.828 1 94.25 744 ASP B C 1
ATOM 12805 O O . ASP B 1 744 ? 1.661 -13.992 5.953 1 94.25 744 ASP B O 1
ATOM 12809 N N . VAL B 1 745 ? 1 -15.977 5.227 1 97.31 745 VAL B N 1
ATOM 12810 C CA . VAL B 1 745 ? 2.273 -16.234 4.566 1 97.31 745 VAL B CA 1
ATOM 12811 C C . VAL B 1 745 ? 2.439 -15.312 3.367 1 97.31 745 VAL B C 1
ATOM 12813 O O . VAL B 1 745 ? 3.463 -14.633 3.236 1 97.31 745 VAL B O 1
ATOM 12816 N N . LEU B 1 746 ? 1.423 -15.273 2.518 1 97.5 746 LEU B N 1
ATOM 12817 C CA . LEU B 1 746 ? 1.496 -14.383 1.36 1 97.5 746 LEU B CA 1
ATOM 12818 C C . LEU B 1 746 ? 1.664 -12.93 1.796 1 97.5 746 LEU B C 1
ATOM 12820 O O . LEU B 1 746 ? 2.422 -12.18 1.18 1 97.5 746 LEU B O 1
ATOM 12824 N N . ARG B 1 747 ? 0.992 -12.594 2.818 1 95.81 747 ARG B N 1
ATOM 12825 C CA . ARG B 1 747 ? 1.12 -11.25 3.373 1 95.81 747 ARG B CA 1
ATOM 12826 C C . ARG B 1 747 ? 2.557 -10.969 3.801 1 95.81 747 ARG B C 1
ATOM 12828 O O . ARG B 1 747 ? 3.045 -9.852 3.65 1 95.81 747 ARG B O 1
ATOM 12835 N N . GLY B 1 748 ? 3.193 -11.922 4.402 1 97.19 748 GLY B N 1
ATOM 12836 C CA . GLY B 1 748 ? 4.586 -11.766 4.793 1 97.19 748 GLY B CA 1
ATOM 12837 C C . GLY B 1 748 ? 5.496 -11.414 3.629 1 97.19 748 GLY B C 1
ATOM 12838 O O . GLY B 1 748 ? 6.34 -10.523 3.738 1 97.19 748 GLY B O 1
ATOM 12839 N N . TYR B 1 749 ? 5.301 -12.102 2.516 1 97.88 749 TYR B N 1
ATOM 12840 C CA . TYR B 1 749 ? 6.117 -11.836 1.336 1 97.88 749 TYR B CA 1
ATOM 12841 C C . TYR B 1 749 ? 5.824 -10.453 0.766 1 97.88 749 TYR B C 1
ATOM 12843 O O . TYR B 1 749 ? 6.746 -9.711 0.421 1 97.88 749 TYR B O 1
ATOM 12851 N N . VAL B 1 750 ? 4.566 -10.109 0.69 1 96.75 750 VAL B N 1
ATOM 12852 C CA . VAL B 1 750 ? 4.168 -8.82 0.125 1 96.75 750 VAL B CA 1
ATOM 12853 C C . VAL B 1 750 ? 4.641 -7.688 1.031 1 96.75 750 VAL B C 1
ATOM 12855 O O . VAL B 1 750 ? 5.141 -6.668 0.55 1 96.75 750 VAL B O 1
ATOM 12858 N N . ALA B 1 751 ? 4.484 -7.902 2.342 1 96.38 751 ALA B N 1
ATOM 12859 C CA . ALA B 1 751 ? 4.906 -6.898 3.312 1 96.38 751 ALA B CA 1
ATOM 12860 C C . ALA B 1 751 ? 6.418 -6.688 3.264 1 96.38 751 ALA B C 1
ATOM 12862 O O . ALA B 1 751 ? 6.906 -5.578 3.494 1 96.38 751 ALA B O 1
ATOM 12863 N N . SER B 1 752 ? 7.137 -7.719 2.977 1 97.38 752 SER B N 1
ATOM 12864 C CA . SER B 1 752 ? 8.586 -7.609 2.883 1 97.38 752 SER B CA 1
ATOM 12865 C C . SER B 1 752 ? 9 -6.668 1.754 1 97.38 752 SER B C 1
ATOM 12867 O O . SER B 1 752 ? 10.062 -6.047 1.812 1 97.38 752 SER B O 1
ATOM 12869 N N . LEU B 1 753 ? 8.125 -6.527 0.76 1 96.44 753 LEU B N 1
ATOM 12870 C CA . LEU B 1 753 ? 8.406 -5.652 -0.374 1 96.44 753 LEU B CA 1
ATOM 12871 C C . LEU B 1 753 ? 7.965 -4.223 -0.082 1 96.44 753 LEU B C 1
ATOM 12873 O O . LEU B 1 753 ? 8.18 -3.324 -0.901 1 96.44 753 LEU B O 1
ATOM 12877 N N . ASP B 1 754 ? 7.395 -4 1.071 1 95.25 754 ASP B N 1
ATOM 12878 C CA . ASP B 1 754 ? 6.879 -2.695 1.477 1 95.25 754 ASP B CA 1
ATOM 12879 C C . ASP B 1 754 ? 7.902 -1.939 2.324 1 95.25 754 ASP B C 1
ATOM 12881 O O . ASP B 1 754 ? 8.211 -2.354 3.441 1 95.25 754 ASP B O 1
ATOM 12885 N N . PRO B 1 755 ? 8.383 -0.749 1.827 1 96.69 755 PRO B N 1
ATOM 12886 C CA . PRO B 1 755 ? 9.312 0.041 2.637 1 96.69 755 PRO B CA 1
ATOM 12887 C C . PRO B 1 755 ? 8.758 0.363 4.023 1 96.69 755 PRO B C 1
ATOM 12889 O O . PRO B 1 755 ? 9.523 0.478 4.984 1 96.69 755 PRO B O 1
ATOM 12892 N N . GLY B 1 756 ? 7.461 0.508 4.121 1 94.62 756 GLY B N 1
ATOM 12893 C CA . GLY B 1 756 ? 6.832 0.837 5.391 1 94.62 756 GLY B CA 1
ATOM 12894 C C . GLY B 1 756 ? 7.113 -0.182 6.48 1 94.62 756 GLY B C 1
ATOM 12895 O O . GLY B 1 756 ? 7.324 0.182 7.637 1 94.62 756 GLY B O 1
ATOM 12896 N N . MET B 1 757 ? 7.125 -1.433 6.094 1 94.75 757 MET B N 1
ATOM 12897 C CA . MET B 1 757 ? 7.406 -2.496 7.051 1 94.75 757 MET B CA 1
ATOM 12898 C C . MET B 1 757 ? 8.812 -2.359 7.617 1 94.75 757 MET B C 1
ATOM 12900 O O . MET B 1 757 ? 9.023 -2.539 8.82 1 94.75 757 MET B O 1
ATOM 12904 N N . TRP B 1 758 ? 9.719 -2.016 6.84 1 97.12 758 TRP B N 1
ATOM 12905 C CA . TRP B 1 758 ? 11.109 -1.861 7.25 1 97.12 758 TRP B CA 1
ATOM 12906 C C . TRP B 1 758 ? 11.289 -0.618 8.117 1 97.12 758 TRP B C 1
ATOM 12908 O O . TRP B 1 758 ? 12.094 -0.614 9.047 1 97.12 758 TRP B O 1
ATOM 12918 N N . LEU B 1 759 ? 10.602 0.458 7.781 1 96.12 759 LEU B N 1
ATOM 12919 C CA . LEU B 1 759 ? 10.625 1.662 8.602 1 96.12 759 LEU B CA 1
ATOM 12920 C C . LEU B 1 759 ? 10.055 1.386 9.984 1 96.12 759 LEU B C 1
ATOM 12922 O O . LEU B 1 759 ? 10.562 1.897 10.992 1 96.12 759 LEU B O 1
ATOM 12926 N N . ASP B 1 760 ? 9 0.604 10.016 1 93.44 760 ASP B N 1
ATOM 12927 C CA . ASP B 1 760 ? 8.43 0.208 11.297 1 93.44 760 ASP B CA 1
ATOM 12928 C C . ASP B 1 760 ? 9.453 -0.552 12.141 1 93.44 760 ASP B C 1
ATOM 12930 O O . ASP B 1 760 ? 9.57 -0.321 13.344 1 93.44 760 ASP B O 1
ATOM 12934 N N . ARG B 1 761 ? 10.117 -1.415 11.5 1 94.19 761 ARG B N 1
ATOM 12935 C CA . ARG B 1 761 ? 11.18 -2.139 12.195 1 94.19 761 ARG B CA 1
ATOM 12936 C C . ARG B 1 761 ? 12.266 -1.187 12.68 1 94.19 761 ARG B C 1
ATOM 12938 O O . ARG B 1 761 ? 12.773 -1.334 13.797 1 94.19 761 ARG B O 1
ATOM 12945 N N . ALA B 1 762 ? 12.641 -0.267 11.805 1 94.62 762 ALA B N 1
ATOM 12946 C CA . ALA B 1 762 ? 13.68 0.705 12.148 1 94.62 762 ALA B CA 1
ATOM 12947 C C . ALA B 1 762 ? 13.273 1.522 13.375 1 94.62 762 ALA B C 1
ATOM 12949 O O . ALA B 1 762 ? 14.109 1.83 14.227 1 94.62 762 ALA B O 1
ATOM 12950 N N . ALA B 1 763 ? 12.016 1.849 13.469 1 90.06 763 ALA B N 1
ATOM 12951 C CA . ALA B 1 763 ? 11.5 2.68 14.562 1 90.06 763 ALA B CA 1
ATOM 12952 C C . ALA B 1 763 ? 11.523 1.921 15.883 1 90.06 763 ALA B C 1
ATOM 12954 O O . ALA B 1 763 ? 11.531 2.531 16.953 1 90.06 763 ALA B O 1
ATOM 12955 N N . HIS B 1 764 ? 11.578 0.581 15.812 1 88.25 764 HIS B N 1
ATOM 12956 C CA . HIS B 1 764 ? 11.375 -0.194 17.031 1 88.25 764 HIS B CA 1
ATOM 12957 C C . HIS B 1 764 ? 12.648 -0.927 17.438 1 88.25 764 HIS B C 1
ATOM 12959 O O . HIS B 1 764 ? 12.734 -1.472 18.547 1 88.25 764 HIS B O 1
ATOM 12965 N N . THR B 1 765 ? 13.586 -0.905 16.547 1 88.5 765 THR B N 1
ATOM 12966 C CA . THR B 1 765 ? 14.789 -1.656 16.859 1 88.5 765 THR B CA 1
ATOM 12967 C C . THR B 1 765 ? 15.641 -0.909 17.891 1 88.5 765 THR B C 1
ATOM 12969 O O . THR B 1 765 ? 15.633 0.324 17.922 1 88.5 765 THR B O 1
ATOM 12972 N N . ARG B 1 766 ? 16.359 -1.686 18.766 1 79.81 766 ARG B N 1
ATOM 12973 C CA . ARG B 1 766 ? 17.219 -1.109 19.797 1 79.81 766 ARG B CA 1
ATOM 12974 C C . ARG B 1 766 ? 18.688 -1.405 19.516 1 79.81 766 ARG B C 1
ATOM 12976 O O . ARG B 1 766 ? 19.562 -0.943 20.234 1 79.81 766 ARG B O 1
ATOM 12983 N N . ARG B 1 767 ? 18.828 -2.104 18.422 1 84.56 767 ARG B N 1
ATOM 12984 C CA . ARG B 1 767 ? 20.203 -2.438 18.078 1 84.56 767 ARG B CA 1
ATOM 12985 C C . ARG B 1 767 ? 20.891 -1.264 17.391 1 84.56 767 ARG B C 1
ATOM 12987 O O . ARG B 1 767 ? 20.359 -0.701 16.422 1 84.56 767 ARG B O 1
ATOM 12994 N N . ALA B 1 768 ? 22.094 -0.998 17.875 1 83.25 768 ALA B N 1
ATOM 12995 C CA . ALA B 1 768 ? 22.844 0.134 17.344 1 83.25 768 ALA B CA 1
ATOM 12996 C C . ALA B 1 768 ? 23.156 -0.056 15.859 1 83.25 768 ALA B C 1
ATOM 12998 O O . ALA B 1 768 ? 23.516 -1.155 15.43 1 83.25 768 ALA B O 1
ATOM 12999 N N . GLY B 1 769 ? 22.938 0.92 15.062 1 86.25 769 GLY B N 1
ATOM 13000 C CA . GLY B 1 769 ? 23.266 0.906 13.648 1 86.25 769 GLY B CA 1
ATOM 13001 C C . GLY B 1 769 ? 22.188 0.261 12.789 1 86.25 769 GLY B C 1
ATOM 13002 O O . GLY B 1 769 ? 22.141 0.486 11.578 1 86.25 769 GLY B O 1
ATOM 13003 N N . ARG B 1 770 ? 21.359 -0.487 13.422 1 91.06 770 ARG B N 1
ATOM 13004 C CA . ARG B 1 770 ? 20.375 -1.274 12.695 1 91.06 770 ARG B CA 1
ATOM 13005 C C . ARG B 1 770 ? 19.312 -0.375 12.047 1 91.06 770 ARG B C 1
ATOM 13007 O O . ARG B 1 770 ? 18.859 -0.644 10.938 1 91.06 770 ARG B O 1
ATOM 13014 N N . PRO B 1 771 ? 18.906 0.69 12.727 1 91.94 771 PRO B N 1
ATOM 13015 C CA . PRO B 1 771 ? 17.906 1.557 12.094 1 91.94 771 PRO B CA 1
ATOM 13016 C C . PRO B 1 771 ? 18.359 2.098 10.742 1 91.94 771 PRO B C 1
ATOM 13018 O O . PRO B 1 771 ? 17.578 2.125 9.789 1 91.94 771 PRO B O 1
ATOM 13021 N N . ALA B 1 772 ? 19.609 2.414 10.664 1 91.94 772 ALA B N 1
ATOM 13022 C CA . ALA B 1 772 ? 20.141 2.959 9.414 1 91.94 772 ALA B CA 1
ATOM 13023 C C . ALA B 1 772 ? 20.094 1.912 8.305 1 91.94 772 ALA B C 1
ATOM 13025 O O . ALA B 1 772 ? 19.75 2.223 7.16 1 91.94 772 ALA B O 1
ATOM 13026 N N . ALA B 1 773 ? 20.469 0.712 8.656 1 94.88 773 ALA B N 1
ATOM 13027 C CA . ALA B 1 773 ? 20.453 -0.365 7.672 1 94.88 773 ALA B CA 1
ATOM 13028 C C . ALA B 1 773 ? 19.031 -0.639 7.195 1 94.88 773 ALA B C 1
ATOM 13030 O O . ALA B 1 773 ? 18.797 -0.817 5.996 1 94.88 773 ALA B O 1
ATOM 13031 N N . LEU B 1 774 ? 18.109 -0.717 8.141 1 97.31 774 LEU B N 1
ATOM 13032 C CA . LEU B 1 774 ? 16.719 -0.956 7.824 1 97.31 774 LEU B CA 1
ATOM 13033 C C . LEU B 1 774 ? 16.156 0.164 6.953 1 97.31 774 LEU B C 1
ATOM 13035 O O . LEU B 1 774 ? 15.383 -0.091 6.023 1 97.31 774 LEU B O 1
ATOM 13039 N N . MET B 1 775 ? 16.562 1.395 7.223 1 96 775 MET B N 1
ATOM 13040 C CA . MET B 1 775 ? 16.109 2.535 6.434 1 96 775 MET B CA 1
ATOM 13041 C C . MET B 1 775 ? 16.688 2.479 5.02 1 96 775 MET B C 1
ATOM 13043 O O . MET B 1 775 ? 16.031 2.893 4.062 1 96 775 MET B O 1
ATOM 13047 N N . ARG B 1 776 ? 17.891 1.991 4.891 1 95.94 776 ARG B N 1
ATOM 13048 C CA . ARG B 1 776 ? 18.484 1.841 3.566 1 95.94 776 ARG B CA 1
ATOM 13049 C C . ARG B 1 776 ? 17.719 0.801 2.746 1 95.94 776 ARG B C 1
ATOM 13051 O O . ARG B 1 776 ? 17.531 0.971 1.539 1 95.94 776 ARG B O 1
ATOM 13058 N N . VAL B 1 777 ? 17.328 -0.289 3.396 1 97.5 777 VAL B N 1
ATOM 13059 C CA . VAL B 1 777 ? 16.516 -1.284 2.705 1 97.5 777 VAL B CA 1
ATOM 13060 C C . VAL B 1 777 ? 15.203 -0.653 2.25 1 97.5 777 VAL B C 1
ATOM 13062 O O . VAL B 1 777 ? 14.773 -0.85 1.109 1 97.5 777 VAL B O 1
ATOM 13065 N N . ALA B 1 778 ? 14.586 0.088 3.184 1 97.31 778 ALA B N 1
ATOM 13066 C CA . ALA B 1 778 ? 13.328 0.755 2.865 1 97.31 778 ALA B CA 1
ATOM 13067 C C . ALA B 1 778 ? 13.477 1.651 1.64 1 97.31 778 ALA B C 1
ATOM 13069 O O . ALA B 1 778 ? 12.625 1.638 0.746 1 97.31 778 ALA B O 1
ATOM 13070 N N . ARG B 1 779 ? 14.547 2.414 1.597 1 95.38 779 ARG B N 1
ATOM 13071 C CA . ARG B 1 779 ? 14.773 3.324 0.479 1 95.38 779 ARG B CA 1
ATOM 13072 C C . ARG B 1 779 ? 14.961 2.557 -0.824 1 95.38 779 ARG B C 1
ATOM 13074 O O . ARG B 1 779 ? 14.43 2.945 -1.864 1 95.38 779 ARG B O 1
ATOM 13081 N N . ALA B 1 780 ? 15.719 1.492 -0.753 1 95.56 780 ALA B N 1
ATOM 13082 C CA . ALA B 1 780 ? 15.961 0.677 -1.94 1 95.56 780 ALA B CA 1
ATOM 13083 C C . ALA B 1 780 ? 14.664 0.066 -2.461 1 95.56 780 ALA B C 1
ATOM 13085 O O . ALA B 1 780 ? 14.453 -0.027 -3.674 1 95.56 780 ALA B O 1
ATOM 13086 N N . LEU B 1 781 ? 13.82 -0.368 -1.581 1 96.12 781 LEU B N 1
ATOM 13087 C CA . LEU B 1 781 ? 12.539 -0.957 -1.964 1 96.12 781 LEU B CA 1
ATOM 13088 C C . LEU B 1 781 ? 11.617 0.096 -2.564 1 96.12 781 LEU B C 1
ATOM 13090 O O . LEU B 1 781 ? 10.82 -0.208 -3.453 1 96.12 781 LEU B O 1
ATOM 13094 N N . GLU B 1 782 ? 11.648 1.317 -1.982 1 93.88 782 GLU B N 1
ATOM 13095 C CA . GLU B 1 782 ? 10.859 2.41 -2.543 1 93.88 782 GLU B CA 1
ATOM 13096 C C . GLU B 1 782 ? 11.188 2.627 -4.016 1 93.88 782 GLU B C 1
ATOM 13098 O O . GLU B 1 782 ? 10.289 2.895 -4.824 1 93.88 782 GLU B O 1
ATOM 13103 N N . ASP B 1 783 ? 12.398 2.439 -4.359 1 91.44 783 ASP B N 1
ATOM 13104 C CA . ASP B 1 783 ? 12.867 2.652 -5.727 1 91.44 783 ASP B CA 1
ATOM 13105 C C . ASP B 1 783 ? 12.383 1.54 -6.652 1 91.44 783 ASP B C 1
ATOM 13107 O O . ASP B 1 783 ? 12.227 1.75 -7.859 1 91.44 783 ASP B O 1
ATOM 13111 N N . LEU B 1 784 ? 12.141 0.37 -6.098 1 90 784 LEU B N 1
ATOM 13112 C CA . LEU B 1 784 ? 11.664 -0.759 -6.891 1 90 784 LEU B CA 1
ATOM 13113 C C . LEU B 1 784 ? 10.227 -0.543 -7.34 1 90 784 LEU B C 1
ATOM 13115 O O . LEU B 1 784 ? 9.805 -1.069 -8.375 1 90 784 LEU B O 1
ATOM 13119 N N . GLY B 1 785 ? 9.359 0.162 -6.57 1 89.44 785 GLY B N 1
ATOM 13120 C CA . GLY B 1 785 ? 8.008 0.541 -6.953 1 89.44 785 GLY B CA 1
ATOM 13121 C C . GLY B 1 785 ? 7.059 -0.638 -7.023 1 89.44 785 GLY B C 1
ATOM 13122 O O . GLY B 1 785 ? 6.176 -0.678 -7.883 1 89.44 785 GLY B O 1
ATOM 13123 N N . LEU B 1 786 ? 7.215 -1.688 -6.168 1 91.81 786 LEU B N 1
ATOM 13124 C CA . LEU B 1 786 ? 6.418 -2.904 -6.254 1 91.81 786 LEU B CA 1
ATOM 13125 C C . LEU B 1 786 ? 5.355 -2.938 -5.16 1 91.81 786 LEU B C 1
ATOM 13127 O O . LEU B 1 786 ? 4.438 -3.76 -5.203 1 91.81 786 LEU B O 1
ATOM 13131 N N . THR B 1 787 ? 5.332 -2.023 -4.273 1 91.12 787 THR B N 1
ATOM 13132 C CA . THR B 1 787 ? 4.492 -2.088 -3.082 1 91.12 787 THR B CA 1
ATOM 13133 C C . THR B 1 787 ? 3.018 -1.977 -3.453 1 91.12 787 THR B C 1
ATOM 13135 O O . THR B 1 787 ? 2.219 -2.855 -3.119 1 91.12 787 THR B O 1
ATOM 13138 N N . ASP B 1 788 ? 2.615 -0.956 -4.191 1 90.94 788 ASP B N 1
ATOM 13139 C CA . ASP B 1 788 ? 1.206 -0.669 -4.445 1 90.94 788 ASP B CA 1
ATOM 13140 C C . ASP B 1 788 ? 0.568 -1.763 -5.301 1 90.94 788 ASP B C 1
ATOM 13142 O O . ASP B 1 788 ? -0.479 -2.307 -4.941 1 90.94 788 ASP B O 1
ATOM 13146 N N . PRO B 1 789 ? 1.264 -2.201 -6.375 1 92.81 789 PRO B N 1
ATOM 13147 C CA . PRO B 1 789 ? 0.624 -3.229 -7.199 1 92.81 789 PRO B CA 1
ATOM 13148 C C . PRO B 1 789 ? 0.505 -4.57 -6.477 1 92.81 789 PRO B C 1
ATOM 13150 O O . PRO B 1 789 ? -0.514 -5.254 -6.605 1 92.81 789 PRO B O 1
ATOM 13153 N N . THR B 1 790 ? 1.451 -4.973 -5.719 1 95.69 790 THR B N 1
ATOM 13154 C CA . THR B 1 790 ? 1.403 -6.27 -5.051 1 95.69 790 THR B CA 1
ATOM 13155 C C . THR B 1 790 ? 0.374 -6.262 -3.924 1 95.69 790 THR B C 1
ATOM 13157 O O . THR B 1 790 ? -0.301 -7.262 -3.684 1 95.69 790 THR B O 1
ATOM 13160 N N . ARG B 1 791 ? 0.217 -5.168 -3.283 1 94.12 791 ARG B N 1
ATOM 13161 C CA . ARG B 1 791 ? -0.772 -5.059 -2.215 1 94.12 791 ARG B CA 1
ATOM 13162 C C . ARG B 1 791 ? -2.189 -5.117 -2.775 1 94.12 791 ARG B C 1
ATOM 13164 O O . ARG B 1 791 ? -3.09 -5.672 -2.141 1 94.12 791 ARG B O 1
ATOM 13171 N N . ARG B 1 792 ? -2.375 -4.516 -3.855 1 93.69 792 ARG B N 1
ATOM 13172 C CA . ARG B 1 792 ? -3.688 -4.555 -4.492 1 93.69 792 ARG B CA 1
ATOM 13173 C C . ARG B 1 792 ? -4.094 -5.988 -4.824 1 93.69 792 ARG B C 1
ATOM 13175 O O . ARG B 1 792 ? -5.238 -6.383 -4.598 1 93.69 792 ARG B O 1
ATOM 13182 N N . VAL B 1 793 ? -3.139 -6.727 -5.387 1 96.12 793 VAL B N 1
ATOM 13183 C CA . VAL B 1 793 ? -3.408 -8.117 -5.727 1 96.12 793 VAL B CA 1
ATOM 13184 C C . VAL B 1 793 ? -3.67 -8.922 -4.453 1 96.12 793 VAL B C 1
ATOM 13186 O O . VAL B 1 793 ? -4.574 -9.766 -4.418 1 96.12 793 VAL B O 1
ATOM 13189 N N . LEU B 1 794 ? -2.889 -8.672 -3.42 1 96.56 794 LEU B N 1
ATOM 13190 C CA . LEU B 1 794 ? -3.102 -9.359 -2.15 1 96.56 794 LEU B CA 1
ATOM 13191 C C . LEU B 1 794 ? -4.523 -9.141 -1.646 1 96.56 794 LEU B C 1
ATOM 13193 O O . LEU B 1 794 ? -5.18 -10.086 -1.196 1 96.56 794 LEU B O 1
ATOM 13197 N N . ARG B 1 795 ? -5.023 -7.918 -1.719 1 95.62 795 ARG B N 1
ATOM 13198 C CA . ARG B 1 795 ? -6.367 -7.613 -1.24 1 95.62 795 ARG B CA 1
ATOM 13199 C C . ARG B 1 795 ? -7.418 -8.375 -2.045 1 95.62 795 ARG B C 1
ATOM 13201 O O . ARG B 1 795 ? -8.391 -8.883 -1.481 1 95.62 795 ARG B O 1
ATOM 13208 N N . ARG B 1 796 ? -7.176 -8.438 -3.346 1 95.44 796 ARG B N 1
ATOM 13209 C CA . ARG B 1 796 ? -8.094 -9.172 -4.215 1 95.44 796 ARG B CA 1
ATOM 13210 C C . ARG B 1 796 ? -8.141 -10.648 -3.842 1 95.44 796 ARG B C 1
ATOM 13212 O O . ARG B 1 796 ? -9.219 -11.234 -3.717 1 95.44 796 ARG B O 1
ATOM 13219 N N . LEU B 1 797 ? -7 -11.234 -3.668 1 97.25 797 LEU B N 1
ATOM 13220 C CA . LEU B 1 797 ? -6.902 -12.648 -3.32 1 97.25 797 LEU B CA 1
ATOM 13221 C C . LEU B 1 797 ? -7.488 -12.906 -1.937 1 97.25 797 LEU B C 1
ATOM 13223 O O . LEU B 1 797 ? -8.195 -13.898 -1.735 1 97.25 797 LEU B O 1
ATOM 13227 N N . LEU B 1 798 ? -7.215 -12.008 -1.037 1 96.12 798 LEU B N 1
ATOM 13228 C CA . LEU B 1 798 ? -7.68 -12.172 0.337 1 96.12 798 LEU B CA 1
ATOM 13229 C C . LEU B 1 798 ? -9.203 -12.094 0.41 1 96.12 798 LEU B C 1
ATOM 13231 O O . LEU B 1 798 ? -9.828 -12.875 1.129 1 96.12 798 LEU B O 1
ATOM 13235 N N . ALA B 1 799 ? -9.805 -11.148 -0.291 1 96.31 799 ALA B N 1
ATOM 13236 C CA . ALA B 1 799 ? -11.258 -11 -0.284 1 96.31 799 ALA B CA 1
ATOM 13237 C C . ALA B 1 799 ? -11.938 -12.289 -0.742 1 96.31 799 ALA B C 1
ATOM 13239 O O . ALA B 1 799 ? -12.891 -12.742 -0.113 1 96.31 799 ALA B O 1
ATOM 13240 N N . ASP B 1 800 ? -11.414 -12.836 -1.812 1 97.12 800 ASP B N 1
ATOM 13241 C CA . ASP B 1 800 ? -12.008 -14.062 -2.332 1 97.12 800 ASP B CA 1
ATOM 13242 C C . ASP B 1 800 ? -11.75 -15.242 -1.395 1 97.12 800 ASP B C 1
ATOM 13244 O O . ASP B 1 800 ? -12.602 -16.125 -1.241 1 97.12 800 ASP B O 1
ATOM 13248 N N . ASP B 1 801 ? -10.594 -15.328 -0.82 1 96.25 801 ASP B N 1
ATOM 13249 C CA . ASP B 1 801 ? -10.242 -16.391 0.111 1 96.25 801 ASP B CA 1
ATOM 13250 C C . ASP B 1 801 ? -11.164 -16.391 1.327 1 96.25 801 ASP B C 1
ATOM 13252 O O . ASP B 1 801 ? -11.586 -17.453 1.8 1 96.25 801 ASP B O 1
ATOM 13256 N N . ILE B 1 802 ? -11.43 -15.227 1.832 1 94.38 802 ILE B N 1
ATOM 13257 C CA . ILE B 1 802 ? -12.312 -15.086 2.982 1 94.38 802 ILE B CA 1
ATOM 13258 C C . ILE B 1 802 ? -13.703 -15.625 2.631 1 94.38 802 ILE B C 1
ATOM 13260 O O . ILE B 1 802 ? -14.305 -16.359 3.412 1 94.38 802 ILE B O 1
ATOM 13264 N N . ARG B 1 803 ? -14.195 -15.281 1.442 1 95.06 803 ARG B N 1
ATOM 13265 C CA . ARG B 1 803 ? -15.492 -15.766 0.982 1 95.06 803 ARG B CA 1
ATOM 13266 C C . ARG B 1 803 ? -15.492 -17.281 0.834 1 95.06 803 ARG B C 1
ATOM 13268 O O . ARG B 1 803 ? -16.453 -17.953 1.217 1 95.06 803 ARG B O 1
ATOM 13275 N N . LEU B 1 804 ? -14.414 -17.766 0.26 1 95.44 804 LEU B N 1
ATOM 13276 C CA . LEU B 1 804 ? -14.305 -19.203 0.022 1 95.44 804 LEU B CA 1
ATOM 13277 C C . LEU B 1 804 ? -14.297 -19.969 1.338 1 95.44 804 LEU B C 1
ATOM 13279 O O . LEU B 1 804 ? -15.055 -20.938 1.506 1 95.44 804 LEU B O 1
ATOM 13283 N N . ARG B 1 805 ? -13.461 -19.594 2.252 1 92.38 805 ARG B N 1
ATOM 13284 C CA . ARG B 1 805 ? -13.375 -20.266 3.549 1 92.38 805 ARG B CA 1
ATOM 13285 C C . ARG B 1 805 ? -14.68 -20.125 4.324 1 92.38 805 ARG B C 1
ATOM 13287 O O . ARG B 1 805 ? -15.055 -21.016 5.086 1 92.38 805 ARG B O 1
ATOM 13294 N N . GLY B 1 806 ? -15.352 -18.984 4.117 1 90.5 806 GLY B N 1
ATOM 13295 C CA . GLY B 1 806 ? -16.641 -18.766 4.762 1 90.5 806 GLY B CA 1
ATOM 13296 C C . GLY B 1 806 ? -17.719 -19.688 4.246 1 90.5 806 GLY B C 1
ATOM 13297 O O . GLY B 1 806 ? -18.625 -20.078 4.996 1 90.5 806 GLY B O 1
ATOM 13298 N N . ALA B 1 807 ? -17.609 -19.984 2.973 1 92.25 807 ALA B N 1
ATOM 13299 C CA . ALA B 1 807 ? -18.641 -20.812 2.334 1 92.25 807 ALA B CA 1
ATOM 13300 C C . ALA B 1 807 ? -18.359 -22.297 2.551 1 92.25 807 ALA B C 1
ATOM 13302 O O . ALA B 1 807 ? -19.266 -23.125 2.379 1 92.25 807 ALA B O 1
ATOM 13303 N N . TRP B 1 808 ? -17.094 -22.641 2.848 1 92.12 808 TRP B N 1
ATOM 13304 C CA . TRP B 1 808 ? -16.734 -24.047 3.031 1 92.12 808 TRP B CA 1
ATOM 13305 C C . TRP B 1 808 ? -17.406 -24.625 4.262 1 92.12 808 TRP B C 1
ATOM 13307 O O . TRP B 1 808 ? -17.531 -23.969 5.289 1 92.12 808 TRP B O 1
ATOM 13317 N N . PRO B 1 809 ? -17.938 -25.812 4.156 1 88.62 809 PRO B N 1
ATOM 13318 C CA . PRO B 1 809 ? -18.594 -26.422 5.309 1 88.62 809 PRO B CA 1
ATOM 13319 C C . PRO B 1 809 ? -17.703 -26.453 6.551 1 88.62 809 PRO B C 1
ATOM 13321 O O . PRO B 1 809 ? -16.516 -26.734 6.445 1 88.62 809 PRO B O 1
ATOM 13324 N N . LYS B 1 810 ? -18.266 -26.141 7.695 1 82.31 810 LYS B N 1
ATOM 13325 C CA . LYS B 1 810 ? -17.5 -26.016 8.938 1 82.31 810 LYS B CA 1
ATOM 13326 C C . LYS B 1 810 ? -17.594 -27.312 9.75 1 82.31 810 LYS B C 1
ATOM 13328 O O . LYS B 1 810 ? -16.828 -27.5 10.711 1 82.31 810 LYS B O 1
ATOM 13333 N N . GLU B 1 811 ? -18.562 -28.047 9.484 1 77.75 811 GLU B N 1
ATOM 13334 C CA . GLU B 1 811 ? -18.734 -29.312 10.195 1 77.75 811 GLU B CA 1
ATOM 13335 C C . GLU B 1 811 ? -18.906 -30.484 9.227 1 77.75 811 GLU B C 1
ATOM 13337 O O . GLU B 1 811 ? -19.156 -30.281 8.039 1 77.75 811 GLU B O 1
ATOM 13342 N N . GLY B 1 812 ? -18.5 -31.469 9.742 1 70.75 812 GLY B N 1
ATOM 13343 C CA . GLY B 1 812 ? -18.609 -32.688 8.945 1 70.75 812 GLY B CA 1
ATOM 13344 C C . GLY B 1 812 ? -17.297 -33.094 8.312 1 70.75 812 GLY B C 1
ATOM 13345 O O . GLY B 1 812 ? -16.234 -32.562 8.656 1 70.75 812 GLY B O 1
ATOM 13346 N N . GLY B 1 813 ? -17.156 -34.062 7.598 1 68.62 813 GLY B N 1
ATOM 13347 C CA . GLY B 1 813 ? -15.984 -34.688 7 1 68.62 813 GLY B CA 1
ATOM 13348 C C . GLY B 1 813 ? -15.391 -33.875 5.867 1 68.62 813 GLY B C 1
ATOM 13349 O O . GLY B 1 813 ? -14.422 -34.281 5.234 1 68.62 813 GLY B O 1
ATOM 13350 N N . TYR B 1 814 ? -15.883 -32.469 5.742 1 73.44 814 TYR B N 1
ATOM 13351 C CA . TYR B 1 814 ? -15.406 -31.734 4.578 1 73.44 814 TYR B CA 1
ATOM 13352 C C . TYR B 1 814 ? -14.867 -30.359 4.984 1 73.44 814 TYR B C 1
ATOM 13354 O O . TYR B 1 814 ? -14.938 -29.406 4.211 1 73.44 814 TYR B O 1
ATOM 13362 N N . VAL B 1 815 ? -14.328 -30.25 6.145 1 78.94 815 VAL B N 1
ATOM 13363 C CA . VAL B 1 815 ? -13.812 -28.984 6.648 1 78.94 815 VAL B CA 1
ATOM 13364 C C . VAL B 1 815 ? -12.586 -28.562 5.844 1 78.94 815 VAL B C 1
ATOM 13366 O O . VAL B 1 815 ? -11.758 -29.406 5.477 1 78.94 815 VAL B O 1
ATOM 13369 N N . ALA B 1 816 ? -12.508 -27.234 5.484 1 81.12 816 ALA B N 1
ATOM 13370 C CA . ALA B 1 816 ? -11.359 -26.734 4.742 1 81.12 816 ALA B CA 1
ATOM 13371 C C . ALA B 1 816 ? -10.07 -26.891 5.551 1 81.12 816 ALA B C 1
ATOM 13373 O O . ALA B 1 816 ? -10.023 -26.531 6.73 1 81.12 816 ALA B O 1
ATOM 13374 N N . PRO B 1 817 ? -9.047 -27.484 4.965 1 88.31 817 PRO B N 1
ATOM 13375 C CA . PRO B 1 817 ? -7.789 -27.656 5.691 1 88.31 817 PRO B CA 1
ATOM 13376 C C . PRO B 1 817 ? -7.012 -26.359 5.848 1 88.31 817 PRO B C 1
ATOM 13378 O O . PRO B 1 817 ? -7.289 -25.375 5.148 1 88.31 817 PRO B O 1
ATOM 13381 N N . ALA B 1 818 ? -6.137 -26.406 6.871 1 92.12 818 ALA B N 1
ATOM 13382 C CA . ALA B 1 818 ? -5.215 -25.297 7.102 1 92.12 818 ALA B CA 1
ATOM 13383 C C . ALA B 1 818 ? -3.771 -25.703 6.844 1 92.12 818 ALA B C 1
ATOM 13385 O O . ALA B 1 818 ? -3.443 -26.891 6.91 1 92.12 818 ALA B O 1
ATOM 13386 N N . MET B 1 819 ? -2.977 -24.766 6.484 1 96.12 819 MET B N 1
ATOM 13387 C CA . MET B 1 819 ? -1.552 -25.016 6.297 1 96.12 819 MET B CA 1
ATOM 13388 C C . MET B 1 819 ? -0.928 -25.578 7.566 1 96.12 819 MET B C 1
ATOM 13390 O O . MET B 1 819 ? -1.238 -25.141 8.672 1 96.12 819 MET B O 1
ATOM 13394 N N . SER B 1 820 ? -0.076 -26.562 7.465 1 96.81 820 SER B N 1
ATOM 13395 C CA . SER B 1 820 ? 0.592 -27.172 8.609 1 96.81 820 SER B CA 1
ATOM 13396 C C . SER B 1 820 ? 1.572 -26.203 9.258 1 96.81 820 SER B C 1
ATOM 13398 O O . SER B 1 820 ? 2.023 -25.25 8.617 1 96.81 820 SER B O 1
ATOM 13400 N N . ASP B 1 821 ? 1.921 -26.438 10.5 1 97 821 ASP B N 1
ATOM 13401 C CA . ASP B 1 821 ? 2.9 -25.609 11.195 1 97 821 ASP B CA 1
ATOM 13402 C C . ASP B 1 821 ? 4.277 -25.719 10.547 1 97 821 ASP B C 1
ATOM 13404 O O . ASP B 1 821 ? 5.039 -24.75 10.523 1 97 821 ASP B O 1
ATOM 13408 N N . ARG B 1 822 ? 4.594 -26.891 10.047 1 97.56 822 ARG B N 1
ATOM 13409 C CA . ARG B 1 822 ? 5.895 -27.078 9.414 1 97.56 822 ARG B CA 1
ATOM 13410 C C . ARG B 1 822 ? 6.016 -26.234 8.148 1 97.56 822 ARG B C 1
ATOM 13412 O O . ARG B 1 822 ? 7.02 -25.547 7.949 1 97.56 822 ARG B O 1
ATOM 13419 N N . LEU B 1 823 ? 4.996 -26.312 7.273 1 98.12 823 LEU B N 1
ATOM 13420 C CA . LEU B 1 823 ? 5.02 -25.531 6.051 1 98.12 823 LEU B CA 1
ATOM 13421 C C . LEU B 1 823 ? 5.047 -24.031 6.367 1 98.12 823 LEU B C 1
ATOM 13423 O O . LEU B 1 823 ? 5.762 -23.266 5.719 1 98.12 823 LEU B O 1
ATOM 13427 N N . PHE B 1 824 ? 4.281 -23.641 7.387 1 98.19 824 PHE B N 1
ATOM 13428 C CA . PHE B 1 824 ? 4.277 -22.25 7.84 1 98.19 824 PHE B CA 1
ATOM 13429 C C . PHE B 1 824 ? 5.66 -21.828 8.312 1 98.19 824 PHE B C 1
ATOM 13431 O O . PHE B 1 824 ? 6.145 -20.75 7.961 1 98.19 824 PHE B O 1
ATOM 13438 N N . ALA B 1 825 ? 6.281 -22.641 9.109 1 98.19 825 ALA B N 1
ATOM 13439 C CA . ALA B 1 825 ? 7.613 -22.375 9.648 1 98.19 825 ALA B CA 1
ATOM 13440 C C . ALA B 1 825 ? 8.641 -22.234 8.531 1 98.19 825 ALA B C 1
ATOM 13442 O O . ALA B 1 825 ? 9.555 -21.406 8.617 1 98.19 825 ALA B O 1
ATOM 13443 N N . LEU B 1 826 ? 8.523 -23.062 7.504 1 98.5 826 LEU B N 1
ATOM 13444 C CA . LEU B 1 826 ? 9.422 -23 6.363 1 98.5 826 LEU B CA 1
ATOM 13445 C C . LEU B 1 826 ? 9.344 -21.625 5.684 1 98.5 826 LEU B C 1
ATOM 13447 O O . LEU B 1 826 ? 10.367 -21.047 5.336 1 98.5 826 LEU B O 1
ATOM 13451 N N . HIS B 1 827 ? 8.125 -21.125 5.516 1 98.62 827 HIS B N 1
ATOM 13452 C CA . HIS B 1 827 ? 7.953 -19.812 4.906 1 98.62 827 HIS B CA 1
ATOM 13453 C C . HIS B 1 827 ? 8.539 -18.719 5.785 1 98.62 827 HIS B C 1
ATOM 13455 O O . HIS B 1 827 ? 9.172 -17.781 5.285 1 98.62 827 HIS B O 1
ATOM 13461 N N . ALA B 1 828 ? 8.305 -18.797 7.078 1 98.25 828 ALA B N 1
ATOM 13462 C CA . ALA B 1 828 ? 8.859 -17.812 8.008 1 98.25 828 ALA B CA 1
ATOM 13463 C C . ALA B 1 828 ? 10.383 -17.828 7.98 1 98.25 828 ALA B C 1
ATOM 13465 O O . ALA B 1 828 ? 11.016 -16.766 8.008 1 98.25 828 ALA B O 1
ATOM 13466 N N . LEU B 1 829 ? 10.93 -18.984 8.008 1 98.12 829 LEU B N 1
ATOM 13467 C CA . LEU B 1 829 ? 12.383 -19.141 7.918 1 98.12 829 LEU B CA 1
ATOM 13468 C C . LEU B 1 829 ? 12.914 -18.5 6.641 1 98.12 829 LEU B C 1
ATOM 13470 O O . LEU B 1 829 ? 13.93 -17.812 6.664 1 98.12 829 LEU B O 1
ATOM 13474 N N . ARG B 1 830 ? 12.273 -18.781 5.535 1 98.62 830 ARG B N 1
ATOM 13475 C CA . ARG B 1 830 ? 12.695 -18.188 4.273 1 98.62 830 ARG B CA 1
ATOM 13476 C C . ARG B 1 830 ? 12.641 -16.656 4.336 1 98.62 830 ARG B C 1
ATOM 13478 O O . ARG B 1 830 ? 13.539 -15.984 3.828 1 98.62 830 ARG B O 1
ATOM 13485 N N . LEU B 1 831 ? 11.57 -16.156 4.898 1 98.44 831 LEU B N 1
ATOM 13486 C CA . LEU B 1 831 ? 11.461 -14.703 5.051 1 98.44 831 LEU B CA 1
ATOM 13487 C C . LEU B 1 831 ? 12.641 -14.156 5.848 1 98.44 831 LEU B C 1
ATOM 13489 O O . LEU B 1 831 ? 13.203 -13.117 5.496 1 98.44 831 LEU B O 1
ATOM 13493 N N . CYS B 1 832 ? 13.008 -14.82 6.91 1 98.19 832 CYS B N 1
ATOM 13494 C CA . CYS B 1 832 ? 14.172 -14.43 7.699 1 98.19 832 CYS B CA 1
ATOM 13495 C C . CYS B 1 832 ? 15.43 -14.383 6.832 1 98.19 832 CYS B C 1
ATOM 13497 O O . CYS B 1 832 ? 16.172 -13.398 6.863 1 98.19 832 CYS B O 1
ATOM 13499 N N . LEU B 1 833 ? 15.617 -15.414 6.051 1 98.5 833 LEU B N 1
ATOM 13500 C CA . LEU B 1 833 ? 16.797 -15.516 5.203 1 98.5 833 LEU B CA 1
ATOM 13501 C C . LEU B 1 833 ? 16.812 -14.398 4.164 1 98.5 833 LEU B C 1
ATOM 13503 O O . LEU B 1 833 ? 17.859 -13.781 3.928 1 98.5 833 LEU B O 1
ATOM 13507 N N . ILE B 1 834 ? 15.688 -14.148 3.543 1 98.5 834 ILE B N 1
ATOM 13508 C CA . ILE B 1 834 ? 15.57 -13.102 2.535 1 98.5 834 ILE B CA 1
ATOM 13509 C C . ILE B 1 834 ? 15.891 -11.75 3.162 1 98.5 834 ILE B C 1
ATOM 13511 O O . ILE B 1 834 ? 16.641 -10.953 2.59 1 98.5 834 ILE B O 1
ATOM 13515 N N . HIS B 1 835 ? 15.312 -11.508 4.344 1 98.31 835 HIS B N 1
ATOM 13516 C CA . HIS B 1 835 ? 15.562 -10.25 5.035 1 98.31 835 HIS B CA 1
ATOM 13517 C C . HIS B 1 835 ? 17.047 -10.07 5.336 1 98.31 835 HIS B C 1
ATOM 13519 O O . HIS B 1 835 ? 17.578 -8.969 5.207 1 98.31 835 HIS B O 1
ATOM 13525 N N . ARG B 1 836 ? 17.703 -11.109 5.727 1 97.56 836 ARG B N 1
ATOM 13526 C CA . ARG B 1 836 ? 19.125 -11.047 6.016 1 97.56 836 ARG B CA 1
ATOM 13527 C C . ARG B 1 836 ? 19.938 -10.75 4.754 1 97.56 836 ARG B C 1
ATOM 13529 O O . ARG B 1 836 ? 20.891 -9.977 4.789 1 97.56 836 ARG B O 1
ATOM 13536 N N . ILE B 1 837 ? 19.531 -11.359 3.668 1 98 837 ILE B N 1
ATOM 13537 C CA . ILE B 1 837 ? 20.172 -11.094 2.389 1 98 837 ILE B CA 1
ATOM 13538 C C . ILE B 1 837 ? 20.062 -9.609 2.053 1 98 837 ILE B C 1
ATOM 13540 O O . ILE B 1 837 ? 21.047 -8.984 1.649 1 98 837 ILE B O 1
ATOM 13544 N N . TRP B 1 838 ? 18.891 -9.07 2.225 1 98.12 838 TRP B N 1
ATOM 13545 C CA . TRP B 1 838 ? 18.656 -7.668 1.883 1 98.12 838 TRP B CA 1
ATOM 13546 C C . TRP B 1 838 ? 19.438 -6.746 2.811 1 98.12 838 TRP B C 1
ATOM 13548 O O . TRP B 1 838 ? 19.922 -5.691 2.387 1 98.12 838 TRP B O 1
ATOM 13558 N N . LEU B 1 839 ? 19.578 -7.09 4.059 1 96.88 839 LEU B N 1
ATOM 13559 C CA . LEU B 1 839 ? 20.359 -6.297 4.996 1 96.88 839 LEU B CA 1
ATOM 13560 C C . LEU B 1 839 ? 21.828 -6.293 4.609 1 96.88 839 LEU B C 1
ATOM 13562 O O . LEU B 1 839 ? 22.516 -5.277 4.746 1 96.88 839 LEU B O 1
ATOM 13566 N N . ILE B 1 840 ? 22.344 -7.422 4.137 1 96 840 ILE B N 1
ATOM 13567 C CA . ILE B 1 840 ? 23.734 -7.488 3.662 1 96 840 ILE B CA 1
ATOM 13568 C C . ILE B 1 840 ? 23.875 -6.676 2.379 1 96 840 ILE B C 1
ATOM 13570 O O . ILE B 1 840 ? 24.891 -6.008 2.172 1 96 840 ILE B O 1
ATOM 13574 N N . ALA B 1 841 ? 22.859 -6.738 1.518 1 95 841 ALA B N 1
ATOM 13575 C CA . ALA B 1 841 ? 22.891 -6.055 0.228 1 95 841 ALA B CA 1
ATOM 13576 C C . ALA B 1 841 ? 23.141 -4.562 0.406 1 95 841 ALA B C 1
ATOM 13578 O O . ALA B 1 841 ? 23.922 -3.965 -0.346 1 95 841 ALA B O 1
ATOM 13579 N N . VAL B 1 842 ? 22.531 -3.975 1.406 1 94.06 842 VAL B N 1
ATOM 13580 C CA . VAL B 1 842 ? 22.594 -2.523 1.537 1 94.06 842 VAL B CA 1
ATOM 13581 C C . VAL B 1 842 ? 23.875 -2.129 2.268 1 94.06 842 VAL B C 1
ATOM 13583 O O . VAL B 1 842 ? 24.188 -0.942 2.396 1 94.06 842 VAL B O 1
ATOM 13586 N N . GLU B 1 843 ? 24.625 -3.068 2.721 1 90.56 843 GLU B N 1
ATOM 13587 C CA . GLU B 1 843 ? 25.891 -2.797 3.387 1 90.56 843 GLU B CA 1
ATOM 13588 C C . GLU B 1 843 ? 27.062 -2.883 2.406 1 90.56 843 GLU B C 1
ATOM 13590 O O . GLU B 1 843 ? 28.219 -2.619 2.773 1 90.56 843 GLU B O 1
ATOM 13595 N N . MET B 1 844 ? 26.75 -3.137 1.236 1 89.12 844 MET B N 1
ATOM 13596 C CA . MET B 1 844 ? 27.797 -3.219 0.218 1 89.12 844 MET B CA 1
ATOM 13597 C C . MET B 1 844 ? 28.516 -1.884 0.073 1 89.12 844 MET B C 1
ATOM 13599 O O . MET B 1 844 ? 27.875 -0.828 0.054 1 89.12 844 MET B O 1
ATOM 13603 N N . PRO B 1 845 ? 29.781 -1.968 -0.012 1 86.38 845 PRO B N 1
ATOM 13604 C CA . PRO B 1 845 ? 30.547 -0.724 -0.13 1 86.38 845 PRO B CA 1
ATOM 13605 C C . PRO B 1 845 ? 30.328 -0.024 -1.47 1 86.38 845 PRO B C 1
ATOM 13607 O O . PRO B 1 845 ? 29.953 -0.667 -2.453 1 86.38 845 PRO B O 1
ATOM 13610 N N . ASP B 1 846 ? 30.594 1.237 -1.434 1 82.12 846 ASP B N 1
ATOM 13611 C CA . ASP B 1 846 ? 30.484 2.014 -2.666 1 82.12 846 ASP B CA 1
ATOM 13612 C C . ASP B 1 846 ? 31.641 1.697 -3.615 1 82.12 846 ASP B C 1
ATOM 13614 O O . ASP B 1 846 ? 32.75 1.363 -3.174 1 82.12 846 ASP B O 1
ATOM 13618 N N . PHE B 1 847 ? 31.375 1.684 -4.824 1 80.25 847 PHE B N 1
ATOM 13619 C CA . PHE B 1 847 ? 32.406 1.526 -5.84 1 80.25 847 PHE B CA 1
ATOM 13620 C C . PHE B 1 847 ? 32.062 2.309 -7.098 1 80.25 847 PHE B C 1
ATOM 13622 O O . PHE B 1 847 ? 30.891 2.654 -7.316 1 80.25 847 PHE B O 1
ATOM 13629 N N . SER B 1 848 ? 33.062 2.742 -7.84 1 73.38 848 SER B N 1
ATOM 13630 C CA . SER B 1 848 ? 32.844 3.488 -9.078 1 73.38 848 SER B CA 1
ATOM 13631 C C . SER B 1 848 ? 32.156 2.633 -10.133 1 73.38 848 SER B C 1
ATOM 13633 O O . SER B 1 848 ? 32.438 1.442 -10.266 1 73.38 848 SER B O 1
ATOM 13635 N N . PRO B 1 849 ? 31.172 3.295 -10.727 1 75.75 849 PRO B N 1
ATOM 13636 C CA . PRO B 1 849 ? 30.469 2.543 -11.766 1 75.75 849 PRO B CA 1
ATOM 13637 C C . PRO B 1 849 ? 31.406 1.931 -12.797 1 75.75 849 PRO B C 1
ATOM 13639 O O . PRO B 1 849 ? 32.375 2.57 -13.203 1 75.75 849 PRO B O 1
ATOM 13642 N N . ARG B 1 850 ? 31.406 0.709 -13.062 1 69.06 850 ARG B N 1
ATOM 13643 C CA . ARG B 1 850 ? 32.188 -0.003 -14.055 1 69.06 850 ARG B CA 1
ATOM 13644 C C . ARG B 1 850 ? 31.312 -0.746 -15.047 1 69.06 850 ARG B C 1
ATOM 13646 O O . ARG B 1 850 ? 30.484 -1.563 -14.648 1 69.06 850 ARG B O 1
ATOM 13653 N N . HIS B 1 851 ? 31.531 -0.634 -16.297 1 62.19 851 HIS B N 1
ATOM 13654 C CA . HIS B 1 851 ? 30.812 -1.33 -17.344 1 62.19 851 HIS B CA 1
ATOM 13655 C C . HIS B 1 851 ? 29.312 -1.315 -17.094 1 62.19 851 HIS B C 1
ATOM 13657 O O . HIS B 1 851 ? 28.656 -2.357 -17.156 1 62.19 851 HIS B O 1
ATOM 13663 N N . SER B 1 852 ? 28.75 -0.292 -16.578 1 73.88 852 SER B N 1
ATOM 13664 C CA . SER B 1 852 ? 27.328 -0.025 -16.453 1 73.88 852 SER B CA 1
ATOM 13665 C C . SER B 1 852 ? 26.766 -0.639 -15.172 1 73.88 852 SER B C 1
ATOM 13667 O O . SER B 1 852 ? 25.547 -0.637 -14.953 1 73.88 852 SER B O 1
ATOM 13669 N N . VAL B 1 853 ? 27.734 -1.209 -14.383 1 81.88 853 VAL B N 1
ATOM 13670 C CA . VAL B 1 853 ? 27.266 -1.755 -13.109 1 81.88 853 VAL B CA 1
ATOM 13671 C C . VAL B 1 853 ? 27.391 -0.697 -12.016 1 81.88 853 VAL B C 1
ATOM 13673 O O . VAL B 1 853 ? 28.453 -0.089 -11.852 1 81.88 853 VAL B O 1
ATOM 13676 N N . THR B 1 854 ? 26.391 -0.408 -11.391 1 86.94 854 THR B N 1
ATOM 13677 C CA . THR B 1 854 ? 26.391 0.515 -10.258 1 86.94 854 THR B CA 1
ATOM 13678 C C . THR B 1 854 ? 26.047 -0.216 -8.961 1 86.94 854 THR B C 1
ATOM 13680 O O . THR B 1 854 ? 25.516 -1.326 -8.992 1 86.94 854 THR B O 1
ATOM 13683 N N . ARG B 1 855 ? 26.484 0.313 -7.93 1 89.31 855 ARG B N 1
ATOM 13684 C CA . ARG B 1 855 ? 26.125 -0.252 -6.633 1 89.31 855 ARG B CA 1
ATOM 13685 C C . ARG B 1 855 ? 24.609 -0.355 -6.477 1 89.31 855 ARG B C 1
ATOM 13687 O O . ARG B 1 855 ? 24.094 -1.372 -6.004 1 89.31 855 ARG B O 1
ATOM 13694 N N . GLU B 1 856 ? 23.891 0.715 -6.871 1 89.31 856 GLU B N 1
ATOM 13695 C CA . GLU B 1 856 ? 22.438 0.72 -6.797 1 89.31 856 GLU B CA 1
ATOM 13696 C C . GLU B 1 856 ? 21.844 -0.396 -7.652 1 89.31 856 GLU B C 1
ATOM 13698 O O . GLU B 1 856 ? 20.859 -1.032 -7.254 1 89.31 856 GLU B O 1
ATOM 13703 N N . GLY B 1 857 ? 22.5 -0.517 -8.742 1 90.44 857 GLY B N 1
ATOM 13704 C CA . GLY B 1 857 ? 22.031 -1.596 -9.602 1 90.44 857 GLY B CA 1
ATOM 13705 C C . GLY B 1 857 ? 22.203 -2.969 -8.977 1 90.44 857 GLY B C 1
ATOM 13706 O O . GLY B 1 857 ? 21.328 -3.83 -9.117 1 90.44 857 GLY B O 1
ATOM 13707 N N . LEU B 1 858 ? 23.297 -3.227 -8.289 1 91.62 858 LEU B N 1
ATOM 13708 C CA . LEU B 1 858 ? 23.562 -4.504 -7.629 1 91.62 858 LEU B CA 1
ATOM 13709 C C . LEU B 1 858 ? 22.578 -4.73 -6.48 1 91.62 858 LEU B C 1
ATOM 13711 O O . LEU B 1 858 ? 22.109 -5.848 -6.273 1 91.62 858 LEU B O 1
ATOM 13715 N N . VAL B 1 859 ? 22.281 -3.691 -5.758 1 94 859 VAL B N 1
ATOM 13716 C CA . VAL B 1 859 ? 21.344 -3.793 -4.656 1 94 859 VAL B CA 1
ATOM 13717 C C . VAL B 1 859 ? 19.953 -4.16 -5.191 1 94 859 VAL B C 1
ATOM 13719 O O . VAL B 1 859 ? 19.266 -4.996 -4.609 1 94 859 VAL B O 1
ATOM 13722 N N . GLN B 1 860 ? 19.578 -3.568 -6.305 1 92.94 860 GLN B N 1
ATOM 13723 C CA . GLN B 1 860 ? 18.281 -3.867 -6.902 1 92.94 860 GLN B CA 1
ATOM 13724 C C . GLN B 1 860 ? 18.203 -5.332 -7.332 1 92.94 860 GLN B C 1
ATOM 13726 O O . GLN B 1 860 ? 17.156 -5.969 -7.18 1 92.94 860 GLN B O 1
ATOM 13731 N N . ARG B 1 861 ? 19.297 -5.832 -7.863 1 93 861 ARG B N 1
ATOM 13732 C CA . ARG B 1 861 ? 19.344 -7.238 -8.25 1 93 861 ARG B CA 1
ATOM 13733 C C . ARG B 1 861 ? 19.188 -8.141 -7.027 1 93 861 ARG B C 1
ATOM 13735 O O . ARG B 1 861 ? 18.469 -9.148 -7.074 1 93 861 ARG B O 1
ATOM 13742 N N . LEU B 1 862 ? 19.812 -7.773 -5.977 1 95.62 862 LEU B N 1
ATOM 13743 C CA . LEU B 1 862 ? 19.766 -8.578 -4.762 1 95.62 862 LEU B CA 1
ATOM 13744 C C . LEU B 1 862 ? 18.391 -8.523 -4.121 1 95.62 862 LEU B C 1
ATOM 13746 O O . LEU B 1 862 ? 17.938 -9.5 -3.518 1 95.62 862 LEU B O 1
ATOM 13750 N N . LEU B 1 863 ? 17.688 -7.363 -4.246 1 95.69 863 LEU B N 1
ATOM 13751 C CA . LEU B 1 863 ? 16.328 -7.262 -3.717 1 95.69 863 LEU B CA 1
ATOM 13752 C C . LEU B 1 863 ? 15.383 -8.195 -4.457 1 95.69 863 LEU B C 1
ATOM 13754 O O . LEU B 1 863 ? 14.359 -8.617 -3.91 1 95.69 863 LEU B O 1
ATOM 13758 N N . ARG B 1 864 ? 15.789 -8.57 -5.707 1 94.38 864 ARG B N 1
ATOM 13759 C CA . ARG B 1 864 ? 15 -9.523 -6.488 1 94.38 864 ARG B CA 1
ATOM 13760 C C . ARG B 1 864 ? 15.586 -10.93 -6.379 1 94.38 864 ARG B C 1
ATOM 13762 O O . ARG B 1 864 ? 15.203 -11.828 -7.137 1 94.38 864 ARG B O 1
ATOM 13769 N N . LEU B 1 865 ? 16.578 -11.094 -5.543 1 96.31 865 LEU B N 1
ATOM 13770 C CA . LEU B 1 865 ? 17.219 -12.352 -5.176 1 96.31 865 LEU B CA 1
ATOM 13771 C C . LEU B 1 865 ? 18.016 -12.922 -6.352 1 96.31 865 LEU B C 1
ATOM 13773 O O . LEU B 1 865 ? 18.078 -14.141 -6.52 1 96.31 865 LEU B O 1
ATOM 13777 N N . ASP B 1 866 ? 18.422 -12.023 -7.27 1 93.75 866 ASP B N 1
ATOM 13778 C CA . ASP B 1 866 ? 19.453 -12.43 -8.219 1 93.75 866 ASP B CA 1
ATOM 13779 C C . ASP B 1 866 ? 20.828 -12.484 -7.555 1 93.75 866 ASP B C 1
ATOM 13781 O O . ASP B 1 866 ? 21.734 -11.742 -7.93 1 93.75 866 ASP B O 1
ATOM 13785 N N . VAL B 1 867 ? 20.953 -13.367 -6.656 1 95.5 867 VAL B N 1
ATOM 13786 C CA . VAL B 1 867 ? 22.078 -13.383 -5.738 1 95.5 867 VAL B CA 1
ATOM 13787 C C . VAL B 1 867 ? 23.328 -13.891 -6.461 1 95.5 867 VAL B C 1
ATOM 13789 O O . VAL B 1 867 ? 24.406 -13.297 -6.363 1 95.5 867 VAL B O 1
ATOM 13792 N N . GLU B 1 868 ? 23.203 -15.016 -7.184 1 91.88 868 GLU B N 1
ATOM 13793 C CA . GLU B 1 868 ? 24.344 -15.586 -7.875 1 91.88 868 GLU B CA 1
ATOM 13794 C C . GLU B 1 868 ? 24.922 -14.609 -8.898 1 91.88 868 GLU B C 1
ATOM 13796 O O . GLU B 1 868 ? 26.125 -14.375 -8.938 1 91.88 868 GLU B O 1
ATOM 13801 N N . GLY B 1 869 ? 24.016 -14.008 -9.664 1 89.62 869 GLY B N 1
ATOM 13802 C CA . GLY B 1 869 ? 24.453 -13.023 -10.633 1 89.62 869 GLY B CA 1
ATOM 13803 C C . GLY B 1 869 ? 25.109 -11.805 -10 1 89.62 869 GLY B C 1
ATOM 13804 O O . GLY B 1 869 ? 26.156 -11.336 -10.477 1 89.62 869 GLY B O 1
ATOM 13805 N N . ALA B 1 870 ? 24.531 -11.367 -8.938 1 92 870 ALA B N 1
ATOM 13806 C CA . ALA B 1 870 ? 25.062 -10.195 -8.25 1 92 870 ALA B CA 1
ATOM 13807 C C . ALA B 1 870 ? 26.406 -10.508 -7.586 1 92 870 ALA B C 1
ATOM 13809 O O . ALA B 1 870 ? 27.312 -9.68 -7.578 1 92 870 ALA B O 1
ATOM 13810 N N . ALA B 1 871 ? 26.484 -11.664 -6.961 1 91.62 871 ALA B N 1
ATOM 13811 C CA . ALA B 1 871 ? 27.734 -12.078 -6.312 1 91.62 871 ALA B CA 1
ATOM 13812 C C . ALA B 1 871 ? 28.859 -12.211 -7.328 1 91.62 871 ALA B C 1
ATOM 13814 O O . ALA B 1 871 ? 30 -11.859 -7.039 1 91.62 871 ALA B O 1
ATOM 13815 N N . ASP B 1 872 ? 28.578 -12.711 -8.5 1 90.25 872 ASP B N 1
ATOM 13816 C CA . ASP B 1 872 ? 29.578 -12.82 -9.547 1 90.25 872 ASP B CA 1
ATOM 13817 C C . ASP B 1 872 ? 30.109 -11.445 -9.953 1 90.25 872 ASP B C 1
ATOM 13819 O O . ASP B 1 872 ? 31.312 -11.266 -10.133 1 90.25 872 ASP B O 1
ATOM 13823 N N . VAL B 1 873 ? 29.203 -10.555 -10.125 1 87.19 873 VAL B N 1
ATOM 13824 C CA . VAL B 1 873 ? 29.594 -9.188 -10.477 1 87.19 873 VAL B CA 1
ATOM 13825 C C . VAL B 1 873 ? 30.422 -8.578 -9.359 1 87.19 873 VAL B C 1
ATOM 13827 O O . VAL B 1 873 ? 31.422 -7.91 -9.617 1 87.19 873 VAL B O 1
ATOM 13830 N N . PHE B 1 874 ? 30.016 -8.789 -8.117 1 87.31 874 PHE B N 1
ATOM 13831 C CA . PHE B 1 874 ? 30.75 -8.281 -6.957 1 87.31 874 PHE B CA 1
ATOM 13832 C C . PHE B 1 874 ? 32.156 -8.844 -6.91 1 87.31 874 PHE B C 1
ATOM 13834 O O . PHE B 1 874 ? 33.125 -8.109 -6.629 1 87.31 874 PHE B O 1
ATOM 13841 N N . ASP B 1 875 ? 32.281 -10.086 -7.195 1 86.88 875 ASP B N 1
ATOM 13842 C CA . ASP B 1 875 ? 33.562 -10.742 -7.191 1 86.88 875 ASP B CA 1
ATOM 13843 C C . ASP B 1 875 ? 34.5 -10.148 -8.266 1 86.88 875 ASP B C 1
ATOM 13845 O O . ASP B 1 875 ? 35.719 -10.07 -8.078 1 86.88 875 ASP B O 1
ATOM 13849 N N . ALA B 1 876 ? 33.844 -9.789 -9.336 1 82.62 876 ALA B N 1
ATOM 13850 C CA . ALA B 1 876 ? 34.625 -9.172 -10.414 1 82.62 876 ALA B CA 1
ATOM 13851 C C . ALA B 1 876 ? 35.094 -7.773 -10.031 1 82.62 876 ALA B C 1
ATOM 13853 O O . ALA B 1 876 ? 36.188 -7.348 -10.422 1 82.62 876 ALA B O 1
ATOM 13854 N N . VAL B 1 877 ? 34.281 -7.062 -9.289 1 80.81 877 VAL B N 1
ATOM 13855 C CA . VAL B 1 877 ? 34.594 -5.699 -8.875 1 80.81 877 VAL B CA 1
ATOM 13856 C C . VAL B 1 877 ? 35.594 -5.723 -7.723 1 80.81 877 VAL B C 1
ATOM 13858 O O . VAL B 1 877 ? 36.469 -4.852 -7.625 1 80.81 877 VAL B O 1
ATOM 13861 N N . PHE B 1 878 ? 35.438 -6.727 -6.859 1 82.44 878 PHE B N 1
ATOM 13862 C CA . PHE B 1 878 ? 36.312 -6.875 -5.703 1 82.44 878 PHE B CA 1
ATOM 13863 C C . PHE B 1 878 ? 37.031 -8.219 -5.734 1 82.44 878 PHE B C 1
ATOM 13865 O O . PHE B 1 878 ? 36.719 -9.117 -4.945 1 82.44 878 PHE B O 1
ATOM 13872 N N . PRO B 1 879 ? 38.031 -8.344 -6.555 1 78.75 879 PRO B N 1
ATOM 13873 C CA . PRO B 1 879 ? 38.688 -9.648 -6.711 1 78.75 879 PRO B CA 1
ATOM 13874 C C . PRO B 1 879 ? 39.531 -10.031 -5.496 1 78.75 879 PRO B C 1
ATOM 13876 O O . PRO B 1 879 ? 40.156 -9.172 -4.891 1 78.75 879 PRO B O 1
ATOM 13879 N N . VAL B 1 880 ? 39.344 -11.234 -5.062 1 71.69 880 VAL B N 1
ATOM 13880 C CA . VAL B 1 880 ? 40.125 -11.742 -3.926 1 71.69 880 VAL B CA 1
ATOM 13881 C C . VAL B 1 880 ? 41.562 -11.977 -4.34 1 71.69 880 VAL B C 1
ATOM 13883 O O . VAL B 1 880 ? 42.5 -11.727 -3.559 1 71.69 880 VAL B O 1
ATOM 13886 N N . VAL B 1 881 ? 41.781 -12.773 -5.469 1 65.12 881 VAL B N 1
ATOM 13887 C CA . VAL B 1 881 ? 43.094 -13.266 -5.84 1 65.12 881 VAL B CA 1
ATOM 13888 C C . VAL B 1 881 ? 43.844 -12.18 -6.594 1 65.12 881 VAL B C 1
ATOM 13890 O O . VAL B 1 881 ? 43.25 -11.406 -7.348 1 65.12 881 VAL B O 1
ATOM 13893 N N . GLU B 1 882 ? 45.062 -12.062 -6.055 1 58.94 882 GLU B N 1
ATOM 13894 C CA . GLU B 1 882 ? 46.031 -11.219 -6.738 1 58.94 882 GLU B CA 1
ATOM 13895 C C . GLU B 1 882 ? 46.125 -11.57 -8.219 1 58.94 882 GLU B C 1
ATOM 13897 O O . GLU B 1 882 ? 46 -12.742 -8.594 1 58.94 882 GLU B O 1
ATOM 13902 N N . PRO B 1 883 ? 46.062 -10.57 -9 1 56.03 883 PRO B N 1
ATOM 13903 C CA . PRO B 1 883 ? 46.188 -10.859 -10.422 1 56.03 883 PRO B CA 1
ATOM 13904 C C . PRO B 1 883 ? 47.344 -11.844 -10.711 1 56.03 883 PRO B C 1
ATOM 13906 O O . PRO B 1 883 ? 48.312 -11.883 -9.977 1 56.03 883 PRO B O 1
ATOM 13909 N N . ALA B 1 884 ? 47.188 -12.922 -11.469 1 60.34 884 ALA B N 1
ATOM 13910 C CA . ALA B 1 884 ? 48.094 -14 -11.852 1 60.34 884 ALA B CA 1
ATOM 13911 C C . ALA B 1 884 ? 49.531 -13.477 -12.039 1 60.34 884 ALA B C 1
ATOM 13913 O O . ALA B 1 884 ? 50.5 -14.172 -11.719 1 60.34 884 ALA B O 1
ATOM 13914 N N . GLY B 1 885 ? 49.625 -12.281 -12.391 1 58.53 885 GLY B N 1
ATOM 13915 C CA . GLY B 1 885 ? 50.969 -11.781 -12.734 1 58.53 885 GLY B CA 1
ATOM 13916 C C . GLY B 1 885 ? 51.719 -11.234 -11.539 1 58.53 885 GLY B C 1
ATOM 13917 O O . GLY B 1 885 ? 52.875 -10.859 -11.656 1 58.53 885 GLY B O 1
ATOM 13918 N N . ALA B 1 886 ? 51.125 -11.422 -10.469 1 58.88 886 ALA B N 1
ATOM 13919 C CA . ALA B 1 886 ? 51.75 -10.75 -9.336 1 58.88 886 ALA B CA 1
ATOM 13920 C C . ALA B 1 886 ? 52.969 -11.523 -8.859 1 58.88 886 ALA B C 1
ATOM 13922 O O . ALA B 1 886 ? 53.906 -10.93 -8.305 1 58.88 886 ALA B O 1
ATOM 13923 N N . SER B 1 887 ? 52.906 -12.914 -9.18 1 62.12 887 SER B N 1
ATOM 13924 C CA . SER B 1 887 ? 54.031 -13.734 -8.719 1 62.12 887 SER B CA 1
ATOM 13925 C C . SER B 1 887 ? 55.156 -13.734 -9.734 1 62.12 887 SER B C 1
ATOM 13927 O O . SER B 1 887 ? 56.219 -14.32 -9.484 1 62.12 887 SER B O 1
ATOM 13929 N N . LEU B 1 888 ? 54.938 -13.102 -10.648 1 68.19 888 LEU B N 1
ATOM 13930 C CA . LEU B 1 888 ? 56 -13.109 -11.656 1 68.19 888 LEU B CA 1
ATOM 13931 C C . LEU B 1 888 ? 57.156 -12.242 -11.219 1 68.19 888 LEU B C 1
ATOM 13933 O O . LEU B 1 888 ? 57 -11.289 -10.453 1 68.19 888 LEU B O 1
ATOM 13937 N N . ASP B 1 889 ? 58.375 -12.703 -11.492 1 73.06 889 ASP B N 1
ATOM 13938 C CA . ASP B 1 889 ? 59.594 -11.977 -11.18 1 73.06 889 ASP B CA 1
ATOM 13939 C C . ASP B 1 889 ? 59.812 -10.805 -12.133 1 73.06 889 ASP B C 1
ATOM 13941 O O . ASP B 1 889 ? 60.031 -11.008 -13.328 1 73.06 889 ASP B O 1
ATOM 13945 N N . PHE B 1 890 ? 59.531 -9.727 -11.523 1 76.31 890 PHE B N 1
ATOM 13946 C CA . PHE B 1 890 ? 59.688 -8.539 -12.352 1 76.31 890 PHE B CA 1
ATOM 13947 C C . PHE B 1 890 ? 61.094 -7.941 -12.164 1 76.31 890 PHE B C 1
ATOM 13949 O O . PHE B 1 890 ? 61.281 -6.75 -12.406 1 76.31 890 PHE B O 1
ATOM 13956 N N . ALA B 1 891 ? 61.938 -8.695 -11.719 1 76.56 891 ALA B N 1
ATOM 13957 C CA . ALA B 1 891 ? 63.344 -8.359 -11.609 1 76.56 891 ALA B CA 1
ATOM 13958 C C . ALA B 1 891 ? 63.562 -7.262 -10.57 1 76.56 891 ALA B C 1
ATOM 13960 O O . ALA B 1 891 ? 64.625 -6.625 -10.547 1 76.56 891 ALA B O 1
ATOM 13961 N N . GLU B 1 892 ? 62.531 -6.824 -10 1 72.25 892 GLU B N 1
ATOM 13962 C CA . GLU B 1 892 ? 62.625 -5.926 -8.852 1 72.25 892 GLU B CA 1
ATOM 13963 C C . GLU B 1 892 ? 62.031 -6.578 -7.602 1 72.25 892 GLU B C 1
ATOM 13965 O O . GLU B 1 892 ? 61.219 -7.523 -7.703 1 72.25 892 GLU B O 1
ATOM 13970 N N . PRO B 1 893 ? 62.594 -6.129 -6.52 1 71 893 PRO B N 1
ATOM 13971 C CA . PRO B 1 893 ? 61.938 -6.668 -5.312 1 71 893 PRO B CA 1
ATOM 13972 C C . PRO B 1 893 ? 60.438 -6.488 -5.305 1 71 893 PRO B C 1
ATOM 13974 O O . PRO B 1 893 ? 59.938 -5.434 -5.707 1 71 893 PRO B O 1
ATOM 13977 N N . PRO B 1 894 ? 59.844 -7.508 -5.039 1 63.28 894 PRO B N 1
ATOM 13978 C CA . PRO B 1 894 ? 58.375 -7.445 -5.105 1 63.28 894 PRO B CA 1
ATOM 13979 C C . PRO B 1 894 ? 57.781 -6.445 -4.113 1 63.28 894 PRO B C 1
ATOM 13981 O O . PRO B 1 894 ? 58.25 -6.348 -2.977 1 63.28 894 PRO B O 1
ATOM 13984 N N . THR B 1 895 ? 56.969 -5.508 -4.59 1 66.81 895 THR B N 1
ATOM 13985 C CA . THR B 1 895 ? 56.219 -4.613 -3.734 1 66.81 895 THR B CA 1
ATOM 13986 C C . THR B 1 895 ? 55.219 -5.402 -2.875 1 66.81 895 THR B C 1
ATOM 13988 O O . THR B 1 895 ? 54.625 -6.371 -3.342 1 66.81 895 THR B O 1
ATOM 13991 N N . PRO B 1 896 ? 55.25 -5.09 -1.544 1 61.44 896 PRO B N 1
ATOM 13992 C CA . PRO B 1 896 ? 54.25 -5.762 -0.683 1 61.44 896 PRO B CA 1
ATOM 13993 C C . PRO B 1 896 ? 52.844 -5.691 -1.239 1 61.44 896 PRO B C 1
ATOM 13995 O O . PRO B 1 896 ? 52.406 -4.625 -1.677 1 61.44 896 PRO B O 1
ATOM 13998 N N . ARG B 1 897 ? 52.281 -6.742 -1.438 1 59.97 897 ARG B N 1
ATOM 13999 C CA . ARG B 1 897 ? 50.906 -6.832 -1.945 1 59.97 897 ARG B CA 1
ATOM 14000 C C . ARG B 1 897 ? 49.938 -7.078 -0.812 1 59.97 897 ARG B C 1
ATOM 14002 O O . ARG B 1 897 ? 50.156 -7.906 0.067 1 59.97 897 ARG B O 1
ATOM 14009 N N . HIS B 1 898 ? 49.094 -6.059 -0.536 1 58.25 898 HIS B N 1
ATOM 14010 C CA . HIS B 1 898 ? 48.188 -6.086 0.593 1 58.25 898 HIS B CA 1
ATOM 14011 C C . HIS B 1 898 ? 46.938 -6.926 0.276 1 58.25 898 HIS B C 1
ATOM 14013 O O . HIS B 1 898 ? 45.938 -6.828 0.97 1 58.25 898 HIS B O 1
ATOM 14019 N N . GLY B 1 899 ? 47.156 -7.879 -0.51 1 59.22 899 GLY B N 1
ATOM 14020 C CA . GLY B 1 899 ? 46.125 -8.859 -0.771 1 59.22 899 GLY B CA 1
ATOM 14021 C C . GLY B 1 899 ? 44.875 -8.266 -1.419 1 59.22 899 GLY B C 1
ATOM 14022 O O . GLY B 1 899 ? 44.844 -7.074 -1.736 1 59.22 899 GLY B O 1
ATOM 14023 N N . GLY B 1 900 ? 43.969 -9.023 -1.918 1 67.25 900 GLY B N 1
ATOM 14024 C CA . GLY B 1 900 ? 42.719 -8.617 -2.545 1 67.25 900 GLY B CA 1
ATOM 14025 C C . GLY B 1 900 ? 41.625 -8.297 -1.543 1 67.25 900 GLY B C 1
ATOM 14026 O O . GLY B 1 900 ? 41.906 -7.945 -0.397 1 67.25 900 GLY B O 1
ATOM 14027 N N . TYR B 1 901 ? 40.5 -8.195 -1.937 1 76.06 901 TYR B N 1
ATOM 14028 C CA . TYR B 1 901 ? 39.312 -7.82 -1.171 1 76.06 901 TYR B CA 1
ATOM 14029 C C . TYR B 1 901 ? 38.75 -9.016 -0.414 1 76.06 901 TYR B C 1
ATOM 14031 O O . TYR B 1 901 ? 37.531 -9.281 -0.467 1 76.06 901 TYR B O 1
ATOM 14039 N N . GLY B 1 902 ? 39.594 -9.773 0.368 1 76.5 902 GLY B N 1
ATOM 14040 C CA . GLY B 1 902 ? 39.188 -10.969 1.092 1 76.5 902 GLY B CA 1
ATOM 14041 C C . GLY B 1 902 ? 38.156 -10.703 2.16 1 76.5 902 GLY B C 1
ATOM 14042 O O . GLY B 1 902 ? 37.25 -11.516 2.365 1 76.5 902 GLY B O 1
ATOM 14043 N N . ARG B 1 903 ? 38.219 -9.617 2.783 1 78.19 903 ARG B N 1
ATOM 14044 C CA . ARG B 1 903 ? 37.281 -9.266 3.836 1 78.19 903 ARG B CA 1
ATOM 14045 C C . ARG B 1 903 ? 35.875 -9.07 3.268 1 78.19 903 ARG B C 1
ATOM 14047 O O . ARG B 1 903 ? 34.875 -9.484 3.881 1 78.19 903 ARG B O 1
ATOM 14054 N N . GLU B 1 904 ? 35.812 -8.422 2.127 1 83 904 GLU B N 1
ATOM 14055 C CA . GLU B 1 904 ? 34.531 -8.203 1.467 1 83 904 GLU B CA 1
ATOM 14056 C C . GLU B 1 904 ? 33.875 -9.531 1.073 1 83 904 GLU B C 1
ATOM 14058 O O . GLU B 1 904 ? 32.656 -9.68 1.162 1 83 904 GLU B O 1
ATOM 14063 N N . HIS B 1 905 ? 34.688 -10.398 0.763 1 86.38 905 HIS B N 1
ATOM 14064 C CA . HIS B 1 905 ? 34.125 -11.695 0.395 1 86.38 905 HIS B CA 1
ATOM 14065 C C . HIS B 1 905 ? 33.625 -12.453 1.621 1 86.38 905 HIS B C 1
ATOM 14067 O O . HIS B 1 905 ? 32.562 -13.055 1.587 1 86.38 905 HIS B O 1
ATOM 14073 N N . GLU B 1 906 ? 34.312 -12.391 2.643 1 87.56 906 GLU B N 1
ATOM 14074 C CA . GLU B 1 906 ? 33.938 -13.086 3.873 1 87.56 906 GLU B CA 1
ATOM 14075 C C . GLU B 1 906 ? 32.688 -12.477 4.508 1 87.56 906 GLU B C 1
ATOM 14077 O O . GLU B 1 906 ? 31.906 -13.18 5.137 1 87.56 906 GLU B O 1
ATOM 14082 N N . GLU B 1 907 ? 32.531 -11.258 4.266 1 88.44 907 GLU B N 1
ATOM 14083 C CA . GLU B 1 907 ? 31.469 -10.555 4.984 1 88.44 907 GLU B CA 1
ATOM 14084 C C . GLU B 1 907 ? 30.25 -10.336 4.086 1 88.44 907 GLU B C 1
ATOM 14086 O O . GLU B 1 907 ? 29.141 -10.109 4.582 1 88.44 907 GLU B O 1
ATOM 14091 N N . ILE B 1 908 ? 30.438 -10.453 2.82 1 91.69 908 ILE B N 1
ATOM 14092 C CA . ILE B 1 908 ? 29.328 -10.07 1.944 1 91.69 908 ILE B CA 1
ATOM 14093 C C . ILE B 1 908 ? 28.984 -11.227 1.011 1 91.69 908 ILE B C 1
ATOM 14095 O O . ILE B 1 908 ? 27.969 -11.898 1.192 1 91.69 908 ILE B O 1
ATOM 14099 N N . THR B 1 909 ? 29.922 -11.586 0.114 1 91.12 909 THR B N 1
ATOM 14100 C CA . THR B 1 909 ? 29.547 -12.5 -0.961 1 91.12 909 THR B CA 1
ATOM 14101 C C . THR B 1 909 ? 29.344 -13.914 -0.424 1 91.12 909 THR B C 1
ATOM 14103 O O . THR B 1 909 ? 28.438 -14.625 -0.853 1 91.12 909 THR B O 1
ATOM 14106 N N . GLU B 1 910 ? 30.172 -14.383 0.473 1 93.44 910 GLU B N 1
ATOM 14107 C CA . GLU B 1 910 ? 30.031 -15.742 0.998 1 93.44 910 GLU B CA 1
ATOM 14108 C C . GLU B 1 910 ? 28.734 -15.898 1.787 1 93.44 910 GLU B C 1
ATOM 14110 O O . GLU B 1 910 ? 27.969 -16.844 1.555 1 93.44 910 GLU B O 1
ATOM 14115 N N . PRO B 1 911 ? 28.484 -14.992 2.67 1 94.75 911 PRO B N 1
ATOM 14116 C CA . PRO B 1 911 ? 27.203 -15.102 3.373 1 94.75 911 PRO B CA 1
ATOM 14117 C C . PRO B 1 911 ? 26.016 -15.008 2.43 1 94.75 911 PRO B C 1
ATOM 14119 O O . PRO B 1 911 ? 25 -15.695 2.637 1 94.75 911 PRO B O 1
ATOM 14122 N N . LEU B 1 912 ? 26.109 -14.18 1.419 1 96.31 912 LEU B N 1
ATOM 14123 C CA . LEU B 1 912 ? 25.031 -14.055 0.451 1 96.31 912 LEU B CA 1
ATOM 14124 C C . LEU B 1 912 ? 24.75 -15.391 -0.234 1 96.31 912 LEU B C 1
ATOM 14126 O O . LEU B 1 912 ? 23.594 -15.812 -0.336 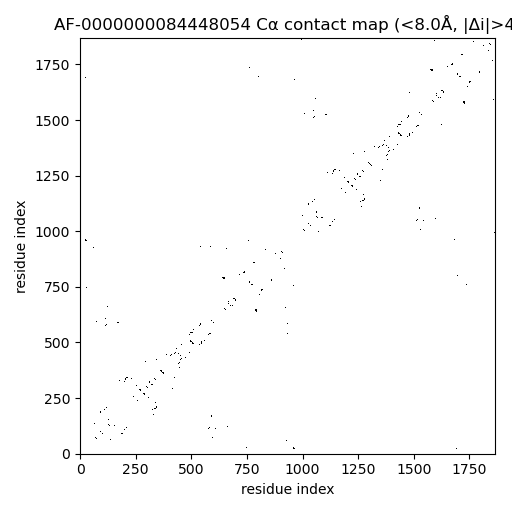1 96.31 912 LEU B O 1
ATOM 14130 N N . ARG B 1 913 ? 25.812 -16.031 -0.668 1 96.25 913 ARG B N 1
ATOM 14131 C CA . ARG B 1 913 ? 25.656 -17.297 -1.359 1 96.25 913 ARG B CA 1
ATOM 14132 C C . ARG B 1 913 ? 25.141 -18.375 -0.417 1 96.25 913 ARG B C 1
ATOM 14134 O O . ARG B 1 913 ? 24.312 -19.203 -0.812 1 96.25 913 ARG B O 1
ATOM 14141 N N . GLU B 1 914 ? 25.578 -18.375 0.774 1 96.56 914 GLU B N 1
ATOM 14142 C CA . GLU B 1 914 ? 25.141 -19.359 1.756 1 96.56 914 GLU B CA 1
ATOM 14143 C C . GLU B 1 914 ? 23.672 -19.188 2.098 1 96.56 914 GLU B C 1
ATOM 14145 O O . GLU B 1 914 ? 22.922 -20.172 2.16 1 96.56 914 GLU B O 1
ATOM 14150 N N . LEU B 1 915 ? 23.281 -17.953 2.375 1 97.81 915 LEU B N 1
ATOM 14151 C CA . LEU B 1 915 ? 21.906 -17.672 2.721 1 97.81 915 LEU B CA 1
ATOM 14152 C C . LEU B 1 915 ? 20.969 -18 1.556 1 97.81 915 LEU B C 1
ATOM 14154 O O . LEU B 1 915 ? 19.891 -18.562 1.757 1 97.81 915 LEU B O 1
ATOM 14158 N N . PHE B 1 916 ? 21.422 -17.672 0.387 1 97.69 916 PHE B N 1
ATOM 14159 C CA . PHE B 1 916 ? 20.578 -17.922 -0.776 1 97.69 916 PHE B CA 1
ATOM 14160 C C . PHE B 1 916 ? 20.453 -19.422 -1.04 1 97.69 916 PHE B C 1
ATOM 14162 O O . PHE B 1 916 ? 19.391 -19.891 -1.46 1 97.69 916 PHE B O 1
ATOM 14169 N N . ALA B 1 917 ? 21.516 -20.125 -0.834 1 96.88 917 ALA B N 1
ATOM 14170 C CA . ALA B 1 917 ? 21.438 -21.578 -0.951 1 96.88 917 ALA B CA 1
ATOM 14171 C C . ALA B 1 917 ? 20.391 -22.156 -0.006 1 96.88 917 ALA B C 1
ATOM 14173 O O . ALA B 1 917 ? 19.672 -23.094 -0.361 1 96.88 917 ALA B O 1
ATOM 14174 N N . MET B 1 918 ? 20.312 -21.625 1.177 1 97.75 918 MET B N 1
ATOM 14175 C CA . MET B 1 918 ? 19.297 -22.078 2.131 1 97.75 918 MET B CA 1
ATOM 14176 C C . MET B 1 918 ? 17.906 -21.688 1.663 1 97.75 918 MET B C 1
ATOM 14178 O O . MET B 1 918 ? 16.938 -22.422 1.879 1 97.75 918 MET B O 1
ATOM 14182 N N . VAL B 1 919 ? 17.75 -20.438 1.053 1 98.25 919 VAL B N 1
ATOM 14183 C CA . VAL B 1 919 ? 16.469 -20.031 0.482 1 98.25 919 VAL B CA 1
ATOM 14184 C C . VAL B 1 919 ? 16 -21.078 -0.532 1 98.25 919 VAL B C 1
ATOM 14186 O O . VAL B 1 919 ? 14.836 -21.469 -0.526 1 98.25 919 VAL B O 1
ATOM 14189 N N . ARG B 1 920 ? 16.906 -21.547 -1.368 1 96.75 920 ARG B N 1
ATOM 14190 C CA . ARG B 1 920 ? 16.578 -22.531 -2.391 1 96.75 920 ARG B CA 1
ATOM 14191 C C . ARG B 1 920 ? 16.312 -23.906 -1.764 1 96.75 920 ARG B C 1
ATOM 14193 O O . ARG B 1 920 ? 15.484 -24.672 -2.268 1 96.75 920 ARG B O 1
ATOM 14200 N N . GLU B 1 921 ? 17.016 -24.188 -0.719 1 97.06 921 GLU B N 1
ATOM 14201 C CA . GLU B 1 921 ? 16.734 -25.422 -0 1 97.06 921 GLU B CA 1
ATOM 14202 C C . GLU B 1 921 ? 15.32 -25.406 0.574 1 97.06 921 GLU B C 1
ATOM 14204 O O . GLU B 1 921 ? 14.633 -26.438 0.564 1 97.06 921 GLU B O 1
ATOM 14209 N N . VAL B 1 922 ? 14.914 -24.281 1.121 1 98.12 922 VAL B N 1
ATOM 14210 C CA . VAL B 1 922 ? 13.539 -24.141 1.594 1 98.12 922 VAL B CA 1
ATOM 14211 C C . VAL B 1 922 ? 12.57 -24.438 0.452 1 98.12 922 VAL B C 1
ATOM 14213 O O . VAL B 1 922 ? 11.539 -25.078 0.653 1 98.12 922 VAL B O 1
ATOM 14216 N N . SER B 1 923 ? 12.883 -23.953 -0.754 1 97.31 923 SER B N 1
ATOM 14217 C CA . SER B 1 923 ? 12.031 -24.188 -1.913 1 97.31 923 SER B CA 1
ATOM 14218 C C . SER B 1 923 ? 11.875 -25.688 -2.18 1 97.31 923 SER B C 1
ATOM 14220 O O . SER B 1 923 ? 10.781 -26.156 -2.506 1 97.31 923 SER B O 1
ATOM 14222 N N . ALA B 1 924 ? 12.93 -26.391 -2.047 1 96.06 924 ALA B N 1
ATOM 14223 C CA . ALA B 1 924 ? 12.883 -27.828 -2.254 1 96.06 924 ALA B CA 1
ATOM 14224 C C . ALA B 1 924 ? 11.984 -28.5 -1.223 1 96.06 924 ALA B C 1
ATOM 14226 O O . ALA B 1 924 ? 11.195 -29.391 -1.562 1 96.06 924 ALA B O 1
ATOM 14227 N N . VAL B 1 925 ? 12.109 -28.109 0.014 1 97.5 925 VAL B N 1
ATOM 14228 C CA . VAL B 1 925 ? 11.32 -28.719 1.081 1 97.5 925 VAL B CA 1
ATOM 14229 C C . VAL B 1 925 ? 9.844 -28.359 0.898 1 97.5 925 VAL B C 1
ATOM 14231 O O . VAL B 1 925 ? 8.969 -29.203 1.124 1 97.5 925 VAL B O 1
ATOM 14234 N N . VAL B 1 926 ? 9.562 -27.078 0.532 1 97.25 926 VAL B N 1
ATOM 14235 C CA . VAL B 1 926 ? 8.188 -26.672 0.262 1 97.25 926 VAL B CA 1
ATOM 14236 C C . VAL B 1 926 ? 7.598 -27.531 -0.845 1 97.25 926 VAL B C 1
ATOM 14238 O O . VAL B 1 926 ? 6.434 -27.938 -0.777 1 97.25 926 VAL B O 1
ATOM 14241 N N . THR B 1 927 ? 8.367 -27.828 -1.865 1 95 927 THR B N 1
ATOM 14242 C CA . THR B 1 927 ? 7.906 -28.688 -2.955 1 95 927 THR B CA 1
ATOM 14243 C C . THR B 1 927 ? 7.562 -30.078 -2.439 1 95 927 THR B C 1
ATOM 14245 O O . THR B 1 927 ? 6.578 -30.688 -2.869 1 95 927 THR B O 1
ATOM 14248 N N . LEU B 1 928 ? 8.398 -30.594 -1.516 1 95.12 928 LEU B N 1
ATOM 14249 C CA . LEU B 1 928 ? 8.102 -31.891 -0.902 1 95.12 928 LEU B CA 1
ATOM 14250 C C . LEU B 1 928 ? 6.77 -31.844 -0.161 1 95.12 928 LEU B C 1
ATOM 14252 O O . LEU B 1 928 ? 5.98 -32.781 -0.241 1 95.12 928 LEU B O 1
ATOM 14256 N N . GLU B 1 929 ? 6.551 -30.719 0.493 1 95.06 929 GLU B N 1
ATOM 14257 C CA . GLU B 1 929 ? 5.309 -30.547 1.241 1 95.06 929 GLU B CA 1
ATOM 14258 C C . GLU B 1 929 ? 4.102 -30.531 0.311 1 95.06 929 GLU B C 1
ATOM 14260 O O . GLU B 1 929 ? 3.002 -30.938 0.703 1 95.06 929 GLU B O 1
ATOM 14265 N N . CYS B 1 930 ? 4.367 -30.141 -0.919 1 93 930 CYS B N 1
ATOM 14266 C CA . CYS B 1 930 ? 3.275 -30 -1.878 1 93 930 CYS B CA 1
ATOM 14267 C C . CYS B 1 930 ? 3.205 -31.219 -2.793 1 93 930 CYS B C 1
ATOM 14269 O O . CYS B 1 930 ? 2.4 -31.25 -3.725 1 93 930 CYS B O 1
ATOM 14271 N N . ASP B 1 931 ? 4.062 -32.156 -2.637 1 91.38 931 ASP B N 1
ATOM 14272 C CA . ASP B 1 931 ? 4.047 -33.469 -3.25 1 91.38 931 ASP B CA 1
ATOM 14273 C C . ASP B 1 931 ? 4.582 -33.438 -4.68 1 91.38 931 ASP B C 1
ATOM 14275 O O . ASP B 1 931 ? 4.91 -34.469 -5.262 1 91.38 931 ASP B O 1
ATOM 14279 N N . ALA B 1 932 ? 4.637 -32.281 -5.312 1 92.12 932 ALA B N 1
ATOM 14280 C CA . ALA B 1 932 ? 5.176 -32.125 -6.664 1 92.12 932 ALA B CA 1
ATOM 14281 C C . ALA B 1 932 ? 5.512 -30.688 -6.961 1 92.12 932 ALA B C 1
ATOM 14283 O O . ALA B 1 932 ? 5.031 -29.766 -6.281 1 92.12 932 ALA B O 1
ATOM 14284 N N . PHE B 1 933 ? 6.34 -30.5 -7.914 1 91.31 933 PHE B N 1
ATOM 14285 C CA . PHE B 1 933 ? 6.73 -29.172 -8.352 1 91.31 933 PHE B CA 1
ATOM 14286 C C . PHE B 1 933 ? 5.652 -28.547 -9.234 1 91.31 933 PHE B C 1
ATOM 14288 O O . PHE B 1 933 ? 5.297 -29.109 -10.273 1 91.31 933 PHE B O 1
ATOM 14295 N N . GLY B 1 934 ? 5.102 -27.5 -8.805 1 88.44 934 GLY B N 1
ATOM 14296 C CA . GLY B 1 934 ? 4.121 -26.75 -9.578 1 88.44 934 GLY B CA 1
ATOM 14297 C C . GLY B 1 934 ? 2.693 -27.203 -9.32 1 88.44 934 GLY B C 1
ATOM 14298 O O . GLY B 1 934 ? 1.757 -26.688 -9.938 1 88.44 934 GLY B O 1
#

InterPro domains:
  IPR015813 Pyruvate/Phosphoenolpyruvate kinase-like domain superfamily [SSF51621] (22-868)
  IPR021135 Phosphoenolpyruvate carboxylase [PF00311] (329-551)
  IPR021135 Phosphoenolpyruvate carboxylase [PTHR30523] (405-554)

Organism: NCBI:txid207340

Solvent-accessible surface area (backbone atoms only — not comparable to full-atom values): 94658 Å² total; per-residue (Å²): 127,87,74,73,73,77,92,44,65,53,59,50,34,48,51,37,50,56,55,36,56,80,35,51,58,49,43,40,33,46,52,50,11,48,52,52,48,51,31,36,73,70,65,75,40,50,72,66,54,48,54,50,49,50,51,52,52,33,52,52,30,49,54,51,35,19,52,50,50,20,59,29,50,55,53,57,59,59,69,59,52,50,47,51,45,29,51,52,37,41,38,67,37,24,74,48,82,91,48,75,59,61,58,67,70,58,43,42,53,61,32,45,41,58,30,29,31,49,29,40,36,72,42,62,29,29,56,46,22,69,70,41,47,51,49,39,27,41,31,28,63,71,44,69,76,76,88,64,92,66,66,50,70,40,58,76,49,46,70,68,55,50,41,50,52,50,50,52,20,48,51,25,36,50,52,31,48,39,52,49,28,43,28,42,44,51,46,34,36,74,77,36,71,91,54,31,87,74,53,49,43,25,36,61,45,51,29,32,28,57,70,36,57,38,59,95,42,85,83,62,47,72,53,47,33,51,42,53,52,48,47,31,23,44,50,30,45,50,50,50,48,63,67,48,66,85,48,63,56,90,45,39,41,71,52,52,51,52,45,51,45,17,47,54,35,42,51,51,33,51,69,38,45,54,66,82,73,88,75,54,71,68,47,52,51,53,21,46,50,41,37,60,70,31,17,75,54,37,34,32,50,52,59,70,58,53,54,42,47,55,52,28,46,72,59,38,89,46,68,66,59,30,51,54,50,42,31,54,48,14,54,40,70,64,32,38,60,21,66,40,34,50,32,35,33,36,45,40,67,40,44,54,52,30,42,40,74,77,33,75,74,53,56,76,64,77,85,40,70,74,50,36,57,53,34,52,52,40,49,54,52,45,57,73,64,64,60,59,42,91,77,51,68,64,56,45,71,67,48,79,40,65,40,52,31,51,50,44,47,51,35,49,37,41,69,37,47,31,52,70,57,59,34,37,38,35,27,39,76,42,75,45,19,62,57,55,52,49,52,49,40,54,28,36,34,51,62,34,48,87,41,47,44,68,19,50,23,40,32,45,66,59,21,50,74,72,30,47,62,54,22,56,48,51,32,59,70,34,66,68,49,48,50,50,34,63,70,67,42,44,50,46,42,32,39,39,39,26,57,18,6,67,46,32,17,37,60,41,36,52,52,37,49,50,52,45,53,46,48,49,46,53,50,31,50,75,72,70,46,32,79,34,31,36,35,44,33,38,46,35,32,60,7,67,48,16,60,18,44,79,80,12,50,66,51,32,55,46,67,76,52,40,58,69,46,52,41,53,30,53,74,58,63,26,50,62,26,47,28,38,39,30,33,19,55,59,25,35,42,49,17,55,33,58,43,33,8,34,24,42,51,48,48,53,49,52,59,59,69,48,78,79,64,83,73,80,53,52,57,70,76,52,37,65,59,57,49,47,29,38,53,47,12,26,54,43,28,40,51,45,56,69,31,59,21,44,18,41,53,49,38,45,45,28,64,54,49,52,76,58,28,26,81,62,74,56,53,63,79,67,86,78,82,59,86,71,77,40,73,40,51,84,43,40,42,45,54,51,51,31,31,30,25,53,72,45,21,43,39,51,49,53,45,50,27,45,5,61,40,32,47,75,41,31,66,60,48,44,49,39,51,72,69,8,66,71,50,31,60,52,45,41,49,35,42,53,31,36,29,54,24,39,72,55,49,36,45,35,59,52,42,70,46,24,31,54,54,32,41,35,39,28,67,50,54,84,55,85,71,44,37,60,50,30,41,47,42,18,53,56,34,56,72,66,66,52,37,63,43,32,50,53,42,48,42,55,52,47,56,27,47,46,31,32,62,66,30,40,42,83,65,70,99,59,48,71,49,65,51,49,45,62,63,51,33,46,53,15,51,38,49,27,42,52,52,51,45,40,54,50,44,67,63,56,73,87,61,78,69,50,97,88,44,35,56,68,54,44,35,55,36,39,70,30,49,38,45,70,65,37,40,52,52,45,41,70,76,42,42,48,69,66,62,85,66,70,78,53,85,73,88,51,83,77,72,88,73,86,67,40,39,54,66,55,37,68,69,40,45,51,50,44,54,53,43,48,53,50,45,42,48,44,40,36,38,52,28,34,70,57,69,26,64,25,125,87,76,72,73,79,93,46,66,52,60,51,33,50,49,37,50,56,55,36,57,80,35,52,58,50,43,41,32,46,52,51,12,48,52,52,47,51,31,36,74,71,64,75,40,49,71,67,54,49,51,50,49,51,49,51,52,33,52,52,31,48,52,52,34,19,53,49,52,21,61,30,50,54,54,56,59,59,68,58,52,48,49,52,44,31,50,52,36,40,38,66,37,25,76,47,82,91,49,74,60,60,57,67,68,57,44,45,54,61,32,44,41,59,30,29,31,50,29,38,37,65,47,62,31,29,57,45,24,71,69,40,47,51,50,40,26,40,31,27,62,72,44,71,77,76,87,64,90,66,66,50,67,40,58,78,50,47,71,68,55,50,41,52,54,51,48,53,20,46,53,24,36,52,52,30,47,38,52,48,29,42,28,42,45,52,47,34,34,74,76,37,71,92,52,34,88,74,54,49,43,24,37,60,45,49,30,32,26,56,70,37,55,38,60,94,43,86,83,62,48,69,53,45,31,51,41,53,51,50,48,31,23,44,50,31,45,50,50,51,49,64,68,49,66,83,48,61,55,90,45,40,41,72,51,52,51,52,46,50,47,16,45,53,33,42,50,52,32,51,71,38,45,55,69,82,73,87,74,54,69,67,47,50,49,52,22,47,50,43,39,62,71,31,16,74,54,37,30,32,49,51,58,71,59,54,54,43,47,54,52,27,48,72,59,36,89,48,68,66,58,32,50,55,49,43,30,53,49,15,53,40,68,63,32,37,59,20,65,39,34,48,33,34,32,36,45,40,68,39,45,54,51,30,42,38,73,76,33,76,73,51,58,78,64,77,86,40,67,74,49,35,57,52,35,52,50,41,50,54,53,46,56,74,63,62,60,60,42,90,79,50,68,65,56,46,72,67,48,79,41,65,39,53,32,52,52,46,46,50,36,48,36,41,70,38,48,31,53,69,55,59,33,37,39,34,26,38,76,42,74,44,20,63,56,56,51,48,52,49,40,55,28,36,33,49,61,33,51,87,41,48,43,66,20,50,25,40,33,45,67,58,22,51,73,72,29,47,63,53,21,56,48,53,32,58,69,34,65,68,50,47,51,51,33,62,70,68,42,44,48,46,40,33,39,38,39,26,58,16,7,66,48,32,17,39,61,41,35,52,53,36,50,50,52,45,53,46,48,48,47,52,50,32,49,75,71,69,47,31,78,35,31,38,35,45,34,39,47,36,31,60,7,66,49,18,58,18,45,78,81,12,51,65,52,33,55,47,66,77,51,40,60,68,46,52,41,53,30,52,74,56,63,27,50,62,26,45,28,39,39,28,32,21,54,60,27,35,41,48,17,55,32,60,43,32,9,34,25,42,52,49,48,51,49,52,57,60,69,49,79,79,66,85,74,80,53,52,55,70,77,51,35,65,61,56,50,47,29,40,53,48,12,25,53,43,27,41,52,46,55,67,31,58,21,45,17,41,52,49,38,46,43,28,63,54,45,52,75,59,28,27,82,62,73,57,54,67,78,66,88,77,81,58,87,72,77,42,73,41,54,84,44,40,43,46,57,52,51,31,31,28,26,53,72,45,22,41,40,52,48,52,44,51,26,43,5,61,39,31,47,75,42,32,65,61,48,46,48,39,51,71,68,8,67,70,51,31,60,53,45,41,48,34,42,52,32,35,29,54,24,38,71,55,48,37,44,36,58,50,42,69,48,24,30,55,52,32,43,35,39,27,67,48,55,84,56,85,71,44,37,60,50,29,43,48,43,18,53,55,34,56,73,66,66,52,38,63,41,34,49,53,42,49,42,56,53,48,55,28,48,45,31,32,62,66,28,41,43,84,63,69,99,60,49,70,48,65,51,49,44,63,63,50,33,47,54,14,50,39,50,28,42,51,51,51,44,40,54,51,44,67,63,56,72,85,61,78,70,50,96,87,44,36,55,70,55,43,36,54,36,38,69,31,49,38,45,70,66,38,40,52,52,47,42,68,74,42,40,47,70,67,62,84,67,69,78,53,82,73,88,51,82,79,73,90,72,84,68,40,39,53,65,55,36,67,69,41,46,51,50,44,54,53,43,47,51,50,44,42,49,44,40,36,36,51,29,36,70,58,70,26,67,25

Radius of gyration: 47.3 Å; Cα contacts (8 Å, |Δi|>4): 3153; chains: 2; bounding box: 127×151×103 Å